Protein 2KPY (pdb70)

InterPro domains:
  IPR003614 Knottins-like [PF00304] (28-77)
  IPR003614 Knottins-like [SM00505] (29-77)
  IPR036574 Knottin, scorpion toxin-like superfamily [G3DSA:3.30.30.10] (25-77)
  IPR036574 Knottin, scorpion toxin-like superfamily [SSF57095] (28-77)

Nearest PDB structures (foldseek):
  2kpy-assembly1_A  TM=6.640E-01  e=2.945E-17  Artemisia vulgaris
  6lcq-assembly1_B  TM=6.781E-01  e=2.318E-02  Oryza sativa
  4he7-assembly1_A  TM=6.484E-01  e=2.645E-02  Pentadiplandra brazzeana
  7w8e-assembly1_A  TM=6.760E-01  e=6.647E-02  Pentadiplandra brazzeana
  2kyq-assembly1_A  TM=7.104E-01  e=1.126E-01  Pentadiplandra brazzeana

Foldseek 3Di:
DDKFKAKDKPPPPDDDFWQCSLQVVCCVPVVFHHKAWEADDLRGIIMMTMHIPPDYDPDDFHDDDPDDTDDDHDDIHDDDDPDDFDDDDDDADVPRPPDDDDDDPDDD

Secondary structure (DSSP, 8-state):
---EEEEEESSS--SS--SHHHHHHHHHHS--SEEEEEEETTTEEEEEEEEEETT--TT-----SSS------------S--SS-PPP-----SS------SSP-S--

Sequence (108 aa):
AGSKLCEKTSKTYSGKCDNKKCDKKCIEWEKAQHGACHKREAGKESCFCYFDCSKSPPGATPAPPGAAPPPAAGGSPSPPADGGSPPPPADGGSPPVDGGSPPPPSTHAGSKLCEKTSKTYSGKCDNKKCDKKCIEWEKAQHGACHKREAGKESCFCYFDCSKSPPGATPAPPGAAPPPAAGGSPSPPADGGSPPPPADGGSPPVDGGSPPPPSTHAGSKLCEKTSKTYSGKCDNKKCDKKCIEWEKAQHGACHKREAGKESCFCYFDCSKSPPGATPAPPGAAPPPAAGGSPSPPADGGSPPPPADGGSPPVDGGSPPPPSTHAGSKLCEKTSKTYSGKCDNKKCDKKCIEWEKAQHGACHKREAGKESCFCYFDCSKSPPGATPAPPGAAPPPAAGGSPSPPADGGSPPPPADGGSPPVDGGSPPPPSTHAGSKLCEKTSKTYSGKCDNKKCDKKCIEWEKAQHGACHKREAGKESCFCYFDCSKSPPGATPAPPGAAPPPAAGGSPSPPADGGSPPPPADGGSPPVDGGSPPPPSTHAGSKLCEKTSKTYSGKCDNKKCDKKCIEWEKAQHGACHKREAGKESCFCYFDCSKSPPGATPAPPGAAPPPAAGGSPSPPADGGSPPPPADGGSPPVDGGSPPPPSTHAGSKLCEKTSKTYSGKCDNKKCDKKCIEWEKAQHGACHKREAGKESCFCYFDCSKSPPGATPAPPGAAPPPAAGGSPSPPADGGSPPPPADGGSPPVDGGSPPPPSTHAGSKLCEKTSKTYSGKCDNKKCDKKCIEWEKAQHGACHKREAGKESCFCYFDCSKSPPGATPAPPGAAPPPAAGGSPSPPADGGSPPPPADGGSPPVDGGSPPPPSTHAGSKLCEKTSKTYSGKCDNKKCDKKCIEWEKAQHGACHKREAGKESCFCYFDCSKSPPGATPAPPGAAPPPAAGGSPSPPADGGSPPPPADGGSPPVDGGSPPPPSTHAGSKLCEKTSKTYSGKCDNKKCDKKCIEWEKAQHGACHKREAGKESCFCYFDCSKSPPGATPAPPGAAPPPAAGGSPSPPADGGSPPPPADGGSPPVDGGSPPPPSTHAGSKLCEKTSKTYSGKCDNKKCDKKCIEWEKAQHGACHKREAGKESCFCYFDCSKSPPGATPAPPGAAPPPAAGGSPSPPADGGSPPPPADGGSPPVDGGSPPPPSTHAGSKLCEKTSKTYSGKCDNKKCDKKCIEWEKAQHGACHKREAGKESCFCYFDCSKSPPGATPAPPGAAPPPAAGGSPSPPADGGSPPPPADGGSPPVDGGSPPPPSTHAGSKLCEKTSKTYSGKCDNKKCDKKCIEWEKAQHGACHKREAGKESCFCYFDCSKSPPGATPAPPGAAPPPAAGGSPSPPADGGSPPPPADGGSPPVDGGSPPPPSTHAGSKLCEKTSKTYSGKCDNKKCDKKCIEWEKAQHGACHKREAGKESCFCYFDCSKSPPGATPAPPGAAPPPAAGGSPSPPADGGSPPPPADGGSPPVDGGSPPPPSTHAGSKLCEKTSKTYSGKCDNKKCDKKCIEWEKAQHGACHKREAGKESCFCYFDCSKSPPGATPAPPGAAPPPAAGGSPSPPADGGSPPPPADGGSPPVDGGSPPPPSTHAGSKLCEKTSKTYSGKCDNKKCDKKCIEWEKAQHGACHKREAGKESCFCYFDCSKSPPGATPAPPGAAPPPAAGGSPSPPADGGSPPPPADGGSPPVDGGSPPPPSTHAGSKLCEKTSKTYSGKCDNKKCDKKCIEWEKAQHGACHKREAGKESCFCYFDCSKSPPGATPAPPGAAPPPAAGGSPSPPADGGSPPPPADGGSPPVDGGSPPPPSTHAGSKLCEKTSKTYSGKCDNKKCDKKCIEWEKAQHGACHKREAGKESCFCYFDCSKSPPGATPAPPGAAPPPAAGGSPSPPADGGSPPPPADGGSPPVDGGSPPPPSTHAGSKLCEKTSKTYSGKCDNKKCDKKCIEWEKAQHGACHKREAGKESCFCYFDCSKSPPGATPAPPGAAPPPAAGGSPSPPADGGSPPPPADGGSPPVDGGSPPPPSTHAGSKLCEKTSKTYSGKCDNKKCDKKCIEWEKAQHGACHKREAGKESCFCYFDCSKSPPGATPAPPGAAPPPAAGGSPSPPADGGSPPPPADGGSPPVDGGSPPPPSTH

Solvent-accessible surface area: 8695 Å² total; per-residue (Å²): 160,28,58,102,32,44,29,7,51,35,163,55,11,85,62,192,30,66,53,133,81,0,33,84,46,0,65,104,138,61,141,6,120,121,10,35,37,67,126,156,114,98,47,132,94,46,1,34,0,76,47,74,18,74,136,36,47,153,51,39,85,49,60,52,115,60,81,81,94,52,108,108,74,80,63,73,90,90,107,141,76,151,70,57,77,112,117,92,120,110,144,71,46,104,111,119,120,153,45,55,96,112,120,100,106,83,105,218

Structure (mmCIF, N/CA/C/O backbone):
data_2KPY
#
_entry.id   2KPY
#
loop_
_atom_site.group_PDB
_atom_site.id
_atom_site.type_symbol
_atom_site.label_atom_id
_atom_site.label_alt_id
_atom_site.label_comp_id
_atom_site.label_asym_id
_atom_site.label_entity_id
_atom_site.label_seq_id
_atom_site.pdbx_PDB_ins_code
_atom_site.Cartn_x
_atom_site.Cartn_y
_atom_site.Cartn_z
_atom_site.occupancy
_atom_site.B_iso_or_equiv
_atom_site.auth_seq_id
_atom_site.auth_comp_id
_atom_site.auth_asym_id
_atom_site.auth_atom_id
_atom_site.pdbx_PDB_model_num
ATOM 1 N N . ALA A 1 1 ? 1.329 0.000 0.000 1.00 0.00 1 ALA A N 1
ATOM 2 C CA . ALA A 1 1 ? 2.093 -0.001 -1.241 1.00 0.00 1 ALA A CA 1
ATOM 3 C C . ALA A 1 1 ? 3.486 -0.583 -1.028 1.00 0.00 1 ALA A C 1
ATOM 4 O O . ALA A 1 1 ? 3.872 -1.551 -1.681 1.00 0.00 1 ALA A O 1
ATOM 11 N N . GLY A 1 2 ? 4.238 0.016 -0.109 1.00 0.00 2 GLY A N 1
ATOM 12 C CA . GLY A 1 2 ? 5.581 -0.456 0.173 1.00 0.00 2 GLY A CA 1
ATOM 13 C C . GLY A 1 2 ? 6.527 0.670 0.540 1.00 0.00 2 GLY A C 1
ATOM 14 O O . GLY A 1 2 ? 6.554 1.707 -0.123 1.00 0.00 2 GLY A O 1
ATOM 18 N N . SER A 1 3 ? 7.303 0.468 1.600 1.00 0.00 3 SER A N 1
ATOM 19 C CA . SER A 1 3 ? 8.251 1.478 2.057 1.00 0.00 3 SER A CA 1
ATOM 20 C C . SER A 1 3 ? 8.987 1.005 3.307 1.00 0.00 3 SER A C 1
ATOM 21 O O . SER A 1 3 ? 8.449 1.049 4.413 1.00 0.00 3 SER A O 1
ATOM 29 N N . LYS A 1 4 ? 10.222 0.551 3.122 1.00 0.00 4 LYS A N 1
ATOM 30 C CA . LYS A 1 4 ? 11.036 0.071 4.232 1.00 0.00 4 LYS A CA 1
ATOM 31 C C . LYS A 1 4 ? 12.448 -0.268 3.766 1.00 0.00 4 LYS A C 1
ATOM 32 O O . LYS A 1 4 ? 12.822 0.019 2.628 1.00 0.00 4 LYS A O 1
ATOM 51 N N . LEU A 1 5 ? 13.228 -0.879 4.650 1.00 0.00 5 LEU A N 1
ATOM 52 C CA . LEU A 1 5 ? 14.599 -1.259 4.329 1.00 0.00 5 LEU A CA 1
ATOM 53 C C . LEU A 1 5 ? 14.746 -2.776 4.276 1.00 0.00 5 LEU A C 1
ATOM 54 O O . LEU A 1 5 ? 14.133 -3.497 5.064 1.00 0.00 5 LEU A O 1
ATOM 70 N N . CYS A 1 6 ? 15.564 -3.254 3.345 1.00 0.00 6 CYS A N 1
ATOM 71 C CA . CYS A 1 6 ? 15.795 -4.685 3.191 1.00 0.00 6 CYS A CA 1
ATOM 72 C C . CYS A 1 6 ? 17.274 -5.020 3.362 1.00 0.00 6 CYS A C 1
ATOM 73 O O . CYS A 1 6 ? 18.133 -4.432 2.707 1.00 0.00 6 CYS A O 1
ATOM 80 N N . GLU A 1 7 ? 17.561 -5.969 4.248 1.00 0.00 7 GLU A N 1
ATOM 81 C CA . GLU A 1 7 ? 18.936 -6.381 4.505 1.00 0.00 7 GLU A CA 1
ATOM 82 C C . GLU A 1 7 ? 19.115 -7.874 4.243 1.00 0.00 7 GLU A C 1
ATOM 83 O O . GLU A 1 7 ? 18.270 -8.687 4.617 1.00 0.00 7 GLU A O 1
ATOM 95 N N . LYS A 1 8 ? 20.221 -8.226 3.597 1.00 0.00 8 LYS A N 1
ATOM 96 C CA . LYS A 1 8 ? 20.513 -9.620 3.284 1.00 0.00 8 LYS A CA 1
ATOM 97 C C . LYS A 1 8 ? 21.615 -10.162 4.190 1.00 0.00 8 LYS A C 1
ATOM 98 O O . LYS A 1 8 ? 22.496 -9.420 4.625 1.00 0.00 8 LYS A O 1
ATOM 117 N N . THR A 1 9 ? 21.561 -11.460 4.468 1.00 0.00 9 THR A N 1
ATOM 118 C CA . THR A 1 9 ? 22.554 -12.101 5.321 1.00 0.00 9 THR A CA 1
ATOM 119 C C . THR A 1 9 ? 23.285 -13.211 4.576 1.00 0.00 9 THR A C 1
ATOM 120 O O . THR A 1 9 ? 23.197 -14.383 4.944 1.00 0.00 9 THR A O 1
ATOM 131 N N . SER A 1 10 ? 24.008 -12.836 3.525 1.00 0.00 10 SER A N 1
ATOM 132 C CA . SER A 1 10 ? 24.752 -13.802 2.725 1.00 0.00 10 SER A CA 1
ATOM 133 C C . SER A 1 10 ? 23.856 -14.960 2.299 1.00 0.00 10 SER A C 1
ATOM 134 O O . SER A 1 10 ? 24.230 -16.127 2.419 1.00 0.00 10 SER A O 1
ATOM 142 N N . LYS A 1 11 ? 22.670 -14.630 1.800 1.00 0.00 11 LYS A N 1
ATOM 143 C CA . LYS A 1 11 ? 21.718 -15.641 1.354 1.00 0.00 11 LYS A CA 1
ATOM 144 C C . LYS A 1 11 ? 22.077 -16.149 -0.038 1.00 0.00 11 LYS A C 1
ATOM 145 O O . LYS A 1 11 ? 21.420 -17.043 -0.573 1.00 0.00 11 LYS A O 1
ATOM 164 N N . THR A 1 12 ? 23.125 -15.575 -0.621 1.00 0.00 12 THR A N 1
ATOM 165 C CA . THR A 1 12 ? 23.572 -15.971 -1.951 1.00 0.00 12 THR A CA 1
ATOM 166 C C . THR A 1 12 ? 24.957 -15.411 -2.255 1.00 0.00 12 THR A C 1
ATOM 167 O O . THR A 1 12 ? 25.304 -15.182 -3.414 1.00 0.00 12 THR A O 1
ATOM 178 N N . TYR A 1 13 ? 25.744 -15.193 -1.208 1.00 0.00 13 TYR A N 1
ATOM 179 C CA . TYR A 1 13 ? 27.092 -14.657 -1.363 1.00 0.00 13 TYR A CA 1
ATOM 180 C C . TYR A 1 13 ? 28.074 -15.758 -1.751 1.00 0.00 13 TYR A C 1
ATOM 181 O O . TYR A 1 13 ? 28.797 -15.640 -2.740 1.00 0.00 13 TYR A O 1
ATOM 199 N N . SER A 1 14 ? 28.092 -16.830 -0.965 1.00 0.00 14 SER A N 1
ATOM 200 C CA . SER A 1 14 ? 28.987 -17.952 -1.224 1.00 0.00 14 SER A CA 1
ATOM 201 C C . SER A 1 14 ? 30.433 -17.478 -1.341 1.00 0.00 14 SER A C 1
ATOM 202 O O . SER A 1 14 ? 30.734 -16.308 -1.113 1.00 0.00 14 SER A O 1
ATOM 210 N N . GLY A 1 15 ? 31.323 -18.399 -1.699 1.00 0.00 15 GLY A N 1
ATOM 211 C CA . GLY A 1 15 ? 32.727 -18.057 -1.840 1.00 0.00 15 GLY A CA 1
ATOM 212 C C . GLY A 1 15 ? 33.336 -17.559 -0.544 1.00 0.00 15 GLY A C 1
ATOM 213 O O . GLY A 1 15 ? 32.625 -17.311 0.430 1.00 0.00 15 GLY A O 1
ATOM 217 N N . LYS A 1 16 ? 34.656 -17.414 -0.531 1.00 0.00 16 LYS A N 1
ATOM 218 C CA . LYS A 1 16 ? 35.362 -16.943 0.655 1.00 0.00 16 LYS A CA 1
ATOM 219 C C . LYS A 1 16 ? 34.782 -15.620 1.144 1.00 0.00 16 LYS A C 1
ATOM 220 O O . LYS A 1 16 ? 33.928 -15.025 0.487 1.00 0.00 16 LYS A O 1
ATOM 239 N N . CYS A 1 17 ? 35.252 -15.165 2.301 1.00 0.00 17 CYS A N 1
ATOM 240 C CA . CYS A 1 17 ? 34.780 -13.912 2.878 1.00 0.00 17 CYS A CA 1
ATOM 241 C C . CYS A 1 17 ? 35.822 -12.810 2.710 1.00 0.00 17 CYS A C 1
ATOM 242 O O . CYS A 1 17 ? 36.909 -12.876 3.285 1.00 0.00 17 CYS A O 1
ATOM 249 N N . ASP A 1 18 ? 35.482 -11.798 1.920 1.00 0.00 18 ASP A N 1
ATOM 250 C CA . ASP A 1 18 ? 36.387 -10.681 1.676 1.00 0.00 18 ASP A CA 1
ATOM 251 C C . ASP A 1 18 ? 35.744 -9.361 2.090 1.00 0.00 18 ASP A C 1
ATOM 252 O O . ASP A 1 18 ? 34.702 -9.345 2.744 1.00 0.00 18 ASP A O 1
ATOM 261 N N . ASN A 1 19 ? 36.373 -8.255 1.704 1.00 0.00 19 ASN A N 1
ATOM 262 C CA . ASN A 1 19 ? 35.862 -6.930 2.037 1.00 0.00 19 ASN A CA 1
ATOM 263 C C . ASN A 1 19 ? 35.058 -6.350 0.877 1.00 0.00 19 ASN A C 1
ATOM 264 O O . ASN A 1 19 ? 33.829 -6.294 0.926 1.00 0.00 19 ASN A O 1
ATOM 275 N N . LYS A 1 20 ? 35.761 -5.920 -0.165 1.00 0.00 20 LYS A N 1
ATOM 276 C CA . LYS A 1 20 ? 35.114 -5.345 -1.339 1.00 0.00 20 LYS A CA 1
ATOM 277 C C . LYS A 1 20 ? 34.234 -6.378 -2.036 1.00 0.00 20 LYS A C 1
ATOM 278 O O . LYS A 1 20 ? 33.186 -6.044 -2.589 1.00 0.00 20 LYS A O 1
ATOM 297 N N . LYS A 1 21 ? 34.665 -7.634 -2.004 1.00 0.00 21 LYS A N 1
ATOM 298 C CA . LYS A 1 21 ? 33.915 -8.717 -2.629 1.00 0.00 21 LYS A CA 1
ATOM 299 C C . LYS A 1 21 ? 32.534 -8.858 -1.998 1.00 0.00 21 LYS A C 1
ATOM 300 O O . LYS A 1 21 ? 31.537 -9.042 -2.697 1.00 0.00 21 LYS A O 1
ATOM 319 N N . CYS A 1 22 ? 32.481 -8.767 -0.673 1.00 0.00 22 CYS A N 1
ATOM 320 C CA . CYS A 1 22 ? 31.222 -8.883 0.052 1.00 0.00 22 CYS A CA 1
ATOM 321 C C . CYS A 1 22 ? 30.242 -7.796 -0.383 1.00 0.00 22 CYS A C 1
ATOM 322 O O . CYS A 1 22 ? 29.068 -8.069 -0.631 1.00 0.00 22 CYS A O 1
ATOM 329 N N . ASP A 1 23 ? 30.734 -6.566 -0.472 1.00 0.00 23 ASP A N 1
ATOM 330 C CA . ASP A 1 23 ? 29.903 -5.438 -0.878 1.00 0.00 23 ASP A CA 1
ATOM 331 C C . ASP A 1 23 ? 29.534 -5.539 -2.355 1.00 0.00 23 ASP A C 1
ATOM 332 O O . ASP A 1 23 ? 28.357 -5.512 -2.715 1.00 0.00 23 ASP A O 1
ATOM 341 N N . LYS A 1 24 ? 30.548 -5.653 -3.206 1.00 0.00 24 LYS A N 1
ATOM 342 C CA . LYS A 1 24 ? 30.332 -5.758 -4.644 1.00 0.00 24 LYS A CA 1
ATOM 343 C C . LYS A 1 24 ? 29.376 -6.901 -4.969 1.00 0.00 24 LYS A C 1
ATOM 344 O O . LYS A 1 24 ? 28.417 -6.728 -5.721 1.00 0.00 24 LYS A O 1
ATOM 363 N N . LYS A 1 25 ? 29.643 -8.070 -4.396 1.00 0.00 25 LYS A N 1
ATOM 364 C CA . LYS A 1 25 ? 28.806 -9.242 -4.622 1.00 0.00 25 LYS A CA 1
ATOM 365 C C . LYS A 1 25 ? 27.377 -8.989 -4.152 1.00 0.00 25 LYS A C 1
ATOM 366 O O . LYS A 1 25 ? 26.423 -9.534 -4.709 1.00 0.00 25 LYS A O 1
ATOM 385 N N . CYS A 1 26 ? 27.235 -8.157 -3.126 1.00 0.00 26 CYS A N 1
ATOM 386 C CA . CYS A 1 26 ? 25.923 -7.830 -2.582 1.00 0.00 26 CYS A CA 1
ATOM 387 C C . CYS A 1 26 ? 25.130 -6.963 -3.556 1.00 0.00 26 CYS A C 1
ATOM 388 O O . CYS A 1 26 ? 23.938 -7.183 -3.770 1.00 0.00 26 CYS A O 1
ATOM 395 N N . ILE A 1 27 ? 25.802 -5.978 -4.144 1.00 0.00 27 ILE A N 1
ATOM 396 C CA . ILE A 1 27 ? 25.161 -5.080 -5.096 1.00 0.00 27 ILE A CA 1
ATOM 397 C C . ILE A 1 27 ? 25.053 -5.725 -6.473 1.00 0.00 27 ILE A C 1
ATOM 398 O O . ILE A 1 27 ? 24.247 -5.308 -7.303 1.00 0.00 27 ILE A O 1
ATOM 414 N N . GLU A 1 28 ? 25.871 -6.746 -6.708 1.00 0.00 28 GLU A N 1
ATOM 415 C CA . GLU A 1 28 ? 25.867 -7.450 -7.985 1.00 0.00 28 GLU A CA 1
ATOM 416 C C . GLU A 1 28 ? 24.878 -8.612 -7.963 1.00 0.00 28 GLU A C 1
ATOM 417 O O . GLU A 1 28 ? 24.319 -8.985 -8.994 1.00 0.00 28 GLU A O 1
ATOM 429 N N . TRP A 1 29 ? 24.668 -9.179 -6.780 1.00 0.00 29 TRP A N 1
ATOM 430 C CA . TRP A 1 29 ? 23.748 -10.300 -6.623 1.00 0.00 29 TRP A CA 1
ATOM 431 C C . TRP A 1 29 ? 22.445 -9.847 -5.972 1.00 0.00 29 TRP A C 1
ATOM 432 O O . TRP A 1 29 ? 21.359 -10.148 -6.464 1.00 0.00 29 TRP A O 1
ATOM 453 N N . GLU A 1 30 ? 22.563 -9.121 -4.865 1.00 0.00 30 GLU A N 1
ATOM 454 C CA . GLU A 1 30 ? 21.393 -8.628 -4.148 1.00 0.00 30 GLU A CA 1
ATOM 455 C C . GLU A 1 30 ? 21.139 -7.157 -4.468 1.00 0.00 30 GLU A C 1
ATOM 456 O O . GLU A 1 30 ? 20.226 -6.539 -3.920 1.00 0.00 30 GLU A O 1
ATOM 468 N N . LYS A 1 31 ? 21.955 -6.602 -5.357 1.00 0.00 31 LYS A N 1
ATOM 469 C CA . LYS A 1 31 ? 21.821 -5.205 -5.752 1.00 0.00 31 LYS A CA 1
ATOM 470 C C . LYS A 1 31 ? 21.564 -4.319 -4.537 1.00 0.00 31 LYS A C 1
ATOM 471 O O . LYS A 1 31 ? 20.772 -3.379 -4.599 1.00 0.00 31 LYS A O 1
ATOM 490 N N . ALA A 1 32 ? 22.240 -4.624 -3.434 1.00 0.00 32 ALA A N 1
ATOM 491 C CA . ALA A 1 32 ? 22.087 -3.853 -2.207 1.00 0.00 32 ALA A CA 1
ATOM 492 C C . ALA A 1 32 ? 22.820 -2.519 -2.301 1.00 0.00 32 ALA A C 1
ATOM 493 O O . ALA A 1 32 ? 23.312 -2.146 -3.366 1.00 0.00 32 ALA A O 1
ATOM 500 N N . GLN A 1 33 ? 22.889 -1.806 -1.182 1.00 0.00 33 GLN A N 1
ATOM 501 C CA . GLN A 1 33 ? 23.561 -0.513 -1.140 1.00 0.00 33 GLN A CA 1
ATOM 502 C C . GLN A 1 33 ? 24.925 -0.630 -0.467 1.00 0.00 33 GLN A C 1
ATOM 503 O O . GLN A 1 33 ? 25.921 -0.102 -0.963 1.00 0.00 33 GLN A O 1
ATOM 517 N N . HIS A 1 34 ? 24.963 -1.325 0.665 1.00 0.00 34 HIS A N 1
ATOM 518 C CA . HIS A 1 34 ? 26.205 -1.512 1.407 1.00 0.00 34 HIS A CA 1
ATOM 519 C C . HIS A 1 34 ? 26.247 -2.891 2.059 1.00 0.00 34 HIS A C 1
ATOM 520 O O . HIS A 1 34 ? 25.244 -3.368 2.589 1.00 0.00 34 HIS A O 1
ATOM 534 N N . GLY A 1 35 ? 27.414 -3.526 2.014 1.00 0.00 35 GLY A N 1
ATOM 535 C CA . GLY A 1 35 ? 27.564 -4.844 2.603 1.00 0.00 35 GLY A CA 1
ATOM 536 C C . GLY A 1 35 ? 28.846 -4.980 3.400 1.00 0.00 35 GLY A C 1
ATOM 537 O O . GLY A 1 35 ? 29.816 -4.264 3.156 1.00 0.00 35 GLY A O 1
ATOM 541 N N . ALA A 1 36 ? 28.850 -5.902 4.358 1.00 0.00 36 ALA A N 1
ATOM 542 C CA . ALA A 1 36 ? 30.023 -6.130 5.193 1.00 0.00 36 ALA A CA 1
ATOM 543 C C . ALA A 1 36 ? 30.167 -7.607 5.546 1.00 0.00 36 ALA A C 1
ATOM 544 O O . ALA A 1 36 ? 29.214 -8.379 5.432 1.00 0.00 36 ALA A O 1
ATOM 551 N N . CYS A 1 37 ? 31.363 -7.994 5.974 1.00 0.00 37 CYS A N 1
ATOM 552 C CA . CYS A 1 37 ? 31.633 -9.379 6.342 1.00 0.00 37 CYS A CA 1
ATOM 553 C C . CYS A 1 37 ? 32.117 -9.473 7.787 1.00 0.00 37 CYS A C 1
ATOM 554 O O . CYS A 1 37 ? 32.789 -8.571 8.288 1.00 0.00 37 CYS A O 1
ATOM 561 N N . HIS A 1 38 ? 31.770 -10.571 8.451 1.00 0.00 38 HIS A N 1
ATOM 562 C CA . HIS A 1 38 ? 32.169 -10.784 9.837 1.00 0.00 38 HIS A CA 1
ATOM 563 C C . HIS A 1 38 ? 32.329 -12.272 10.134 1.00 0.00 38 HIS A C 1
ATOM 564 O O . HIS A 1 38 ? 31.475 -13.083 9.775 1.00 0.00 38 HIS A O 1
ATOM 578 N N . LYS A 1 39 ? 33.429 -12.625 10.791 1.00 0.00 39 LYS A N 1
ATOM 579 C CA . LYS A 1 39 ? 33.701 -14.015 11.137 1.00 0.00 39 LYS A CA 1
ATOM 580 C C . LYS A 1 39 ? 33.271 -14.313 12.570 1.00 0.00 39 LYS A C 1
ATOM 581 O O . LYS A 1 39 ? 33.614 -13.578 13.497 1.00 0.00 39 LYS A O 1
ATOM 600 N N . ARG A 1 40 ? 32.521 -15.396 12.744 1.00 0.00 40 ARG A N 1
ATOM 601 C CA . ARG A 1 40 ? 32.044 -15.791 14.064 1.00 0.00 40 ARG A CA 1
ATOM 602 C C . ARG A 1 40 ? 31.230 -17.079 13.986 1.00 0.00 40 ARG A C 1
ATOM 603 O O . ARG A 1 40 ? 30.942 -17.576 12.898 1.00 0.00 40 ARG A O 1
ATOM 624 N N . GLU A 1 41 ? 30.862 -17.612 15.146 1.00 0.00 41 GLU A N 1
ATOM 625 C CA . GLU A 1 41 ? 30.082 -18.843 15.208 1.00 0.00 41 GLU A CA 1
ATOM 626 C C . GLU A 1 41 ? 30.787 -19.972 14.461 1.00 0.00 41 GLU A C 1
ATOM 627 O O . GLU A 1 41 ? 30.640 -20.114 13.248 1.00 0.00 41 GLU A O 1
ATOM 639 N N . ALA A 1 42 ? 31.553 -20.771 15.196 1.00 0.00 42 ALA A N 1
ATOM 640 C CA . ALA A 1 42 ? 32.280 -21.888 14.605 1.00 0.00 42 ALA A CA 1
ATOM 641 C C . ALA A 1 42 ? 33.202 -21.412 13.487 1.00 0.00 42 ALA A C 1
ATOM 642 O O . ALA A 1 42 ? 33.568 -22.183 12.600 1.00 0.00 42 ALA A O 1
ATOM 649 N N . GLY A 1 43 ? 33.575 -20.137 13.535 1.00 0.00 43 GLY A N 1
ATOM 650 C CA . GLY A 1 43 ? 34.451 -19.581 12.520 1.00 0.00 43 GLY A CA 1
ATOM 651 C C . GLY A 1 43 ? 33.751 -19.397 11.188 1.00 0.00 43 GLY A C 1
ATOM 652 O O . GLY A 1 43 ? 34.381 -19.466 10.133 1.00 0.00 43 GLY A O 1
ATOM 656 N N . LYS A 1 44 ? 32.444 -19.165 11.235 1.00 0.00 44 LYS A N 1
ATOM 657 C CA . LYS A 1 44 ? 31.657 -18.972 10.023 1.00 0.00 44 LYS A CA 1
ATOM 658 C C . LYS A 1 44 ? 31.532 -17.489 9.687 1.00 0.00 44 LYS A C 1
ATOM 659 O O . LYS A 1 44 ? 31.061 -16.696 10.501 1.00 0.00 44 LYS A O 1
ATOM 678 N N . GLU A 1 45 ? 31.955 -17.123 8.481 1.00 0.00 45 GLU A N 1
ATOM 679 C CA . GLU A 1 45 ? 31.890 -15.736 8.038 1.00 0.00 45 GLU A CA 1
ATOM 680 C C . GLU A 1 45 ? 30.526 -15.423 7.430 1.00 0.00 45 GLU A C 1
ATOM 681 O O . GLU A 1 45 ? 30.057 -16.126 6.535 1.00 0.00 45 GLU A O 1
ATOM 693 N N . SER A 1 46 ? 29.893 -14.363 7.924 1.00 0.00 46 SER A N 1
ATOM 694 C CA . SER A 1 46 ? 28.581 -13.958 7.433 1.00 0.00 46 SER A CA 1
ATOM 695 C C . SER A 1 46 ? 28.649 -12.588 6.767 1.00 0.00 46 SER A C 1
ATOM 696 O O . SER A 1 46 ? 29.420 -11.721 7.179 1.00 0.00 46 SER A O 1
ATOM 704 N N . CYS A 1 47 ? 27.836 -12.399 5.733 1.00 0.00 47 CYS A N 1
ATOM 705 C CA . CYS A 1 47 ? 27.802 -11.135 5.007 1.00 0.00 47 CYS A CA 1
ATOM 706 C C . CYS A 1 47 ? 26.462 -10.431 5.202 1.00 0.00 47 CYS A C 1
ATOM 707 O O . CYS A 1 47 ? 25.413 -10.952 4.822 1.00 0.00 47 CYS A O 1
ATOM 714 N N . PHE A 1 48 ? 26.506 -9.244 5.798 1.00 0.00 48 PHE A N 1
ATOM 715 C CA . PHE A 1 48 ? 25.296 -8.468 6.046 1.00 0.00 48 PHE A CA 1
ATOM 716 C C . PHE A 1 48 ? 25.299 -7.180 5.227 1.00 0.00 48 PHE A C 1
ATOM 717 O O . PHE A 1 48 ? 26.213 -6.363 5.337 1.00 0.00 48 PHE A O 1
ATOM 734 N N . CYS A 1 49 ? 24.269 -7.007 4.405 1.00 0.00 49 CYS A N 1
ATOM 735 C CA . CYS A 1 49 ? 24.151 -5.821 3.566 1.00 0.00 49 CYS A CA 1
ATOM 736 C C . CYS A 1 49 ? 22.787 -5.160 3.746 1.00 0.00 49 CYS A C 1
ATOM 737 O O . CYS A 1 49 ? 21.789 -5.834 4.004 1.00 0.00 49 CYS A O 1
ATOM 744 N N . TYR A 1 50 ? 22.753 -3.840 3.608 1.00 0.00 50 TYR A N 1
ATOM 745 C CA . TYR A 1 50 ? 21.513 -3.088 3.757 1.00 0.00 50 TYR A CA 1
ATOM 746 C C . TYR A 1 50 ? 21.239 -2.238 2.520 1.00 0.00 50 TYR A C 1
ATOM 747 O O . TYR A 1 50 ? 22.139 -1.588 1.987 1.00 0.00 50 TYR A O 1
ATOM 765 N N . PHE A 1 51 ? 19.989 -2.247 2.069 1.00 0.00 51 PHE A N 1
ATOM 766 C CA . PHE A 1 51 ? 19.594 -1.477 0.895 1.00 0.00 51 PHE A CA 1
ATOM 767 C C . PHE A 1 51 ? 18.134 -1.046 0.993 1.00 0.00 51 PHE A C 1
ATOM 768 O O . PHE A 1 51 ? 17.287 -1.791 1.485 1.00 0.00 51 PHE A O 1
ATOM 785 N N . ASP A 1 52 ? 17.848 0.163 0.523 1.00 0.00 52 ASP A N 1
ATOM 786 C CA . ASP A 1 52 ? 16.491 0.696 0.557 1.00 0.00 52 ASP A CA 1
ATOM 787 C C . ASP A 1 52 ? 15.579 -0.079 -0.389 1.00 0.00 52 ASP A C 1
ATOM 788 O O . ASP A 1 52 ? 15.879 -0.228 -1.574 1.00 0.00 52 ASP A O 1
ATOM 797 N N . CYS A 1 53 ? 14.466 -0.573 0.142 1.00 0.00 53 CYS A N 1
ATOM 798 C CA . CYS A 1 53 ? 13.510 -1.334 -0.653 1.00 0.00 53 CYS A CA 1
ATOM 799 C C . CYS A 1 53 ? 12.113 -0.729 -0.552 1.00 0.00 53 CYS A C 1
ATOM 800 O O . CYS A 1 53 ? 11.753 -0.140 0.467 1.00 0.00 53 CYS A O 1
ATOM 807 N N . SER A 1 54 ? 11.331 -0.878 -1.617 1.00 0.00 54 SER A N 1
ATOM 808 C CA . SER A 1 54 ? 9.975 -0.343 -1.650 1.00 0.00 54 SER A CA 1
ATOM 809 C C . SER A 1 54 ? 9.994 1.180 -1.741 1.00 0.00 54 SER A C 1
ATOM 810 O O . SER A 1 54 ? 9.627 1.758 -2.764 1.00 0.00 54 SER A O 1
ATOM 818 N N . LYS A 1 55 ? 10.425 1.825 -0.662 1.00 0.00 55 LYS A N 1
ATOM 819 C CA . LYS A 1 55 ? 10.494 3.281 -0.618 1.00 0.00 55 LYS A CA 1
ATOM 820 C C . LYS A 1 55 ? 11.574 3.745 0.354 1.00 0.00 55 LYS A C 1
ATOM 821 O O . LYS A 1 55 ? 12.256 4.741 0.111 1.00 0.00 55 LYS A O 1
ATOM 840 N N . SER A 1 56 ? 11.726 3.016 1.455 1.00 0.00 56 SER A N 1
ATOM 841 C CA . SER A 1 56 ? 12.722 3.354 2.465 1.00 0.00 56 SER A CA 1
ATOM 842 C C . SER A 1 56 ? 12.404 4.698 3.113 1.00 0.00 56 SER A C 1
ATOM 843 O O . SER A 1 56 ? 12.880 5.750 2.686 1.00 0.00 56 SER A O 1
ATOM 851 N N . PRO A 1 57 ? 11.578 4.665 4.169 1.00 0.00 57 PRO A N 1
ATOM 852 C CA . PRO A 1 57 ? 11.178 5.871 4.900 1.00 0.00 57 PRO A CA 1
ATOM 853 C C . PRO A 1 57 ? 12.329 6.476 5.695 1.00 0.00 57 PRO A C 1
ATOM 854 O O . PRO A 1 57 ? 13.412 5.900 5.801 1.00 0.00 57 PRO A O 1
ATOM 865 N N . PRO A 1 58 ? 12.093 7.665 6.269 1.00 0.00 58 PRO A N 1
ATOM 866 C CA . PRO A 1 58 ? 13.098 8.374 7.066 1.00 0.00 58 PRO A CA 1
ATOM 867 C C . PRO A 1 58 ? 13.380 7.679 8.394 1.00 0.00 58 PRO A C 1
ATOM 868 O O . PRO A 1 58 ? 14.254 8.099 9.151 1.00 0.00 58 PRO A O 1
ATOM 879 N N . GLY A 1 59 ? 12.634 6.614 8.670 1.00 0.00 59 GLY A N 1
ATOM 880 C CA . GLY A 1 59 ? 12.819 5.879 9.907 1.00 0.00 59 GLY A CA 1
ATOM 881 C C . GLY A 1 59 ? 13.607 4.599 9.708 1.00 0.00 59 GLY A C 1
ATOM 882 O O . GLY A 1 59 ? 13.906 3.891 10.669 1.00 0.00 59 GLY A O 1
ATOM 886 N N . ALA A 1 60 ? 13.943 4.301 8.457 1.00 0.00 60 ALA A N 1
ATOM 887 C CA . ALA A 1 60 ? 14.701 3.098 8.135 1.00 0.00 60 ALA A CA 1
ATOM 888 C C . ALA A 1 60 ? 13.899 1.842 8.457 1.00 0.00 60 ALA A C 1
ATOM 889 O O . ALA A 1 60 ? 13.222 1.286 7.591 1.00 0.00 60 ALA A O 1
ATOM 896 N N . THR A 1 61 ? 13.980 1.397 9.707 1.00 0.00 61 THR A N 1
ATOM 897 C CA . THR A 1 61 ? 13.263 0.205 10.142 1.00 0.00 61 THR A CA 1
ATOM 898 C C . THR A 1 61 ? 13.446 -0.938 9.151 1.00 0.00 61 THR A C 1
ATOM 899 O O . THR A 1 61 ? 12.512 -1.349 8.461 1.00 0.00 61 THR A O 1
ATOM 910 N N . PRO A 1 62 ? 14.676 -1.467 9.076 1.00 0.00 62 PRO A N 1
ATOM 911 C CA . PRO A 1 62 ? 15.009 -2.572 8.173 1.00 0.00 62 PRO A CA 1
ATOM 912 C C . PRO A 1 62 ? 14.364 -3.886 8.601 1.00 0.00 62 PRO A C 1
ATOM 913 O O . PRO A 1 62 ? 13.526 -3.912 9.501 1.00 0.00 62 PRO A O 1
ATOM 924 N N . ALA A 1 63 ? 14.761 -4.975 7.950 1.00 0.00 63 ALA A N 1
ATOM 925 C CA . ALA A 1 63 ? 14.223 -6.292 8.266 1.00 0.00 63 ALA A CA 1
ATOM 926 C C . ALA A 1 63 ? 15.316 -7.223 8.780 1.00 0.00 63 ALA A C 1
ATOM 927 O O . ALA A 1 63 ? 15.708 -8.184 8.119 1.00 0.00 63 ALA A O 1
ATOM 934 N N . PRO A 1 64 ? 15.822 -6.932 9.988 1.00 0.00 64 PRO A N 1
ATOM 935 C CA . PRO A 1 64 ? 16.878 -7.731 10.617 1.00 0.00 64 PRO A CA 1
ATOM 936 C C . PRO A 1 64 ? 16.384 -9.108 11.047 1.00 0.00 64 PRO A C 1
ATOM 937 O O . PRO A 1 64 ? 15.184 -9.384 11.072 1.00 0.00 64 PRO A O 1
ATOM 948 N N . PRO A 1 65 ? 17.328 -9.995 11.394 1.00 0.00 65 PRO A N 1
ATOM 949 C CA . PRO A 1 65 ? 17.013 -11.358 11.830 1.00 0.00 65 PRO A CA 1
ATOM 950 C C . PRO A 1 65 ? 16.343 -11.388 13.200 1.00 0.00 65 PRO A C 1
ATOM 951 O O . PRO A 1 65 ? 15.370 -12.112 13.411 1.00 0.00 65 PRO A O 1
ATOM 962 N N . GLY A 1 66 ? 16.870 -10.596 14.129 1.00 0.00 66 GLY A N 1
ATOM 963 C CA . GLY A 1 66 ? 16.309 -10.547 15.467 1.00 0.00 66 GLY A CA 1
ATOM 964 C C . GLY A 1 66 ? 16.447 -9.178 16.103 1.00 0.00 66 GLY A C 1
ATOM 965 O O . GLY A 1 66 ? 16.354 -9.041 17.322 1.00 0.00 66 GLY A O 1
ATOM 969 N N . ALA A 1 67 ? 16.671 -8.163 15.276 1.00 0.00 67 ALA A N 1
ATOM 970 C CA . ALA A 1 67 ? 16.821 -6.798 15.765 1.00 0.00 67 ALA A CA 1
ATOM 971 C C . ALA A 1 67 ? 18.044 -6.669 16.665 1.00 0.00 67 ALA A C 1
ATOM 972 O O . ALA A 1 67 ? 17.987 -6.038 17.720 1.00 0.00 67 ALA A O 1
ATOM 979 N N . ALA A 1 68 ? 19.151 -7.272 16.242 1.00 0.00 68 ALA A N 1
ATOM 980 C CA . ALA A 1 68 ? 20.389 -7.223 17.010 1.00 0.00 68 ALA A CA 1
ATOM 981 C C . ALA A 1 68 ? 21.605 -7.365 16.101 1.00 0.00 68 ALA A C 1
ATOM 982 O O . ALA A 1 68 ? 22.260 -8.407 16.059 1.00 0.00 68 ALA A O 1
ATOM 989 N N . PRO A 1 69 ? 21.915 -6.295 15.355 1.00 0.00 69 PRO A N 1
ATOM 990 C CA . PRO A 1 69 ? 23.055 -6.276 14.433 1.00 0.00 69 PRO A CA 1
ATOM 991 C C . PRO A 1 69 ? 24.393 -6.277 15.164 1.00 0.00 69 PRO A C 1
ATOM 992 O O . PRO A 1 69 ? 24.465 -6.068 16.375 1.00 0.00 69 PRO A O 1
ATOM 1003 N N . PRO A 1 70 ? 25.478 -6.517 14.414 1.00 0.00 70 PRO A N 1
ATOM 1004 C CA . PRO A 1 70 ? 26.834 -6.549 14.970 1.00 0.00 70 PRO A CA 1
ATOM 1005 C C . PRO A 1 70 ? 27.316 -5.168 15.401 1.00 0.00 70 PRO A C 1
ATOM 1006 O O . PRO A 1 70 ? 26.713 -4.145 15.079 1.00 0.00 70 PRO A O 1
ATOM 1017 N N . PRO A 1 71 ? 28.430 -5.137 16.148 1.00 0.00 71 PRO A N 1
ATOM 1018 C CA . PRO A 1 71 ? 29.019 -3.887 16.639 1.00 0.00 71 PRO A CA 1
ATOM 1019 C C . PRO A 1 71 ? 29.630 -3.054 15.517 1.00 0.00 71 PRO A C 1
ATOM 1020 O O . PRO A 1 71 ? 29.473 -3.372 14.339 1.00 0.00 71 PRO A O 1
ATOM 1031 N N . ALA A 1 72 ? 30.326 -1.986 15.892 1.00 0.00 72 ALA A N 1
ATOM 1032 C CA . ALA A 1 72 ? 30.963 -1.109 14.917 1.00 0.00 72 ALA A CA 1
ATOM 1033 C C . ALA A 1 72 ? 32.070 -1.838 14.163 1.00 0.00 72 ALA A C 1
ATOM 1034 O O . ALA A 1 72 ? 32.432 -1.456 13.050 1.00 0.00 72 ALA A O 1
ATOM 1041 N N . ALA A 1 73 ? 32.604 -2.889 14.775 1.00 0.00 73 ALA A N 1
ATOM 1042 C CA . ALA A 1 73 ? 33.668 -3.673 14.161 1.00 0.00 73 ALA A CA 1
ATOM 1043 C C . ALA A 1 73 ? 34.816 -2.777 13.706 1.00 0.00 73 ALA A C 1
ATOM 1044 O O . ALA A 1 73 ? 34.860 -1.593 14.036 1.00 0.00 73 ALA A O 1
ATOM 1051 N N . GLY A 1 74 ? 35.744 -3.352 12.947 1.00 0.00 74 GLY A N 1
ATOM 1052 C CA . GLY A 1 74 ? 36.880 -2.592 12.461 1.00 0.00 74 GLY A CA 1
ATOM 1053 C C . GLY A 1 74 ? 37.892 -3.459 11.738 1.00 0.00 74 GLY A C 1
ATOM 1054 O O . GLY A 1 74 ? 39.099 -3.268 11.883 1.00 0.00 74 GLY A O 1
ATOM 1058 N N . GLY A 1 75 ? 37.400 -4.417 10.959 1.00 0.00 75 GLY A N 1
ATOM 1059 C CA . GLY A 1 75 ? 38.283 -5.304 10.225 1.00 0.00 75 GLY A CA 1
ATOM 1060 C C . GLY A 1 75 ? 38.500 -4.852 8.795 1.00 0.00 75 GLY A C 1
ATOM 1061 O O . GLY A 1 75 ? 39.304 -3.956 8.534 1.00 0.00 75 GLY A O 1
ATOM 1065 N N . SER A 1 76 ? 37.783 -5.474 7.864 1.00 0.00 76 SER A N 1
ATOM 1066 C CA . SER A 1 76 ? 37.905 -5.134 6.451 1.00 0.00 76 SER A CA 1
ATOM 1067 C C . SER A 1 76 ? 39.337 -5.337 5.965 1.00 0.00 76 SER A C 1
ATOM 1068 O O . SER A 1 76 ? 40.054 -4.387 5.652 1.00 0.00 76 SER A O 1
ATOM 1076 N N . PRO A 1 77 ? 39.764 -6.607 5.901 1.00 0.00 77 PRO A N 1
ATOM 1077 C CA . PRO A 1 77 ? 41.113 -6.967 5.453 1.00 0.00 77 PRO A CA 1
ATOM 1078 C C . PRO A 1 77 ? 41.314 -6.720 3.962 1.00 0.00 77 PRO A C 1
ATOM 1079 O O . PRO A 1 77 ? 40.408 -6.942 3.159 1.00 0.00 77 PRO A O 1
ATOM 1090 N N . SER A 1 78 ? 42.507 -6.261 3.598 1.00 0.00 78 SER A N 1
ATOM 1091 C CA . SER A 1 78 ? 42.826 -5.981 2.203 1.00 0.00 78 SER A CA 1
ATOM 1092 C C . SER A 1 78 ? 44.283 -5.555 2.054 1.00 0.00 78 SER A C 1
ATOM 1093 O O . SER A 1 78 ? 44.594 -4.385 1.826 1.00 0.00 78 SER A O 1
ATOM 1101 N N . PRO A 1 79 ? 45.199 -6.525 2.186 1.00 0.00 79 PRO A N 1
ATOM 1102 C CA . PRO A 1 79 ? 46.639 -6.275 2.069 1.00 0.00 79 PRO A CA 1
ATOM 1103 C C . PRO A 1 79 ? 47.056 -5.941 0.641 1.00 0.00 79 PRO A C 1
ATOM 1104 O O . PRO A 1 79 ? 46.293 -6.113 -0.310 1.00 0.00 79 PRO A O 1
ATOM 1115 N N . PRO A 1 80 ? 48.295 -5.452 0.484 1.00 0.00 80 PRO A N 1
ATOM 1116 C CA . PRO A 1 80 ? 48.841 -5.085 -0.825 1.00 0.00 80 PRO A CA 1
ATOM 1117 C C . PRO A 1 80 ? 49.104 -6.302 -1.706 1.00 0.00 80 PRO A C 1
ATOM 1118 O O . PRO A 1 80 ? 50.111 -6.991 -1.544 1.00 0.00 80 PRO A O 1
ATOM 1129 N N . ALA A 1 81 ? 48.193 -6.560 -2.638 1.00 0.00 81 ALA A N 1
ATOM 1130 C CA . ALA A 1 81 ? 48.328 -7.693 -3.546 1.00 0.00 81 ALA A CA 1
ATOM 1131 C C . ALA A 1 81 ? 47.837 -7.337 -4.945 1.00 0.00 81 ALA A C 1
ATOM 1132 O O . ALA A 1 81 ? 47.025 -6.427 -5.115 1.00 0.00 81 ALA A O 1
ATOM 1139 N N . ASP A 1 82 ? 48.334 -8.059 -5.943 1.00 0.00 82 ASP A N 1
ATOM 1140 C CA . ASP A 1 82 ? 47.945 -7.820 -7.327 1.00 0.00 82 ASP A CA 1
ATOM 1141 C C . ASP A 1 82 ? 48.252 -6.382 -7.737 1.00 0.00 82 ASP A C 1
ATOM 1142 O O . ASP A 1 82 ? 47.440 -5.481 -7.532 1.00 0.00 82 ASP A O 1
ATOM 1151 N N . GLY A 1 83 ? 49.431 -6.176 -8.317 1.00 0.00 83 GLY A N 1
ATOM 1152 C CA . GLY A 1 83 ? 49.824 -4.846 -8.745 1.00 0.00 83 GLY A CA 1
ATOM 1153 C C . GLY A 1 83 ? 50.492 -4.849 -10.105 1.00 0.00 83 GLY A C 1
ATOM 1154 O O . GLY A 1 83 ? 51.413 -4.072 -10.354 1.00 0.00 83 GLY A O 1
ATOM 1158 N N . GLY A 1 84 ? 50.029 -5.728 -10.989 1.00 0.00 84 GLY A N 1
ATOM 1159 C CA . GLY A 1 84 ? 50.600 -5.813 -12.320 1.00 0.00 84 GLY A CA 1
ATOM 1160 C C . GLY A 1 84 ? 51.814 -6.720 -12.372 1.00 0.00 84 GLY A C 1
ATOM 1161 O O . GLY A 1 84 ? 52.941 -6.273 -12.161 1.00 0.00 84 GLY A O 1
ATOM 1165 N N . SER A 1 85 ? 51.583 -7.999 -12.654 1.00 0.00 85 SER A N 1
ATOM 1166 C CA . SER A 1 85 ? 52.666 -8.972 -12.728 1.00 0.00 85 SER A CA 1
ATOM 1167 C C . SER A 1 85 ? 52.234 -10.207 -13.513 1.00 0.00 85 SER A C 1
ATOM 1168 O O . SER A 1 85 ? 52.061 -11.295 -12.963 1.00 0.00 85 SER A O 1
ATOM 1176 N N . PRO A 1 86 ? 52.054 -10.036 -14.831 1.00 0.00 86 PRO A N 1
ATOM 1177 C CA . PRO A 1 86 ? 51.641 -11.124 -15.722 1.00 0.00 86 PRO A CA 1
ATOM 1178 C C . PRO A 1 86 ? 52.735 -12.169 -15.907 1.00 0.00 86 PRO A C 1
ATOM 1179 O O . PRO A 1 86 ? 53.892 -11.964 -15.539 1.00 0.00 86 PRO A O 1
ATOM 1190 N N . PRO A 1 87 ? 52.365 -13.318 -16.492 1.00 0.00 87 PRO A N 1
ATOM 1191 C CA . PRO A 1 87 ? 53.301 -14.418 -16.741 1.00 0.00 87 PRO A CA 1
ATOM 1192 C C . PRO A 1 87 ? 54.318 -14.080 -17.825 1.00 0.00 87 PRO A C 1
ATOM 1193 O O . PRO A 1 87 ? 54.183 -13.094 -18.551 1.00 0.00 87 PRO A O 1
ATOM 1204 N N . PRO A 1 88 ? 55.361 -14.915 -17.941 1.00 0.00 88 PRO A N 1
ATOM 1205 C CA . PRO A 1 88 ? 56.421 -14.725 -18.937 1.00 0.00 88 PRO A CA 1
ATOM 1206 C C . PRO A 1 88 ? 55.933 -14.980 -20.359 1.00 0.00 88 PRO A C 1
ATOM 1207 O O . PRO A 1 88 ? 54.847 -15.516 -20.582 1.00 0.00 88 PRO A O 1
ATOM 1218 N N . PRO A 1 89 ? 56.752 -14.587 -21.345 1.00 0.00 89 PRO A N 1
ATOM 1219 C CA . PRO A 1 89 ? 56.425 -14.764 -22.763 1.00 0.00 89 PRO A CA 1
ATOM 1220 C C . PRO A 1 89 ? 56.457 -16.228 -23.187 1.00 0.00 89 PRO A C 1
ATOM 1221 O O . PRO A 1 89 ? 57.506 -16.871 -23.154 1.00 0.00 89 PRO A O 1
ATOM 1232 N N . ALA A 1 90 ? 55.301 -16.749 -23.586 1.00 0.00 90 ALA A N 1
ATOM 1233 C CA . ALA A 1 90 ? 55.198 -18.138 -24.018 1.00 0.00 90 ALA A CA 1
ATOM 1234 C C . ALA A 1 90 ? 56.049 -18.391 -25.258 1.00 0.00 90 ALA A C 1
ATOM 1235 O O . ALA A 1 90 ? 55.635 -18.094 -26.378 1.00 0.00 90 ALA A O 1
ATOM 1242 N N . ASP A 1 91 ? 57.240 -18.941 -25.049 1.00 0.00 91 ASP A N 1
ATOM 1243 C CA . ASP A 1 91 ? 58.150 -19.235 -26.151 1.00 0.00 91 ASP A CA 1
ATOM 1244 C C . ASP A 1 91 ? 57.769 -20.544 -26.835 1.00 0.00 91 ASP A C 1
ATOM 1245 O O . ASP A 1 91 ? 57.590 -20.591 -28.051 1.00 0.00 91 ASP A O 1
ATOM 1254 N N . GLY A 1 92 ? 57.648 -21.607 -26.045 1.00 0.00 92 GLY A N 1
ATOM 1255 C CA . GLY A 1 92 ? 57.291 -22.902 -26.592 1.00 0.00 92 GLY A CA 1
ATOM 1256 C C . GLY A 1 92 ? 58.460 -23.866 -26.611 1.00 0.00 92 GLY A C 1
ATOM 1257 O O . GLY A 1 92 ? 59.447 -23.643 -27.311 1.00 0.00 92 GLY A O 1
ATOM 1261 N N . GLY A 1 93 ? 58.351 -24.942 -25.837 1.00 0.00 93 GLY A N 1
ATOM 1262 C CA . GLY A 1 93 ? 59.415 -25.927 -25.781 1.00 0.00 93 GLY A CA 1
ATOM 1263 C C . GLY A 1 93 ? 59.037 -27.229 -26.457 1.00 0.00 93 GLY A C 1
ATOM 1264 O O . GLY A 1 93 ? 59.440 -27.487 -27.592 1.00 0.00 93 GLY A O 1
ATOM 1268 N N . SER A 1 94 ? 58.262 -28.054 -25.760 1.00 0.00 94 SER A N 1
ATOM 1269 C CA . SER A 1 94 ? 57.834 -29.340 -26.298 1.00 0.00 94 SER A CA 1
ATOM 1270 C C . SER A 1 94 ? 59.037 -30.183 -26.711 1.00 0.00 94 SER A C 1
ATOM 1271 O O . SER A 1 94 ? 59.473 -30.167 -27.863 1.00 0.00 94 SER A O 1
ATOM 1279 N N . PRO A 1 95 ? 59.587 -30.938 -25.749 1.00 0.00 95 PRO A N 1
ATOM 1280 C CA . PRO A 1 95 ? 59.077 -30.965 -24.375 1.00 0.00 95 PRO A CA 1
ATOM 1281 C C . PRO A 1 95 ? 59.338 -29.658 -23.634 1.00 0.00 95 PRO A C 1
ATOM 1282 O O . PRO A 1 95 ? 60.180 -28.851 -24.029 1.00 0.00 95 PRO A O 1
ATOM 1293 N N . PRO A 1 96 ? 58.601 -29.442 -22.534 1.00 0.00 96 PRO A N 1
ATOM 1294 C CA . PRO A 1 96 ? 58.737 -28.234 -21.715 1.00 0.00 96 PRO A CA 1
ATOM 1295 C C . PRO A 1 96 ? 60.059 -28.194 -20.956 1.00 0.00 96 PRO A C 1
ATOM 1296 O O . PRO A 1 96 ? 60.526 -29.213 -20.447 1.00 0.00 96 PRO A O 1
ATOM 1307 N N . VAL A 1 97 ? 60.658 -27.009 -20.883 1.00 0.00 97 VAL A N 1
ATOM 1308 C CA . VAL A 1 97 ? 61.926 -26.836 -20.185 1.00 0.00 97 VAL A CA 1
ATOM 1309 C C . VAL A 1 97 ? 61.801 -25.806 -19.067 1.00 0.00 97 VAL A C 1
ATOM 1310 O O . VAL A 1 97 ? 62.741 -25.063 -18.786 1.00 0.00 97 VAL A O 1
ATOM 1323 N N . ASP A 1 98 ? 60.635 -25.769 -18.432 1.00 0.00 98 ASP A N 1
ATOM 1324 C CA . ASP A 1 98 ? 60.386 -24.831 -17.344 1.00 0.00 98 ASP A CA 1
ATOM 1325 C C . ASP A 1 98 ? 60.241 -23.408 -17.874 1.00 0.00 98 ASP A C 1
ATOM 1326 O O . ASP A 1 98 ? 59.153 -22.834 -17.850 1.00 0.00 98 ASP A O 1
ATOM 1335 N N . GLY A 1 99 ? 61.346 -22.844 -18.352 1.00 0.00 99 GLY A N 1
ATOM 1336 C CA . GLY A 1 99 ? 61.320 -21.493 -18.881 1.00 0.00 99 GLY A CA 1
ATOM 1337 C C . GLY A 1 99 ? 61.432 -20.443 -17.793 1.00 0.00 99 GLY A C 1
ATOM 1338 O O . GLY A 1 99 ? 61.643 -20.768 -16.626 1.00 0.00 99 GLY A O 1
ATOM 1342 N N . GLY A 1 100 ? 61.292 -19.177 -18.177 1.00 0.00 100 GLY A N 1
ATOM 1343 C CA . GLY A 1 100 ? 61.383 -18.095 -17.214 1.00 0.00 100 GLY A CA 1
ATOM 1344 C C . GLY A 1 100 ? 62.798 -17.577 -17.058 1.00 0.00 100 GLY A C 1
ATOM 1345 O O . GLY A 1 100 ? 63.271 -16.787 -17.875 1.00 0.00 100 GLY A O 1
ATOM 1349 N N . SER A 1 101 ? 63.476 -18.019 -16.004 1.00 0.00 101 SER A N 1
ATOM 1350 C CA . SER A 1 101 ? 64.845 -17.590 -15.739 1.00 0.00 101 SER A CA 1
ATOM 1351 C C . SER A 1 101 ? 64.902 -16.088 -15.478 1.00 0.00 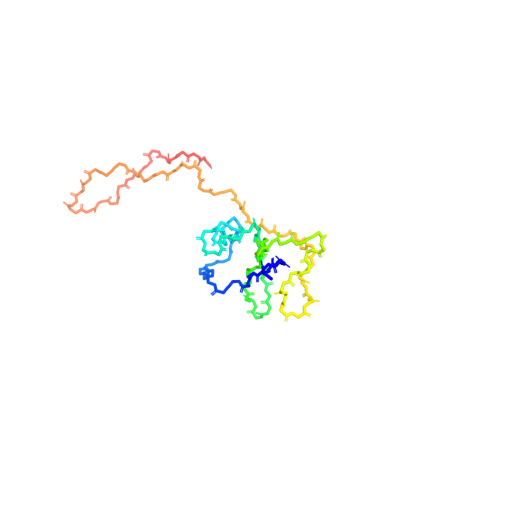101 SER A C 1
ATOM 1352 O O . SER A 1 101 ? 63.996 -15.335 -15.835 1.00 0.00 101 SER A O 1
ATOM 1360 N N . PRO A 1 102 ? 65.993 -15.641 -14.839 1.00 0.00 102 PRO A N 1
ATOM 1361 C CA . PRO A 1 102 ? 66.196 -14.226 -14.515 1.00 0.00 102 PRO A CA 1
ATOM 1362 C C . PRO A 1 102 ? 66.456 -13.378 -15.756 1.00 0.00 102 PRO A C 1
ATOM 1363 O O . PRO A 1 102 ? 66.687 -13.892 -16.851 1.00 0.00 102 PRO A O 1
ATOM 1374 N N . PRO A 1 103 ? 66.417 -12.049 -15.585 1.00 0.00 103 PRO A N 1
ATOM 1375 C CA . PRO A 1 103 ? 66.142 -11.426 -14.286 1.00 0.00 103 PRO A CA 1
ATOM 1376 C C . PRO A 1 103 ? 64.697 -11.623 -13.843 1.00 0.00 103 PRO A C 1
ATOM 1377 O O . PRO A 1 103 ? 63.837 -12.043 -14.617 1.00 0.00 103 PRO A O 1
ATOM 1388 N N . PRO A 1 104 ? 64.421 -11.314 -12.567 1.00 0.00 104 PRO A N 1
ATOM 1389 C CA . PRO A 1 104 ? 63.079 -11.449 -11.993 1.00 0.00 104 PRO A CA 1
ATOM 1390 C C . PRO A 1 104 ? 62.102 -10.422 -12.556 1.00 0.00 104 PRO A C 1
ATOM 1391 O O . PRO A 1 104 ? 62.488 -9.461 -13.221 1.00 0.00 104 PRO A O 1
ATOM 1402 N N . PRO A 1 105 ? 60.804 -10.628 -12.284 1.00 0.00 105 PRO A N 1
ATOM 1403 C CA . PRO A 1 105 ? 59.745 -9.730 -12.754 1.00 0.00 105 PRO A CA 1
ATOM 1404 C C . PRO A 1 105 ? 59.778 -8.377 -12.051 1.00 0.00 105 PRO A C 1
ATOM 1405 O O . PRO A 1 105 ? 60.695 -8.089 -11.282 1.00 0.00 105 PRO A O 1
ATOM 1416 N N . SER A 1 106 ? 58.773 -7.551 -12.320 1.00 0.00 106 SER A N 1
ATOM 1417 C CA . SER A 1 106 ? 58.689 -6.227 -11.716 1.00 0.00 106 SER A CA 1
ATOM 1418 C C . SER A 1 106 ? 58.237 -6.321 -10.262 1.00 0.00 106 SER A C 1
ATOM 1419 O O . SER A 1 106 ? 57.960 -7.408 -9.754 1.00 0.00 106 SER A O 1
ATOM 1427 N N . THR A 1 107 ? 58.164 -5.173 -9.595 1.00 0.00 107 THR A N 1
ATOM 1428 C CA . THR A 1 107 ? 57.748 -5.124 -8.200 1.00 0.00 107 THR A CA 1
ATOM 1429 C C . THR A 1 107 ? 58.663 -5.970 -7.322 1.00 0.00 107 THR A C 1
ATOM 1430 O O . THR A 1 107 ? 58.487 -7.184 -7.213 1.00 0.00 107 THR A O 1
ATOM 1441 N N . HIS A 1 108 ? 59.641 -5.322 -6.698 1.00 0.00 108 HIS A N 1
ATOM 1442 C CA . HIS A 1 108 ? 60.585 -6.015 -5.828 1.00 0.00 108 HIS A CA 1
ATOM 1443 C C . HIS A 1 108 ? 59.941 -6.350 -4.486 1.00 0.00 108 HIS A C 1
ATOM 1444 O O . HIS A 1 108 ? 58.719 -6.294 -4.342 1.00 0.00 108 HIS A O 1
ATOM 1458 N N . ALA A 1 1 ? 1.925 -0.637 -1.345 1.00 0.00 1 ALA A N 2
ATOM 1459 C CA . ALA A 1 1 ? 3.326 -0.264 -1.196 1.00 0.00 1 ALA A CA 2
ATOM 1460 C C . ALA A 1 1 ? 3.649 0.088 0.253 1.00 0.00 1 ALA A C 2
ATOM 1461 O O . ALA A 1 1 ? 2.918 0.838 0.897 1.00 0.00 1 ALA A O 2
ATOM 1468 N N . GLY A 1 2 ? 4.750 -0.460 0.759 1.00 0.00 2 GLY A N 2
ATOM 1469 C CA . GLY A 1 2 ? 5.149 -0.193 2.128 1.00 0.00 2 GLY A CA 2
ATOM 1470 C C . GLY A 1 2 ? 6.637 0.065 2.258 1.00 0.00 2 GLY A C 2
ATOM 1471 O O . GLY A 1 2 ? 7.434 -0.872 2.315 1.00 0.00 2 GLY A O 2
ATOM 1475 N N . SER A 1 3 ? 7.014 1.339 2.305 1.00 0.00 3 SER A N 2
ATOM 1476 C CA . SER A 1 3 ? 8.417 1.717 2.423 1.00 0.00 3 SER A CA 2
ATOM 1477 C C . SER A 1 3 ? 9.079 0.990 3.589 1.00 0.00 3 SER A C 2
ATOM 1478 O O . SER A 1 3 ? 8.536 0.936 4.693 1.00 0.00 3 SER A O 2
ATOM 1486 N N . LYS A 1 4 ? 10.258 0.430 3.337 1.00 0.00 4 LYS A N 2
ATOM 1487 C CA . LYS A 1 4 ? 10.997 -0.294 4.364 1.00 0.00 4 LYS A CA 2
ATOM 1488 C C . LYS A 1 4 ? 12.398 -0.649 3.877 1.00 0.00 4 LYS A C 2
ATOM 1489 O O . LYS A 1 4 ? 12.675 -0.621 2.677 1.00 0.00 4 LYS A O 2
ATOM 1508 N N . LEU A 1 5 ? 13.278 -0.985 4.814 1.00 0.00 5 LEU A N 2
ATOM 1509 C CA . LEU A 1 5 ? 14.651 -1.348 4.480 1.00 0.00 5 LEU A CA 2
ATOM 1510 C C . LEU A 1 5 ? 14.806 -2.862 4.383 1.00 0.00 5 LEU A C 2
ATOM 1511 O O . LEU A 1 5 ? 14.108 -3.613 5.066 1.00 0.00 5 LEU A O 2
ATOM 1527 N N . CYS A 1 6 ? 15.726 -3.304 3.533 1.00 0.00 6 CYS A N 2
ATOM 1528 C CA . CYS A 1 6 ? 15.975 -4.729 3.348 1.00 0.00 6 CYS A CA 2
ATOM 1529 C C . CYS A 1 6 ? 17.422 -5.077 3.685 1.00 0.00 6 CYS A C 2
ATOM 1530 O O . CYS A 1 6 ? 18.351 -4.395 3.252 1.00 0.00 6 CYS A O 2
ATOM 1537 N N . GLU A 1 7 ? 17.604 -6.142 4.459 1.00 0.00 7 GLU A N 2
ATOM 1538 C CA . GLU A 1 7 ? 18.938 -6.579 4.855 1.00 0.00 7 GLU A CA 2
ATOM 1539 C C . GLU A 1 7 ? 19.207 -8.003 4.377 1.00 0.00 7 GLU A C 2
ATOM 1540 O O . GLU A 1 7 ? 18.345 -8.876 4.473 1.00 0.00 7 GLU A O 2
ATOM 1552 N N . LYS A 1 8 ? 20.411 -8.230 3.861 1.00 0.00 8 LYS A N 2
ATOM 1553 C CA . LYS A 1 8 ? 20.796 -9.547 3.368 1.00 0.00 8 LYS A CA 2
ATOM 1554 C C . LYS A 1 8 ? 21.927 -10.132 4.208 1.00 0.00 8 LYS A C 2
ATOM 1555 O O . LYS A 1 8 ? 23.004 -9.545 4.316 1.00 0.00 8 LYS A O 2
ATOM 1574 N N . THR A 1 9 ? 21.676 -11.295 4.802 1.00 0.00 9 THR A N 2
ATOM 1575 C CA . THR A 1 9 ? 22.672 -11.961 5.632 1.00 0.00 9 THR A CA 2
ATOM 1576 C C . THR A 1 9 ? 23.351 -13.095 4.873 1.00 0.00 9 THR A C 2
ATOM 1577 O O . THR A 1 9 ? 23.274 -14.256 5.274 1.00 0.00 9 THR A O 2
ATOM 1588 N N . SER A 1 10 ? 24.015 -12.752 3.774 1.00 0.00 10 SER A N 2
ATOM 1589 C CA . SER A 1 10 ? 24.706 -13.742 2.957 1.00 0.00 10 SER A CA 2
ATOM 1590 C C . SER A 1 10 ? 23.759 -14.869 2.553 1.00 0.00 10 SER A C 2
ATOM 1591 O O . SER A 1 10 ? 24.100 -16.048 2.648 1.00 0.00 10 SER A O 2
ATOM 1599 N N . LYS A 1 11 ? 22.565 -14.496 2.102 1.00 0.00 11 LYS A N 2
ATOM 1600 C CA . LYS A 1 11 ? 21.567 -15.473 1.682 1.00 0.00 11 LYS A CA 2
ATOM 1601 C C . LYS A 1 11 ? 22.066 -16.283 0.490 1.00 0.00 11 LYS A C 2
ATOM 1602 O O . LYS A 1 11 ? 21.553 -17.364 0.201 1.00 0.00 11 LYS A O 2
ATOM 1621 N N . THR A 1 12 ? 23.072 -15.754 -0.200 1.00 0.00 12 THR A N 2
ATOM 1622 C CA . THR A 1 12 ? 23.641 -16.427 -1.361 1.00 0.00 12 THR A CA 2
ATOM 1623 C C . THR A 1 12 ? 24.947 -15.771 -1.792 1.00 0.00 12 THR A C 2
ATOM 1624 O O . THR A 1 12 ? 25.310 -15.801 -2.968 1.00 0.00 12 THR A O 2
ATOM 1635 N N . TYR A 1 13 ? 25.651 -15.178 -0.834 1.00 0.00 13 TYR A N 2
ATOM 1636 C CA . TYR A 1 13 ? 26.917 -14.513 -1.115 1.00 0.00 13 TYR A CA 2
ATOM 1637 C C . TYR A 1 13 ? 27.890 -15.462 -1.808 1.00 0.00 13 TYR A C 2
ATOM 1638 O O . TYR A 1 13 ? 28.268 -15.250 -2.960 1.00 0.00 13 TYR A O 2
ATOM 1656 N N . SER A 1 14 ? 28.290 -16.512 -1.097 1.00 0.00 14 SER A N 2
ATOM 1657 C CA . SER A 1 14 ? 29.221 -17.493 -1.641 1.00 0.00 14 SER A CA 2
ATOM 1658 C C . SER A 1 14 ? 30.572 -16.853 -1.942 1.00 0.00 14 SER A C 2
ATOM 1659 O O . SER A 1 14 ? 30.679 -15.634 -2.069 1.00 0.00 14 SER A O 2
ATOM 1667 N N . GLY A 1 15 ? 31.603 -17.685 -2.054 1.00 0.00 15 GLY A N 2
ATOM 1668 C CA . GLY A 1 15 ? 32.935 -17.182 -2.338 1.00 0.00 15 GLY A CA 2
ATOM 1669 C C . GLY A 1 15 ? 33.712 -16.856 -1.079 1.00 0.00 15 GLY A C 2
ATOM 1670 O O . GLY A 1 15 ? 33.140 -16.765 0.008 1.00 0.00 15 GLY A O 2
ATOM 1674 N N . LYS A 1 16 ? 35.021 -16.680 -1.223 1.00 0.00 16 LYS A N 2
ATOM 1675 C CA . LYS A 1 16 ? 35.880 -16.362 -0.088 1.00 0.00 16 LYS A CA 2
ATOM 1676 C C . LYS A 1 16 ? 35.478 -15.033 0.543 1.00 0.00 16 LYS A C 2
ATOM 1677 O O . LYS A 1 16 ? 35.565 -13.981 -0.091 1.00 0.00 16 LYS A O 2
ATOM 1696 N N . CYS A 1 17 ? 35.039 -15.088 1.796 1.00 0.00 17 CYS A N 2
ATOM 1697 C CA . CYS A 1 17 ? 34.624 -13.889 2.514 1.00 0.00 17 CYS A CA 2
ATOM 1698 C C . CYS A 1 17 ? 35.694 -12.805 2.428 1.00 0.00 17 CYS A C 2
ATOM 1699 O O . CYS A 1 17 ? 36.889 -13.090 2.516 1.00 0.00 17 CYS A O 2
ATOM 1706 N N . ASP A 1 18 ? 35.258 -11.562 2.255 1.00 0.00 18 ASP A N 2
ATOM 1707 C CA . ASP A 1 18 ? 36.178 -10.435 2.158 1.00 0.00 18 ASP A CA 2
ATOM 1708 C C . ASP A 1 18 ? 35.450 -9.117 2.402 1.00 0.00 18 ASP A C 2
ATOM 1709 O O . ASP A 1 18 ? 34.302 -9.103 2.844 1.00 0.00 18 ASP A O 2
ATOM 1718 N N . ASN A 1 19 ? 36.126 -8.010 2.112 1.00 0.00 19 ASN A N 2
ATOM 1719 C CA . ASN A 1 19 ? 35.545 -6.687 2.302 1.00 0.00 19 ASN A CA 2
ATOM 1720 C C . ASN A 1 19 ? 34.879 -6.196 1.020 1.00 0.00 19 ASN A C 2
ATOM 1721 O O . ASN A 1 19 ? 33.656 -6.072 0.950 1.00 0.00 19 ASN A O 2
ATOM 1732 N N . LYS A 1 20 ? 35.693 -5.919 0.006 1.00 0.00 20 LYS A N 2
ATOM 1733 C CA . LYS A 1 20 ? 35.185 -5.444 -1.275 1.00 0.00 20 LYS A CA 2
ATOM 1734 C C . LYS A 1 20 ? 34.397 -6.538 -1.988 1.00 0.00 20 LYS A C 2
ATOM 1735 O O . LYS A 1 20 ? 33.422 -6.262 -2.686 1.00 0.00 20 LYS A O 2
ATOM 1754 N N . LYS A 1 21 ? 34.826 -7.783 -1.807 1.00 0.00 21 LYS A N 2
ATOM 1755 C CA . LYS A 1 21 ? 34.160 -8.920 -2.430 1.00 0.00 21 LYS A CA 2
ATOM 1756 C C . LYS A 1 21 ? 32.720 -9.043 -1.941 1.00 0.00 21 LYS A C 2
ATOM 1757 O O . LYS A 1 21 ? 31.807 -9.295 -2.727 1.00 0.00 21 LYS A O 2
ATOM 1776 N N . CYS A 1 22 ? 32.525 -8.861 -0.640 1.00 0.00 22 CYS A N 2
ATOM 1777 C CA . CYS A 1 22 ? 31.197 -8.950 -0.045 1.00 0.00 22 CYS A CA 2
ATOM 1778 C C . CYS A 1 22 ? 30.313 -7.798 -0.515 1.00 0.00 22 CYS A C 2
ATOM 1779 O O . CYS A 1 22 ? 29.208 -8.013 -1.013 1.00 0.00 22 CYS A O 2
ATOM 1786 N N . ASP A 1 23 ? 30.807 -6.576 -0.352 1.00 0.00 23 ASP A N 2
ATOM 1787 C CA . ASP A 1 23 ? 30.064 -5.390 -0.759 1.00 0.00 23 ASP A CA 2
ATOM 1788 C C . ASP A 1 23 ? 29.651 -5.484 -2.225 1.00 0.00 23 ASP A C 2
ATOM 1789 O O . ASP A 1 23 ? 28.474 -5.348 -2.560 1.00 0.00 23 ASP A O 2
ATOM 1798 N N . LYS A 1 24 ? 30.627 -5.717 -3.096 1.00 0.00 24 LYS A N 2
ATOM 1799 C CA . LYS A 1 24 ? 30.366 -5.831 -4.526 1.00 0.00 24 LYS A CA 2
ATOM 1800 C C . LYS A 1 24 ? 29.396 -6.972 -4.813 1.00 0.00 24 LYS A C 2
ATOM 1801 O O . LYS A 1 24 ? 28.434 -6.808 -5.564 1.00 0.00 24 LYS A O 2
ATOM 1820 N N . LYS A 1 25 ? 29.653 -8.128 -4.211 1.00 0.00 25 LYS A N 2
ATOM 1821 C CA . LYS A 1 25 ? 28.802 -9.296 -4.399 1.00 0.00 25 LYS A CA 2
ATOM 1822 C C . LYS A 1 25 ? 27.383 -9.019 -3.913 1.00 0.00 25 LYS A C 2
ATOM 1823 O O . LYS A 1 25 ? 26.418 -9.591 -4.422 1.00 0.00 25 LYS A O 2
ATOM 1842 N N . CYS A 1 26 ? 27.262 -8.138 -2.925 1.00 0.00 26 CYS A N 2
ATOM 1843 C CA . CYS A 1 26 ? 25.962 -7.784 -2.370 1.00 0.00 26 CYS A CA 2
ATOM 1844 C C . CYS A 1 26 ? 25.138 -6.987 -3.378 1.00 0.00 26 CYS A C 2
ATOM 1845 O O . CYS A 1 26 ? 23.950 -7.248 -3.570 1.00 0.00 26 CYS A O 2
ATOM 1852 N N . ILE A 1 27 ? 25.778 -6.015 -4.019 1.00 0.00 27 ILE A N 2
ATOM 1853 C CA . ILE A 1 27 ? 25.106 -5.181 -5.008 1.00 0.00 27 ILE A CA 2
ATOM 1854 C C . ILE A 1 27 ? 25.016 -5.890 -6.355 1.00 0.00 27 ILE A C 2
ATOM 1855 O O . ILE A 1 27 ? 24.204 -5.527 -7.205 1.00 0.00 27 ILE A O 2
ATOM 1871 N N . GLU A 1 28 ? 25.855 -6.905 -6.541 1.00 0.00 28 GLU A N 2
ATOM 1872 C CA . GLU A 1 28 ? 25.868 -7.665 -7.785 1.00 0.00 28 GLU A CA 2
ATOM 1873 C C . GLU A 1 28 ? 24.852 -8.803 -7.738 1.00 0.00 28 GLU A C 2
ATOM 1874 O O . GLU A 1 28 ? 24.215 -9.122 -8.742 1.00 0.00 28 GLU A O 2
ATOM 1886 N N . TRP A 1 29 ? 24.707 -9.410 -6.566 1.00 0.00 29 TRP A N 2
ATOM 1887 C CA . TRP A 1 29 ? 23.768 -10.513 -6.388 1.00 0.00 29 TRP A CA 2
ATOM 1888 C C . TRP A 1 29 ? 22.504 -10.042 -5.678 1.00 0.00 29 TRP A C 2
ATOM 1889 O O . TRP A 1 29 ? 21.391 -10.342 -6.110 1.00 0.00 29 TRP A O 2
ATOM 1910 N N . GLU A 1 30 ? 22.682 -9.303 -4.588 1.00 0.00 30 GLU A N 2
ATOM 1911 C CA . GLU A 1 30 ? 21.553 -8.791 -3.819 1.00 0.00 30 GLU A CA 2
ATOM 1912 C C . GLU A 1 30 ? 21.200 -7.371 -4.251 1.00 0.00 30 GLU A C 2
ATOM 1913 O O . GLU A 1 30 ? 20.239 -6.781 -3.757 1.00 0.00 30 GLU A O 2
ATOM 1925 N N . LYS A 1 31 ? 21.983 -6.828 -5.177 1.00 0.00 31 LYS A N 2
ATOM 1926 C CA . LYS A 1 31 ? 21.754 -5.478 -5.678 1.00 0.00 31 LYS A CA 2
ATOM 1927 C C . LYS A 1 31 ? 21.465 -4.514 -4.531 1.00 0.00 31 LYS A C 2
ATOM 1928 O O . LYS A 1 31 ? 20.664 -3.591 -4.672 1.00 0.00 31 LYS A O 2
ATOM 1947 N N . ALA A 1 32 ? 22.123 -4.735 -3.398 1.00 0.00 32 ALA A N 2
ATOM 1948 C CA . ALA A 1 32 ? 21.939 -3.884 -2.229 1.00 0.00 32 ALA A CA 2
ATOM 1949 C C . ALA A 1 32 ? 22.732 -2.589 -2.362 1.00 0.00 32 ALA A C 2
ATOM 1950 O O . ALA A 1 32 ? 23.323 -2.318 -3.407 1.00 0.00 32 ALA A O 2
ATOM 1957 N N . GLN A 1 33 ? 22.740 -1.793 -1.298 1.00 0.00 33 GLN A N 2
ATOM 1958 C CA . GLN A 1 33 ? 23.460 -0.525 -1.298 1.00 0.00 33 GLN A CA 2
ATOM 1959 C C . GLN A 1 33 ? 24.851 -0.689 -0.695 1.00 0.00 33 GLN A C 2
ATOM 1960 O O . GLN A 1 33 ? 25.841 -0.210 -1.251 1.00 0.00 33 GLN A O 2
ATOM 1974 N N . HIS A 1 34 ? 24.920 -1.369 0.445 1.00 0.00 34 HIS A N 2
ATOM 1975 C CA . HIS A 1 34 ? 26.191 -1.597 1.124 1.00 0.00 34 HIS A CA 2
ATOM 1976 C C . HIS A 1 34 ? 26.283 -3.030 1.638 1.00 0.00 34 HIS A C 2
ATOM 1977 O O . HIS A 1 34 ? 25.267 -3.684 1.869 1.00 0.00 34 HIS A O 2
ATOM 1991 N N . GLY A 1 35 ? 27.510 -3.513 1.816 1.00 0.00 35 GLY A N 2
ATOM 1992 C CA . GLY A 1 35 ? 27.711 -4.865 2.301 1.00 0.00 35 GLY A CA 2
ATOM 1993 C C . GLY A 1 35 ? 29.025 -5.026 3.041 1.00 0.00 35 GLY A C 2
ATOM 1994 O O . GLY A 1 35 ? 30.004 -4.346 2.736 1.00 0.00 35 GLY A O 2
ATOM 1998 N N . ALA A 1 36 ? 29.046 -5.928 4.017 1.00 0.00 36 ALA A N 2
ATOM 1999 C CA . ALA A 1 36 ? 30.248 -6.176 4.802 1.00 0.00 36 ALA A CA 2
ATOM 2000 C C . ALA A 1 36 ? 30.314 -7.628 5.262 1.00 0.00 36 ALA A C 2
ATOM 2001 O O . ALA A 1 36 ? 29.307 -8.338 5.256 1.00 0.00 36 ALA A O 2
ATOM 2008 N N . CYS A 1 37 ? 31.504 -8.065 5.661 1.00 0.00 37 CYS A N 2
ATOM 2009 C CA . CYS A 1 37 ? 31.701 -9.433 6.124 1.00 0.00 37 CYS A CA 2
ATOM 2010 C C . CYS A 1 37 ? 32.246 -9.452 7.549 1.00 0.00 37 CYS A C 2
ATOM 2011 O O . CYS A 1 37 ? 32.947 -8.531 7.969 1.00 0.00 37 CYS A O 2
ATOM 2018 N N . HIS A 1 38 ? 31.920 -10.508 8.287 1.00 0.00 38 HIS A N 2
ATOM 2019 C CA . HIS A 1 38 ? 32.378 -10.648 9.665 1.00 0.00 38 HIS A CA 2
ATOM 2020 C C . HIS A 1 38 ? 32.478 -12.119 10.058 1.00 0.00 38 HIS A C 2
ATOM 2021 O O . HIS A 1 38 ? 31.837 -12.979 9.453 1.00 0.00 38 HIS A O 2
ATOM 2035 N N . LYS A 1 39 ? 33.287 -12.401 11.073 1.00 0.00 39 LYS A N 2
ATOM 2036 C CA . LYS A 1 39 ? 33.471 -13.768 11.548 1.00 0.00 39 LYS A CA 2
ATOM 2037 C C . LYS A 1 39 ? 32.454 -14.110 12.632 1.00 0.00 39 LYS A C 2
ATOM 2038 O O . LYS A 1 39 ? 32.307 -13.378 13.611 1.00 0.00 39 LYS A O 2
ATOM 2057 N N . ARG A 1 40 ? 31.756 -15.226 12.451 1.00 0.00 40 ARG A N 2
ATOM 2058 C CA . ARG A 1 40 ? 30.753 -15.664 13.414 1.00 0.00 40 ARG A CA 2
ATOM 2059 C C . ARG A 1 40 ? 30.752 -17.184 13.544 1.00 0.00 40 ARG A C 2
ATOM 2060 O O . ARG A 1 40 ? 31.479 -17.878 12.834 1.00 0.00 40 ARG A O 2
ATOM 2081 N N . GLU A 1 41 ? 29.930 -17.695 14.456 1.00 0.00 41 GLU A N 2
ATOM 2082 C CA . GLU A 1 41 ? 29.836 -19.133 14.679 1.00 0.00 41 GLU A CA 2
ATOM 2083 C C . GLU A 1 41 ? 31.211 -19.731 14.961 1.00 0.00 41 GLU A C 2
ATOM 2084 O O . GLU A 1 41 ? 32.185 -19.006 15.165 1.00 0.00 41 GLU A O 2
ATOM 2096 N N . ALA A 1 42 ? 31.282 -21.058 14.971 1.00 0.00 42 ALA A N 2
ATOM 2097 C CA . ALA A 1 42 ? 32.537 -21.754 15.227 1.00 0.00 42 ALA A CA 2
ATOM 2098 C C . ALA A 1 42 ? 33.634 -21.271 14.284 1.00 0.00 42 ALA A C 2
ATOM 2099 O O . ALA A 1 42 ? 34.810 -21.245 14.646 1.00 0.00 42 ALA A O 2
ATOM 2106 N N . GLY A 1 43 ? 33.242 -20.890 13.072 1.00 0.00 43 GLY A N 2
ATOM 2107 C CA . GLY A 1 43 ? 34.205 -20.414 12.097 1.00 0.00 43 GLY A CA 2
ATOM 2108 C C . GLY A 1 43 ? 33.562 -20.069 10.768 1.00 0.00 43 GLY A C 2
ATOM 2109 O O . GLY A 1 43 ? 34.172 -20.236 9.712 1.00 0.00 43 GLY A O 2
ATOM 2113 N N . LYS A 1 44 ? 32.324 -19.588 10.818 1.00 0.00 44 LYS A N 2
ATOM 2114 C CA . LYS A 1 44 ? 31.596 -19.220 9.610 1.00 0.00 44 LYS A CA 2
ATOM 2115 C C . LYS A 1 44 ? 31.451 -17.705 9.503 1.00 0.00 44 LYS A C 2
ATOM 2116 O O . LYS A 1 44 ? 30.959 -17.054 10.424 1.00 0.00 44 LYS A O 2
ATOM 2135 N N . GLU A 1 45 ? 31.881 -17.152 8.373 1.00 0.00 45 GLU A N 2
ATOM 2136 C CA . GLU A 1 45 ? 31.798 -15.714 8.148 1.00 0.00 45 GLU A CA 2
ATOM 2137 C C . GLU A 1 45 ? 30.439 -15.332 7.568 1.00 0.00 45 GLU A C 2
ATOM 2138 O O . GLU A 1 45 ? 29.963 -15.949 6.615 1.00 0.00 45 GLU A O 2
ATOM 2150 N N . SER A 1 46 ? 29.819 -14.312 8.152 1.00 0.00 46 SER A N 2
ATOM 2151 C CA . SER A 1 46 ? 28.512 -13.850 7.697 1.00 0.00 46 SER A CA 2
ATOM 2152 C C . SER A 1 46 ? 28.631 -12.513 6.972 1.00 0.00 46 SER A C 2
ATOM 2153 O O . SER A 1 46 ? 29.434 -11.658 7.347 1.00 0.00 46 SER A O 2
ATOM 2161 N N . CYS A 1 47 ? 27.825 -12.339 5.929 1.00 0.00 47 CYS A N 2
ATOM 2162 C CA . CYS A 1 47 ? 27.839 -11.108 5.149 1.00 0.00 47 CYS A CA 2
ATOM 2163 C C . CYS A 1 47 ? 26.523 -10.351 5.305 1.00 0.00 47 CYS A C 2
ATOM 2164 O O . CYS A 1 47 ? 25.456 -10.859 4.959 1.00 0.00 47 CYS A O 2
ATOM 2171 N N . PHE A 1 48 ? 26.607 -9.132 5.829 1.00 0.00 48 PHE A N 2
ATOM 2172 C CA . PHE A 1 48 ? 25.424 -8.305 6.032 1.00 0.00 48 PHE A CA 2
ATOM 2173 C C . PHE A 1 48 ? 25.407 -7.131 5.057 1.00 0.00 48 PHE A C 2
ATOM 2174 O O . PHE A 1 48 ? 26.377 -6.379 4.955 1.00 0.00 48 PHE A O 2
ATOM 2191 N N . CYS A 1 49 ? 24.298 -6.980 4.341 1.00 0.00 49 CYS A N 2
ATOM 2192 C CA . CYS A 1 49 ? 24.153 -5.900 3.373 1.00 0.00 49 CYS A CA 2
ATOM 2193 C C . CYS A 1 49 ? 22.885 -5.094 3.643 1.00 0.00 49 CYS A C 2
ATOM 2194 O O . CYS A 1 49 ? 21.882 -5.633 4.110 1.00 0.00 49 CYS A O 2
ATOM 2201 N N . TYR A 1 50 ? 22.939 -3.801 3.345 1.00 0.00 50 TYR A N 2
ATOM 2202 C CA . TYR A 1 50 ? 21.796 -2.920 3.557 1.00 0.00 50 TYR A CA 2
ATOM 2203 C C . TYR A 1 50 ? 21.281 -2.367 2.232 1.00 0.00 50 TYR A C 2
ATOM 2204 O O . TYR A 1 50 ? 22.060 -1.944 1.377 1.00 0.00 50 TYR A O 2
ATOM 2222 N N . PHE A 1 51 ? 19.962 -2.373 2.068 1.00 0.00 51 PHE A N 2
ATOM 2223 C CA . PHE A 1 51 ? 19.340 -1.874 0.848 1.00 0.00 51 PHE A CA 2
ATOM 2224 C C . PHE A 1 51 ? 17.984 -1.241 1.147 1.00 0.00 51 PHE A C 2
ATOM 2225 O O . PHE A 1 51 ? 17.342 -1.569 2.145 1.00 0.00 51 PHE A O 2
ATOM 2242 N N . ASP A 1 52 ? 17.556 -0.334 0.277 1.00 0.00 52 ASP A N 2
ATOM 2243 C CA . ASP A 1 52 ? 16.277 0.345 0.447 1.00 0.00 52 ASP A CA 2
ATOM 2244 C C . ASP A 1 52 ? 15.173 -0.378 -0.318 1.00 0.00 52 ASP A C 2
ATOM 2245 O O . ASP A 1 52 ? 15.289 -0.615 -1.521 1.00 0.00 52 ASP A O 2
ATOM 2254 N N . CYS A 1 53 ? 14.102 -0.726 0.387 1.00 0.00 53 CYS A N 2
ATOM 2255 C CA . CYS A 1 53 ? 12.977 -1.424 -0.224 1.00 0.00 53 CYS A CA 2
ATOM 2256 C C . CYS A 1 53 ? 11.733 -0.539 -0.242 1.00 0.00 53 CYS A C 2
ATOM 2257 O O . CYS A 1 53 ? 11.569 0.336 0.609 1.00 0.00 53 CYS A O 2
ATOM 2264 N N . SER A 1 54 ? 10.860 -0.774 -1.216 1.00 0.00 54 SER A N 2
ATOM 2265 C CA . SER A 1 54 ? 9.633 0.003 -1.347 1.00 0.00 54 SER A CA 2
ATOM 2266 C C . SER A 1 54 ? 9.921 1.497 -1.233 1.00 0.00 54 SER A C 2
ATOM 2267 O O . SER A 1 54 ? 9.116 2.258 -0.696 1.00 0.00 54 SER A O 2
ATOM 2275 N N . LYS A 1 55 ? 11.076 1.910 -1.744 1.00 0.00 55 LYS A N 2
ATOM 2276 C CA . LYS A 1 55 ? 11.473 3.313 -1.702 1.00 0.00 55 LYS A CA 2
ATOM 2277 C C . LYS A 1 55 ? 11.638 3.790 -0.263 1.00 0.00 55 LYS A C 2
ATOM 2278 O O . LYS A 1 55 ? 11.071 4.808 0.132 1.00 0.00 55 LYS A O 2
ATOM 2297 N N . SER A 1 56 ? 12.418 3.047 0.516 1.00 0.00 56 SER A N 2
ATOM 2298 C CA . SER A 1 56 ? 12.655 3.393 1.913 1.00 0.00 56 SER A CA 2
ATOM 2299 C C . SER A 1 56 ? 13.327 4.759 2.028 1.00 0.00 56 SER A C 2
ATOM 2300 O O . SER A 1 56 ? 13.949 5.254 1.088 1.00 0.00 56 SER A O 2
ATOM 2308 N N . PRO A 1 57 ? 13.199 5.382 3.208 1.00 0.00 57 PRO A N 2
ATOM 2309 C CA . PRO A 1 57 ? 13.786 6.698 3.476 1.00 0.00 57 PRO A CA 2
ATOM 2310 C C . PRO A 1 57 ? 15.308 6.648 3.556 1.00 0.00 57 PRO A C 2
ATOM 2311 O O . PRO A 1 57 ? 15.916 5.579 3.616 1.00 0.00 57 PRO A O 2
ATOM 2322 N N . PRO A 1 58 ? 15.941 7.831 3.558 1.00 0.00 58 PRO A N 2
ATOM 2323 C CA . PRO A 1 58 ? 17.400 7.948 3.632 1.00 0.00 58 PRO A CA 2
ATOM 2324 C C . PRO A 1 58 ? 17.946 7.544 4.997 1.00 0.00 58 PRO A C 2
ATOM 2325 O O . PRO A 1 58 ? 19.157 7.434 5.185 1.00 0.00 58 PRO A O 2
ATOM 2336 N N . GLY A 1 59 ? 17.044 7.322 5.948 1.00 0.00 59 GLY A N 2
ATOM 2337 C CA . GLY A 1 59 ? 17.455 6.932 7.284 1.00 0.00 59 GLY A CA 2
ATOM 2338 C C . GLY A 1 59 ? 16.399 6.112 7.999 1.00 0.00 59 GLY A C 2
ATOM 2339 O O . GLY A 1 59 ? 15.343 6.630 8.364 1.00 0.00 59 GLY A O 2
ATOM 2343 N N . ALA A 1 60 ? 16.683 4.829 8.199 1.00 0.00 60 ALA A N 2
ATOM 2344 C CA . ALA A 1 60 ? 15.749 3.937 8.875 1.00 0.00 60 ALA A CA 2
ATOM 2345 C C . ALA A 1 60 ? 16.372 2.565 9.107 1.00 0.00 60 ALA A C 2
ATOM 2346 O O . ALA A 1 60 ? 17.575 2.376 8.918 1.00 0.00 60 ALA A O 2
ATOM 2353 N N . THR A 1 61 ? 15.547 1.607 9.519 1.00 0.00 61 THR A N 2
ATOM 2354 C CA . THR A 1 61 ? 16.017 0.252 9.778 1.00 0.00 61 THR A CA 2
ATOM 2355 C C . THR A 1 61 ? 15.216 -0.770 8.980 1.00 0.00 61 THR A C 2
ATOM 2356 O O . THR A 1 61 ? 14.098 -0.509 8.536 1.00 0.00 61 THR A O 2
ATOM 2367 N N . PRO A 1 62 ? 15.799 -1.964 8.792 1.00 0.00 62 PRO A N 2
ATOM 2368 C CA . PRO A 1 62 ? 15.156 -3.050 8.048 1.00 0.00 62 PRO A CA 2
ATOM 2369 C C . PRO A 1 62 ? 13.965 -3.640 8.795 1.00 0.00 62 PRO A C 2
ATOM 2370 O O . PRO A 1 62 ? 13.584 -3.151 9.858 1.00 0.00 62 PRO A O 2
ATOM 2381 N N . ALA A 1 63 ? 13.382 -4.694 8.233 1.00 0.00 63 ALA A N 2
ATOM 2382 C CA . ALA A 1 63 ? 12.236 -5.351 8.849 1.00 0.00 63 ALA A CA 2
ATOM 2383 C C . ALA A 1 63 ? 12.580 -6.777 9.265 1.00 0.00 63 ALA A C 2
ATOM 2384 O O . ALA A 1 63 ? 12.127 -7.752 8.664 1.00 0.00 63 ALA A O 2
ATOM 2391 N N . PRO A 1 64 ? 13.400 -6.906 10.319 1.00 0.00 64 PRO A N 2
ATOM 2392 C CA . PRO A 1 64 ? 13.822 -8.209 10.839 1.00 0.00 64 PRO A CA 2
ATOM 2393 C C . PRO A 1 64 ? 12.680 -8.963 11.512 1.00 0.00 64 PRO A C 2
ATOM 2394 O O . PRO A 1 64 ? 11.615 -8.410 11.784 1.00 0.00 64 PRO A O 2
ATOM 2405 N N . PRO A 1 65 ? 12.905 -10.256 11.787 1.00 0.00 65 PRO A N 2
ATOM 2406 C CA . PRO A 1 65 ? 11.906 -11.113 12.433 1.00 0.00 65 PRO A CA 2
ATOM 2407 C C . PRO A 1 65 ? 11.680 -10.740 13.894 1.00 0.00 65 PRO A C 2
ATOM 2408 O O . PRO A 1 65 ? 10.607 -10.981 14.447 1.00 0.00 65 PRO A O 2
ATOM 2419 N N . GLY A 1 66 ? 12.697 -10.151 14.514 1.00 0.00 66 GLY A N 2
ATOM 2420 C CA . GLY A 1 66 ? 12.588 -9.753 15.906 1.00 0.00 66 GLY A CA 2
ATOM 2421 C C . GLY A 1 66 ? 13.076 -10.829 16.856 1.00 0.00 66 GLY A C 2
ATOM 2422 O O . GLY A 1 66 ? 12.569 -10.960 17.969 1.00 0.00 66 GLY A O 2
ATOM 2426 N N . ALA A 1 67 ? 14.063 -11.602 16.415 1.00 0.00 67 ALA A N 2
ATOM 2427 C CA . ALA A 1 67 ? 14.620 -12.671 17.234 1.00 0.00 67 ALA A CA 2
ATOM 2428 C C . ALA A 1 67 ? 16.131 -12.523 17.377 1.00 0.00 67 ALA A C 2
ATOM 2429 O O . ALA A 1 67 ? 16.897 -13.121 16.622 1.00 0.00 67 ALA A O 2
ATOM 2436 N N . ALA A 1 68 ? 16.553 -11.721 18.350 1.00 0.00 68 ALA A N 2
ATOM 2437 C CA . ALA A 1 68 ? 17.972 -11.496 18.592 1.00 0.00 68 ALA A CA 2
ATOM 2438 C C . ALA A 1 68 ? 18.690 -11.086 17.310 1.00 0.00 68 ALA A C 2
ATOM 2439 O O . ALA A 1 68 ? 19.445 -11.858 16.720 1.00 0.00 68 ALA A O 2
ATOM 2446 N N . PRO A 1 69 ? 18.449 -9.843 16.868 1.00 0.00 69 PRO A N 2
ATOM 2447 C CA . PRO A 1 69 ? 19.062 -9.303 15.651 1.00 0.00 69 PRO A CA 2
ATOM 2448 C C . PRO A 1 69 ? 20.559 -9.060 15.816 1.00 0.00 69 PRO A C 2
ATOM 2449 O O . PRO A 1 69 ? 21.099 -9.090 16.921 1.00 0.00 69 PRO A O 2
ATOM 2460 N N . PRO A 1 70 ? 21.246 -8.812 14.691 1.00 0.00 70 PRO A N 2
ATOM 2461 C CA . PRO A 1 70 ? 22.690 -8.557 14.685 1.00 0.00 70 PRO A CA 2
ATOM 2462 C C . PRO A 1 70 ? 23.044 -7.214 15.313 1.00 0.00 70 PRO A C 2
ATOM 2463 O O . PRO A 1 70 ? 22.183 -6.369 15.557 1.00 0.00 70 PRO A O 2
ATOM 2474 N N . PRO A 1 71 ? 24.342 -7.010 15.583 1.00 0.00 71 PRO A N 2
ATOM 2475 C CA . PRO A 1 71 ? 24.840 -5.771 16.186 1.00 0.00 71 PRO A CA 2
ATOM 2476 C C . PRO A 1 71 ? 24.751 -4.585 15.231 1.00 0.00 71 PRO A C 2
ATOM 2477 O O . PRO A 1 71 ? 24.387 -3.480 15.632 1.00 0.00 71 PRO A O 2
ATOM 2488 N N . ALA A 1 72 ? 25.086 -4.823 13.967 1.00 0.00 72 ALA A N 2
ATOM 2489 C CA . ALA A 1 72 ? 25.041 -3.774 12.955 1.00 0.00 72 ALA A CA 2
ATOM 2490 C C . ALA A 1 72 ? 26.014 -2.648 13.288 1.00 0.00 72 ALA A C 2
ATOM 2491 O O . ALA A 1 72 ? 25.614 -1.494 13.439 1.00 0.00 72 ALA A O 2
ATOM 2498 N N . ALA A 1 73 ? 27.293 -2.992 13.401 1.00 0.00 73 ALA A N 2
ATOM 2499 C CA . ALA A 1 73 ? 28.323 -2.010 13.714 1.00 0.00 73 ALA A CA 2
ATOM 2500 C C . ALA A 1 73 ? 28.768 -1.263 12.462 1.00 0.00 73 ALA A C 2
ATOM 2501 O O . ALA A 1 73 ? 28.800 -0.033 12.438 1.00 0.00 73 ALA A O 2
ATOM 2508 N N . GLY A 1 74 ? 29.113 -2.015 11.421 1.00 0.00 74 GLY A N 2
ATOM 2509 C CA . GLY A 1 74 ? 29.554 -1.407 10.179 1.00 0.00 74 GLY A CA 2
ATOM 2510 C C . GLY A 1 74 ? 31.017 -1.673 9.890 1.00 0.00 74 GLY A C 2
ATOM 2511 O O . GLY A 1 74 ? 31.803 -1.921 10.804 1.00 0.00 74 GLY A O 2
ATOM 2515 N N . GLY A 1 75 ? 31.386 -1.624 8.613 1.00 0.00 75 GLY A N 2
ATOM 2516 C CA . GLY A 1 75 ? 32.764 -1.865 8.228 1.00 0.00 75 GLY A CA 2
ATOM 2517 C C . GLY A 1 75 ? 32.990 -1.688 6.740 1.00 0.00 75 GLY A C 2
ATOM 2518 O O . GLY A 1 75 ? 32.344 -0.857 6.102 1.00 0.00 75 GLY A O 2
ATOM 2522 N N . SER A 1 76 ? 33.912 -2.469 6.186 1.00 0.00 76 SER A N 2
ATOM 2523 C CA . SER A 1 76 ? 34.226 -2.390 4.764 1.00 0.00 76 SER A CA 2
ATOM 2524 C C . SER A 1 76 ? 34.737 -1.000 4.397 1.00 0.00 76 SER A C 2
ATOM 2525 O O . SER A 1 76 ? 34.054 -0.213 3.741 1.00 0.00 76 SER A O 2
ATOM 2533 N N . PRO A 1 77 ? 35.968 -0.690 4.829 1.00 0.00 77 PRO A N 2
ATOM 2534 C CA . PRO A 1 77 ? 36.599 0.605 4.558 1.00 0.00 77 PRO A CA 2
ATOM 2535 C C . PRO A 1 77 ? 36.967 0.774 3.088 1.00 0.00 77 PRO A C 2
ATOM 2536 O O . PRO A 1 77 ? 37.226 1.886 2.627 1.00 0.00 77 PRO A O 2
ATOM 2547 N N . SER A 1 78 ? 36.986 -0.335 2.356 1.00 0.00 78 SER A N 2
ATOM 2548 C CA . SER A 1 78 ? 37.325 -0.310 0.938 1.00 0.00 78 SER A CA 2
ATOM 2549 C C . SER A 1 78 ? 36.132 -0.732 0.086 1.00 0.00 78 SER A C 2
ATOM 2550 O O . SER A 1 78 ? 36.099 -1.823 -0.485 1.00 0.00 78 SER A O 2
ATOM 2558 N N . PRO A 1 79 ? 35.126 0.151 -0.001 1.00 0.00 79 PRO A N 2
ATOM 2559 C CA . PRO A 1 79 ? 33.912 -0.107 -0.781 1.00 0.00 79 PRO A CA 2
ATOM 2560 C C . PRO A 1 79 ? 34.176 -0.104 -2.283 1.00 0.00 79 PRO A C 2
ATOM 2561 O O . PRO A 1 79 ? 35.236 0.312 -2.750 1.00 0.00 79 PRO A O 2
ATOM 2572 N N . PRO A 1 80 ? 33.189 -0.578 -3.059 1.00 0.00 80 PRO A N 2
ATOM 2573 C CA . PRO A 1 80 ? 33.292 -0.639 -4.520 1.00 0.00 80 PRO A CA 2
ATOM 2574 C C . PRO A 1 80 ? 33.264 0.744 -5.161 1.00 0.00 80 PRO A C 2
ATOM 2575 O O . PRO A 1 80 ? 33.335 1.760 -4.471 1.00 0.00 80 PRO A O 2
ATOM 2586 N N . ALA A 1 81 ? 33.161 0.774 -6.486 1.00 0.00 81 ALA A N 2
ATOM 2587 C CA . ALA A 1 81 ? 33.122 2.033 -7.220 1.00 0.00 81 ALA A CA 2
ATOM 2588 C C . ALA A 1 81 ? 31.844 2.148 -8.044 1.00 0.00 81 ALA A C 2
ATOM 2589 O O . ALA A 1 81 ? 31.419 1.187 -8.684 1.00 0.00 81 ALA A O 2
ATOM 2596 N N . ASP A 1 82 ? 31.237 3.330 -8.024 1.00 0.00 82 ASP A N 2
ATOM 2597 C CA . ASP A 1 82 ? 30.007 3.570 -8.770 1.00 0.00 82 ASP A CA 2
ATOM 2598 C C . ASP A 1 82 ? 30.177 3.185 -10.236 1.00 0.00 82 ASP A C 2
ATOM 2599 O O . ASP A 1 82 ? 31.026 3.732 -10.938 1.00 0.00 82 ASP A O 2
ATOM 2608 N N . GLY A 1 83 ? 29.363 2.238 -10.692 1.00 0.00 83 GLY A N 2
ATOM 2609 C CA . GLY A 1 83 ? 29.440 1.794 -12.072 1.00 0.00 83 GLY A CA 2
ATOM 2610 C C . GLY A 1 83 ? 28.073 1.655 -12.713 1.00 0.00 83 GLY A C 2
ATOM 2611 O O . GLY A 1 83 ? 27.401 2.649 -12.980 1.00 0.00 83 GLY A O 2
ATOM 2615 N N . GLY A 1 84 ? 27.662 0.415 -12.962 1.00 0.00 84 GLY A N 2
ATOM 2616 C CA . GLY A 1 84 ? 26.370 0.172 -13.576 1.00 0.00 84 GLY A CA 2
ATOM 2617 C C . GLY A 1 84 ? 25.735 -1.119 -13.098 1.00 0.00 84 GLY A C 2
ATOM 2618 O O . GLY A 1 84 ? 25.758 -1.426 -11.906 1.00 0.00 84 GLY A O 2
ATOM 2622 N N . SER A 1 85 ? 25.165 -1.877 -14.029 1.00 0.00 85 SER A N 2
ATOM 2623 C CA . SER A 1 85 ? 24.515 -3.139 -13.696 1.00 0.00 85 SER A CA 2
ATOM 2624 C C . SER A 1 85 ? 23.403 -2.925 -12.673 1.00 0.00 85 SER A C 2
ATOM 2625 O O . SER A 1 85 ? 23.523 -3.288 -11.503 1.00 0.00 85 SER A O 2
ATOM 2633 N N . PRO A 1 86 ? 22.295 -2.320 -13.124 1.00 0.00 86 PRO A N 2
ATOM 2634 C CA . PRO A 1 86 ? 21.139 -2.043 -12.266 1.00 0.00 86 PRO A CA 2
ATOM 2635 C C . PRO A 1 86 ? 20.399 -3.314 -11.861 1.00 0.00 86 PRO A C 2
ATOM 2636 O O . PRO A 1 86 ? 20.626 -4.393 -12.408 1.00 0.00 86 PRO A O 2
ATOM 2647 N N . PRO A 1 87 ? 19.493 -3.185 -10.881 1.00 0.00 87 PRO A N 2
ATOM 2648 C CA . PRO A 1 87 ? 18.701 -4.314 -10.383 1.00 0.00 87 PRO A CA 2
ATOM 2649 C C . PRO A 1 87 ? 17.675 -4.797 -11.402 1.00 0.00 87 PRO A C 2
ATOM 2650 O O . PRO A 1 87 ? 17.406 -4.139 -12.408 1.00 0.00 87 PRO A O 2
ATOM 2661 N N . PRO A 1 88 ? 17.086 -5.973 -11.139 1.00 0.00 88 PRO A N 2
ATOM 2662 C CA . PRO A 1 88 ? 16.079 -6.569 -12.022 1.00 0.00 88 PRO A CA 2
ATOM 2663 C C . PRO A 1 88 ? 14.764 -5.796 -12.006 1.00 0.00 88 PRO A C 2
ATOM 2664 O O . PRO A 1 88 ? 14.534 -4.933 -11.160 1.00 0.00 88 PRO A O 2
ATOM 2675 N N . PRO A 1 89 ? 13.880 -6.113 -12.964 1.00 0.00 89 PRO A N 2
ATOM 2676 C CA . PRO A 1 89 ? 12.573 -5.460 -13.081 1.00 0.00 89 PRO A CA 2
ATOM 2677 C C . PRO A 1 89 ? 11.629 -5.845 -11.946 1.00 0.00 89 PRO A C 2
ATOM 2678 O O . PRO A 1 89 ? 11.533 -7.014 -11.576 1.00 0.00 89 PRO A O 2
ATOM 2689 N N . ALA A 1 90 ? 10.935 -4.853 -11.398 1.00 0.00 90 ALA A N 2
ATOM 2690 C CA . ALA A 1 90 ? 9.998 -5.088 -10.307 1.00 0.00 90 ALA A CA 2
ATOM 2691 C C . ALA A 1 90 ? 8.994 -6.177 -10.671 1.00 0.00 90 ALA A C 2
ATOM 2692 O O . ALA A 1 90 ? 8.333 -6.105 -11.707 1.00 0.00 90 ALA A O 2
ATOM 2699 N N . ASP A 1 91 ? 8.886 -7.186 -9.813 1.00 0.00 91 ASP A N 2
ATOM 2700 C CA . ASP A 1 91 ? 7.963 -8.290 -10.044 1.00 0.00 91 ASP A CA 2
ATOM 2701 C C . ASP A 1 91 ? 6.992 -8.440 -8.877 1.00 0.00 91 ASP A C 2
ATOM 2702 O O . ASP A 1 91 ? 5.819 -8.082 -8.983 1.00 0.00 91 ASP A O 2
ATOM 2711 N N . GLY A 1 92 ? 7.488 -8.972 -7.764 1.00 0.00 92 GLY A N 2
ATOM 2712 C CA . GLY A 1 92 ? 6.650 -9.160 -6.594 1.00 0.00 92 GLY A CA 2
ATOM 2713 C C . GLY A 1 92 ? 6.770 -10.555 -6.014 1.00 0.00 92 GLY A C 2
ATOM 2714 O O . GLY A 1 92 ? 6.814 -10.727 -4.797 1.00 0.00 92 GLY A O 2
ATOM 2718 N N . GLY A 1 93 ? 6.822 -11.556 -6.888 1.00 0.00 93 GLY A N 2
ATOM 2719 C CA . GLY A 1 93 ? 6.934 -12.930 -6.437 1.00 0.00 93 GLY A CA 2
ATOM 2720 C C . GLY A 1 93 ? 5.598 -13.646 -6.418 1.00 0.00 93 GLY A C 2
ATOM 2721 O O . GLY A 1 93 ? 5.000 -13.886 -7.467 1.00 0.00 93 GLY A O 2
ATOM 2725 N N . SER A 1 94 ? 5.129 -13.990 -5.223 1.00 0.00 94 SER A N 2
ATOM 2726 C CA . SER A 1 94 ? 3.858 -14.687 -5.072 1.00 0.00 94 SER A CA 2
ATOM 2727 C C . SER A 1 94 ? 3.816 -15.935 -5.948 1.00 0.00 94 SER A C 2
ATOM 2728 O O . SER A 1 94 ? 3.343 -15.912 -7.085 1.00 0.00 94 SER A O 2
ATOM 2736 N N . PRO A 1 95 ? 4.322 -17.054 -5.408 1.00 0.00 95 PRO A N 2
ATOM 2737 C CA . PRO A 1 95 ? 4.888 -17.094 -4.056 1.00 0.00 95 PRO A CA 2
ATOM 2738 C C . PRO A 1 95 ? 6.205 -16.332 -3.956 1.00 0.00 95 PRO A C 2
ATOM 2739 O O . PRO A 1 95 ? 6.863 -16.047 -4.957 1.00 0.00 95 PRO A O 2
ATOM 2750 N N . PRO A 1 96 ? 6.601 -15.994 -2.720 1.00 0.00 96 PRO A N 2
ATOM 2751 C CA . PRO A 1 96 ? 7.844 -15.261 -2.460 1.00 0.00 96 PRO A CA 2
ATOM 2752 C C . PRO A 1 96 ? 9.083 -16.107 -2.732 1.00 0.00 96 PRO A C 2
ATOM 2753 O O . PRO A 1 96 ? 8.987 -17.315 -2.950 1.00 0.00 96 PRO A O 2
ATOM 2764 N N . VAL A 1 97 ? 10.247 -15.465 -2.717 1.00 0.00 97 VAL A N 2
ATOM 2765 C CA . VAL A 1 97 ? 11.506 -16.159 -2.960 1.00 0.00 97 VAL A CA 2
ATOM 2766 C C . VAL A 1 97 ? 11.473 -16.908 -4.288 1.00 0.00 97 VAL A C 2
ATOM 2767 O O . VAL A 1 97 ? 11.405 -18.137 -4.318 1.00 0.00 97 VAL A O 2
ATOM 2780 N N . ASP A 1 98 ? 11.523 -16.159 -5.384 1.00 0.00 98 ASP A N 2
ATOM 2781 C CA . ASP A 1 98 ? 11.501 -16.751 -6.717 1.00 0.00 98 ASP A CA 2
ATOM 2782 C C . ASP A 1 98 ? 12.702 -17.669 -6.924 1.00 0.00 98 ASP A C 2
ATOM 2783 O O . ASP A 1 98 ? 12.552 -18.880 -7.077 1.00 0.00 98 ASP A O 2
ATOM 2792 N N . GLY A 1 99 ? 13.895 -17.082 -6.928 1.00 0.00 99 GLY A N 2
ATOM 2793 C CA . GLY A 1 99 ? 15.105 -17.861 -7.118 1.00 0.00 99 GLY A CA 2
ATOM 2794 C C . GLY A 1 99 ? 15.742 -17.621 -8.473 1.00 0.00 99 GLY A C 2
ATOM 2795 O O . GLY A 1 99 ? 15.528 -18.387 -9.411 1.00 0.00 99 GLY A O 2
ATOM 2799 N N . GLY A 1 100 ? 16.526 -16.552 -8.576 1.00 0.00 100 GLY A N 2
ATOM 2800 C CA . GLY A 1 100 ? 17.182 -16.232 -9.830 1.00 0.00 100 GLY A CA 2
ATOM 2801 C C . GLY A 1 100 ? 16.549 -15.045 -10.529 1.00 0.00 100 GLY A C 2
ATOM 2802 O O . GLY A 1 100 ? 17.197 -14.019 -10.735 1.00 0.00 100 GLY A O 2
ATOM 2806 N N . SER A 1 101 ? 15.279 -15.185 -10.896 1.00 0.00 101 SER A N 2
ATOM 2807 C CA . SER A 1 101 ? 14.560 -14.117 -11.581 1.00 0.00 101 SER A CA 2
ATOM 2808 C C . SER A 1 101 ? 15.276 -13.718 -12.867 1.00 0.00 101 SER A C 2
ATOM 2809 O O . SER A 1 101 ? 15.839 -12.629 -12.982 1.00 0.00 101 SER A O 2
ATOM 2817 N N . PRO A 1 102 ? 15.256 -14.620 -13.860 1.00 0.00 102 PRO A N 2
ATOM 2818 C CA . PRO A 1 102 ? 15.898 -14.385 -15.156 1.00 0.00 102 PRO A CA 2
ATOM 2819 C C . PRO A 1 102 ? 15.177 -13.321 -15.977 1.00 0.00 102 PRO A C 2
ATOM 2820 O O . PRO A 1 102 ? 14.065 -12.902 -15.653 1.00 0.00 102 PRO A O 2
ATOM 2831 N N . PRO A 1 103 ? 15.821 -12.874 -17.064 1.00 0.00 103 PRO A N 2
ATOM 2832 C CA . PRO A 1 103 ? 17.145 -13.365 -17.459 1.00 0.00 103 PRO A CA 2
ATOM 2833 C C . PRO A 1 103 ? 18.241 -12.910 -16.502 1.00 0.00 103 PRO A C 2
ATOM 2834 O O . PRO A 1 103 ? 18.039 -12.037 -15.658 1.00 0.00 103 PRO A O 2
ATOM 2845 N N . PRO A 1 104 ? 19.431 -13.514 -16.635 1.00 0.00 104 PRO A N 2
ATOM 2846 C CA . PRO A 1 104 ? 20.584 -13.186 -15.790 1.00 0.00 104 PRO A CA 2
ATOM 2847 C C . PRO A 1 104 ? 21.144 -11.799 -16.088 1.00 0.00 104 PRO A C 2
ATOM 2848 O O . PRO A 1 104 ? 20.802 -11.166 -17.087 1.00 0.00 104 PRO A O 2
ATOM 2859 N N . PRO A 1 105 ? 22.027 -11.314 -15.202 1.00 0.00 105 PRO A N 2
ATOM 2860 C CA . PRO A 1 105 ? 22.654 -9.997 -15.349 1.00 0.00 105 PRO A CA 2
ATOM 2861 C C . PRO A 1 105 ? 23.644 -9.953 -16.508 1.00 0.00 105 PRO A C 2
ATOM 2862 O O . PRO A 1 105 ? 23.757 -10.908 -17.277 1.00 0.00 105 PRO A O 2
ATOM 2873 N N . SER A 1 106 ? 24.360 -8.839 -16.627 1.00 0.00 106 SER A N 2
ATOM 2874 C CA . SER A 1 106 ? 25.339 -8.670 -17.695 1.00 0.00 106 SER A CA 2
ATOM 2875 C C . SER A 1 106 ? 26.653 -9.361 -17.341 1.00 0.00 106 SER A C 2
ATOM 2876 O O . SER A 1 106 ? 27.270 -10.014 -18.183 1.00 0.00 106 SER A O 2
ATOM 2884 N N . THR A 1 107 ? 27.075 -9.212 -16.090 1.00 0.00 107 THR A N 2
ATOM 2885 C CA . THR A 1 107 ? 28.315 -9.819 -15.624 1.00 0.00 107 THR A CA 2
ATOM 2886 C C . THR A 1 107 ? 28.061 -10.753 -14.446 1.00 0.00 107 THR A C 2
ATOM 2887 O O . THR A 1 107 ? 27.390 -10.384 -13.482 1.00 0.00 107 THR A O 2
ATOM 2898 N N . HIS A 1 108 ? 28.603 -11.964 -14.529 1.00 0.00 108 HIS A N 2
ATOM 2899 C CA . HIS A 1 108 ? 28.436 -12.951 -13.469 1.00 0.00 108 HIS A CA 2
ATOM 2900 C C . HIS A 1 108 ? 29.531 -14.011 -13.536 1.00 0.00 108 HIS A C 2
ATOM 2901 O O . HIS A 1 108 ? 29.812 -14.560 -14.602 1.00 0.00 108 HIS A O 2
ATOM 2915 N N . ALA A 1 1 ? 1.825 2.638 -2.627 1.00 0.00 1 ALA A N 3
ATOM 2916 C CA . ALA A 1 1 ? 2.296 2.704 -1.249 1.00 0.00 1 ALA A CA 3
ATOM 2917 C C . ALA A 1 1 ? 3.471 1.758 -1.026 1.00 0.00 1 ALA A C 3
ATOM 2918 O O . ALA A 1 1 ? 3.490 0.642 -1.544 1.00 0.00 1 ALA A O 3
ATOM 2925 N N . GLY A 1 2 ? 4.452 2.212 -0.251 1.00 0.00 2 GLY A N 3
ATOM 2926 C CA . GLY A 1 2 ? 5.618 1.394 0.027 1.00 0.00 2 GLY A CA 3
ATOM 2927 C C . GLY A 1 2 ? 6.751 2.189 0.644 1.00 0.00 2 GLY A C 3
ATOM 2928 O O . GLY A 1 2 ? 7.053 3.297 0.202 1.00 0.00 2 GLY A O 3
ATOM 2932 N N . SER A 1 3 ? 7.379 1.623 1.669 1.00 0.00 3 SER A N 3
ATOM 2933 C CA . SER A 1 3 ? 8.482 2.289 2.352 1.00 0.00 3 SER A CA 3
ATOM 2934 C C . SER A 1 3 ? 9.058 1.400 3.450 1.00 0.00 3 SER A C 3
ATOM 2935 O O . SER A 1 3 ? 8.525 1.338 4.558 1.00 0.00 3 SER A O 3
ATOM 2943 N N . LYS A 1 4 ? 10.150 0.713 3.134 1.00 0.00 4 LYS A N 3
ATOM 2944 C CA . LYS A 1 4 ? 10.801 -0.173 4.092 1.00 0.00 4 LYS A CA 3
ATOM 2945 C C . LYS A 1 4 ? 12.265 -0.390 3.724 1.00 0.00 4 LYS A C 3
ATOM 2946 O O . LYS A 1 4 ? 12.809 0.303 2.863 1.00 0.00 4 LYS A O 3
ATOM 2965 N N . LEU A 1 5 ? 12.898 -1.357 4.379 1.00 0.00 5 LEU A N 3
ATOM 2966 C CA . LEU A 1 5 ? 14.300 -1.667 4.120 1.00 0.00 5 LEU A CA 3
ATOM 2967 C C . LEU A 1 5 ? 14.512 -3.172 4.001 1.00 0.00 5 LEU A C 3
ATOM 2968 O O . LEU A 1 5 ? 13.843 -3.959 4.671 1.00 0.00 5 LEU A O 3
ATOM 2984 N N . CYS A 1 6 ? 15.449 -3.567 3.145 1.00 0.00 6 CYS A N 3
ATOM 2985 C CA . CYS A 1 6 ? 15.751 -4.978 2.939 1.00 0.00 6 CYS A CA 3
ATOM 2986 C C . CYS A 1 6 ? 17.211 -5.276 3.271 1.00 0.00 6 CYS A C 3
ATOM 2987 O O . CYS A 1 6 ? 18.118 -4.601 2.785 1.00 0.00 6 CYS A O 3
ATOM 2994 N N . GLU A 1 7 ? 17.428 -6.291 4.101 1.00 0.00 7 GLU A N 3
ATOM 2995 C CA . GLU A 1 7 ? 18.777 -6.677 4.498 1.00 0.00 7 GLU A CA 3
ATOM 2996 C C . GLU A 1 7 ? 19.060 -8.128 4.122 1.00 0.00 7 GLU A C 3
ATOM 2997 O O . GLU A 1 7 ? 18.214 -9.004 4.300 1.00 0.00 7 GLU A O 3
ATOM 3009 N N . LYS A 1 8 ? 20.257 -8.376 3.601 1.00 0.00 8 LYS A N 3
ATOM 3010 C CA . LYS A 1 8 ? 20.655 -9.720 3.200 1.00 0.00 8 LYS A CA 3
ATOM 3011 C C . LYS A 1 8 ? 21.716 -10.278 4.143 1.00 0.00 8 LYS A C 3
ATOM 3012 O O . LYS A 1 8 ? 22.553 -9.537 4.661 1.00 0.00 8 LYS A O 3
ATOM 3031 N N . THR A 1 9 ? 21.677 -11.588 4.362 1.00 0.00 9 THR A N 3
ATOM 3032 C CA . THR A 1 9 ? 22.635 -12.245 5.242 1.00 0.00 9 THR A CA 3
ATOM 3033 C C . THR A 1 9 ? 23.417 -13.322 4.498 1.00 0.00 9 THR A C 3
ATOM 3034 O O . THR A 1 9 ? 23.356 -14.500 4.848 1.00 0.00 9 THR A O 3
ATOM 3045 N N . SER A 1 10 ? 24.152 -12.909 3.471 1.00 0.00 10 SER A N 3
ATOM 3046 C CA . SER A 1 10 ? 24.945 -13.839 2.675 1.00 0.00 10 SER A CA 3
ATOM 3047 C C . SER A 1 10 ? 24.091 -15.011 2.199 1.00 0.00 10 SER A C 3
ATOM 3048 O O . SER A 1 10 ? 24.592 -16.116 1.991 1.00 0.00 10 SER A O 3
ATOM 3056 N N . LYS A 1 11 ? 22.797 -14.760 2.029 1.00 0.00 11 LYS A N 3
ATOM 3057 C CA . LYS A 1 11 ? 21.871 -15.792 1.576 1.00 0.00 11 LYS A CA 3
ATOM 3058 C C . LYS A 1 11 ? 22.183 -16.213 0.144 1.00 0.00 11 LYS A C 3
ATOM 3059 O O . LYS A 1 11 ? 21.674 -17.223 -0.343 1.00 0.00 11 LYS A O 3
ATOM 3078 N N . THR A 1 12 ? 23.026 -15.433 -0.527 1.00 0.00 12 THR A N 3
ATOM 3079 C CA . THR A 1 12 ? 23.406 -15.726 -1.903 1.00 0.00 12 THR A CA 3
ATOM 3080 C C . THR A 1 12 ? 24.813 -15.221 -2.204 1.00 0.00 12 THR A C 3
ATOM 3081 O O . THR A 1 12 ? 25.152 -14.947 -3.355 1.00 0.00 12 THR A O 3
ATOM 3092 N N . TYR A 1 13 ? 25.629 -15.103 -1.162 1.00 0.00 13 TYR A N 3
ATOM 3093 C CA . TYR A 1 13 ? 27.000 -14.630 -1.314 1.00 0.00 13 TYR A CA 3
ATOM 3094 C C . TYR A 1 13 ? 27.903 -15.739 -1.845 1.00 0.00 13 TYR A C 3
ATOM 3095 O O . TYR A 1 13 ? 28.290 -15.734 -3.014 1.00 0.00 13 TYR A O 3
ATOM 3113 N N . SER A 1 14 ? 28.234 -16.689 -0.977 1.00 0.00 14 SER A N 3
ATOM 3114 C CA . SER A 1 14 ? 29.094 -17.805 -1.356 1.00 0.00 14 SER A CA 3
ATOM 3115 C C . SER A 1 14 ? 30.490 -17.313 -1.726 1.00 0.00 14 SER A C 3
ATOM 3116 O O . SER A 1 14 ? 30.685 -16.693 -2.771 1.00 0.00 14 SER A O 3
ATOM 3124 N N . GLY A 1 15 ? 31.459 -17.595 -0.860 1.00 0.00 15 GLY A N 3
ATOM 3125 C CA . GLY A 1 15 ? 32.824 -17.174 -1.112 1.00 0.00 15 GLY A CA 3
ATOM 3126 C C . GLY A 1 15 ? 33.704 -17.292 0.117 1.00 0.00 15 GLY A C 3
ATOM 3127 O O . GLY A 1 15 ? 33.293 -17.853 1.133 1.00 0.00 15 GLY A O 3
ATOM 3131 N N . LYS A 1 16 ? 34.919 -16.762 0.026 1.00 0.00 16 LYS A N 3
ATOM 3132 C CA . LYS A 1 16 ? 35.860 -16.810 1.138 1.00 0.00 16 LYS A CA 3
ATOM 3133 C C . LYS A 1 16 ? 35.710 -15.583 2.031 1.00 0.00 16 LYS A C 3
ATOM 3134 O O . LYS A 1 16 ? 36.539 -15.334 2.907 1.00 0.00 16 LYS A O 3
ATOM 3153 N N . CYS A 1 17 ? 34.645 -14.820 1.806 1.00 0.00 17 CYS A N 3
ATOM 3154 C CA . CYS A 1 17 ? 34.385 -13.619 2.591 1.00 0.00 17 CYS A CA 3
ATOM 3155 C C . CYS A 1 17 ? 35.487 -12.584 2.384 1.00 0.00 17 CYS A C 3
ATOM 3156 O O . CYS A 1 17 ? 36.662 -12.930 2.258 1.00 0.00 17 CYS A O 3
ATOM 3163 N N . ASP A 1 18 ? 35.100 -11.314 2.350 1.00 0.00 18 ASP A N 3
ATOM 3164 C CA . ASP A 1 18 ? 36.054 -10.228 2.160 1.00 0.00 18 ASP A CA 3
ATOM 3165 C C . ASP A 1 18 ? 35.376 -8.872 2.329 1.00 0.00 18 ASP A C 3
ATOM 3166 O O . ASP A 1 18 ? 34.271 -8.782 2.863 1.00 0.00 18 ASP A O 3
ATOM 3175 N N . ASN A 1 19 ? 36.046 -7.820 1.870 1.00 0.00 19 ASN A N 3
ATOM 3176 C CA . ASN A 1 19 ? 35.508 -6.468 1.972 1.00 0.00 19 ASN A CA 3
ATOM 3177 C C . ASN A 1 19 ? 34.801 -6.066 0.681 1.00 0.00 19 ASN A C 3
ATOM 3178 O O . ASN A 1 19 ? 33.576 -5.950 0.641 1.00 0.00 19 ASN A O 3
ATOM 3189 N N . LYS A 1 20 ? 35.581 -5.853 -0.373 1.00 0.00 20 LYS A N 3
ATOM 3190 C CA . LYS A 1 20 ? 35.032 -5.465 -1.667 1.00 0.00 20 LYS A CA 3
ATOM 3191 C C . LYS A 1 20 ? 34.222 -6.604 -2.278 1.00 0.00 20 LYS A C 3
ATOM 3192 O O . LYS A 1 20 ? 33.197 -6.377 -2.920 1.00 0.00 20 LYS A O 3
ATOM 3211 N N . LYS A 1 21 ? 34.689 -7.832 -2.073 1.00 0.00 21 LYS A N 3
ATOM 3212 C CA . LYS A 1 21 ? 34.008 -9.008 -2.601 1.00 0.00 21 LYS A CA 3
ATOM 3213 C C . LYS A 1 21 ? 32.593 -9.115 -2.041 1.00 0.00 21 LYS A C 3
ATOM 3214 O O . LYS A 1 21 ? 31.647 -9.416 -2.769 1.00 0.00 21 LYS A O 3
ATOM 3233 N N . CYS A 1 22 ? 32.455 -8.865 -0.743 1.00 0.00 22 CYS A N 3
ATOM 3234 C CA . CYS A 1 22 ? 31.156 -8.932 -0.084 1.00 0.00 22 CYS A CA 3
ATOM 3235 C C . CYS A 1 22 ? 30.256 -7.786 -0.538 1.00 0.00 22 CYS A C 3
ATOM 3236 O O . CYS A 1 22 ? 29.154 -8.010 -1.039 1.00 0.00 22 CYS A O 3
ATOM 3243 N N . ASP A 1 23 ? 30.734 -6.560 -0.359 1.00 0.00 23 ASP A N 3
ATOM 3244 C CA . ASP A 1 23 ? 29.974 -5.378 -0.751 1.00 0.00 23 ASP A CA 3
ATOM 3245 C C . ASP A 1 23 ? 29.554 -5.463 -2.215 1.00 0.00 23 ASP A C 3
ATOM 3246 O O . ASP A 1 23 ? 28.396 -5.220 -2.556 1.00 0.00 23 ASP A O 3
ATOM 3255 N N . LYS A 1 24 ? 30.503 -5.810 -3.079 1.00 0.00 24 LYS A N 3
ATOM 3256 C CA . LYS A 1 24 ? 30.233 -5.928 -4.507 1.00 0.00 24 LYS A CA 3
ATOM 3257 C C . LYS A 1 24 ? 29.249 -7.060 -4.782 1.00 0.00 24 LYS A C 3
ATOM 3258 O O . LYS A 1 24 ? 28.265 -6.881 -5.501 1.00 0.00 24 LYS A O 3
ATOM 3277 N N . LYS A 1 25 ? 29.519 -8.226 -4.206 1.00 0.00 25 LYS A N 3
ATOM 3278 C CA . LYS A 1 25 ? 28.657 -9.388 -4.387 1.00 0.00 25 LYS A CA 3
ATOM 3279 C C . LYS A 1 25 ? 27.248 -9.105 -3.874 1.00 0.00 25 LYS A C 3
ATOM 3280 O O . LYS A 1 25 ? 26.287 -9.761 -4.275 1.00 0.00 25 LYS A O 3
ATOM 3299 N N . CYS A 1 26 ? 27.133 -8.123 -2.986 1.00 0.00 26 CYS A N 3
ATOM 3300 C CA . CYS A 1 26 ? 25.842 -7.752 -2.419 1.00 0.00 26 CYS A CA 3
ATOM 3301 C C . CYS A 1 26 ? 25.005 -6.977 -3.433 1.00 0.00 26 CYS A C 3
ATOM 3302 O O . CYS A 1 26 ? 23.856 -7.328 -3.701 1.00 0.00 26 CYS A O 3
ATOM 3309 N N . ILE A 1 27 ? 25.589 -5.922 -3.991 1.00 0.00 27 ILE A N 3
ATOM 3310 C CA . ILE A 1 27 ? 24.898 -5.099 -4.975 1.00 0.00 27 ILE A CA 3
ATOM 3311 C C . ILE A 1 27 ? 24.884 -5.773 -6.343 1.00 0.00 27 ILE A C 3
ATOM 3312 O O . ILE A 1 27 ? 24.104 -5.402 -7.220 1.00 0.00 27 ILE A O 3
ATOM 3328 N N . GLU A 1 28 ? 25.751 -6.765 -6.517 1.00 0.00 28 GLU A N 3
ATOM 3329 C CA . GLU A 1 28 ? 25.837 -7.492 -7.778 1.00 0.00 28 GLU A CA 3
ATOM 3330 C C . GLU A 1 28 ? 24.769 -8.579 -7.854 1.00 0.00 28 GLU A C 3
ATOM 3331 O O . GLU A 1 28 ? 24.111 -8.747 -8.880 1.00 0.00 28 GLU A O 3
ATOM 3343 N N . TRP A 1 29 ? 24.603 -9.314 -6.760 1.00 0.00 29 TRP A N 3
ATOM 3344 C CA . TRP A 1 29 ? 23.616 -10.386 -6.702 1.00 0.00 29 TRP A CA 3
ATOM 3345 C C . TRP A 1 29 ? 22.391 -9.955 -5.903 1.00 0.00 29 TRP A C 3
ATOM 3346 O O . TRP A 1 29 ? 21.258 -10.101 -6.361 1.00 0.00 29 TRP A O 3
ATOM 3367 N N . GLU A 1 30 ? 22.626 -9.424 -4.708 1.00 0.00 30 GLU A N 3
ATOM 3368 C CA . GLU A 1 30 ? 21.540 -8.972 -3.846 1.00 0.00 30 GLU A CA 3
ATOM 3369 C C . GLU A 1 30 ? 21.102 -7.559 -4.219 1.00 0.00 30 GLU A C 3
ATOM 3370 O O . GLU A 1 30 ? 20.147 -7.024 -3.655 1.00 0.00 30 GLU A O 3
ATOM 3382 N N . LYS A 1 31 ? 21.807 -6.959 -5.172 1.00 0.00 31 LYS A N 3
ATOM 3383 C CA . LYS A 1 31 ? 21.492 -5.608 -5.621 1.00 0.00 31 LYS A CA 3
ATOM 3384 C C . LYS A 1 31 ? 21.230 -4.687 -4.435 1.00 0.00 31 LYS A C 3
ATOM 3385 O O . LYS A 1 31 ? 20.396 -3.786 -4.509 1.00 0.00 31 LYS A O 3
ATOM 3404 N N . ALA A 1 32 ? 21.950 -4.918 -3.341 1.00 0.00 32 ALA A N 3
ATOM 3405 C CA . ALA A 1 32 ? 21.797 -4.106 -2.141 1.00 0.00 32 ALA A CA 3
ATOM 3406 C C . ALA A 1 32 ? 22.521 -2.772 -2.284 1.00 0.00 32 ALA A C 3
ATOM 3407 O O . ALA A 1 32 ? 22.953 -2.405 -3.377 1.00 0.00 32 ALA A O 3
ATOM 3414 N N . GLN A 1 33 ? 22.649 -2.050 -1.175 1.00 0.00 33 GLN A N 3
ATOM 3415 C CA . GLN A 1 33 ? 23.319 -0.756 -1.180 1.00 0.00 33 GLN A CA 3
ATOM 3416 C C . GLN A 1 33 ? 24.698 -0.854 -0.535 1.00 0.00 33 GLN A C 3
ATOM 3417 O O . GLN A 1 33 ? 25.687 -0.366 -1.083 1.00 0.00 33 GLN A O 3
ATOM 3431 N N . HIS A 1 34 ? 24.756 -1.488 0.632 1.00 0.00 34 HIS A N 3
ATOM 3432 C CA . HIS A 1 34 ? 26.014 -1.651 1.351 1.00 0.00 34 HIS A CA 3
ATOM 3433 C C . HIS A 1 34 ? 26.096 -3.031 1.998 1.00 0.00 34 HIS A C 3
ATOM 3434 O O . HIS A 1 34 ? 25.110 -3.536 2.533 1.00 0.00 34 HIS A O 3
ATOM 3448 N N . GLY A 1 35 ? 27.279 -3.636 1.944 1.00 0.00 35 GLY A N 3
ATOM 3449 C CA . GLY A 1 35 ? 27.466 -4.951 2.527 1.00 0.00 35 GLY A CA 3
ATOM 3450 C C . GLY A 1 35 ? 28.746 -5.051 3.334 1.00 0.00 35 GLY A C 3
ATOM 3451 O O . GLY A 1 35 ? 29.733 -4.383 3.029 1.00 0.00 35 GLY A O 3
ATOM 3455 N N . ALA A 1 36 ? 28.728 -5.886 4.368 1.00 0.00 36 ALA A N 3
ATOM 3456 C CA . ALA A 1 36 ? 29.896 -6.071 5.220 1.00 0.00 36 ALA A CA 3
ATOM 3457 C C . ALA A 1 36 ? 30.073 -7.537 5.598 1.00 0.00 36 ALA A C 3
ATOM 3458 O O . ALA A 1 36 ? 29.138 -8.332 5.500 1.00 0.00 36 ALA A O 3
ATOM 3465 N N . CYS A 1 37 ? 31.279 -7.891 6.029 1.00 0.00 37 CYS A N 3
ATOM 3466 C CA . CYS A 1 37 ? 31.581 -9.262 6.421 1.00 0.00 37 CYS A CA 3
ATOM 3467 C C . CYS A 1 37 ? 32.064 -9.322 7.867 1.00 0.00 37 CYS A C 3
ATOM 3468 O O . CYS A 1 37 ? 32.660 -8.370 8.373 1.00 0.00 37 CYS A O 3
ATOM 3475 N N . HIS A 1 38 ? 31.803 -10.446 8.527 1.00 0.00 38 HIS A N 3
ATOM 3476 C CA . HIS A 1 38 ? 32.211 -10.630 9.915 1.00 0.00 38 HIS A CA 3
ATOM 3477 C C . HIS A 1 38 ? 32.441 -12.107 10.222 1.00 0.00 38 HIS A C 3
ATOM 3478 O O . HIS A 1 38 ? 31.870 -12.983 9.573 1.00 0.00 38 HIS A O 3
ATOM 3492 N N . LYS A 1 39 ? 33.283 -12.375 11.215 1.00 0.00 39 LYS A N 3
ATOM 3493 C CA . LYS A 1 39 ? 33.589 -13.745 11.609 1.00 0.00 39 LYS A CA 3
ATOM 3494 C C . LYS A 1 39 ? 32.619 -14.233 12.680 1.00 0.00 39 LYS A C 3
ATOM 3495 O O . LYS A 1 39 ? 32.530 -13.650 13.761 1.00 0.00 39 LYS A O 3
ATOM 3514 N N . ARG A 1 40 ? 31.896 -15.305 12.374 1.00 0.00 40 ARG A N 3
ATOM 3515 C CA . ARG A 1 40 ? 30.933 -15.871 13.312 1.00 0.00 40 ARG A CA 3
ATOM 3516 C C . ARG A 1 40 ? 31.098 -17.384 13.413 1.00 0.00 40 ARG A C 3
ATOM 3517 O O . ARG A 1 40 ? 31.894 -17.981 12.688 1.00 0.00 40 ARG A O 3
ATOM 3538 N N . GLU A 1 41 ? 30.339 -17.998 14.316 1.00 0.00 41 GLU A N 3
ATOM 3539 C CA . GLU A 1 41 ? 30.402 -19.442 14.511 1.00 0.00 41 GLU A CA 3
ATOM 3540 C C . GLU A 1 41 ? 31.838 -19.894 14.763 1.00 0.00 41 GLU A C 3
ATOM 3541 O O . GLU A 1 41 ? 32.733 -19.073 14.963 1.00 0.00 41 GLU A O 3
ATOM 3553 N N . ALA A 1 42 ? 32.048 -21.206 14.753 1.00 0.00 42 ALA A N 3
ATOM 3554 C CA . ALA A 1 42 ? 33.374 -21.769 14.979 1.00 0.00 42 ALA A CA 3
ATOM 3555 C C . ALA A 1 42 ? 34.387 -21.201 13.990 1.00 0.00 42 ALA A C 3
ATOM 3556 O O . ALA A 1 42 ? 35.566 -21.054 14.310 1.00 0.00 42 ALA A O 3
ATOM 3563 N N . GLY A 1 43 ? 33.919 -20.884 12.787 1.00 0.00 43 GLY A N 3
ATOM 3564 C CA . GLY A 1 43 ? 34.797 -20.337 11.770 1.00 0.00 43 GLY A CA 3
ATOM 3565 C C . GLY A 1 43 ? 34.061 -19.998 10.489 1.00 0.00 43 GLY A C 3
ATOM 3566 O O . GLY A 1 43 ? 34.618 -20.104 9.396 1.00 0.00 43 GLY A O 3
ATOM 3570 N N . LYS A 1 44 ? 32.803 -19.591 10.621 1.00 0.00 44 LYS A N 3
ATOM 3571 C CA . LYS A 1 44 ? 31.988 -19.236 9.466 1.00 0.00 44 LYS A CA 3
ATOM 3572 C C . LYS A 1 44 ? 31.750 -17.730 9.410 1.00 0.00 44 LYS A C 3
ATOM 3573 O O . LYS A 1 44 ? 31.180 -17.149 10.332 1.00 0.00 44 LYS A O 3
ATOM 3592 N N . GLU A 1 45 ? 32.189 -17.106 8.321 1.00 0.00 45 GLU A N 3
ATOM 3593 C CA . GLU A 1 45 ? 32.022 -15.668 8.146 1.00 0.00 45 GLU A CA 3
ATOM 3594 C C . GLU A 1 45 ? 30.648 -15.346 7.565 1.00 0.00 45 GLU A C 3
ATOM 3595 O O . GLU A 1 45 ? 30.202 -15.982 6.610 1.00 0.00 45 GLU A O 3
ATOM 3607 N N . SER A 1 46 ? 29.982 -14.356 8.149 1.00 0.00 46 SER A N 3
ATOM 3608 C CA . SER A 1 46 ? 28.657 -13.952 7.693 1.00 0.00 46 SER A CA 3
ATOM 3609 C C . SER A 1 46 ? 28.708 -12.585 7.018 1.00 0.00 46 SER A C 3
ATOM 3610 O O . SER A 1 46 ? 29.450 -11.697 7.441 1.00 0.00 46 SER A O 3
ATOM 3618 N N . CYS A 1 47 ? 27.915 -12.423 5.964 1.00 0.00 47 CYS A N 3
ATOM 3619 C CA . CYS A 1 47 ? 27.869 -11.166 5.228 1.00 0.00 47 CYS A CA 3
ATOM 3620 C C . CYS A 1 47 ? 26.509 -10.492 5.387 1.00 0.00 47 CYS A C 3
ATOM 3621 O O . CYS A 1 47 ? 25.481 -11.042 4.992 1.00 0.00 47 CYS A O 3
ATOM 3628 N N . PHE A 1 48 ? 26.512 -9.297 5.969 1.00 0.00 48 PHE A N 3
ATOM 3629 C CA . PHE A 1 48 ? 25.279 -8.547 6.182 1.00 0.00 48 PHE A CA 3
ATOM 3630 C C . PHE A 1 48 ? 25.254 -7.286 5.324 1.00 0.00 48 PHE A C 3
ATOM 3631 O O . PHE A 1 48 ? 26.175 -6.470 5.372 1.00 0.00 48 PHE A O 3
ATOM 3648 N N . CYS A 1 49 ? 24.194 -7.134 4.537 1.00 0.00 49 CYS A N 3
ATOM 3649 C CA . CYS A 1 49 ? 24.047 -5.974 3.667 1.00 0.00 49 CYS A CA 3
ATOM 3650 C C . CYS A 1 49 ? 22.695 -5.300 3.882 1.00 0.00 49 CYS A C 3
ATOM 3651 O O . CYS A 1 49 ? 21.706 -5.958 4.205 1.00 0.00 49 CYS A O 3
ATOM 3658 N N . TYR A 1 50 ? 22.660 -3.985 3.699 1.00 0.00 50 TYR A N 3
ATOM 3659 C CA . TYR A 1 50 ? 21.431 -3.221 3.875 1.00 0.00 50 TYR A CA 3
ATOM 3660 C C . TYR A 1 50 ? 21.094 -2.432 2.613 1.00 0.00 50 TYR A C 3
ATOM 3661 O O . TYR A 1 50 ? 21.975 -1.860 1.971 1.00 0.00 50 TYR A O 3
ATOM 3679 N N . PHE A 1 51 ? 19.812 -2.407 2.263 1.00 0.00 51 PHE A N 3
ATOM 3680 C CA . PHE A 1 51 ? 19.357 -1.690 1.078 1.00 0.00 51 PHE A CA 3
ATOM 3681 C C . PHE A 1 51 ? 17.951 -1.135 1.285 1.00 0.00 51 PHE A C 3
ATOM 3682 O O . PHE A 1 51 ? 17.128 -1.740 1.973 1.00 0.00 51 PHE A O 3
ATOM 3699 N N . ASP A 1 52 ? 17.682 0.019 0.685 1.00 0.00 52 ASP A N 3
ATOM 3700 C CA . ASP A 1 52 ? 16.376 0.657 0.802 1.00 0.00 52 ASP A CA 3
ATOM 3701 C C . ASP A 1 52 ? 15.346 -0.050 -0.075 1.00 0.00 52 ASP A C 3
ATOM 3702 O O . ASP A 1 52 ? 15.558 -0.233 -1.274 1.00 0.00 52 ASP A O 3
ATOM 3711 N N . CYS A 1 53 ? 14.232 -0.445 0.531 1.00 0.00 53 CYS A N 3
ATOM 3712 C CA . CYS A 1 53 ? 13.170 -1.132 -0.193 1.00 0.00 53 CYS A CA 3
ATOM 3713 C C . CYS A 1 53 ? 11.917 -0.264 -0.275 1.00 0.00 53 CYS A C 3
ATOM 3714 O O . CYS A 1 53 ? 11.676 0.579 0.589 1.00 0.00 53 CYS A O 3
ATOM 3721 N N . SER A 1 54 ? 11.125 -0.477 -1.321 1.00 0.00 54 SER A N 3
ATOM 3722 C CA . SER A 1 54 ? 9.899 0.288 -1.519 1.00 0.00 54 SER A CA 3
ATOM 3723 C C . SER A 1 54 ? 10.158 1.783 -1.353 1.00 0.00 54 SER A C 3
ATOM 3724 O O . SER A 1 54 ? 9.334 2.510 -0.799 1.00 0.00 54 SER A O 3
ATOM 3732 N N . LYS A 1 55 ? 11.311 2.234 -1.837 1.00 0.00 55 LYS A N 3
ATOM 3733 C CA . LYS A 1 55 ? 11.681 3.641 -1.745 1.00 0.00 55 LYS A CA 3
ATOM 3734 C C . LYS A 1 55 ? 11.845 4.067 -0.290 1.00 0.00 55 LYS A C 3
ATOM 3735 O O . LYS A 1 55 ? 10.917 4.600 0.319 1.00 0.00 55 LYS A O 3
ATOM 3754 N N . SER A 1 56 ? 13.031 3.829 0.262 1.00 0.00 56 SER A N 3
ATOM 3755 C CA . SER A 1 56 ? 13.315 4.186 1.647 1.00 0.00 56 SER A CA 3
ATOM 3756 C C . SER A 1 56 ? 14.351 5.304 1.718 1.00 0.00 56 SER A C 3
ATOM 3757 O O . SER A 1 56 ? 15.168 5.486 0.816 1.00 0.00 56 SER A O 3
ATOM 3765 N N . PRO A 1 57 ? 14.316 6.072 2.817 1.00 0.00 57 PRO A N 3
ATOM 3766 C CA . PRO A 1 57 ? 15.245 7.185 3.034 1.00 0.00 57 PRO A CA 3
ATOM 3767 C C . PRO A 1 57 ? 16.670 6.709 3.292 1.00 0.00 57 PRO A C 3
ATOM 3768 O O . PRO A 1 57 ? 16.924 5.526 3.518 1.00 0.00 57 PRO A O 3
ATOM 3779 N N . PRO A 1 58 ? 17.625 7.651 3.259 1.00 0.00 58 PRO A N 3
ATOM 3780 C CA . PRO A 1 58 ? 19.041 7.351 3.489 1.00 0.00 58 PRO A CA 3
ATOM 3781 C C . PRO A 1 58 ? 19.327 6.974 4.938 1.00 0.00 58 PRO A C 3
ATOM 3782 O O . PRO A 1 58 ? 19.660 7.828 5.758 1.00 0.00 58 PRO A O 3
ATOM 3793 N N . GLY A 1 59 ? 19.194 5.687 5.248 1.00 0.00 59 GLY A N 3
ATOM 3794 C CA . GLY A 1 59 ? 19.442 5.220 6.599 1.00 0.00 59 GLY A CA 3
ATOM 3795 C C . GLY A 1 59 ? 19.709 3.729 6.657 1.00 0.00 59 GLY A C 3
ATOM 3796 O O . GLY A 1 59 ? 20.425 3.187 5.817 1.00 0.00 59 GLY A O 3
ATOM 3800 N N . ALA A 1 60 ? 19.132 3.065 7.653 1.00 0.00 60 ALA A N 3
ATOM 3801 C CA . ALA A 1 60 ? 19.311 1.628 7.818 1.00 0.00 60 ALA A CA 3
ATOM 3802 C C . ALA A 1 60 ? 18.377 1.077 8.890 1.00 0.00 60 ALA A C 3
ATOM 3803 O O . ALA A 1 60 ? 18.575 1.314 10.083 1.00 0.00 60 ALA A O 3
ATOM 3810 N N . THR A 1 61 ? 17.357 0.342 8.460 1.00 0.00 61 THR A N 3
ATOM 3811 C CA . THR A 1 61 ? 16.391 -0.241 9.383 1.00 0.00 61 THR A CA 3
ATOM 3812 C C . THR A 1 61 ? 15.601 -1.362 8.717 1.00 0.00 61 THR A C 3
ATOM 3813 O O . THR A 1 61 ? 14.400 -1.247 8.473 1.00 0.00 61 THR A O 3
ATOM 3824 N N . PRO A 1 62 ? 16.288 -2.473 8.416 1.00 0.00 62 PRO A N 3
ATOM 3825 C CA . PRO A 1 62 ? 15.669 -3.637 7.775 1.00 0.00 62 PRO A CA 3
ATOM 3826 C C . PRO A 1 62 ? 14.706 -4.367 8.705 1.00 0.00 62 PRO A C 3
ATOM 3827 O O . PRO A 1 62 ? 14.617 -4.054 9.891 1.00 0.00 62 PRO A O 3
ATOM 3838 N N . ALA A 1 63 ? 13.988 -5.342 8.158 1.00 0.00 63 ALA A N 3
ATOM 3839 C CA . ALA A 1 63 ? 13.033 -6.118 8.940 1.00 0.00 63 ALA A CA 3
ATOM 3840 C C . ALA A 1 63 ? 13.307 -7.613 8.814 1.00 0.00 63 ALA A C 3
ATOM 3841 O O . ALA A 1 63 ? 12.526 -8.365 8.229 1.00 0.00 63 ALA A O 3
ATOM 3848 N N . PRO A 1 64 ? 14.442 -8.057 9.374 1.00 0.00 64 PRO A N 3
ATOM 3849 C CA . PRO A 1 64 ? 14.845 -9.466 9.337 1.00 0.00 64 PRO A CA 3
ATOM 3850 C C . PRO A 1 64 ? 13.955 -10.346 10.208 1.00 0.00 64 PRO A C 3
ATOM 3851 O O . PRO A 1 64 ? 13.165 -9.862 11.019 1.00 0.00 64 PRO A O 3
ATOM 3862 N N . PRO A 1 65 ? 14.085 -11.671 10.039 1.00 0.00 65 PRO A N 3
ATOM 3863 C CA . PRO A 1 65 ? 13.301 -12.646 10.802 1.00 0.00 65 PRO A CA 3
ATOM 3864 C C . PRO A 1 65 ? 13.707 -12.695 12.271 1.00 0.00 65 PRO A C 3
ATOM 3865 O O . PRO A 1 65 ? 12.973 -13.212 13.112 1.00 0.00 65 PRO A O 3
ATOM 3876 N N . GLY A 1 66 ? 14.883 -12.153 12.573 1.00 0.00 66 GLY A N 3
ATOM 3877 C CA . GLY A 1 66 ? 15.367 -12.145 13.942 1.00 0.00 66 GLY A CA 3
ATOM 3878 C C . GLY A 1 66 ? 14.508 -11.293 14.855 1.00 0.00 66 GLY A C 3
ATOM 3879 O O . GLY A 1 66 ? 14.544 -11.448 16.075 1.00 0.00 66 GLY A O 3
ATOM 3883 N N . ALA A 1 67 ? 13.734 -10.389 14.264 1.00 0.00 67 ALA A N 3
ATOM 3884 C CA . ALA A 1 67 ? 12.862 -9.509 15.032 1.00 0.00 67 ALA A CA 3
ATOM 3885 C C . ALA A 1 67 ? 13.673 -8.582 15.932 1.00 0.00 67 ALA A C 3
ATOM 3886 O O . ALA A 1 67 ? 14.243 -9.016 16.933 1.00 0.00 67 ALA A O 3
ATOM 3893 N N . ALA A 1 68 ? 13.720 -7.305 15.568 1.00 0.00 68 ALA A N 3
ATOM 3894 C CA . ALA A 1 68 ? 14.460 -6.317 16.344 1.00 0.00 68 ALA A CA 3
ATOM 3895 C C . ALA A 1 68 ? 15.890 -6.780 16.601 1.00 0.00 68 ALA A C 3
ATOM 3896 O O . ALA A 1 68 ? 16.265 -7.122 17.723 1.00 0.00 68 ALA A O 3
ATOM 3903 N N . PRO A 1 69 ? 16.709 -6.794 15.539 1.00 0.00 69 PRO A N 3
ATOM 3904 C CA . PRO A 1 69 ? 18.111 -7.214 15.626 1.00 0.00 69 PRO A CA 3
ATOM 3905 C C . PRO A 1 69 ? 18.968 -6.216 16.398 1.00 0.00 69 PRO A C 3
ATOM 3906 O O . PRO A 1 69 ? 18.552 -5.093 16.682 1.00 0.00 69 PRO A O 3
ATOM 3917 N N . PRO A 1 70 ? 20.194 -6.634 16.746 1.00 0.00 70 PRO A N 3
ATOM 3918 C CA . PRO A 1 70 ? 21.136 -5.791 17.488 1.00 0.00 70 PRO A CA 3
ATOM 3919 C C . PRO A 1 70 ? 21.662 -4.631 16.650 1.00 0.00 70 PRO A C 3
ATOM 3920 O O . PRO A 1 70 ? 21.487 -4.585 15.432 1.00 0.00 70 PRO A O 3
ATOM 3931 N N . PRO A 1 71 ? 22.322 -3.671 17.314 1.00 0.00 71 PRO A N 3
ATOM 3932 C CA . PRO A 1 71 ? 22.888 -2.494 16.648 1.00 0.00 71 PRO A CA 3
ATOM 3933 C C . PRO A 1 71 ? 24.084 -2.844 15.769 1.00 0.00 71 PRO A C 3
ATOM 3934 O O . PRO A 1 71 ? 25.233 -2.639 16.157 1.00 0.00 71 PRO A O 3
ATOM 3945 N N . ALA A 1 72 ? 23.804 -3.372 14.582 1.00 0.00 72 ALA A N 3
ATOM 3946 C CA . ALA A 1 72 ? 24.857 -3.748 13.646 1.00 0.00 72 ALA A CA 3
ATOM 3947 C C . ALA A 1 72 ? 25.892 -4.645 14.316 1.00 0.00 72 ALA A C 3
ATOM 3948 O O . ALA A 1 72 ? 25.690 -5.113 15.436 1.00 0.00 72 ALA A O 3
ATOM 3955 N N . ALA A 1 73 ? 27.002 -4.880 13.623 1.00 0.00 73 ALA A N 3
ATOM 3956 C CA . ALA A 1 73 ? 28.069 -5.720 14.152 1.00 0.00 73 ALA A CA 3
ATOM 3957 C C . ALA A 1 73 ? 29.439 -5.115 13.862 1.00 0.00 73 ALA A C 3
ATOM 3958 O O . ALA A 1 73 ? 30.108 -4.608 14.761 1.00 0.00 73 ALA A O 3
ATOM 3965 N N . GLY A 1 74 ? 29.850 -5.171 12.599 1.00 0.00 74 GLY A N 3
ATOM 3966 C CA . GLY A 1 74 ? 31.138 -4.626 12.213 1.00 0.00 74 GLY A CA 3
ATOM 3967 C C . GLY A 1 74 ? 31.778 -5.399 11.076 1.00 0.00 74 GLY A C 3
ATOM 3968 O O . GLY A 1 74 ? 31.734 -6.628 11.050 1.00 0.00 74 GLY A O 3
ATOM 3972 N N . GLY A 1 75 ? 32.373 -4.676 10.133 1.00 0.00 75 GLY A N 3
ATOM 3973 C CA . GLY A 1 75 ? 33.015 -5.318 9.000 1.00 0.00 75 GLY A CA 3
ATOM 3974 C C . GLY A 1 75 ? 33.974 -4.394 8.276 1.00 0.00 75 GLY A C 3
ATOM 3975 O O . GLY A 1 75 ? 34.224 -3.275 8.723 1.00 0.00 75 GLY A O 3
ATOM 3979 N N . SER A 1 76 ? 34.514 -4.864 7.156 1.00 0.00 76 SER A N 3
ATOM 3980 C CA . SER A 1 76 ? 35.455 -4.074 6.372 1.00 0.00 76 SER A CA 3
ATOM 3981 C C . SER A 1 76 ? 36.597 -3.564 7.246 1.00 0.00 76 SER A C 3
ATOM 3982 O O . SER A 1 76 ? 36.681 -2.380 7.573 1.00 0.00 76 SER A O 3
ATOM 3990 N N . PRO A 1 77 ? 37.498 -4.478 7.634 1.00 0.00 77 PRO A N 3
ATOM 3991 C CA . PRO A 1 77 ? 38.652 -4.146 8.475 1.00 0.00 77 PRO A CA 3
ATOM 3992 C C . PRO A 1 77 ? 39.683 -3.300 7.736 1.00 0.00 77 PRO A C 3
ATOM 3993 O O . PRO A 1 77 ? 40.558 -2.692 8.353 1.00 0.00 77 PRO A O 3
ATOM 4004 N N . SER A 1 78 ? 39.575 -3.266 6.412 1.00 0.00 78 SER A N 3
ATOM 4005 C CA . SER A 1 78 ? 40.500 -2.497 5.588 1.00 0.00 78 SER A CA 3
ATOM 4006 C C . SER A 1 78 ? 40.108 -2.572 4.116 1.00 0.00 78 SER A C 3
ATOM 4007 O O . SER A 1 78 ? 39.374 -3.462 3.687 1.00 0.00 78 SER A O 3
ATOM 4015 N N . PRO A 1 79 ? 40.609 -1.614 3.322 1.00 0.00 79 PRO A N 3
ATOM 4016 C CA . PRO A 1 79 ? 40.326 -1.548 1.885 1.00 0.00 79 PRO A CA 3
ATOM 4017 C C . PRO A 1 79 ? 40.996 -2.677 1.110 1.00 0.00 79 PRO A C 3
ATOM 4018 O O . PRO A 1 79 ? 41.859 -3.389 1.624 1.00 0.00 79 PRO A O 3
ATOM 4029 N N . PRO A 1 80 ? 40.591 -2.847 -0.158 1.00 0.00 80 PRO A N 3
ATOM 4030 C CA . PRO A 1 80 ? 41.141 -3.888 -1.031 1.00 0.00 80 PRO A CA 3
ATOM 4031 C C . PRO A 1 80 ? 42.587 -3.609 -1.427 1.00 0.00 80 PRO A C 3
ATOM 4032 O O . PRO A 1 80 ? 42.853 -3.058 -2.494 1.00 0.00 80 PRO A O 3
ATOM 4043 N N . ALA A 1 81 ? 43.517 -3.995 -0.560 1.00 0.00 81 ALA A N 3
ATOM 4044 C CA . ALA A 1 81 ? 44.936 -3.788 -0.820 1.00 0.00 81 ALA A CA 3
ATOM 4045 C C . ALA A 1 81 ? 45.795 -4.585 0.156 1.00 0.00 81 ALA A C 3
ATOM 4046 O O . ALA A 1 81 ? 46.878 -4.147 0.545 1.00 0.00 81 ALA A O 3
ATOM 4053 N N . ASP A 1 82 ? 45.306 -5.756 0.548 1.00 0.00 82 ASP A N 3
ATOM 4054 C CA . ASP A 1 82 ? 46.029 -6.614 1.479 1.00 0.00 82 ASP A CA 3
ATOM 4055 C C . ASP A 1 82 ? 46.323 -5.876 2.782 1.00 0.00 82 ASP A C 3
ATOM 4056 O O . ASP A 1 82 ? 45.862 -4.755 2.990 1.00 0.00 82 ASP A O 3
ATOM 4065 N N . GLY A 1 83 ? 47.095 -6.514 3.657 1.00 0.00 83 GLY A N 3
ATOM 4066 C CA . GLY A 1 83 ? 47.436 -5.904 4.928 1.00 0.00 83 GLY A CA 3
ATOM 4067 C C . GLY A 1 83 ? 48.584 -4.921 4.810 1.00 0.00 83 GLY A C 3
ATOM 4068 O O . GLY A 1 83 ? 49.729 -5.315 4.593 1.00 0.00 83 GLY A O 3
ATOM 4072 N N . GLY A 1 84 ? 48.276 -3.635 4.951 1.00 0.00 84 GLY A N 3
ATOM 4073 C CA . GLY A 1 84 ? 49.301 -2.612 4.854 1.00 0.00 84 GLY A CA 3
ATOM 4074 C C . GLY A 1 84 ? 48.826 -1.385 4.101 1.00 0.00 84 GLY A C 3
ATOM 4075 O O . GLY A 1 84 ? 48.121 -1.498 3.099 1.00 0.00 84 GLY A O 3
ATOM 4079 N N . SER A 1 85 ? 49.212 -0.209 4.587 1.00 0.00 85 SER A N 3
ATOM 4080 C CA . SER A 1 85 ? 48.816 1.045 3.956 1.00 0.00 85 SER A CA 3
ATOM 4081 C C . SER A 1 85 ? 49.587 2.219 4.551 1.00 0.00 85 SER A C 3
ATOM 4082 O O . SER A 1 85 ? 49.044 3.044 5.286 1.00 0.00 85 SER A O 3
ATOM 4090 N N . PRO A 1 86 ? 50.886 2.298 4.226 1.00 0.00 86 PRO A N 3
ATOM 4091 C CA . PRO A 1 86 ? 51.761 3.367 4.717 1.00 0.00 86 PRO A CA 3
ATOM 4092 C C . PRO A 1 86 ? 51.424 4.720 4.101 1.00 0.00 86 PRO A C 3
ATOM 4093 O O . PRO A 1 86 ? 50.670 4.818 3.132 1.00 0.00 86 PRO A O 3
ATOM 4104 N N . PRO A 1 87 ? 51.996 5.791 4.673 1.00 0.00 87 PRO A N 3
ATOM 4105 C CA . PRO A 1 87 ? 51.771 7.158 4.194 1.00 0.00 87 PRO A CA 3
ATOM 4106 C C . PRO A 1 87 ? 52.422 7.413 2.839 1.00 0.00 87 PRO A C 3
ATOM 4107 O O . PRO A 1 87 ? 53.234 6.623 2.355 1.00 0.00 87 PRO A O 3
ATOM 4118 N N . PRO A 1 88 ? 52.060 8.541 2.210 1.00 0.00 88 PRO A N 3
ATOM 4119 C CA . PRO A 1 88 ? 52.598 8.926 0.902 1.00 0.00 88 PRO A CA 3
ATOM 4120 C C . PRO A 1 88 ? 54.069 9.322 0.974 1.00 0.00 88 PRO A C 3
ATOM 4121 O O . PRO A 1 88 ? 54.631 9.520 2.052 1.00 0.00 88 PRO A O 3
ATOM 4132 N N . PRO A 1 89 ? 54.708 9.442 -0.199 1.00 0.00 89 PRO A N 3
ATOM 4133 C CA . PRO A 1 89 ? 56.122 9.816 -0.294 1.00 0.00 89 PRO A CA 3
ATOM 4134 C C . PRO A 1 89 ? 56.365 11.270 0.098 1.00 0.00 89 PRO A C 3
ATOM 4135 O O . PRO A 1 89 ? 57.376 11.595 0.718 1.00 0.00 89 PRO A O 3
ATOM 4146 N N . ALA A 1 90 ? 55.429 12.140 -0.268 1.00 0.00 90 ALA A N 3
ATOM 4147 C CA . ALA A 1 90 ? 55.540 13.559 0.048 1.00 0.00 90 ALA A CA 3
ATOM 4148 C C . ALA A 1 90 ? 54.293 14.319 -0.391 1.00 0.00 90 ALA A C 3
ATOM 4149 O O . ALA A 1 90 ? 53.340 13.726 -0.897 1.00 0.00 90 ALA A O 3
ATOM 4156 N N . ASP A 1 91 ? 54.306 15.632 -0.193 1.00 0.00 91 ASP A N 3
ATOM 4157 C CA . ASP A 1 91 ? 53.175 16.473 -0.568 1.00 0.00 91 ASP A CA 3
ATOM 4158 C C . ASP A 1 91 ? 53.339 17.000 -1.991 1.00 0.00 91 ASP A C 3
ATOM 4159 O O . ASP A 1 91 ? 52.447 16.852 -2.825 1.00 0.00 91 ASP A O 3
ATOM 4168 N N . GLY A 1 92 ? 54.485 17.617 -2.260 1.00 0.00 92 GLY A N 3
ATOM 4169 C CA . GLY A 1 92 ? 54.745 18.157 -3.582 1.00 0.00 92 GLY A CA 3
ATOM 4170 C C . GLY A 1 92 ? 53.675 19.134 -4.028 1.00 0.00 92 GLY A C 3
ATOM 4171 O O . GLY A 1 92 ? 53.119 19.872 -3.215 1.00 0.00 92 GLY A O 3
ATOM 4175 N N . GLY A 1 93 ? 53.387 19.142 -5.326 1.00 0.00 93 GLY A N 3
ATOM 4176 C CA . GLY A 1 93 ? 52.380 20.041 -5.857 1.00 0.00 93 GLY A CA 3
ATOM 4177 C C . GLY A 1 93 ? 52.902 21.452 -6.042 1.00 0.00 93 GLY A C 3
ATOM 4178 O O . GLY A 1 93 ? 54.112 21.679 -6.038 1.00 0.00 93 GLY A O 3
ATOM 4182 N N . SER A 1 94 ? 51.988 22.403 -6.206 1.00 0.00 94 SER A N 3
ATOM 4183 C CA . SER A 1 94 ? 52.363 23.799 -6.399 1.00 0.00 94 SER A CA 3
ATOM 4184 C C . SER A 1 94 ? 53.172 23.972 -7.681 1.00 0.00 94 SER A C 3
ATOM 4185 O O . SER A 1 94 ? 54.403 23.937 -7.678 1.00 0.00 94 SER A O 3
ATOM 4193 N N . PRO A 1 95 ? 52.465 24.162 -8.805 1.00 0.00 95 PRO A N 3
ATOM 4194 C CA . PRO A 1 95 ? 51.000 24.204 -8.821 1.00 0.00 95 PRO A CA 3
ATOM 4195 C C . PRO A 1 95 ? 50.378 22.840 -8.544 1.00 0.00 95 PRO A C 3
ATOM 4196 O O . PRO A 1 95 ? 51.026 21.800 -8.660 1.00 0.00 95 PRO A O 3
ATOM 4207 N N . PRO A 1 96 ? 49.090 22.841 -8.170 1.00 0.00 96 PRO A N 3
ATOM 4208 C CA . PRO A 1 96 ? 48.351 21.611 -7.870 1.00 0.00 96 PRO A CA 3
ATOM 4209 C C . PRO A 1 96 ? 48.090 20.773 -9.117 1.00 0.00 96 PRO A C 3
ATOM 4210 O O . PRO A 1 96 ? 47.073 20.943 -9.789 1.00 0.00 96 PRO A O 3
ATOM 4221 N N . VAL A 1 97 ? 49.015 19.868 -9.421 1.00 0.00 97 VAL A N 3
ATOM 4222 C CA . VAL A 1 97 ? 48.883 19.002 -10.587 1.00 0.00 97 VAL A CA 3
ATOM 4223 C C . VAL A 1 97 ? 48.265 17.661 -10.208 1.00 0.00 97 VAL A C 3
ATOM 4224 O O . VAL A 1 97 ? 47.428 17.124 -10.935 1.00 0.00 97 VAL A O 3
ATOM 4237 N N . ASP A 1 98 ? 48.681 17.125 -9.066 1.00 0.00 98 ASP A N 3
ATOM 4238 C CA . ASP A 1 98 ? 48.168 15.846 -8.590 1.00 0.00 98 ASP A CA 3
ATOM 4239 C C . ASP A 1 98 ? 47.904 15.892 -7.088 1.00 0.00 98 ASP A C 3
ATOM 4240 O O . ASP A 1 98 ? 48.294 16.840 -6.408 1.00 0.00 98 ASP A O 3
ATOM 4249 N N . GLY A 1 99 ? 47.237 14.862 -6.577 1.00 0.00 99 GLY A N 3
ATOM 4250 C CA . GLY A 1 99 ? 46.931 14.805 -5.159 1.00 0.00 99 GLY A CA 3
ATOM 4251 C C . GLY A 1 99 ? 46.954 13.390 -4.618 1.00 0.00 99 GLY A C 3
ATOM 4252 O O . GLY A 1 99 ? 47.243 12.442 -5.347 1.00 0.00 99 GLY A O 3
ATOM 4256 N N . GLY A 1 100 ? 46.649 13.245 -3.331 1.00 0.00 100 GLY A N 3
ATOM 4257 C CA . GLY A 1 100 ? 46.643 11.932 -2.714 1.00 0.00 100 GLY A CA 3
ATOM 4258 C C . GLY A 1 100 ? 45.786 10.938 -3.472 1.00 0.00 100 GLY A C 3
ATOM 4259 O O . GLY A 1 100 ? 46.303 10.084 -4.192 1.00 0.00 100 GLY A O 3
ATOM 4263 N N . SER A 1 101 ? 44.471 11.048 -3.310 1.00 0.00 101 SER A N 3
ATOM 4264 C CA . SER A 1 101 ? 43.540 10.148 -3.981 1.00 0.00 101 SER A CA 3
ATOM 4265 C C . SER A 1 101 ? 43.763 8.706 -3.537 1.00 0.00 101 SER A C 3
ATOM 4266 O O . SER A 1 101 ? 44.284 7.874 -4.280 1.00 0.00 101 SER A O 3
ATOM 4274 N N . PRO A 1 102 ? 43.360 8.401 -2.294 1.00 0.00 102 PRO A N 3
ATOM 4275 C CA . PRO A 1 102 ? 43.505 7.059 -1.722 1.00 0.00 102 PRO A CA 3
ATOM 4276 C C . PRO A 1 102 ? 42.573 6.046 -2.378 1.00 0.00 102 PRO A C 3
ATOM 4277 O O . PRO A 1 102 ? 41.665 6.398 -3.131 1.00 0.00 102 PRO A O 3
ATOM 4288 N N . PRO A 1 103 ? 42.802 4.756 -2.087 1.00 0.00 103 PRO A N 3
ATOM 4289 C CA . PRO A 1 103 ? 43.881 4.326 -1.193 1.00 0.00 103 PRO A CA 3
ATOM 4290 C C . PRO A 1 103 ? 45.261 4.533 -1.808 1.00 0.00 103 PRO A C 3
ATOM 4291 O O . PRO A 1 103 ? 45.401 4.798 -3.002 1.00 0.00 103 PRO A O 3
ATOM 4302 N N . PRO A 1 104 ? 46.305 4.410 -0.975 1.00 0.00 104 PRO A N 3
ATOM 4303 C CA . PRO A 1 104 ? 47.693 4.579 -1.416 1.00 0.00 104 PRO A CA 3
ATOM 4304 C C . PRO A 1 104 ? 48.156 3.443 -2.322 1.00 0.00 104 PRO A C 3
ATOM 4305 O O . PRO A 1 104 ? 47.501 2.408 -2.444 1.00 0.00 104 PRO A O 3
ATOM 4316 N N . PRO A 1 105 ? 49.313 3.638 -2.972 1.00 0.00 105 PRO A N 3
ATOM 4317 C CA . PRO A 1 105 ? 49.889 2.640 -3.878 1.00 0.00 105 PRO A CA 3
ATOM 4318 C C . PRO A 1 105 ? 50.401 1.410 -3.135 1.00 0.00 105 PRO A C 3
ATOM 4319 O O . PRO A 1 105 ? 50.819 0.430 -3.752 1.00 0.00 105 PRO A O 3
ATOM 4330 N N . SER A 1 106 ? 50.365 1.469 -1.808 1.00 0.00 106 SER A N 3
ATOM 4331 C CA . SER A 1 106 ? 50.828 0.361 -0.981 1.00 0.00 106 SER A CA 3
ATOM 4332 C C . SER A 1 106 ? 52.353 0.305 -0.952 1.00 0.00 106 SER A C 3
ATOM 4333 O O . SER A 1 106 ? 52.977 0.549 0.081 1.00 0.00 106 SER A O 3
ATOM 4341 N N . THR A 1 107 ? 52.948 -0.019 -2.096 1.00 0.00 107 THR A N 3
ATOM 4342 C CA . THR A 1 107 ? 54.399 -0.109 -2.204 1.00 0.00 107 THR A CA 3
ATOM 4343 C C . THR A 1 107 ? 54.830 -0.331 -3.649 1.00 0.00 107 THR A C 3
ATOM 4344 O O . THR A 1 107 ? 54.465 -1.329 -4.271 1.00 0.00 107 THR A O 3
ATOM 4355 N N . HIS A 1 108 ? 55.609 0.607 -4.180 1.00 0.00 108 HIS A N 3
ATOM 4356 C CA . HIS A 1 108 ? 56.092 0.513 -5.553 1.00 0.00 108 HIS A CA 3
ATOM 4357 C C . HIS A 1 108 ? 54.971 0.081 -6.494 1.00 0.00 108 HIS A C 3
ATOM 4358 O O . HIS A 1 108 ? 53.795 0.327 -6.228 1.00 0.00 108 HIS A O 3
ATOM 4372 N N . ALA A 1 1 ? 2.025 -0.413 2.269 1.00 0.00 1 ALA A N 4
ATOM 4373 C CA . ALA A 1 1 ? 2.484 -1.459 3.174 1.00 0.00 1 ALA A CA 4
ATOM 4374 C C . ALA A 1 1 ? 3.649 -2.236 2.569 1.00 0.00 1 ALA A C 4
ATOM 4375 O O . ALA A 1 1 ? 3.449 -3.208 1.842 1.00 0.00 1 ALA A O 4
ATOM 4382 N N . GLY A 1 2 ? 4.868 -1.799 2.874 1.00 0.00 2 GLY A N 4
ATOM 4383 C CA . GLY A 1 2 ? 6.046 -2.465 2.351 1.00 0.00 2 GLY A CA 4
ATOM 4384 C C . GLY A 1 2 ? 7.249 -1.545 2.282 1.00 0.00 2 GLY A C 4
ATOM 4385 O O . GLY A 1 2 ? 8.391 -2.004 2.282 1.00 0.00 2 GLY A O 4
ATOM 4389 N N . SER A 1 3 ? 6.993 -0.242 2.221 1.00 0.00 3 SER A N 4
ATOM 4390 C CA . SER A 1 3 ? 8.063 0.745 2.145 1.00 0.00 3 SER A CA 4
ATOM 4391 C C . SER A 1 3 ? 8.931 0.702 3.399 1.00 0.00 3 SER A C 4
ATOM 4392 O O . SER A 1 3 ? 8.454 0.947 4.508 1.00 0.00 3 SER A O 4
ATOM 4400 N N . LYS A 1 4 ? 10.209 0.389 3.216 1.00 0.00 4 LYS A N 4
ATOM 4401 C CA . LYS A 1 4 ? 11.147 0.315 4.331 1.00 0.00 4 LYS A CA 4
ATOM 4402 C C . LYS A 1 4 ? 12.525 -0.130 3.854 1.00 0.00 4 LYS A C 4
ATOM 4403 O O . LYS A 1 4 ? 12.786 -0.195 2.652 1.00 0.00 4 LYS A O 4
ATOM 4422 N N . LEU A 1 5 ? 13.403 -0.438 4.802 1.00 0.00 5 LEU A N 4
ATOM 4423 C CA . LEU A 1 5 ? 14.756 -0.879 4.478 1.00 0.00 5 LEU A CA 4
ATOM 4424 C C . LEU A 1 5 ? 14.864 -2.399 4.548 1.00 0.00 5 LEU A C 4
ATOM 4425 O O . LEU A 1 5 ? 14.346 -3.027 5.471 1.00 0.00 5 LEU A O 4
ATOM 4441 N N . CYS A 1 6 ? 15.541 -2.984 3.566 1.00 0.00 6 CYS A N 4
ATOM 4442 C CA . CYS A 1 6 ? 15.720 -4.430 3.515 1.00 0.00 6 CYS A CA 4
ATOM 4443 C C . CYS A 1 6 ? 17.201 -4.797 3.551 1.00 0.00 6 CYS A C 4
ATOM 4444 O O . CYS A 1 6 ? 17.998 -4.275 2.773 1.00 0.00 6 CYS A O 4
ATOM 4451 N N . GLU A 1 7 ? 17.560 -5.699 4.460 1.00 0.00 7 GLU A N 4
ATOM 4452 C CA . GLU A 1 7 ? 18.944 -6.135 4.597 1.00 0.00 7 GLU A CA 4
ATOM 4453 C C . GLU A 1 7 ? 19.063 -7.642 4.392 1.00 0.00 7 GLU A C 4
ATOM 4454 O O . GLU A 1 7 ? 18.223 -8.412 4.860 1.00 0.00 7 GLU A O 4
ATOM 4466 N N . LYS A 1 8 ? 20.112 -8.058 3.690 1.00 0.00 8 LYS A N 4
ATOM 4467 C CA . LYS A 1 8 ? 20.343 -9.472 3.423 1.00 0.00 8 LYS A CA 4
ATOM 4468 C C . LYS A 1 8 ? 21.467 -10.015 4.300 1.00 0.00 8 LYS A C 4
ATOM 4469 O O . LYS A 1 8 ? 22.344 -9.268 4.737 1.00 0.00 8 LYS A O 4
ATOM 4488 N N . THR A 1 9 ? 21.438 -11.320 4.552 1.00 0.00 9 THR A N 4
ATOM 4489 C CA . THR A 1 9 ? 22.455 -11.962 5.376 1.00 0.00 9 THR A CA 4
ATOM 4490 C C . THR A 1 9 ? 23.202 -13.033 4.590 1.00 0.00 9 THR A C 4
ATOM 4491 O O . THR A 1 9 ? 23.188 -14.208 4.957 1.00 0.00 9 THR A O 4
ATOM 4502 N N . SER A 1 10 ? 23.855 -12.620 3.508 1.00 0.00 10 SER A N 4
ATOM 4503 C CA . SER A 1 10 ? 24.606 -13.546 2.669 1.00 0.00 10 SER A CA 4
ATOM 4504 C C . SER A 1 10 ? 23.738 -14.731 2.254 1.00 0.00 10 SER A C 4
ATOM 4505 O O . SER A 1 10 ? 24.087 -15.886 2.494 1.00 0.00 10 SER A O 4
ATOM 4513 N N . LYS A 1 11 ? 22.603 -14.434 1.630 1.00 0.00 11 LYS A N 4
ATOM 4514 C CA . LYS A 1 11 ? 21.683 -15.472 1.180 1.00 0.00 11 LYS A CA 4
ATOM 4515 C C . LYS A 1 11 ? 21.978 -15.873 -0.261 1.00 0.00 11 LYS A C 4
ATOM 4516 O O . LYS A 1 11 ? 21.075 -16.244 -1.012 1.00 0.00 11 LYS A O 4
ATOM 4535 N N . THR A 1 12 ? 23.250 -15.798 -0.643 1.00 0.00 12 THR A N 4
ATOM 4536 C CA . THR A 1 12 ? 23.664 -16.154 -1.994 1.00 0.00 12 THR A CA 4
ATOM 4537 C C . THR A 1 12 ? 25.177 -16.055 -2.149 1.00 0.00 12 THR A C 4
ATOM 4538 O O . THR A 1 12 ? 25.781 -16.791 -2.930 1.00 0.00 12 THR A O 4
ATOM 4549 N N . TYR A 1 13 ? 25.785 -15.141 -1.401 1.00 0.00 13 TYR A N 4
ATOM 4550 C CA . TYR A 1 13 ? 27.229 -14.944 -1.457 1.00 0.00 13 TYR A CA 4
ATOM 4551 C C . TYR A 1 13 ? 27.962 -16.282 -1.429 1.00 0.00 13 TYR A C 4
ATOM 4552 O O . TYR A 1 13 ? 28.495 -16.731 -2.444 1.00 0.00 13 TYR A O 4
ATOM 4570 N N . SER A 1 14 ? 27.983 -16.914 -0.260 1.00 0.00 14 SER A N 4
ATOM 4571 C CA . SER A 1 14 ? 28.653 -18.199 -0.097 1.00 0.00 14 SER A CA 4
ATOM 4572 C C . SER A 1 14 ? 30.126 -18.097 -0.484 1.00 0.00 14 SER A C 4
ATOM 4573 O O . SER A 1 14 ? 30.586 -17.054 -0.947 1.00 0.00 14 SER A O 4
ATOM 4581 N N . GLY A 1 15 ? 30.859 -19.188 -0.289 1.00 0.00 15 GLY A N 4
ATOM 4582 C CA . GLY A 1 15 ? 32.272 -19.202 -0.621 1.00 0.00 15 GLY A CA 4
ATOM 4583 C C . GLY A 1 15 ? 33.089 -18.299 0.282 1.00 0.00 15 GLY A C 4
ATOM 4584 O O . GLY A 1 15 ? 32.558 -17.697 1.216 1.00 0.00 15 GLY A O 4
ATOM 4588 N N . LYS A 1 16 ? 34.385 -18.205 0.006 1.00 0.00 16 LYS A N 4
ATOM 4589 C CA . LYS A 1 16 ? 35.278 -17.370 0.800 1.00 0.00 16 LYS A CA 4
ATOM 4590 C C . LYS A 1 16 ? 34.724 -15.956 0.936 1.00 0.00 16 LYS A C 4
ATOM 4591 O O . LYS A 1 16 ? 34.196 -15.390 -0.022 1.00 0.00 16 LYS A O 4
ATOM 4610 N N . CYS A 1 17 ? 34.847 -15.389 2.131 1.00 0.00 17 CYS A N 4
ATOM 4611 C CA . CYS A 1 17 ? 34.360 -14.040 2.392 1.00 0.00 17 CYS A CA 4
ATOM 4612 C C . CYS A 1 17 ? 35.500 -13.028 2.331 1.00 0.00 17 CYS A C 4
ATOM 4613 O O . CYS A 1 17 ? 36.669 -13.385 2.475 1.00 0.00 17 CYS A O 4
ATOM 4620 N N . ASP A 1 18 ? 35.151 -11.764 2.118 1.00 0.00 18 ASP A N 4
ATOM 4621 C CA . ASP A 1 18 ? 36.145 -10.699 2.039 1.00 0.00 18 ASP A CA 4
ATOM 4622 C C . ASP A 1 18 ? 35.513 -9.344 2.340 1.00 0.00 18 ASP A C 4
ATOM 4623 O O . ASP A 1 18 ? 34.403 -9.268 2.864 1.00 0.00 18 ASP A O 4
ATOM 4632 N N . ASN A 1 19 ? 36.230 -8.275 2.006 1.00 0.00 19 ASN A N 4
ATOM 4633 C CA . ASN A 1 19 ? 35.741 -6.922 2.243 1.00 0.00 19 ASN A CA 4
ATOM 4634 C C . ASN A 1 19 ? 35.053 -6.367 0.999 1.00 0.00 19 ASN A C 4
ATOM 4635 O O . ASN A 1 19 ? 33.828 -6.254 0.951 1.00 0.00 19 ASN A O 4
ATOM 4646 N N . LYS A 1 20 ? 35.850 -6.022 -0.006 1.00 0.00 20 LYS A N 4
ATOM 4647 C CA . LYS A 1 20 ? 35.320 -5.480 -1.252 1.00 0.00 20 LYS A CA 4
ATOM 4648 C C . LYS A 1 20 ? 34.476 -6.520 -1.982 1.00 0.00 20 LYS A C 4
ATOM 4649 O O . LYS A 1 20 ? 33.465 -6.190 -2.602 1.00 0.00 20 LYS A O 4
ATOM 4668 N N . LYS A 1 21 ? 34.897 -7.778 -1.904 1.00 0.00 21 LYS A N 4
ATOM 4669 C CA . LYS A 1 21 ? 34.179 -8.868 -2.554 1.00 0.00 21 LYS A CA 4
ATOM 4670 C C . LYS A 1 21 ? 32.754 -8.975 -2.021 1.00 0.00 21 LYS A C 4
ATOM 4671 O O . LYS A 1 21 ? 31.808 -9.173 -2.784 1.00 0.00 21 LYS A O 4
ATOM 4690 N N . CYS A 1 22 ? 32.608 -8.843 -0.707 1.00 0.00 22 CYS A N 4
ATOM 4691 C CA . CYS A 1 22 ? 31.298 -8.925 -0.071 1.00 0.00 22 CYS A CA 4
ATOM 4692 C C . CYS A 1 22 ? 30.411 -7.760 -0.501 1.00 0.00 22 CYS A C 4
ATOM 4693 O O . CYS A 1 22 ? 29.331 -7.961 -1.055 1.00 0.00 22 CYS A O 4
ATOM 4700 N N . ASP A 1 23 ? 30.876 -6.543 -0.242 1.00 0.00 23 ASP A N 4
ATOM 4701 C CA . ASP A 1 23 ? 30.127 -5.345 -0.604 1.00 0.00 23 ASP A CA 4
ATOM 4702 C C . ASP A 1 23 ? 29.756 -5.362 -2.084 1.00 0.00 23 ASP A C 4
ATOM 4703 O O . ASP A 1 23 ? 28.615 -5.084 -2.453 1.00 0.00 23 ASP A O 4
ATOM 4712 N N . LYS A 1 24 ? 30.729 -5.688 -2.928 1.00 0.00 24 LYS A N 4
ATOM 4713 C CA . LYS A 1 24 ? 30.507 -5.742 -4.368 1.00 0.00 24 LYS A CA 4
ATOM 4714 C C . LYS A 1 24 ? 29.514 -6.843 -4.725 1.00 0.00 24 LYS A C 4
ATOM 4715 O O . LYS A 1 24 ? 28.560 -6.616 -5.470 1.00 0.00 24 LYS A O 4
ATOM 4734 N N . LYS A 1 25 ? 29.742 -8.036 -4.187 1.00 0.00 25 LYS A N 4
ATOM 4735 C CA . LYS A 1 25 ? 28.866 -9.173 -4.446 1.00 0.00 25 LYS A CA 4
ATOM 4736 C C . LYS A 1 25 ? 27.447 -8.887 -3.964 1.00 0.00 25 LYS A C 4
ATOM 4737 O O . LYS A 1 25 ? 26.488 -9.507 -4.424 1.00 0.00 25 LYS A O 4
ATOM 4756 N N . CYS A 1 26 ? 27.321 -7.945 -3.035 1.00 0.00 26 CYS A N 4
ATOM 4757 C CA . CYS A 1 26 ? 26.020 -7.577 -2.491 1.00 0.00 26 CYS A CA 4
ATOM 4758 C C . CYS A 1 26 ? 25.222 -6.755 -3.499 1.00 0.00 26 CYS A C 4
ATOM 4759 O O . CYS A 1 26 ? 24.077 -7.082 -3.813 1.00 0.00 26 CYS A O 4
ATOM 4766 N N . ILE A 1 27 ? 25.834 -5.689 -4.002 1.00 0.00 27 ILE A N 4
ATOM 4767 C CA . ILE A 1 27 ? 25.181 -4.821 -4.975 1.00 0.00 27 ILE A CA 4
ATOM 4768 C C . ILE A 1 27 ? 25.193 -5.448 -6.365 1.00 0.00 27 ILE A C 4
ATOM 4769 O O . ILE A 1 27 ? 24.441 -5.037 -7.247 1.00 0.00 27 ILE A O 4
ATOM 4785 N N . GLU A 1 28 ? 26.051 -6.446 -6.550 1.00 0.00 28 GLU A N 4
ATOM 4786 C CA . GLU A 1 28 ? 26.160 -7.130 -7.834 1.00 0.00 28 GLU A CA 4
ATOM 4787 C C . GLU A 1 28 ? 25.080 -8.200 -7.973 1.00 0.00 28 GLU A C 4
ATOM 4788 O O . GLU A 1 28 ? 24.447 -8.324 -9.022 1.00 0.00 28 GLU A O 4
ATOM 4800 N N . TRP A 1 29 ? 24.876 -8.968 -6.910 1.00 0.00 29 TRP A N 4
ATOM 4801 C CA . TRP A 1 29 ? 23.874 -10.028 -6.914 1.00 0.00 29 TRP A CA 4
ATOM 4802 C C . TRP A 1 29 ? 22.636 -9.608 -6.128 1.00 0.00 29 TRP A C 4
ATOM 4803 O O . TRP A 1 29 ? 21.513 -9.715 -6.620 1.00 0.00 29 TRP A O 4
ATOM 4824 N N . GLU A 1 30 ? 22.849 -9.131 -4.906 1.00 0.00 30 GLU A N 4
ATOM 4825 C CA . GLU A 1 30 ? 21.749 -8.696 -4.054 1.00 0.00 30 GLU A CA 4
ATOM 4826 C C . GLU A 1 30 ? 21.331 -7.268 -4.390 1.00 0.00 30 GLU A C 4
ATOM 4827 O O . GLU A 1 30 ? 20.368 -6.742 -3.832 1.00 0.00 30 GLU A O 4
ATOM 4839 N N . LYS A 1 31 ? 22.063 -6.644 -5.307 1.00 0.00 31 LYS A N 4
ATOM 4840 C CA . LYS A 1 31 ? 21.771 -5.277 -5.721 1.00 0.00 31 LYS A CA 4
ATOM 4841 C C . LYS A 1 31 ? 21.483 -4.393 -4.512 1.00 0.00 31 LYS A C 4
ATOM 4842 O O . LYS A 1 31 ? 20.641 -3.497 -4.573 1.00 0.00 31 LYS A O 4
ATOM 4861 N N . ALA A 1 32 ? 22.188 -4.650 -3.415 1.00 0.00 32 ALA A N 4
ATOM 4862 C CA . ALA A 1 32 ? 22.010 -3.875 -2.194 1.00 0.00 32 ALA A CA 4
ATOM 4863 C C . ALA A 1 32 ? 22.712 -2.525 -2.293 1.00 0.00 32 ALA A C 4
ATOM 4864 O O . ALA A 1 32 ? 23.154 -2.123 -3.369 1.00 0.00 32 ALA A O 4
ATOM 4871 N N . GLN A 1 33 ? 22.809 -1.829 -1.164 1.00 0.00 33 GLN A N 4
ATOM 4872 C CA . GLN A 1 33 ? 23.457 -0.523 -1.126 1.00 0.00 33 GLN A CA 4
ATOM 4873 C C . GLN A 1 33 ? 24.822 -0.612 -0.453 1.00 0.00 33 GLN A C 4
ATOM 4874 O O . GLN A 1 33 ? 25.811 -0.078 -0.957 1.00 0.00 33 GLN A O 4
ATOM 4888 N N . HIS A 1 34 ? 24.870 -1.290 0.690 1.00 0.00 34 HIS A N 4
ATOM 4889 C CA . HIS A 1 34 ? 26.116 -1.449 1.433 1.00 0.00 34 HIS A CA 4
ATOM 4890 C C . HIS A 1 34 ? 26.185 -2.825 2.088 1.00 0.00 34 HIS A C 4
ATOM 4891 O O . HIS A 1 34 ? 25.216 -3.286 2.690 1.00 0.00 34 HIS A O 4
ATOM 4905 N N . GLY A 1 35 ? 27.338 -3.475 1.967 1.00 0.00 35 GLY A N 4
ATOM 4906 C CA . GLY A 1 35 ? 27.512 -4.792 2.552 1.00 0.00 35 GLY A CA 4
ATOM 4907 C C . GLY A 1 35 ? 28.792 -4.904 3.357 1.00 0.00 35 GLY A C 4
ATOM 4908 O O . GLY A 1 35 ? 29.767 -4.204 3.086 1.00 0.00 35 GLY A O 4
ATOM 4912 N N . ALA A 1 36 ? 28.788 -5.786 4.351 1.00 0.00 36 ALA A N 4
ATOM 4913 C CA . ALA A 1 36 ? 29.958 -5.988 5.198 1.00 0.00 36 ALA A CA 4
ATOM 4914 C C . ALA A 1 36 ? 30.166 -7.467 5.503 1.00 0.00 36 ALA A C 4
ATOM 4915 O O . ALA A 1 36 ? 29.254 -8.279 5.343 1.00 0.00 36 ALA A O 4
ATOM 4922 N N . CYS A 1 37 ? 31.371 -7.812 5.943 1.00 0.00 37 CYS A N 4
ATOM 4923 C CA . CYS A 1 37 ? 31.700 -9.194 6.271 1.00 0.00 37 CYS A CA 4
ATOM 4924 C C . CYS A 1 37 ? 32.163 -9.314 7.720 1.00 0.00 37 CYS A C 4
ATOM 4925 O O . CYS A 1 37 ? 32.837 -8.427 8.243 1.00 0.00 37 CYS A O 4
ATOM 4932 N N . HIS A 1 38 ? 31.798 -10.419 8.362 1.00 0.00 38 HIS A N 4
ATOM 4933 C CA . HIS A 1 38 ? 32.176 -10.657 9.750 1.00 0.00 38 HIS A CA 4
ATOM 4934 C C . HIS A 1 38 ? 32.305 -12.151 10.030 1.00 0.00 38 HIS A C 4
ATOM 4935 O O . HIS A 1 38 ? 31.504 -12.955 9.551 1.00 0.00 38 HIS A O 4
ATOM 4949 N N . LYS A 1 39 ? 33.317 -12.518 10.809 1.00 0.00 39 LYS A N 4
ATOM 4950 C CA . LYS A 1 39 ? 33.551 -13.915 11.154 1.00 0.00 39 LYS A CA 4
ATOM 4951 C C . LYS A 1 39 ? 32.836 -14.283 12.450 1.00 0.00 39 LYS A C 4
ATOM 4952 O O . LYS A 1 39 ? 32.948 -13.577 13.453 1.00 0.00 39 LYS A O 4
ATOM 4971 N N . ARG A 1 40 ? 32.103 -15.391 12.423 1.00 0.00 40 ARG A N 4
ATOM 4972 C CA . ARG A 1 40 ? 31.371 -15.852 13.596 1.00 0.00 40 ARG A CA 4
ATOM 4973 C C . ARG A 1 40 ? 31.089 -17.349 13.508 1.00 0.00 40 ARG A C 4
ATOM 4974 O O . ARG A 1 40 ? 31.364 -17.982 12.490 1.00 0.00 40 ARG A O 4
ATOM 4995 N N . GLU A 1 41 ? 30.541 -17.907 14.583 1.00 0.00 41 GLU A N 4
ATOM 4996 C CA . GLU A 1 41 ? 30.224 -19.330 14.626 1.00 0.00 41 GLU A CA 4
ATOM 4997 C C . GLU A 1 41 ? 31.413 -20.166 14.162 1.00 0.00 41 GLU A C 4
ATOM 4998 O O . GLU A 1 41 ? 31.514 -20.522 12.988 1.00 0.00 41 GLU A O 4
ATOM 5010 N N . ALA A 1 42 ? 32.311 -20.475 15.092 1.00 0.00 42 ALA A N 4
ATOM 5011 C CA . ALA A 1 42 ? 33.492 -21.270 14.779 1.00 0.00 42 ALA A CA 4
ATOM 5012 C C . ALA A 1 42 ? 34.389 -20.550 13.778 1.00 0.00 42 ALA A C 4
ATOM 5013 O O . ALA A 1 42 ? 35.358 -19.895 14.157 1.00 0.00 42 ALA A O 4
ATOM 5020 N N . GLY A 1 43 ? 34.059 -20.678 12.496 1.00 0.00 43 GLY A N 4
ATOM 5021 C CA . GLY A 1 43 ? 34.846 -20.035 11.460 1.00 0.00 43 GLY A CA 4
ATOM 5022 C C . GLY A 1 43 ? 34.026 -19.711 10.227 1.00 0.00 43 GLY A C 4
ATOM 5023 O O . GLY A 1 43 ? 34.540 -19.726 9.108 1.00 0.00 43 GLY A O 4
ATOM 5027 N N . LYS A 1 44 ? 32.746 -19.417 10.429 1.00 0.00 44 LYS A N 4
ATOM 5028 C CA . LYS A 1 44 ? 31.852 -19.088 9.326 1.00 0.00 44 LYS A CA 4
ATOM 5029 C C . LYS A 1 44 ? 31.653 -17.579 9.218 1.00 0.00 44 LYS A C 4
ATOM 5030 O O . LYS A 1 44 ? 31.117 -16.949 10.129 1.00 0.00 44 LYS A O 4
ATOM 5049 N N . GLU A 1 45 ? 32.086 -17.008 8.099 1.00 0.00 45 GLU A N 4
ATOM 5050 C CA . GLU A 1 45 ? 31.954 -15.573 7.874 1.00 0.00 45 GLU A CA 4
ATOM 5051 C C . GLU A 1 45 ? 30.611 -15.246 7.227 1.00 0.00 45 GLU A C 4
ATOM 5052 O O . GLU A 1 45 ? 30.246 -15.823 6.203 1.00 0.00 45 GLU A O 4
ATOM 5064 N N . SER A 1 46 ? 29.881 -14.315 7.833 1.00 0.00 46 SER A N 4
ATOM 5065 C CA . SER A 1 46 ? 28.576 -13.913 7.319 1.00 0.00 46 SER A CA 4
ATOM 5066 C C . SER A 1 46 ? 28.644 -12.523 6.694 1.00 0.00 46 SER A C 4
ATOM 5067 O O . SER A 1 46 ? 29.398 -11.661 7.146 1.00 0.00 46 SER A O 4
ATOM 5075 N N . CYS A 1 47 ? 27.850 -12.312 5.649 1.00 0.00 47 CYS A N 4
ATOM 5076 C CA . CYS A 1 47 ? 27.818 -11.028 4.959 1.00 0.00 47 CYS A CA 4
ATOM 5077 C C . CYS A 1 47 ? 26.468 -10.342 5.149 1.00 0.00 47 CYS A C 4
ATOM 5078 O O . CYS A 1 47 ? 25.433 -10.856 4.724 1.00 0.00 47 CYS A O 4
ATOM 5085 N N . PHE A 1 48 ? 26.487 -9.178 5.790 1.00 0.00 48 PHE A N 4
ATOM 5086 C CA . PHE A 1 48 ? 25.266 -8.421 6.037 1.00 0.00 48 PHE A CA 4
ATOM 5087 C C . PHE A 1 48 ? 25.259 -7.122 5.236 1.00 0.00 48 PHE A C 4
ATOM 5088 O O . PHE A 1 48 ? 26.166 -6.299 5.360 1.00 0.00 48 PHE A O 4
ATOM 5105 N N . CYS A 1 49 ? 24.230 -6.946 4.415 1.00 0.00 49 CYS A N 4
ATOM 5106 C CA . CYS A 1 49 ? 24.103 -5.749 3.593 1.00 0.00 49 CYS A CA 4
ATOM 5107 C C . CYS A 1 49 ? 22.740 -5.092 3.793 1.00 0.00 49 CYS A C 4
ATOM 5108 O O . CYS A 1 49 ? 21.750 -5.767 4.078 1.00 0.00 49 CYS A O 4
ATOM 5115 N N . TYR A 1 50 ? 22.698 -3.773 3.643 1.00 0.00 50 TYR A N 4
ATOM 5116 C CA . TYR A 1 50 ? 21.458 -3.024 3.810 1.00 0.00 50 TYR A CA 4
ATOM 5117 C C . TYR A 1 50 ? 21.112 -2.253 2.540 1.00 0.00 50 TYR A C 4
ATOM 5118 O O . TYR A 1 50 ? 21.979 -1.635 1.919 1.00 0.00 50 TYR A O 4
ATOM 5136 N N . PHE A 1 51 ? 19.840 -2.292 2.159 1.00 0.00 51 PHE A N 4
ATOM 5137 C CA . PHE A 1 51 ? 19.378 -1.597 0.963 1.00 0.00 51 PHE A CA 4
ATOM 5138 C C . PHE A 1 51 ? 17.926 -1.154 1.118 1.00 0.00 51 PHE A C 4
ATOM 5139 O O . PHE A 1 51 ? 17.092 -1.895 1.638 1.00 0.00 51 PHE A O 4
ATOM 5156 N N . ASP A 1 52 ? 17.633 0.060 0.664 1.00 0.00 52 ASP A N 4
ATOM 5157 C CA . ASP A 1 52 ? 16.282 0.603 0.751 1.00 0.00 52 ASP A CA 4
ATOM 5158 C C . ASP A 1 52 ? 15.352 -0.091 -0.239 1.00 0.00 52 ASP A C 4
ATOM 5159 O O . ASP A 1 52 ? 15.584 -0.066 -1.448 1.00 0.00 52 ASP A O 4
ATOM 5168 N N . CYS A 1 53 ? 14.299 -0.712 0.282 1.00 0.00 53 CYS A N 4
ATOM 5169 C CA . CYS A 1 53 ? 13.334 -1.415 -0.555 1.00 0.00 53 CYS A CA 4
ATOM 5170 C C . CYS A 1 53 ? 11.978 -0.716 -0.527 1.00 0.00 53 CYS A C 4
ATOM 5171 O O . CYS A 1 53 ? 11.611 -0.091 0.468 1.00 0.00 53 CYS A O 4
ATOM 5178 N N . SER A 1 54 ? 11.239 -0.826 -1.626 1.00 0.00 54 SER A N 4
ATOM 5179 C CA . SER A 1 54 ? 9.925 -0.202 -1.729 1.00 0.00 54 SER A CA 4
ATOM 5180 C C . SER A 1 54 ? 9.991 1.271 -1.336 1.00 0.00 54 SER A C 4
ATOM 5181 O O . SER A 1 54 ? 9.243 1.729 -0.472 1.00 0.00 54 SER A O 4
ATOM 5189 N N . LYS A 1 55 ? 10.893 2.008 -1.975 1.00 0.00 55 LYS A N 4
ATOM 5190 C CA . LYS A 1 55 ? 11.058 3.429 -1.695 1.00 0.00 55 LYS A CA 4
ATOM 5191 C C . LYS A 1 55 ? 11.824 3.642 -0.393 1.00 0.00 55 LYS A C 4
ATOM 5192 O O . LYS A 1 55 ? 12.855 4.314 -0.371 1.00 0.00 55 LYS A O 4
ATOM 5211 N N . SER A 1 56 ? 11.314 3.063 0.689 1.00 0.00 56 SER A N 4
ATOM 5212 C CA . SER A 1 56 ? 11.950 3.191 1.995 1.00 0.00 56 SER A CA 4
ATOM 5213 C C . SER A 1 56 ? 11.945 4.643 2.462 1.00 0.00 56 SER A C 4
ATOM 5214 O O . SER A 1 56 ? 12.957 5.342 2.412 1.00 0.00 56 SER A O 4
ATOM 5222 N N . PRO A 1 57 ? 10.776 5.110 2.927 1.00 0.00 57 PRO A N 4
ATOM 5223 C CA . PRO A 1 57 ? 10.610 6.483 3.413 1.00 0.00 57 PRO A CA 4
ATOM 5224 C C . PRO A 1 57 ? 11.343 6.726 4.728 1.00 0.00 57 PRO A C 4
ATOM 5225 O O . PRO A 1 57 ? 11.797 5.796 5.394 1.00 0.00 57 PRO A O 4
ATOM 5236 N N . PRO A 1 58 ? 11.461 8.006 5.112 1.00 0.00 58 PRO A N 4
ATOM 5237 C CA . PRO A 1 58 ? 12.138 8.400 6.351 1.00 0.00 58 PRO A CA 4
ATOM 5238 C C . PRO A 1 58 ? 11.352 7.998 7.594 1.00 0.00 58 PRO A C 4
ATOM 5239 O O . PRO A 1 58 ? 10.142 8.209 7.672 1.00 0.00 58 PRO A O 4
ATOM 5250 N N . GLY A 1 59 ? 12.048 7.415 8.567 1.00 0.00 59 GLY A N 4
ATOM 5251 C CA . GLY A 1 59 ? 11.398 6.993 9.793 1.00 0.00 59 GLY A CA 4
ATOM 5252 C C . GLY A 1 59 ? 11.378 5.485 9.949 1.00 0.00 59 GLY A C 4
ATOM 5253 O O . GLY A 1 59 ? 11.159 4.970 11.045 1.00 0.00 59 GLY A O 4
ATOM 5257 N N . ALA A 1 60 ? 11.606 4.775 8.849 1.00 0.00 60 ALA A N 4
ATOM 5258 C CA . ALA A 1 60 ? 11.614 3.318 8.868 1.00 0.00 60 ALA A CA 4
ATOM 5259 C C . ALA A 1 60 ? 13.026 2.779 9.074 1.00 0.00 60 ALA A C 4
ATOM 5260 O O . ALA A 1 60 ? 14.010 3.471 8.815 1.00 0.00 60 ALA A O 4
ATOM 5267 N N . THR A 1 61 ? 13.118 1.538 9.542 1.00 0.00 61 THR A N 4
ATOM 5268 C CA . THR A 1 61 ? 14.409 0.907 9.784 1.00 0.00 61 THR A CA 4
ATOM 5269 C C . THR A 1 61 ? 14.471 -0.479 9.152 1.00 0.00 61 THR A C 4
ATOM 5270 O O . THR A 1 61 ? 13.450 -1.100 8.857 1.00 0.00 61 THR A O 4
ATOM 5281 N N . PRO A 1 62 ? 15.698 -0.978 8.937 1.00 0.00 62 PRO A N 4
ATOM 5282 C CA . PRO A 1 62 ? 15.922 -2.297 8.338 1.00 0.00 62 PRO A CA 4
ATOM 5283 C C . PRO A 1 62 ? 15.516 -3.433 9.269 1.00 0.00 62 PRO A C 4
ATOM 5284 O O . PRO A 1 62 ? 14.967 -3.200 10.346 1.00 0.00 62 PRO A O 4
ATOM 5295 N N . ALA A 1 63 ? 15.788 -4.664 8.848 1.00 0.00 63 ALA A N 4
ATOM 5296 C CA . ALA A 1 63 ? 15.453 -5.837 9.646 1.00 0.00 63 ALA A CA 4
ATOM 5297 C C . ALA A 1 63 ? 16.712 -6.554 10.123 1.00 0.00 63 ALA A C 4
ATOM 5298 O O . ALA A 1 63 ? 17.067 -7.627 9.633 1.00 0.00 63 ALA A O 4
ATOM 5305 N N . PRO A 1 64 ? 17.404 -5.951 11.100 1.00 0.00 64 PRO A N 4
ATOM 5306 C CA . PRO A 1 64 ? 18.634 -6.515 11.664 1.00 0.00 64 PRO A CA 4
ATOM 5307 C C . PRO A 1 64 ? 18.371 -7.769 12.490 1.00 0.00 64 PRO A C 4
ATOM 5308 O O . PRO A 1 64 ? 17.234 -8.081 12.845 1.00 0.00 64 PRO A O 4
ATOM 5319 N N . PRO A 1 65 ? 19.446 -8.507 12.806 1.00 0.00 65 PRO A N 4
ATOM 5320 C CA . PRO A 1 65 ? 19.356 -9.739 13.595 1.00 0.00 65 PRO A CA 4
ATOM 5321 C C . PRO A 1 65 ? 18.991 -9.469 15.051 1.00 0.00 65 PRO A C 4
ATOM 5322 O O . PRO A 1 65 ? 18.095 -10.104 15.605 1.00 0.00 65 PRO A O 4
ATOM 5333 N N . GLY A 1 66 ? 19.693 -8.522 15.667 1.00 0.00 66 GLY A N 4
ATOM 5334 C CA . GLY A 1 66 ? 19.428 -8.185 17.053 1.00 0.00 66 GLY A CA 4
ATOM 5335 C C . GLY A 1 66 ? 19.285 -6.692 17.270 1.00 0.00 66 GLY A C 4
ATOM 5336 O O . GLY A 1 66 ? 19.863 -6.135 18.202 1.00 0.00 66 GLY A O 4
ATOM 5340 N N . ALA A 1 67 ? 18.513 -6.042 16.405 1.00 0.00 67 ALA A N 4
ATOM 5341 C CA . ALA A 1 67 ? 18.295 -4.604 16.506 1.00 0.00 67 ALA A CA 4
ATOM 5342 C C . ALA A 1 67 ? 19.619 -3.853 16.598 1.00 0.00 67 ALA A C 4
ATOM 5343 O O . ALA A 1 67 ? 20.112 -3.576 17.691 1.00 0.00 67 ALA A O 4
ATOM 5350 N N . ALA A 1 68 ? 20.191 -3.528 15.443 1.00 0.00 68 ALA A N 4
ATOM 5351 C CA . ALA A 1 68 ? 21.457 -2.808 15.393 1.00 0.00 68 ALA A CA 4
ATOM 5352 C C . ALA A 1 68 ? 22.508 -3.485 16.267 1.00 0.00 68 ALA A C 4
ATOM 5353 O O . ALA A 1 68 ? 22.864 -2.999 17.341 1.00 0.00 68 ALA A O 4
ATOM 5360 N N . PRO A 1 69 ? 23.017 -4.634 15.799 1.00 0.00 69 PRO A N 4
ATOM 5361 C CA . PRO A 1 69 ? 24.034 -5.402 16.523 1.00 0.00 69 PRO A CA 4
ATOM 5362 C C . PRO A 1 69 ? 25.387 -4.698 16.545 1.00 0.00 69 PRO A C 4
ATOM 5363 O O . PRO A 1 69 ? 25.620 -3.728 15.823 1.00 0.00 69 PRO A O 4
ATOM 5374 N N . PRO A 1 70 ? 26.301 -5.195 17.391 1.00 0.00 70 PRO A N 4
ATOM 5375 C CA . PRO A 1 70 ? 27.646 -4.629 17.525 1.00 0.00 70 PRO A CA 4
ATOM 5376 C C . PRO A 1 70 ? 28.507 -4.881 16.292 1.00 0.00 70 PRO A C 4
ATOM 5377 O O . PRO A 1 70 ? 28.164 -5.677 15.418 1.00 0.00 70 PRO A O 4
ATOM 5388 N N . PRO A 1 71 ? 29.653 -4.187 16.218 1.00 0.00 71 PRO A N 4
ATOM 5389 C CA . PRO A 1 71 ? 30.587 -4.320 15.096 1.00 0.00 71 PRO A CA 4
ATOM 5390 C C . PRO A 1 71 ? 31.291 -5.672 15.084 1.00 0.00 71 PRO A C 4
ATOM 5391 O O . PRO A 1 71 ? 31.350 -6.343 14.054 1.00 0.00 71 PRO A O 4
ATOM 5402 N N . ALA A 1 72 ? 31.822 -6.068 16.236 1.00 0.00 72 ALA A N 4
ATOM 5403 C CA . ALA A 1 72 ? 32.520 -7.342 16.358 1.00 0.00 72 ALA A CA 4
ATOM 5404 C C . ALA A 1 72 ? 33.667 -7.437 15.359 1.00 0.00 72 ALA A C 4
ATOM 5405 O O . ALA A 1 72 ? 34.088 -8.532 14.985 1.00 0.00 72 ALA A O 4
ATOM 5412 N N . ALA A 1 73 ? 34.169 -6.284 14.929 1.00 0.00 73 ALA A N 4
ATOM 5413 C CA . ALA A 1 73 ? 35.269 -6.238 13.974 1.00 0.00 73 ALA A CA 4
ATOM 5414 C C . ALA A 1 73 ? 35.681 -4.800 13.679 1.00 0.00 73 ALA A C 4
ATOM 5415 O O . ALA A 1 73 ? 36.706 -4.325 14.165 1.00 0.00 73 ALA A O 4
ATOM 5422 N N . GLY A 1 74 ? 34.873 -4.111 12.878 1.00 0.00 74 GLY A N 4
ATOM 5423 C CA . GLY A 1 74 ? 35.171 -2.734 12.531 1.00 0.00 74 GLY A CA 4
ATOM 5424 C C . GLY A 1 74 ? 34.365 -2.248 11.343 1.00 0.00 74 GLY A C 4
ATOM 5425 O O . GLY A 1 74 ? 33.228 -1.802 11.496 1.00 0.00 74 GLY A O 4
ATOM 5429 N N . GLY A 1 75 ? 34.956 -2.331 10.155 1.00 0.00 75 GLY A N 4
ATOM 5430 C CA . GLY A 1 75 ? 34.271 -1.891 8.954 1.00 0.00 75 GLY A CA 4
ATOM 5431 C C . GLY A 1 75 ? 35.211 -1.735 7.775 1.00 0.00 75 GLY A C 4
ATOM 5432 O O . GLY A 1 75 ? 35.808 -0.675 7.584 1.00 0.00 75 GLY A O 4
ATOM 5436 N N . SER A 1 76 ? 35.345 -2.793 6.982 1.00 0.00 76 SER A N 4
ATOM 5437 C CA . SER A 1 76 ? 36.224 -2.770 5.819 1.00 0.00 76 SER A CA 4
ATOM 5438 C C . SER A 1 76 ? 37.622 -2.297 6.203 1.00 0.00 76 SER A C 4
ATOM 5439 O O . SER A 1 76 ? 38.062 -1.209 5.830 1.00 0.00 76 SER A O 4
ATOM 5447 N N . PRO A 1 77 ? 38.339 -3.133 6.968 1.00 0.00 77 PRO A N 4
ATOM 5448 C CA . PRO A 1 77 ? 39.699 -2.823 7.421 1.00 0.00 77 PRO A CA 4
ATOM 5449 C C . PRO A 1 77 ? 40.709 -2.845 6.278 1.00 0.00 77 PRO A C 4
ATOM 5450 O O . PRO A 1 77 ? 40.815 -3.832 5.550 1.00 0.00 77 PRO A O 4
ATOM 5461 N N . SER A 1 78 ? 41.449 -1.752 6.127 1.00 0.00 78 SER A N 4
ATOM 5462 C CA . SER A 1 78 ? 42.449 -1.645 5.071 1.00 0.00 78 SER A CA 4
ATOM 5463 C C . SER A 1 78 ? 43.835 -1.400 5.659 1.00 0.00 78 SER A C 4
ATOM 5464 O O . SER A 1 78 ? 44.418 -0.325 5.513 1.00 0.00 78 SER A O 4
ATOM 5472 N N . PRO A 1 79 ? 44.378 -2.421 6.339 1.00 0.00 79 PRO A N 4
ATOM 5473 C CA . PRO A 1 79 ? 45.702 -2.342 6.962 1.00 0.00 79 PRO A CA 4
ATOM 5474 C C . PRO A 1 79 ? 46.826 -2.303 5.932 1.00 0.00 79 PRO A C 4
ATOM 5475 O O . PRO A 1 79 ? 46.622 -2.558 4.745 1.00 0.00 79 PRO A O 4
ATOM 5486 N N . PRO A 1 80 ? 48.042 -1.977 6.394 1.00 0.00 80 PRO A N 4
ATOM 5487 C CA . PRO A 1 80 ? 49.223 -1.898 5.529 1.00 0.00 80 PRO A CA 4
ATOM 5488 C C . PRO A 1 80 ? 49.671 -3.269 5.034 1.00 0.00 80 PRO A C 4
ATOM 5489 O O . PRO A 1 80 ? 49.053 -4.286 5.349 1.00 0.00 80 PRO A O 4
ATOM 5500 N N . ALA A 1 81 ? 50.749 -3.290 4.258 1.00 0.00 81 ALA A N 4
ATOM 5501 C CA . ALA A 1 81 ? 51.281 -4.536 3.722 1.00 0.00 81 ALA A CA 4
ATOM 5502 C C . ALA A 1 81 ? 52.749 -4.387 3.337 1.00 0.00 81 ALA A C 4
ATOM 5503 O O . ALA A 1 81 ? 53.238 -5.070 2.437 1.00 0.00 81 ALA A O 4
ATOM 5510 N N . ASP A 1 82 ? 53.447 -3.489 4.024 1.00 0.00 82 ASP A N 4
ATOM 5511 C CA . ASP A 1 82 ? 54.860 -3.250 3.755 1.00 0.00 82 ASP A CA 4
ATOM 5512 C C . ASP A 1 82 ? 55.455 -2.292 4.783 1.00 0.00 82 ASP A C 4
ATOM 5513 O O . ASP A 1 82 ? 56.259 -1.424 4.446 1.00 0.00 82 ASP A O 4
ATOM 5522 N N . GLY A 1 83 ? 55.052 -2.457 6.040 1.00 0.00 83 GLY A N 4
ATOM 5523 C CA . GLY A 1 83 ? 55.554 -1.599 7.098 1.00 0.00 83 GLY A CA 4
ATOM 5524 C C . GLY A 1 83 ? 55.102 -0.161 6.942 1.00 0.00 83 GLY A C 4
ATOM 5525 O O . GLY A 1 83 ? 53.952 0.170 7.228 1.00 0.00 83 GLY A O 4
ATOM 5529 N N . GLY A 1 84 ? 56.010 0.698 6.489 1.00 0.00 84 GLY A N 4
ATOM 5530 C CA . GLY A 1 84 ? 55.679 2.099 6.306 1.00 0.00 84 GLY A CA 4
ATOM 5531 C C . GLY A 1 84 ? 55.836 2.904 7.581 1.00 0.00 84 GLY A C 4
ATOM 5532 O O . GLY A 1 84 ? 55.103 2.697 8.548 1.00 0.00 84 GLY A O 4
ATOM 5536 N N . SER A 1 85 ? 56.796 3.823 7.584 1.00 0.00 85 SER A N 4
ATOM 5537 C CA . SER A 1 85 ? 57.051 4.658 8.752 1.00 0.00 85 SER A CA 4
ATOM 5538 C C . SER A 1 85 ? 57.921 5.856 8.385 1.00 0.00 85 SER A C 4
ATOM 5539 O O . SER A 1 85 ? 59.078 5.963 8.791 1.00 0.00 85 SER A O 4
ATOM 5547 N N . PRO A 1 86 ? 57.353 6.779 7.596 1.00 0.00 86 PRO A N 4
ATOM 5548 C CA . PRO A 1 86 ? 58.057 7.987 7.155 1.00 0.00 86 PRO A CA 4
ATOM 5549 C C . PRO A 1 86 ? 58.296 8.968 8.298 1.00 0.00 86 PRO A C 4
ATOM 5550 O O . PRO A 1 86 ? 57.735 8.839 9.386 1.00 0.00 86 PRO A O 4
ATOM 5561 N N . PRO A 1 87 ? 59.149 9.973 8.048 1.00 0.00 87 PRO A N 4
ATOM 5562 C CA . PRO A 1 87 ? 59.480 10.996 9.044 1.00 0.00 87 PRO A CA 4
ATOM 5563 C C . PRO A 1 87 ? 58.309 11.930 9.327 1.00 0.00 87 PRO A C 4
ATOM 5564 O O . PRO A 1 87 ? 57.308 11.946 8.609 1.00 0.00 87 PRO A O 4
ATOM 5575 N N . PRO A 1 88 ? 58.433 12.729 10.397 1.00 0.00 88 PRO A N 4
ATOM 5576 C CA . PRO A 1 88 ? 57.394 13.682 10.799 1.00 0.00 88 PRO A CA 4
ATOM 5577 C C . PRO A 1 88 ? 57.267 14.846 9.823 1.00 0.00 88 PRO A C 4
ATOM 5578 O O . PRO A 1 88 ? 58.114 15.055 8.954 1.00 0.00 88 PRO A O 4
ATOM 5589 N N . PRO A 1 89 ? 56.183 15.624 9.967 1.00 0.00 89 PRO A N 4
ATOM 5590 C CA . PRO A 1 89 ? 55.920 16.782 9.107 1.00 0.00 89 PRO A CA 4
ATOM 5591 C C . PRO A 1 89 ? 56.896 17.926 9.360 1.00 0.00 89 PRO A C 4
ATOM 5592 O O . PRO A 1 89 ? 57.056 18.814 8.524 1.00 0.00 89 PRO A O 4
ATOM 5603 N N . ALA A 1 90 ? 57.547 17.897 10.519 1.00 0.00 90 ALA A N 4
ATOM 5604 C CA . ALA A 1 90 ? 58.509 18.930 10.880 1.00 0.00 90 ALA A CA 4
ATOM 5605 C C . ALA A 1 90 ? 57.901 20.321 10.737 1.00 0.00 90 ALA A C 4
ATOM 5606 O O . ALA A 1 90 ? 58.498 21.211 10.130 1.00 0.00 90 ALA A O 4
ATOM 5613 N N . ASP A 1 91 ? 56.710 20.501 11.298 1.00 0.00 91 ASP A N 4
ATOM 5614 C CA . ASP A 1 91 ? 56.021 21.785 11.233 1.00 0.00 91 ASP A CA 4
ATOM 5615 C C . ASP A 1 91 ? 55.559 22.082 9.810 1.00 0.00 91 ASP A C 4
ATOM 5616 O O . ASP A 1 91 ? 54.377 21.957 9.491 1.00 0.00 91 ASP A O 4
ATOM 5625 N N . GLY A 1 92 ? 56.500 22.478 8.958 1.00 0.00 92 GLY A N 4
ATOM 5626 C CA . GLY A 1 92 ? 56.170 22.789 7.580 1.00 0.00 92 GLY A CA 4
ATOM 5627 C C . GLY A 1 92 ? 56.796 24.087 7.112 1.00 0.00 92 GLY A C 4
ATOM 5628 O O . GLY A 1 92 ? 57.596 24.691 7.825 1.00 0.00 92 GLY A O 4
ATOM 5632 N N . GLY A 1 93 ? 56.432 24.518 5.908 1.00 0.00 93 GLY A N 4
ATOM 5633 C CA . GLY A 1 93 ? 56.975 25.750 5.365 1.00 0.00 93 GLY A CA 4
ATOM 5634 C C . GLY A 1 93 ? 57.189 25.679 3.866 1.00 0.00 93 GLY A C 4
ATOM 5635 O O . GLY A 1 93 ? 58.191 25.138 3.400 1.00 0.00 93 GLY A O 4
ATOM 5639 N N . SER A 1 94 ? 56.242 26.224 3.109 1.00 0.00 94 SER A N 4
ATOM 5640 C CA . SER A 1 94 ? 56.328 26.216 1.653 1.00 0.00 94 SER A CA 4
ATOM 5641 C C . SER A 1 94 ? 56.538 24.798 1.130 1.00 0.00 94 SER A C 4
ATOM 5642 O O . SER A 1 94 ? 57.663 24.348 0.916 1.00 0.00 94 SER A O 4
ATOM 5650 N N . PRO A 1 95 ? 55.427 24.076 0.919 1.00 0.00 95 PRO A N 4
ATOM 5651 C CA . PRO A 1 95 ? 54.082 24.601 1.171 1.00 0.00 95 PRO A CA 4
ATOM 5652 C C . PRO A 1 95 ? 53.799 24.782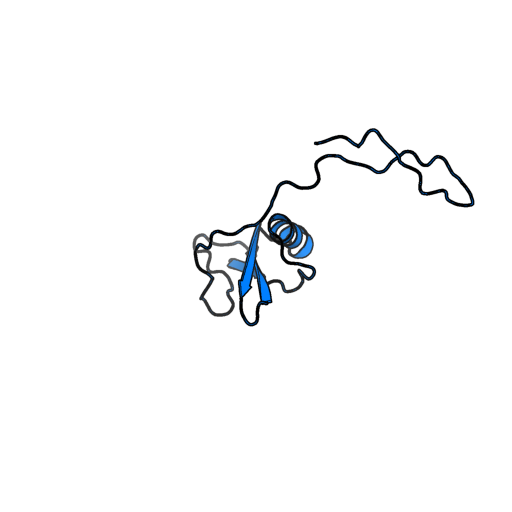 2.659 1.00 0.00 95 PRO A C 4
ATOM 5653 O O . PRO A 1 95 ? 54.477 24.217 3.517 1.00 0.00 95 PRO A O 4
ATOM 5664 N N . PRO A 1 96 ? 52.775 25.588 2.973 1.00 0.00 96 PRO A N 4
ATOM 5665 C CA . PRO A 1 96 ? 52.379 25.861 4.358 1.00 0.00 96 PRO A CA 4
ATOM 5666 C C . PRO A 1 96 ? 51.757 24.644 5.034 1.00 0.00 96 PRO A C 4
ATOM 5667 O O . PRO A 1 96 ? 51.385 23.676 4.371 1.00 0.00 96 PRO A O 4
ATOM 5678 N N . VAL A 1 97 ? 51.646 24.700 6.357 1.00 0.00 97 VAL A N 4
ATOM 5679 C CA . VAL A 1 97 ? 51.067 23.602 7.123 1.00 0.00 97 VAL A CA 4
ATOM 5680 C C . VAL A 1 97 ? 49.554 23.548 6.947 1.00 0.00 97 VAL A C 4
ATOM 5681 O O . VAL A 1 97 ? 48.880 24.578 6.957 1.00 0.00 97 VAL A O 4
ATOM 5694 N N . ASP A 1 98 ? 49.026 22.339 6.786 1.00 0.00 98 ASP A N 4
ATOM 5695 C CA . ASP A 1 98 ? 47.591 22.149 6.609 1.00 0.00 98 ASP A CA 4
ATOM 5696 C C . ASP A 1 98 ? 47.080 21.015 7.493 1.00 0.00 98 ASP A C 4
ATOM 5697 O O . ASP A 1 98 ? 46.285 21.236 8.405 1.00 0.00 98 ASP A O 4
ATOM 5706 N N . GLY A 1 99 ? 47.542 19.800 7.214 1.00 0.00 99 GLY A N 4
ATOM 5707 C CA . GLY A 1 99 ? 47.120 18.650 7.991 1.00 0.00 99 GLY A CA 4
ATOM 5708 C C . GLY A 1 99 ? 48.287 17.790 8.435 1.00 0.00 99 GLY A C 4
ATOM 5709 O O . GLY A 1 99 ? 48.887 17.081 7.629 1.00 0.00 99 GLY A O 4
ATOM 5713 N N . GLY A 1 100 ? 48.612 17.855 9.723 1.00 0.00 100 GLY A N 4
ATOM 5714 C CA . GLY A 1 100 ? 49.715 17.073 10.250 1.00 0.00 100 GLY A CA 4
ATOM 5715 C C . GLY A 1 100 ? 49.699 16.994 11.764 1.00 0.00 100 GLY A C 4
ATOM 5716 O O . GLY A 1 100 ? 48.672 16.679 12.365 1.00 0.00 100 GLY A O 4
ATOM 5720 N N . SER A 1 101 ? 50.840 17.280 12.382 1.00 0.00 101 SER A N 4
ATOM 5721 C CA . SER A 1 101 ? 50.955 17.235 13.835 1.00 0.00 101 SER A CA 4
ATOM 5722 C C . SER A 1 101 ? 50.719 15.821 14.355 1.00 0.00 101 SER A C 4
ATOM 5723 O O . SER A 1 101 ? 50.136 14.973 13.679 1.00 0.00 101 SER A O 4
ATOM 5731 N N . PRO A 1 102 ? 51.181 15.559 15.586 1.00 0.00 102 PRO A N 4
ATOM 5732 C CA . PRO A 1 102 ? 51.032 14.248 16.226 1.00 0.00 102 PRO A CA 4
ATOM 5733 C C . PRO A 1 102 ? 49.585 13.947 16.599 1.00 0.00 102 PRO A C 4
ATOM 5734 O O . PRO A 1 102 ? 48.715 14.817 16.562 1.00 0.00 102 PRO A O 4
ATOM 5745 N N . PRO A 1 103 ? 49.318 12.685 16.969 1.00 0.00 103 PRO A N 4
ATOM 5746 C CA . PRO A 1 103 ? 50.345 11.641 17.017 1.00 0.00 103 PRO A CA 4
ATOM 5747 C C . PRO A 1 103 ? 50.825 11.236 15.627 1.00 0.00 103 PRO A C 4
ATOM 5748 O O . PRO A 1 103 ? 50.225 11.585 14.611 1.00 0.00 103 PRO A O 4
ATOM 5759 N N . PRO A 1 104 ? 51.933 10.481 15.579 1.00 0.00 104 PRO A N 4
ATOM 5760 C CA . PRO A 1 104 ? 52.517 10.011 14.320 1.00 0.00 104 PRO A CA 4
ATOM 5761 C C . PRO A 1 104 ? 51.651 8.958 13.636 1.00 0.00 104 PRO A C 4
ATOM 5762 O O . PRO A 1 104 ? 50.713 8.416 14.221 1.00 0.00 104 PRO A O 4
ATOM 5773 N N . PRO A 1 105 ? 51.972 8.659 12.368 1.00 0.00 105 PRO A N 4
ATOM 5774 C CA . PRO A 1 105 ? 51.236 7.668 11.578 1.00 0.00 105 PRO A CA 4
ATOM 5775 C C . PRO A 1 105 ? 51.465 6.245 12.075 1.00 0.00 105 PRO A C 4
ATOM 5776 O O . PRO A 1 105 ? 50.541 5.432 12.109 1.00 0.00 105 PRO A O 4
ATOM 5787 N N . SER A 1 106 ? 52.703 5.949 12.459 1.00 0.00 106 SER A N 4
ATOM 5788 C CA . SER A 1 106 ? 53.054 4.622 12.951 1.00 0.00 106 SER A CA 4
ATOM 5789 C C . SER A 1 106 ? 54.080 4.714 14.077 1.00 0.00 106 SER A C 4
ATOM 5790 O O . SER A 1 106 ? 54.690 5.762 14.294 1.00 0.00 106 SER A O 4
ATOM 5798 N N . THR A 1 107 ? 54.267 3.608 14.790 1.00 0.00 107 THR A N 4
ATOM 5799 C CA . THR A 1 107 ? 55.218 3.563 15.894 1.00 0.00 107 THR A CA 4
ATOM 5800 C C . THR A 1 107 ? 55.826 2.172 16.038 1.00 0.00 107 THR A C 4
ATOM 5801 O O . THR A 1 107 ? 57.045 2.024 16.136 1.00 0.00 107 THR A O 4
ATOM 5812 N N . HIS A 1 108 ? 54.971 1.155 16.050 1.00 0.00 108 HIS A N 4
ATOM 5813 C CA . HIS A 1 108 ? 55.426 -0.225 16.181 1.00 0.00 108 HIS A CA 4
ATOM 5814 C C . HIS A 1 108 ? 56.507 -0.341 17.252 1.00 0.00 108 HIS A C 4
ATOM 5815 O O . HIS A 1 108 ? 57.003 -1.433 17.530 1.00 0.00 108 HIS A O 4
ATOM 5829 N N . ALA A 1 1 ? 2.014 4.472 2.591 1.00 0.00 1 ALA A N 5
ATOM 5830 C CA . ALA A 1 1 ? 2.854 4.917 1.486 1.00 0.00 1 ALA A CA 5
ATOM 5831 C C . ALA A 1 1 ? 3.561 3.739 0.824 1.00 0.00 1 ALA A C 5
ATOM 5832 O O . ALA A 1 1 ? 3.614 3.643 -0.401 1.00 0.00 1 ALA A O 5
ATOM 5839 N N . GLY A 1 2 ? 4.103 2.844 1.644 1.00 0.00 2 GLY A N 5
ATOM 5840 C CA . GLY A 1 2 ? 4.800 1.684 1.119 1.00 0.00 2 GLY A CA 5
ATOM 5841 C C . GLY A 1 2 ? 6.294 1.910 1.000 1.00 0.00 2 GLY A C 5
ATOM 5842 O O . GLY A 1 2 ? 6.775 2.401 -0.021 1.00 0.00 2 GLY A O 5
ATOM 5846 N N . SER A 1 3 ? 7.031 1.552 2.048 1.00 0.00 3 SER A N 5
ATOM 5847 C CA . SER A 1 3 ? 8.479 1.724 2.059 1.00 0.00 3 SER A CA 5
ATOM 5848 C C . SER A 1 3 ? 9.100 1.026 3.265 1.00 0.00 3 SER A C 5
ATOM 5849 O O . SER A 1 3 ? 8.530 1.022 4.356 1.00 0.00 3 SER A O 5
ATOM 5857 N N . LYS A 1 4 ? 10.272 0.436 3.060 1.00 0.00 4 LYS A N 5
ATOM 5858 C CA . LYS A 1 4 ? 10.973 -0.266 4.129 1.00 0.00 4 LYS A CA 5
ATOM 5859 C C . LYS A 1 4 ? 12.386 -0.644 3.695 1.00 0.00 4 LYS A C 5
ATOM 5860 O O . LYS A 1 4 ? 12.680 -0.723 2.502 1.00 0.00 4 LYS A O 5
ATOM 5879 N N . LEU A 1 5 ? 13.257 -0.878 4.671 1.00 0.00 5 LEU A N 5
ATOM 5880 C CA . LEU A 1 5 ? 14.639 -1.250 4.391 1.00 0.00 5 LEU A CA 5
ATOM 5881 C C . LEU A 1 5 ? 14.778 -2.762 4.249 1.00 0.00 5 LEU A C 5
ATOM 5882 O O . LEU A 1 5 ? 14.007 -3.525 4.833 1.00 0.00 5 LEU A O 5
ATOM 5898 N N . CYS A 1 6 ? 15.766 -3.190 3.471 1.00 0.00 6 CYS A N 5
ATOM 5899 C CA . CYS A 1 6 ? 16.009 -4.611 3.253 1.00 0.00 6 CYS A CA 5
ATOM 5900 C C . CYS A 1 6 ? 17.404 -5.004 3.728 1.00 0.00 6 CYS A C 5
ATOM 5901 O O . CYS A 1 6 ? 18.366 -4.259 3.543 1.00 0.00 6 CYS A O 5
ATOM 5908 N N . GLU A 1 7 ? 17.505 -6.179 4.342 1.00 0.00 7 GLU A N 5
ATOM 5909 C CA . GLU A 1 7 ? 18.782 -6.670 4.844 1.00 0.00 7 GLU A CA 5
ATOM 5910 C C . GLU A 1 7 ? 19.068 -8.075 4.322 1.00 0.00 7 GLU A C 5
ATOM 5911 O O . GLU A 1 7 ? 18.180 -8.927 4.277 1.00 0.00 7 GLU A O 5
ATOM 5923 N N . LYS A 1 8 ? 20.315 -8.311 3.926 1.00 0.00 8 LYS A N 5
ATOM 5924 C CA . LYS A 1 8 ? 20.721 -9.611 3.407 1.00 0.00 8 LYS A CA 5
ATOM 5925 C C . LYS A 1 8 ? 21.810 -10.229 4.278 1.00 0.00 8 LYS A C 5
ATOM 5926 O O . LYS A 1 8 ? 22.681 -9.527 4.793 1.00 0.00 8 LYS A O 5
ATOM 5945 N N . THR A 1 9 ? 21.756 -11.548 4.439 1.00 0.00 9 THR A N 5
ATOM 5946 C CA . THR A 1 9 ? 22.738 -12.260 5.247 1.00 0.00 9 THR A CA 5
ATOM 5947 C C . THR A 1 9 ? 23.482 -13.300 4.418 1.00 0.00 9 THR A C 5
ATOM 5948 O O . THR A 1 9 ? 23.407 -14.497 4.695 1.00 0.00 9 THR A O 5
ATOM 5959 N N . SER A 1 10 ? 24.200 -12.836 3.400 1.00 0.00 10 SER A N 5
ATOM 5960 C CA . SER A 1 10 ? 24.956 -13.728 2.529 1.00 0.00 10 SER A CA 5
ATOM 5961 C C . SER A 1 10 ? 24.067 -14.848 1.995 1.00 0.00 10 SER A C 5
ATOM 5962 O O . SER A 1 10 ? 24.525 -15.970 1.777 1.00 0.00 10 SER A O 5
ATOM 5970 N N . LYS A 1 11 ? 22.793 -14.534 1.786 1.00 0.00 11 LYS A N 5
ATOM 5971 C CA . LYS A 1 11 ? 21.838 -15.511 1.277 1.00 0.00 11 LYS A CA 5
ATOM 5972 C C . LYS A 1 11 ? 22.202 -15.939 -0.141 1.00 0.00 11 LYS A C 5
ATOM 5973 O O . LYS A 1 11 ? 21.813 -17.016 -0.595 1.00 0.00 11 LYS A O 5
ATOM 5992 N N . THR A 1 12 ? 22.951 -15.090 -0.838 1.00 0.00 12 THR A N 5
ATOM 5993 C CA . THR A 1 12 ? 23.367 -15.381 -2.204 1.00 0.00 12 THR A CA 5
ATOM 5994 C C . THR A 1 12 ? 24.886 -15.354 -2.333 1.00 0.00 12 THR A C 5
ATOM 5995 O O . THR A 1 12 ? 25.458 -16.035 -3.185 1.00 0.00 12 THR A O 5
ATOM 6006 N N . TYR A 1 13 ? 25.534 -14.565 -1.483 1.00 0.00 13 TYR A N 5
ATOM 6007 C CA . TYR A 1 13 ? 26.987 -14.449 -1.504 1.00 0.00 13 TYR A CA 5
ATOM 6008 C C . TYR A 1 13 ? 27.644 -15.826 -1.487 1.00 0.00 13 TYR A C 5
ATOM 6009 O O . TYR A 1 13 ? 28.128 -16.307 -2.511 1.00 0.00 13 TYR A O 5
ATOM 6027 N N . SER A 1 14 ? 27.656 -16.454 -0.316 1.00 0.00 14 SER A N 5
ATOM 6028 C CA . SER A 1 14 ? 28.256 -17.774 -0.163 1.00 0.00 14 SER A CA 5
ATOM 6029 C C . SER A 1 14 ? 29.746 -17.735 -0.488 1.00 0.00 14 SER A C 5
ATOM 6030 O O . SER A 1 14 ? 30.235 -16.784 -1.096 1.00 0.00 14 SER A O 5
ATOM 6038 N N . GLY A 1 15 ? 30.463 -18.777 -0.079 1.00 0.00 15 GLY A N 5
ATOM 6039 C CA . GLY A 1 15 ? 31.890 -18.843 -0.335 1.00 0.00 15 GLY A CA 5
ATOM 6040 C C . GLY A 1 15 ? 32.687 -17.945 0.590 1.00 0.00 15 GLY A C 5
ATOM 6041 O O . GLY A 1 15 ? 32.126 -17.293 1.471 1.00 0.00 15 GLY A O 5
ATOM 6045 N N . LYS A 1 16 ? 34.000 -17.910 0.391 1.00 0.00 16 LYS A N 5
ATOM 6046 C CA . LYS A 1 16 ? 34.877 -17.086 1.214 1.00 0.00 16 LYS A CA 5
ATOM 6047 C C . LYS A 1 16 ? 34.371 -15.648 1.278 1.00 0.00 16 LYS A C 5
ATOM 6048 O O . LYS A 1 16 ? 34.052 -15.045 0.253 1.00 0.00 16 LYS A O 5
ATOM 6067 N N . CYS A 1 17 ? 34.300 -15.104 2.488 1.00 0.00 17 CYS A N 5
ATOM 6068 C CA . CYS A 1 17 ? 33.833 -13.737 2.686 1.00 0.00 17 CYS A CA 5
ATOM 6069 C C . CYS A 1 17 ? 35.007 -12.763 2.732 1.00 0.00 17 CYS A C 5
ATOM 6070 O O . CYS A 1 17 ? 36.065 -13.075 3.278 1.00 0.00 17 CYS A O 5
ATOM 6077 N N . ASP A 1 18 ? 34.812 -11.583 2.155 1.00 0.00 18 ASP A N 5
ATOM 6078 C CA . ASP A 1 18 ? 35.853 -10.562 2.130 1.00 0.00 18 ASP A CA 5
ATOM 6079 C C . ASP A 1 18 ? 35.279 -9.192 2.479 1.00 0.00 18 ASP A C 5
ATOM 6080 O O . ASP A 1 18 ? 34.160 -9.086 2.980 1.00 0.00 18 ASP A O 5
ATOM 6089 N N . ASN A 1 19 ? 36.053 -8.146 2.210 1.00 0.00 19 ASN A N 5
ATOM 6090 C CA . ASN A 1 19 ? 35.623 -6.782 2.497 1.00 0.00 19 ASN A CA 5
ATOM 6091 C C . ASN A 1 19 ? 34.950 -6.157 1.279 1.00 0.00 19 ASN A C 5
ATOM 6092 O O . ASN A 1 19 ? 33.725 -6.053 1.217 1.00 0.00 19 ASN A O 5
ATOM 6103 N N . LYS A 1 20 ? 35.760 -5.741 0.311 1.00 0.00 20 LYS A N 5
ATOM 6104 C CA . LYS A 1 20 ? 35.245 -5.127 -0.908 1.00 0.00 20 LYS A CA 5
ATOM 6105 C C . LYS A 1 20 ? 34.420 -6.126 -1.713 1.00 0.00 20 LYS A C 5
ATOM 6106 O O . LYS A 1 20 ? 33.422 -5.763 -2.336 1.00 0.00 20 LYS A O 5
ATOM 6125 N N . LYS A 1 21 ? 34.842 -7.386 -1.695 1.00 0.00 21 LYS A N 5
ATOM 6126 C CA . LYS A 1 21 ? 34.141 -8.438 -2.422 1.00 0.00 21 LYS A CA 5
ATOM 6127 C C . LYS A 1 21 ? 32.703 -8.574 -1.931 1.00 0.00 21 LYS A C 5
ATOM 6128 O O . LYS A 1 21 ? 31.779 -8.751 -2.725 1.00 0.00 21 LYS A O 5
ATOM 6147 N N . CYS A 1 22 ? 32.521 -8.488 -0.617 1.00 0.00 22 CYS A N 5
ATOM 6148 C CA . CYS A 1 22 ? 31.196 -8.600 -0.019 1.00 0.00 22 CYS A CA 5
ATOM 6149 C C . CYS A 1 22 ? 30.282 -7.480 -0.509 1.00 0.00 22 CYS A C 5
ATOM 6150 O O . CYS A 1 22 ? 29.178 -7.732 -0.991 1.00 0.00 22 CYS A O 5
ATOM 6157 N N . ASP A 1 23 ? 30.751 -6.244 -0.381 1.00 0.00 23 ASP A N 5
ATOM 6158 C CA . ASP A 1 23 ? 29.977 -5.085 -0.811 1.00 0.00 23 ASP A CA 5
ATOM 6159 C C . ASP A 1 23 ? 29.579 -5.211 -2.279 1.00 0.00 23 ASP A C 5
ATOM 6160 O O . ASP A 1 23 ? 28.401 -5.120 -2.623 1.00 0.00 23 ASP A O 5
ATOM 6169 N N . LYS A 1 24 ? 30.569 -5.420 -3.139 1.00 0.00 24 LYS A N 5
ATOM 6170 C CA . LYS A 1 24 ? 30.324 -5.560 -4.570 1.00 0.00 24 LYS A CA 5
ATOM 6171 C C . LYS A 1 24 ? 29.401 -6.741 -4.851 1.00 0.00 24 LYS A C 5
ATOM 6172 O O . LYS A 1 24 ? 28.432 -6.621 -5.601 1.00 0.00 24 LYS A O 5
ATOM 6191 N N . LYS A 1 25 ? 29.707 -7.883 -4.243 1.00 0.00 25 LYS A N 5
ATOM 6192 C CA . LYS A 1 25 ? 28.904 -9.086 -4.425 1.00 0.00 25 LYS A CA 5
ATOM 6193 C C . LYS A 1 25 ? 27.469 -8.858 -3.963 1.00 0.00 25 LYS A C 5
ATOM 6194 O O . LYS A 1 25 ? 26.534 -9.467 -4.483 1.00 0.00 25 LYS A O 5
ATOM 6213 N N . CYS A 1 26 ? 27.301 -7.975 -2.984 1.00 0.00 26 CYS A N 5
ATOM 6214 C CA . CYS A 1 26 ? 25.979 -7.664 -2.452 1.00 0.00 26 CYS A CA 5
ATOM 6215 C C . CYS A 1 26 ? 25.133 -6.934 -3.491 1.00 0.00 26 CYS A C 5
ATOM 6216 O O . CYS A 1 26 ? 23.989 -7.310 -3.750 1.00 0.00 26 CYS A O 5
ATOM 6223 N N . ILE A 1 27 ? 25.703 -5.889 -4.081 1.00 0.00 27 ILE A N 5
ATOM 6224 C CA . ILE A 1 27 ? 25.001 -5.107 -5.092 1.00 0.00 27 ILE A CA 5
ATOM 6225 C C . ILE A 1 27 ? 24.985 -5.831 -6.434 1.00 0.00 27 ILE A C 5
ATOM 6226 O O . ILE A 1 27 ? 24.197 -5.500 -7.319 1.00 0.00 27 ILE A O 5
ATOM 6242 N N . GLU A 1 28 ? 25.860 -6.822 -6.576 1.00 0.00 28 GLU A N 5
ATOM 6243 C CA . GLU A 1 28 ? 25.945 -7.593 -7.811 1.00 0.00 28 GLU A CA 5
ATOM 6244 C C . GLU A 1 28 ? 24.899 -8.704 -7.831 1.00 0.00 28 GLU A C 5
ATOM 6245 O O . GLU A 1 28 ? 24.241 -8.933 -8.846 1.00 0.00 28 GLU A O 5
ATOM 6257 N N . TRP A 1 29 ? 24.753 -9.392 -6.704 1.00 0.00 29 TRP A N 5
ATOM 6258 C CA . TRP A 1 29 ? 23.788 -10.480 -6.592 1.00 0.00 29 TRP A CA 5
ATOM 6259 C C . TRP A 1 29 ? 22.553 -10.034 -5.817 1.00 0.00 29 TRP A C 5
ATOM 6260 O O . TRP A 1 29 ? 21.426 -10.195 -6.284 1.00 0.00 29 TRP A O 5
ATOM 6281 N N . GLU A 1 30 ? 22.773 -9.474 -4.632 1.00 0.00 30 GLU A N 5
ATOM 6282 C CA . GLU A 1 30 ? 21.676 -9.006 -3.793 1.00 0.00 30 GLU A CA 5
ATOM 6283 C C . GLU A 1 30 ? 21.242 -7.600 -4.199 1.00 0.00 30 GLU A C 5
ATOM 6284 O O . GLU A 1 30 ? 20.309 -7.036 -3.626 1.00 0.00 30 GLU A O 5
ATOM 6296 N N . LYS A 1 31 ? 21.926 -7.040 -5.191 1.00 0.00 31 LYS A N 5
ATOM 6297 C CA . LYS A 1 31 ? 21.612 -5.701 -5.676 1.00 0.00 31 LYS A CA 5
ATOM 6298 C C . LYS A 1 31 ? 21.365 -4.745 -4.513 1.00 0.00 31 LYS A C 5
ATOM 6299 O O . LYS A 1 31 ? 20.538 -3.839 -4.607 1.00 0.00 31 LYS A O 5
ATOM 6318 N N . ALA A 1 32 ? 22.089 -4.953 -3.418 1.00 0.00 32 ALA A N 5
ATOM 6319 C CA . ALA A 1 32 ? 21.951 -4.107 -2.239 1.00 0.00 32 ALA A CA 5
ATOM 6320 C C . ALA A 1 32 ? 22.685 -2.783 -2.423 1.00 0.00 32 ALA A C 5
ATOM 6321 O O . ALA A 1 32 ? 23.093 -2.439 -3.532 1.00 0.00 32 ALA A O 5
ATOM 6328 N N . GLN A 1 33 ? 22.849 -2.045 -1.330 1.00 0.00 33 GLN A N 5
ATOM 6329 C CA . GLN A 1 33 ? 23.533 -0.758 -1.373 1.00 0.00 33 GLN A CA 5
ATOM 6330 C C . GLN A 1 33 ? 24.880 -0.834 -0.663 1.00 0.00 33 GLN A C 5
ATOM 6331 O O . GLN A 1 33 ? 25.897 -0.378 -1.187 1.00 0.00 33 GLN A O 5
ATOM 6345 N N . HIS A 1 34 ? 24.881 -1.412 0.534 1.00 0.00 34 HIS A N 5
ATOM 6346 C CA . HIS A 1 34 ? 26.104 -1.547 1.317 1.00 0.00 34 HIS A CA 5
ATOM 6347 C C . HIS A 1 34 ? 26.310 -2.993 1.758 1.00 0.00 34 HIS A C 5
ATOM 6348 O O . HIS A 1 34 ? 25.353 -3.756 1.886 1.00 0.00 34 HIS A O 5
ATOM 6362 N N . GLY A 1 35 ? 27.566 -3.364 1.988 1.00 0.00 35 GLY A N 5
ATOM 6363 C CA . GLY A 1 35 ? 27.874 -4.718 2.411 1.00 0.00 35 GLY A CA 5
ATOM 6364 C C . GLY A 1 35 ? 28.798 -4.754 3.612 1.00 0.00 35 GLY A C 5
ATOM 6365 O O . GLY A 1 35 ? 29.418 -3.748 3.957 1.00 0.00 35 GLY A O 5
ATOM 6369 N N . ALA A 1 36 ? 28.889 -5.915 4.252 1.00 0.00 36 ALA A N 5
ATOM 6370 C CA . ALA A 1 36 ? 29.744 -6.078 5.421 1.00 0.00 36 ALA A CA 5
ATOM 6371 C C . ALA A 1 36 ? 30.130 -7.540 5.619 1.00 0.00 36 ALA A C 5
ATOM 6372 O O . ALA A 1 36 ? 29.492 -8.441 5.073 1.00 0.00 36 ALA A O 5
ATOM 6379 N N . CYS A 1 37 ? 31.177 -7.769 6.404 1.00 0.00 37 CYS A N 5
ATOM 6380 C CA . CYS A 1 37 ? 31.650 -9.122 6.674 1.00 0.00 37 CYS A CA 5
ATOM 6381 C C . CYS A 1 37 ? 31.919 -9.317 8.163 1.00 0.00 37 CYS A C 5
ATOM 6382 O O . CYS A 1 37 ? 32.470 -8.437 8.826 1.00 0.00 37 CYS A O 5
ATOM 6389 N N . HIS A 1 38 ? 31.526 -10.475 8.683 1.00 0.00 38 HIS A N 5
ATOM 6390 C CA . HIS A 1 38 ? 31.725 -10.787 10.094 1.00 0.00 38 HIS A CA 5
ATOM 6391 C C . HIS A 1 38 ? 32.006 -12.274 10.288 1.00 0.00 38 HIS A C 5
ATOM 6392 O O . HIS A 1 38 ? 31.240 -13.126 9.835 1.00 0.00 38 HIS A O 5
ATOM 6406 N N . LYS A 1 39 ? 33.109 -12.580 10.962 1.00 0.00 39 LYS A N 5
ATOM 6407 C CA . LYS A 1 39 ? 33.492 -13.964 11.216 1.00 0.00 39 LYS A CA 5
ATOM 6408 C C . LYS A 1 39 ? 32.961 -14.436 12.566 1.00 0.00 39 LYS A C 5
ATOM 6409 O O . LYS A 1 39 ? 33.134 -13.762 13.582 1.00 0.00 39 LYS A O 5
ATOM 6428 N N . ARG A 1 40 ? 32.316 -15.598 12.570 1.00 0.00 40 ARG A N 5
ATOM 6429 C CA . ARG A 1 40 ? 31.760 -16.160 13.795 1.00 0.00 40 ARG A CA 5
ATOM 6430 C C . ARG A 1 40 ? 31.521 -17.659 13.646 1.00 0.00 40 ARG A C 5
ATOM 6431 O O . ARG A 1 40 ? 31.716 -18.224 12.570 1.00 0.00 40 ARG A O 5
ATOM 6452 N N . GLU A 1 41 ? 31.098 -18.297 14.733 1.00 0.00 41 GLU A N 5
ATOM 6453 C CA . GLU A 1 41 ? 30.834 -19.731 14.722 1.00 0.00 41 GLU A CA 5
ATOM 6454 C C . GLU A 1 41 ? 32.000 -20.494 14.101 1.00 0.00 41 GLU A C 5
ATOM 6455 O O . GLU A 1 41 ? 31.987 -20.807 12.911 1.00 0.00 41 GLU A O 5
ATOM 6467 N N . ALA A 1 42 ? 33.007 -20.791 14.916 1.00 0.00 42 ALA A N 5
ATOM 6468 C CA . ALA A 1 42 ? 34.180 -21.518 14.447 1.00 0.00 42 ALA A CA 5
ATOM 6469 C C . ALA A 1 42 ? 34.921 -20.731 13.371 1.00 0.00 42 ALA A C 5
ATOM 6470 O O . ALA A 1 42 ? 35.892 -20.033 13.657 1.00 0.00 42 ALA A O 5
ATOM 6477 N N . GLY A 1 43 ? 34.454 -20.850 12.131 1.00 0.00 43 GLY A N 5
ATOM 6478 C CA . GLY A 1 43 ? 35.085 -20.144 11.031 1.00 0.00 43 GLY A CA 5
ATOM 6479 C C . GLY A 1 43 ? 34.101 -19.774 9.940 1.00 0.00 43 GLY A C 5
ATOM 6480 O O . GLY A 1 43 ? 34.462 -19.705 8.765 1.00 0.00 43 GLY A O 5
ATOM 6484 N N . LYS A 1 44 ? 32.853 -19.536 10.327 1.00 0.00 44 LYS A N 5
ATOM 6485 C CA . LYS A 1 44 ? 31.812 -19.171 9.373 1.00 0.00 44 LYS A CA 5
ATOM 6486 C C . LYS A 1 44 ? 31.629 -17.657 9.321 1.00 0.00 44 LYS A C 5
ATOM 6487 O O . LYS A 1 44 ? 31.177 -17.044 10.287 1.00 0.00 44 LYS A O 5
ATOM 6506 N N . GLU A 1 45 ? 31.981 -17.062 8.185 1.00 0.00 45 GLU A N 5
ATOM 6507 C CA . GLU A 1 45 ? 31.855 -15.620 8.008 1.00 0.00 45 GLU A CA 5
ATOM 6508 C C . GLU A 1 45 ? 30.547 -15.272 7.302 1.00 0.00 45 GLU A C 5
ATOM 6509 O O . GLU A 1 45 ? 30.235 -15.819 6.245 1.00 0.00 45 GLU A O 5
ATOM 6521 N N . SER A 1 46 ? 29.787 -14.357 7.896 1.00 0.00 46 SER A N 5
ATOM 6522 C CA . SER A 1 46 ? 28.511 -13.938 7.327 1.00 0.00 46 SER A CA 5
ATOM 6523 C C . SER A 1 46 ? 28.633 -12.567 6.670 1.00 0.00 46 SER A C 5
ATOM 6524 O O . SER A 1 46 ? 29.428 -11.729 7.097 1.00 0.00 46 SER A O 5
ATOM 6532 N N . CYS A 1 47 ? 27.840 -12.345 5.627 1.00 0.00 47 CYS A N 5
ATOM 6533 C CA . CYS A 1 47 ? 27.858 -11.077 4.908 1.00 0.00 47 CYS A CA 5
ATOM 6534 C C . CYS A 1 47 ? 26.553 -10.315 5.117 1.00 0.00 47 CYS A C 5
ATOM 6535 O O . CYS A 1 47 ? 25.479 -10.787 4.744 1.00 0.00 47 CYS A O 5
ATOM 6542 N N . PHE A 1 48 ? 26.654 -9.132 5.715 1.00 0.00 48 PHE A N 5
ATOM 6543 C CA . PHE A 1 48 ? 25.482 -8.304 5.975 1.00 0.00 48 PHE A CA 5
ATOM 6544 C C . PHE A 1 48 ? 25.379 -7.172 4.957 1.00 0.00 48 PHE A C 5
ATOM 6545 O O . PHE A 1 48 ? 26.329 -6.416 4.755 1.00 0.00 48 PHE A O 5
ATOM 6562 N N . CYS A 1 49 ? 24.219 -7.063 4.318 1.00 0.00 49 CYS A N 5
ATOM 6563 C CA . CYS A 1 49 ? 23.990 -6.025 3.320 1.00 0.00 49 CYS A CA 5
ATOM 6564 C C . CYS A 1 49 ? 22.722 -5.237 3.635 1.00 0.00 49 CYS A C 5
ATOM 6565 O O . CYS A 1 49 ? 21.764 -5.778 4.188 1.00 0.00 49 CYS A O 5
ATOM 6572 N N . TYR A 1 50 ? 22.725 -3.957 3.280 1.00 0.00 50 TYR A N 5
ATOM 6573 C CA . TYR A 1 50 ? 21.576 -3.094 3.527 1.00 0.00 50 TYR A CA 5
ATOM 6574 C C . TYR A 1 50 ? 21.211 -2.301 2.276 1.00 0.00 50 TYR A C 5
ATOM 6575 O O . TYR A 1 50 ? 22.077 -1.724 1.618 1.00 0.00 50 TYR A O 5
ATOM 6593 N N . PHE A 1 51 ? 19.922 -2.278 1.953 1.00 0.00 51 PHE A N 5
ATOM 6594 C CA . PHE A 1 51 ? 19.441 -1.557 0.780 1.00 0.00 51 PHE A CA 5
ATOM 6595 C C . PHE A 1 51 ? 18.012 -1.064 0.993 1.00 0.00 51 PHE A C 5
ATOM 6596 O O . PHE A 1 51 ? 17.212 -1.718 1.663 1.00 0.00 51 PHE A O 5
ATOM 6613 N N . ASP A 1 52 ? 17.700 0.092 0.419 1.00 0.00 52 ASP A N 5
ATOM 6614 C CA . ASP A 1 52 ? 16.369 0.674 0.545 1.00 0.00 52 ASP A CA 5
ATOM 6615 C C . ASP A 1 52 ? 15.366 -0.072 -0.330 1.00 0.00 52 ASP A C 5
ATOM 6616 O O . ASP A 1 52 ? 15.567 -0.220 -1.535 1.00 0.00 52 ASP A O 5
ATOM 6625 N N . CYS A 1 53 ? 14.285 -0.539 0.286 1.00 0.00 53 CYS A N 5
ATOM 6626 C CA . CYS A 1 53 ? 13.250 -1.270 -0.435 1.00 0.00 53 CYS A CA 5
ATOM 6627 C C . CYS A 1 53 ? 11.952 -0.470 -0.485 1.00 0.00 53 CYS A C 5
ATOM 6628 O O . CYS A 1 53 ? 11.678 0.343 0.398 1.00 0.00 53 CYS A O 5
ATOM 6635 N N . SER A 1 54 ? 11.157 -0.706 -1.523 1.00 0.00 54 SER A N 5
ATOM 6636 C CA . SER A 1 54 ? 9.889 -0.004 -1.690 1.00 0.00 54 SER A CA 5
ATOM 6637 C C . SER A 1 54 ? 10.070 1.498 -1.495 1.00 0.00 54 SER A C 5
ATOM 6638 O O . SER A 1 54 ? 9.210 2.170 -0.925 1.00 0.00 54 SER A O 5
ATOM 6646 N N . LYS A 1 55 ? 11.194 2.019 -1.974 1.00 0.00 55 LYS A N 5
ATOM 6647 C CA . LYS A 1 55 ? 11.490 3.442 -1.855 1.00 0.00 55 LYS A CA 5
ATOM 6648 C C . LYS A 1 55 ? 11.505 3.874 -0.392 1.00 0.00 55 LYS A C 5
ATOM 6649 O O . LYS A 1 55 ? 10.800 4.805 -0.003 1.00 0.00 55 LYS A O 5
ATOM 6668 N N . SER A 1 56 ? 12.314 3.193 0.413 1.00 0.00 56 SER A N 5
ATOM 6669 C CA . SER A 1 56 ? 12.419 3.505 1.834 1.00 0.00 56 SER A CA 5
ATOM 6670 C C . SER A 1 56 ? 12.974 4.911 2.041 1.00 0.00 56 SER A C 5
ATOM 6671 O O . SER A 1 56 ? 13.673 5.462 1.191 1.00 0.00 56 SER A O 5
ATOM 6679 N N . PRO A 1 57 ? 12.656 5.507 3.200 1.00 0.00 57 PRO A N 5
ATOM 6680 C CA . PRO A 1 57 ? 13.112 6.856 3.548 1.00 0.00 57 PRO A CA 5
ATOM 6681 C C . PRO A 1 57 ? 14.612 6.908 3.820 1.00 0.00 57 PRO A C 5
ATOM 6682 O O . PRO A 1 57 ? 15.280 5.882 3.951 1.00 0.00 57 PRO A O 5
ATOM 6693 N N . PRO A 1 58 ? 15.156 8.131 3.908 1.00 0.00 58 PRO A N 5
ATOM 6694 C CA . PRO A 1 58 ? 16.583 8.346 4.166 1.00 0.00 58 PRO A CA 5
ATOM 6695 C C . PRO A 1 58 ? 16.979 7.961 5.587 1.00 0.00 58 PRO A C 5
ATOM 6696 O O . PRO A 1 58 ? 17.167 8.822 6.445 1.00 0.00 58 PRO A O 5
ATOM 6707 N N . GLY A 1 59 ? 17.106 6.659 5.829 1.00 0.00 59 GLY A N 5
ATOM 6708 C CA . GLY A 1 59 ? 17.481 6.183 7.148 1.00 0.00 59 GLY A CA 5
ATOM 6709 C C . GLY A 1 59 ? 16.720 4.936 7.551 1.00 0.00 59 GLY A C 5
ATOM 6710 O O . GLY A 1 59 ? 16.551 4.018 6.749 1.00 0.00 59 GLY A O 5
ATOM 6714 N N . ALA A 1 60 ? 16.262 4.901 8.798 1.00 0.00 60 ALA A N 5
ATOM 6715 C CA . ALA A 1 60 ? 15.515 3.757 9.306 1.00 0.00 60 ALA A CA 5
ATOM 6716 C C . ALA A 1 60 ? 16.381 2.502 9.328 1.00 0.00 60 ALA A C 5
ATOM 6717 O O . ALA A 1 60 ? 17.579 2.557 9.049 1.00 0.00 60 ALA A O 5
ATOM 6724 N N . THR A 1 61 ? 15.768 1.371 9.663 1.00 0.00 61 THR A N 5
ATOM 6725 C CA . THR A 1 61 ? 16.483 0.103 9.724 1.00 0.00 61 THR A CA 5
ATOM 6726 C C . THR A 1 61 ? 15.688 -1.009 9.049 1.00 0.00 61 THR A C 5
ATOM 6727 O O . THR A 1 61 ? 14.458 -1.032 9.080 1.00 0.00 61 THR A O 5
ATOM 6738 N N . PRO A 1 62 ? 16.406 -1.955 8.425 1.00 0.00 62 PRO A N 5
ATOM 6739 C CA . PRO A 1 62 ? 15.787 -3.089 7.732 1.00 0.00 62 PRO A CA 5
ATOM 6740 C C . PRO A 1 62 ? 15.142 -4.07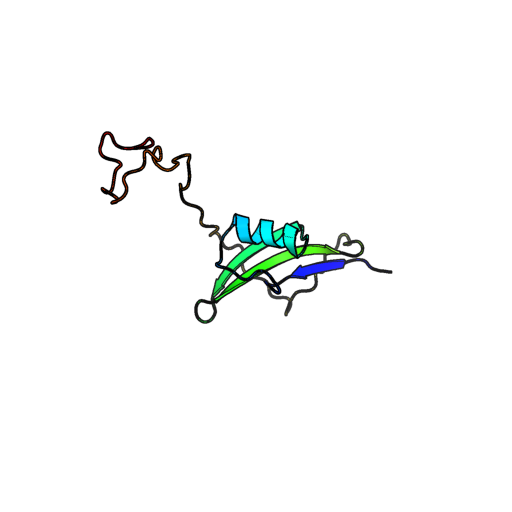7 8.698 1.00 0.00 62 PRO A C 5
ATOM 6741 O O . PRO A 1 62 ? 15.522 -4.156 9.866 1.00 0.00 62 PRO A O 5
ATOM 6752 N N . ALA A 1 63 ? 14.165 -4.830 8.202 1.00 0.00 63 ALA A N 5
ATOM 6753 C CA . ALA A 1 63 ? 13.470 -5.815 9.021 1.00 0.00 63 ALA A CA 5
ATOM 6754 C C . ALA A 1 63 ? 12.736 -5.146 10.179 1.00 0.00 63 ALA A C 5
ATOM 6755 O O . ALA A 1 63 ? 13.032 -4.015 10.563 1.00 0.00 63 ALA A O 5
ATOM 6762 N N . PRO A 1 64 ? 11.754 -5.861 10.749 1.00 0.00 64 PRO A N 5
ATOM 6763 C CA . PRO A 1 64 ? 10.958 -5.356 11.872 1.00 0.00 64 PRO A CA 5
ATOM 6764 C C . PRO A 1 64 ? 11.768 -5.257 13.160 1.00 0.00 64 PRO A C 5
ATOM 6765 O O . PRO A 1 64 ? 12.879 -5.777 13.264 1.00 0.00 64 PRO A O 5
ATOM 6776 N N . PRO A 1 65 ? 11.201 -4.574 14.165 1.00 0.00 65 PRO A N 5
ATOM 6777 C CA . PRO A 1 65 ? 11.854 -4.392 15.465 1.00 0.00 65 PRO A CA 5
ATOM 6778 C C . PRO A 1 65 ? 11.933 -5.691 16.261 1.00 0.00 65 PRO A C 5
ATOM 6779 O O . PRO A 1 65 ? 11.003 -6.496 16.247 1.00 0.00 65 PRO A O 5
ATOM 6790 N N . GLY A 1 66 ? 13.049 -5.887 16.956 1.00 0.00 66 GLY A N 5
ATOM 6791 C CA . GLY A 1 66 ? 13.229 -7.089 17.748 1.00 0.00 66 GLY A CA 5
ATOM 6792 C C . GLY A 1 66 ? 14.689 -7.452 17.929 1.00 0.00 66 GLY A C 5
ATOM 6793 O O . GLY A 1 66 ? 15.039 -8.213 18.831 1.00 0.00 66 GLY A O 5
ATOM 6797 N N . ALA A 1 67 ? 15.544 -6.908 17.069 1.00 0.00 67 ALA A N 5
ATOM 6798 C CA . ALA A 1 67 ? 16.974 -7.178 17.139 1.00 0.00 67 ALA A CA 5
ATOM 6799 C C . ALA A 1 67 ? 17.783 -5.892 17.011 1.00 0.00 67 ALA A C 5
ATOM 6800 O O . ALA A 1 67 ? 17.664 -5.169 16.022 1.00 0.00 67 ALA A O 5
ATOM 6807 N N . ALA A 1 68 ? 18.605 -5.613 18.017 1.00 0.00 68 ALA A N 5
ATOM 6808 C CA . ALA A 1 68 ? 19.435 -4.414 18.015 1.00 0.00 68 ALA A CA 5
ATOM 6809 C C . ALA A 1 68 ? 20.914 -4.770 17.921 1.00 0.00 68 ALA A C 5
ATOM 6810 O O . ALA A 1 68 ? 21.662 -4.682 18.895 1.00 0.00 68 ALA A O 5
ATOM 6817 N N . PRO A 1 69 ? 21.349 -5.183 16.721 1.00 0.00 69 PRO A N 5
ATOM 6818 C CA . PRO A 1 69 ? 22.744 -5.561 16.472 1.00 0.00 69 PRO A CA 5
ATOM 6819 C C . PRO A 1 69 ? 23.685 -4.363 16.510 1.00 0.00 69 PRO A C 5
ATOM 6820 O O . PRO A 1 69 ? 23.259 -3.208 16.508 1.00 0.00 69 PRO A O 5
ATOM 6831 N N . PRO A 1 70 ? 24.997 -4.640 16.546 1.00 0.00 70 PRO A N 5
ATOM 6832 C CA . PRO A 1 70 ? 26.026 -3.597 16.585 1.00 0.00 70 PRO A CA 5
ATOM 6833 C C . PRO A 1 70 ? 26.125 -2.832 15.270 1.00 0.00 70 PRO A C 5
ATOM 6834 O O . PRO A 1 70 ? 25.567 -3.231 14.247 1.00 0.00 70 PRO A O 5
ATOM 6845 N N . PRO A 1 71 ? 26.851 -1.704 15.293 1.00 0.00 71 PRO A N 5
ATOM 6846 C CA . PRO A 1 71 ? 27.040 -0.859 14.110 1.00 0.00 71 PRO A CA 5
ATOM 6847 C C . PRO A 1 71 ? 27.924 -1.523 13.060 1.00 0.00 71 PRO A C 5
ATOM 6848 O O . PRO A 1 71 ? 29.146 -1.383 13.086 1.00 0.00 71 PRO A O 5
ATOM 6859 N N . ALA A 1 72 ? 27.297 -2.244 12.136 1.00 0.00 72 ALA A N 5
ATOM 6860 C CA . ALA A 1 72 ? 28.027 -2.927 11.075 1.00 0.00 72 ALA A CA 5
ATOM 6861 C C . ALA A 1 72 ? 29.152 -3.784 11.646 1.00 0.00 72 ALA A C 5
ATOM 6862 O O . ALA A 1 72 ? 29.237 -3.987 12.857 1.00 0.00 72 ALA A O 5
ATOM 6869 N N . ALA A 1 73 ? 30.013 -4.284 10.766 1.00 0.00 73 ALA A N 5
ATOM 6870 C CA . ALA A 1 73 ? 31.134 -5.118 11.183 1.00 0.00 73 ALA A CA 5
ATOM 6871 C C . ALA A 1 73 ? 32.465 -4.437 10.887 1.00 0.00 73 ALA A C 5
ATOM 6872 O O . ALA A 1 73 ? 33.490 -5.099 10.727 1.00 0.00 73 ALA A O 5
ATOM 6879 N N . GLY A 1 74 ? 32.443 -3.110 10.814 1.00 0.00 74 GLY A N 5
ATOM 6880 C CA . GLY A 1 74 ? 33.654 -2.361 10.535 1.00 0.00 74 GLY A CA 5
ATOM 6881 C C . GLY A 1 74 ? 34.114 -2.516 9.099 1.00 0.00 74 GLY A C 5
ATOM 6882 O O . GLY A 1 74 ? 33.296 -2.600 8.184 1.00 0.00 74 GLY A O 5
ATOM 6886 N N . GLY A 1 75 ? 35.428 -2.552 8.900 1.00 0.00 75 GLY A N 5
ATOM 6887 C CA . GLY A 1 75 ? 35.973 -2.696 7.563 1.00 0.00 75 GLY A CA 5
ATOM 6888 C C . GLY A 1 75 ? 37.164 -3.632 7.519 1.00 0.00 75 GLY A C 5
ATOM 6889 O O . GLY A 1 75 ? 38.143 -3.436 8.239 1.00 0.00 75 GLY A O 5
ATOM 6893 N N . SER A 1 76 ? 37.081 -4.654 6.673 1.00 0.00 76 SER A N 5
ATOM 6894 C CA . SER A 1 76 ? 38.159 -5.627 6.542 1.00 0.00 76 SER A CA 5
ATOM 6895 C C . SER A 1 76 ? 38.558 -6.182 7.906 1.00 0.00 76 SER A C 5
ATOM 6896 O O . SER A 1 76 ? 39.651 -5.926 8.413 1.00 0.00 76 SER A O 5
ATOM 6904 N N . PRO A 1 77 ? 37.652 -6.961 8.516 1.00 0.00 77 PRO A N 5
ATOM 6905 C CA . PRO A 1 77 ? 37.887 -7.569 9.829 1.00 0.00 77 PRO A CA 5
ATOM 6906 C C . PRO A 1 77 ? 38.942 -8.668 9.778 1.00 0.00 77 PRO A C 5
ATOM 6907 O O . PRO A 1 77 ? 39.485 -9.068 10.808 1.00 0.00 77 PRO A O 5
ATOM 6918 N N . SER A 1 78 ? 39.229 -9.152 8.574 1.00 0.00 78 SER A N 5
ATOM 6919 C CA . SER A 1 78 ? 40.218 -10.208 8.390 1.00 0.00 78 SER A CA 5
ATOM 6920 C C . SER A 1 78 ? 40.364 -10.564 6.914 1.00 0.00 78 SER A C 5
ATOM 6921 O O . SER A 1 78 ? 39.494 -10.278 6.091 1.00 0.00 78 SER A O 5
ATOM 6929 N N . PRO A 1 79 ? 41.491 -11.205 6.570 1.00 0.00 79 PRO A N 5
ATOM 6930 C CA . PRO A 1 79 ? 41.779 -11.616 5.192 1.00 0.00 79 PRO A CA 5
ATOM 6931 C C . PRO A 1 79 ? 40.875 -12.751 4.725 1.00 0.00 79 PRO A C 5
ATOM 6932 O O . PRO A 1 79 ? 40.173 -13.383 5.515 1.00 0.00 79 PRO A O 5
ATOM 6943 N N . PRO A 1 80 ? 40.890 -13.018 3.411 1.00 0.00 80 PRO A N 5
ATOM 6944 C CA . PRO A 1 80 ? 40.077 -14.079 2.809 1.00 0.00 80 PRO A CA 5
ATOM 6945 C C . PRO A 1 80 ? 40.563 -15.472 3.197 1.00 0.00 80 PRO A C 5
ATOM 6946 O O . PRO A 1 80 ? 41.485 -15.617 3.999 1.00 0.00 80 PRO A O 5
ATOM 6957 N N . ALA A 1 81 ? 39.936 -16.493 2.623 1.00 0.00 81 ALA A N 5
ATOM 6958 C CA . ALA A 1 81 ? 40.307 -17.874 2.907 1.00 0.00 81 ALA A CA 5
ATOM 6959 C C . ALA A 1 81 ? 40.053 -18.220 4.370 1.00 0.00 81 ALA A C 5
ATOM 6960 O O . ALA A 1 81 ? 40.920 -18.028 5.223 1.00 0.00 81 ALA A O 5
ATOM 6967 N N . ASP A 1 82 ? 38.860 -18.731 4.654 1.00 0.00 82 ASP A N 5
ATOM 6968 C CA . ASP A 1 82 ? 38.492 -19.104 6.015 1.00 0.00 82 ASP A CA 5
ATOM 6969 C C . ASP A 1 82 ? 37.421 -20.190 6.010 1.00 0.00 82 ASP A C 5
ATOM 6970 O O . ASP A 1 82 ? 37.532 -21.189 6.719 1.00 0.00 82 ASP A O 5
ATOM 6979 N N . GLY A 1 83 ? 36.382 -19.986 5.205 1.00 0.00 83 GLY A N 5
ATOM 6980 C CA . GLY A 1 83 ? 35.305 -20.955 5.124 1.00 0.00 83 GLY A CA 5
ATOM 6981 C C . GLY A 1 83 ? 34.153 -20.471 4.266 1.00 0.00 83 GLY A C 5
ATOM 6982 O O . GLY A 1 83 ? 34.341 -19.658 3.363 1.00 0.00 83 GLY A O 5
ATOM 6986 N N . GLY A 1 84 ? 32.955 -20.973 4.549 1.00 0.00 84 GLY A N 5
ATOM 6987 C CA . GLY A 1 84 ? 31.785 -20.577 3.786 1.00 0.00 84 GLY A CA 5
ATOM 6988 C C . GLY A 1 84 ? 30.555 -20.412 4.655 1.00 0.00 84 GLY A C 5
ATOM 6989 O O . GLY A 1 84 ? 30.642 -20.461 5.882 1.00 0.00 84 GLY A O 5
ATOM 6993 N N . SER A 1 85 ? 29.405 -20.213 4.019 1.00 0.00 85 SER A N 5
ATOM 6994 C CA . SER A 1 85 ? 28.152 -20.033 4.742 1.00 0.00 85 SER A CA 5
ATOM 6995 C C . SER A 1 85 ? 26.973 -19.954 3.777 1.00 0.00 85 SER A C 5
ATOM 6996 O O . SER A 1 85 ? 26.393 -18.891 3.551 1.00 0.00 85 SER A O 5
ATOM 7004 N N . PRO A 1 86 ? 26.610 -21.105 3.192 1.00 0.00 86 PRO A N 5
ATOM 7005 C CA . PRO A 1 86 ? 25.498 -21.193 2.241 1.00 0.00 86 PRO A CA 5
ATOM 7006 C C . PRO A 1 86 ? 24.143 -20.993 2.912 1.00 0.00 86 PRO A C 5
ATOM 7007 O O . PRO A 1 86 ? 24.023 -21.006 4.138 1.00 0.00 86 PRO A O 5
ATOM 7018 N N . PRO A 1 87 ? 23.098 -20.804 2.094 1.00 0.00 87 PRO A N 5
ATOM 7019 C CA . PRO A 1 87 ? 21.733 -20.599 2.587 1.00 0.00 87 PRO A CA 5
ATOM 7020 C C . PRO A 1 87 ? 21.145 -21.862 3.207 1.00 0.00 87 PRO A C 5
ATOM 7021 O O . PRO A 1 87 ? 21.685 -22.960 3.069 1.00 0.00 87 PRO A O 5
ATOM 7032 N N . PRO A 1 88 ? 20.011 -21.706 3.907 1.00 0.00 88 PRO A N 5
ATOM 7033 C CA . PRO A 1 88 ? 19.325 -22.824 4.561 1.00 0.00 88 PRO A CA 5
ATOM 7034 C C . PRO A 1 88 ? 18.689 -23.781 3.559 1.00 0.00 88 PRO A C 5
ATOM 7035 O O . PRO A 1 88 ? 18.576 -23.486 2.369 1.00 0.00 88 PRO A O 5
ATOM 7046 N N . PRO A 1 89 ? 18.265 -24.956 4.048 1.00 0.00 89 PRO A N 5
ATOM 7047 C CA . PRO A 1 89 ? 17.632 -25.979 3.210 1.00 0.00 89 PRO A CA 5
ATOM 7048 C C . PRO A 1 89 ? 16.244 -25.563 2.735 1.00 0.00 89 PRO A C 5
ATOM 7049 O O . PRO A 1 89 ? 15.828 -24.422 2.930 1.00 0.00 89 PRO A O 5
ATOM 7060 N N . ALA A 1 90 ? 15.532 -26.497 2.113 1.00 0.00 90 ALA A N 5
ATOM 7061 C CA . ALA A 1 90 ? 14.190 -26.228 1.612 1.00 0.00 90 ALA A CA 5
ATOM 7062 C C . ALA A 1 90 ? 13.143 -26.462 2.696 1.00 0.00 90 ALA A C 5
ATOM 7063 O O . ALA A 1 90 ? 12.243 -25.645 2.889 1.00 0.00 90 ALA A O 5
ATOM 7070 N N . ASP A 1 91 ? 13.267 -27.582 3.399 1.00 0.00 91 ASP A N 5
ATOM 7071 C CA . ASP A 1 91 ? 12.331 -27.924 4.464 1.00 0.00 91 ASP A CA 5
ATOM 7072 C C . ASP A 1 91 ? 12.373 -26.884 5.579 1.00 0.00 91 ASP A C 5
ATOM 7073 O O . ASP A 1 91 ? 13.429 -26.613 6.149 1.00 0.00 91 ASP A O 5
ATOM 7082 N N . GLY A 1 92 ? 11.216 -26.303 5.884 1.00 0.00 92 GLY A N 5
ATOM 7083 C CA . GLY A 1 92 ? 11.144 -25.298 6.928 1.00 0.00 92 GLY A CA 5
ATOM 7084 C C . GLY A 1 92 ? 10.357 -25.771 8.134 1.00 0.00 92 GLY A C 5
ATOM 7085 O O . GLY A 1 92 ? 10.936 -26.184 9.138 1.00 0.00 92 GLY A O 5
ATOM 7089 N N . GLY A 1 93 ? 9.032 -25.710 8.036 1.00 0.00 93 GLY A N 5
ATOM 7090 C CA . GLY A 1 93 ? 8.187 -26.137 9.136 1.00 0.00 93 GLY A CA 5
ATOM 7091 C C . GLY A 1 93 ? 7.087 -27.080 8.689 1.00 0.00 93 GLY A C 5
ATOM 7092 O O . GLY A 1 93 ? 7.207 -27.740 7.657 1.00 0.00 93 GLY A O 5
ATOM 7096 N N . SER A 1 94 ? 6.013 -27.145 9.469 1.00 0.00 94 SER A N 5
ATOM 7097 C CA . SER A 1 94 ? 4.889 -28.019 9.150 1.00 0.00 94 SER A CA 5
ATOM 7098 C C . SER A 1 94 ? 3.729 -27.783 10.112 1.00 0.00 94 SER A C 5
ATOM 7099 O O . SER A 1 94 ? 3.592 -28.453 11.136 1.00 0.00 94 SER A O 5
ATOM 7107 N N . PRO A 1 95 ? 2.871 -26.808 9.776 1.00 0.00 95 PRO A N 5
ATOM 7108 C CA . PRO A 1 95 ? 3.024 -26.005 8.559 1.00 0.00 95 PRO A CA 5
ATOM 7109 C C . PRO A 1 95 ? 4.220 -25.062 8.634 1.00 0.00 95 PRO A C 5
ATOM 7110 O O . PRO A 1 95 ? 4.745 -24.770 9.709 1.00 0.00 95 PRO A O 5
ATOM 7121 N N . PRO A 1 96 ? 4.663 -24.572 7.467 1.00 0.00 96 PRO A N 5
ATOM 7122 C CA . PRO A 1 96 ? 5.802 -23.654 7.374 1.00 0.00 96 PRO A CA 5
ATOM 7123 C C . PRO A 1 96 ? 5.483 -22.275 7.943 1.00 0.00 96 PRO A C 5
ATOM 7124 O O . PRO A 1 96 ? 4.848 -21.452 7.283 1.00 0.00 96 PRO A O 5
ATOM 7135 N N . VAL A 1 97 ? 5.927 -22.029 9.171 1.00 0.00 97 VAL A N 5
ATOM 7136 C CA . VAL A 1 97 ? 5.690 -20.750 9.828 1.00 0.00 97 VAL A CA 5
ATOM 7137 C C . VAL A 1 97 ? 7.000 -20.015 10.090 1.00 0.00 97 VAL A C 5
ATOM 7138 O O . VAL A 1 97 ? 7.051 -18.785 10.058 1.00 0.00 97 VAL A O 5
ATOM 7151 N N . ASP A 1 98 ? 8.057 -20.777 10.348 1.00 0.00 98 ASP A N 5
ATOM 7152 C CA . ASP A 1 98 ? 9.370 -20.199 10.614 1.00 0.00 98 ASP A CA 5
ATOM 7153 C C . ASP A 1 98 ? 10.087 -19.857 9.311 1.00 0.00 98 ASP A C 5
ATOM 7154 O O . ASP A 1 98 ? 10.445 -18.705 9.072 1.00 0.00 98 ASP A O 5
ATOM 7163 N N . GLY A 1 99 ? 10.295 -20.868 8.473 1.00 0.00 99 GLY A N 5
ATOM 7164 C CA . GLY A 1 99 ? 10.970 -20.655 7.207 1.00 0.00 99 GLY A CA 5
ATOM 7165 C C . GLY A 1 99 ? 12.452 -20.968 7.279 1.00 0.00 99 GLY A C 5
ATOM 7166 O O . GLY A 1 99 ? 12.850 -21.994 7.829 1.00 0.00 99 GLY A O 5
ATOM 7170 N N . GLY A 1 100 ? 13.271 -20.083 6.720 1.00 0.00 100 GLY A N 5
ATOM 7171 C CA . GLY A 1 100 ? 14.707 -20.289 6.732 1.00 0.00 100 GLY A CA 5
ATOM 7172 C C . GLY A 1 100 ? 15.405 -19.446 7.781 1.00 0.00 100 GLY A C 5
ATOM 7173 O O . GLY A 1 100 ? 15.340 -19.748 8.973 1.00 0.00 100 GLY A O 5
ATOM 7177 N N . SER A 1 101 ? 16.075 -18.388 7.338 1.00 0.00 101 SER A N 5
ATOM 7178 C CA . SER A 1 101 ? 16.793 -17.502 8.247 1.00 0.00 101 SER A CA 5
ATOM 7179 C C . SER A 1 101 ? 17.914 -18.249 8.962 1.00 0.00 101 SER A C 5
ATOM 7180 O O . SER A 1 101 ? 17.924 -19.478 9.040 1.00 0.00 101 SER A O 5
ATOM 7188 N N . PRO A 1 102 ? 18.882 -17.491 9.497 1.00 0.00 102 PRO A N 5
ATOM 7189 C CA . PRO A 1 102 ? 20.027 -18.059 10.216 1.00 0.00 102 PRO A CA 5
ATOM 7190 C C . PRO A 1 102 ? 19.626 -18.666 11.556 1.00 0.00 102 PRO A C 5
ATOM 7191 O O . PRO A 1 102 ? 18.510 -18.477 12.042 1.00 0.00 102 PRO A O 5
ATOM 7202 N N . PRO A 1 103 ? 20.556 -19.412 12.171 1.00 0.00 103 PRO A N 5
ATOM 7203 C CA . PRO A 1 103 ? 21.887 -19.644 11.603 1.00 0.00 103 PRO A CA 5
ATOM 7204 C C . PRO A 1 103 ? 21.843 -20.539 10.369 1.00 0.00 103 PRO A C 5
ATOM 7205 O O . PRO A 1 103 ? 20.830 -21.170 10.067 1.00 0.00 103 PRO A O 5
ATOM 7216 N N . PRO A 1 104 ? 22.966 -20.599 9.639 1.00 0.00 104 PRO A N 5
ATOM 7217 C CA . PRO A 1 104 ? 23.081 -21.416 8.427 1.00 0.00 104 PRO A CA 5
ATOM 7218 C C . PRO A 1 104 ? 23.084 -22.909 8.733 1.00 0.00 104 PRO A C 5
ATOM 7219 O O . PRO A 1 104 ? 23.221 -23.332 9.882 1.00 0.00 104 PRO A O 5
ATOM 7230 N N . PRO A 1 105 ? 22.931 -23.730 7.683 1.00 0.00 105 PRO A N 5
ATOM 7231 C CA . PRO A 1 105 ? 22.914 -25.190 7.815 1.00 0.00 105 PRO A CA 5
ATOM 7232 C C . PRO A 1 105 ? 24.282 -25.755 8.181 1.00 0.00 105 PRO A C 5
ATOM 7233 O O . PRO A 1 105 ? 24.424 -26.952 8.431 1.00 0.00 105 PRO A O 5
ATOM 7244 N N . SER A 1 106 ? 25.288 -24.885 8.212 1.00 0.00 106 SER A N 5
ATOM 7245 C CA . SER A 1 106 ? 26.646 -25.299 8.545 1.00 0.00 106 SER A CA 5
ATOM 7246 C C . SER A 1 106 ? 27.290 -26.039 7.378 1.00 0.00 106 SER A C 5
ATOM 7247 O O . SER A 1 106 ? 27.366 -27.269 7.372 1.00 0.00 106 SER A O 5
ATOM 7255 N N . THR A 1 107 ? 27.753 -25.282 6.388 1.00 0.00 107 THR A N 5
ATOM 7256 C CA . THR A 1 107 ? 28.390 -25.865 5.214 1.00 0.00 107 THR A CA 5
ATOM 7257 C C . THR A 1 107 ? 27.607 -27.069 4.704 1.00 0.00 107 THR A C 5
ATOM 7258 O O . THR A 1 107 ? 26.454 -27.278 5.082 1.00 0.00 107 THR A O 5
ATOM 7269 N N . HIS A 1 108 ? 28.240 -27.860 3.844 1.00 0.00 108 HIS A N 5
ATOM 7270 C CA . HIS A 1 108 ? 27.602 -29.046 3.283 1.00 0.00 108 HIS A CA 5
ATOM 7271 C C . HIS A 1 108 ? 28.620 -29.916 2.552 1.00 0.00 108 HIS A C 5
ATOM 7272 O O . HIS A 1 108 ? 29.657 -30.277 3.110 1.00 0.00 108 HIS A O 5
ATOM 7286 N N . ALA A 1 1 ? 3.718 1.774 -3.889 1.00 0.00 1 ALA A N 6
ATOM 7287 C CA . ALA A 1 1 ? 4.172 2.921 -3.112 1.00 0.00 1 ALA A CA 6
ATOM 7288 C C . ALA A 1 1 ? 4.549 2.509 -1.693 1.00 0.00 1 ALA A C 6
ATOM 7289 O O . ALA A 1 1 ? 4.222 3.198 -0.728 1.00 0.00 1 ALA A O 6
ATOM 7296 N N . GLY A 1 2 ? 5.240 1.379 -1.574 1.00 0.00 2 GLY A N 6
ATOM 7297 C CA . GLY A 1 2 ? 5.650 0.894 -0.269 1.00 0.00 2 GLY A CA 6
ATOM 7298 C C . GLY A 1 2 ? 6.721 1.761 0.362 1.00 0.00 2 GLY A C 6
ATOM 7299 O O . GLY A 1 2 ? 6.967 2.880 -0.088 1.00 0.00 2 GLY A O 6
ATOM 7303 N N . SER A 1 3 ? 7.358 1.246 1.408 1.00 0.00 3 SER A N 6
ATOM 7304 C CA . SER A 1 3 ? 8.405 1.983 2.105 1.00 0.00 3 SER A CA 6
ATOM 7305 C C . SER A 1 3 ? 8.994 1.149 3.239 1.00 0.00 3 SER A C 6
ATOM 7306 O O . SER A 1 3 ? 8.400 1.028 4.310 1.00 0.00 3 SER A O 6
ATOM 7314 N N . LYS A 1 4 ? 10.167 0.575 2.994 1.00 0.00 4 LYS A N 6
ATOM 7315 C CA . LYS A 1 4 ? 10.840 -0.247 3.992 1.00 0.00 4 LYS A CA 6
ATOM 7316 C C . LYS A 1 4 ? 12.304 -0.465 3.621 1.00 0.00 4 LYS A C 6
ATOM 7317 O O . LYS A 1 4 ? 12.827 0.180 2.712 1.00 0.00 4 LYS A O 6
ATOM 7336 N N . LEU A 1 5 ? 12.959 -1.378 4.329 1.00 0.00 5 LEU A N 6
ATOM 7337 C CA . LEU A 1 5 ? 14.363 -1.682 4.073 1.00 0.00 5 LEU A CA 6
ATOM 7338 C C . LEU A 1 5 ? 14.586 -3.188 3.986 1.00 0.00 5 LEU A C 6
ATOM 7339 O O . LEU A 1 5 ? 13.897 -3.968 4.645 1.00 0.00 5 LEU A O 6
ATOM 7355 N N . CYS A 1 6 ? 15.556 -3.591 3.171 1.00 0.00 6 CYS A N 6
ATOM 7356 C CA . CYS A 1 6 ? 15.872 -5.004 2.999 1.00 0.00 6 CYS A CA 6
ATOM 7357 C C . CYS A 1 6 ? 17.319 -5.289 3.393 1.00 0.00 6 CYS A C 6
ATOM 7358 O O . CYS A 1 6 ? 18.210 -4.475 3.151 1.00 0.00 6 CYS A O 6
ATOM 7365 N N . GLU A 1 7 ? 17.544 -6.450 4.001 1.00 0.00 7 GLU A N 6
ATOM 7366 C CA . GLU A 1 7 ? 18.882 -6.841 4.428 1.00 0.00 7 GLU A CA 6
ATOM 7367 C C . GLU A 1 7 ? 19.202 -8.263 3.978 1.00 0.00 7 GLU A C 6
ATOM 7368 O O . GLU A 1 7 ? 18.361 -9.158 4.062 1.00 0.00 7 GLU A O 6
ATOM 7380 N N . LYS A 1 8 ? 20.425 -8.464 3.498 1.00 0.00 8 LYS A N 6
ATOM 7381 C CA . LYS A 1 8 ? 20.860 -9.776 3.034 1.00 0.00 8 LYS A CA 6
ATOM 7382 C C . LYS A 1 8 ? 21.938 -10.347 3.950 1.00 0.00 8 LYS A C 6
ATOM 7383 O O . LYS A 1 8 ? 22.892 -9.657 4.310 1.00 0.00 8 LYS A O 6
ATOM 7402 N N . THR A 1 9 ? 21.780 -11.614 4.324 1.00 0.00 9 THR A N 6
ATOM 7403 C CA . THR A 1 9 ? 22.740 -12.278 5.197 1.00 0.00 9 THR A CA 6
ATOM 7404 C C . THR A 1 9 ? 23.546 -13.323 4.434 1.00 0.00 9 THR A C 6
ATOM 7405 O O . THR A 1 9 ? 23.487 -14.513 4.743 1.00 0.00 9 THR A O 6
ATOM 7416 N N . SER A 1 10 ? 24.300 -12.870 3.437 1.00 0.00 10 SER A N 6
ATOM 7417 C CA . SER A 1 10 ? 25.116 -13.767 2.628 1.00 0.00 10 SER A CA 6
ATOM 7418 C C . SER A 1 10 ? 24.272 -14.903 2.057 1.00 0.00 10 SER A C 6
ATOM 7419 O O . SER A 1 10 ? 24.708 -16.053 2.009 1.00 0.00 10 SER A O 6
ATOM 7427 N N . LYS A 1 11 ? 23.061 -14.571 1.625 1.00 0.00 11 LYS A N 6
ATOM 7428 C CA . LYS A 1 11 ? 22.154 -15.561 1.055 1.00 0.00 11 LYS A CA 6
ATOM 7429 C C . LYS A 1 11 ? 22.718 -16.133 -0.242 1.00 0.00 11 LYS A C 6
ATOM 7430 O O . LYS A 1 11 ? 22.398 -17.258 -0.627 1.00 0.00 11 LYS A O 6
ATOM 7449 N N . THR A 1 12 ? 23.560 -15.352 -0.911 1.00 0.00 12 THR A N 6
ATOM 7450 C CA . THR A 1 12 ? 24.169 -15.781 -2.164 1.00 0.00 12 THR A CA 6
ATOM 7451 C C . THR A 1 12 ? 25.677 -15.556 -2.148 1.00 0.00 12 THR A C 6
ATOM 7452 O O . THR A 1 12 ? 26.362 -15.808 -3.139 1.00 0.00 12 THR A O 6
ATOM 7463 N N . TYR A 1 13 ? 26.187 -15.082 -1.017 1.00 0.00 13 TYR A N 6
ATOM 7464 C CA . TYR A 1 13 ? 27.615 -14.822 -0.873 1.00 0.00 13 TYR A CA 6
ATOM 7465 C C . TYR A 1 13 ? 28.342 -16.052 -0.337 1.00 0.00 13 TYR A C 6
ATOM 7466 O O . TYR A 1 13 ? 29.548 -16.017 -0.095 1.00 0.00 13 TYR A O 6
ATOM 7484 N N . SER A 1 14 ? 27.598 -17.139 -0.156 1.00 0.00 14 SER A N 6
ATOM 7485 C CA . SER A 1 14 ? 28.169 -18.380 0.353 1.00 0.00 14 SER A CA 6
ATOM 7486 C C . SER A 1 14 ? 29.498 -18.687 -0.330 1.00 0.00 14 SER A C 6
ATOM 7487 O O . SER A 1 14 ? 29.534 -19.081 -1.495 1.00 0.00 14 SER A O 6
ATOM 7495 N N . GLY A 1 15 ? 30.591 -18.503 0.405 1.00 0.00 15 GLY A N 6
ATOM 7496 C CA . GLY A 1 15 ? 31.908 -18.764 -0.146 1.00 0.00 15 GLY A CA 6
ATOM 7497 C C . GLY A 1 15 ? 32.879 -17.629 0.111 1.00 0.00 15 GLY A C 6
ATOM 7498 O O . GLY A 1 15 ? 32.572 -16.467 -0.156 1.00 0.00 15 GLY A O 6
ATOM 7502 N N . LYS A 1 16 ? 34.055 -17.964 0.631 1.00 0.00 16 LYS A N 6
ATOM 7503 C CA . LYS A 1 16 ? 35.075 -16.965 0.924 1.00 0.00 16 LYS A CA 6
ATOM 7504 C C . LYS A 1 16 ? 34.466 -15.754 1.623 1.00 0.00 16 LYS A C 6
ATOM 7505 O O . LYS A 1 16 ? 33.341 -15.812 2.121 1.00 0.00 16 LYS A O 6
ATOM 7524 N N . CYS A 1 17 ? 35.214 -14.656 1.655 1.00 0.00 17 CYS A N 6
ATOM 7525 C CA . CYS A 1 17 ? 34.748 -13.430 2.291 1.00 0.00 17 CYS A CA 6
ATOM 7526 C C . CYS A 1 17 ? 35.766 -12.307 2.120 1.00 0.00 17 CYS A C 6
ATOM 7527 O O . CYS A 1 17 ? 36.974 -12.544 2.128 1.00 0.00 17 CYS A O 6
ATOM 7534 N N . ASP A 1 18 ? 35.270 -11.084 1.965 1.00 0.00 18 ASP A N 6
ATOM 7535 C CA . ASP A 1 18 ? 36.135 -9.924 1.793 1.00 0.00 18 ASP A CA 6
ATOM 7536 C C . ASP A 1 18 ? 35.368 -8.630 2.048 1.00 0.00 18 ASP A C 6
ATOM 7537 O O . ASP A 1 18 ? 34.246 -8.652 2.553 1.00 0.00 18 ASP A O 6
ATOM 7546 N N . ASN A 1 19 ? 35.981 -7.505 1.696 1.00 0.00 19 ASN A N 6
ATOM 7547 C CA . ASN A 1 19 ? 35.356 -6.201 1.889 1.00 0.00 19 ASN A CA 6
ATOM 7548 C C . ASN A 1 19 ? 34.612 -5.763 0.630 1.00 0.00 19 ASN A C 6
ATOM 7549 O O . ASN A 1 19 ? 33.382 -5.730 0.602 1.00 0.00 19 ASN A O 6
ATOM 7560 N N . LYS A 1 20 ? 35.368 -5.428 -0.410 1.00 0.00 20 LYS A N 6
ATOM 7561 C CA . LYS A 1 20 ? 34.783 -4.994 -1.673 1.00 0.00 20 LYS A CA 6
ATOM 7562 C C . LYS A 1 20 ? 33.993 -6.124 -2.324 1.00 0.00 20 LYS A C 6
ATOM 7563 O O . LYS A 1 20 ? 32.977 -5.889 -2.979 1.00 0.00 20 LYS A O 6
ATOM 7582 N N . LYS A 1 21 ? 34.465 -7.352 -2.139 1.00 0.00 21 LYS A N 6
ATOM 7583 C CA . LYS A 1 21 ? 33.802 -8.521 -2.706 1.00 0.00 21 LYS A CA 6
ATOM 7584 C C . LYS A 1 21 ? 32.419 -8.713 -2.091 1.00 0.00 21 LYS A C 6
ATOM 7585 O O . LYS A 1 21 ? 31.451 -9.005 -2.794 1.00 0.00 21 LYS A O 6
ATOM 7604 N N . CYS A 1 22 ? 32.334 -8.547 -0.775 1.00 0.00 22 CYS A N 6
ATOM 7605 C CA . CYS A 1 22 ? 31.070 -8.702 -0.065 1.00 0.00 22 CYS A CA 6
ATOM 7606 C C . CYS A 1 22 ? 30.065 -7.641 -0.506 1.00 0.00 22 CYS A C 6
ATOM 7607 O O . CYS A 1 22 ? 28.895 -7.941 -0.746 1.00 0.00 22 CYS A O 6
ATOM 7614 N N . ASP A 1 23 ? 30.530 -6.401 -0.610 1.00 0.00 23 ASP A N 6
ATOM 7615 C CA . ASP A 1 23 ? 29.673 -5.295 -1.023 1.00 0.00 23 ASP A CA 6
ATOM 7616 C C . ASP A 1 23 ? 29.292 -5.424 -2.495 1.00 0.00 23 ASP A C 6
ATOM 7617 O O . ASP A 1 23 ? 28.114 -5.384 -2.848 1.00 0.00 23 ASP A O 6
ATOM 7626 N N . LYS A 1 24 ? 30.298 -5.576 -3.350 1.00 0.00 24 LYS A N 6
ATOM 7627 C CA . LYS A 1 24 ? 30.070 -5.710 -4.784 1.00 0.00 24 LYS A CA 6
ATOM 7628 C C . LYS A 1 24 ? 29.120 -6.867 -5.078 1.00 0.00 24 LYS A C 6
ATOM 7629 O O . LYS A 1 24 ? 28.149 -6.714 -5.819 1.00 0.00 24 LYS A O 6
ATOM 7648 N N . LYS A 1 25 ? 29.406 -8.025 -4.491 1.00 0.00 25 LYS A N 6
ATOM 7649 C CA . LYS A 1 25 ? 28.576 -9.207 -4.687 1.00 0.00 25 LYS A CA 6
ATOM 7650 C C . LYS A 1 25 ? 27.157 -8.966 -4.183 1.00 0.00 25 LYS A C 6
ATOM 7651 O O . LYS A 1 25 ? 26.216 -9.644 -4.598 1.00 0.00 25 LYS A O 6
ATOM 7670 N N . CYS A 1 26 ? 27.009 -7.996 -3.287 1.00 0.00 26 CYS A N 6
ATOM 7671 C CA . CYS A 1 26 ? 25.705 -7.664 -2.727 1.00 0.00 26 CYS A CA 6
ATOM 7672 C C . CYS A 1 26 ? 24.908 -6.784 -3.686 1.00 0.00 26 CYS A C 6
ATOM 7673 O O . CYS A 1 26 ? 23.735 -7.044 -3.954 1.00 0.00 26 CYS A O 6
ATOM 7680 N N . ILE A 1 27 ? 25.555 -5.742 -4.199 1.00 0.00 27 ILE A N 6
ATOM 7681 C CA . ILE A 1 27 ? 24.908 -4.825 -5.129 1.00 0.00 27 ILE A CA 6
ATOM 7682 C C . ILE A 1 27 ? 24.849 -5.416 -6.533 1.00 0.00 27 ILE A C 6
ATOM 7683 O O . ILE A 1 27 ? 24.088 -4.952 -7.381 1.00 0.00 27 ILE A O 6
ATOM 7699 N N . GLU A 1 28 ? 25.657 -6.445 -6.770 1.00 0.00 28 GLU A N 6
ATOM 7700 C CA . GLU A 1 28 ? 25.695 -7.101 -8.072 1.00 0.00 28 GLU A CA 6
ATOM 7701 C C . GLU A 1 28 ? 24.586 -8.142 -8.190 1.00 0.00 28 GLU A C 6
ATOM 7702 O O . GLU A 1 28 ? 23.922 -8.243 -9.222 1.00 0.00 28 GLU A O 6
ATOM 7714 N N . TRP A 1 29 ? 24.392 -8.914 -7.127 1.00 0.00 29 TRP A N 6
ATOM 7715 C CA . TRP A 1 29 ? 23.364 -9.949 -7.111 1.00 0.00 29 TRP A CA 6
ATOM 7716 C C . TRP A 1 29 ? 22.155 -9.501 -6.298 1.00 0.00 29 TRP A C 6
ATOM 7717 O O . TRP A 1 29 ? 21.021 -9.563 -6.771 1.00 0.00 29 TRP A O 6
ATOM 7738 N N . GLU A 1 30 ? 22.405 -9.051 -5.072 1.00 0.00 30 GLU A N 6
ATOM 7739 C CA . GLU A 1 30 ? 21.334 -8.594 -4.194 1.00 0.00 30 GLU A CA 6
ATOM 7740 C C . GLU A 1 30 ? 21.005 -7.127 -4.456 1.00 0.00 30 GLU A C 6
ATOM 7741 O O . GLU A 1 30 ? 20.109 -6.559 -3.830 1.00 0.00 30 GLU A O 6
ATOM 7753 N N . LYS A 1 31 ? 21.736 -6.519 -5.384 1.00 0.00 31 LYS A N 6
ATOM 7754 C CA . LYS A 1 31 ? 21.522 -5.119 -5.731 1.00 0.00 31 LYS A CA 6
ATOM 7755 C C . LYS A 1 31 ? 21.318 -4.273 -4.478 1.00 0.00 31 LYS A C 6
ATOM 7756 O O . LYS A 1 31 ? 20.512 -3.344 -4.470 1.00 0.00 31 LYS A O 6
ATOM 7775 N N . ALA A 1 32 ? 22.055 -4.601 -3.422 1.00 0.00 32 ALA A N 6
ATOM 7776 C CA . ALA A 1 32 ? 21.956 -3.869 -2.165 1.00 0.00 32 ALA A CA 6
ATOM 7777 C C . ALA A 1 32 ? 22.663 -2.521 -2.258 1.00 0.00 32 ALA A C 6
ATOM 7778 O O . ALA A 1 32 ? 23.035 -2.080 -3.345 1.00 0.00 32 ALA A O 6
ATOM 7785 N N . GLN A 1 33 ? 22.845 -1.873 -1.112 1.00 0.00 33 GLN A N 6
ATOM 7786 C CA . GLN A 1 33 ? 23.506 -0.574 -1.067 1.00 0.00 33 GLN A CA 6
ATOM 7787 C C . GLN A 1 33 ? 24.863 -0.678 -0.380 1.00 0.00 33 GLN A C 6
ATOM 7788 O O . GLN A 1 33 ? 25.855 -0.122 -0.853 1.00 0.00 33 GLN A O 6
ATOM 7802 N N . HIS A 1 34 ? 24.901 -1.394 0.740 1.00 0.00 34 HIS A N 6
ATOM 7803 C CA . HIS A 1 34 ? 26.138 -1.571 1.492 1.00 0.00 34 HIS A CA 6
ATOM 7804 C C . HIS A 1 34 ? 26.210 -2.970 2.098 1.00 0.00 34 HIS A C 6
ATOM 7805 O O . HIS A 1 34 ? 25.197 -3.527 2.519 1.00 0.00 34 HIS A O 6
ATOM 7819 N N . GLY A 1 35 ? 27.414 -3.531 2.138 1.00 0.00 35 GLY A N 6
ATOM 7820 C CA . GLY A 1 35 ? 27.595 -4.860 2.693 1.00 0.00 35 GLY A CA 6
ATOM 7821 C C . GLY A 1 35 ? 28.855 -4.973 3.529 1.00 0.00 35 GLY A C 6
ATOM 7822 O O . GLY A 1 35 ? 29.797 -4.201 3.351 1.00 0.00 35 GLY A O 6
ATOM 7826 N N . ALA A 1 36 ? 28.871 -5.936 4.444 1.00 0.00 36 ALA A N 6
ATOM 7827 C CA . ALA A 1 36 ? 30.024 -6.147 5.311 1.00 0.00 36 ALA A CA 6
ATOM 7828 C C . ALA A 1 36 ? 30.186 -7.622 5.659 1.00 0.00 36 ALA A C 6
ATOM 7829 O O . ALA A 1 36 ? 29.247 -8.408 5.531 1.00 0.00 36 ALA A O 6
ATOM 7836 N N . CYS A 1 37 ? 31.384 -7.994 6.099 1.00 0.00 37 CYS A N 6
ATOM 7837 C CA . CYS A 1 37 ? 31.670 -9.375 6.465 1.00 0.00 37 CYS A CA 6
ATOM 7838 C C . CYS A 1 37 ? 32.116 -9.471 7.922 1.00 0.00 37 CYS A C 6
ATOM 7839 O O . CYS A 1 37 ? 32.749 -8.556 8.450 1.00 0.00 37 CYS A O 6
ATOM 7846 N N . HIS A 1 38 ? 31.781 -10.585 8.565 1.00 0.00 38 HIS A N 6
ATOM 7847 C CA . HIS A 1 38 ? 32.147 -10.801 9.961 1.00 0.00 38 HIS A CA 6
ATOM 7848 C C . HIS A 1 38 ? 32.345 -12.287 10.246 1.00 0.00 38 HIS A C 6
ATOM 7849 O O . HIS A 1 38 ? 31.608 -13.131 9.737 1.00 0.00 38 HIS A O 6
ATOM 7863 N N . LYS A 1 39 ? 33.345 -12.599 11.064 1.00 0.00 39 LYS A N 6
ATOM 7864 C CA . LYS A 1 39 ? 33.640 -13.982 11.418 1.00 0.00 39 LYS A CA 6
ATOM 7865 C C . LYS A 1 39 ? 32.996 -14.352 12.751 1.00 0.00 39 LYS A C 6
ATOM 7866 O O . LYS A 1 39 ? 33.131 -13.628 13.738 1.00 0.00 39 LYS A O 6
ATOM 7885 N N . ARG A 1 40 ? 32.298 -15.482 12.771 1.00 0.00 40 ARG A N 6
ATOM 7886 C CA . ARG A 1 40 ? 31.633 -15.947 13.983 1.00 0.00 40 ARG A CA 6
ATOM 7887 C C . ARG A 1 40 ? 31.442 -17.461 13.951 1.00 0.00 40 ARG A C 6
ATOM 7888 O O . ARG A 1 40 ? 31.828 -18.124 12.989 1.00 0.00 40 ARG A O 6
ATOM 7909 N N . GLU A 1 41 ? 30.845 -17.999 15.009 1.00 0.00 41 GLU A N 6
ATOM 7910 C CA . GLU A 1 41 ? 30.604 -19.435 15.102 1.00 0.00 41 GLU A CA 6
ATOM 7911 C C . GLU A 1 41 ? 31.920 -20.207 15.122 1.00 0.00 41 GLU A C 6
ATOM 7912 O O . GLU A 1 41 ? 32.991 -19.625 15.296 1.00 0.00 41 GLU A O 6
ATOM 7924 N N . ALA A 1 42 ? 31.831 -21.521 14.944 1.00 0.00 42 ALA A N 6
ATOM 7925 C CA . ALA A 1 42 ? 33.014 -22.373 14.940 1.00 0.00 42 ALA A CA 6
ATOM 7926 C C . ALA A 1 42 ? 34.118 -21.776 14.075 1.00 0.00 42 ALA A C 6
ATOM 7927 O O . ALA A 1 42 ? 35.301 -21.898 14.389 1.00 0.00 42 ALA A O 6
ATOM 7934 N N . GLY A 1 43 ? 33.723 -21.129 12.982 1.00 0.00 43 GLY A N 6
ATOM 7935 C CA . GLY A 1 43 ? 34.692 -20.523 12.088 1.00 0.00 43 GLY A CA 6
ATOM 7936 C C . GLY A 1 43 ? 34.090 -20.147 10.749 1.00 0.00 43 GLY A C 6
ATOM 7937 O O . GLY A 1 43 ? 34.743 -20.259 9.712 1.00 0.00 43 GLY A O 6
ATOM 7941 N N . LYS A 1 44 ? 32.838 -19.700 10.770 1.00 0.00 44 LYS A N 6
ATOM 7942 C CA . LYS A 1 44 ? 32.146 -19.306 9.548 1.00 0.00 44 LYS A CA 6
ATOM 7943 C C . LYS A 1 44 ? 31.934 -17.796 9.505 1.00 0.00 44 LYS A C 6
ATOM 7944 O O . LYS A 1 44 ? 31.487 -17.196 10.482 1.00 0.00 44 LYS A O 6
ATOM 7963 N N . GLU A 1 45 ? 32.258 -17.190 8.368 1.00 0.00 45 GLU A N 6
ATOM 7964 C CA . GLU A 1 45 ? 32.103 -15.750 8.199 1.00 0.00 45 GLU A CA 6
ATOM 7965 C C . GLU A 1 45 ? 30.797 -15.425 7.480 1.00 0.00 45 GLU A C 6
ATOM 7966 O O . GLU A 1 45 ? 30.508 -15.971 6.416 1.00 0.00 45 GLU A O 6
ATOM 7978 N N . SER A 1 46 ? 30.010 -14.530 8.071 1.00 0.00 46 SER A N 6
ATOM 7979 C CA . SER A 1 46 ? 28.732 -14.135 7.491 1.00 0.00 46 SER A CA 6
ATOM 7980 C C . SER A 1 46 ? 28.807 -12.720 6.925 1.00 0.00 46 SER A C 6
ATOM 7981 O O . SER A 1 46 ? 29.566 -11.882 7.415 1.00 0.00 46 SER A O 6
ATOM 7989 N N . CYS A 1 47 ? 28.016 -12.460 5.890 1.00 0.00 47 CYS A N 6
ATOM 7990 C CA . CYS A 1 47 ? 27.991 -11.148 5.255 1.00 0.00 47 CYS A CA 6
ATOM 7991 C C . CYS A 1 47 ? 26.612 -10.507 5.386 1.00 0.00 47 CYS A C 6
ATOM 7992 O O . CYS A 1 47 ? 25.598 -11.114 5.041 1.00 0.00 47 CYS A O 6
ATOM 7999 N N . PHE A 1 48 ? 26.584 -9.275 5.885 1.00 0.00 48 PHE A N 6
ATOM 8000 C CA . PHE A 1 48 ? 25.330 -8.551 6.062 1.00 0.00 48 PHE A CA 6
ATOM 8001 C C . PHE A 1 48 ? 25.317 -7.275 5.225 1.00 0.00 48 PHE A C 6
ATOM 8002 O O . PHE A 1 48 ? 26.250 -6.474 5.278 1.00 0.00 48 PHE A O 6
ATOM 8019 N N . CYS A 1 49 ? 24.251 -7.093 4.452 1.00 0.00 49 CYS A N 6
ATOM 8020 C CA . CYS A 1 49 ? 24.114 -5.917 3.603 1.00 0.00 49 CYS A CA 6
ATOM 8021 C C . CYS A 1 49 ? 22.777 -5.222 3.846 1.00 0.00 49 CYS A C 6
ATOM 8022 O O . CYS A 1 49 ? 21.779 -5.869 4.166 1.00 0.00 49 CYS A O 6
ATOM 8029 N N . TYR A 1 50 ? 22.766 -3.903 3.692 1.00 0.00 50 TYR A N 6
ATOM 8030 C CA . TYR A 1 50 ? 21.553 -3.120 3.898 1.00 0.00 50 TYR A CA 6
ATOM 8031 C C . TYR A 1 50 ? 21.211 -2.309 2.652 1.00 0.00 50 TYR A C 6
ATOM 8032 O O . TYR A 1 50 ? 22.084 -1.700 2.034 1.00 0.00 50 TYR A O 6
ATOM 8050 N N . PHE A 1 51 ? 19.932 -2.305 2.289 1.00 0.00 51 PHE A N 6
ATOM 8051 C CA . PHE A 1 51 ? 19.473 -1.569 1.117 1.00 0.00 51 PHE A CA 6
ATOM 8052 C C . PHE A 1 51 ? 18.035 -1.092 1.304 1.00 0.00 51 PHE A C 6
ATOM 8053 O O . PHE A 1 51 ? 17.228 -1.758 1.951 1.00 0.00 51 PHE A O 6
ATOM 8070 N N . ASP A 1 52 ? 17.724 0.066 0.733 1.00 0.00 52 ASP A N 6
ATOM 8071 C CA . ASP A 1 52 ? 16.385 0.634 0.835 1.00 0.00 52 ASP A CA 6
ATOM 8072 C C . ASP A 1 52 ? 15.409 -0.109 -0.071 1.00 0.00 52 ASP A C 6
ATOM 8073 O O . ASP A 1 52 ? 15.669 -0.296 -1.261 1.00 0.00 52 ASP A O 6
ATOM 8082 N N . CYS A 1 53 ? 14.286 -0.532 0.498 1.00 0.00 53 CYS A N 6
ATOM 8083 C CA . CYS A 1 53 ? 13.271 -1.257 -0.257 1.00 0.00 53 CYS A CA 6
ATOM 8084 C C . CYS A 1 53 ? 11.997 -0.428 -0.391 1.00 0.00 53 CYS A C 6
ATOM 8085 O O . CYS A 1 53 ? 11.696 0.409 0.461 1.00 0.00 53 CYS A O 6
ATOM 8092 N N . SER A 1 54 ? 11.251 -0.667 -1.465 1.00 0.00 54 SER A N 6
ATOM 8093 C CA . SER A 1 54 ? 10.011 0.059 -1.712 1.00 0.00 54 SER A CA 6
ATOM 8094 C C . SER A 1 54 ? 10.211 1.559 -1.514 1.00 0.00 54 SER A C 6
ATOM 8095 O O . SER A 1 54 ? 9.303 2.266 -1.077 1.00 0.00 54 SER A O 6
ATOM 8103 N N . LYS A 1 55 ? 11.408 2.038 -1.838 1.00 0.00 55 LYS A N 6
ATOM 8104 C CA . LYS A 1 55 ? 11.730 3.453 -1.698 1.00 0.00 55 LYS A CA 6
ATOM 8105 C C . LYS A 1 55 ? 11.679 3.880 -0.235 1.00 0.00 55 LYS A C 6
ATOM 8106 O O . LYS A 1 55 ? 10.650 4.354 0.248 1.00 0.00 55 LYS A O 6
ATOM 8125 N N . SER A 1 56 ? 12.796 3.711 0.466 1.00 0.00 56 SER A N 6
ATOM 8126 C CA . SER A 1 56 ? 12.877 4.078 1.875 1.00 0.00 56 SER A CA 6
ATOM 8127 C C . SER A 1 56 ? 13.521 5.451 2.043 1.00 0.00 56 SER A C 6
ATOM 8128 O O . SER A 1 56 ? 14.259 5.928 1.181 1.00 0.00 56 SER A O 6
ATOM 8136 N N . PRO A 1 57 ? 13.234 6.102 3.180 1.00 0.00 57 PRO A N 6
ATOM 8137 C CA . PRO A 1 57 ? 13.775 7.429 3.489 1.00 0.00 57 PRO A CA 6
ATOM 8138 C C . PRO A 1 57 ? 15.273 7.393 3.772 1.00 0.00 57 PRO A C 6
ATOM 8139 O O . PRO A 1 57 ? 15.870 6.332 3.950 1.00 0.00 57 PRO A O 6
ATOM 8150 N N . PRO A 1 58 ? 15.896 8.580 3.815 1.00 0.00 58 PRO A N 6
ATOM 8151 C CA . PRO A 1 58 ? 17.333 8.711 4.077 1.00 0.00 58 PRO A CA 6
ATOM 8152 C C . PRO A 1 58 ? 17.694 8.358 5.516 1.00 0.00 58 PRO A C 6
ATOM 8153 O O . PRO A 1 58 ? 17.944 9.240 6.337 1.00 0.00 58 PRO A O 6
ATOM 8164 N N . GLY A 1 59 ? 17.719 7.063 5.815 1.00 0.00 59 GLY A N 6
ATOM 8165 C CA . GLY A 1 59 ? 18.051 6.617 7.156 1.00 0.00 59 GLY A CA 6
ATOM 8166 C C . GLY A 1 59 ? 16.956 5.771 7.773 1.00 0.00 59 GLY A C 6
ATOM 8167 O O . GLY A 1 59 ? 15.836 6.240 7.969 1.00 0.00 59 GLY A O 6
ATOM 8171 N N . ALA A 1 60 ? 17.280 4.518 8.079 1.00 0.00 60 ALA A N 6
ATOM 8172 C CA . ALA A 1 60 ? 16.315 3.605 8.678 1.00 0.00 60 ALA A CA 6
ATOM 8173 C C . ALA A 1 60 ? 16.948 2.246 8.960 1.00 0.00 60 ALA A C 6
ATOM 8174 O O . ALA A 1 60 ? 18.137 2.040 8.716 1.00 0.00 60 ALA A O 6
ATOM 8181 N N . THR A 1 61 ? 16.145 1.320 9.477 1.00 0.00 61 THR A N 6
ATOM 8182 C CA . THR A 1 61 ? 16.627 -0.018 9.794 1.00 0.00 61 THR A CA 6
ATOM 8183 C C . THR A 1 61 ? 15.879 -1.076 8.992 1.00 0.00 61 THR A C 6
ATOM 8184 O O . THR A 1 61 ? 14.771 -0.852 8.503 1.00 0.00 61 THR A O 6
ATOM 8195 N N . PRO A 1 62 ? 16.495 -2.259 8.851 1.00 0.00 62 PRO A N 6
ATOM 8196 C CA . PRO A 1 62 ? 15.904 -3.376 8.109 1.00 0.00 62 PRO A CA 6
ATOM 8197 C C . PRO A 1 62 ? 14.702 -3.978 8.827 1.00 0.00 62 PRO A C 6
ATOM 8198 O O . PRO A 1 62 ? 14.362 -3.570 9.937 1.00 0.00 62 PRO A O 6
ATOM 8209 N N . ALA A 1 63 ? 14.062 -4.952 8.187 1.00 0.00 63 ALA A N 6
ATOM 8210 C CA . ALA A 1 63 ? 12.899 -5.611 8.767 1.00 0.00 63 ALA A CA 6
ATOM 8211 C C . ALA A 1 63 ? 13.189 -7.079 9.060 1.00 0.00 63 ALA A C 6
ATOM 8212 O O . ALA A 1 63 ? 12.708 -7.981 8.373 1.00 0.00 63 ALA A O 6
ATOM 8219 N N . PRO A 1 64 ? 13.995 -7.327 10.103 1.00 0.00 64 PRO A N 6
ATOM 8220 C CA . PRO A 1 64 ? 14.368 -8.686 10.509 1.00 0.00 64 PRO A CA 6
ATOM 8221 C C . PRO A 1 64 ? 13.195 -9.454 11.108 1.00 0.00 64 PRO A C 6
ATOM 8222 O O . PRO A 1 64 ? 12.148 -8.889 11.424 1.00 0.00 64 PRO A O 6
ATOM 8233 N N . PRO A 1 65 ? 13.371 -10.774 11.268 1.00 0.00 65 PRO A N 6
ATOM 8234 C CA . PRO A 1 65 ? 12.338 -11.648 11.831 1.00 0.00 65 PRO A CA 6
ATOM 8235 C C . PRO A 1 65 ? 12.113 -11.398 13.318 1.00 0.00 65 PRO A C 6
ATOM 8236 O O . PRO A 1 65 ? 11.095 -11.801 13.879 1.00 0.00 65 PRO A O 6
ATOM 8247 N N . GLY A 1 66 ? 13.072 -10.729 13.953 1.00 0.00 66 GLY A N 6
ATOM 8248 C CA . GLY A 1 66 ? 12.959 -10.437 15.369 1.00 0.00 66 GLY A CA 6
ATOM 8249 C C . GLY A 1 66 ? 14.309 -10.222 16.026 1.00 0.00 66 GLY A C 6
ATOM 8250 O O . GLY A 1 66 ? 14.397 -9.617 17.094 1.00 0.00 66 GLY A O 6
ATOM 8254 N N . ALA A 1 67 ? 15.362 -10.719 15.387 1.00 0.00 67 ALA A N 6
ATOM 8255 C CA . ALA A 1 67 ? 16.713 -10.578 15.915 1.00 0.00 67 ALA A CA 6
ATOM 8256 C C . ALA A 1 67 ? 17.698 -10.207 14.812 1.00 0.00 67 ALA A C 6
ATOM 8257 O O . ALA A 1 67 ? 17.868 -10.946 13.843 1.00 0.00 67 ALA A O 6
ATOM 8264 N N . ALA A 1 68 ? 18.345 -9.056 14.966 1.00 0.00 68 ALA A N 6
ATOM 8265 C CA . ALA A 1 68 ? 19.314 -8.587 13.983 1.00 0.00 68 ALA A CA 6
ATOM 8266 C C . ALA A 1 68 ? 19.964 -7.282 14.432 1.00 0.00 68 ALA A C 6
ATOM 8267 O O . ALA A 1 68 ? 19.669 -6.204 13.917 1.00 0.00 68 ALA A O 6
ATOM 8274 N N . PRO A 1 69 ? 20.869 -7.380 15.417 1.00 0.00 69 PRO A N 6
ATOM 8275 C CA . PRO A 1 69 ? 21.580 -6.217 15.957 1.00 0.00 69 PRO A CA 6
ATOM 8276 C C . PRO A 1 69 ? 22.578 -5.634 14.963 1.00 0.00 69 PRO A C 6
ATOM 8277 O O . PRO A 1 69 ? 22.899 -6.241 13.940 1.00 0.00 69 PRO A O 6
ATOM 8288 N N . PRO A 1 70 ? 23.084 -4.430 15.268 1.00 0.00 70 PRO A N 6
ATOM 8289 C CA . PRO A 1 70 ? 24.055 -3.740 14.413 1.00 0.00 70 PRO A CA 6
ATOM 8290 C C . PRO A 1 70 ? 25.419 -4.422 14.417 1.00 0.00 70 PRO A C 6
ATOM 8291 O O . PRO A 1 70 ? 25.701 -5.294 15.240 1.00 0.00 70 PRO A O 6
ATOM 8302 N N . PRO A 1 71 ? 26.287 -4.018 13.478 1.00 0.00 71 PRO A N 6
ATOM 8303 C CA . PRO A 1 71 ? 27.636 -4.577 13.353 1.00 0.00 71 PRO A CA 6
ATOM 8304 C C . PRO A 1 71 ? 28.543 -4.165 14.508 1.00 0.00 71 PRO A C 6
ATOM 8305 O O . PRO A 1 71 ? 29.228 -4.999 15.099 1.00 0.00 71 PRO A O 6
ATOM 8316 N N . ALA A 1 72 ? 28.542 -2.874 14.824 1.00 0.00 72 ALA A N 6
ATOM 8317 C CA . ALA A 1 72 ? 29.363 -2.353 15.909 1.00 0.00 72 ALA A CA 6
ATOM 8318 C C . ALA A 1 72 ? 30.848 -2.534 15.611 1.00 0.00 72 ALA A C 6
ATOM 8319 O O . ALA A 1 72 ? 31.588 -3.098 16.416 1.00 0.00 72 ALA A O 6
ATOM 8326 N N . ALA A 1 73 ? 31.276 -2.054 14.447 1.00 0.00 73 ALA A N 6
ATOM 8327 C CA . ALA A 1 73 ? 32.672 -2.163 14.043 1.00 0.00 73 ALA A CA 6
ATOM 8328 C C . ALA A 1 73 ? 33.088 -0.975 13.182 1.00 0.00 73 ALA A C 6
ATOM 8329 O O . ALA A 1 73 ? 33.885 -0.139 13.604 1.00 0.00 73 ALA A O 6
ATOM 8336 N N . GLY A 1 74 ? 32.543 -0.909 11.971 1.00 0.00 74 GLY A N 6
ATOM 8337 C CA . GLY A 1 74 ? 32.871 0.179 11.068 1.00 0.00 74 GLY A CA 6
ATOM 8338 C C . GLY A 1 74 ? 33.084 -0.293 9.644 1.00 0.00 74 GLY A C 6
ATOM 8339 O O . GLY A 1 74 ? 32.719 -1.414 9.293 1.00 0.00 74 GLY A O 6
ATOM 8343 N N . GLY A 1 75 ? 33.676 0.567 8.820 1.00 0.00 75 GLY A N 6
ATOM 8344 C CA . GLY A 1 75 ? 33.925 0.214 7.434 1.00 0.00 75 GLY A CA 6
ATOM 8345 C C . GLY A 1 75 ? 35.087 -0.749 7.281 1.00 0.00 75 GLY A C 6
ATOM 8346 O O . GLY A 1 75 ? 36.016 -0.744 8.088 1.00 0.00 75 GLY A O 6
ATOM 8350 N N . SER A 1 76 ? 35.033 -1.578 6.244 1.00 0.00 76 SER A N 6
ATOM 8351 C CA . SER A 1 76 ? 36.086 -2.554 5.991 1.00 0.00 76 SER A CA 6
ATOM 8352 C C . SER A 1 76 ? 36.360 -3.393 7.235 1.00 0.00 76 SER A C 6
ATOM 8353 O O . SER A 1 76 ? 37.403 -3.274 7.878 1.00 0.00 76 SER A O 6
ATOM 8361 N N . PRO A 1 77 ? 35.400 -4.263 7.585 1.00 0.00 77 PRO A N 6
ATOM 8362 C CA . PRO A 1 77 ? 35.514 -5.140 8.754 1.00 0.00 77 PRO A CA 6
ATOM 8363 C C . PRO A 1 77 ? 36.566 -6.227 8.564 1.00 0.00 77 PRO A C 6
ATOM 8364 O O . PRO A 1 77 ? 36.260 -7.326 8.103 1.00 0.00 77 PRO A O 6
ATOM 8375 N N . SER A 1 78 ? 37.807 -5.912 8.922 1.00 0.00 78 SER A N 6
ATOM 8376 C CA . SER A 1 78 ? 38.905 -6.862 8.787 1.00 0.00 78 SER A CA 6
ATOM 8377 C C . SER A 1 78 ? 40.211 -6.256 9.293 1.00 0.00 78 SER A C 6
ATOM 8378 O O . SER A 1 78 ? 40.357 -5.039 9.410 1.00 0.00 78 SER A O 6
ATOM 8386 N N . PRO A 1 79 ? 41.186 -7.126 9.599 1.00 0.00 79 PRO A N 6
ATOM 8387 C CA . PRO A 1 79 ? 42.498 -6.701 10.097 1.00 0.00 79 PRO A CA 6
ATOM 8388 C C . PRO A 1 79 ? 43.325 -6.001 9.024 1.00 0.00 79 PRO A C 6
ATOM 8389 O O . PRO A 1 79 ? 42.999 -6.029 7.838 1.00 0.00 79 PRO A O 6
ATOM 8400 N N . PRO A 1 80 ? 44.423 -5.358 9.449 1.00 0.00 80 PRO A N 6
ATOM 8401 C CA . PRO A 1 80 ? 45.321 -4.639 8.540 1.00 0.00 80 PRO A CA 6
ATOM 8402 C C . PRO A 1 80 ? 46.105 -5.582 7.634 1.00 0.00 80 PRO A C 6
ATOM 8403 O O . PRO A 1 80 ? 47.266 -5.892 7.900 1.00 0.00 80 PRO A O 6
ATOM 8414 N N . ALA A 1 81 ? 45.463 -6.035 6.562 1.00 0.00 81 ALA A N 6
ATOM 8415 C CA . ALA A 1 81 ? 46.102 -6.940 5.615 1.00 0.00 81 ALA A CA 6
ATOM 8416 C C . ALA A 1 81 ? 45.174 -7.258 4.447 1.00 0.00 81 ALA A C 6
ATOM 8417 O O . ALA A 1 81 ? 44.083 -6.697 4.339 1.00 0.00 81 ALA A O 6
ATOM 8424 N N . ASP A 1 82 ? 45.614 -8.159 3.576 1.00 0.00 82 ASP A N 6
ATOM 8425 C CA . ASP A 1 82 ? 44.822 -8.551 2.416 1.00 0.00 82 ASP A CA 6
ATOM 8426 C C . ASP A 1 82 ? 44.390 -10.011 2.521 1.00 0.00 82 ASP A C 6
ATOM 8427 O O . ASP A 1 82 ? 44.415 -10.749 1.537 1.00 0.00 82 ASP A O 6
ATOM 8436 N N . GLY A 1 83 ? 43.996 -10.421 3.723 1.00 0.00 83 GLY A N 6
ATOM 8437 C CA . GLY A 1 83 ? 43.565 -11.791 3.935 1.00 0.00 83 GLY A CA 6
ATOM 8438 C C . GLY A 1 83 ? 44.587 -12.607 4.702 1.00 0.00 83 GLY A C 6
ATOM 8439 O O . GLY A 1 83 ? 45.764 -12.636 4.345 1.00 0.00 83 GLY A O 6
ATOM 8443 N N . GLY A 1 84 ? 44.136 -13.271 5.762 1.00 0.00 84 GLY A N 6
ATOM 8444 C CA . GLY A 1 84 ? 45.033 -14.081 6.567 1.00 0.00 84 GLY A CA 6
ATOM 8445 C C . GLY A 1 84 ? 44.702 -14.018 8.045 1.00 0.00 84 GLY A C 6
ATOM 8446 O O . GLY A 1 84 ? 45.121 -13.095 8.742 1.00 0.00 84 GLY A O 6
ATOM 8450 N N . SER A 1 85 ? 43.947 -15.001 8.523 1.00 0.00 85 SER A N 6
ATOM 8451 C CA . SER A 1 85 ? 43.555 -15.051 9.927 1.00 0.00 85 SER A CA 6
ATOM 8452 C C . SER A 1 85 ? 42.788 -16.334 10.232 1.00 0.00 85 SER A C 6
ATOM 8453 O O . SER A 1 85 ? 41.574 -16.329 10.434 1.00 0.00 85 SER A O 6
ATOM 8461 N N . PRO A 1 86 ? 43.514 -17.462 10.266 1.00 0.00 86 PRO A N 6
ATOM 8462 C CA . PRO A 1 86 ? 42.924 -18.774 10.546 1.00 0.00 86 PRO A CA 6
ATOM 8463 C C . PRO A 1 86 ? 42.468 -18.908 11.995 1.00 0.00 86 PRO A C 6
ATOM 8464 O O . PRO A 1 86 ? 42.796 -18.087 12.852 1.00 0.00 86 PRO A O 6
ATOM 8475 N N . PRO A 1 87 ? 41.693 -19.966 12.277 1.00 0.00 87 PRO A N 6
ATOM 8476 C CA . PRO A 1 87 ? 41.176 -20.232 13.623 1.00 0.00 87 PRO A CA 6
ATOM 8477 C C . PRO A 1 87 ? 42.274 -20.653 14.593 1.00 0.00 87 PRO A C 6
ATOM 8478 O O . PRO A 1 87 ? 43.400 -20.961 14.199 1.00 0.00 87 PRO A O 6
ATOM 8489 N N . PRO A 1 88 ? 41.943 -20.670 15.893 1.00 0.00 88 PRO A N 6
ATOM 8490 C CA . PRO A 1 88 ? 42.888 -21.053 16.946 1.00 0.00 88 PRO A CA 6
ATOM 8491 C C . PRO A 1 88 ? 43.222 -22.541 16.911 1.00 0.00 88 PRO A C 6
ATOM 8492 O O . PRO A 1 88 ? 42.570 -23.332 16.229 1.00 0.00 88 PRO A O 6
ATOM 8503 N N . PRO A 1 89 ? 44.261 -22.933 17.664 1.00 0.00 89 PRO A N 6
ATOM 8504 C CA . PRO A 1 89 ? 44.703 -24.328 17.737 1.00 0.00 89 PRO A CA 6
ATOM 8505 C C . PRO A 1 89 ? 43.707 -25.215 18.477 1.00 0.00 89 PRO A C 6
ATOM 8506 O O . PRO A 1 89 ? 42.764 -24.722 19.097 1.00 0.00 89 PRO A O 6
ATOM 8517 N N . ALA A 1 90 ? 43.922 -26.524 18.408 1.00 0.00 90 ALA A N 6
ATOM 8518 C CA . ALA A 1 90 ? 43.043 -27.479 19.073 1.00 0.00 90 ALA A CA 6
ATOM 8519 C C . ALA A 1 90 ? 43.559 -27.820 20.467 1.00 0.00 90 ALA A C 6
ATOM 8520 O O . ALA A 1 90 ? 44.698 -27.504 20.813 1.00 0.00 90 ALA A O 6
ATOM 8527 N N . ASP A 1 91 ? 42.714 -28.466 21.263 1.00 0.00 91 ASP A N 6
ATOM 8528 C CA . ASP A 1 91 ? 43.085 -28.851 22.620 1.00 0.00 91 ASP A CA 6
ATOM 8529 C C . ASP A 1 91 ? 42.077 -29.838 23.200 1.00 0.00 91 ASP A C 6
ATOM 8530 O O . ASP A 1 91 ? 41.128 -30.239 22.527 1.00 0.00 91 ASP A O 6
ATOM 8539 N N . GLY A 1 92 ? 42.289 -30.225 24.454 1.00 0.00 92 GLY A N 6
ATOM 8540 C CA . GLY A 1 92 ? 41.391 -31.163 25.103 1.00 0.00 92 GLY A CA 6
ATOM 8541 C C . GLY A 1 92 ? 40.484 -30.491 26.114 1.00 0.00 92 GLY A C 6
ATOM 8542 O O . GLY A 1 92 ? 40.262 -29.282 26.053 1.00 0.00 92 GLY A O 6
ATOM 8546 N N . GLY A 1 93 ? 39.955 -31.277 27.047 1.00 0.00 93 GLY A N 6
ATOM 8547 C CA . GLY A 1 93 ? 39.070 -30.734 28.061 1.00 0.00 93 GLY A CA 6
ATOM 8548 C C . GLY A 1 93 ? 38.697 -31.758 29.114 1.00 0.00 93 GLY A C 6
ATOM 8549 O O . GLY A 1 93 ? 37.988 -32.723 28.827 1.00 0.00 93 GLY A O 6
ATOM 8553 N N . SER A 1 94 ? 39.175 -31.549 30.336 1.00 0.00 94 SER A N 6
ATOM 8554 C CA . SER A 1 94 ? 38.892 -32.466 31.435 1.00 0.00 94 SER A CA 6
ATOM 8555 C C . SER A 1 94 ? 39.376 -31.889 32.761 1.00 0.00 94 SER A C 6
ATOM 8556 O O . SER A 1 94 ? 40.493 -32.148 33.209 1.00 0.00 94 SER A O 6
ATOM 8564 N N . PRO A 1 95 ? 38.516 -31.087 33.406 1.00 0.00 95 PRO A N 6
ATOM 8565 C CA . PRO A 1 95 ? 37.184 -30.771 32.883 1.00 0.00 95 PRO A CA 6
ATOM 8566 C C . PRO A 1 95 ? 37.243 -29.878 31.648 1.00 0.00 95 PRO A C 6
ATOM 8567 O O . PRO A 1 95 ? 38.251 -29.228 31.370 1.00 0.00 95 PRO A O 6
ATOM 8578 N N . PRO A 1 96 ? 36.138 -29.842 30.889 1.00 0.00 96 PRO A N 6
ATOM 8579 C CA . PRO A 1 96 ? 36.039 -29.030 29.672 1.00 0.00 96 PRO A CA 6
ATOM 8580 C C . PRO A 1 96 ? 35.999 -27.536 29.974 1.00 0.00 96 PRO A C 6
ATOM 8581 O O . PRO A 1 96 ? 34.934 -26.970 30.218 1.00 0.00 96 PRO A O 6
ATOM 8592 N N . VAL A 1 97 ? 37.167 -26.902 29.954 1.00 0.00 97 VAL A N 6
ATOM 8593 C CA . VAL A 1 97 ? 37.265 -25.472 30.224 1.00 0.00 97 VAL A CA 6
ATOM 8594 C C . VAL A 1 97 ? 38.669 -24.953 29.932 1.00 0.00 97 VAL A C 6
ATOM 8595 O O . VAL A 1 97 ? 39.662 -25.561 30.331 1.00 0.00 97 VAL A O 6
ATOM 8608 N N . ASP A 1 98 ? 38.743 -23.825 29.234 1.00 0.00 98 ASP A N 6
ATOM 8609 C CA . ASP A 1 98 ? 40.025 -23.222 28.889 1.00 0.00 98 ASP A CA 6
ATOM 8610 C C . ASP A 1 98 ? 39.824 -21.874 28.203 1.00 0.00 98 ASP A C 6
ATOM 8611 O O . ASP A 1 98 ? 40.378 -20.861 28.628 1.00 0.00 98 ASP A O 6
ATOM 8620 N N . GLY A 1 99 ? 39.029 -21.871 27.137 1.00 0.00 99 GLY A N 6
ATOM 8621 C CA . GLY A 1 99 ? 38.771 -20.643 26.408 1.00 0.00 99 GLY A CA 6
ATOM 8622 C C . GLY A 1 99 ? 39.847 -20.339 25.385 1.00 0.00 99 GLY A C 6
ATOM 8623 O O . GLY A 1 99 ? 40.137 -19.176 25.105 1.00 0.00 99 GLY A O 6
ATOM 8627 N N . GLY A 1 100 ? 40.444 -21.387 24.826 1.00 0.00 100 GLY A N 6
ATOM 8628 C CA . GLY A 1 100 ? 41.489 -21.206 23.836 1.00 0.00 100 GLY A CA 6
ATOM 8629 C C . GLY A 1 100 ? 42.865 -21.091 24.460 1.00 0.00 100 GLY A C 6
ATOM 8630 O O . GLY A 1 100 ? 43.712 -21.965 24.275 1.00 0.00 100 GLY A O 6
ATOM 8634 N N . SER A 1 101 ? 43.090 -20.010 25.199 1.00 0.00 101 SER A N 6
ATOM 8635 C CA . SER A 1 101 ? 44.376 -19.782 25.848 1.00 0.00 101 SER A CA 6
ATOM 8636 C C . SER A 1 101 ? 45.487 -19.630 24.814 1.00 0.00 101 SER A C 6
ATOM 8637 O O . SER A 1 101 ? 45.356 -20.038 23.660 1.00 0.00 101 SER A O 6
ATOM 8645 N N . PRO A 1 102 ? 46.609 -19.029 25.236 1.00 0.00 102 PRO A N 6
ATOM 8646 C CA . PRO A 1 102 ? 47.766 -18.810 24.364 1.00 0.00 102 PRO A CA 6
ATOM 8647 C C . PRO A 1 102 ? 48.480 -20.110 24.009 1.00 0.00 102 PRO A C 6
ATOM 8648 O O . PRO A 1 102 ? 48.224 -21.165 24.589 1.00 0.00 102 PRO A O 6
ATOM 8659 N N . PRO A 1 103 ? 49.397 -20.035 23.033 1.00 0.00 103 PRO A N 6
ATOM 8660 C CA . PRO A 1 103 ? 49.710 -18.785 22.335 1.00 0.00 103 PRO A CA 6
ATOM 8661 C C . PRO A 1 103 ? 48.571 -18.324 21.433 1.00 0.00 103 PRO A C 6
ATOM 8662 O O . PRO A 1 103 ? 47.625 -19.063 21.160 1.00 0.00 103 PRO A O 6
ATOM 8673 N N . PRO A 1 104 ? 48.661 -17.073 20.956 1.00 0.00 104 PRO A N 6
ATOM 8674 C CA . PRO A 1 104 ? 47.646 -16.487 20.076 1.00 0.00 104 PRO A CA 6
ATOM 8675 C C . PRO A 1 104 ? 47.646 -17.120 18.689 1.00 0.00 104 PRO A C 6
ATOM 8676 O O . PRO A 1 104 ? 48.560 -17.854 18.315 1.00 0.00 104 PRO A O 6
ATOM 8687 N N . PRO A 1 105 ? 46.596 -16.830 17.906 1.00 0.00 105 PRO A N 6
ATOM 8688 C CA . PRO A 1 105 ? 46.452 -17.361 16.547 1.00 0.00 105 PRO A CA 6
ATOM 8689 C C . PRO A 1 105 ? 47.465 -16.758 15.579 1.00 0.00 105 PRO A C 6
ATOM 8690 O O . PRO A 1 105 ? 48.358 -16.014 15.984 1.00 0.00 105 PRO A O 6
ATOM 8701 N N . SER A 1 106 ? 47.320 -17.084 14.299 1.00 0.00 106 SER A N 6
ATOM 8702 C CA . SER A 1 106 ? 48.224 -16.578 13.273 1.00 0.00 106 SER A CA 6
ATOM 8703 C C . SER A 1 106 ? 49.678 -16.842 13.653 1.00 0.00 106 SER A C 6
ATOM 8704 O O . SER A 1 106 ? 50.341 -15.992 14.250 1.00 0.00 106 SER A O 6
ATOM 8712 N N . THR A 1 107 ? 50.169 -18.027 13.303 1.00 0.00 107 THR A N 6
ATOM 8713 C CA . THR A 1 107 ? 51.543 -18.405 13.608 1.00 0.00 107 THR A CA 6
ATOM 8714 C C . THR A 1 107 ? 52.476 -18.063 12.452 1.00 0.00 107 THR A C 6
ATOM 8715 O O . THR A 1 107 ? 53.386 -17.246 12.596 1.00 0.00 107 THR A O 6
ATOM 8726 N N . HIS A 1 108 ? 52.245 -18.693 11.304 1.00 0.00 108 HIS A N 6
ATOM 8727 C CA . HIS A 1 108 ? 53.065 -18.454 10.122 1.00 0.00 108 HIS A CA 6
ATOM 8728 C C . HIS A 1 108 ? 54.518 -18.840 10.381 1.00 0.00 108 HIS A C 6
ATOM 8729 O O . HIS A 1 108 ? 55.372 -17.976 10.586 1.00 0.00 108 HIS A O 6
ATOM 8743 N N . ALA A 1 1 ? 5.423 -6.514 0.313 1.00 0.00 1 ALA A N 7
ATOM 8744 C CA . ALA A 1 1 ? 6.408 -5.442 0.232 1.00 0.00 1 ALA A CA 7
ATOM 8745 C C . ALA A 1 1 ? 5.861 -4.148 0.824 1.00 0.00 1 ALA A C 7
ATOM 8746 O O . ALA A 1 1 ? 4.651 -3.922 0.836 1.00 0.00 1 ALA A O 7
ATOM 8753 N N . GLY A 1 2 ? 6.760 -3.300 1.316 1.00 0.00 2 GLY A N 7
ATOM 8754 C CA . GLY A 1 2 ? 6.347 -2.039 1.903 1.00 0.00 2 GLY A CA 7
ATOM 8755 C C . GLY A 1 2 ? 7.493 -1.056 2.031 1.00 0.00 2 GLY A C 7
ATOM 8756 O O . GLY A 1 2 ? 8.645 -1.454 2.206 1.00 0.00 2 GLY A O 7
ATOM 8760 N N . SER A 1 3 ? 7.179 0.232 1.942 1.00 0.00 3 SER A N 7
ATOM 8761 C CA . SER A 1 3 ? 8.193 1.275 2.044 1.00 0.00 3 SER A CA 7
ATOM 8762 C C . SER A 1 3 ? 9.038 1.091 3.301 1.00 0.00 3 SER A C 7
ATOM 8763 O O . SER A 1 3 ? 8.581 1.350 4.414 1.00 0.00 3 SER A O 7
ATOM 8771 N N . LYS A 1 4 ? 10.274 0.642 3.114 1.00 0.00 4 LYS A N 7
ATOM 8772 C CA . LYS A 1 4 ? 11.186 0.423 4.230 1.00 0.00 4 LYS A CA 7
ATOM 8773 C C . LYS A 1 4 ? 12.556 -0.027 3.734 1.00 0.00 4 LYS A C 7
ATOM 8774 O O . LYS A 1 4 ? 12.823 -0.026 2.531 1.00 0.00 4 LYS A O 7
ATOM 8793 N N . LEU A 1 5 ? 13.421 -0.412 4.666 1.00 0.00 5 LEU A N 7
ATOM 8794 C CA . LEU A 1 5 ? 14.764 -0.867 4.322 1.00 0.00 5 LEU A CA 7
ATOM 8795 C C . LEU A 1 5 ? 14.884 -2.379 4.480 1.00 0.00 5 LEU A C 7
ATOM 8796 O O . LEU A 1 5 ? 14.386 -2.955 5.448 1.00 0.00 5 LEU A O 7
ATOM 8812 N N . CYS A 1 6 ? 15.550 -3.017 3.523 1.00 0.00 6 CYS A N 7
ATOM 8813 C CA . CYS A 1 6 ? 15.738 -4.463 3.556 1.00 0.00 6 CYS A CA 7
ATOM 8814 C C . CYS A 1 6 ? 17.222 -4.818 3.584 1.00 0.00 6 CYS A C 7
ATOM 8815 O O . CYS A 1 6 ? 18.027 -4.217 2.874 1.00 0.00 6 CYS A O 7
ATOM 8822 N N . GLU A 1 7 ? 17.574 -5.799 4.409 1.00 0.00 7 GLU A N 7
ATOM 8823 C CA . GLU A 1 7 ? 18.961 -6.233 4.530 1.00 0.00 7 GLU A CA 7
ATOM 8824 C C . GLU A 1 7 ? 19.077 -7.742 4.338 1.00 0.00 7 GLU A C 7
ATOM 8825 O O . GLU A 1 7 ? 18.246 -8.508 4.828 1.00 0.00 7 GLU A O 7
ATOM 8837 N N . LYS A 1 8 ? 20.113 -8.164 3.622 1.00 0.00 8 LYS A N 7
ATOM 8838 C CA . LYS A 1 8 ? 20.341 -9.581 3.364 1.00 0.00 8 LYS A CA 7
ATOM 8839 C C . LYS A 1 8 ? 21.519 -10.100 4.182 1.00 0.00 8 LYS A C 7
ATOM 8840 O O . LYS A 1 8 ? 22.528 -9.412 4.344 1.00 0.00 8 LYS A O 7
ATOM 8859 N N . THR A 1 9 ? 21.387 -11.320 4.694 1.00 0.00 9 THR A N 7
ATOM 8860 C CA . THR A 1 9 ? 22.440 -11.931 5.494 1.00 0.00 9 THR A CA 7
ATOM 8861 C C . THR A 1 9 ? 23.244 -12.932 4.673 1.00 0.00 9 THR A C 7
ATOM 8862 O O . THR A 1 9 ? 23.295 -14.118 4.998 1.00 0.00 9 THR A O 7
ATOM 8873 N N . SER A 1 10 ? 23.871 -12.447 3.606 1.00 0.00 10 SER A N 7
ATOM 8874 C CA . SER A 1 10 ? 24.671 -13.301 2.735 1.00 0.00 10 SER A CA 7
ATOM 8875 C C . SER A 1 10 ? 23.887 -14.544 2.324 1.00 0.00 10 SER A C 7
ATOM 8876 O O . SER A 1 10 ? 24.279 -15.670 2.631 1.00 0.00 10 SER A O 7
ATOM 8884 N N . LYS A 1 11 ? 22.775 -14.331 1.627 1.00 0.00 11 LYS A N 7
ATOM 8885 C CA . LYS A 1 11 ? 21.935 -15.431 1.172 1.00 0.00 11 LYS A CA 7
ATOM 8886 C C . LYS A 1 11 ? 22.272 -15.815 -0.265 1.00 0.00 11 LYS A C 7
ATOM 8887 O O . LYS A 1 11 ? 21.412 -16.282 -1.013 1.00 0.00 11 LYS A O 7
ATOM 8906 N N . THR A 1 12 ? 23.530 -15.616 -0.646 1.00 0.00 12 THR A N 7
ATOM 8907 C CA . THR A 1 12 ? 23.981 -15.942 -1.994 1.00 0.00 12 THR A CA 7
ATOM 8908 C C . THR A 1 12 ? 25.503 -15.933 -2.081 1.00 0.00 12 THR A C 7
ATOM 8909 O O . THR A 1 12 ? 26.097 -16.731 -2.806 1.00 0.00 12 THR A O 7
ATOM 8920 N N . TYR A 1 13 ? 26.128 -15.026 -1.339 1.00 0.00 13 TYR A N 7
ATOM 8921 C CA . TYR A 1 13 ? 27.582 -14.913 -1.334 1.00 0.00 13 TYR A CA 7
ATOM 8922 C C . TYR A 1 13 ? 28.234 -16.274 -1.110 1.00 0.00 13 TYR A C 7
ATOM 8923 O O . TYR A 1 13 ? 29.310 -16.553 -1.639 1.00 0.00 13 TYR A O 7
ATOM 8941 N N . SER A 1 14 ? 27.573 -17.117 -0.324 1.00 0.00 14 SER A N 7
ATOM 8942 C CA . SER A 1 14 ? 28.088 -18.448 -0.027 1.00 0.00 14 SER A CA 7
ATOM 8943 C C . SER A 1 14 ? 29.350 -18.364 0.827 1.00 0.00 14 SER A C 7
ATOM 8944 O O . SER A 1 14 ? 29.650 -17.324 1.411 1.00 0.00 14 SER A O 7
ATOM 8952 N N . GLY A 1 15 ? 30.087 -19.469 0.893 1.00 0.00 15 GLY A N 7
ATOM 8953 C CA . GLY A 1 15 ? 31.308 -19.501 1.677 1.00 0.00 15 GLY A CA 7
ATOM 8954 C C . GLY A 1 15 ? 32.262 -18.381 1.309 1.00 0.00 15 GLY A C 7
ATOM 8955 O O . GLY A 1 15 ? 31.994 -17.602 0.395 1.00 0.00 15 GLY A O 7
ATOM 8959 N N . LYS A 1 16 ? 33.379 -18.299 2.024 1.00 0.00 16 LYS A N 7
ATOM 8960 C CA . LYS A 1 16 ? 34.377 -17.267 1.769 1.00 0.00 16 LYS A CA 7
ATOM 8961 C C . LYS A 1 16 ? 33.829 -15.885 2.109 1.00 0.00 16 LYS A C 7
ATOM 8962 O O . LYS A 1 16 ? 32.631 -15.721 2.344 1.00 0.00 16 LYS A O 7
ATOM 8981 N N . CYS A 1 17 ? 34.712 -14.892 2.131 1.00 0.00 17 CYS A N 7
ATOM 8982 C CA . CYS A 1 17 ? 34.317 -13.523 2.440 1.00 0.00 17 CYS A CA 7
ATOM 8983 C C . CYS A 1 17 ? 35.502 -12.572 2.304 1.00 0.00 17 CYS A C 7
ATOM 8984 O O . CYS A 1 17 ? 36.658 -12.990 2.371 1.00 0.00 17 CYS A O 7
ATOM 8991 N N . ASP A 1 18 ? 35.206 -11.291 2.113 1.00 0.00 18 ASP A N 7
ATOM 8992 C CA . ASP A 1 18 ? 36.246 -10.279 1.970 1.00 0.00 18 ASP A CA 7
ATOM 8993 C C . ASP A 1 18 ? 35.684 -8.883 2.220 1.00 0.00 18 ASP A C 7
ATOM 8994 O O . ASP A 1 18 ? 34.588 -8.732 2.758 1.00 0.00 18 ASP A O 7
ATOM 9003 N N . ASN A 1 19 ? 36.444 -7.865 1.827 1.00 0.00 19 ASN A N 7
ATOM 9004 C CA . ASN A 1 19 ? 36.022 -6.481 2.011 1.00 0.00 19 ASN A CA 7
ATOM 9005 C C . ASN A 1 19 ? 35.287 -5.968 0.777 1.00 0.00 19 ASN A C 7
ATOM 9006 O O . ASN A 1 19 ? 34.064 -5.827 0.782 1.00 0.00 19 ASN A O 7
ATOM 9017 N N . LYS A 1 20 ? 36.042 -5.690 -0.281 1.00 0.00 20 LYS A N 7
ATOM 9018 C CA . LYS A 1 20 ? 35.464 -5.194 -1.525 1.00 0.00 20 LYS A CA 7
ATOM 9019 C C . LYS A 1 20 ? 34.589 -6.257 -2.180 1.00 0.00 20 LYS A C 7
ATOM 9020 O O . LYS A 1 20 ? 33.535 -5.952 -2.739 1.00 0.00 20 LYS A O 7
ATOM 9039 N N . LYS A 1 21 ? 35.031 -7.508 -2.107 1.00 0.00 21 LYS A N 7
ATOM 9040 C CA . LYS A 1 21 ? 34.288 -8.618 -2.691 1.00 0.00 21 LYS A CA 7
ATOM 9041 C C . LYS A 1 21 ? 32.903 -8.736 -2.063 1.00 0.00 21 LYS A C 7
ATOM 9042 O O . LYS A 1 21 ? 31.926 -9.054 -2.743 1.00 0.00 21 LYS A O 7
ATOM 9061 N N . CYS A 1 22 ? 32.824 -8.475 -0.762 1.00 0.00 22 CYS A N 7
ATOM 9062 C CA . CYS A 1 22 ? 31.558 -8.550 -0.042 1.00 0.00 22 CYS A CA 7
ATOM 9063 C C . CYS A 1 22 ? 30.591 -7.476 -0.530 1.00 0.00 22 CYS A C 7
ATOM 9064 O O . CYS A 1 22 ? 29.488 -7.779 -0.987 1.00 0.00 22 CYS A O 7
ATOM 9071 N N . ASP A 1 23 ? 31.011 -6.220 -0.429 1.00 0.00 23 ASP A N 7
ATOM 9072 C CA . ASP A 1 23 ? 30.183 -5.099 -0.860 1.00 0.00 23 ASP A CA 7
ATOM 9073 C C . ASP A 1 23 ? 29.803 -5.239 -2.331 1.00 0.00 23 ASP A C 7
ATOM 9074 O O . ASP A 1 23 ? 28.650 -5.029 -2.709 1.00 0.00 23 ASP A O 7
ATOM 9083 N N . LYS A 1 24 ? 30.781 -5.594 -3.158 1.00 0.00 24 LYS A N 7
ATOM 9084 C CA . LYS A 1 24 ? 30.551 -5.762 -4.588 1.00 0.00 24 LYS A CA 7
ATOM 9085 C C . LYS A 1 24 ? 29.580 -6.909 -4.852 1.00 0.00 24 LYS A C 7
ATOM 9086 O O . LYS A 1 24 ? 28.605 -6.755 -5.587 1.00 0.00 24 LYS A O 7
ATOM 9105 N N . LYS A 1 25 ? 29.853 -8.060 -4.245 1.00 0.00 25 LYS A N 7
ATOM 9106 C CA . LYS A 1 25 ? 29.003 -9.233 -4.411 1.00 0.00 25 LYS A CA 7
ATOM 9107 C C . LYS A 1 25 ? 27.586 -8.953 -3.920 1.00 0.00 25 LYS A C 7
ATOM 9108 O O . LYS A 1 25 ? 26.635 -9.622 -4.324 1.00 0.00 25 LYS A O 7
ATOM 9127 N N . CYS A 1 26 ? 27.453 -7.959 -3.049 1.00 0.00 26 CYS A N 7
ATOM 9128 C CA . CYS A 1 26 ? 26.152 -7.588 -2.503 1.00 0.00 26 CYS A CA 7
ATOM 9129 C C . CYS A 1 26 ? 25.314 -6.855 -3.546 1.00 0.00 26 CYS A C 7
ATOM 9130 O O . CYS A 1 26 ? 24.178 -7.238 -3.825 1.00 0.00 26 CYS A O 7
ATOM 9137 N N . ILE A 1 27 ? 25.883 -5.799 -4.118 1.00 0.00 27 ILE A N 7
ATOM 9138 C CA . ILE A 1 27 ? 25.189 -5.012 -5.130 1.00 0.00 27 ILE A CA 7
ATOM 9139 C C . ILE A 1 27 ? 25.189 -5.727 -6.477 1.00 0.00 27 ILE A C 7
ATOM 9140 O O . ILE A 1 27 ? 24.415 -5.387 -7.371 1.00 0.00 27 ILE A O 7
ATOM 9156 N N . GLU A 1 28 ? 26.062 -6.721 -6.613 1.00 0.00 28 GLU A N 7
ATOM 9157 C CA . GLU A 1 28 ? 26.161 -7.485 -7.851 1.00 0.00 28 GLU A CA 7
ATOM 9158 C C . GLU A 1 28 ? 25.100 -8.580 -7.902 1.00 0.00 28 GLU A C 7
ATOM 9159 O O . GLU A 1 28 ? 24.457 -8.789 -8.930 1.00 0.00 28 GLU A O 7
ATOM 9171 N N . TRP A 1 29 ? 24.924 -9.276 -6.785 1.00 0.00 29 TRP A N 7
ATOM 9172 C CA . TRP A 1 29 ? 23.942 -10.351 -6.701 1.00 0.00 29 TRP A CA 7
ATOM 9173 C C . TRP A 1 29 ? 22.706 -9.900 -5.930 1.00 0.00 29 TRP A C 7
ATOM 9174 O O . TRP A 1 29 ? 21.581 -10.044 -6.407 1.00 0.00 29 TRP A O 7
ATOM 9195 N N . GLU A 1 30 ? 22.924 -9.355 -4.738 1.00 0.00 30 GLU A N 7
ATOM 9196 C CA . GLU A 1 30 ? 21.825 -8.883 -3.902 1.00 0.00 30 GLU A CA 7
ATOM 9197 C C . GLU A 1 30 ? 21.394 -7.478 -4.312 1.00 0.00 30 GLU A C 7
ATOM 9198 O O . GLU A 1 30 ? 20.435 -6.928 -3.770 1.00 0.00 30 GLU A O 7
ATOM 9210 N N . LYS A 1 31 ? 22.110 -6.902 -5.272 1.00 0.00 31 LYS A N 7
ATOM 9211 C CA . LYS A 1 31 ? 21.803 -5.562 -5.757 1.00 0.00 31 LYS A CA 7
ATOM 9212 C C . LYS A 1 31 ? 21.516 -4.616 -4.595 1.00 0.00 31 LYS A C 7
ATOM 9213 O O . LYS A 1 31 ? 20.680 -3.720 -4.704 1.00 0.00 31 LYS A O 7
ATOM 9232 N N . ALA A 1 32 ? 22.217 -4.820 -3.485 1.00 0.00 32 ALA A N 7
ATOM 9233 C CA . ALA A 1 32 ? 22.040 -3.983 -2.305 1.00 0.00 32 ALA A CA 7
ATOM 9234 C C . ALA A 1 32 ? 22.771 -2.654 -2.460 1.00 0.00 32 ALA A C 7
ATOM 9235 O O . ALA A 1 32 ? 23.247 -2.321 -3.545 1.00 0.00 32 ALA A O 7
ATOM 9242 N N . GLN A 1 33 ? 22.855 -1.899 -1.370 1.00 0.00 33 GLN A N 7
ATOM 9243 C CA . GLN A 1 33 ? 23.526 -0.605 -1.387 1.00 0.00 33 GLN A CA 7
ATOM 9244 C C . GLN A 1 33 ? 24.864 -0.676 -0.658 1.00 0.00 33 GLN A C 7
ATOM 9245 O O . GLN A 1 33 ? 25.880 -0.188 -1.154 1.00 0.00 33 GLN A O 7
ATOM 9259 N N . HIS A 1 34 ? 24.858 -1.287 0.522 1.00 0.00 34 HIS A N 7
ATOM 9260 C CA . HIS A 1 34 ? 26.072 -1.423 1.320 1.00 0.00 34 HIS A CA 7
ATOM 9261 C C . HIS A 1 34 ? 26.178 -2.825 1.913 1.00 0.00 34 HIS A C 7
ATOM 9262 O O . HIS A 1 34 ? 25.195 -3.378 2.404 1.00 0.00 34 HIS A O 7
ATOM 9276 N N . GLY A 1 35 ? 27.379 -3.394 1.863 1.00 0.00 35 GLY A N 7
ATOM 9277 C CA . GLY A 1 35 ? 27.591 -4.726 2.398 1.00 0.00 35 GLY A CA 7
ATOM 9278 C C . GLY A 1 35 ? 28.798 -4.798 3.312 1.00 0.00 35 GLY A C 7
ATOM 9279 O O . GLY A 1 35 ? 29.791 -4.105 3.096 1.00 0.00 35 GLY A O 7
ATOM 9283 N N . ALA A 1 36 ? 28.711 -5.638 4.339 1.00 0.00 36 ALA A N 7
ATOM 9284 C CA . ALA A 1 36 ? 29.804 -5.798 5.290 1.00 0.00 36 ALA A CA 7
ATOM 9285 C C . ALA A 1 36 ? 30.070 -7.272 5.577 1.00 0.00 36 ALA A C 7
ATOM 9286 O O . ALA A 1 36 ? 29.224 -8.128 5.319 1.00 0.00 36 ALA A O 7
ATOM 9293 N N . CYS A 1 37 ? 31.252 -7.561 6.111 1.00 0.00 37 CYS A N 7
ATOM 9294 C CA . CYS A 1 37 ? 31.631 -8.932 6.432 1.00 0.00 37 CYS A CA 7
ATOM 9295 C C . CYS A 1 37 ? 31.953 -9.073 7.917 1.00 0.00 37 CYS A C 7
ATOM 9296 O O . CYS A 1 37 ? 32.417 -8.128 8.556 1.00 0.00 37 CYS A O 7
ATOM 9303 N N . HIS A 1 38 ? 31.705 -10.260 8.461 1.00 0.00 38 HIS A N 7
ATOM 9304 C CA . HIS A 1 38 ? 31.969 -10.526 9.870 1.00 0.00 38 HIS A CA 7
ATOM 9305 C C . HIS A 1 38 ? 32.283 -12.003 10.095 1.00 0.00 38 HIS A C 7
ATOM 9306 O O . HIS A 1 38 ? 31.910 -12.857 9.291 1.00 0.00 38 HIS A O 7
ATOM 9320 N N . LYS A 1 39 ? 32.970 -12.296 11.194 1.00 0.00 39 LYS A N 7
ATOM 9321 C CA . LYS A 1 39 ? 33.334 -13.668 11.526 1.00 0.00 39 LYS A CA 7
ATOM 9322 C C . LYS A 1 39 ? 32.341 -14.270 12.514 1.00 0.00 39 LYS A C 7
ATOM 9323 O O . LYS A 1 39 ? 32.087 -13.703 13.577 1.00 0.00 39 LYS A O 7
ATOM 9342 N N . ARG A 1 40 ? 31.783 -15.423 12.158 1.00 0.00 40 ARG A N 7
ATOM 9343 C CA . ARG A 1 40 ? 30.818 -16.102 13.015 1.00 0.00 40 ARG A CA 7
ATOM 9344 C C . ARG A 1 40 ? 31.011 -17.614 12.959 1.00 0.00 40 ARG A C 7
ATOM 9345 O O . ARG A 1 40 ? 31.819 -18.118 12.179 1.00 0.00 40 ARG A O 7
ATOM 9366 N N . GLU A 1 41 ? 30.265 -18.332 13.793 1.00 0.00 41 GLU A N 7
ATOM 9367 C CA . GLU A 1 41 ? 30.357 -19.787 13.839 1.00 0.00 41 GLU A CA 7
ATOM 9368 C C . GLU A 1 41 ? 31.798 -20.235 14.066 1.00 0.00 41 GLU A C 7
ATOM 9369 O O . GLU A 1 41 ? 32.683 -19.414 14.304 1.00 0.00 41 GLU A O 7
ATOM 9381 N N . ALA A 1 42 ? 32.023 -21.542 13.991 1.00 0.00 42 ALA A N 7
ATOM 9382 C CA . ALA A 1 42 ? 33.356 -22.100 14.187 1.00 0.00 42 ALA A CA 7
ATOM 9383 C C . ALA A 1 42 ? 34.381 -21.395 13.306 1.00 0.00 42 ALA A C 7
ATOM 9384 O O . ALA A 1 42 ? 35.520 -21.175 13.716 1.00 0.00 42 ALA A O 7
ATOM 9391 N N . GLY A 1 43 ? 33.969 -21.042 12.092 1.00 0.00 43 GLY A N 7
ATOM 9392 C CA . GLY A 1 43 ? 34.864 -20.366 11.172 1.00 0.00 43 GLY A CA 7
ATOM 9393 C C . GLY A 1 43 ? 34.169 -19.940 9.894 1.00 0.00 43 GLY A C 7
ATOM 9394 O O . GLY A 1 43 ? 34.761 -19.973 8.815 1.00 0.00 43 GLY A O 7
ATOM 9398 N N . LYS A 1 44 ? 32.908 -19.540 10.014 1.00 0.00 44 LYS A N 7
ATOM 9399 C CA . LYS A 1 44 ? 32.129 -19.106 8.860 1.00 0.00 44 LYS A CA 7
ATOM 9400 C C . LYS A 1 44 ? 31.892 -17.600 8.898 1.00 0.00 44 LYS A C 7
ATOM 9401 O O . LYS A 1 44 ? 31.323 -17.077 9.856 1.00 0.00 44 LYS A O 7
ATOM 9420 N N . GLU A 1 45 ? 32.332 -16.909 7.851 1.00 0.00 45 GLU A N 7
ATOM 9421 C CA . GLU A 1 45 ? 32.166 -15.462 7.767 1.00 0.00 45 GLU A CA 7
ATOM 9422 C C . GLU A 1 45 ? 30.819 -15.104 7.145 1.00 0.00 45 GLU A C 7
ATOM 9423 O O . GLU A 1 45 ? 30.464 -15.605 6.078 1.00 0.00 45 GLU A O 7
ATOM 9435 N N . SER A 1 46 ? 30.075 -14.235 7.821 1.00 0.00 46 SER A N 7
ATOM 9436 C CA . SER A 1 46 ? 28.765 -13.813 7.338 1.00 0.00 46 SER A CA 7
ATOM 9437 C C . SER A 1 46 ? 28.819 -12.388 6.797 1.00 0.00 46 SER A C 7
ATOM 9438 O O . SER A 1 46 ? 29.403 -11.498 7.416 1.00 0.00 46 SER A O 7
ATOM 9446 N N . CYS A 1 47 ? 28.206 -12.179 5.637 1.00 0.00 47 CYS A N 7
ATOM 9447 C CA . CYS A 1 47 ? 28.183 -10.863 5.009 1.00 0.00 47 CYS A CA 7
ATOM 9448 C C . CYS A 1 47 ? 26.771 -10.285 5.009 1.00 0.00 47 CYS A C 7
ATOM 9449 O O . CYS A 1 47 ? 25.862 -10.839 4.391 1.00 0.00 47 CYS A O 7
ATOM 9456 N N . PHE A 1 48 ? 26.595 -9.167 5.706 1.00 0.00 48 PHE A N 7
ATOM 9457 C CA . PHE A 1 48 ? 25.294 -8.513 5.787 1.00 0.00 48 PHE A CA 7
ATOM 9458 C C . PHE A 1 48 ? 25.287 -7.215 4.985 1.00 0.00 48 PHE A C 7
ATOM 9459 O O . PHE A 1 48 ? 26.202 -6.398 5.095 1.00 0.00 48 PHE A O 7
ATOM 9476 N N . CYS A 1 49 ? 24.247 -7.032 4.177 1.00 0.00 49 CYS A N 7
ATOM 9477 C CA . CYS A 1 49 ? 24.119 -5.834 3.355 1.00 0.00 49 CYS A CA 7
ATOM 9478 C C . CYS A 1 49 ? 22.767 -5.163 3.580 1.00 0.00 49 CYS A C 7
ATOM 9479 O O . CYS A 1 49 ? 21.770 -5.829 3.859 1.00 0.00 49 CYS A O 7
ATOM 9486 N N . TYR A 1 50 ? 22.742 -3.841 3.455 1.00 0.00 50 TYR A N 7
ATOM 9487 C CA . TYR A 1 50 ? 21.514 -3.078 3.646 1.00 0.00 50 TYR A CA 7
ATOM 9488 C C . TYR A 1 50 ? 21.148 -2.310 2.380 1.00 0.00 50 TYR A C 7
ATOM 9489 O O . TYR A 1 50 ? 22.001 -1.684 1.750 1.00 0.00 50 TYR A O 7
ATOM 9507 N N . PHE A 1 51 ? 19.871 -2.361 2.014 1.00 0.00 51 PHE A N 7
ATOM 9508 C CA . PHE A 1 51 ? 19.390 -1.670 0.823 1.00 0.00 51 PHE A CA 7
ATOM 9509 C C . PHE A 1 51 ? 17.935 -1.242 0.994 1.00 0.00 51 PHE A C 7
ATOM 9510 O O . PHE A 1 51 ? 17.121 -1.979 1.551 1.00 0.00 51 PHE A O 7
ATOM 9527 N N . ASP A 1 52 ? 17.616 -0.046 0.511 1.00 0.00 52 ASP A N 7
ATOM 9528 C CA . ASP A 1 52 ? 16.260 0.482 0.609 1.00 0.00 52 ASP A CA 7
ATOM 9529 C C . ASP A 1 52 ? 15.317 -0.266 -0.328 1.00 0.00 52 ASP A C 7
ATOM 9530 O O . ASP A 1 52 ? 15.556 -0.343 -1.534 1.00 0.00 52 ASP A O 7
ATOM 9539 N N . CYS A 1 53 ? 14.246 -0.816 0.233 1.00 0.00 53 CYS A N 7
ATOM 9540 C CA . CYS A 1 53 ? 13.267 -1.559 -0.551 1.00 0.00 53 CYS A CA 7
ATOM 9541 C C . CYS A 1 53 ? 11.925 -0.834 -0.574 1.00 0.00 53 CYS A C 7
ATOM 9542 O O . CYS A 1 53 ? 11.577 -0.120 0.367 1.00 0.00 53 CYS A O 7
ATOM 9549 N N . SER A 1 54 ? 11.175 -1.023 -1.655 1.00 0.00 54 SER A N 7
ATOM 9550 C CA . SER A 1 54 ? 9.872 -0.385 -1.802 1.00 0.00 54 SER A CA 7
ATOM 9551 C C . SER A 1 54 ? 10.020 1.129 -1.924 1.00 0.00 54 SER A C 7
ATOM 9552 O O . SER A 1 54 ? 9.885 1.692 -3.011 1.00 0.00 54 SER A O 7
ATOM 9560 N N . LYS A 1 55 ? 10.297 1.782 -0.801 1.00 0.00 55 LYS A N 7
ATOM 9561 C C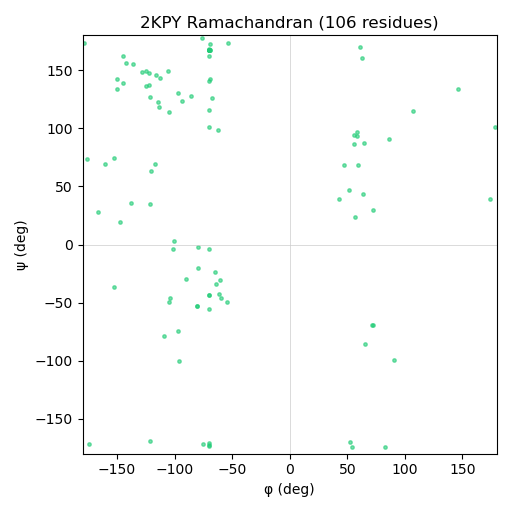A . LYS A 1 55 ? 10.465 3.230 -0.779 1.00 0.00 55 LYS A CA 7
ATOM 9562 C C . LYS A 1 55 ? 11.490 3.644 0.272 1.00 0.00 55 LYS A C 7
ATOM 9563 O O . LYS A 1 55 ? 12.317 4.523 0.033 1.00 0.00 55 LYS A O 7
ATOM 9582 N N . SER A 1 56 ? 11.430 3.002 1.435 1.00 0.00 56 SER A N 7
ATOM 9583 C CA . SER A 1 56 ? 12.352 3.305 2.523 1.00 0.00 56 SER A CA 7
ATOM 9584 C C . SER A 1 56 ? 12.223 4.763 2.955 1.00 0.00 56 SER A C 7
ATOM 9585 O O . SER A 1 56 ? 13.032 5.618 2.594 1.00 0.00 56 SER A O 7
ATOM 9593 N N . PRO A 1 57 ? 11.180 5.054 3.746 1.00 0.00 57 PRO A N 7
ATOM 9594 C CA . PRO A 1 57 ? 10.919 6.407 4.246 1.00 0.00 57 PRO A CA 7
ATOM 9595 C C . PRO A 1 57 ? 11.951 6.854 5.276 1.00 0.00 57 PRO A C 7
ATOM 9596 O O . PRO A 1 57 ? 12.774 6.069 5.747 1.00 0.00 57 PRO A O 7
ATOM 9607 N N . PRO A 1 58 ? 11.909 8.146 5.635 1.00 0.00 58 PRO A N 7
ATOM 9608 C CA . PRO A 1 58 ? 12.833 8.726 6.614 1.00 0.00 58 PRO A CA 7
ATOM 9609 C C . PRO A 1 58 ? 12.570 8.222 8.029 1.00 0.00 58 PRO A C 7
ATOM 9610 O O . PRO A 1 58 ? 11.982 8.926 8.849 1.00 0.00 58 PRO A O 7
ATOM 9621 N N . GLY A 1 59 ? 13.010 6.999 8.308 1.00 0.00 59 GLY A N 7
ATOM 9622 C CA . GLY A 1 59 ? 12.813 6.423 9.626 1.00 0.00 59 GLY A CA 7
ATOM 9623 C C . GLY A 1 59 ? 12.800 4.907 9.599 1.00 0.00 59 GLY A C 7
ATOM 9624 O O . GLY A 1 59 ? 13.164 4.294 8.596 1.00 0.00 59 GLY A O 7
ATOM 9628 N N . ALA A 1 60 ? 12.383 4.301 10.706 1.00 0.00 60 ALA A N 7
ATOM 9629 C CA . ALA A 1 60 ? 12.325 2.848 10.806 1.00 0.00 60 ALA A CA 7
ATOM 9630 C C . ALA A 1 60 ? 13.718 2.235 10.707 1.00 0.00 60 ALA A C 7
ATOM 9631 O O . ALA A 1 60 ? 14.722 2.947 10.698 1.00 0.00 60 ALA A O 7
ATOM 9638 N N . THR A 1 61 ? 13.771 0.909 10.633 1.00 0.00 61 THR A N 7
ATOM 9639 C CA . THR A 1 61 ? 15.041 0.200 10.536 1.00 0.00 61 THR A CA 7
ATOM 9640 C C . THR A 1 61 ? 15.005 -0.842 9.424 1.00 0.00 61 THR A C 7
ATOM 9641 O O . THR A 1 61 ? 13.942 -1.281 8.985 1.00 0.00 61 THR A O 7
ATOM 9652 N N . PRO A 1 62 ? 16.194 -1.250 8.956 1.00 0.00 62 PRO A N 7
ATOM 9653 C CA . PRO A 1 62 ? 16.325 -2.247 7.889 1.00 0.00 62 PRO A CA 7
ATOM 9654 C C . PRO A 1 62 ? 15.917 -3.643 8.346 1.00 0.00 62 PRO A C 7
ATOM 9655 O O . PRO A 1 62 ? 16.725 -4.386 8.901 1.00 0.00 62 PRO A O 7
ATOM 9666 N N . ALA A 1 63 ? 14.656 -3.993 8.110 1.00 0.00 63 ALA A N 7
ATOM 9667 C CA . ALA A 1 63 ? 14.141 -5.300 8.496 1.00 0.00 63 ALA A CA 7
ATOM 9668 C C . ALA A 1 63 ? 12.665 -5.436 8.140 1.00 0.00 63 ALA A C 7
ATOM 9669 O O . ALA A 1 63 ? 11.958 -4.449 7.933 1.00 0.00 63 ALA A O 7
ATOM 9676 N N . PRO A 1 64 ? 12.185 -6.686 8.067 1.00 0.00 64 PRO A N 7
ATOM 9677 C CA . PRO A 1 64 ? 10.787 -6.980 7.736 1.00 0.00 64 PRO A CA 7
ATOM 9678 C C . PRO A 1 64 ? 9.830 -6.573 8.851 1.00 0.00 64 PRO A C 7
ATOM 9679 O O . PRO A 1 64 ? 10.237 -6.281 9.975 1.00 0.00 64 PRO A O 7
ATOM 9690 N N . PRO A 1 65 ? 8.527 -6.553 8.534 1.00 0.00 65 PRO A N 7
ATOM 9691 C CA . PRO A 1 65 ? 7.484 -6.185 9.497 1.00 0.00 65 PRO A CA 7
ATOM 9692 C C . PRO A 1 65 ? 7.304 -7.235 10.587 1.00 0.00 65 PRO A C 7
ATOM 9693 O O . PRO A 1 65 ? 6.343 -8.003 10.570 1.00 0.00 65 PRO A O 7
ATOM 9704 N N . GLY A 1 66 ? 8.235 -7.263 11.536 1.00 0.00 66 GLY A N 7
ATOM 9705 C CA . GLY A 1 66 ? 8.161 -8.224 12.621 1.00 0.00 66 GLY A CA 7
ATOM 9706 C C . GLY A 1 66 ? 9.060 -7.856 13.784 1.00 0.00 66 GLY A C 7
ATOM 9707 O O . GLY A 1 66 ? 9.454 -8.717 14.569 1.00 0.00 66 GLY A O 7
ATOM 9711 N N . ALA A 1 67 ? 9.385 -6.572 13.895 1.00 0.00 67 ALA A N 7
ATOM 9712 C CA . ALA A 1 67 ? 10.243 -6.092 14.971 1.00 0.00 67 ALA A CA 7
ATOM 9713 C C . ALA A 1 67 ? 11.510 -6.933 15.080 1.00 0.00 67 ALA A C 7
ATOM 9714 O O . ALA A 1 67 ? 11.563 -7.897 15.843 1.00 0.00 67 ALA A O 7
ATOM 9721 N N . ALA A 1 68 ? 12.529 -6.563 14.311 1.00 0.00 68 ALA A N 7
ATOM 9722 C CA . ALA A 1 68 ? 13.796 -7.283 14.323 1.00 0.00 68 ALA A CA 7
ATOM 9723 C C . ALA A 1 68 ? 14.892 -6.477 13.634 1.00 0.00 68 ALA A C 7
ATOM 9724 O O . ALA A 1 68 ? 15.295 -6.768 12.507 1.00 0.00 68 ALA A O 7
ATOM 9731 N N . PRO A 1 69 ? 15.387 -5.439 14.325 1.00 0.00 69 PRO A N 7
ATOM 9732 C CA . PRO A 1 69 ? 16.444 -4.570 13.798 1.00 0.00 69 PRO A CA 7
ATOM 9733 C C . PRO A 1 69 ? 17.790 -5.280 13.711 1.00 0.00 69 PRO A C 7
ATOM 9734 O O . PRO A 1 69 ? 17.985 -6.361 14.268 1.00 0.00 69 PRO A O 7
ATOM 9745 N N . PRO A 1 70 ? 18.742 -4.661 12.998 1.00 0.00 70 PRO A N 7
ATOM 9746 C CA . PRO A 1 70 ? 20.088 -5.216 12.823 1.00 0.00 70 PRO A CA 7
ATOM 9747 C C . PRO A 1 70 ? 20.899 -5.188 14.114 1.00 0.00 70 PRO A C 7
ATOM 9748 O O . PRO A 1 70 ? 20.538 -4.527 15.088 1.00 0.00 70 PRO A O 7
ATOM 9759 N N . PRO A 1 71 ? 22.022 -5.922 14.125 1.00 0.00 71 PRO A N 7
ATOM 9760 C CA . PRO A 1 71 ? 22.908 -5.996 15.290 1.00 0.00 71 PRO A CA 7
ATOM 9761 C C . PRO A 1 71 ? 23.645 -4.686 15.543 1.00 0.00 71 PRO A C 7
ATOM 9762 O O . PRO A 1 71 ? 23.735 -4.223 16.679 1.00 0.00 71 PRO A O 7
ATOM 9773 N N . ALA A 1 72 ? 24.170 -4.092 14.476 1.00 0.00 72 ALA A N 7
ATOM 9774 C CA . ALA A 1 72 ? 24.897 -2.834 14.582 1.00 0.00 72 ALA A CA 7
ATOM 9775 C C . ALA A 1 72 ? 25.361 -2.350 13.212 1.00 0.00 72 ALA A C 7
ATOM 9776 O O . ALA A 1 72 ? 25.409 -1.149 12.951 1.00 0.00 72 ALA A O 7
ATOM 9783 N N . ALA A 1 73 ? 25.702 -3.294 12.341 1.00 0.00 73 ALA A N 7
ATOM 9784 C CA . ALA A 1 73 ? 26.161 -2.964 10.997 1.00 0.00 73 ALA A CA 7
ATOM 9785 C C . ALA A 1 73 ? 27.480 -2.200 11.040 1.00 0.00 73 ALA A C 7
ATOM 9786 O O . ALA A 1 73 ? 27.813 -1.573 12.045 1.00 0.00 73 ALA A O 7
ATOM 9793 N N . GLY A 1 74 ? 28.227 -2.256 9.942 1.00 0.00 74 GLY A N 7
ATOM 9794 C CA . GLY A 1 74 ? 29.502 -1.565 9.876 1.00 0.00 74 GLY A CA 7
ATOM 9795 C C . GLY A 1 74 ? 30.280 -1.903 8.619 1.00 0.00 74 GLY A C 7
ATOM 9796 O O . GLY A 1 74 ? 31.023 -2.883 8.585 1.00 0.00 74 GLY A O 7
ATOM 9800 N N . GLY A 1 75 ? 30.108 -1.090 7.582 1.00 0.00 75 GLY A N 7
ATOM 9801 C CA . GLY A 1 75 ? 30.805 -1.325 6.331 1.00 0.00 75 GLY A CA 7
ATOM 9802 C C . GLY A 1 75 ? 32.312 -1.296 6.492 1.00 0.00 75 GLY A C 7
ATOM 9803 O O . GLY A 1 75 ? 32.834 -0.628 7.384 1.00 0.00 75 GLY A O 7
ATOM 9807 N N . SER A 1 76 ? 33.012 -2.023 5.628 1.00 0.00 76 SER A N 7
ATOM 9808 C CA . SER A 1 76 ? 34.468 -2.082 5.682 1.00 0.00 76 SER A CA 7
ATOM 9809 C C . SER A 1 76 ? 34.946 -2.440 7.087 1.00 0.00 76 SER A C 7
ATOM 9810 O O . SER A 1 76 ? 35.442 -1.598 7.835 1.00 0.00 76 SER A O 7
ATOM 9818 N N . PRO A 1 77 ? 34.793 -3.721 7.454 1.00 0.00 77 PRO A N 7
ATOM 9819 C CA . PRO A 1 77 ? 35.202 -4.222 8.769 1.00 0.00 77 PRO A CA 7
ATOM 9820 C C . PRO A 1 77 ? 36.718 -4.254 8.932 1.00 0.00 77 PRO A C 7
ATOM 9821 O O . PRO A 1 77 ? 37.365 -5.249 8.606 1.00 0.00 77 PRO A O 7
ATOM 9832 N N . SER A 1 78 ? 37.278 -3.160 9.437 1.00 0.00 78 SER A N 7
ATOM 9833 C CA . SER A 1 78 ? 38.718 -3.062 9.640 1.00 0.00 78 SER A CA 7
ATOM 9834 C C . SER A 1 78 ? 39.461 -3.153 8.310 1.00 0.00 78 SER A C 7
ATOM 9835 O O . SER A 1 78 ? 38.933 -3.632 7.307 1.00 0.00 78 SER A O 7
ATOM 9843 N N . PRO A 1 79 ? 40.717 -2.681 8.302 1.00 0.00 79 PRO A N 7
ATOM 9844 C CA . PRO A 1 79 ? 41.561 -2.697 7.103 1.00 0.00 79 PRO A CA 7
ATOM 9845 C C . PRO A 1 79 ? 41.984 -4.109 6.711 1.00 0.00 79 PRO A C 7
ATOM 9846 O O . PRO A 1 79 ? 41.821 -5.065 7.470 1.00 0.00 79 PRO A O 7
ATOM 9857 N N . PRO A 1 80 ? 42.540 -4.245 5.499 1.00 0.00 80 PRO A N 7
ATOM 9858 C CA . PRO A 1 80 ? 42.999 -5.537 4.979 1.00 0.00 80 PRO A CA 7
ATOM 9859 C C . PRO A 1 80 ? 44.234 -6.051 5.712 1.00 0.00 80 PRO A C 7
ATOM 9860 O O . PRO A 1 80 ? 45.363 -5.716 5.355 1.00 0.00 80 PRO A O 7
ATOM 9871 N N . ALA A 1 81 ? 44.012 -6.866 6.738 1.00 0.00 81 ALA A N 7
ATOM 9872 C CA . ALA A 1 81 ? 45.107 -7.428 7.519 1.00 0.00 81 ALA A CA 7
ATOM 9873 C C . ALA A 1 81 ? 44.766 -8.830 8.012 1.00 0.00 81 ALA A C 7
ATOM 9874 O O . ALA A 1 81 ? 44.863 -9.119 9.204 1.00 0.00 81 ALA A O 7
ATOM 9881 N N . ASP A 1 82 ? 44.368 -9.697 7.087 1.00 0.00 82 ASP A N 7
ATOM 9882 C CA . ASP A 1 82 ? 44.013 -11.070 7.428 1.00 0.00 82 ASP A CA 7
ATOM 9883 C C . ASP A 1 82 ? 44.503 -12.039 6.357 1.00 0.00 82 ASP A C 7
ATOM 9884 O O . ASP A 1 82 ? 44.572 -11.695 5.178 1.00 0.00 82 ASP A O 7
ATOM 9893 N N . GLY A 1 83 ? 44.842 -13.255 6.776 1.00 0.00 83 GLY A N 7
ATOM 9894 C CA . GLY A 1 83 ? 45.322 -14.255 5.841 1.00 0.00 83 GLY A CA 7
ATOM 9895 C C . GLY A 1 83 ? 46.418 -15.121 6.430 1.00 0.00 83 GLY A C 7
ATOM 9896 O O . GLY A 1 83 ? 47.340 -14.618 7.070 1.00 0.00 83 GLY A O 7
ATOM 9900 N N . GLY A 1 84 ? 46.316 -16.429 6.215 1.00 0.00 84 GLY A N 7
ATOM 9901 C CA . GLY A 1 84 ? 47.312 -17.347 6.737 1.00 0.00 84 GLY A CA 7
ATOM 9902 C C . GLY A 1 84 ? 46.749 -18.731 6.991 1.00 0.00 84 GLY A C 7
ATOM 9903 O O . GLY A 1 84 ? 47.053 -19.675 6.262 1.00 0.00 84 GLY A O 7
ATOM 9907 N N . SER A 1 85 ? 45.927 -18.853 8.029 1.00 0.00 85 SER A N 7
ATOM 9908 C CA . SER A 1 85 ? 45.324 -20.133 8.380 1.00 0.00 85 SER A CA 7
ATOM 9909 C C . SER A 1 85 ? 46.398 -21.171 8.693 1.00 0.00 85 SER A C 7
ATOM 9910 O O . SER A 1 85 ? 46.643 -22.100 7.923 1.00 0.00 85 SER A O 7
ATOM 9918 N N . PRO A 1 86 ? 47.054 -21.011 9.852 1.00 0.00 86 PRO A N 7
ATOM 9919 C CA . PRO A 1 86 ? 48.112 -21.924 10.294 1.00 0.00 86 PRO A CA 7
ATOM 9920 C C . PRO A 1 86 ? 47.570 -23.296 10.678 1.00 0.00 86 PRO A C 7
ATOM 9921 O O . PRO A 1 86 ? 46.364 -23.496 10.822 1.00 0.00 86 PRO A O 7
ATOM 9932 N N . PRO A 1 87 ? 48.481 -24.267 10.849 1.00 0.00 87 PRO A N 7
ATOM 9933 C CA . PRO A 1 87 ? 48.117 -25.637 11.220 1.00 0.00 87 PRO A CA 7
ATOM 9934 C C . PRO A 1 87 ? 47.602 -25.733 12.652 1.00 0.00 87 PRO A C 7
ATOM 9935 O O . PRO A 1 87 ? 47.726 -24.800 13.446 1.00 0.00 87 PRO A O 7
ATOM 9946 N N . PRO A 1 88 ? 47.011 -26.888 12.994 1.00 0.00 88 PRO A N 7
ATOM 9947 C CA . PRO A 1 88 ? 46.467 -27.133 14.332 1.00 0.00 88 PRO A CA 7
ATOM 9948 C C . PRO A 1 88 ? 47.560 -27.267 15.387 1.00 0.00 88 PRO A C 7
ATOM 9949 O O . PRO A 1 88 ? 48.744 -27.396 15.075 1.00 0.00 88 PRO A O 7
ATOM 9960 N N . PRO A 1 89 ? 47.156 -27.238 16.666 1.00 0.00 89 PRO A N 7
ATOM 9961 C CA . PRO A 1 89 ? 48.087 -27.356 17.792 1.00 0.00 89 PRO A CA 7
ATOM 9962 C C . PRO A 1 89 ? 48.680 -28.756 17.910 1.00 0.00 89 PRO A C 7
ATOM 9963 O O . PRO A 1 89 ? 49.890 -28.916 18.062 1.00 0.00 89 PRO A O 7
ATOM 9974 N N . ALA A 1 90 ? 47.819 -29.766 17.838 1.00 0.00 90 ALA A N 7
ATOM 9975 C CA . ALA A 1 90 ? 48.259 -31.152 17.933 1.00 0.00 90 ALA A CA 7
ATOM 9976 C C . ALA A 1 90 ? 47.089 -32.113 17.750 1.00 0.00 90 ALA A C 7
ATOM 9977 O O . ALA A 1 90 ? 45.978 -31.698 17.421 1.00 0.00 90 ALA A O 7
ATOM 9984 N N . ASP A 1 91 ? 47.347 -33.399 17.963 1.00 0.00 91 ASP A N 7
ATOM 9985 C CA . ASP A 1 91 ? 46.314 -34.419 17.821 1.00 0.00 91 ASP A CA 7
ATOM 9986 C C . ASP A 1 91 ? 45.302 -34.329 18.959 1.00 0.00 91 ASP A C 7
ATOM 9987 O O . ASP A 1 91 ? 45.598 -33.794 20.026 1.00 0.00 91 ASP A O 7
ATOM 9996 N N . GLY A 1 92 ? 44.104 -34.856 18.721 1.00 0.00 92 GLY A N 7
ATOM 9997 C CA . GLY A 1 92 ? 43.065 -34.824 19.734 1.00 0.00 92 GLY A CA 7
ATOM 9998 C C . GLY A 1 92 ? 42.120 -36.004 19.632 1.00 0.00 92 GLY A C 7
ATOM 9999 O O . GLY A 1 92 ? 42.221 -36.813 18.711 1.00 0.00 92 GLY A O 7
ATOM 10003 N N . GLY A 1 93 ? 41.196 -36.104 20.584 1.00 0.00 93 GLY A N 7
ATOM 10004 C CA . GLY A 1 93 ? 40.243 -37.199 20.580 1.00 0.00 93 GLY A CA 7
ATOM 10005 C C . GLY A 1 93 ? 40.580 -38.265 21.603 1.00 0.00 93 GLY A C 7
ATOM 10006 O O . GLY A 1 93 ? 41.731 -38.392 22.021 1.00 0.00 93 GLY A O 7
ATOM 10010 N N . SER A 1 94 ? 39.574 -39.032 22.010 1.00 0.00 94 SER A N 7
ATOM 10011 C CA . SER A 1 94 ? 39.768 -40.090 22.995 1.00 0.00 94 SER A CA 7
ATOM 10012 C C . SER A 1 94 ? 40.272 -39.516 24.316 1.00 0.00 94 SER A C 7
ATOM 10013 O O . SER A 1 94 ? 41.474 -39.445 24.573 1.00 0.00 94 SER A O 7
ATOM 10021 N N . PRO A 1 95 ? 39.331 -39.095 25.174 1.00 0.00 95 PRO A N 7
ATOM 10022 C CA . PRO A 1 95 ? 37.897 -39.174 24.878 1.00 0.00 95 PRO A CA 7
ATOM 10023 C C . PRO A 1 95 ? 37.476 -38.198 23.786 1.00 0.00 95 PRO A C 7
ATOM 10024 O O . PRO A 1 95 ? 38.180 -37.237 23.474 1.00 0.00 95 PRO A O 7
ATOM 10035 N N . PRO A 1 96 ? 36.301 -38.446 23.189 1.00 0.00 96 PRO A N 7
ATOM 10036 C CA . PRO A 1 96 ? 35.759 -37.599 22.123 1.00 0.00 96 PRO A CA 7
ATOM 10037 C C . PRO A 1 96 ? 35.321 -36.231 22.636 1.00 0.00 96 PRO A C 7
ATOM 10038 O O . PRO A 1 96 ? 34.139 -36.003 22.894 1.00 0.00 96 PRO A O 7
ATOM 10049 N N . VAL A 1 97 ? 36.281 -35.323 22.780 1.00 0.00 97 VAL A N 7
ATOM 10050 C CA . VAL A 1 97 ? 35.994 -33.977 23.261 1.00 0.00 97 VAL A CA 7
ATOM 10051 C C . VAL A 1 97 ? 36.264 -32.938 22.178 1.00 0.00 97 VAL A C 7
ATOM 10052 O O . VAL A 1 97 ? 35.678 -31.855 22.182 1.00 0.00 97 VAL A O 7
ATOM 10065 N N . ASP A 1 98 ? 37.155 -33.275 21.252 1.00 0.00 98 ASP A N 7
ATOM 10066 C CA . ASP A 1 98 ? 37.502 -32.372 20.161 1.00 0.00 98 ASP A CA 7
ATOM 10067 C C . ASP A 1 98 ? 38.442 -33.052 19.170 1.00 0.00 98 ASP A C 7
ATOM 10068 O O . ASP A 1 98 ? 39.181 -33.968 19.529 1.00 0.00 98 ASP A O 7
ATOM 10077 N N . GLY A 1 99 ? 38.407 -32.598 17.921 1.00 0.00 99 GLY A N 7
ATOM 10078 C CA . GLY A 1 99 ? 39.260 -33.175 16.898 1.00 0.00 99 GLY A CA 7
ATOM 10079 C C . GLY A 1 99 ? 39.360 -32.299 15.665 1.00 0.00 99 GLY A C 7
ATOM 10080 O O . GLY A 1 99 ? 38.346 -31.920 15.080 1.00 0.00 99 GLY A O 7
ATOM 10084 N N . GLY A 1 100 ? 40.587 -31.974 15.269 1.00 0.00 100 GLY A N 7
ATOM 10085 C CA . GLY A 1 100 ? 40.793 -31.138 14.101 1.00 0.00 100 GLY A CA 7
ATOM 10086 C C . GLY A 1 100 ? 41.234 -29.734 14.464 1.00 0.00 100 GLY A C 7
ATOM 10087 O O . GLY A 1 100 ? 42.121 -29.170 13.824 1.00 0.00 100 GLY A O 7
ATOM 10091 N N . SER A 1 101 ? 40.612 -29.167 15.493 1.00 0.00 101 SER A N 7
ATOM 10092 C CA . SER A 1 101 ? 40.941 -27.818 15.936 1.00 0.00 101 SER A CA 7
ATOM 10093 C C . SER A 1 101 ? 40.746 -26.812 14.806 1.00 0.00 101 SER A C 7
ATOM 10094 O O . SER A 1 101 ? 41.700 -26.239 14.279 1.00 0.00 101 SER A O 7
ATOM 10102 N N . PRO A 1 102 ? 39.480 -26.591 14.423 1.00 0.00 102 PRO A N 7
ATOM 10103 C CA . PRO A 1 102 ? 39.128 -25.654 13.352 1.00 0.00 102 PRO A CA 7
ATOM 10104 C C . PRO A 1 102 ? 39.364 -24.201 13.752 1.00 0.00 102 PRO A C 7
ATOM 10105 O O . PRO A 1 102 ? 39.601 -23.884 14.918 1.00 0.00 102 PRO A O 7
ATOM 10116 N N . PRO A 1 103 ? 39.297 -23.296 12.765 1.00 0.00 103 PRO A N 7
ATOM 10117 C CA . PRO A 1 103 ? 39.015 -23.662 11.373 1.00 0.00 103 PRO A CA 7
ATOM 10118 C C . PRO A 1 103 ? 40.168 -24.424 10.730 1.00 0.00 103 PRO A C 7
ATOM 10119 O O . PRO A 1 103 ? 41.276 -24.487 11.262 1.00 0.00 103 PRO A O 7
ATOM 10130 N N . PRO A 1 104 ? 39.905 -25.017 9.555 1.00 0.00 104 PRO A N 7
ATOM 10131 C CA . PRO A 1 104 ? 40.909 -25.784 8.813 1.00 0.00 104 PRO A CA 7
ATOM 10132 C C . PRO A 1 104 ? 42.003 -24.896 8.231 1.00 0.00 104 PRO A C 7
ATOM 10133 O O . PRO A 1 104 ? 41.890 -23.671 8.198 1.00 0.00 104 PRO A O 7
ATOM 10144 N N . PRO A 1 105 ? 43.090 -25.526 7.759 1.00 0.00 105 PRO A N 7
ATOM 10145 C CA . PRO A 1 105 ? 44.225 -24.812 7.168 1.00 0.00 105 PRO A CA 7
ATOM 10146 C C . PRO A 1 105 ? 43.880 -24.189 5.820 1.00 0.00 105 PRO A C 7
ATOM 10147 O O . PRO A 1 105 ? 42.803 -24.428 5.273 1.00 0.00 105 PRO A O 7
ATOM 10158 N N . SER A 1 106 ? 44.801 -23.391 5.288 1.00 0.00 106 SER A N 7
ATOM 10159 C CA . SER A 1 106 ? 44.592 -22.732 4.005 1.00 0.00 106 SER A CA 7
ATOM 10160 C C . SER A 1 106 ? 44.311 -23.755 2.908 1.00 0.00 106 SER A C 7
ATOM 10161 O O . SER A 1 106 ? 43.402 -23.580 2.096 1.00 0.00 106 SER A O 7
ATOM 10169 N N . THR A 1 107 ? 45.100 -24.826 2.890 1.00 0.00 107 THR A N 7
ATOM 10170 C CA . THR A 1 107 ? 44.938 -25.877 1.894 1.00 0.00 107 THR A CA 7
ATOM 10171 C C . THR A 1 107 ? 45.089 -25.324 0.481 1.00 0.00 107 THR A C 7
ATOM 10172 O O . THR A 1 107 ? 44.099 -25.076 -0.208 1.00 0.00 107 THR A O 7
ATOM 10183 N N . HIS A 1 108 ? 46.334 -25.133 0.055 1.00 0.00 108 HIS A N 7
ATOM 10184 C CA . HIS A 1 108 ? 46.614 -24.610 -1.277 1.00 0.00 108 HIS A CA 7
ATOM 10185 C C . HIS A 1 108 ? 45.846 -23.314 -1.524 1.00 0.00 108 HIS A C 7
ATOM 10186 O O . HIS A 1 108 ? 46.431 -22.230 -1.546 1.00 0.00 108 HIS A O 7
ATOM 10200 N N . ALA A 1 1 ? 1.323 -2.282 3.654 1.00 0.00 1 ALA A N 8
ATOM 10201 C CA . ALA A 1 1 ? 2.246 -1.865 2.606 1.00 0.00 1 ALA A CA 8
ATOM 10202 C C . ALA A 1 1 ? 3.687 -2.193 2.980 1.00 0.00 1 ALA A C 8
ATOM 10203 O O . ALA A 1 1 ? 4.304 -3.083 2.396 1.00 0.00 1 ALA A O 8
ATOM 10210 N N . GLY A 1 2 ? 4.220 -1.468 3.959 1.00 0.00 2 GLY A N 8
ATOM 10211 C CA . GLY A 1 2 ? 5.585 -1.697 4.394 1.00 0.00 2 GLY A CA 8
ATOM 10212 C C . GLY A 1 2 ? 6.491 -0.517 4.105 1.00 0.00 2 GLY A C 8
ATOM 10213 O O . GLY A 1 2 ? 6.421 0.509 4.783 1.00 0.00 2 GLY A O 8
ATOM 10217 N N . SER A 1 3 ? 7.346 -0.662 3.098 1.00 0.00 3 SER A N 8
ATOM 10218 C CA . SER A 1 3 ? 8.274 0.399 2.724 1.00 0.00 3 SER A CA 8
ATOM 10219 C C . SER A 1 3 ? 9.274 0.666 3.846 1.00 0.00 3 SER A C 8
ATOM 10220 O O . SER A 1 3 ? 8.915 1.182 4.904 1.00 0.00 3 SER A O 8
ATOM 10228 N N . LYS A 1 4 ? 10.531 0.310 3.606 1.00 0.00 4 LYS A N 8
ATOM 10229 C CA . LYS A 1 4 ? 11.586 0.510 4.593 1.00 0.00 4 LYS A CA 8
ATOM 10230 C C . LYS A 1 4 ? 12.916 -0.038 4.087 1.00 0.00 4 LYS A C 8
ATOM 10231 O O . LYS A 1 4 ? 13.078 -0.299 2.894 1.00 0.00 4 LYS A O 8
ATOM 10250 N N . LEU A 1 5 ? 13.864 -0.213 5.000 1.00 0.00 5 LEU A N 8
ATOM 10251 C CA . LEU A 1 5 ? 15.181 -0.732 4.647 1.00 0.00 5 LEU A CA 8
ATOM 10252 C C . LEU A 1 5 ? 15.179 -2.258 4.634 1.00 0.00 5 LEU A C 8
ATOM 10253 O O . LEU A 1 5 ? 14.424 -2.895 5.369 1.00 0.00 5 LEU A O 8
ATOM 10269 N N . CYS A 1 6 ? 16.030 -2.838 3.794 1.00 0.00 6 CYS A N 8
ATOM 10270 C CA . CYS A 1 6 ? 16.128 -4.289 3.686 1.00 0.00 6 CYS A CA 8
ATOM 10271 C C . CYS A 1 6 ? 17.538 -4.765 4.020 1.00 0.00 6 CYS A C 8
ATOM 10272 O O . CYS A 1 6 ? 18.523 -4.216 3.526 1.00 0.00 6 CYS A O 8
ATOM 10279 N N . GLU A 1 7 ? 17.627 -5.790 4.863 1.00 0.00 7 GLU A N 8
ATOM 10280 C CA . GLU A 1 7 ? 18.917 -6.339 5.263 1.00 0.00 7 GLU A CA 8
ATOM 10281 C C . GLU A 1 7 ? 19.089 -7.761 4.738 1.00 0.00 7 GLU A C 8
ATOM 10282 O O . GLU A 1 7 ? 18.162 -8.570 4.787 1.00 0.00 7 GLU A O 8
ATOM 10294 N N . LYS A 1 8 ? 20.283 -8.059 4.236 1.00 0.00 8 LYS A N 8
ATOM 10295 C CA . LYS A 1 8 ? 20.579 -9.383 3.702 1.00 0.00 8 LYS A CA 8
ATOM 10296 C C . LYS A 1 8 ? 21.764 -10.011 4.429 1.00 0.00 8 LYS A C 8
ATOM 10297 O O . LYS A 1 8 ? 22.880 -9.490 4.386 1.00 0.00 8 LYS A O 8
ATOM 10316 N N . THR A 1 9 ? 21.516 -11.133 5.097 1.00 0.00 9 THR A N 8
ATOM 10317 C CA . THR A 1 9 ? 22.562 -11.832 5.833 1.00 0.00 9 THR A CA 8
ATOM 10318 C C . THR A 1 9 ? 23.250 -12.872 4.957 1.00 0.00 9 THR A C 8
ATOM 10319 O O . THR A 1 9 ? 23.454 -14.012 5.374 1.00 0.00 9 THR A O 8
ATOM 10330 N N . SER A 1 10 ? 23.607 -12.472 3.740 1.00 0.00 10 SER A N 8
ATOM 10331 C CA . SER A 1 10 ? 24.270 -13.372 2.804 1.00 0.00 10 SER A CA 8
ATOM 10332 C C . SER A 1 10 ? 23.398 -14.590 2.511 1.00 0.00 10 SER A C 8
ATOM 10333 O O . SER A 1 10 ? 23.239 -15.472 3.354 1.00 0.00 10 SER A O 8
ATOM 10341 N N . LYS A 1 11 ? 22.834 -14.630 1.308 1.00 0.00 11 LYS A N 8
ATOM 10342 C CA . LYS A 1 11 ? 21.979 -15.738 0.901 1.00 0.00 11 LYS A CA 8
ATOM 10343 C C . LYS A 1 11 ? 22.389 -16.267 -0.470 1.00 0.00 11 LYS A C 8
ATOM 10344 O O . LYS A 1 11 ? 21.549 -16.709 -1.254 1.00 0.00 11 LYS A O 8
ATOM 10363 N N . THR A 1 12 ? 23.688 -16.220 -0.753 1.00 0.00 12 THR A N 8
ATOM 10364 C CA . THR A 1 12 ? 24.210 -16.694 -2.028 1.00 0.00 12 THR A CA 8
ATOM 10365 C C . THR A 1 12 ? 25.704 -16.418 -2.147 1.00 0.00 12 THR A C 8
ATOM 10366 O O . THR A 1 12 ? 26.415 -17.101 -2.885 1.00 0.00 12 THR A O 8
ATOM 10377 N N . TYR A 1 13 ? 26.175 -15.414 -1.416 1.00 0.00 13 TYR A N 8
ATOM 10378 C CA . TYR A 1 13 ? 27.586 -15.046 -1.442 1.00 0.00 13 TYR A CA 8
ATOM 10379 C C . TYR A 1 13 ? 28.473 -16.285 -1.365 1.00 0.00 13 TYR A C 8
ATOM 10380 O O . TYR A 1 13 ? 29.033 -16.726 -2.369 1.00 0.00 13 TYR A O 8
ATOM 10398 N N . SER A 1 14 ? 28.596 -16.843 -0.164 1.00 0.00 14 SER A N 8
ATOM 10399 C CA . SER A 1 14 ? 29.417 -18.029 0.047 1.00 0.00 14 SER A CA 8
ATOM 10400 C C . SER A 1 14 ? 30.808 -17.842 -0.553 1.00 0.00 14 SER A C 8
ATOM 10401 O O . SER A 1 14 ? 31.181 -16.739 -0.951 1.00 0.00 14 SER A O 8
ATOM 10409 N N . GLY A 1 15 ? 31.571 -18.929 -0.614 1.00 0.00 15 GLY A N 8
ATOM 10410 C CA . GLY A 1 15 ? 32.912 -18.864 -1.166 1.00 0.00 15 GLY A CA 8
ATOM 10411 C C . GLY A 1 15 ? 33.773 -17.825 -0.476 1.00 0.00 15 GLY A C 8
ATOM 10412 O O . GLY A 1 15 ? 33.724 -16.642 -0.815 1.00 0.00 15 GLY A O 8
ATOM 10416 N N . LYS A 1 16 ? 34.563 -18.265 0.497 1.00 0.00 16 LYS A N 8
ATOM 10417 C CA . LYS A 1 16 ? 35.439 -17.365 1.238 1.00 0.00 16 LYS A CA 8
ATOM 10418 C C . LYS A 1 16 ? 34.709 -16.078 1.608 1.00 0.00 16 LYS A C 8
ATOM 10419 O O . LYS A 1 16 ? 33.481 -16.011 1.554 1.00 0.00 16 LYS A O 8
ATOM 10438 N N . CYS A 1 17 ? 35.473 -15.056 1.982 1.00 0.00 17 CYS A N 8
ATOM 10439 C CA . CYS A 1 17 ? 34.900 -13.770 2.360 1.00 0.00 17 CYS A CA 8
ATOM 10440 C C . CYS A 1 17 ? 35.928 -12.653 2.214 1.00 0.00 17 CYS A C 8
ATOM 10441 O O . CYS A 1 17 ? 37.134 -12.898 2.237 1.00 0.00 17 CYS A O 8
ATOM 10448 N N . ASP A 1 18 ? 35.442 -11.425 2.066 1.00 0.00 18 ASP A N 8
ATOM 10449 C CA . ASP A 1 18 ? 36.319 -10.269 1.918 1.00 0.00 18 ASP A CA 8
ATOM 10450 C C . ASP A 1 18 ? 35.554 -8.972 2.166 1.00 0.00 18 ASP A C 8
ATOM 10451 O O . ASP A 1 18 ? 34.431 -8.989 2.667 1.00 0.00 18 ASP A O 8
ATOM 10460 N N . ASN A 1 19 ? 36.172 -7.850 1.814 1.00 0.00 19 ASN A N 8
ATOM 10461 C CA . ASN A 1 19 ? 35.550 -6.544 2.000 1.00 0.00 19 ASN A CA 8
ATOM 10462 C C . ASN A 1 19 ? 34.879 -6.072 0.714 1.00 0.00 19 ASN A C 8
ATOM 10463 O O . ASN A 1 19 ? 33.655 -5.955 0.645 1.00 0.00 19 ASN A O 8
ATOM 10474 N N . LYS A 1 20 ? 35.689 -5.802 -0.305 1.00 0.00 20 LYS A N 8
ATOM 10475 C CA . LYS A 1 20 ? 35.175 -5.345 -1.591 1.00 0.00 20 LYS A CA 8
ATOM 10476 C C . LYS A 1 20 ? 34.391 -6.452 -2.288 1.00 0.00 20 LYS A C 8
ATOM 10477 O O . LYS A 1 20 ? 33.383 -6.194 -2.945 1.00 0.00 20 LYS A O 8
ATOM 10496 N N . LYS A 1 21 ? 34.861 -7.686 -2.141 1.00 0.00 21 LYS A N 8
ATOM 10497 C CA . LYS A 1 21 ? 34.203 -8.834 -2.754 1.00 0.00 21 LYS A CA 8
ATOM 10498 C C . LYS A 1 21 ? 32.777 -8.985 -2.235 1.00 0.00 21 LYS A C 8
ATOM 10499 O O . LYS A 1 21 ? 31.852 -9.256 -3.001 1.00 0.00 21 LYS A O 8
ATOM 10518 N N . CYS A 1 22 ? 32.605 -8.808 -0.929 1.00 0.00 22 CYS A N 8
ATOM 10519 C CA . CYS A 1 22 ? 31.292 -8.924 -0.307 1.00 0.00 22 CYS A CA 8
ATOM 10520 C C . CYS A 1 22 ? 30.391 -7.762 -0.718 1.00 0.00 22 CYS A C 8
ATOM 10521 O O . CYS A 1 22 ? 29.306 -7.967 -1.263 1.00 0.00 22 CYS A O 8
ATOM 10528 N N . ASP A 1 23 ? 30.849 -6.544 -0.454 1.00 0.00 23 ASP A N 8
ATOM 10529 C CA . ASP A 1 23 ? 30.086 -5.349 -0.797 1.00 0.00 23 ASP A CA 8
ATOM 10530 C C . ASP A 1 23 ? 29.700 -5.356 -2.273 1.00 0.00 23 ASP A C 8
ATOM 10531 O O . ASP A 1 23 ? 28.553 -5.081 -2.627 1.00 0.00 23 ASP A O 8
ATOM 10540 N N . LYS A 1 24 ? 30.665 -5.672 -3.130 1.00 0.00 24 LYS A N 8
ATOM 10541 C CA . LYS A 1 24 ? 30.427 -5.715 -4.568 1.00 0.00 24 LYS A CA 8
ATOM 10542 C C . LYS A 1 24 ? 29.439 -6.822 -4.923 1.00 0.00 24 LYS A C 8
ATOM 10543 O O . LYS A 1 24 ? 28.481 -6.600 -5.663 1.00 0.00 24 LYS A O 8
ATOM 10562 N N . LYS A 1 25 ? 29.678 -8.016 -4.389 1.00 0.00 25 LYS A N 8
ATOM 10563 C CA . LYS A 1 25 ? 28.809 -9.157 -4.646 1.00 0.00 25 LYS A CA 8
ATOM 10564 C C . LYS A 1 25 ? 27.390 -8.882 -4.158 1.00 0.00 25 LYS A C 8
ATOM 10565 O O . LYS A 1 25 ? 26.432 -9.499 -4.624 1.00 0.00 25 LYS A O 8
ATOM 10584 N N . CYS A 1 26 ? 27.263 -7.952 -3.217 1.00 0.00 26 CYS A N 8
ATOM 10585 C CA . CYS A 1 26 ? 25.962 -7.594 -2.666 1.00 0.00 26 CYS A CA 8
ATOM 10586 C C . CYS A 1 26 ? 25.151 -6.780 -3.670 1.00 0.00 26 CYS A C 8
ATOM 10587 O O . CYS A 1 26 ? 23.997 -7.101 -3.957 1.00 0.00 26 CYS A O 8
ATOM 10594 N N . ILE A 1 27 ? 25.762 -5.726 -4.200 1.00 0.00 27 ILE A N 8
ATOM 10595 C CA . ILE A 1 27 ? 25.098 -4.868 -5.173 1.00 0.00 27 ILE A CA 8
ATOM 10596 C C . ILE A 1 27 ? 25.078 -5.514 -6.554 1.00 0.00 27 ILE A C 8
ATOM 10597 O O . ILE A 1 27 ? 24.311 -5.112 -7.427 1.00 0.00 27 ILE A O 8
ATOM 10613 N N . GLU A 1 28 ? 25.927 -6.520 -6.743 1.00 0.00 28 GLU A N 8
ATOM 10614 C CA . GLU A 1 28 ? 26.006 -7.223 -8.018 1.00 0.00 28 GLU A CA 8
ATOM 10615 C C . GLU A 1 28 ? 24.918 -8.288 -8.120 1.00 0.00 28 GLU A C 8
ATOM 10616 O O . GLU A 1 28 ? 24.266 -8.427 -9.155 1.00 0.00 28 GLU A O 8
ATOM 10628 N N . TRP A 1 29 ? 24.729 -9.037 -7.040 1.00 0.00 29 TRP A N 8
ATOM 10629 C CA . TRP A 1 29 ? 23.721 -10.091 -7.008 1.00 0.00 29 TRP A CA 8
ATOM 10630 C C . TRP A 1 29 ? 22.498 -9.650 -6.213 1.00 0.00 29 TRP A C 8
ATOM 10631 O O . TRP A 1 29 ? 21.367 -9.765 -6.684 1.00 0.00 29 TRP A O 8
ATOM 10652 N N . GLU A 1 30 ? 22.732 -9.144 -5.006 1.00 0.00 30 GLU A N 8
ATOM 10653 C CA . GLU A 1 30 ? 21.647 -8.686 -4.147 1.00 0.00 30 GLU A CA 8
ATOM 10654 C C . GLU A 1 30 ? 21.235 -7.260 -4.504 1.00 0.00 30 GLU A C 8
ATOM 10655 O O . GLU A 1 30 ? 20.285 -6.716 -3.939 1.00 0.00 30 GLU A O 8
ATOM 10667 N N . LYS A 1 31 ? 21.956 -6.660 -5.445 1.00 0.00 31 LYS A N 8
ATOM 10668 C CA . LYS A 1 31 ? 21.667 -5.299 -5.879 1.00 0.00 31 LYS A CA 8
ATOM 10669 C C . LYS A 1 31 ? 21.426 -4.385 -4.682 1.00 0.00 31 LYS A C 8
ATOM 10670 O O . LYS A 1 31 ? 20.613 -3.464 -4.746 1.00 0.00 31 LYS A O 8
ATOM 10689 N N . ALA A 1 32 ? 22.138 -4.647 -3.591 1.00 0.00 32 ALA A N 8
ATOM 10690 C CA . ALA A 1 32 ? 22.004 -3.846 -2.380 1.00 0.00 32 ALA A CA 8
ATOM 10691 C C . ALA A 1 32 ? 22.757 -2.526 -2.509 1.00 0.00 32 ALA A C 8
ATOM 10692 O O . ALA A 1 32 ? 23.213 -2.165 -3.594 1.00 0.00 32 ALA A O 8
ATOM 10699 N N . GLN A 1 33 ? 22.882 -1.810 -1.396 1.00 0.00 33 GLN A N 8
ATOM 10700 C CA . GLN A 1 33 ? 23.578 -0.529 -1.387 1.00 0.00 33 GLN A CA 8
ATOM 10701 C C . GLN A 1 33 ? 24.929 -0.649 -0.690 1.00 0.00 33 GLN A C 8
ATOM 10702 O O . GLN A 1 33 ? 25.949 -0.190 -1.206 1.00 0.00 33 GLN A O 8
ATOM 10716 N N . HIS A 1 34 ? 24.930 -1.269 0.487 1.00 0.00 34 HIS A N 8
ATOM 10717 C CA . HIS A 1 34 ? 26.156 -1.449 1.255 1.00 0.00 34 HIS A CA 8
ATOM 10718 C C . HIS A 1 34 ? 26.222 -2.852 1.852 1.00 0.00 34 HIS A C 8
ATOM 10719 O O . HIS A 1 34 ? 25.215 -3.389 2.313 1.00 0.00 3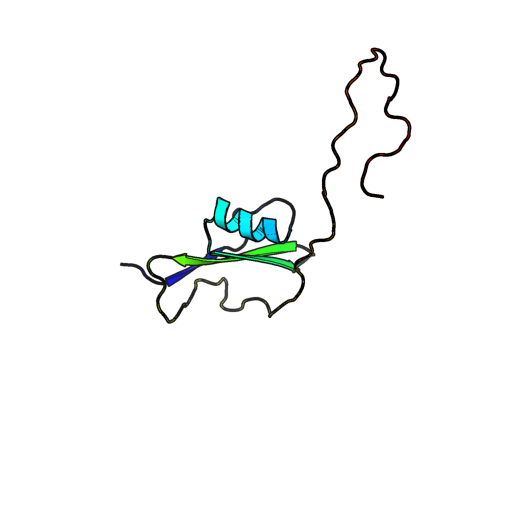4 HIS A O 8
ATOM 10733 N N . GLY A 1 35 ? 27.414 -3.440 1.839 1.00 0.00 35 GLY A N 8
ATOM 10734 C CA . GLY A 1 35 ? 27.588 -4.775 2.381 1.00 0.00 35 GLY A CA 8
ATOM 10735 C C . GLY A 1 35 ? 28.890 -4.927 3.142 1.00 0.00 35 GLY A C 8
ATOM 10736 O O . GLY A 1 35 ? 29.876 -4.256 2.838 1.00 0.00 35 GLY A O 8
ATOM 10740 N N . ALA A 1 36 ? 28.894 -5.810 4.136 1.00 0.00 36 ALA A N 8
ATOM 10741 C CA . ALA A 1 36 ? 30.084 -6.047 4.942 1.00 0.00 36 ALA A CA 8
ATOM 10742 C C . ALA A 1 36 ? 30.188 -7.513 5.349 1.00 0.00 36 ALA A C 8
ATOM 10743 O O . ALA A 1 36 ? 29.205 -8.253 5.299 1.00 0.00 36 ALA A O 8
ATOM 10750 N N . CYS A 1 37 ? 31.385 -7.927 5.752 1.00 0.00 37 CYS A N 8
ATOM 10751 C CA . CYS A 1 37 ? 31.618 -9.305 6.166 1.00 0.00 37 CYS A CA 8
ATOM 10752 C C . CYS A 1 37 ? 32.118 -9.362 7.607 1.00 0.00 37 CYS A C 8
ATOM 10753 O O . CYS A 1 37 ? 32.812 -8.457 8.071 1.00 0.00 37 CYS A O 8
ATOM 10760 N N . HIS A 1 38 ? 31.760 -10.433 8.310 1.00 0.00 38 HIS A N 8
ATOM 10761 C CA . HIS A 1 38 ? 32.173 -10.609 9.698 1.00 0.00 38 HIS A CA 8
ATOM 10762 C C . HIS A 1 38 ? 32.282 -12.090 10.048 1.00 0.00 38 HIS A C 8
ATOM 10763 O O . HIS A 1 38 ? 31.604 -12.930 9.457 1.00 0.00 38 HIS A O 8
ATOM 10777 N N . LYS A 1 39 ? 33.141 -12.403 11.012 1.00 0.00 39 LYS A N 8
ATOM 10778 C CA . LYS A 1 39 ? 33.340 -13.782 11.443 1.00 0.00 39 LYS A CA 8
ATOM 10779 C C . LYS A 1 39 ? 32.376 -14.145 12.568 1.00 0.00 39 LYS A C 8
ATOM 10780 O O . LYS A 1 39 ? 32.340 -13.483 13.605 1.00 0.00 39 LYS A O 8
ATOM 10799 N N . ARG A 1 40 ? 31.597 -15.201 12.356 1.00 0.00 40 ARG A N 8
ATOM 10800 C CA . ARG A 1 40 ? 30.633 -15.652 13.352 1.00 0.00 40 ARG A CA 8
ATOM 10801 C C . ARG A 1 40 ? 30.591 -17.176 13.417 1.00 0.00 40 ARG A C 8
ATOM 10802 O O . ARG A 1 40 ? 31.253 -17.858 12.636 1.00 0.00 40 ARG A O 8
ATOM 10823 N N . GLU A 1 41 ? 29.808 -17.702 14.354 1.00 0.00 41 GLU A N 8
ATOM 10824 C CA . GLU A 1 41 ? 29.682 -19.145 14.522 1.00 0.00 41 GLU A CA 8
ATOM 10825 C C . GLU A 1 41 ? 31.042 -19.783 14.788 1.00 0.00 41 GLU A C 8
ATOM 10826 O O . GLU A 1 41 ? 32.029 -19.088 15.026 1.00 0.00 41 GLU A O 8
ATOM 10838 N N . ALA A 1 42 ? 31.084 -21.111 14.747 1.00 0.00 42 ALA A N 8
ATOM 10839 C CA . ALA A 1 42 ? 32.322 -21.843 14.983 1.00 0.00 42 ALA A CA 8
ATOM 10840 C C . ALA A 1 42 ? 33.449 -21.314 14.102 1.00 0.00 42 ALA A C 8
ATOM 10841 O O . ALA A 1 42 ? 34.614 -21.318 14.498 1.00 0.00 42 ALA A O 8
ATOM 10848 N N . GLY A 1 43 ? 33.094 -20.858 12.904 1.00 0.00 43 GLY A N 8
ATOM 10849 C CA . GLY A 1 43 ? 34.087 -20.333 11.986 1.00 0.00 43 GLY A CA 8
ATOM 10850 C C . GLY A 1 43 ? 33.500 -19.987 10.632 1.00 0.00 43 GLY A C 8
ATOM 10851 O O . GLY A 1 43 ? 34.161 -20.135 9.604 1.00 0.00 43 GLY A O 8
ATOM 10855 N N . LYS A 1 44 ? 32.254 -19.526 10.630 1.00 0.00 44 LYS A N 8
ATOM 10856 C CA . LYS A 1 44 ? 31.576 -19.158 9.393 1.00 0.00 44 LYS A CA 8
ATOM 10857 C C . LYS A 1 44 ? 31.409 -17.645 9.293 1.00 0.00 44 LYS A C 8
ATOM 10858 O O . LYS A 1 44 ? 30.878 -17.009 10.203 1.00 0.00 44 LYS A O 8
ATOM 10877 N N . GLU A 1 45 ? 31.864 -17.076 8.181 1.00 0.00 45 GLU A N 8
ATOM 10878 C CA . GLU A 1 45 ? 31.764 -15.638 7.963 1.00 0.00 45 GLU A CA 8
ATOM 10879 C C . GLU A 1 45 ? 30.445 -15.281 7.284 1.00 0.00 45 GLU A C 8
ATOM 10880 O O . GLU A 1 45 ? 30.090 -15.855 6.254 1.00 0.00 45 GLU A O 8
ATOM 10892 N N . SER A 1 46 ? 29.723 -14.330 7.868 1.00 0.00 46 SER A N 8
ATOM 10893 C CA . SER A 1 46 ? 28.441 -13.899 7.323 1.00 0.00 46 SER A CA 8
ATOM 10894 C C . SER A 1 46 ? 28.556 -12.513 6.697 1.00 0.00 46 SER A C 8
ATOM 10895 O O . SER A 1 46 ? 29.339 -11.677 7.149 1.00 0.00 46 SER A O 8
ATOM 10903 N N . CYS A 1 47 ? 27.769 -12.275 5.652 1.00 0.00 47 CYS A N 8
ATOM 10904 C CA . CYS A 1 47 ? 27.780 -10.991 4.962 1.00 0.00 47 CYS A CA 8
ATOM 10905 C C . CYS A 1 47 ? 26.457 -10.257 5.157 1.00 0.00 47 CYS A C 8
ATOM 10906 O O . CYS A 1 47 ? 25.402 -10.736 4.741 1.00 0.00 47 CYS A O 8
ATOM 10913 N N . PHE A 1 48 ? 26.521 -9.091 5.793 1.00 0.00 48 PHE A N 8
ATOM 10914 C CA . PHE A 1 48 ? 25.329 -8.291 6.044 1.00 0.00 48 PHE A CA 8
ATOM 10915 C C . PHE A 1 48 ? 25.313 -7.047 5.161 1.00 0.00 48 PHE A C 8
ATOM 10916 O O . PHE A 1 48 ? 26.240 -6.237 5.192 1.00 0.00 48 PHE A O 8
ATOM 10933 N N . CYS A 1 49 ? 24.253 -6.901 4.373 1.00 0.00 49 CYS A N 8
ATOM 10934 C CA . CYS A 1 49 ? 24.114 -5.758 3.479 1.00 0.00 49 CYS A CA 8
ATOM 10935 C C . CYS A 1 49 ? 22.782 -5.049 3.705 1.00 0.00 49 CYS A C 8
ATOM 10936 O O . CYS A 1 49 ? 21.783 -5.679 4.054 1.00 0.00 49 CYS A O 8
ATOM 10943 N N . TYR A 1 50 ? 22.775 -3.736 3.504 1.00 0.00 50 TYR A N 8
ATOM 10944 C CA . TYR A 1 50 ? 21.566 -2.941 3.687 1.00 0.00 50 TYR A CA 8
ATOM 10945 C C . TYR A 1 50 ? 21.207 -2.192 2.407 1.00 0.00 50 TYR A C 8
ATOM 10946 O O . TYR A 1 50 ? 22.069 -1.599 1.758 1.00 0.00 50 TYR A O 8
ATOM 10964 N N . PHE A 1 51 ? 19.927 -2.224 2.051 1.00 0.00 51 PHE A N 8
ATOM 10965 C CA . PHE A 1 51 ? 19.452 -1.549 0.849 1.00 0.00 51 PHE A CA 8
ATOM 10966 C C . PHE A 1 51 ? 18.001 -1.105 1.012 1.00 0.00 51 PHE A C 8
ATOM 10967 O O . PHE A 1 51 ? 17.175 -1.837 1.558 1.00 0.00 51 PHE A O 8
ATOM 10984 N N . ASP A 1 52 ? 17.700 0.097 0.535 1.00 0.00 52 ASP A N 8
ATOM 10985 C CA . ASP A 1 52 ? 16.349 0.640 0.627 1.00 0.00 52 ASP A CA 8
ATOM 10986 C C . ASP A 1 52 ? 15.392 -0.131 -0.277 1.00 0.00 52 ASP A C 8
ATOM 10987 O O . ASP A 1 52 ? 15.577 -0.184 -1.494 1.00 0.00 52 ASP A O 8
ATOM 10996 N N . CYS A 1 53 ? 14.368 -0.727 0.325 1.00 0.00 53 CYS A N 8
ATOM 10997 C CA . CYS A 1 53 ? 13.382 -1.496 -0.425 1.00 0.00 53 CYS A CA 8
ATOM 10998 C C . CYS A 1 53 ? 11.989 -0.892 -0.269 1.00 0.00 53 CYS A C 8
ATOM 10999 O O . CYS A 1 53 ? 11.673 -0.290 0.757 1.00 0.00 53 CYS A O 8
ATOM 11006 N N . SER A 1 54 ? 11.160 -1.059 -1.294 1.00 0.00 54 SER A N 8
ATOM 11007 C CA . SER A 1 54 ? 9.801 -0.528 -1.274 1.00 0.00 54 SER A CA 8
ATOM 11008 C C . SER A 1 54 ? 9.802 0.951 -0.901 1.00 0.00 54 SER A C 8
ATOM 11009 O O . SER A 1 54 ? 9.168 1.360 0.072 1.00 0.00 54 SER A O 8
ATOM 11017 N N . LYS A 1 55 ? 10.519 1.751 -1.683 1.00 0.00 55 LYS A N 8
ATOM 11018 C CA . LYS A 1 55 ? 10.604 3.186 -1.439 1.00 0.00 55 LYS A CA 8
ATOM 11019 C C . LYS A 1 55 ? 11.536 3.485 -0.270 1.00 0.00 55 LYS A C 8
ATOM 11020 O O . LYS A 1 55 ? 12.503 4.235 -0.411 1.00 0.00 55 LYS A O 8
ATOM 11039 N N . SER A 1 56 ? 11.241 2.894 0.883 1.00 0.00 56 SER A N 8
ATOM 11040 C CA . SER A 1 56 ? 12.052 3.100 2.077 1.00 0.00 56 SER A CA 8
ATOM 11041 C C . SER A 1 56 ? 12.018 4.561 2.512 1.00 0.00 56 SER A C 8
ATOM 11042 O O . SER A 1 56 ? 12.945 5.332 2.262 1.00 0.00 56 SER A O 8
ATOM 11050 N N . PRO A 1 57 ? 10.923 4.954 3.180 1.00 0.00 57 PRO A N 8
ATOM 11051 C CA . PRO A 1 57 ? 10.741 6.325 3.665 1.00 0.00 57 PRO A CA 8
ATOM 11052 C C . PRO A 1 57 ? 11.683 6.664 4.815 1.00 0.00 57 PRO A C 8
ATOM 11053 O O . PRO A 1 57 ? 12.334 5.793 5.393 1.00 0.00 57 PRO A O 8
ATOM 11064 N N . PRO A 1 58 ? 11.759 7.958 5.158 1.00 0.00 58 PRO A N 8
ATOM 11065 C CA . PRO A 1 58 ? 12.618 8.441 6.243 1.00 0.00 58 PRO A CA 8
ATOM 11066 C C . PRO A 1 58 ? 12.118 8.005 7.616 1.00 0.00 58 PRO A C 8
ATOM 11067 O O . PRO A 1 58 ? 10.999 8.330 8.011 1.00 0.00 58 PRO A O 8
ATOM 11078 N N . GLY A 1 59 ? 12.955 7.268 8.340 1.00 0.00 59 GLY A N 8
ATOM 11079 C CA . GLY A 1 59 ? 12.580 6.801 9.661 1.00 0.00 59 GLY A CA 8
ATOM 11080 C C . GLY A 1 59 ? 12.475 5.291 9.734 1.00 0.00 59 GLY A C 8
ATOM 11081 O O . GLY A 1 59 ? 12.727 4.596 8.750 1.00 0.00 59 GLY A O 8
ATOM 11085 N N . ALA A 1 60 ? 12.102 4.780 10.903 1.00 0.00 60 ALA A N 8
ATOM 11086 C CA . ALA A 1 60 ? 11.964 3.343 11.100 1.00 0.00 60 ALA A CA 8
ATOM 11087 C C . ALA A 1 60 ? 13.306 2.636 10.942 1.00 0.00 60 ALA A C 8
ATOM 11088 O O . ALA A 1 60 ? 14.353 3.279 10.860 1.00 0.00 60 ALA A O 8
ATOM 11095 N N . THR A 1 61 ? 13.268 1.307 10.901 1.00 0.00 61 THR A N 8
ATOM 11096 C CA . THR A 1 61 ? 14.481 0.513 10.755 1.00 0.00 61 THR A CA 8
ATOM 11097 C C . THR A 1 61 ? 14.202 -0.784 10.004 1.00 0.00 61 THR A C 8
ATOM 11098 O O . THR A 1 61 ? 13.063 -1.244 9.914 1.00 0.00 61 THR A O 8
ATOM 11109 N N . PRO A 1 62 ? 15.264 -1.390 9.451 1.00 0.00 62 PRO A N 8
ATOM 11110 C CA . PRO A 1 62 ? 15.157 -2.643 8.699 1.00 0.00 62 PRO A CA 8
ATOM 11111 C C . PRO A 1 62 ? 14.823 -3.831 9.596 1.00 0.00 62 PRO A C 8
ATOM 11112 O O . PRO A 1 62 ? 14.499 -3.661 10.771 1.00 0.00 62 PRO A O 8
ATOM 11123 N N . ALA A 1 63 ? 14.904 -5.032 9.034 1.00 0.00 63 ALA A N 8
ATOM 11124 C CA . ALA A 1 63 ? 14.613 -6.248 9.783 1.00 0.00 63 ALA A CA 8
ATOM 11125 C C . ALA A 1 63 ? 15.865 -7.102 9.952 1.00 0.00 63 ALA A C 8
ATOM 11126 O O . ALA A 1 63 ? 16.019 -8.152 9.328 1.00 0.00 63 ALA A O 8
ATOM 11133 N N . PRO A 1 64 ? 16.783 -6.643 10.816 1.00 0.00 64 PRO A N 8
ATOM 11134 C CA . PRO A 1 64 ? 18.038 -7.350 11.087 1.00 0.00 64 PRO A CA 8
ATOM 11135 C C . PRO A 1 64 ? 17.818 -8.647 11.858 1.00 0.00 64 PRO A C 8
ATOM 11136 O O . PRO A 1 64 ? 16.737 -8.908 12.385 1.00 0.00 64 PRO A O 8
ATOM 11147 N N . PRO A 1 65 ? 18.867 -9.480 11.928 1.00 0.00 65 PRO A N 8
ATOM 11148 C CA . PRO A 1 65 ? 18.813 -10.763 12.634 1.00 0.00 65 PRO A CA 8
ATOM 11149 C C . PRO A 1 65 ? 18.725 -10.590 14.146 1.00 0.00 65 PRO A C 8
ATOM 11150 O O . PRO A 1 65 ? 18.327 -11.506 14.864 1.00 0.00 65 PRO A O 8
ATOM 11161 N N . GLY A 1 66 ? 19.100 -9.407 14.625 1.00 0.00 66 GLY A N 8
ATOM 11162 C CA . GLY A 1 66 ? 19.056 -9.136 16.050 1.00 0.00 66 GLY A CA 8
ATOM 11163 C C . GLY A 1 66 ? 20.267 -8.361 16.530 1.00 0.00 66 GLY A C 8
ATOM 11164 O O . GLY A 1 66 ? 20.171 -7.560 17.460 1.00 0.00 66 GLY A O 8
ATOM 11168 N N . ALA A 1 67 ? 21.411 -8.602 15.897 1.00 0.00 67 ALA A N 8
ATOM 11169 C CA . ALA A 1 67 ? 22.646 -7.921 16.265 1.00 0.00 67 ALA A CA 8
ATOM 11170 C C . ALA A 1 67 ? 23.720 -8.120 15.202 1.00 0.00 67 ALA A C 8
ATOM 11171 O O . ALA A 1 67 ? 24.319 -9.190 15.105 1.00 0.00 67 ALA A O 8
ATOM 11178 N N . ALA A 1 68 ? 23.959 -7.082 14.407 1.00 0.00 68 ALA A N 8
ATOM 11179 C CA . ALA A 1 68 ? 24.963 -7.143 13.352 1.00 0.00 68 ALA A CA 8
ATOM 11180 C C . ALA A 1 68 ? 25.345 -5.746 12.876 1.00 0.00 68 ALA A C 8
ATOM 11181 O O . ALA A 1 68 ? 24.954 -5.303 11.796 1.00 0.00 68 ALA A O 8
ATOM 11188 N N . PRO A 1 69 ? 26.127 -5.032 13.700 1.00 0.00 69 PRO A N 8
ATOM 11189 C CA . PRO A 1 69 ? 26.578 -3.674 13.384 1.00 0.00 69 PRO A CA 8
ATOM 11190 C C . PRO A 1 69 ? 27.591 -3.650 12.244 1.00 0.00 69 PRO A C 8
ATOM 11191 O O . PRO A 1 69 ? 28.123 -4.682 11.833 1.00 0.00 69 PRO A O 8
ATOM 11202 N N . PRO A 1 70 ? 27.865 -2.447 11.720 1.00 0.00 70 PRO A N 8
ATOM 11203 C CA . PRO A 1 70 ? 28.817 -2.260 10.621 1.00 0.00 70 PRO A CA 8
ATOM 11204 C C . PRO A 1 70 ? 30.258 -2.509 11.053 1.00 0.00 70 PRO A C 8
ATOM 11205 O O . PRO A 1 70 ? 30.567 -2.609 12.241 1.00 0.00 70 PRO A O 8
ATOM 11216 N N . PRO A 1 71 ? 31.163 -2.612 10.069 1.00 0.00 71 PRO A N 8
ATOM 11217 C CA . PRO A 1 71 ? 32.587 -2.850 10.323 1.00 0.00 71 PRO A CA 8
ATOM 11218 C C . PRO A 1 71 ? 33.271 -1.645 10.959 1.00 0.00 71 PRO A C 8
ATOM 11219 O O . PRO A 1 71 ? 33.959 -0.881 10.282 1.00 0.00 71 PRO A O 8
ATOM 11230 N N . ALA A 1 72 ? 33.079 -1.481 12.264 1.00 0.00 72 ALA A N 8
ATOM 11231 C CA . ALA A 1 72 ? 33.680 -0.370 12.991 1.00 0.00 72 ALA A CA 8
ATOM 11232 C C . ALA A 1 72 ? 33.057 0.959 12.576 1.00 0.00 72 ALA A C 8
ATOM 11233 O O . ALA A 1 72 ? 32.222 1.513 13.290 1.00 0.00 72 ALA A O 8
ATOM 11240 N N . ALA A 1 73 ? 33.469 1.465 11.418 1.00 0.00 73 ALA A N 8
ATOM 11241 C CA . ALA A 1 73 ? 32.950 2.728 10.908 1.00 0.00 73 ALA A CA 8
ATOM 11242 C C . ALA A 1 73 ? 33.372 2.950 9.460 1.00 0.00 73 ALA A C 8
ATOM 11243 O O . ALA A 1 73 ? 34.522 3.289 9.183 1.00 0.00 73 ALA A O 8
ATOM 11250 N N . GLY A 1 74 ? 32.434 2.755 8.538 1.00 0.00 74 GLY A N 8
ATOM 11251 C CA . GLY A 1 74 ? 32.729 2.938 7.129 1.00 0.00 74 GLY A CA 8
ATOM 11252 C C . GLY A 1 74 ? 32.694 1.635 6.355 1.00 0.00 74 GLY A C 8
ATOM 11253 O O . GLY A 1 74 ? 31.640 1.215 5.879 1.00 0.00 74 GLY A O 8
ATOM 11257 N N . GLY A 1 75 ? 33.852 0.993 6.228 1.00 0.00 75 GLY A N 8
ATOM 11258 C CA . GLY A 1 75 ? 33.928 -0.263 5.504 1.00 0.00 75 GLY A CA 8
ATOM 11259 C C . GLY A 1 75 ? 35.357 -0.697 5.246 1.00 0.00 75 GLY A C 8
ATOM 11260 O O . GLY A 1 75 ? 36.272 0.126 5.242 1.00 0.00 75 GLY A O 8
ATOM 11264 N N . SER A 1 76 ? 35.550 -1.995 5.033 1.00 0.00 76 SER A N 8
ATOM 11265 C CA . SER A 1 76 ? 36.879 -2.539 4.779 1.00 0.00 76 SER A CA 8
ATOM 11266 C C . SER A 1 76 ? 37.885 -2.012 5.797 1.00 0.00 76 SER A C 8
ATOM 11267 O O . SER A 1 76 ? 38.789 -1.242 5.474 1.00 0.00 76 SER A O 8
ATOM 11275 N N . PRO A 1 77 ? 37.725 -2.437 7.059 1.00 0.00 77 PRO A N 8
ATOM 11276 C CA . PRO A 1 77 ? 38.610 -2.022 8.152 1.00 0.00 77 PRO A CA 8
ATOM 11277 C C . PRO A 1 77 ? 40.007 -2.618 8.025 1.00 0.00 77 PRO A C 8
ATOM 11278 O O . PRO A 1 77 ? 40.951 -2.156 8.667 1.00 0.00 77 PRO A O 8
ATOM 11289 N N . SER A 1 78 ? 40.134 -3.647 7.192 1.00 0.00 78 SER A N 8
ATOM 11290 C CA . SER A 1 78 ? 41.416 -4.308 6.983 1.00 0.00 78 SER A CA 8
ATOM 11291 C C . SER A 1 78 ? 41.288 -5.430 5.958 1.00 0.00 78 SER A C 8
ATOM 11292 O O . SER A 1 78 ? 40.197 -5.928 5.677 1.00 0.00 78 SER A O 8
ATOM 11300 N N . PRO A 1 79 ? 42.429 -5.839 5.383 1.00 0.00 79 PRO A N 8
ATOM 11301 C CA . PRO A 1 79 ? 42.472 -6.907 4.380 1.00 0.00 79 PRO A CA 8
ATOM 11302 C C . PRO A 1 79 ? 42.168 -8.276 4.977 1.00 0.00 79 PRO A C 8
ATOM 11303 O O . PRO A 1 79 ? 42.139 -8.457 6.195 1.00 0.00 79 PRO A O 8
ATOM 11314 N N . PRO A 1 80 ? 41.934 -9.266 4.103 1.00 0.00 80 PRO A N 8
ATOM 11315 C CA . PRO A 1 80 ? 41.629 -10.637 4.521 1.00 0.00 80 PRO A CA 8
ATOM 11316 C C . PRO A 1 80 ? 42.834 -11.336 5.140 1.00 0.00 80 PRO A C 8
ATOM 11317 O O . PRO A 1 80 ? 43.595 -12.012 4.448 1.00 0.00 80 PRO A O 8
ATOM 11328 N N . ALA A 1 81 ? 43.001 -11.170 6.448 1.00 0.00 81 ALA A N 8
ATOM 11329 C CA . ALA A 1 81 ? 44.113 -11.788 7.161 1.00 0.00 81 ALA A CA 8
ATOM 11330 C C . ALA A 1 81 ? 43.926 -11.678 8.670 1.00 0.00 81 ALA A C 8
ATOM 11331 O O . ALA A 1 81 ? 44.818 -11.218 9.384 1.00 0.00 81 ALA A O 8
ATOM 11338 N N . ASP A 1 82 ? 42.763 -12.102 9.150 1.00 0.00 82 ASP A N 8
ATOM 11339 C CA . ASP A 1 82 ? 42.459 -12.052 10.576 1.00 0.00 82 ASP A CA 8
ATOM 11340 C C . ASP A 1 82 ? 43.417 -12.937 11.367 1.00 0.00 82 ASP A C 8
ATOM 11341 O O . ASP A 1 82 ? 44.071 -12.480 12.303 1.00 0.00 82 ASP A O 8
ATOM 11350 N N . GLY A 1 83 ? 43.493 -14.208 10.984 1.00 0.00 83 GLY A N 8
ATOM 11351 C CA . GLY A 1 83 ? 44.372 -15.138 11.668 1.00 0.00 83 GLY A CA 8
ATOM 11352 C C . GLY A 1 83 ? 43.848 -16.561 11.637 1.00 0.00 83 GLY A C 8
ATOM 11353 O O . GLY A 1 83 ? 42.790 -16.828 11.070 1.00 0.00 83 GLY A O 8
ATOM 11357 N N . GLY A 1 84 ? 44.593 -17.477 12.248 1.00 0.00 84 GLY A N 8
ATOM 11358 C CA . GLY A 1 84 ? 44.183 -18.869 12.274 1.00 0.00 84 GLY A CA 8
ATOM 11359 C C . GLY A 1 84 ? 44.610 -19.575 13.546 1.00 0.00 84 GLY A C 8
ATOM 11360 O O . GLY A 1 84 ? 45.634 -19.236 14.138 1.00 0.00 84 GLY A O 8
ATOM 11364 N N . SER A 1 85 ? 43.822 -20.559 13.967 1.00 0.00 85 SER A N 8
ATOM 11365 C CA . SER A 1 85 ? 44.121 -21.312 15.180 1.00 0.00 85 SER A CA 8
ATOM 11366 C C . SER A 1 85 ? 44.306 -20.374 16.369 1.00 0.00 85 SER A C 8
ATOM 11367 O O . SER A 1 85 ? 45.414 -20.171 16.867 1.00 0.00 85 SER A O 8
ATOM 11375 N N . PRO A 1 86 ? 43.194 -19.788 16.838 1.00 0.00 86 PRO A N 8
ATOM 11376 C CA . PRO A 1 86 ? 43.206 -18.862 17.974 1.00 0.00 86 PRO A CA 8
ATOM 11377 C C . PRO A 1 86 ? 43.507 -19.566 19.293 1.00 0.00 86 PRO A C 8
ATOM 11378 O O . PRO A 1 86 ? 43.490 -20.794 19.386 1.00 0.00 86 PRO A O 8
ATOM 11389 N N . PRO A 1 87 ? 43.789 -18.774 20.337 1.00 0.00 87 PRO A N 8
ATOM 11390 C CA . PRO A 1 87 ? 44.098 -19.300 21.670 1.00 0.00 87 PRO A CA 8
ATOM 11391 C C . PRO A 1 87 ? 42.880 -19.922 22.345 1.00 0.00 87 PRO A C 8
ATOM 11392 O O . PRO A 1 87 ? 41.743 -19.760 21.899 1.00 0.00 87 PRO A O 8
ATOM 11403 N N . PRO A 1 88 ? 43.119 -20.649 23.446 1.00 0.00 88 PRO A N 8
ATOM 11404 C CA . PRO A 1 88 ? 42.053 -21.309 24.206 1.00 0.00 88 PRO A CA 8
ATOM 11405 C C . PRO A 1 88 ? 41.162 -20.312 24.939 1.00 0.00 88 PRO A C 8
ATOM 11406 O O . PRO A 1 88 ? 41.479 -19.128 25.055 1.00 0.00 88 PRO A O 8
ATOM 11417 N N . PRO A 1 89 ? 40.020 -20.799 25.447 1.00 0.00 89 PRO A N 8
ATOM 11418 C CA . PRO A 1 89 ? 39.061 -19.967 26.179 1.00 0.00 89 PRO A CA 8
ATOM 11419 C C . PRO A 1 89 ? 39.593 -19.529 27.539 1.00 0.00 89 PRO A C 8
ATOM 11420 O O . PRO A 1 89 ? 40.193 -20.320 28.266 1.00 0.00 89 PRO A O 8
ATOM 11431 N N . ALA A 1 90 ? 39.369 -18.263 27.877 1.00 0.00 90 ALA A N 8
ATOM 11432 C CA . ALA A 1 90 ? 39.825 -17.721 29.151 1.00 0.00 90 ALA A CA 8
ATOM 11433 C C . ALA A 1 90 ? 38.895 -16.616 29.641 1.00 0.00 90 ALA A C 8
ATOM 11434 O O . ALA A 1 90 ? 38.930 -15.493 29.137 1.00 0.00 90 ALA A O 8
ATOM 11441 N N . ASP A 1 91 ? 38.065 -16.941 30.625 1.00 0.00 91 ASP A N 8
ATOM 11442 C CA . ASP A 1 91 ? 37.126 -15.975 31.184 1.00 0.00 91 ASP A CA 8
ATOM 11443 C C . ASP A 1 91 ? 37.865 -14.849 31.900 1.00 0.00 91 ASP A C 8
ATOM 11444 O O . ASP A 1 91 ? 38.993 -15.027 32.359 1.00 0.00 91 ASP A O 8
ATOM 11453 N N . GLY A 1 92 ? 37.222 -13.689 31.992 1.00 0.00 92 GLY A N 8
ATOM 11454 C CA . GLY A 1 92 ? 37.834 -12.552 32.652 1.00 0.00 92 GLY A CA 8
ATOM 11455 C C . GLY A 1 92 ? 37.984 -12.760 34.146 1.00 0.00 92 GLY A C 8
ATOM 11456 O O . GLY A 1 92 ? 37.061 -12.489 34.913 1.00 0.00 92 GLY A O 8
ATOM 11460 N N . GLY A 1 93 ? 39.150 -13.244 34.561 1.00 0.00 93 GLY A N 8
ATOM 11461 C CA . GLY A 1 93 ? 39.395 -13.482 35.972 1.00 0.00 93 GLY A CA 8
ATOM 11462 C C . GLY A 1 93 ? 40.078 -12.310 36.648 1.00 0.00 93 GLY A C 8
ATOM 11463 O O . GLY A 1 93 ? 40.219 -11.240 36.056 1.00 0.00 93 GLY A O 8
ATOM 11467 N N . SER A 1 94 ? 40.501 -12.510 37.892 1.00 0.00 94 SER A N 8
ATOM 11468 C CA . SER A 1 94 ? 41.168 -11.459 38.651 1.00 0.00 94 SER A CA 8
ATOM 11469 C C . SER A 1 94 ? 41.773 -12.017 39.936 1.00 0.00 94 SER A C 8
ATOM 11470 O O . SER A 1 94 ? 41.156 -12.002 41.001 1.00 0.00 94 SER A O 8
ATOM 11478 N N . PRO A 1 95 ? 43.012 -12.522 39.834 1.00 0.00 95 PRO A N 8
ATOM 11479 C CA . PRO A 1 95 ? 43.756 -12.545 38.572 1.00 0.00 95 PRO A CA 8
ATOM 11480 C C . PRO A 1 95 ? 43.166 -13.532 37.570 1.00 0.00 95 PRO A C 8
ATOM 11481 O O . PRO A 1 95 ? 42.404 -14.431 37.923 1.00 0.00 95 PRO A O 8
ATOM 11492 N N . PRO A 1 96 ? 43.526 -13.362 36.289 1.00 0.00 96 PRO A N 8
ATOM 11493 C CA . PRO A 1 96 ? 43.045 -14.229 35.209 1.00 0.00 96 PRO A CA 8
ATOM 11494 C C . PRO A 1 96 ? 43.631 -15.634 35.289 1.00 0.00 96 PRO A C 8
ATOM 11495 O O . PRO A 1 96 ? 44.600 -15.873 36.009 1.00 0.00 96 PRO A O 8
ATOM 11506 N N . VAL A 1 97 ? 43.036 -16.562 34.546 1.00 0.00 97 VAL A N 8
ATOM 11507 C CA . VAL A 1 97 ? 43.500 -17.944 34.532 1.00 0.00 97 VAL A CA 8
ATOM 11508 C C . VAL A 1 97 ? 44.055 -18.323 33.164 1.00 0.00 97 VAL A C 8
ATOM 11509 O O . VAL A 1 97 ? 43.798 -19.416 32.659 1.00 0.00 97 VAL A O 8
ATOM 11522 N N . ASP A 1 98 ? 44.819 -17.413 32.569 1.00 0.00 98 ASP A N 8
ATOM 11523 C CA . ASP A 1 98 ? 45.413 -17.652 31.258 1.00 0.00 98 ASP A CA 8
ATOM 11524 C C . ASP A 1 98 ? 46.294 -18.898 31.280 1.00 0.00 98 ASP A C 8
ATOM 11525 O O . ASP A 1 98 ? 46.979 -19.169 32.265 1.00 0.00 98 ASP A O 8
ATOM 11534 N N . GLY A 1 99 ? 46.268 -19.654 30.186 1.00 0.00 99 GLY A N 8
ATOM 11535 C CA . GLY A 1 99 ? 47.067 -20.863 30.101 1.00 0.00 99 GLY A CA 8
ATOM 11536 C C . GLY A 1 99 ? 46.221 -22.120 30.133 1.00 0.00 99 GLY A C 8
ATOM 11537 O O . GLY A 1 99 ? 45.181 -22.160 30.789 1.00 0.00 99 GLY A O 8
ATOM 11541 N N . GLY A 1 100 ? 46.667 -23.150 29.422 1.00 0.00 100 GLY A N 8
ATOM 11542 C CA . GLY A 1 100 ? 45.931 -24.400 29.384 1.00 0.00 100 GLY A CA 8
ATOM 11543 C C . GLY A 1 100 ? 44.478 -24.206 28.999 1.00 0.00 100 GLY A C 8
ATOM 11544 O O . GLY A 1 100 ? 44.171 -23.873 27.854 1.00 0.00 100 GLY A O 8
ATOM 11548 N N . SER A 1 101 ? 43.580 -24.414 29.957 1.00 0.00 101 SER A N 8
ATOM 11549 C CA . SER A 1 101 ? 42.151 -24.265 29.711 1.00 0.00 101 SER A CA 8
ATOM 11550 C C . SER A 1 101 ? 41.710 -25.124 28.530 1.00 0.00 101 SER A C 8
ATOM 11551 O O . SER A 1 101 ? 41.373 -24.623 27.457 1.00 0.00 101 SER A O 8
ATOM 11559 N N . PRO A 1 102 ? 41.713 -26.450 28.730 1.00 0.00 102 PRO A N 8
ATOM 11560 C CA . PRO A 1 102 ? 41.316 -27.408 27.693 1.00 0.00 102 PRO A CA 8
ATOM 11561 C C . PRO A 1 102 ? 39.821 -27.356 27.398 1.00 0.00 102 PRO A C 8
ATOM 11562 O O . PRO A 1 102 ? 39.041 -26.738 28.124 1.00 0.00 102 PRO A O 8
ATOM 11573 N N . PRO A 1 103 ? 39.408 -28.021 26.308 1.00 0.00 103 PRO A N 8
ATOM 11574 C CA . PRO A 1 103 ? 40.327 -28.760 25.437 1.00 0.00 103 PRO A CA 8
ATOM 11575 C C . PRO A 1 103 ? 41.245 -27.834 24.646 1.00 0.00 103 PRO A C 8
ATOM 11576 O O . PRO A 1 103 ? 41.043 -26.622 24.586 1.00 0.00 103 PRO A O 8
ATOM 11587 N N . PRO A 1 104 ? 42.280 -28.418 24.022 1.00 0.00 104 PRO A N 8
ATOM 11588 C CA . PRO A 1 104 ? 43.249 -27.664 23.222 1.00 0.00 104 PRO A CA 8
ATOM 11589 C C . PRO A 1 104 ? 42.643 -27.131 21.928 1.00 0.00 104 PRO A C 8
ATOM 11590 O O . PRO A 1 104 ? 41.546 -27.516 21.523 1.00 0.00 104 PRO A O 8
ATOM 11601 N N . PRO A 1 105 ? 43.373 -26.224 21.262 1.00 0.00 105 PRO A N 8
ATOM 11602 C CA . PRO A 1 105 ? 42.927 -25.620 20.003 1.00 0.00 105 PRO A CA 8
ATOM 11603 C C . PRO A 1 105 ? 42.931 -26.616 18.848 1.00 0.00 105 PRO A C 8
ATOM 11604 O O . PRO A 1 105 ? 43.432 -27.732 18.981 1.00 0.00 105 PRO A O 8
ATOM 11615 N N . SER A 1 106 ? 42.370 -26.204 17.715 1.00 0.00 106 SER A N 8
ATOM 11616 C CA . SER A 1 106 ? 42.307 -27.062 16.538 1.00 0.00 106 SER A CA 8
ATOM 11617 C C . SER A 1 106 ? 41.523 -28.336 16.836 1.00 0.00 106 SER A C 8
ATOM 11618 O O . SER A 1 106 ? 41.801 -29.397 16.276 1.00 0.00 106 SER A O 8
ATOM 11626 N N . THR A 1 107 ? 40.539 -28.224 17.723 1.00 0.00 107 THR A N 8
ATOM 11627 C CA . THR A 1 107 ? 39.714 -29.366 18.098 1.00 0.00 107 THR A CA 8
ATOM 11628 C C . THR A 1 107 ? 39.031 -29.974 16.879 1.00 0.00 107 THR A C 8
ATOM 11629 O O . THR A 1 107 ? 38.690 -29.269 15.929 1.00 0.00 107 THR A O 8
ATOM 11640 N N . HIS A 1 108 ? 38.833 -31.289 16.911 1.00 0.00 108 HIS A N 8
ATOM 11641 C CA . HIS A 1 108 ? 38.188 -31.992 15.808 1.00 0.00 108 HIS A CA 8
ATOM 11642 C C . HIS A 1 108 ? 36.986 -32.792 16.302 1.00 0.00 108 HIS A C 8
ATOM 11643 O O . HIS A 1 108 ? 37.141 -33.788 17.010 1.00 0.00 108 HIS A O 8
ATOM 11657 N N . ALA A 1 1 ? 1.501 -0.193 3.833 1.00 0.00 1 ALA A N 9
ATOM 11658 C CA . ALA A 1 1 ? 2.749 -0.861 3.486 1.00 0.00 1 ALA A CA 9
ATOM 11659 C C . ALA A 1 1 ? 3.349 -0.276 2.212 1.00 0.00 1 ALA A C 9
ATOM 11660 O O . ALA A 1 1 ? 2.850 -0.515 1.113 1.00 0.00 1 ALA A O 9
ATOM 11667 N N . GLY A 1 2 ? 4.423 0.493 2.368 1.00 0.00 2 GLY A N 9
ATOM 11668 C CA . GLY A 1 2 ? 5.072 1.101 1.221 1.00 0.00 2 GLY A CA 9
ATOM 11669 C C . GLY A 1 2 ? 6.276 1.935 1.612 1.00 0.00 2 GLY A C 9
ATOM 11670 O O . GLY A 1 2 ? 6.456 3.048 1.116 1.00 0.00 2 GLY A O 9
ATOM 11674 N N . SER A 1 3 ? 7.102 1.399 2.504 1.00 0.00 3 SER A N 9
ATOM 11675 C CA . SER A 1 3 ? 8.292 2.104 2.965 1.00 0.00 3 SER A CA 9
ATOM 11676 C C . SER A 1 3 ? 9.041 1.281 4.009 1.00 0.00 3 SER A C 9
ATOM 11677 O O . SER A 1 3 ? 8.565 1.096 5.130 1.00 0.00 3 SER A O 9
ATOM 11685 N N . LYS A 1 4 ? 10.216 0.789 3.634 1.00 0.00 4 LYS A N 9
ATOM 11686 C CA . LYS A 1 4 ? 11.034 -0.014 4.535 1.00 0.00 4 LYS A CA 9
ATOM 11687 C C . LYS A 1 4 ? 12.424 -0.241 3.952 1.00 0.00 4 LYS A C 9
ATOM 11688 O O . LYS A 1 4 ? 12.815 0.407 2.980 1.00 0.00 4 LYS A O 9
ATOM 11707 N N . LEU A 1 5 ? 13.167 -1.167 4.549 1.00 0.00 5 LEU A N 9
ATOM 11708 C CA . LEU A 1 5 ? 14.515 -1.481 4.087 1.00 0.00 5 LEU A CA 9
ATOM 11709 C C . LEU A 1 5 ? 14.714 -2.989 3.975 1.00 0.00 5 LEU A C 9
ATOM 11710 O O . LEU A 1 5 ? 14.082 -3.765 4.693 1.00 0.00 5 LEU A O 9
ATOM 11726 N N . CYS A 1 6 ? 15.599 -3.399 3.072 1.00 0.00 6 CYS A N 9
ATOM 11727 C CA . CYS A 1 6 ? 15.884 -4.813 2.866 1.00 0.00 6 CYS A CA 9
ATOM 11728 C C . CYS A 1 6 ? 17.355 -5.117 3.135 1.00 0.00 6 CYS A C 9
ATOM 11729 O O . CYS A 1 6 ? 18.243 -4.468 2.583 1.00 0.00 6 CYS A O 9
ATOM 11736 N N . GLU A 1 7 ? 17.604 -6.107 3.986 1.00 0.00 7 GLU A N 9
ATOM 11737 C CA . GLU A 1 7 ? 18.967 -6.495 4.327 1.00 0.00 7 GLU A CA 9
ATOM 11738 C C . GLU A 1 7 ? 19.225 -7.954 3.962 1.00 0.00 7 GLU A C 9
ATOM 11739 O O . GLU A 1 7 ? 18.383 -8.822 4.191 1.00 0.00 7 GLU A O 9
ATOM 11751 N N . LYS A 1 8 ? 20.396 -8.217 3.391 1.00 0.00 8 LYS A N 9
ATOM 11752 C CA . LYS A 1 8 ? 20.767 -9.570 2.993 1.00 0.00 8 LYS A CA 9
ATOM 11753 C C . LYS A 1 8 ? 21.830 -10.139 3.927 1.00 0.00 8 LYS A C 9
ATOM 11754 O O . LYS A 1 8 ? 22.701 -9.415 4.409 1.00 0.00 8 LYS A O 9
ATOM 11773 N N . THR A 1 9 ? 21.753 -11.442 4.180 1.00 0.00 9 THR A N 9
ATOM 11774 C CA . THR A 1 9 ? 22.708 -12.109 5.056 1.00 0.00 9 THR A CA 9
ATOM 11775 C C . THR A 1 9 ? 23.449 -13.218 4.319 1.00 0.00 9 THR A C 9
ATOM 11776 O O . THR A 1 9 ? 23.359 -14.389 4.687 1.00 0.00 9 THR A O 9
ATOM 11787 N N . SER A 1 10 ? 24.182 -12.842 3.276 1.00 0.00 10 SER A N 9
ATOM 11788 C CA . SER A 1 10 ? 24.937 -13.807 2.484 1.00 0.00 10 SER A CA 9
ATOM 11789 C C . SER A 1 10 ? 24.047 -14.968 2.050 1.00 0.00 10 SER A C 9
ATOM 11790 O O . SER A 1 10 ? 24.446 -16.131 2.119 1.00 0.00 10 SER A O 9
ATOM 11798 N N . LYS A 1 11 ? 22.839 -14.644 1.603 1.00 0.00 11 LYS A N 9
ATOM 11799 C CA . LYS A 1 11 ? 21.891 -15.658 1.156 1.00 0.00 11 LYS A CA 9
ATOM 11800 C C . LYS A 1 11 ? 22.510 -16.545 0.081 1.00 0.00 11 LYS A C 9
ATOM 11801 O O . LYS A 1 11 ? 22.155 -17.717 -0.052 1.00 0.00 11 LYS A O 9
ATOM 11820 N N . THR A 1 12 ? 23.440 -15.981 -0.684 1.00 0.00 12 THR A N 9
ATOM 11821 C CA . THR A 1 12 ? 24.109 -16.721 -1.746 1.00 0.00 12 THR A CA 9
ATOM 11822 C C . THR A 1 12 ? 25.391 -16.020 -2.180 1.00 0.00 12 THR A C 9
ATOM 11823 O O . THR A 1 12 ? 25.515 -15.586 -3.326 1.00 0.00 12 THR A O 9
ATOM 11834 N N . TYR A 1 13 ? 26.343 -15.915 -1.260 1.00 0.00 13 TYR A N 9
ATOM 11835 C CA . TYR A 1 13 ? 27.616 -15.265 -1.548 1.00 0.00 13 TYR A CA 9
ATOM 11836 C C . TYR A 1 13 ? 28.695 -16.297 -1.862 1.00 0.00 13 TYR A C 9
ATOM 11837 O O . TYR A 1 13 ? 29.224 -16.341 -2.973 1.00 0.00 13 TYR A O 9
ATOM 11855 N N . SER A 1 14 ? 29.017 -17.126 -0.874 1.00 0.00 14 SER A N 9
ATOM 11856 C CA . SER A 1 14 ? 30.035 -18.157 -1.042 1.00 0.00 14 SER A CA 9
ATOM 11857 C C . SER A 1 14 ? 31.384 -17.535 -1.390 1.00 0.00 14 SER A C 9
ATOM 11858 O O . SER A 1 14 ? 31.473 -16.347 -1.695 1.00 0.00 14 SER A O 9
ATOM 11866 N N . GLY A 1 15 ? 32.434 -18.350 -1.342 1.00 0.00 15 GLY A N 9
ATOM 11867 C CA . GLY A 1 15 ? 33.765 -17.864 -1.655 1.00 0.00 15 GLY A CA 9
ATOM 11868 C C . GLY A 1 15 ? 34.434 -17.203 -0.466 1.00 0.00 15 GLY A C 9
ATOM 11869 O O . GLY A 1 15 ? 33.772 -16.839 0.506 1.00 0.00 15 GLY A O 9
ATOM 11873 N N . LYS A 1 16 ? 35.752 -17.048 -0.542 1.00 0.00 16 LYS A N 9
ATOM 11874 C CA . LYS A 1 16 ? 36.513 -16.426 0.536 1.00 0.00 16 LYS A CA 9
ATOM 11875 C C . LYS A 1 16 ? 35.902 -15.085 0.930 1.00 0.00 16 LYS A C 9
ATOM 11876 O O . LYS A 1 16 ? 36.069 -14.086 0.231 1.00 0.00 16 LYS A O 9
ATOM 11895 N N . CYS A 1 17 ? 35.194 -15.071 2.055 1.00 0.00 17 CYS A N 9
ATOM 11896 C CA . CYS A 1 17 ? 34.559 -13.853 2.544 1.00 0.00 17 CYS A CA 9
ATOM 11897 C C . CYS A 1 17 ? 35.563 -12.705 2.610 1.00 0.00 17 CYS A C 9
ATOM 11898 O O . CYS A 1 17 ? 36.393 -12.643 3.517 1.00 0.00 17 CYS A O 9
ATOM 11905 N N . ASP A 1 18 ? 35.480 -11.798 1.643 1.00 0.00 18 ASP A N 9
ATOM 11906 C CA . ASP A 1 18 ? 36.379 -10.651 1.591 1.00 0.00 18 ASP A CA 9
ATOM 11907 C C . ASP A 1 18 ? 35.639 -9.364 1.944 1.00 0.00 18 ASP A C 9
ATOM 11908 O O . ASP A 1 18 ? 34.506 -9.399 2.422 1.00 0.00 18 ASP A O 9
ATOM 11917 N N . ASN A 1 19 ? 36.289 -8.230 1.705 1.00 0.00 19 ASN A N 9
ATOM 11918 C CA . ASN A 1 19 ? 35.693 -6.931 1.999 1.00 0.00 19 ASN A CA 9
ATOM 11919 C C . ASN A 1 19 ? 34.957 -6.382 0.781 1.00 0.00 19 ASN A C 9
ATOM 11920 O O . ASN A 1 19 ? 33.727 -6.348 0.749 1.00 0.00 19 ASN A O 9
ATOM 11931 N N . LYS A 1 20 ? 35.718 -5.953 -0.220 1.00 0.00 20 LYS A N 9
ATOM 11932 C CA . LYS A 1 20 ? 35.140 -5.407 -1.442 1.00 0.00 20 LYS A CA 9
ATOM 11933 C C . LYS A 1 20 ? 34.335 -6.468 -2.185 1.00 0.00 20 LYS A C 9
ATOM 11934 O O . LYS A 1 20 ? 33.311 -6.169 -2.799 1.00 0.00 20 LYS A O 9
ATOM 11953 N N . LYS A 1 21 ? 34.805 -7.710 -2.125 1.00 0.00 21 LYS A N 9
ATOM 11954 C CA . LYS A 1 21 ? 34.128 -8.817 -2.790 1.00 0.00 21 LYS A CA 9
ATOM 11955 C C . LYS A 1 21 ? 32.711 -8.989 -2.254 1.00 0.00 21 LYS A C 9
ATOM 11956 O O . LYS A 1 21 ? 31.771 -9.216 -3.016 1.00 0.00 21 LYS A O 9
ATOM 11975 N N . CYS A 1 22 ? 32.563 -8.879 -0.938 1.00 0.00 22 CYS A N 9
ATOM 11976 C CA . CYS A 1 22 ? 31.260 -9.021 -0.299 1.00 0.00 22 CYS A CA 9
ATOM 11977 C C . CYS A 1 22 ? 30.331 -7.878 -0.699 1.00 0.00 22 CYS A C 9
ATOM 11978 O O . CYS A 1 22 ? 29.241 -8.105 -1.223 1.00 0.00 22 CYS A O 9
ATOM 11985 N N . ASP A 1 23 ? 30.771 -6.650 -0.447 1.00 0.00 23 ASP A N 9
ATOM 11986 C CA . ASP A 1 23 ? 29.981 -5.471 -0.782 1.00 0.00 23 ASP A CA 9
ATOM 11987 C C . ASP A 1 23 ? 29.561 -5.496 -2.248 1.00 0.00 23 ASP A C 9
ATOM 11988 O O . ASP A 1 23 ? 28.411 -5.208 -2.581 1.00 0.00 23 ASP A O 9
ATOM 11997 N N . LYS A 1 24 ? 30.500 -5.842 -3.121 1.00 0.00 24 LYS A N 9
ATOM 11998 C CA . LYS A 1 24 ? 30.229 -5.906 -4.553 1.00 0.00 24 LYS A CA 9
ATOM 11999 C C . LYS A 1 24 ? 29.185 -6.974 -4.862 1.00 0.00 24 LYS A C 9
ATOM 12000 O O . LYS A 1 24 ? 28.238 -6.734 -5.611 1.00 0.00 24 LYS A O 9
ATOM 12019 N N . LYS A 1 25 ? 29.363 -8.155 -4.279 1.00 0.00 25 LYS A N 9
ATOM 12020 C CA . LYS A 1 25 ? 28.436 -9.260 -4.489 1.00 0.00 25 LYS A CA 9
ATOM 12021 C C . LYS A 1 25 ? 27.031 -8.887 -4.026 1.00 0.00 25 LYS A C 9
ATOM 12022 O O . LYS A 1 25 ? 26.038 -9.383 -4.561 1.00 0.00 25 LYS A O 9
ATOM 12041 N N . CYS A 1 26 ? 26.954 -8.010 -3.031 1.00 0.00 26 CYS A N 9
ATOM 12042 C CA . CYS A 1 26 ? 25.671 -7.570 -2.497 1.00 0.00 26 CYS A CA 9
ATOM 12043 C C . CYS A 1 26 ? 24.894 -6.769 -3.538 1.00 0.00 26 CYS A C 9
ATOM 12044 O O . CYS A 1 26 ? 23.730 -7.060 -3.817 1.00 0.00 26 CYS A O 9
ATOM 12051 N N . ILE A 1 27 ? 25.546 -5.762 -4.109 1.00 0.00 27 ILE A N 9
ATOM 12052 C CA . ILE A 1 27 ? 24.917 -4.921 -5.120 1.00 0.00 27 ILE A CA 9
ATOM 12053 C C . ILE A 1 27 ? 24.914 -5.607 -6.481 1.00 0.00 27 ILE A C 9
ATOM 12054 O O . ILE A 1 27 ? 24.167 -5.221 -7.380 1.00 0.00 27 ILE A O 9
ATOM 12070 N N . GLU A 1 28 ? 25.752 -6.629 -6.625 1.00 0.00 28 GLU A N 9
ATOM 12071 C CA . GLU A 1 28 ? 25.845 -7.370 -7.877 1.00 0.00 28 GLU A CA 9
ATOM 12072 C C . GLU A 1 28 ? 24.779 -8.459 -7.945 1.00 0.00 28 GLU A C 9
ATOM 12073 O O . GLU A 1 28 ? 24.150 -8.663 -8.984 1.00 0.00 28 GLU A O 9
ATOM 12085 N N . TRP A 1 29 ? 24.582 -9.156 -6.832 1.00 0.00 29 TRP A N 9
ATOM 12086 C CA . TRP A 1 29 ? 23.592 -10.225 -6.764 1.00 0.00 29 TRP A CA 9
ATOM 12087 C C . TRP A 1 29 ? 22.341 -9.763 -6.025 1.00 0.00 29 TRP A C 9
ATOM 12088 O O . TRP A 1 29 ? 21.225 -9.916 -6.521 1.00 0.00 29 TRP A O 9
ATOM 12109 N N . GLU A 1 30 ? 22.535 -9.198 -4.838 1.00 0.00 30 GLU A N 9
ATOM 12110 C CA . GLU A 1 30 ? 21.420 -8.714 -4.032 1.00 0.00 30 GLU A CA 9
ATOM 12111 C C . GLU A 1 30 ? 21.056 -7.282 -4.411 1.00 0.00 30 GLU A C 9
ATOM 12112 O O . GLU A 1 30 ? 20.130 -6.695 -3.850 1.00 0.00 30 GLU A O 9
ATOM 12124 N N . LYS A 1 31 ? 21.791 -6.724 -5.367 1.00 0.00 31 LYS A N 9
ATOM 12125 C CA . LYS A 1 31 ? 21.546 -5.361 -5.823 1.00 0.00 31 LYS A CA 9
ATOM 12126 C C . LYS A 1 31 ? 21.303 -4.427 -4.642 1.00 0.00 31 LYS A C 9
ATOM 12127 O O . LYS A 1 31 ? 20.506 -3.493 -4.730 1.00 0.00 31 LYS A O 9
ATOM 12146 N N . ALA A 1 32 ? 21.996 -4.684 -3.537 1.00 0.00 32 ALA A N 9
ATOM 12147 C CA . ALA A 1 32 ? 21.857 -3.864 -2.340 1.00 0.00 32 ALA A CA 9
ATOM 12148 C C . ALA A 1 32 ? 22.630 -2.557 -2.477 1.00 0.00 32 ALA A C 9
ATOM 12149 O O . ALA A 1 32 ? 23.083 -2.206 -3.566 1.00 0.00 32 ALA A O 9
ATOM 12156 N N . GLN A 1 33 ? 22.776 -1.842 -1.367 1.00 0.00 33 GLN A N 9
ATOM 12157 C CA . GLN A 1 33 ? 23.493 -0.573 -1.365 1.00 0.00 33 GLN A CA 9
ATOM 12158 C C . GLN A 1 33 ? 24.876 -0.730 -0.741 1.00 0.00 33 GLN A C 9
ATOM 12159 O O . GLN A 1 33 ? 25.874 -0.264 -1.292 1.00 0.00 33 GLN A O 9
ATOM 12173 N N . HIS A 1 34 ? 24.928 -1.389 0.413 1.00 0.00 34 HIS A N 9
ATOM 12174 C CA . HIS A 1 34 ? 26.189 -1.607 1.112 1.00 0.00 34 HIS A CA 9
ATOM 12175 C C . HIS A 1 34 ? 26.283 -3.040 1.628 1.00 0.00 34 HIS A C 9
ATOM 12176 O O . HIS A 1 34 ? 25.268 -3.705 1.832 1.00 0.00 34 HIS A O 9
ATOM 12190 N N . GLY A 1 35 ? 27.509 -3.510 1.837 1.00 0.00 35 GLY A N 9
ATOM 12191 C CA . GLY A 1 35 ? 27.712 -4.861 2.326 1.00 0.00 35 GLY A CA 9
ATOM 12192 C C . GLY A 1 35 ? 28.999 -5.005 3.114 1.00 0.00 35 GLY A C 9
ATOM 12193 O O . GLY A 1 35 ? 29.957 -4.266 2.891 1.00 0.00 35 GLY A O 9
ATOM 12197 N N . ALA A 1 36 ? 29.021 -5.959 4.039 1.00 0.00 36 ALA A N 9
ATOM 12198 C CA . ALA A 1 36 ? 30.201 -6.197 4.862 1.00 0.00 36 ALA A CA 9
ATOM 12199 C C . ALA A 1 36 ? 30.272 -7.653 5.311 1.00 0.00 36 ALA A C 9
ATOM 12200 O O . ALA A 1 36 ? 29.277 -8.377 5.263 1.00 0.00 36 ALA A O 9
ATOM 12207 N N . CYS A 1 37 ? 31.454 -8.076 5.747 1.00 0.00 37 CYS A N 9
ATOM 12208 C CA . CYS A 1 37 ? 31.655 -9.446 6.203 1.00 0.00 37 CYS A CA 9
ATOM 12209 C C . CYS A 1 37 ? 32.155 -9.471 7.645 1.00 0.00 37 CYS A C 9
ATOM 12210 O O . CYS A 1 37 ? 32.871 -8.568 8.081 1.00 0.00 37 CYS A O 9
ATOM 12217 N N . HIS A 1 38 ? 31.773 -10.510 8.380 1.00 0.00 38 HIS A N 9
ATOM 12218 C CA . HIS A 1 38 ? 32.183 -10.654 9.772 1.00 0.00 38 HIS A CA 9
ATOM 12219 C C . HIS A 1 38 ? 32.208 -12.123 10.182 1.00 0.00 38 HIS A C 9
ATOM 12220 O O . HIS A 1 38 ? 31.384 -12.919 9.731 1.00 0.00 38 HIS A O 9
ATOM 12234 N N . LYS A 1 39 ? 33.160 -12.477 11.040 1.00 0.00 39 LYS A N 9
ATOM 12235 C CA . LYS A 1 39 ? 33.293 -13.850 11.512 1.00 0.00 39 LYS A CA 9
ATOM 12236 C C . LYS A 1 39 ? 32.500 -14.063 12.797 1.00 0.00 39 LYS A C 9
ATOM 12237 O O . LYS A 1 39 ? 32.609 -13.282 13.742 1.00 0.00 39 LYS A O 9
ATOM 12256 N N . ARG A 1 40 ? 31.702 -15.126 12.825 1.00 0.00 40 ARG A N 9
ATOM 12257 C CA . ARG A 1 40 ? 30.891 -15.442 13.994 1.00 0.00 40 ARG A CA 9
ATOM 12258 C C . ARG A 1 40 ? 30.617 -16.940 14.077 1.00 0.00 40 ARG A C 9
ATOM 12259 O O . ARG A 1 40 ? 31.012 -17.702 13.196 1.00 0.00 40 ARG A O 9
ATOM 12280 N N . GLU A 1 41 ? 29.939 -17.355 15.143 1.00 0.00 41 GLU A N 9
ATOM 12281 C CA . GLU A 1 41 ? 29.614 -18.762 15.341 1.00 0.00 41 GLU A CA 9
ATOM 12282 C C . GLU A 1 41 ? 30.883 -19.597 15.493 1.00 0.00 41 GLU A C 9
ATOM 12283 O O . GLU A 1 41 ? 31.966 -19.062 15.726 1.00 0.00 41 GLU A O 9
ATOM 12295 N N . ALA A 1 42 ? 30.738 -20.912 15.361 1.00 0.00 42 ALA A N 9
ATOM 12296 C CA . ALA A 1 42 ? 31.871 -21.821 15.482 1.00 0.00 42 ALA A CA 9
ATOM 12297 C C . ALA A 1 42 ? 33.075 -21.304 14.702 1.00 0.00 42 ALA A C 9
ATOM 12298 O O . ALA A 1 42 ? 34.217 -21.452 15.134 1.00 0.00 42 ALA A O 9
ATOM 12305 N N . GLY A 1 43 ? 32.811 -20.698 13.548 1.00 0.00 43 GLY A N 9
ATOM 12306 C CA . GLY A 1 43 ? 33.883 -20.170 12.725 1.00 0.00 43 GLY A CA 9
ATOM 12307 C C . GLY A 1 43 ? 33.436 -19.878 11.307 1.00 0.00 43 GLY A C 9
ATOM 12308 O O . GLY A 1 43 ? 34.193 -20.074 10.356 1.00 0.00 43 GLY A O 9
ATOM 12312 N N . LYS A 1 44 ? 32.201 -19.409 11.162 1.00 0.00 44 LYS A N 9
ATOM 12313 C CA . LYS A 1 44 ? 31.652 -19.090 9.850 1.00 0.00 44 LYS A CA 9
ATOM 12314 C C . LYS A 1 44 ? 31.479 -17.583 9.685 1.00 0.00 44 LYS A C 9
ATOM 12315 O O . LYS A 1 44 ? 30.951 -16.910 10.568 1.00 0.00 44 LYS A O 9
ATOM 12334 N N . GLU A 1 45 ? 31.928 -17.062 8.547 1.00 0.00 45 GLU A N 9
ATOM 12335 C CA . GLU A 1 45 ? 31.821 -15.635 8.267 1.00 0.00 45 GLU A CA 9
ATOM 12336 C C . GLU A 1 45 ? 30.530 -15.323 7.515 1.00 0.00 45 GLU A C 9
ATOM 12337 O O . GLU A 1 45 ? 30.233 -15.935 6.489 1.00 0.00 45 GLU A O 9
ATOM 12349 N N . SER A 1 46 ? 29.766 -14.366 8.034 1.00 0.00 46 SER A N 9
ATOM 12350 C CA . SER A 1 46 ? 28.505 -13.976 7.415 1.00 0.00 46 SER A CA 9
ATOM 12351 C C . SER A 1 46 ? 28.626 -12.606 6.754 1.00 0.00 46 SER A C 9
ATOM 12352 O O . SER A 1 46 ? 29.374 -11.744 7.216 1.00 0.00 46 SER A O 9
ATOM 12360 N N . CYS A 1 47 ? 27.883 -12.412 5.669 1.00 0.00 47 CYS A N 9
ATOM 12361 C CA . CYS A 1 47 ? 27.905 -11.148 4.942 1.00 0.00 47 CYS A CA 9
ATOM 12362 C C . CYS A 1 47 ? 26.568 -10.425 5.069 1.00 0.00 47 CYS A C 9
ATOM 12363 O O . CYS A 1 47 ? 25.532 -10.934 4.642 1.00 0.00 47 CYS A O 9
ATOM 12370 N N . PHE A 1 48 ? 26.599 -9.234 5.658 1.00 0.00 48 PHE A N 9
ATOM 12371 C CA . PHE A 1 48 ? 25.390 -8.440 5.842 1.00 0.00 48 PHE A CA 9
ATOM 12372 C C . PHE A 1 48 ? 25.380 -7.239 4.901 1.00 0.00 48 PHE A C 9
ATOM 12373 O O . PHE A 1 48 ? 26.353 -6.487 4.825 1.00 0.00 48 PHE A O 9
ATOM 12390 N N . CYS A 1 49 ? 24.274 -7.064 4.186 1.00 0.00 49 CYS A N 9
ATOM 12391 C CA . CYS A 1 49 ? 24.136 -5.956 3.249 1.00 0.00 49 CYS A CA 9
ATOM 12392 C C . CYS A 1 49 ? 22.866 -5.159 3.533 1.00 0.00 49 CYS A C 9
ATOM 12393 O O . CYS A 1 49 ? 21.861 -5.711 3.981 1.00 0.00 49 CYS A O 9
ATOM 12400 N N . TYR A 1 50 ? 22.918 -3.858 3.268 1.00 0.00 50 TYR A N 9
ATOM 12401 C CA . TYR A 1 50 ? 21.774 -2.985 3.496 1.00 0.00 50 TYR A CA 9
ATOM 12402 C C . TYR A 1 50 ? 21.260 -2.405 2.182 1.00 0.00 50 TYR A C 9
ATOM 12403 O O . TYR A 1 50 ? 22.040 -1.974 1.333 1.00 0.00 50 TYR A O 9
ATOM 12421 N N . PHE A 1 51 ? 19.940 -2.398 2.022 1.00 0.00 51 PHE A N 9
ATOM 12422 C CA . PHE A 1 51 ? 19.320 -1.873 0.812 1.00 0.00 51 PHE A CA 9
ATOM 12423 C C . PHE A 1 51 ? 17.980 -1.215 1.129 1.00 0.00 51 PHE A C 9
ATOM 12424 O O . PHE A 1 51 ? 17.343 -1.532 2.133 1.00 0.00 51 PHE A O 9
ATOM 12441 N N . ASP A 1 52 ? 17.559 -0.297 0.266 1.00 0.00 52 ASP A N 9
ATOM 12442 C CA . ASP A 1 52 ? 16.295 0.406 0.453 1.00 0.00 52 ASP A CA 9
ATOM 12443 C C . ASP A 1 52 ? 15.163 -0.307 -0.280 1.00 0.00 52 ASP A C 9
ATOM 12444 O O . ASP A 1 52 ? 15.295 -0.664 -1.452 1.00 0.00 52 ASP A O 9
ATOM 12453 N N . CYS A 1 53 ? 14.051 -0.513 0.417 1.00 0.00 53 CYS A N 9
ATOM 12454 C CA . CYS A 1 53 ? 12.896 -1.185 -0.166 1.00 0.00 53 CYS A CA 9
ATOM 12455 C C . CYS A 1 53 ? 11.652 -0.306 -0.075 1.00 0.00 53 CYS A C 9
ATOM 12456 O O . CYS A 1 53 ? 11.507 0.488 0.855 1.00 0.00 53 CYS A O 9
ATOM 12463 N N . SER A 1 54 ? 10.757 -0.454 -1.046 1.00 0.00 54 SER A N 9
ATOM 12464 C CA . SER A 1 54 ? 9.527 0.328 -1.077 1.00 0.00 54 SER A CA 9
ATOM 12465 C C . SER A 1 54 ? 9.833 1.816 -1.216 1.00 0.00 54 SER A C 9
ATOM 12466 O O . SER A 1 54 ? 9.767 2.376 -2.311 1.00 0.00 54 SER A O 9
ATOM 12474 N N . LYS A 1 55 ? 10.167 2.452 -0.098 1.00 0.00 55 LYS A N 9
ATOM 12475 C CA . LYS A 1 55 ? 10.485 3.875 -0.093 1.00 0.00 55 LYS A CA 9
ATOM 12476 C C . LYS A 1 55 ? 11.683 4.161 0.807 1.00 0.00 55 LYS A C 9
ATOM 12477 O O . LYS A 1 55 ? 12.370 5.169 0.641 1.00 0.00 55 LYS A O 9
ATOM 12496 N N . SER A 1 56 ? 11.929 3.267 1.759 1.00 0.00 56 SER A N 9
ATOM 12497 C CA . SER A 1 56 ? 13.043 3.425 2.687 1.00 0.00 56 SER A CA 9
ATOM 12498 C C . SER A 1 56 ? 13.043 4.820 3.304 1.00 0.00 56 SER A C 9
ATOM 12499 O O . SER A 1 56 ? 13.817 5.697 2.918 1.00 0.00 56 SER A O 9
ATOM 12507 N N . PRO A 1 57 ? 12.154 5.032 4.285 1.00 0.00 57 PRO A N 9
ATOM 12508 C CA . PRO A 1 57 ? 12.031 6.319 4.977 1.00 0.00 57 PRO A CA 9
ATOM 12509 C C . PRO A 1 57 ? 13.232 6.615 5.868 1.00 0.00 57 PRO A C 9
ATOM 12510 O O . PRO A 1 57 ? 14.087 5.760 6.104 1.00 0.00 57 PRO A O 9
ATOM 12521 N N . PRO A 1 58 ? 13.302 7.854 6.377 1.00 0.00 58 PRO A N 9
ATOM 12522 C CA . PRO A 1 58 ? 14.395 8.291 7.251 1.00 0.00 58 PRO A CA 9
ATOM 12523 C C . PRO A 1 58 ? 14.341 7.626 8.622 1.00 0.00 58 PRO A C 9
ATOM 12524 O O . PRO A 1 58 ? 13.849 8.209 9.587 1.00 0.00 58 PRO A O 9
ATOM 12535 N N . GLY A 1 59 ? 14.852 6.401 8.701 1.00 0.00 59 GLY A N 9
ATOM 12536 C CA . GLY A 1 59 ? 14.853 5.677 9.959 1.00 0.00 59 GLY A CA 9
ATOM 12537 C C . GLY A 1 59 ? 16.041 4.746 10.091 1.00 0.00 59 GLY A C 9
ATOM 12538 O O . GLY A 1 59 ? 17.190 5.182 10.027 1.00 0.00 59 GLY A O 9
ATOM 12542 N N . ALA A 1 60 ? 15.765 3.459 10.278 1.00 0.00 60 ALA A N 9
ATOM 12543 C CA . ALA A 1 60 ? 16.821 2.464 10.420 1.00 0.00 60 ALA A CA 9
ATOM 12544 C C . ALA A 1 60 ? 16.237 1.068 10.606 1.00 0.00 60 ALA A C 9
ATOM 12545 O O . ALA A 1 60 ? 15.045 0.847 10.388 1.00 0.00 60 ALA A O 9
ATOM 12552 N N . THR A 1 61 ? 17.085 0.126 11.008 1.00 0.00 61 THR A N 9
ATOM 12553 C CA . THR A 1 61 ? 16.654 -1.250 11.221 1.00 0.00 61 THR A CA 9
ATOM 12554 C C . THR A 1 61 ? 16.284 -1.921 9.904 1.00 0.00 61 THR A C 9
ATOM 12555 O O . THR A 1 61 ? 15.126 -2.257 9.654 1.00 0.00 61 THR A O 9
ATOM 12566 N N . PRO A 1 62 ? 17.288 -2.122 9.038 1.00 0.00 62 PRO A N 9
ATOM 12567 C CA . PRO A 1 62 ? 17.092 -2.756 7.731 1.00 0.00 62 PRO A CA 9
ATOM 12568 C C . PRO A 1 62 ? 16.767 -4.240 7.850 1.00 0.00 62 PRO A C 9
ATOM 12569 O O . PRO A 1 62 ? 17.570 -5.023 8.356 1.00 0.00 62 PRO A O 9
ATOM 12580 N N . ALA A 1 63 ? 15.584 -4.622 7.379 1.00 0.00 63 ALA A N 9
ATOM 12581 C CA . ALA A 1 63 ? 15.154 -6.013 7.430 1.00 0.00 63 ALA A CA 9
ATOM 12582 C C . ALA A 1 63 ? 13.774 -6.185 6.803 1.00 0.00 63 ALA A C 9
ATOM 12583 O O . ALA A 1 63 ? 13.008 -5.232 6.659 1.00 0.00 63 ALA A O 9
ATOM 12590 N N . PRO A 1 64 ? 13.448 -7.428 6.420 1.00 0.00 64 PRO A N 9
ATOM 12591 C CA . PRO A 1 64 ? 12.160 -7.754 5.801 1.00 0.00 64 PRO A CA 9
ATOM 12592 C C . PRO A 1 64 ? 11.001 -7.648 6.786 1.00 0.00 64 PRO A C 9
ATOM 12593 O O . PRO A 1 64 ? 11.192 -7.536 7.997 1.00 0.00 64 PRO A O 9
ATOM 12604 N N . PRO A 1 65 ? 9.769 -7.686 6.258 1.00 0.00 65 PRO A N 9
ATOM 12605 C CA . PRO A 1 65 ? 8.554 -7.597 7.074 1.00 0.00 65 PRO A CA 9
ATOM 12606 C C . PRO A 1 65 ? 8.334 -8.844 7.923 1.00 0.00 65 PRO A C 9
ATOM 12607 O O . PRO A 1 65 ? 7.525 -9.705 7.580 1.00 0.00 65 PRO A O 9
ATOM 12618 N N . GLY A 1 66 ? 9.059 -8.934 9.034 1.00 0.00 66 GLY A N 9
ATOM 12619 C CA . GLY A 1 66 ? 8.928 -10.080 9.915 1.00 0.00 66 GLY A CA 9
ATOM 12620 C C . GLY A 1 66 ? 10.268 -10.593 10.402 1.00 0.00 66 GLY A C 9
ATOM 12621 O O . GLY A 1 66 ? 10.471 -11.801 10.523 1.00 0.00 66 GLY A O 9
ATOM 12625 N N . ALA A 1 67 ? 11.186 -9.674 10.681 1.00 0.00 67 ALA A N 9
ATOM 12626 C CA . ALA A 1 67 ? 12.514 -10.040 11.158 1.00 0.00 67 ALA A CA 9
ATOM 12627 C C . ALA A 1 67 ? 13.119 -8.927 12.007 1.00 0.00 67 ALA A C 9
ATOM 12628 O O . ALA A 1 67 ? 13.141 -7.766 11.600 1.00 0.00 67 ALA A O 9
ATOM 12635 N N . ALA A 1 68 ? 13.608 -9.290 13.188 1.00 0.00 68 ALA A N 9
ATOM 12636 C CA . ALA A 1 68 ? 14.214 -8.321 14.094 1.00 0.00 68 ALA A CA 9
ATOM 12637 C C . ALA A 1 68 ? 15.467 -8.893 14.750 1.00 0.00 68 ALA A C 9
ATOM 12638 O O . ALA A 1 68 ? 15.470 -9.255 15.927 1.00 0.00 68 ALA A O 9
ATOM 12645 N N . PRO A 1 69 ? 16.557 -8.978 13.973 1.00 0.00 69 PRO A N 9
ATOM 12646 C CA . PRO A 1 69 ? 17.836 -9.505 14.458 1.00 0.00 69 PRO A CA 9
ATOM 12647 C C . PRO A 1 69 ? 18.504 -8.572 15.462 1.00 0.00 69 PRO A C 9
ATOM 12648 O O . PRO A 1 69 ? 18.111 -7.417 15.629 1.00 0.00 69 PRO A O 9
ATOM 12659 N N . PRO A 1 70 ? 19.538 -9.081 16.147 1.00 0.00 70 PRO A N 9
ATOM 12660 C CA . PRO A 1 70 ? 20.283 -8.309 17.146 1.00 0.00 70 PRO A CA 9
ATOM 12661 C C . PRO A 1 70 ? 21.120 -7.201 16.516 1.00 0.00 70 PRO A C 9
ATOM 12662 O O . PRO A 1 70 ? 21.316 -7.152 15.301 1.00 0.00 70 PRO A O 9
ATOM 12673 N N . PRO A 1 71 ? 21.627 -6.289 17.359 1.00 0.00 71 PRO A N 9
ATOM 12674 C CA . PRO A 1 71 ? 22.452 -5.165 16.906 1.00 0.00 71 PRO A CA 9
ATOM 12675 C C . PRO A 1 71 ? 23.823 -5.614 16.412 1.00 0.00 71 PRO A C 9
ATOM 12676 O O . PRO A 1 71 ? 24.073 -6.807 16.247 1.00 0.00 71 PRO A O 9
ATOM 12687 N N . ALA A 1 72 ? 24.708 -4.650 16.179 1.00 0.00 72 ALA A N 9
ATOM 12688 C CA . ALA A 1 72 ? 26.054 -4.947 15.706 1.00 0.00 72 ALA A CA 9
ATOM 12689 C C . ALA A 1 72 ? 26.023 -5.572 14.316 1.00 0.00 72 ALA A C 9
ATOM 12690 O O . ALA A 1 72 ? 25.596 -6.714 14.149 1.00 0.00 72 ALA A O 9
ATOM 12697 N N . ALA A 1 73 ? 26.476 -4.816 13.322 1.00 0.00 73 ALA A N 9
ATOM 12698 C CA . ALA A 1 73 ? 26.501 -5.298 11.946 1.00 0.00 73 ALA A CA 9
ATOM 12699 C C . ALA A 1 73 ? 27.253 -4.330 11.039 1.00 0.00 73 ALA A C 9
ATOM 12700 O O . ALA A 1 73 ? 26.656 -3.667 10.192 1.00 0.00 73 ALA A O 9
ATOM 12707 N N . GLY A 1 74 ? 28.568 -4.252 11.224 1.00 0.00 74 GLY A N 9
ATOM 12708 C CA . GLY A 1 74 ? 29.379 -3.361 10.415 1.00 0.00 74 GLY A CA 9
ATOM 12709 C C . GLY A 1 74 ? 30.699 -3.986 10.010 1.00 0.00 74 GLY A C 9
ATOM 12710 O O . GLY A 1 74 ? 31.329 -4.689 10.800 1.00 0.00 74 GLY A O 9
ATOM 12714 N N . GLY A 1 75 ? 31.119 -3.731 8.775 1.00 0.00 75 GLY A N 9
ATOM 12715 C CA . GLY A 1 75 ? 32.370 -4.282 8.288 1.00 0.00 75 GLY A CA 9
ATOM 12716 C C . GLY A 1 75 ? 33.044 -3.382 7.272 1.00 0.00 75 GLY A C 9
ATOM 12717 O O . GLY A 1 75 ? 32.791 -2.178 7.234 1.00 0.00 75 GLY A O 9
ATOM 12721 N N . SER A 1 76 ? 33.907 -3.966 6.446 1.00 0.00 76 SER A N 9
ATOM 12722 C CA . SER A 1 76 ? 34.624 -3.207 5.428 1.00 0.00 76 SER A CA 9
ATOM 12723 C C . SER A 1 76 ? 35.313 -1.992 6.041 1.00 0.00 76 SER A C 9
ATOM 12724 O O . SER A 1 76 ? 34.948 -0.845 5.785 1.00 0.00 76 SER A O 9
ATOM 12732 N N . PRO A 1 77 ? 36.336 -2.249 6.870 1.00 0.00 77 PRO A N 9
ATOM 12733 C CA . PRO A 1 77 ? 37.099 -1.190 7.537 1.00 0.00 77 PRO A CA 9
ATOM 12734 C C . PRO A 1 77 ? 37.961 -0.396 6.562 1.00 0.00 77 PRO A C 9
ATOM 12735 O O . PRO A 1 77 ? 38.229 0.786 6.777 1.00 0.00 77 PRO A O 9
ATOM 12746 N N . SER A 1 78 ? 38.393 -1.052 5.490 1.00 0.00 78 SER A N 9
ATOM 12747 C CA . SER A 1 78 ? 39.228 -0.407 4.484 1.00 0.00 78 SER A CA 9
ATOM 12748 C C . SER A 1 78 ? 39.575 -1.380 3.361 1.00 0.00 78 SER A C 9
ATOM 12749 O O . SER A 1 78 ? 40.698 -1.875 3.259 1.00 0.00 78 SER A O 9
ATOM 12757 N N . PRO A 1 79 ? 38.589 -1.662 2.497 1.00 0.00 79 PRO A N 9
ATOM 12758 C CA . PRO A 1 79 ? 38.765 -2.577 1.366 1.00 0.00 79 PRO A CA 9
ATOM 12759 C C . PRO A 1 79 ? 39.675 -1.999 0.288 1.00 0.00 79 PRO A C 9
ATOM 12760 O O . PRO A 1 79 ? 40.000 -0.811 0.288 1.00 0.00 79 PRO A O 9
ATOM 12771 N N . PRO A 1 80 ? 40.098 -2.856 -0.653 1.00 0.00 80 PRO A N 9
ATOM 12772 C CA . PRO A 1 80 ? 40.977 -2.451 -1.754 1.00 0.00 80 PRO A CA 9
ATOM 12773 C C . PRO A 1 80 ? 40.270 -1.546 -2.757 1.00 0.00 80 PRO A C 9
ATOM 12774 O O . PRO A 1 80 ? 39.133 -1.129 -2.538 1.00 0.00 80 PRO A O 9
ATOM 12785 N N . ALA A 1 81 ? 40.951 -1.245 -3.858 1.00 0.00 81 ALA A N 9
ATOM 12786 C CA . ALA A 1 81 ? 40.387 -0.391 -4.896 1.00 0.00 81 ALA A CA 9
ATOM 12787 C C . ALA A 1 81 ? 39.911 -1.215 -6.087 1.00 0.00 81 ALA A C 9
ATOM 12788 O O . ALA A 1 81 ? 39.852 -2.443 -6.021 1.00 0.00 81 ALA A O 9
ATOM 12795 N N . ASP A 1 82 ? 39.574 -0.532 -7.176 1.00 0.00 82 ASP A N 9
ATOM 12796 C CA . ASP A 1 82 ? 39.104 -1.202 -8.383 1.00 0.00 82 ASP A CA 9
ATOM 12797 C C . ASP A 1 82 ? 40.093 -2.273 -8.831 1.00 0.00 82 ASP A C 9
ATOM 12798 O O . ASP A 1 82 ? 41.131 -1.967 -9.418 1.00 0.00 82 ASP A O 9
ATOM 12807 N N . GLY A 1 83 ? 39.765 -3.530 -8.549 1.00 0.00 83 GLY A N 9
ATOM 12808 C CA . GLY A 1 83 ? 40.636 -4.627 -8.929 1.00 0.00 83 GLY A CA 9
ATOM 12809 C C . GLY A 1 83 ? 41.994 -4.548 -8.260 1.00 0.00 83 GLY A C 9
ATOM 12810 O O . GLY A 1 83 ? 42.894 -3.863 -8.744 1.00 0.00 83 GLY A O 9
ATOM 12814 N N . GLY A 1 84 ? 42.142 -5.250 -7.140 1.00 0.00 84 GLY A N 9
ATOM 12815 C CA . GLY A 1 84 ? 43.403 -5.241 -6.420 1.00 0.00 84 GLY A CA 9
ATOM 12816 C C . GLY A 1 84 ? 43.694 -6.566 -5.746 1.00 0.00 84 GLY A C 9
ATOM 12817 O O . GLY A 1 84 ? 43.008 -7.559 -5.989 1.00 0.00 84 GLY A O 9
ATOM 12821 N N . SER A 1 85 ? 44.717 -6.584 -4.896 1.00 0.00 85 SER A N 9
ATOM 12822 C CA . SER A 1 85 ? 45.102 -7.799 -4.188 1.00 0.00 85 SER A CA 9
ATOM 12823 C C . SER A 1 85 ? 46.290 -7.538 -3.268 1.00 0.00 85 SER A C 9
ATOM 12824 O O . SER A 1 85 ? 47.418 -7.951 -3.537 1.00 0.00 85 SER A O 9
ATOM 12832 N N . PRO A 1 86 ? 46.032 -6.836 -2.155 1.00 0.00 86 PRO A N 9
ATOM 12833 C CA . PRO A 1 86 ? 47.067 -6.504 -1.171 1.00 0.00 86 PRO A CA 9
ATOM 12834 C C . PRO A 1 86 ? 47.551 -7.729 -0.403 1.00 0.00 86 PRO A C 9
ATOM 12835 O O . PRO A 1 86 ? 46.950 -8.803 -0.456 1.00 0.00 86 PRO A O 9
ATOM 12846 N N . PRO A 1 87 ? 48.664 -7.569 0.328 1.00 0.00 87 PRO A N 9
ATOM 12847 C CA . PRO A 1 87 ? 49.253 -8.651 1.122 1.00 0.00 87 PRO A CA 9
ATOM 12848 C C . PRO A 1 87 ? 48.396 -9.019 2.328 1.00 0.00 87 PRO A C 9
ATOM 12849 O O . PRO A 1 87 ? 47.461 -8.307 2.696 1.00 0.00 87 PRO A O 9
ATOM 12860 N N . PRO A 1 88 ? 48.719 -10.156 2.961 1.00 0.00 88 PRO A N 9
ATOM 12861 C CA . PRO A 1 88 ? 47.991 -10.643 4.136 1.00 0.00 88 PRO A CA 9
ATOM 12862 C C . PRO A 1 88 ? 48.230 -9.775 5.367 1.00 0.00 88 PRO A C 9
ATOM 12863 O O . PRO A 1 88 ? 49.123 -8.928 5.395 1.00 0.00 88 PRO A O 9
ATOM 12874 N N . PRO A 1 89 ? 47.415 -9.989 6.411 1.00 0.00 89 PRO A N 9
ATOM 12875 C CA . PRO A 1 89 ? 47.520 -9.237 7.664 1.00 0.00 89 PRO A CA 9
ATOM 12876 C C . PRO A 1 89 ? 48.779 -9.590 8.449 1.00 0.00 89 PRO A C 9
ATOM 12877 O O . PRO A 1 89 ? 49.509 -8.708 8.899 1.00 0.00 89 PRO A O 9
ATOM 12888 N N . ALA A 1 90 ? 49.026 -10.886 8.609 1.00 0.00 90 ALA A N 9
ATOM 12889 C CA . ALA A 1 90 ? 50.198 -11.356 9.338 1.00 0.00 90 ALA A CA 9
ATOM 12890 C C . ALA A 1 90 ? 51.197 -12.025 8.399 1.00 0.00 90 ALA A C 9
ATOM 12891 O O . ALA A 1 90 ? 52.406 -11.965 8.619 1.00 0.00 90 ALA A O 9
ATOM 12898 N N . ASP A 1 91 ? 50.682 -12.662 7.353 1.00 0.00 91 ASP A N 9
ATOM 12899 C CA . ASP A 1 91 ? 51.529 -13.343 6.380 1.00 0.00 91 ASP A CA 9
ATOM 12900 C C . ASP A 1 91 ? 52.122 -14.617 6.973 1.00 0.00 91 ASP A C 9
ATOM 12901 O O . ASP A 1 91 ? 51.762 -15.724 6.577 1.00 0.00 91 ASP A O 9
ATOM 12910 N N . GLY A 1 92 ? 53.035 -14.451 7.925 1.00 0.00 92 GLY A N 9
ATOM 12911 C CA . GLY A 1 92 ? 53.665 -15.596 8.556 1.00 0.00 92 GLY A CA 9
ATOM 12912 C C . GLY A 1 92 ? 54.214 -15.271 9.931 1.00 0.00 92 GLY A C 9
ATOM 12913 O O . GLY A 1 92 ? 55.290 -15.737 10.304 1.00 0.00 92 GLY A O 9
ATOM 12917 N N . GLY A 1 93 ? 53.473 -14.467 10.688 1.00 0.00 93 GLY A N 9
ATOM 12918 C CA . GLY A 1 93 ? 53.909 -14.092 12.020 1.00 0.00 93 GLY A CA 9
ATOM 12919 C C . GLY A 1 93 ? 53.680 -12.623 12.314 1.00 0.00 93 GLY A C 9
ATOM 12920 O O . GLY A 1 93 ? 53.211 -11.877 11.454 1.00 0.00 93 GLY A O 9
ATOM 12924 N N . SER A 1 94 ? 54.008 -12.206 13.532 1.00 0.00 94 SER A N 9
ATOM 12925 C CA . SER A 1 94 ? 53.830 -10.817 13.939 1.00 0.00 94 SER A CA 9
ATOM 12926 C C . SER A 1 94 ? 52.404 -10.349 13.663 1.00 0.00 94 SER A C 9
ATOM 12927 O O . SER A 1 94 ? 52.102 -9.782 12.612 1.00 0.00 94 SER A O 9
ATOM 12935 N N . PRO A 1 95 ? 51.505 -10.590 14.628 1.00 0.00 95 PRO A N 9
ATOM 12936 C CA . PRO A 1 95 ? 51.853 -11.264 15.883 1.00 0.00 95 PRO A CA 9
ATOM 12937 C C . PRO A 1 95 ? 52.176 -12.740 15.678 1.00 0.00 95 PRO A C 9
ATOM 12938 O O . PRO A 1 95 ? 51.829 -13.341 14.661 1.00 0.00 95 PRO A O 9
ATOM 12949 N N . PRO A 1 96 ? 52.854 -13.341 16.667 1.00 0.00 96 PRO A N 9
ATOM 12950 C CA . PRO A 1 96 ? 53.237 -14.755 16.618 1.00 0.00 96 PRO A CA 9
ATOM 12951 C C . PRO A 1 96 ? 52.036 -15.686 16.745 1.00 0.00 96 PRO A C 9
ATOM 12952 O O . PRO A 1 96 ? 51.311 -15.649 17.739 1.00 0.00 96 PRO A O 9
ATOM 12963 N N . VAL A 1 97 ? 51.831 -16.521 15.731 1.00 0.00 97 VAL A N 9
ATOM 12964 C CA . VAL A 1 97 ? 50.718 -17.463 15.730 1.00 0.00 97 VAL A CA 9
ATOM 12965 C C . VAL A 1 97 ? 49.380 -16.733 15.688 1.00 0.00 97 VAL A C 9
ATOM 12966 O O . VAL A 1 97 ? 49.264 -15.601 16.159 1.00 0.00 97 VAL A O 9
ATOM 12979 N N . ASP A 1 98 ? 48.373 -17.388 15.121 1.00 0.00 98 ASP A N 9
ATOM 12980 C CA . ASP A 1 98 ? 47.041 -16.802 15.019 1.00 0.00 98 ASP A CA 9
ATOM 12981 C C . ASP A 1 98 ? 47.104 -15.417 14.381 1.00 0.00 98 ASP A C 9
ATOM 12982 O O . ASP A 1 98 ? 48.142 -15.009 13.862 1.00 0.00 98 ASP A O 9
ATOM 12991 N N . GLY A 1 99 ? 45.986 -14.700 14.423 1.00 0.00 99 GLY A N 9
ATOM 12992 C CA . GLY A 1 99 ? 45.935 -13.370 13.845 1.00 0.00 99 GLY A CA 9
ATOM 12993 C C . GLY A 1 99 ? 45.987 -13.394 12.330 1.00 0.00 99 GLY A C 9
ATOM 12994 O O . GLY A 1 99 ? 46.954 -12.929 11.728 1.00 0.00 99 GLY A O 9
ATOM 12998 N N . GLY A 1 100 ? 44.943 -13.938 11.712 1.00 0.00 100 GLY A N 9
ATOM 12999 C CA . GLY A 1 100 ? 44.895 -14.013 10.264 1.00 0.00 100 GLY A CA 9
ATOM 13000 C C . GLY A 1 100 ? 43.492 -14.252 9.742 1.00 0.00 100 GLY A C 9
ATOM 13001 O O . GLY A 1 100 ? 42.994 -13.493 8.910 1.00 0.00 100 GLY A O 9
ATOM 13005 N N . SER A 1 101 ? 42.853 -15.310 10.230 1.00 0.00 101 SER A N 9
ATOM 13006 C CA . SER A 1 101 ? 41.501 -15.650 9.803 1.00 0.00 101 SER A CA 9
ATOM 13007 C C . SER A 1 101 ? 41.454 -15.905 8.300 1.00 0.00 101 SER A C 9
ATOM 13008 O O . SER A 1 101 ? 40.867 -15.142 7.533 1.00 0.00 101 SER A O 9
ATOM 13016 N N . PRO A 1 102 ? 42.087 -17.006 7.867 1.00 0.00 102 PRO A N 9
ATOM 13017 C CA . PRO A 1 102 ? 42.132 -17.389 6.453 1.00 0.00 102 PRO A CA 9
ATOM 13018 C C . PRO A 1 102 ? 40.773 -17.847 5.933 1.00 0.00 102 PRO A C 9
ATOM 13019 O O . PRO A 1 102 ? 39.834 -18.073 6.696 1.00 0.00 102 PRO A O 9
ATOM 13030 N N . PRO A 1 103 ? 40.665 -17.989 4.604 1.00 0.00 103 PRO A N 9
ATOM 13031 C CA . PRO A 1 103 ? 41.776 -17.722 3.686 1.00 0.00 103 PRO A CA 9
ATOM 13032 C C . PRO A 1 103 ? 42.113 -16.238 3.599 1.00 0.00 103 PRO A C 9
ATOM 13033 O O . PRO A 1 103 ? 41.364 -15.378 4.063 1.00 0.00 103 PRO A O 9
ATOM 13044 N N . PRO A 1 104 ? 43.267 -15.927 2.989 1.00 0.00 104 PRO A N 9
ATOM 13045 C CA . PRO A 1 104 ? 43.728 -14.545 2.826 1.00 0.00 104 PRO A CA 9
ATOM 13046 C C . PRO A 1 104 ? 42.878 -13.764 1.830 1.00 0.00 104 PRO A C 9
ATOM 13047 O O . PRO A 1 104 ? 42.070 -14.326 1.091 1.00 0.00 104 PRO A O 9
ATOM 13058 N N . PRO A 1 105 ? 43.063 -12.435 1.807 1.00 0.00 105 PRO A N 9
ATOM 13059 C CA . PRO A 1 105 ? 42.322 -11.549 0.904 1.00 0.00 105 PRO A CA 9
ATOM 13060 C C . PRO A 1 105 ? 42.733 -11.730 -0.553 1.00 0.00 105 PRO A C 9
ATOM 13061 O O . PRO A 1 105 ? 41.885 -11.864 -1.435 1.00 0.00 105 PRO A O 9
ATOM 13072 N N . SER A 1 106 ? 44.039 -11.734 -0.799 1.00 0.00 106 SER A N 9
ATOM 13073 C CA . SER A 1 106 ? 44.562 -11.896 -2.150 1.00 0.00 106 SER A CA 9
ATOM 13074 C C . SER A 1 106 ? 45.004 -13.336 -2.393 1.00 0.00 106 SER A C 9
ATOM 13075 O O . SER A 1 106 ? 44.975 -14.169 -1.486 1.00 0.00 106 SER A O 9
ATOM 13083 N N . THR A 1 107 ? 45.414 -13.623 -3.625 1.00 0.00 107 THR A N 9
ATOM 13084 C CA . THR A 1 107 ? 45.861 -14.962 -3.989 1.00 0.00 107 THR A CA 9
ATOM 13085 C C . THR A 1 107 ? 46.981 -15.436 -3.070 1.00 0.00 107 THR A C 9
ATOM 13086 O O . THR A 1 107 ? 47.834 -14.650 -2.657 1.00 0.00 107 THR A O 9
ATOM 13097 N N . HIS A 1 108 ? 46.973 -16.727 -2.753 1.00 0.00 108 HIS A N 9
ATOM 13098 C CA . HIS A 1 108 ? 47.990 -17.307 -1.883 1.00 0.00 108 HIS A CA 9
ATOM 13099 C C . HIS A 1 108 ? 48.312 -18.738 -2.302 1.00 0.00 108 HIS A C 9
ATOM 13100 O O . HIS A 1 108 ? 49.092 -18.963 -3.228 1.00 0.00 108 HIS A O 9
ATOM 13114 N N . ALA A 1 1 ? 2.092 3.421 2.597 1.00 0.00 1 ALA A N 10
ATOM 13115 C CA . ALA A 1 1 ? 2.198 2.587 1.405 1.00 0.00 1 ALA A CA 10
ATOM 13116 C C . ALA A 1 1 ? 3.655 2.387 1.004 1.00 0.00 1 ALA A C 10
ATOM 13117 O O . ALA A 1 1 ? 4.285 3.285 0.447 1.00 0.00 1 ALA A O 10
ATOM 13124 N N . GLY A 1 2 ? 4.186 1.202 1.291 1.00 0.00 2 GLY A N 10
ATOM 13125 C CA . GLY A 1 2 ? 5.566 0.906 0.953 1.00 0.00 2 GLY A CA 10
ATOM 13126 C C . GLY A 1 2 ? 6.526 1.266 2.070 1.00 0.00 2 GLY A C 10
ATOM 13127 O O . GLY A 1 2 ? 6.283 0.949 3.234 1.00 0.00 2 GLY A O 10
ATOM 13131 N N . SER A 1 3 ? 7.622 1.930 1.714 1.00 0.00 3 SER A N 10
ATOM 13132 C CA . SER A 1 3 ? 8.625 2.329 2.694 1.00 0.00 3 SER A CA 10
ATOM 13133 C C . SER A 1 3 ? 9.058 1.138 3.545 1.00 0.00 3 SER A C 10
ATOM 13134 O O . SER A 1 3 ? 8.473 0.863 4.593 1.00 0.00 3 SER A O 10
ATOM 13142 N N . LYS A 1 4 ? 10.087 0.434 3.085 1.00 0.00 4 LYS A N 10
ATOM 13143 C CA . LYS A 1 4 ? 10.601 -0.727 3.802 1.00 0.00 4 LYS A CA 10
ATOM 13144 C C . LYS A 1 4 ? 12.092 -0.912 3.541 1.00 0.00 4 LYS A C 10
ATOM 13145 O O . LYS A 1 4 ? 12.601 -0.525 2.488 1.00 0.00 4 LYS A O 10
ATOM 13164 N N . LEU A 1 5 ? 12.788 -1.505 4.504 1.00 0.00 5 LEU A N 10
ATOM 13165 C CA . LEU A 1 5 ? 14.222 -1.742 4.378 1.00 0.00 5 LEU A CA 10
ATOM 13166 C C . LEU A 1 5 ? 14.503 -3.198 4.019 1.00 0.00 5 LEU A C 10
ATOM 13167 O O . LEU A 1 5 ? 13.829 -4.109 4.502 1.00 0.00 5 LEU A O 10
ATOM 13183 N N . CYS A 1 6 ? 15.504 -3.411 3.172 1.00 0.00 6 CYS A N 10
ATOM 13184 C CA . CYS A 1 6 ? 15.877 -4.755 2.750 1.00 0.00 6 CYS A CA 10
ATOM 13185 C C . CYS A 1 6 ? 17.328 -5.058 3.116 1.00 0.00 6 CYS A C 10
ATOM 13186 O O . CYS A 1 6 ? 18.233 -4.292 2.787 1.00 0.00 6 CYS A O 10
ATOM 13193 N N . GLU A 1 7 ? 17.538 -6.179 3.798 1.00 0.00 7 GLU A N 10
ATOM 13194 C CA . GLU A 1 7 ? 18.878 -6.582 4.209 1.00 0.00 7 GLU A CA 10
ATOM 13195 C C . GLU A 1 7 ? 19.128 -8.052 3.885 1.00 0.00 7 GLU A C 10
ATOM 13196 O O . GLU A 1 7 ? 18.255 -8.899 4.076 1.00 0.00 7 GLU A O 10
ATOM 13208 N N . LYS A 1 8 ? 20.326 -8.348 3.393 1.00 0.00 8 LYS A N 10
ATOM 13209 C CA . LYS A 1 8 ? 20.693 -9.715 3.043 1.00 0.00 8 LYS A CA 10
ATOM 13210 C C . LYS A 1 8 ? 21.634 -10.310 4.086 1.00 0.00 8 LYS A C 10
ATOM 13211 O O . LYS A 1 8 ? 22.350 -9.586 4.777 1.00 0.00 8 LYS A O 10
ATOM 13230 N N . THR A 1 9 ? 21.628 -11.635 4.193 1.00 0.00 9 THR A N 10
ATOM 13231 C CA . THR A 1 9 ? 22.481 -12.328 5.151 1.00 0.00 9 THR A CA 10
ATOM 13232 C C . THR A 1 9 ? 23.424 -13.298 4.448 1.00 0.00 9 THR A C 10
ATOM 13233 O O . THR A 1 9 ? 23.628 -14.422 4.906 1.00 0.00 9 THR A O 10
ATOM 13244 N N . SER A 1 10 ? 23.996 -12.855 3.333 1.00 0.00 10 SER A N 10
ATOM 13245 C CA . SER A 1 10 ? 24.916 -13.686 2.564 1.00 0.00 10 SER A CA 10
ATOM 13246 C C . SER A 1 10 ? 24.257 -15.006 2.173 1.00 0.00 10 SER A C 10
ATOM 13247 O O . SER A 1 10 ? 24.828 -16.079 2.365 1.00 0.00 10 SER A O 10
ATOM 13255 N N . LYS A 1 11 ? 23.052 -14.917 1.622 1.00 0.00 11 LYS A N 10
ATOM 13256 C CA . LYS A 1 11 ? 22.313 -16.102 1.201 1.00 0.00 11 LYS A CA 10
ATOM 13257 C C . LYS A 1 11 ? 22.605 -16.435 -0.258 1.00 0.00 11 LYS A C 10
ATOM 13258 O O . LYS A 1 11 ? 21.699 -16.770 -1.023 1.00 0.00 11 LYS A O 10
ATOM 13277 N N . THR A 1 12 ? 23.875 -16.343 -0.640 1.00 0.00 12 THR A N 10
ATOM 13278 C CA . THR A 1 12 ? 24.286 -16.634 -2.007 1.00 0.00 12 THR A CA 10
ATOM 13279 C C . THR A 1 12 ? 25.777 -16.380 -2.200 1.00 0.00 12 THR A C 10
ATOM 13280 O O . THR A 1 12 ? 26.424 -17.019 -3.029 1.00 0.00 12 THR A O 10
ATOM 13291 N N . TYR A 1 13 ? 26.316 -15.443 -1.428 1.00 0.00 13 TYR A N 10
ATOM 13292 C CA . TYR A 1 13 ? 27.731 -15.102 -1.515 1.00 0.00 13 TYR A CA 10
ATOM 13293 C C . TYR A 1 13 ? 28.591 -16.361 -1.586 1.00 0.00 13 TYR A C 10
ATOM 13294 O O . TYR A 1 13 ? 29.106 -16.715 -2.647 1.00 0.00 13 TYR A O 10
ATOM 13312 N N . SER A 1 14 ? 28.740 -17.032 -0.449 1.00 0.00 14 SER A N 10
ATOM 13313 C CA . SER A 1 14 ? 29.540 -18.250 -0.380 1.00 0.00 14 SER A CA 10
ATOM 13314 C C . SER A 1 14 ? 30.918 -18.031 -0.996 1.00 0.00 14 SER A C 10
ATOM 13315 O O . SER A 1 14 ? 31.122 -18.263 -2.187 1.00 0.00 14 SER A O 10
ATOM 13323 N N . GLY A 1 15 ? 31.862 -17.581 -0.174 1.00 0.00 15 GLY A N 10
ATOM 13324 C CA . GLY A 1 15 ? 33.210 -17.338 -0.655 1.00 0.00 15 GLY A CA 10
ATOM 13325 C C . GLY A 1 15 ? 34.221 -17.254 0.471 1.00 0.00 15 GLY A C 10
ATOM 13326 O O . GLY A 1 15 ? 34.002 -17.797 1.554 1.00 0.00 15 GLY A O 10
ATOM 13330 N N . LYS A 1 16 ? 35.332 -16.572 0.216 1.00 0.00 16 LYS A N 10
ATOM 13331 C CA . LYS A 1 16 ? 36.382 -16.418 1.216 1.00 0.00 16 LYS A CA 10
ATOM 13332 C C . LYS A 1 16 ? 36.085 -15.242 2.141 1.00 0.00 16 LYS A C 10
ATOM 13333 O O . LYS A 1 16 ? 36.891 -14.901 3.007 1.00 0.00 16 LYS A O 10
ATOM 13352 N N . CYS A 1 17 ? 34.922 -14.627 1.953 1.00 0.00 17 CYS A N 10
ATOM 13353 C CA . CYS A 1 17 ? 34.517 -13.490 2.771 1.00 0.00 17 CYS A CA 10
ATOM 13354 C C . CYS A 1 17 ? 35.527 -12.352 2.660 1.00 0.00 17 CYS A C 10
ATOM 13355 O O . CYS A 1 17 ? 36.563 -12.361 3.324 1.00 0.00 17 CYS A O 10
ATOM 13362 N N . ASP A 1 18 ? 35.218 -11.375 1.815 1.00 0.00 18 ASP A N 10
ATOM 13363 C CA . ASP A 1 18 ? 36.097 -10.228 1.617 1.00 0.00 18 ASP A CA 10
ATOM 13364 C C . ASP A 1 18 ? 35.338 -8.920 1.814 1.00 0.00 18 ASP A C 10
ATOM 13365 O O . ASP A 1 18 ? 34.185 -8.919 2.244 1.00 0.00 18 ASP A O 10
ATOM 13374 N N . ASN A 1 19 ? 35.994 -7.808 1.499 1.00 0.00 19 ASN A N 10
ATOM 13375 C CA . ASN A 1 19 ? 35.381 -6.492 1.643 1.00 0.00 19 ASN A CA 10
ATOM 13376 C C . ASN A 1 19 ? 34.686 -6.071 0.352 1.00 0.00 19 ASN A C 10
ATOM 13377 O O . ASN A 1 19 ? 33.459 -6.008 0.286 1.00 0.00 19 ASN A O 10
ATOM 13388 N N . LYS A 1 20 ? 35.481 -5.784 -0.674 1.00 0.00 20 LYS A N 10
ATOM 13389 C CA . LYS A 1 20 ? 34.944 -5.370 -1.965 1.00 0.00 20 LYS A CA 10
ATOM 13390 C C . LYS A 1 20 ? 34.184 -6.514 -2.630 1.00 0.00 20 LYS A C 10
ATOM 13391 O O . LYS A 1 20 ? 33.146 -6.301 -3.257 1.00 0.00 20 LYS A O 10
ATOM 13410 N N . LYS A 1 21 ? 34.706 -7.727 -2.488 1.00 0.00 21 LYS A N 10
ATOM 13411 C CA . LYS A 1 21 ? 34.076 -8.905 -3.072 1.00 0.00 21 LYS A CA 10
ATOM 13412 C C . LYS A 1 21 ? 32.664 -9.094 -2.526 1.00 0.00 21 LYS A C 10
ATOM 13413 O O . LYS A 1 21 ? 31.736 -9.406 -3.272 1.00 0.00 21 LYS A O 10
ATOM 13432 N N . CYS A 1 22 ? 32.508 -8.900 -1.221 1.00 0.00 22 CYS A N 10
ATOM 13433 C CA . CYS A 1 22 ? 31.210 -9.048 -0.575 1.00 0.00 22 CYS A CA 10
ATOM 13434 C C . CYS A 1 22 ? 30.282 -7.896 -0.951 1.00 0.00 22 CYS A C 10
ATOM 13435 O O . CYS A 1 22 ? 29.188 -8.112 -1.472 1.00 0.00 22 CYS A O 10
ATOM 13442 N N . ASP A 1 23 ? 30.726 -6.674 -0.682 1.00 0.00 23 ASP A N 10
ATOM 13443 C CA . ASP A 1 23 ? 29.937 -5.487 -0.992 1.00 0.00 23 ASP A CA 10
ATOM 13444 C C . ASP A 1 23 ? 29.510 -5.487 -2.456 1.00 0.00 23 ASP A C 10
ATOM 13445 O O . ASP A 1 23 ? 28.361 -5.184 -2.779 1.00 0.00 23 ASP A O 10
ATOM 13454 N N . LYS A 1 24 ? 30.442 -5.827 -3.340 1.00 0.00 24 LYS A N 10
ATOM 13455 C CA . LYS A 1 24 ? 30.163 -5.866 -4.770 1.00 0.00 24 LYS A CA 10
ATOM 13456 C C . LYS A 1 24 ? 29.139 -6.949 -5.095 1.00 0.00 24 LYS A C 10
ATOM 13457 O O . LYS A 1 24 ? 28.177 -6.709 -5.825 1.00 0.00 24 LYS A O 10
ATOM 13476 N N . LYS A 1 25 ? 29.351 -8.141 -4.548 1.00 0.00 25 LYS A N 10
ATOM 13477 C CA . LYS A 1 25 ? 28.444 -9.260 -4.777 1.00 0.00 25 LYS A CA 10
ATOM 13478 C C . LYS A 1 25 ? 27.043 -8.938 -4.269 1.00 0.00 25 LYS A C 10
ATOM 13479 O O . LYS A 1 25 ? 26.055 -9.498 -4.745 1.00 0.00 25 LYS A O 10
ATOM 13498 N N . CYS A 1 26 ? 26.963 -8.031 -3.301 1.00 0.00 26 CYS A N 10
ATOM 13499 C CA . CYS A 1 26 ? 25.682 -7.633 -2.729 1.00 0.00 26 CYS A CA 10
ATOM 13500 C C . CYS A 1 26 ? 24.869 -6.818 -3.730 1.00 0.00 26 CYS A C 10
ATOM 13501 O O . CYS A 1 26 ? 23.710 -7.129 -4.003 1.00 0.00 26 CYS A O 10
ATOM 13508 N N . ILE A 1 27 ? 25.486 -5.773 -4.273 1.00 0.00 27 ILE A N 10
ATOM 13509 C CA . ILE A 1 27 ? 24.820 -4.914 -5.245 1.00 0.00 27 ILE A CA 10
ATOM 13510 C C . ILE A 1 27 ? 24.792 -5.564 -6.624 1.00 0.00 27 ILE A C 10
ATOM 13511 O O . ILE A 1 27 ? 24.022 -5.160 -7.495 1.00 0.00 27 ILE A O 10
ATOM 13527 N N . GLU A 1 28 ? 25.636 -6.573 -6.815 1.00 0.00 28 GLU A N 10
ATOM 13528 C CA . GLU A 1 28 ? 25.707 -7.279 -8.089 1.00 0.00 28 GLU A CA 10
ATOM 13529 C C . GLU A 1 28 ? 24.632 -8.359 -8.173 1.00 0.00 28 GLU A C 10
ATOM 13530 O O . GLU A 1 28 ? 23.973 -8.515 -9.201 1.00 0.00 28 GLU A O 10
ATOM 13542 N N . TRP A 1 29 ? 24.462 -9.101 -7.085 1.00 0.00 29 TRP A N 10
ATOM 13543 C CA . TRP A 1 29 ? 23.468 -10.167 -7.035 1.00 0.00 29 TRP A CA 10
ATOM 13544 C C . TRP A 1 29 ? 22.242 -9.732 -6.240 1.00 0.00 29 TRP A C 10
ATOM 13545 O O . TRP A 1 29 ? 21.111 -9.856 -6.710 1.00 0.00 29 TRP A O 10
ATOM 13566 N N . GLU A 1 30 ? 22.474 -9.221 -5.035 1.00 0.00 30 GLU A N 10
ATOM 13567 C CA . GLU A 1 30 ? 21.386 -8.768 -4.176 1.00 0.00 30 GLU A CA 10
ATOM 13568 C C . GLU A 1 30 ? 20.987 -7.334 -4.514 1.00 0.00 30 GLU A C 10
ATOM 13569 O O . GLU A 1 30 ? 20.060 -6.780 -3.923 1.00 0.00 30 GLU A O 10
ATOM 13581 N N . LYS A 1 31 ? 21.693 -6.739 -5.469 1.00 0.00 31 LYS A N 10
ATOM 13582 C CA . LYS A 1 31 ? 21.414 -5.371 -5.888 1.00 0.00 31 LYS A CA 10
ATOM 13583 C C . LYS A 1 31 ? 21.191 -4.467 -4.681 1.00 0.00 31 LYS A C 10
ATOM 13584 O O . LYS A 1 31 ? 20.388 -3.536 -4.731 1.00 0.00 31 LYS A O 10
ATOM 13603 N N . ALA A 1 32 ? 21.907 -4.747 -3.597 1.00 0.00 32 ALA A N 10
ATOM 13604 C CA . ALA A 1 32 ? 21.789 -3.956 -2.378 1.00 0.00 32 ALA A CA 10
ATOM 13605 C C . ALA A 1 32 ? 22.555 -2.643 -2.499 1.00 0.00 32 ALA A C 10
ATOM 13606 O O . ALA A 1 32 ? 22.980 -2.261 -3.589 1.00 0.00 32 ALA A O 10
ATOM 13613 N N . GLN A 1 33 ? 22.727 -1.958 -1.373 1.00 0.00 33 GLN A N 10
ATOM 13614 C CA . GLN A 1 33 ? 23.441 -0.687 -1.355 1.00 0.00 33 GLN A CA 10
ATOM 13615 C C . GLN A 1 33 ? 24.841 -0.857 -0.774 1.00 0.00 33 GLN A C 10
ATOM 13616 O O . GLN A 1 33 ? 25.822 -0.373 -1.340 1.00 0.00 33 GLN A O 10
ATOM 13630 N N . HIS A 1 34 ? 24.927 -1.547 0.359 1.00 0.00 34 HIS A N 10
ATOM 13631 C CA . HIS A 1 34 ? 26.208 -1.782 1.016 1.00 0.00 34 HIS A CA 10
ATOM 13632 C C . HIS A 1 34 ? 26.289 -3.207 1.554 1.00 0.00 34 HIS A C 10
ATOM 13633 O O . HIS A 1 34 ? 25.270 -3.871 1.738 1.00 0.00 34 HIS A O 10
ATOM 13647 N N . GLY A 1 35 ? 27.509 -3.671 1.805 1.00 0.00 35 GLY A N 10
ATOM 13648 C CA . GLY A 1 35 ? 27.701 -5.014 2.320 1.00 0.00 35 GLY A CA 10
ATOM 13649 C C . GLY A 1 35 ? 28.920 -5.125 3.214 1.00 0.00 35 GLY A C 10
ATOM 13650 O O . GLY A 1 35 ? 29.932 -4.466 2.978 1.00 0.00 35 GLY A O 10
ATOM 13654 N N . ALA A 1 36 ? 28.823 -5.959 4.243 1.00 0.00 36 ALA A N 10
ATOM 13655 C CA . ALA A 1 36 ? 29.927 -6.154 5.175 1.00 0.00 36 ALA A CA 10
ATOM 13656 C C . ALA A 1 36 ? 30.053 -7.619 5.578 1.00 0.00 36 ALA A C 10
ATOM 13657 O O . ALA A 1 36 ? 29.098 -8.388 5.469 1.00 0.00 36 ALA A O 10
ATOM 13664 N N . CYS A 1 37 ? 31.238 -7.999 6.044 1.00 0.00 37 CYS A N 10
ATOM 13665 C CA . CYS A 1 37 ? 31.491 -9.373 6.462 1.00 0.00 37 CYS A CA 10
ATOM 13666 C C . CYS A 1 37 ? 31.943 -9.423 7.919 1.00 0.00 37 CYS A C 10
ATOM 13667 O O . CYS A 1 37 ? 32.558 -8.483 8.423 1.00 0.00 37 CYS A O 10
ATOM 13674 N N . HIS A 1 38 ? 31.633 -10.528 8.591 1.00 0.00 38 HIS A N 10
ATOM 13675 C CA . HIS A 1 38 ? 32.008 -10.702 9.990 1.00 0.00 38 HIS A CA 10
ATOM 13676 C C . HIS A 1 38 ? 32.148 -12.182 10.335 1.00 0.00 38 HIS A C 10
ATOM 13677 O O . HIS A 1 38 ? 31.395 -13.020 9.839 1.00 0.00 38 HIS A O 10
ATOM 13691 N N . LYS A 1 39 ? 33.118 -12.496 11.187 1.00 0.00 39 LYS A N 10
ATOM 13692 C CA . LYS A 1 39 ? 33.357 -13.874 11.599 1.00 0.00 39 LYS A CA 10
ATOM 13693 C C . LYS A 1 39 ? 32.668 -14.173 12.927 1.00 0.00 39 LYS A C 10
ATOM 13694 O O . LYS A 1 39 ? 32.798 -13.415 13.889 1.00 0.00 39 LYS A O 10
ATOM 13713 N N . ARG A 1 40 ? 31.936 -15.281 12.972 1.00 0.00 40 ARG A N 10
ATOM 13714 C CA . ARG A 1 40 ? 31.226 -15.679 14.182 1.00 0.00 40 ARG A CA 10
ATOM 13715 C C . ARG A 1 40 ? 30.967 -17.183 14.190 1.00 0.00 40 ARG A C 10
ATOM 13716 O O . ARG A 1 40 ? 31.349 -17.893 13.261 1.00 0.00 40 ARG A O 10
ATOM 13737 N N . GLU A 1 41 ? 30.315 -17.660 15.246 1.00 0.00 41 GLU A N 10
ATOM 13738 C CA . GLU A 1 41 ? 30.006 -19.079 15.375 1.00 0.00 41 GLU A CA 10
ATOM 13739 C C . GLU A 1 41 ? 31.284 -19.908 15.467 1.00 0.00 41 GLU A C 10
ATOM 13740 O O . GLU A 1 41 ? 32.367 -19.374 15.706 1.00 0.00 41 GLU A O 10
ATOM 13752 N N . ALA A 1 42 ? 31.149 -21.216 15.276 1.00 0.00 42 ALA A N 10
ATOM 13753 C CA . ALA A 1 42 ? 32.292 -22.119 15.336 1.00 0.00 42 ALA A CA 10
ATOM 13754 C C . ALA A 1 42 ? 33.469 -21.568 14.538 1.00 0.00 42 ALA A C 10
ATOM 13755 O O . ALA A 1 42 ? 34.626 -21.743 14.920 1.00 0.00 42 ALA A O 10
ATOM 13762 N N . GLY A 1 43 ? 33.166 -20.902 13.428 1.00 0.00 43 GLY A N 10
ATOM 13763 C CA . GLY A 1 43 ? 34.210 -20.336 12.594 1.00 0.00 43 GLY A CA 10
ATOM 13764 C C . GLY A 1 43 ? 33.720 -20.001 11.199 1.00 0.00 43 GLY A C 10
ATOM 13765 O O . GLY A 1 43 ? 34.452 -20.158 10.221 1.00 0.00 43 GLY A O 10
ATOM 13769 N N . LYS A 1 44 ? 32.478 -19.540 11.105 1.00 0.00 44 LYS A N 10
ATOM 13770 C CA . LYS A 1 44 ? 31.889 -19.181 9.820 1.00 0.00 44 LYS A CA 10
ATOM 13771 C C . LYS A 1 44 ? 31.696 -17.672 9.712 1.00 0.00 44 LYS A C 10
ATOM 13772 O O . LYS A 1 44 ? 31.231 -17.028 10.652 1.00 0.00 44 LYS A O 10
ATOM 13791 N N . GLU A 1 45 ? 32.056 -17.115 8.560 1.00 0.00 45 GLU A N 10
ATOM 13792 C CA . GLU A 1 45 ? 31.921 -15.681 8.330 1.00 0.00 45 GLU A CA 10
ATOM 13793 C C . GLU A 1 45 ? 30.624 -15.369 7.588 1.00 0.00 45 GLU A C 10
ATOM 13794 O O . GLU A 1 45 ? 30.339 -15.954 6.543 1.00 0.00 45 GLU A O 10
ATOM 13806 N N . SER A 1 46 ? 29.844 -14.443 8.136 1.00 0.00 46 SER A N 10
ATOM 13807 C CA . SER A 1 46 ? 28.576 -14.056 7.529 1.00 0.00 46 SER A CA 10
ATOM 13808 C C . SER A 1 46 ? 28.663 -12.652 6.938 1.00 0.00 46 SER A C 10
ATOM 13809 O O . SER A 1 46 ? 29.258 -11.752 7.531 1.00 0.00 46 SER A O 10
ATOM 13817 N N . CYS A 1 47 ? 28.066 -12.473 5.764 1.00 0.00 47 CYS A N 10
ATOM 13818 C CA . CYS A 1 47 ? 28.075 -11.180 5.090 1.00 0.00 47 CYS A CA 10
ATOM 13819 C C . CYS A 1 47 ? 26.675 -10.576 5.054 1.00 0.00 47 CYS A C 10
ATOM 13820 O O . CYS A 1 47 ? 25.745 -11.168 4.506 1.00 0.00 47 CYS A O 10
ATOM 13827 N N . PHE A 1 48 ? 26.532 -9.392 5.642 1.00 0.00 48 PHE A N 10
ATOM 13828 C CA . PHE A 1 48 ? 25.245 -8.707 5.678 1.00 0.00 48 PHE A CA 10
ATOM 13829 C C . PHE A 1 48 ? 25.255 -7.484 4.766 1.00 0.00 48 PHE A C 10
ATOM 13830 O O . PHE A 1 48 ? 26.259 -6.778 4.665 1.00 0.00 48 PHE A O 10
ATOM 13847 N N . CYS A 1 49 ? 24.130 -7.240 4.102 1.00 0.00 49 CYS A N 10
ATOM 13848 C CA . CYS A 1 49 ? 24.007 -6.104 3.196 1.00 0.00 49 CYS A CA 10
ATOM 13849 C C . CYS A 1 49 ? 22.785 -5.260 3.546 1.00 0.00 49 CYS A C 10
ATOM 13850 O O . CYS A 1 49 ? 21.769 -5.780 4.009 1.00 0.00 49 CYS A O 10
ATOM 13857 N N . TYR A 1 50 ? 22.890 -3.955 3.322 1.00 0.00 50 TYR A N 10
ATOM 13858 C CA . TYR A 1 50 ? 21.795 -3.037 3.615 1.00 0.00 50 TYR A CA 10
ATOM 13859 C C . TYR A 1 50 ? 21.347 -2.304 2.355 1.00 0.00 50 TYR A C 10
ATOM 13860 O O . TYR A 1 50 ? 22.169 -1.787 1.598 1.00 0.00 50 TYR A O 10
ATOM 13878 N N . PHE A 1 51 ? 20.037 -2.262 2.137 1.00 0.00 51 PHE A N 10
ATOM 13879 C CA . PHE A 1 51 ? 19.477 -1.593 0.969 1.00 0.00 51 PHE A CA 10
ATOM 13880 C C . PHE A 1 51 ? 18.071 -1.076 1.260 1.00 0.00 51 PHE A C 10
ATOM 13881 O O . PHE A 1 51 ? 17.275 -1.747 1.918 1.00 0.00 51 PHE A O 10
ATOM 13898 N N . ASP A 1 52 ? 17.773 0.120 0.766 1.00 0.00 52 ASP A N 10
ATOM 13899 C CA . ASP A 1 52 ? 16.463 0.728 0.972 1.00 0.00 52 ASP A CA 10
ATOM 13900 C C . ASP A 1 52 ? 15.463 0.228 -0.065 1.00 0.00 52 ASP A C 10
ATOM 13901 O O . ASP A 1 52 ? 15.725 0.270 -1.268 1.00 0.00 52 ASP A O 10
ATOM 13910 N N . CYS A 1 53 ? 14.315 -0.247 0.407 1.00 0.00 53 CYS A N 10
ATOM 13911 C CA . CYS A 1 53 ? 13.275 -0.757 -0.478 1.00 0.00 53 CYS A CA 10
ATOM 13912 C C . CYS A 1 53 ? 12.062 0.168 -0.481 1.00 0.00 53 CYS A C 10
ATOM 13913 O O . CYS A 1 53 ? 11.742 0.793 0.530 1.00 0.00 53 CYS A O 10
ATOM 13920 N N . SER A 1 54 ? 11.390 0.251 -1.625 1.00 0.00 54 SER A N 10
ATOM 13921 C CA . SER A 1 54 ? 10.214 1.102 -1.762 1.00 0.00 54 SER A CA 10
ATOM 13922 C C . SER A 1 54 ? 10.558 2.557 -1.458 1.00 0.00 54 SER A C 10
ATOM 13923 O O . SER A 1 54 ? 10.801 3.352 -2.365 1.00 0.00 54 SER A O 10
ATOM 13931 N N . LYS A 1 55 ? 10.577 2.898 -0.174 1.00 0.00 55 LYS A N 10
ATOM 13932 C CA . LYS A 1 55 ? 10.892 4.256 0.253 1.00 0.00 55 LYS A CA 10
ATOM 13933 C C . LYS A 1 55 ? 11.368 4.274 1.702 1.00 0.00 55 LYS A C 10
ATOM 13934 O O . LYS A 1 55 ? 11.078 5.208 2.449 1.00 0.00 55 LYS A O 10
ATOM 13953 N N . SER A 1 56 ? 12.101 3.236 2.093 1.00 0.00 56 SER A N 10
ATOM 13954 C CA . SER A 1 56 ? 12.615 3.132 3.453 1.00 0.00 56 SER A CA 10
ATOM 13955 C C . SER A 1 56 ? 13.288 4.432 3.881 1.00 0.00 56 SER A C 10
ATOM 13956 O O . SER A 1 56 ? 13.889 5.144 3.076 1.00 0.00 56 SER A O 10
ATOM 13964 N N . PRO A 1 57 ? 13.185 4.752 5.179 1.00 0.00 57 PRO A N 10
ATOM 13965 C CA . PRO A 1 57 ? 13.777 5.968 5.745 1.00 0.00 57 PRO A CA 10
ATOM 13966 C C . PRO A 1 57 ? 15.300 5.909 5.779 1.00 0.00 57 PRO A C 10
ATOM 13967 O O . PRO A 1 57 ? 15.911 4.868 5.533 1.00 0.00 57 PRO A O 10
ATOM 13978 N N . PRO A 1 58 ? 15.931 7.050 6.093 1.00 0.00 58 PRO A N 10
ATOM 13979 C CA . PRO A 1 58 ? 17.391 7.153 6.169 1.00 0.00 58 PRO A CA 10
ATOM 13980 C C . PRO A 1 58 ? 17.965 6.394 7.360 1.00 0.00 58 PRO A C 10
ATOM 13981 O O . PRO A 1 58 ? 19.180 6.261 7.497 1.00 0.00 58 PRO A O 10
ATOM 13992 N N . GLY A 1 59 ? 17.081 5.895 8.220 1.00 0.00 59 GLY A N 10
ATOM 13993 C CA . GLY A 1 59 ? 17.520 5.155 9.389 1.00 0.00 59 GLY A CA 10
ATOM 13994 C C . GLY A 1 59 ? 16.750 3.864 9.579 1.00 0.00 59 GLY A C 10
ATOM 13995 O O . GLY A 1 59 ? 16.426 3.177 8.611 1.00 0.00 59 GLY A O 10
ATOM 13999 N N . ALA A 1 60 ? 16.457 3.530 10.832 1.00 0.00 60 ALA A N 10
ATOM 14000 C CA . ALA A 1 60 ? 15.720 2.313 11.147 1.00 0.00 60 ALA A CA 10
ATOM 14001 C C . ALA A 1 60 ? 16.511 1.073 10.743 1.00 0.00 60 ALA A C 10
ATOM 14002 O O . ALA A 1 60 ? 17.518 1.167 10.040 1.00 0.00 60 ALA A O 10
ATOM 14009 N N . THR A 1 61 ? 16.049 -0.090 11.192 1.00 0.00 61 THR A N 10
ATOM 14010 C CA . THR A 1 61 ? 16.714 -1.349 10.879 1.00 0.00 61 THR A CA 10
ATOM 14011 C C . THR A 1 61 ? 15.897 -2.171 9.888 1.00 0.00 61 THR A C 10
ATOM 14012 O O . THR A 1 61 ? 14.667 -2.128 9.875 1.00 0.00 61 THR A O 10
ATOM 14023 N N . PRO A 1 62 ? 16.595 -2.938 9.038 1.00 0.00 62 PRO A N 10
ATOM 14024 C CA . PRO A 1 62 ? 15.954 -3.786 8.028 1.00 0.00 62 PRO A CA 10
ATOM 14025 C C . PRO A 1 62 ? 15.219 -4.970 8.647 1.00 0.00 62 PRO A C 10
ATOM 14026 O O . PRO A 1 62 ? 15.427 -5.300 9.814 1.00 0.00 62 PRO A O 10
ATOM 14037 N N . ALA A 1 63 ? 14.358 -5.604 7.858 1.00 0.00 63 ALA A N 10
ATOM 14038 C CA . ALA A 1 63 ? 13.594 -6.753 8.328 1.00 0.00 63 ALA A CA 10
ATOM 14039 C C . ALA A 1 63 ? 12.686 -6.369 9.491 1.00 0.00 63 ALA A C 10
ATOM 14040 O O . ALA A 1 63 ? 12.881 -5.349 10.152 1.00 0.00 63 ALA A O 10
ATOM 14047 N N . PRO A 1 64 ? 11.668 -7.204 9.749 1.00 0.00 64 PRO A N 10
ATOM 14048 C CA . PRO A 1 64 ? 10.709 -6.972 10.833 1.00 0.00 64 PRO A CA 10
ATOM 14049 C C . PRO A 1 64 ? 11.337 -7.155 12.211 1.00 0.00 64 PRO A C 10
ATOM 14050 O O . PRO A 1 64 ? 12.446 -7.670 12.351 1.00 0.00 64 PRO A O 10
ATOM 14061 N N . PRO A 1 65 ? 10.612 -6.724 13.254 1.00 0.00 65 PRO A N 10
ATOM 14062 C CA . PRO A 1 65 ? 11.078 -6.830 14.640 1.00 0.00 65 PRO A CA 10
ATOM 14063 C C . PRO A 1 65 ? 11.109 -8.273 15.132 1.00 0.00 65 PRO A C 10
ATOM 14064 O O . PRO A 1 65 ? 10.073 -8.932 15.219 1.00 0.00 65 PRO A O 10
ATOM 14075 N N . GLY A 1 66 ? 12.304 -8.759 15.454 1.00 0.00 66 GLY A N 10
ATOM 14076 C CA . GLY A 1 66 ? 12.446 -10.121 15.934 1.00 0.00 66 GLY A CA 10
ATOM 14077 C C . GLY A 1 66 ? 13.888 -10.589 15.933 1.00 0.00 66 GLY A C 10
ATOM 14078 O O . GLY A 1 66 ? 14.358 -11.175 16.907 1.00 0.00 66 GLY A O 10
ATOM 14082 N N . ALA A 1 67 ? 14.592 -10.330 14.835 1.00 0.00 67 ALA A N 10
ATOM 14083 C CA . ALA A 1 67 ? 15.989 -10.728 14.712 1.00 0.00 67 ALA A CA 10
ATOM 14084 C C . ALA A 1 67 ? 16.644 -10.064 13.506 1.00 0.00 67 ALA A C 10
ATOM 14085 O O . ALA A 1 67 ? 16.732 -10.657 12.431 1.00 0.00 67 ALA A O 10
ATOM 14092 N N . ALA A 1 68 ? 17.103 -8.831 13.691 1.00 0.00 68 ALA A N 10
ATOM 14093 C CA . ALA A 1 68 ? 17.751 -8.087 12.618 1.00 0.00 68 ALA A CA 10
ATOM 14094 C C . ALA A 1 68 ? 18.406 -6.816 13.148 1.00 0.00 68 ALA A C 10
ATOM 14095 O O . ALA A 1 68 ? 17.916 -5.705 12.944 1.00 0.00 68 ALA A O 10
ATOM 14102 N N . PRO A 1 69 ? 19.539 -6.981 13.846 1.00 0.00 69 PRO A N 10
ATOM 14103 C CA . PRO A 1 69 ? 20.285 -5.857 14.420 1.00 0.00 69 PRO A CA 10
ATOM 14104 C C . PRO A 1 69 ? 20.953 -4.998 13.352 1.00 0.00 69 PRO A C 10
ATOM 14105 O O . PRO A 1 69 ? 21.037 -5.373 12.182 1.00 0.00 69 PRO A O 10
ATOM 14116 N N . PRO A 1 70 ? 21.439 -3.816 13.760 1.00 0.00 70 PRO A N 10
ATOM 14117 C CA . PRO A 1 70 ? 22.109 -2.880 12.853 1.00 0.00 70 PRO A CA 10
ATOM 14118 C C . PRO A 1 70 ? 23.469 -3.392 12.392 1.00 0.00 70 PRO A C 10
ATOM 14119 O O . PRO A 1 70 ? 24.011 -4.357 12.930 1.00 0.00 70 PRO A O 10
ATOM 14130 N N . PRO A 1 71 ? 24.036 -2.731 11.371 1.00 0.00 71 PRO A N 10
ATOM 14131 C CA . PRO A 1 71 ? 25.341 -3.101 10.816 1.00 0.00 71 PRO A CA 10
ATOM 14132 C C . PRO A 1 71 ? 26.487 -2.799 11.777 1.00 0.00 71 PRO A C 10
ATOM 14133 O O . PRO A 1 71 ? 26.314 -2.071 12.753 1.00 0.00 71 PRO A O 10
ATOM 14144 N N . ALA A 1 72 ? 27.656 -3.364 11.492 1.00 0.00 72 ALA A N 10
ATOM 14145 C CA . ALA A 1 72 ? 28.830 -3.153 12.330 1.00 0.00 72 ALA A CA 10
ATOM 14146 C C . ALA A 1 72 ? 30.089 -3.006 11.483 1.00 0.00 72 ALA A C 10
ATOM 14147 O O . ALA A 1 72 ? 30.415 -3.881 10.682 1.00 0.00 72 ALA A O 10
ATOM 14154 N N . ALA A 1 73 ? 30.792 -1.893 11.665 1.00 0.00 73 ALA A N 10
ATOM 14155 C CA . ALA A 1 73 ? 32.017 -1.632 10.919 1.00 0.00 73 ALA A CA 10
ATOM 14156 C C . ALA A 1 73 ? 31.759 -1.657 9.416 1.00 0.00 73 ALA A C 10
ATOM 14157 O O . ALA A 1 73 ? 30.621 -1.806 8.974 1.00 0.00 73 ALA A O 10
ATOM 14164 N N . GLY A 1 74 ? 32.825 -1.508 8.635 1.00 0.00 74 GLY A N 10
ATOM 14165 C CA . GLY A 1 74 ? 32.692 -1.515 7.190 1.00 0.00 74 GLY A CA 10
ATOM 14166 C C . GLY A 1 74 ? 33.959 -1.066 6.489 1.00 0.00 74 GLY A C 10
ATOM 14167 O O . GLY A 1 74 ? 34.894 -0.588 7.129 1.00 0.00 74 GLY A O 10
ATOM 14171 N N . GLY A 1 75 ? 33.991 -1.223 5.169 1.00 0.00 75 GLY A N 10
ATOM 14172 C CA . GLY A 1 75 ? 35.158 -0.827 4.403 1.00 0.00 75 GLY A CA 10
ATOM 14173 C C . GLY A 1 75 ? 36.419 -1.532 4.861 1.00 0.00 75 GLY A C 10
ATOM 14174 O O . GLY A 1 75 ? 37.317 -0.908 5.425 1.00 0.00 75 GLY A O 10
ATOM 14178 N N . SER A 1 76 ? 36.486 -2.838 4.621 1.00 0.00 76 SER A N 10
ATOM 14179 C CA . SER A 1 76 ? 37.644 -3.630 5.018 1.00 0.00 76 SER A CA 10
ATOM 14180 C C . SER A 1 76 ? 38.035 -3.334 6.463 1.00 0.00 76 SER A C 10
ATOM 14181 O O . SER A 1 76 ? 39.083 -2.752 6.742 1.00 0.00 76 SER A O 10
ATOM 14189 N N . PRO A 1 77 ? 37.172 -3.744 7.404 1.00 0.00 77 PRO A N 10
ATOM 14190 C CA . PRO A 1 77 ? 37.404 -3.535 8.836 1.00 0.00 77 PRO A CA 10
ATOM 14191 C C . PRO A 1 77 ? 38.546 -4.394 9.369 1.00 0.00 77 PRO A C 10
ATOM 14192 O O . PRO A 1 77 ? 39.081 -4.132 10.447 1.00 0.00 77 PRO A O 10
ATOM 14203 N N . SER A 1 78 ? 38.914 -5.420 8.609 1.00 0.00 78 SER A N 10
ATOM 14204 C CA . SER A 1 78 ? 39.991 -6.319 9.007 1.00 0.00 78 SER A CA 10
ATOM 14205 C C . SER A 1 78 ? 39.764 -6.846 10.420 1.00 0.00 78 SER A C 10
ATOM 14206 O O . SER A 1 78 ? 40.469 -6.488 11.364 1.00 0.00 78 SER A O 10
ATOM 14214 N N . PRO A 1 79 ? 38.755 -7.717 10.571 1.00 0.00 79 PRO A N 10
ATOM 14215 C CA . PRO A 1 79 ? 38.411 -8.313 11.866 1.00 0.00 79 PRO A CA 10
ATOM 14216 C C . PRO A 1 79 ? 39.467 -9.302 12.348 1.00 0.00 79 PRO A C 10
ATOM 14217 O O . PRO A 1 79 ? 40.358 -9.708 11.602 1.00 0.00 79 PRO A O 10
ATOM 14228 N N . PRO A 1 80 ? 39.366 -9.700 13.625 1.00 0.00 80 PRO A N 10
ATOM 14229 C CA . PRO A 1 80 ? 40.304 -10.647 14.235 1.00 0.00 80 PRO A CA 10
ATOM 14230 C C . PRO A 1 80 ? 40.146 -12.059 13.679 1.00 0.00 80 PRO A C 10
ATOM 14231 O O . PRO A 1 80 ? 39.358 -12.290 12.763 1.00 0.00 80 PRO A O 10
ATOM 14242 N N . ALA A 1 81 ? 40.900 -12.998 14.241 1.00 0.00 81 ALA A N 10
ATOM 14243 C CA . ALA A 1 81 ? 40.841 -14.387 13.803 1.00 0.00 81 ALA A CA 10
ATOM 14244 C C . ALA A 1 81 ? 41.010 -15.342 14.980 1.00 0.00 81 ALA A C 10
ATOM 14245 O O . ALA A 1 81 ? 42.078 -15.406 15.591 1.00 0.00 81 ALA A O 10
ATOM 14252 N N . ASP A 1 82 ? 39.952 -16.080 15.295 1.00 0.00 82 ASP A N 10
ATOM 14253 C CA . ASP A 1 82 ? 39.984 -17.031 16.399 1.00 0.00 82 ASP A CA 10
ATOM 14254 C C . ASP A 1 82 ? 40.229 -16.317 17.725 1.00 0.00 82 ASP A C 10
ATOM 14255 O O . ASP A 1 82 ? 40.549 -15.130 17.751 1.00 0.00 82 ASP A O 10
ATOM 14264 N N . GLY A 1 83 ? 40.077 -17.050 18.823 1.00 0.00 83 GLY A N 10
ATOM 14265 C CA . GLY A 1 83 ? 40.285 -16.470 20.137 1.00 0.00 83 GLY A CA 10
ATOM 14266 C C . GLY A 1 83 ? 41.508 -17.034 20.833 1.00 0.00 83 GLY A C 10
ATOM 14267 O O . GLY A 1 83 ? 42.136 -17.969 20.339 1.00 0.00 83 GLY A O 10
ATOM 14271 N N . GLY A 1 84 ? 41.847 -16.464 21.985 1.00 0.00 84 GLY A N 10
ATOM 14272 C CA . GLY A 1 84 ? 43.003 -16.928 22.731 1.00 0.00 84 GLY A CA 10
ATOM 14273 C C . GLY A 1 84 ? 44.211 -16.031 22.545 1.00 0.00 84 GLY A C 10
ATOM 14274 O O . GLY A 1 84 ? 45.346 -16.453 22.765 1.00 0.00 84 GLY A O 10
ATOM 14278 N N . SER A 1 85 ? 43.967 -14.789 22.138 1.00 0.00 85 SER A N 10
ATOM 14279 C CA . SER A 1 85 ? 45.044 -13.831 21.918 1.00 0.00 85 SER A CA 10
ATOM 14280 C C . SER A 1 85 ? 44.486 -12.461 21.546 1.00 0.00 85 SER A C 10
ATOM 14281 O O . SER A 1 85 ? 44.586 -12.011 20.404 1.00 0.00 85 SER A O 10
ATOM 14289 N N . PRO A 1 86 ? 43.882 -11.782 22.532 1.00 0.00 86 PRO A N 10
ATOM 14290 C CA . PRO A 1 86 ? 43.295 -10.453 22.333 1.00 0.00 86 PRO A CA 10
ATOM 14291 C C . PRO A 1 86 ? 44.355 -9.379 22.109 1.00 0.00 86 PRO A C 10
ATOM 14292 O O . PRO A 1 86 ? 45.548 -9.596 22.322 1.00 0.00 86 PRO A O 10
ATOM 14303 N N . PRO A 1 87 ? 43.911 -8.192 21.669 1.00 0.00 87 PRO A N 10
ATOM 14304 C CA . PRO A 1 87 ? 44.806 -7.061 21.408 1.00 0.00 87 PRO A CA 10
ATOM 14305 C C . PRO A 1 87 ? 45.392 -6.477 22.689 1.00 0.00 87 PRO A C 10
ATOM 14306 O O . PRO A 1 87 ? 44.953 -6.784 23.797 1.00 0.00 87 PRO A O 10
ATOM 14317 N N . PRO A 1 88 ? 46.407 -5.614 22.536 1.00 0.00 88 PRO A N 10
ATOM 14318 C CA . PRO A 1 88 ? 47.075 -4.969 23.671 1.00 0.00 88 PRO A CA 10
ATOM 14319 C C . PRO A 1 88 ? 46.181 -3.946 24.364 1.00 0.00 88 PRO A C 10
ATOM 14320 O O . PRO A 1 88 ? 45.129 -3.559 23.855 1.00 0.00 88 PRO A O 10
ATOM 14331 N N . PRO A 1 89 ? 46.608 -3.495 25.553 1.00 0.00 89 PRO A N 10
ATOM 14332 C CA . PRO A 1 89 ? 45.861 -2.510 26.340 1.00 0.00 89 PRO A CA 10
ATOM 14333 C C . PRO A 1 89 ? 45.874 -1.126 25.701 1.00 0.00 89 PRO A C 10
ATOM 14334 O O . PRO A 1 89 ? 46.741 -0.818 24.883 1.00 0.00 89 PRO A O 10
ATOM 14345 N N . ALA A 1 90 ? 44.908 -0.295 26.079 1.00 0.00 90 ALA A N 10
ATOM 14346 C CA . ALA A 1 90 ? 44.811 1.057 25.543 1.00 0.00 90 ALA A CA 10
ATOM 14347 C C . ALA A 1 90 ? 45.830 1.982 26.201 1.00 0.00 90 ALA A C 10
ATOM 14348 O O . ALA A 1 90 ? 46.843 2.336 25.598 1.00 0.00 90 ALA A O 10
ATOM 14355 N N . ASP A 1 91 ? 45.554 2.372 27.441 1.00 0.00 91 ASP A N 10
ATOM 14356 C CA . ASP A 1 91 ? 46.446 3.256 28.182 1.00 0.00 91 ASP A CA 10
ATOM 14357 C C . ASP A 1 91 ? 45.972 3.425 29.622 1.00 0.00 91 ASP A C 10
ATOM 14358 O O . ASP A 1 91 ? 44.946 2.873 30.017 1.00 0.00 91 ASP A O 10
ATOM 14367 N N . GLY A 1 92 ? 46.728 4.191 30.402 1.00 0.00 92 GLY A N 10
ATOM 14368 C CA . GLY A 1 92 ? 46.370 4.418 31.790 1.00 0.00 92 GLY A CA 10
ATOM 14369 C C . GLY A 1 92 ? 47.473 5.107 32.569 1.00 0.00 92 GLY A C 10
ATOM 14370 O O . GLY A 1 92 ? 48.417 4.463 33.024 1.00 0.00 92 GLY A O 10
ATOM 14374 N N . GLY A 1 93 ? 47.355 6.423 32.721 1.00 0.00 93 GLY A N 10
ATOM 14375 C CA . GLY A 1 93 ? 48.358 7.179 33.448 1.00 0.00 93 GLY A CA 10
ATOM 14376 C C . GLY A 1 93 ? 47.758 8.319 34.246 1.00 0.00 93 GLY A C 10
ATOM 14377 O O . GLY A 1 93 ? 47.141 8.100 35.288 1.00 0.00 93 GLY A O 10
ATOM 14381 N N . SER A 1 94 ? 47.941 9.542 33.758 1.00 0.00 94 SER A N 10
ATOM 14382 C CA . SER A 1 94 ? 47.419 10.722 34.436 1.00 0.00 94 SER A CA 10
ATOM 14383 C C . SER A 1 94 ? 48.035 10.869 35.824 1.00 0.00 94 SER A C 10
ATOM 14384 O O . SER A 1 94 ? 47.490 10.403 36.825 1.00 0.00 94 SER A O 10
ATOM 14392 N N . PRO A 1 95 ? 49.199 11.532 35.887 1.00 0.00 95 PRO A N 10
ATOM 14393 C CA . PRO A 1 95 ? 49.856 12.091 34.702 1.00 0.00 95 PRO A CA 10
ATOM 14394 C C . PRO A 1 95 ? 50.411 11.008 33.782 1.00 0.00 95 PRO A C 10
ATOM 14395 O O . PRO A 1 95 ? 50.594 9.857 34.178 1.00 0.00 95 PRO A O 10
ATOM 14406 N N . PRO A 1 96 ? 50.686 11.384 32.524 1.00 0.00 96 PRO A N 10
ATOM 14407 C CA . PRO A 1 96 ? 51.225 10.459 31.522 1.00 0.00 96 PRO A CA 10
ATOM 14408 C C . PRO A 1 96 ? 52.665 10.055 31.821 1.00 0.00 96 PRO A C 10
ATOM 14409 O O . PRO A 1 96 ? 53.594 10.836 31.615 1.00 0.00 96 PRO A O 10
ATOM 14420 N N . VAL A 1 97 ? 52.843 8.831 32.307 1.00 0.00 97 VAL A N 10
ATOM 14421 C CA . VAL A 1 97 ? 54.170 8.323 32.632 1.00 0.00 97 VAL A CA 10
ATOM 14422 C C . VAL A 1 97 ? 54.453 7.016 31.900 1.00 0.00 97 VAL A C 10
ATOM 14423 O O . VAL A 1 97 ? 53.961 5.956 32.288 1.00 0.00 97 VAL A O 10
ATOM 14436 N N . ASP A 1 98 ? 55.249 7.099 30.840 1.00 0.00 98 ASP A N 10
ATOM 14437 C CA . ASP A 1 98 ? 55.600 5.922 30.054 1.00 0.00 98 ASP A CA 10
ATOM 14438 C C . ASP A 1 98 ? 54.354 5.280 29.452 1.00 0.00 98 ASP A C 10
ATOM 14439 O O . ASP A 1 98 ? 53.249 5.803 29.583 1.00 0.00 98 ASP A O 10
ATOM 14448 N N . GLY A 1 99 ? 54.542 4.142 28.789 1.00 0.00 99 GLY A N 10
ATOM 14449 C CA . GLY A 1 99 ? 53.425 3.449 28.175 1.00 0.00 99 GLY A CA 10
ATOM 14450 C C . GLY A 1 99 ? 53.438 1.960 28.463 1.00 0.00 99 GLY A C 10
ATOM 14451 O O . GLY A 1 99 ? 54.255 1.480 29.248 1.00 0.00 99 GLY A O 10
ATOM 14455 N N . GLY A 1 100 ? 52.528 1.228 27.827 1.00 0.00 100 GLY A N 10
ATOM 14456 C CA . GLY A 1 100 ? 52.455 -0.207 28.034 1.00 0.00 100 GLY A CA 10
ATOM 14457 C C . GLY A 1 100 ? 52.347 -0.576 29.500 1.00 0.00 100 GLY A C 10
ATOM 14458 O O . GLY A 1 100 ? 51.282 -0.444 30.104 1.00 0.00 100 GLY A O 10
ATOM 14462 N N . SER A 1 101 ? 53.451 -1.043 30.074 1.00 0.00 101 SER A N 10
ATOM 14463 C CA . SER A 1 101 ? 53.474 -1.438 31.478 1.00 0.00 101 SER A CA 10
ATOM 14464 C C . SER A 1 101 ? 52.527 -2.607 31.728 1.00 0.00 101 SER A C 10
ATOM 14465 O O . SER A 1 101 ? 51.614 -2.879 30.947 1.00 0.00 101 SER A O 10
ATOM 14473 N N . PRO A 1 102 ? 52.746 -3.316 32.845 1.00 0.00 102 PRO A N 10
ATOM 14474 C CA . PRO A 1 102 ? 51.922 -4.468 33.227 1.00 0.00 102 PRO A CA 10
ATOM 14475 C C . PRO A 1 102 ? 50.514 -4.059 33.646 1.00 0.00 102 PRO A C 10
ATOM 14476 O O . PRO A 1 102 ? 50.217 -2.881 33.846 1.00 0.00 102 PRO A O 10
ATOM 14487 N N . PRO A 1 103 ? 49.625 -5.054 33.782 1.00 0.00 103 PRO A N 10
ATOM 14488 C CA . PRO A 1 103 ? 49.967 -6.460 33.545 1.00 0.00 103 PRO A CA 10
ATOM 14489 C C . PRO A 1 103 ? 50.218 -6.755 32.070 1.00 0.00 103 PRO A C 10
ATOM 14490 O O . PRO A 1 103 ? 49.918 -5.946 31.191 1.00 0.00 103 PRO A O 10
ATOM 14501 N N . PRO A 1 104 ? 50.780 -7.940 31.790 1.00 0.00 104 PRO A N 10
ATOM 14502 C CA . PRO A 1 104 ? 51.082 -8.369 30.422 1.00 0.00 104 PRO A CA 10
ATOM 14503 C C . PRO A 1 104 ? 49.823 -8.665 29.615 1.00 0.00 104 PRO A C 10
ATOM 14504 O O . PRO A 1 104 ? 48.720 -8.761 30.154 1.00 0.00 104 PRO A O 10
ATOM 14515 N N . PRO A 1 105 ? 49.987 -8.816 28.293 1.00 0.00 105 PRO A N 10
ATOM 14516 C CA . PRO A 1 105 ? 48.874 -9.105 27.384 1.00 0.00 105 PRO A CA 10
ATOM 14517 C C . PRO A 1 105 ? 48.321 -10.513 27.574 1.00 0.00 105 PRO A C 10
ATOM 14518 O O . PRO A 1 105 ? 48.729 -11.232 28.486 1.00 0.00 105 PRO A O 10
ATOM 14529 N N . SER A 1 106 ? 47.391 -10.901 26.707 1.00 0.00 106 SER A N 10
ATOM 14530 C CA . SER A 1 106 ? 46.780 -12.223 26.782 1.00 0.00 106 SER A CA 10
ATOM 14531 C C . SER A 1 106 ? 45.887 -12.340 28.013 1.00 0.00 106 SER A C 10
ATOM 14532 O O . SER A 1 106 ? 44.660 -12.296 27.912 1.00 0.00 106 SER A O 10
ATOM 14540 N N . THR A 1 107 ? 46.511 -12.489 29.178 1.00 0.00 107 THR A N 10
ATOM 14541 C CA . THR A 1 107 ? 45.774 -12.613 30.429 1.00 0.00 107 THR A CA 10
ATOM 14542 C C . THR A 1 107 ? 45.050 -11.316 30.772 1.00 0.00 107 THR A C 10
ATOM 14543 O O . THR A 1 107 ? 45.234 -10.296 30.107 1.00 0.00 107 THR A O 10
ATOM 14554 N N . HIS A 1 108 ? 44.225 -11.361 31.813 1.00 0.00 108 HIS A N 10
ATOM 14555 C CA . HIS A 1 108 ? 43.473 -10.188 32.245 1.00 0.00 108 HIS A CA 10
ATOM 14556 C C . HIS A 1 108 ? 43.829 -9.813 33.681 1.00 0.00 108 HIS A C 10
ATOM 14557 O O . HIS A 1 108 ? 43.471 -10.519 34.624 1.00 0.00 108 HIS A O 10
ATOM 14571 N N . ALA A 1 1 ? 0.381 1.634 0.685 1.00 0.00 1 ALA A N 11
ATOM 14572 C CA . ALA A 1 1 ? 1.637 2.374 0.721 1.00 0.00 1 ALA A CA 11
ATOM 14573 C C . ALA A 1 1 ? 2.652 1.689 1.629 1.00 0.00 1 ALA A C 11
ATOM 14574 O O . ALA A 1 1 ? 2.364 1.395 2.788 1.00 0.00 1 ALA A O 11
ATOM 14581 N N . GLY A 1 2 ? 3.843 1.436 1.093 1.00 0.00 2 GLY A N 11
ATOM 14582 C CA . GLY A 1 2 ? 4.883 0.786 1.869 1.00 0.00 2 GLY A CA 11
ATOM 14583 C C . GLY A 1 2 ? 6.225 1.478 1.734 1.00 0.00 2 GLY A C 11
ATOM 14584 O O . GLY A 1 2 ? 6.463 2.203 0.768 1.00 0.00 2 GLY A O 11
ATOM 14588 N N . SER A 1 3 ? 7.104 1.256 2.706 1.00 0.00 3 SER A N 11
ATOM 14589 C CA . SER A 1 3 ? 8.427 1.868 2.694 1.00 0.00 3 SER A CA 11
ATOM 14590 C C . SER A 1 3 ? 9.254 1.398 3.888 1.00 0.00 3 SER A C 11
ATOM 14591 O O . SER A 1 3 ? 8.827 1.513 5.037 1.00 0.00 3 SER A O 11
ATOM 14599 N N . LYS A 1 4 ? 10.439 0.868 3.607 1.00 0.00 4 LYS A N 11
ATOM 14600 C CA . LYS A 1 4 ? 11.328 0.382 4.655 1.00 0.00 4 LYS A CA 11
ATOM 14601 C C . LYS A 1 4 ? 12.626 -0.157 4.061 1.00 0.00 4 LYS A C 11
ATOM 14602 O O . LYS A 1 4 ? 12.718 -0.394 2.856 1.00 0.00 4 LYS A O 11
ATOM 14621 N N . LEU A 1 5 ? 13.626 -0.351 4.914 1.00 0.00 5 LEU A N 11
ATOM 14622 C CA . LEU A 1 5 ? 14.918 -0.864 4.474 1.00 0.00 5 LEU A CA 11
ATOM 14623 C C . LEU A 1 5 ? 14.945 -2.388 4.526 1.00 0.00 5 LEU A C 11
ATOM 14624 O O . LEU A 1 5 ? 14.231 -3.006 5.316 1.00 0.00 5 LEU A O 11
ATOM 14640 N N . CYS A 1 6 ? 15.776 -2.989 3.680 1.00 0.00 6 CYS A N 11
ATOM 14641 C CA . CYS A 1 6 ? 15.898 -4.441 3.630 1.00 0.00 6 CYS A CA 11
ATOM 14642 C C . CYS A 1 6 ? 17.320 -4.879 3.969 1.00 0.00 6 CYS A C 11
ATOM 14643 O O . CYS A 1 6 ? 18.286 -4.394 3.381 1.00 0.00 6 CYS A O 11
ATOM 14650 N N . GLU A 1 7 ? 17.439 -5.799 4.921 1.00 0.00 7 GLU A N 11
ATOM 14651 C CA . GLU A 1 7 ? 18.742 -6.302 5.338 1.00 0.00 7 GLU A CA 11
ATOM 14652 C C . GLU A 1 7 ? 18.903 -7.773 4.965 1.00 0.00 7 GLU A C 11
ATOM 14653 O O . GLU A 1 7 ? 17.985 -8.574 5.141 1.00 0.00 7 GLU A O 11
ATOM 14665 N N . LYS A 1 8 ? 20.077 -8.121 4.448 1.00 0.00 8 LYS A N 11
ATOM 14666 C CA . LYS A 1 8 ? 20.361 -9.495 4.050 1.00 0.00 8 LYS A CA 11
ATOM 14667 C C . LYS A 1 8 ? 21.525 -10.064 4.854 1.00 0.00 8 LYS A C 11
ATOM 14668 O O . LYS A 1 8 ? 22.360 -9.321 5.371 1.00 0.00 8 LYS A O 11
ATOM 14687 N N . THR A 1 9 ? 21.577 -11.389 4.955 1.00 0.00 9 THR A N 11
ATOM 14688 C CA . THR A 1 9 ? 22.639 -12.058 5.695 1.00 0.00 9 THR A CA 11
ATOM 14689 C C . THR A 1 9 ? 23.483 -12.933 4.775 1.00 0.00 9 THR A C 11
ATOM 14690 O O . THR A 1 9 ? 23.965 -13.991 5.179 1.00 0.00 9 THR A O 11
ATOM 14701 N N . SER A 1 10 ? 23.659 -12.484 3.536 1.00 0.00 10 SER A N 11
ATOM 14702 C CA . SER A 1 10 ? 24.443 -13.228 2.558 1.00 0.00 10 SER A CA 11
ATOM 14703 C C . SER A 1 10 ? 23.815 -14.591 2.281 1.00 0.00 10 SER A C 11
ATOM 14704 O O . SER A 1 10 ? 23.249 -15.221 3.175 1.00 0.00 10 SER A O 11
ATOM 14712 N N . LYS A 1 11 ? 23.917 -15.040 1.034 1.00 0.00 11 LYS A N 11
ATOM 14713 C CA . LYS A 1 11 ? 23.360 -16.327 0.636 1.00 0.00 11 LYS A CA 11
ATOM 14714 C C . LYS A 1 11 ? 24.108 -16.895 -0.566 1.00 0.00 11 LYS A C 11
ATOM 14715 O O . LYS A 1 11 ? 24.359 -18.098 -0.643 1.00 0.00 11 LYS A O 11
ATOM 14734 N N . THR A 1 12 ? 24.464 -16.021 -1.502 1.00 0.00 12 THR A N 11
ATOM 14735 C CA . THR A 1 12 ? 25.183 -16.436 -2.700 1.00 0.00 12 THR A CA 11
ATOM 14736 C C . THR A 1 12 ? 26.672 -16.129 -2.582 1.00 0.00 12 THR A C 11
ATOM 14737 O O . THR A 1 12 ? 27.465 -16.514 -3.440 1.00 0.00 12 THR A O 11
ATOM 14748 N N . TYR A 1 13 ? 27.044 -15.435 -1.512 1.00 0.00 13 TYR A N 11
ATOM 14749 C CA . TYR A 1 13 ? 28.438 -15.075 -1.282 1.00 0.00 13 TYR A CA 11
ATOM 14750 C C . TYR A 1 13 ? 29.200 -16.231 -0.641 1.00 0.00 13 TYR A C 11
ATOM 14751 O O . TYR A 1 13 ? 30.384 -16.110 -0.327 1.00 0.00 13 TYR A O 11
ATOM 14769 N N . SER A 1 14 ? 28.512 -17.352 -0.451 1.00 0.00 14 SER A N 11
ATOM 14770 C CA . SER A 1 14 ? 29.122 -18.530 0.154 1.00 0.00 14 SER A CA 11
ATOM 14771 C C . SER A 1 14 ? 30.508 -18.785 -0.430 1.00 0.00 14 SER A C 11
ATOM 14772 O O . SER A 1 14 ? 30.659 -18.986 -1.634 1.00 0.00 14 SER A O 11
ATOM 14780 N N . GLY A 1 15 ? 31.518 -18.776 0.435 1.00 0.00 15 GLY A N 11
ATOM 14781 C CA . GLY A 1 15 ? 32.879 -19.008 -0.013 1.00 0.00 15 GLY A CA 11
ATOM 14782 C C . GLY A 1 15 ? 33.848 -17.968 0.515 1.00 0.00 15 GLY A C 11
ATOM 14783 O O . GLY A 1 15 ? 33.812 -17.617 1.694 1.00 0.00 15 GLY A O 11
ATOM 14787 N N . LYS A 1 16 ? 34.718 -17.475 -0.360 1.00 0.00 16 LYS A N 11
ATOM 14788 C CA . LYS A 1 16 ? 35.701 -16.469 0.023 1.00 0.00 16 LYS A CA 11
ATOM 14789 C C . LYS A 1 16 ? 35.017 -15.207 0.537 1.00 0.00 16 LYS A C 11
ATOM 14790 O O . LYS A 1 16 ? 34.047 -14.729 -0.053 1.00 0.00 16 LYS A O 11
ATOM 14809 N N . CYS A 1 17 ? 35.529 -14.669 1.639 1.00 0.00 17 CYS A N 11
ATOM 14810 C CA . CYS A 1 17 ? 34.968 -13.461 2.233 1.00 0.00 17 CYS A CA 11
ATOM 14811 C C . CYS A 1 17 ? 35.988 -12.326 2.222 1.00 0.00 17 CYS A C 11
ATOM 14812 O O . CYS A 1 17 ? 37.104 -12.475 2.720 1.00 0.00 17 CYS A O 11
ATOM 14819 N N . ASP A 1 18 ? 35.596 -11.192 1.650 1.00 0.00 18 ASP A N 11
ATOM 14820 C CA . ASP A 1 18 ? 36.475 -10.031 1.575 1.00 0.00 18 ASP A CA 11
ATOM 14821 C C . ASP A 1 18 ? 35.692 -8.742 1.805 1.00 0.00 18 ASP A C 11
ATOM 14822 O O . ASP A 1 18 ? 34.498 -8.773 2.100 1.00 0.00 18 ASP A O 11
ATOM 14831 N N . ASN A 1 19 ? 36.374 -7.609 1.669 1.00 0.00 19 ASN A N 11
ATOM 14832 C CA . ASN A 1 19 ? 35.743 -6.309 1.864 1.00 0.00 19 ASN A CA 11
ATOM 14833 C C . ASN A 1 19 ? 34.956 -5.895 0.624 1.00 0.00 19 ASN A C 11
ATOM 14834 O O . ASN A 1 19 ? 33.729 -5.985 0.595 1.00 0.00 19 ASN A O 11
ATOM 14845 N N . LYS A 1 20 ? 35.672 -5.441 -0.400 1.00 0.00 20 LYS A N 11
ATOM 14846 C CA . LYS A 1 20 ? 35.042 -5.014 -1.644 1.00 0.00 20 LYS A CA 11
ATOM 14847 C C . LYS A 1 20 ? 34.295 -6.170 -2.300 1.00 0.00 20 LYS A C 11
ATOM 14848 O O . LYS A 1 20 ? 33.241 -5.978 -2.907 1.00 0.00 20 LYS A O 11
ATOM 14867 N N . LYS A 1 21 ? 34.846 -7.373 -2.173 1.00 0.00 21 LYS A N 11
ATOM 14868 C CA . LYS A 1 21 ? 34.231 -8.562 -2.751 1.00 0.00 21 LYS A CA 11
ATOM 14869 C C . LYS A 1 21 ? 32.837 -8.788 -2.175 1.00 0.00 21 LYS A C 11
ATOM 14870 O O . LYS A 1 21 ? 31.901 -9.126 -2.900 1.00 0.00 21 LYS A O 11
ATOM 14889 N N . CYS A 1 22 ? 32.705 -8.599 -0.866 1.00 0.00 22 CYS A N 11
ATOM 14890 C CA . CYS A 1 22 ? 31.425 -8.781 -0.192 1.00 0.00 22 CYS A CA 11
ATOM 14891 C C . CYS A 1 22 ? 30.426 -7.711 -0.623 1.00 0.00 22 CYS A C 11
ATOM 14892 O O . CYS A 1 22 ? 29.367 -8.021 -1.169 1.00 0.00 22 CYS A O 11
ATOM 14899 N N . ASP A 1 23 ? 30.771 -6.453 -0.375 1.00 0.00 23 ASP A N 11
ATOM 14900 C CA . ASP A 1 23 ? 29.905 -5.337 -0.739 1.00 0.00 23 ASP A CA 11
ATOM 14901 C C . ASP A 1 23 ? 29.519 -5.407 -2.213 1.00 0.00 23 ASP A C 11
ATOM 14902 O O . ASP A 1 23 ? 28.384 -5.107 -2.583 1.00 0.00 23 ASP A O 11
ATOM 14911 N N . LYS A 1 24 ? 30.472 -5.803 -3.051 1.00 0.00 24 LYS A N 11
ATOM 14912 C CA . LYS A 1 24 ? 30.233 -5.912 -4.485 1.00 0.00 24 LYS A CA 11
ATOM 14913 C C . LYS A 1 24 ? 29.216 -7.009 -4.785 1.00 0.00 24 LYS A C 11
ATOM 14914 O O . LYS A 1 24 ? 28.257 -6.795 -5.527 1.00 0.00 24 LYS A O 11
ATOM 14933 N N . LYS A 1 25 ? 29.430 -8.183 -4.202 1.00 0.00 25 LYS A N 11
ATOM 14934 C CA . LYS A 1 25 ? 28.531 -9.314 -4.405 1.00 0.00 25 LYS A CA 11
ATOM 14935 C C . LYS A 1 25 ? 27.122 -8.980 -3.928 1.00 0.00 25 LYS A C 11
ATOM 14936 O O . LYS A 1 25 ? 26.143 -9.568 -4.390 1.00 0.00 25 LYS A O 11
ATOM 14955 N N . CYS A 1 26 ? 27.024 -8.031 -3.002 1.00 0.00 26 CYS A N 11
ATOM 14956 C CA . CYS A 1 26 ? 25.734 -7.618 -2.463 1.00 0.00 26 CYS A CA 11
ATOM 14957 C C . CYS A 1 26 ? 24.920 -6.870 -3.515 1.00 0.00 26 CYS A C 11
ATOM 14958 O O . CYS A 1 26 ? 23.773 -7.222 -3.792 1.00 0.00 26 CYS A O 11
ATOM 14965 N N . ILE A 1 27 ? 25.521 -5.838 -4.097 1.00 0.00 27 ILE A N 11
ATOM 14966 C CA . ILE A 1 27 ? 24.852 -5.041 -5.118 1.00 0.00 27 ILE A CA 11
ATOM 14967 C C . ILE A 1 27 ? 24.873 -5.750 -6.468 1.00 0.00 27 ILE A C 11
ATOM 14968 O O . ILE A 1 27 ? 24.114 -5.404 -7.373 1.00 0.00 27 ILE A O 11
ATOM 14984 N N . GLU A 1 28 ? 25.746 -6.745 -6.595 1.00 0.00 28 GLU A N 11
ATOM 14985 C CA . GLU A 1 28 ? 25.864 -7.503 -7.835 1.00 0.00 28 GLU A CA 11
ATOM 14986 C C . GLU A 1 28 ? 24.822 -8.615 -7.894 1.00 0.00 28 GLU A C 11
ATOM 14987 O O . GLU A 1 28 ? 24.182 -8.827 -8.925 1.00 0.00 28 GLU A O 11
ATOM 14999 N N . TRP A 1 29 ? 24.658 -9.323 -6.783 1.00 0.00 29 TRP A N 11
ATOM 15000 C CA . TRP A 1 29 ? 23.693 -10.415 -6.708 1.00 0.00 29 TRP A CA 11
ATOM 15001 C C . TRP A 1 29 ? 22.444 -9.986 -5.947 1.00 0.00 29 TRP A C 11
ATOM 15002 O O . TRP A 1 29 ? 21.325 -10.154 -6.430 1.00 0.00 29 TRP A O 11
ATOM 15023 N N . GLU A 1 30 ? 22.642 -9.432 -4.755 1.00 0.00 30 GLU A N 11
ATOM 15024 C CA . GLU A 1 30 ? 21.529 -8.980 -3.929 1.00 0.00 30 GLU A CA 11
ATOM 15025 C C . GLU A 1 30 ? 21.095 -7.571 -4.324 1.00 0.00 30 GLU A C 11
ATOM 15026 O O . GLU A 1 30 ? 20.152 -7.018 -3.759 1.00 0.00 30 GLU A O 11
ATOM 15038 N N . LYS A 1 31 ? 21.790 -6.996 -5.300 1.00 0.00 31 LYS A N 11
ATOM 15039 C CA . LYS A 1 31 ? 21.478 -5.653 -5.774 1.00 0.00 31 LYS A CA 11
ATOM 15040 C C . LYS A 1 31 ? 21.217 -4.710 -4.603 1.00 0.00 31 LYS A C 11
ATOM 15041 O O . LYS A 1 31 ? 20.391 -3.803 -4.697 1.00 0.00 31 LYS A O 11
ATOM 15060 N N . ALA A 1 32 ? 21.928 -4.930 -3.502 1.00 0.00 32 ALA A N 11
ATOM 15061 C CA . ALA A 1 32 ? 21.776 -4.098 -2.315 1.00 0.00 32 ALA A CA 11
ATOM 15062 C C . ALA A 1 32 ? 22.516 -2.774 -2.474 1.00 0.00 32 ALA A C 11
ATOM 15063 O O . ALA A 1 32 ? 22.937 -2.417 -3.574 1.00 0.00 32 ALA A O 11
ATOM 15070 N N . GLN A 1 33 ? 22.669 -2.051 -1.370 1.00 0.00 33 GLN A N 11
ATOM 15071 C CA . GLN A 1 33 ? 23.357 -0.765 -1.389 1.00 0.00 33 GLN A CA 11
ATOM 15072 C C . GLN A 1 33 ? 24.718 -0.866 -0.708 1.00 0.00 33 GLN A C 11
ATOM 15073 O O . GLN A 1 33 ? 25.725 -0.398 -1.239 1.00 0.00 33 GLN A O 11
ATOM 15087 N N . HIS A 1 34 ? 24.740 -1.480 0.471 1.00 0.00 34 HIS A N 11
ATOM 15088 C CA . HIS A 1 34 ? 25.978 -1.643 1.225 1.00 0.00 34 HIS A CA 11
ATOM 15089 C C . HIS A 1 34 ? 26.080 -3.049 1.806 1.00 0.00 34 HIS A C 11
ATOM 15090 O O . HIS A 1 34 ? 25.068 -3.701 2.060 1.00 0.00 34 HIS A O 11
ATOM 15104 N N . GLY A 1 35 ? 27.309 -3.512 2.014 1.00 0.00 35 GLY A N 11
ATOM 15105 C CA . GLY A 1 35 ? 27.519 -4.839 2.563 1.00 0.00 35 GLY A CA 11
ATOM 15106 C C . GLY A 1 35 ? 28.816 -4.945 3.341 1.00 0.00 35 GLY A C 11
ATOM 15107 O O . GLY A 1 35 ? 29.774 -4.222 3.066 1.00 0.00 35 GLY A O 11
ATOM 15111 N N . ALA A 1 36 ? 28.847 -5.848 4.316 1.00 0.00 36 ALA A N 11
ATOM 15112 C CA . ALA A 1 36 ? 30.036 -6.047 5.135 1.00 0.00 36 ALA A CA 11
ATOM 15113 C C . ALA A 1 36 ? 30.277 -7.529 5.403 1.00 0.00 36 ALA A C 11
ATOM 15114 O O . ALA A 1 36 ? 29.382 -8.355 5.227 1.00 0.00 36 ALA A O 11
ATOM 15121 N N . CYS A 1 37 ? 31.492 -7.858 5.828 1.00 0.00 37 CYS A N 11
ATOM 15122 C CA . CYS A 1 37 ? 31.852 -9.241 6.119 1.00 0.00 37 CYS A CA 11
ATOM 15123 C C . CYS A 1 37 ? 32.262 -9.400 7.580 1.00 0.00 37 CYS A C 11
ATOM 15124 O O . CYS A 1 37 ? 32.921 -8.530 8.150 1.00 0.00 37 CYS A O 11
ATOM 15131 N N . HIS A 1 38 ? 31.867 -10.518 8.182 1.00 0.00 38 HIS A N 11
ATOM 15132 C CA . HIS A 1 38 ? 32.194 -10.793 9.576 1.00 0.00 38 HIS A CA 11
ATOM 15133 C C . HIS A 1 38 ? 32.431 -12.284 9.795 1.00 0.00 38 HIS A C 11
ATOM 15134 O O . HIS A 1 38 ? 31.966 -13.118 9.018 1.00 0.00 38 HIS A O 11
ATOM 15148 N N . LYS A 1 39 ? 33.157 -12.613 10.858 1.00 0.00 39 LYS A N 11
ATOM 15149 C CA . LYS A 1 39 ? 33.456 -14.003 11.181 1.00 0.00 39 LYS A CA 11
ATOM 15150 C C . LYS A 1 39 ? 32.897 -14.376 12.550 1.00 0.00 39 LYS A C 11
ATOM 15151 O O . LYS A 1 39 ? 33.182 -13.715 13.549 1.00 0.00 39 LYS A O 11
ATOM 15170 N N . ARG A 1 40 ? 32.101 -15.440 12.589 1.00 0.00 40 ARG A N 11
ATOM 15171 C CA . ARG A 1 40 ? 31.503 -15.901 13.836 1.00 0.00 40 ARG A CA 11
ATOM 15172 C C . ARG A 1 40 ? 30.616 -17.119 13.596 1.00 0.00 40 ARG A C 11
ATOM 15173 O O . ARG A 1 40 ? 30.435 -17.551 12.459 1.00 0.00 40 ARG A O 11
ATOM 15194 N N . GLU A 1 41 ? 30.066 -17.667 14.676 1.00 0.00 41 GLU A N 11
ATOM 15195 C CA . GLU A 1 41 ? 29.200 -18.836 14.581 1.00 0.00 41 GLU A CA 11
ATOM 15196 C C . GLU A 1 41 ? 29.932 -20.004 13.928 1.00 0.00 41 GLU A C 11
ATOM 15197 O O . GLU A 1 41 ? 30.052 -20.069 12.705 1.00 0.00 41 GLU A O 11
ATOM 15209 N N . ALA A 1 42 ? 30.419 -20.925 14.752 1.00 0.00 42 ALA A N 11
ATOM 15210 C CA . ALA A 1 42 ? 31.138 -22.092 14.256 1.00 0.00 42 ALA A CA 11
ATOM 15211 C C . ALA A 1 42 ? 32.258 -21.683 13.305 1.00 0.00 42 ALA A C 11
ATOM 15212 O O . ALA A 1 42 ? 32.656 -22.453 12.432 1.00 0.00 42 ALA A O 11
ATOM 15219 N N . GLY A 1 43 ? 32.763 -20.466 13.481 1.00 0.00 43 GLY A N 11
ATOM 15220 C CA . GLY A 1 43 ? 33.832 -19.976 12.631 1.00 0.00 43 GLY A CA 11
ATOM 15221 C C . GLY A 1 43 ? 33.399 -19.819 11.187 1.00 0.00 43 GLY A C 11
ATOM 15222 O O . GLY A 1 43 ? 34.154 -20.133 10.266 1.00 0.00 43 GLY A O 11
ATOM 15226 N N . LYS A 1 44 ? 32.178 -19.333 10.986 1.00 0.00 44 LYS A N 11
ATOM 15227 C CA . LYS A 1 44 ? 31.644 -19.134 9.644 1.00 0.00 44 LYS A CA 11
ATOM 15228 C C . LYS A 1 44 ? 31.549 -17.649 9.310 1.00 0.00 44 LYS A C 11
ATOM 15229 O O . LYS A 1 44 ? 31.094 -16.849 10.126 1.00 0.00 44 LYS A O 11
ATOM 15248 N N . GLU A 1 45 ? 31.981 -17.289 8.106 1.00 0.00 45 GLU A N 11
ATOM 15249 C CA . GLU A 1 45 ? 31.944 -15.900 7.665 1.00 0.00 45 GLU A CA 11
ATOM 15250 C C . GLU A 1 45 ? 30.552 -15.525 7.165 1.00 0.00 45 GLU A C 11
ATOM 15251 O O . GLU A 1 45 ? 29.989 -16.198 6.302 1.00 0.00 45 GLU A O 11
ATOM 15263 N N . SER A 1 46 ? 30.003 -14.446 7.714 1.00 0.00 46 SER A N 11
ATOM 15264 C CA . SER A 1 46 ? 28.675 -13.984 7.327 1.00 0.00 46 SER A CA 11
ATOM 15265 C C . SER A 1 46 ? 28.733 -12.561 6.781 1.00 0.00 46 SER A C 11
ATOM 15266 O O . SER A 1 46 ? 29.366 -11.683 7.369 1.00 0.00 46 SER A O 11
ATOM 15274 N N . CYS A 1 47 ? 28.068 -12.339 5.652 1.00 0.00 47 CYS A N 11
ATOM 15275 C CA . CYS A 1 47 ? 28.042 -11.024 5.025 1.00 0.00 47 CYS A CA 11
ATOM 15276 C C . CYS A 1 47 ? 26.648 -10.409 5.106 1.00 0.00 47 CYS A C 11
ATOM 15277 O O . CYS A 1 47 ? 25.678 -10.974 4.601 1.00 0.00 47 CYS A O 11
ATOM 15284 N N . PHE A 1 48 ? 26.556 -9.247 5.744 1.00 0.00 48 PHE A N 11
ATOM 15285 C CA . PHE A 1 48 ? 25.281 -8.555 5.892 1.00 0.00 48 PHE A CA 11
ATOM 15286 C C . PHE A 1 48 ? 25.223 -7.324 4.993 1.00 0.00 48 PHE A C 11
ATOM 15287 O O . PHE A 1 48 ? 26.164 -6.532 4.943 1.00 0.00 48 PHE A O 11
ATOM 15304 N N . CYS A 1 49 ? 24.110 -7.170 4.283 1.00 0.00 49 CYS A N 11
ATOM 15305 C CA . CYS A 1 49 ? 23.927 -6.037 3.383 1.00 0.00 49 CYS A CA 11
ATOM 15306 C C . CYS A 1 49 ? 22.620 -5.309 3.686 1.00 0.00 49 CYS A C 11
ATOM 15307 O O . CYS A 1 49 ? 21.716 -5.866 4.307 1.00 0.00 49 CYS A O 11
ATOM 15314 N N . TYR A 1 50 ? 22.529 -4.060 3.241 1.00 0.00 50 TYR A N 11
ATOM 15315 C CA . TYR A 1 50 ? 21.335 -3.254 3.465 1.00 0.00 50 TYR A CA 11
ATOM 15316 C C . TYR A 1 50 ? 21.027 -2.387 2.249 1.00 0.00 50 TYR A C 11
ATOM 15317 O O . TYR A 1 50 ? 21.923 -1.786 1.656 1.00 0.00 50 TYR A O 11
ATOM 15335 N N . PHE A 1 51 ? 19.751 -2.327 1.881 1.00 0.00 51 PHE A N 11
ATOM 15336 C CA . PHE A 1 51 ? 19.322 -1.534 0.735 1.00 0.00 51 PHE A CA 11
ATOM 15337 C C . PHE A 1 51 ? 17.915 -0.985 0.950 1.00 0.00 51 PHE A C 11
ATOM 15338 O O . PHE A 1 51 ? 17.127 -1.547 1.711 1.00 0.00 51 PHE A O 11
ATOM 15355 N N . ASP A 1 52 ? 17.607 0.117 0.275 1.00 0.00 52 ASP A N 11
ATOM 15356 C CA . ASP A 1 52 ? 16.296 0.744 0.391 1.00 0.00 52 ASP A CA 11
ATOM 15357 C C . ASP A 1 52 ? 15.218 -0.130 -0.244 1.00 0.00 52 ASP A C 11
ATOM 15358 O O . ASP A 1 52 ? 15.355 -0.574 -1.384 1.00 0.00 52 ASP A O 11
ATOM 15367 N N . CYS A 1 53 ? 14.146 -0.374 0.503 1.00 0.00 53 CYS A N 11
ATOM 15368 C CA . CYS A 1 53 ? 13.045 -1.196 0.016 1.00 0.00 53 CYS A CA 11
ATOM 15369 C C . CYS A 1 53 ? 11.740 -0.406 0.006 1.00 0.00 53 CYS A C 11
ATOM 15370 O O . CYS A 1 53 ? 11.551 0.511 0.805 1.00 0.00 53 CYS A O 11
ATOM 15377 N N . SER A 1 54 ? 10.841 -0.770 -0.904 1.00 0.00 54 SER A N 11
ATOM 15378 C CA . SER A 1 54 ? 9.555 -0.094 -1.020 1.00 0.00 54 SER A CA 11
ATOM 15379 C C . SER A 1 54 ? 9.729 1.421 -0.959 1.00 0.00 54 SER A C 11
ATOM 15380 O O . SER A 1 54 ? 8.891 2.133 -0.405 1.00 0.00 54 SER A O 11
ATOM 15388 N N . LYS A 1 55 ? 10.825 1.907 -1.532 1.00 0.00 55 LYS A N 11
ATOM 15389 C CA . LYS A 1 55 ? 11.112 3.337 -1.545 1.00 0.00 55 LYS A CA 11
ATOM 15390 C C . LYS A 1 55 ? 11.252 3.877 -0.126 1.00 0.00 55 LYS A C 11
ATOM 15391 O O . LYS A 1 55 ? 10.606 4.857 0.243 1.00 0.00 55 LYS A O 11
ATOM 15410 N N . SER A 1 56 ? 12.102 3.231 0.667 1.00 0.00 56 SER A N 11
ATOM 15411 C CA . SER A 1 56 ? 12.326 3.646 2.047 1.00 0.00 56 SER A CA 11
ATOM 15412 C C . SER A 1 56 ? 12.640 5.137 2.122 1.00 0.00 56 SER A C 11
ATOM 15413 O O . SER A 1 56 ? 13.023 5.767 1.136 1.00 0.00 56 SER A O 11
ATOM 15421 N N . PRO A 1 57 ? 12.473 5.716 3.320 1.00 0.00 57 PRO A N 11
ATOM 15422 C CA . PRO A 1 57 ? 12.733 7.140 3.555 1.00 0.00 57 PRO A CA 11
ATOM 15423 C C . PRO A 1 57 ? 14.219 7.476 3.489 1.00 0.00 57 PRO A C 11
ATOM 15424 O O . PRO A 1 57 ? 15.077 6.596 3.434 1.00 0.00 57 PRO A O 11
ATOM 15435 N N . PRO A 1 58 ? 14.532 8.780 3.497 1.00 0.00 58 PRO A N 11
ATOM 15436 C CA . PRO A 1 58 ? 15.915 9.263 3.440 1.00 0.00 58 PRO A CA 11
ATOM 15437 C C . PRO A 1 58 ? 16.684 8.971 4.724 1.00 0.00 58 PRO A C 11
ATOM 15438 O O . PRO A 1 58 ? 17.891 9.198 4.802 1.00 0.00 58 PRO A O 11
ATOM 15449 N N . GLY A 1 59 ? 15.977 8.465 5.730 1.00 0.00 59 GLY A N 11
ATOM 15450 C CA . GLY A 1 59 ? 16.610 8.150 6.997 1.00 0.00 59 GLY A CA 11
ATOM 15451 C C . GLY A 1 59 ? 17.102 6.717 7.059 1.00 0.00 59 GLY A C 11
ATOM 15452 O O . GLY A 1 59 ? 18.087 6.364 6.413 1.00 0.00 59 GLY A O 11
ATOM 15456 N N . ALA A 1 60 ? 16.414 5.890 7.840 1.00 0.00 60 ALA A N 11
ATOM 15457 C CA . ALA A 1 60 ? 16.786 4.488 7.984 1.00 0.00 60 ALA A CA 11
ATOM 15458 C C . ALA A 1 60 ? 15.820 3.756 8.909 1.00 0.00 60 ALA A C 11
ATOM 15459 O O . ALA A 1 60 ? 15.622 4.153 10.057 1.00 0.00 60 ALA A O 11
ATOM 15466 N N . THR A 1 61 ? 15.220 2.684 8.401 1.00 0.00 61 THR A N 11
ATOM 15467 C CA . THR A 1 61 ? 14.273 1.897 9.181 1.00 0.00 61 THR A CA 11
ATOM 15468 C C . THR A 1 61 ? 14.073 0.515 8.570 1.00 0.00 61 THR A C 11
ATOM 15469 O O . THR A 1 61 ? 13.029 0.211 7.992 1.00 0.00 61 THR A O 11
ATOM 15480 N N . PRO A 1 62 ? 15.094 -0.345 8.701 1.00 0.00 62 PRO A N 11
ATOM 15481 C CA . PRO A 1 62 ? 15.053 -1.710 8.170 1.00 0.00 62 PRO A CA 11
ATOM 15482 C C . PRO A 1 62 ? 14.077 -2.600 8.933 1.00 0.00 62 PRO A C 11
ATOM 15483 O O . PRO A 1 62 ? 13.336 -2.129 9.794 1.00 0.00 62 PRO A O 11
ATOM 15494 N N . ALA A 1 63 ? 14.084 -3.890 8.611 1.00 0.00 63 ALA A N 11
ATOM 15495 C CA . ALA A 1 63 ? 13.202 -4.846 9.268 1.00 0.00 63 ALA A CA 11
ATOM 15496 C C . ALA A 1 63 ? 13.999 -5.845 10.101 1.00 0.00 63 ALA A C 11
ATOM 15497 O O . ALA A 1 63 ? 14.158 -7.009 9.732 1.00 0.00 63 ALA A O 11
ATOM 15504 N N . PRO A 1 64 ? 14.511 -5.383 11.251 1.00 0.00 64 PRO A N 11
ATOM 15505 C CA . PRO A 1 64 ? 15.300 -6.220 12.159 1.00 0.00 64 PRO A CA 11
ATOM 15506 C C . PRO A 1 64 ? 14.453 -7.283 12.851 1.00 0.00 64 PRO A C 11
ATOM 15507 O O . PRO A 1 64 ? 13.223 -7.251 12.813 1.00 0.00 64 PRO A O 11
ATOM 15518 N N . PRO A 1 65 ? 15.124 -8.247 13.498 1.00 0.00 65 PRO A N 11
ATOM 15519 C CA . PRO A 1 65 ? 14.452 -9.337 14.211 1.00 0.00 65 PRO A CA 11
ATOM 15520 C C . PRO A 1 65 ? 13.738 -8.854 15.469 1.00 0.00 65 PRO A C 11
ATOM 15521 O O . PRO A 1 65 ? 12.620 -9.276 15.760 1.00 0.00 65 PRO A O 11
ATOM 15532 N N . GLY A 1 66 ? 14.393 -7.966 16.211 1.00 0.00 66 GLY A N 11
ATOM 15533 C CA . GLY A 1 66 ? 13.805 -7.440 17.429 1.00 0.00 66 GLY A CA 11
ATOM 15534 C C . GLY A 1 66 ? 14.183 -5.993 17.677 1.00 0.00 66 GLY A C 11
ATOM 15535 O O . GLY A 1 66 ? 14.271 -5.556 18.824 1.00 0.00 66 GLY A O 11
ATOM 15539 N N . ALA A 1 67 ? 14.408 -5.249 16.600 1.00 0.00 67 ALA A N 11
ATOM 15540 C CA . ALA A 1 67 ? 14.779 -3.843 16.706 1.00 0.00 67 ALA A CA 11
ATOM 15541 C C . ALA A 1 67 ? 16.050 -3.672 17.531 1.00 0.00 67 ALA A C 11
ATOM 15542 O O . ALA A 1 67 ? 16.096 -2.865 18.459 1.00 0.00 67 ALA A O 11
ATOM 15549 N N . ALA A 1 68 ? 17.081 -4.436 17.186 1.00 0.00 68 ALA A N 11
ATOM 15550 C CA . ALA A 1 68 ? 18.354 -4.367 17.893 1.00 0.00 68 ALA A CA 11
ATOM 15551 C C . ALA A 1 68 ? 19.449 -5.100 17.126 1.00 0.00 68 ALA A C 11
ATOM 15552 O O . ALA A 1 68 ? 19.874 -6.195 17.497 1.00 0.00 68 ALA A O 11
ATOM 15559 N N . PRO A 1 69 ? 19.917 -4.486 16.029 1.00 0.00 69 PRO A N 11
ATOM 15560 C CA . PRO A 1 69 ? 20.969 -5.063 15.187 1.00 0.00 69 PRO A CA 11
ATOM 15561 C C . PRO A 1 69 ? 22.327 -5.073 15.880 1.00 0.00 69 PRO A C 11
ATOM 15562 O O . PRO A 1 69 ? 22.525 -4.442 16.918 1.00 0.00 69 PRO A O 11
ATOM 15573 N N . PRO A 1 70 ? 23.286 -5.806 15.295 1.00 0.00 70 PRO A N 11
ATOM 15574 C CA . PRO A 1 70 ? 24.642 -5.915 15.839 1.00 0.00 70 PRO A CA 11
ATOM 15575 C C . PRO A 1 70 ? 25.424 -4.612 15.713 1.00 0.00 70 PRO A C 11
ATOM 15576 O O . PRO A 1 70 ? 25.021 -3.683 15.013 1.00 0.00 70 PRO A O 11
ATOM 15587 N N . PRO A 1 71 ? 26.571 -4.540 16.405 1.00 0.00 71 PRO A N 11
ATOM 15588 C CA . PRO A 1 71 ? 27.434 -3.355 16.385 1.00 0.00 71 PRO A CA 11
ATOM 15589 C C . PRO A 1 71 ? 28.121 -3.161 15.037 1.00 0.00 71 PRO A C 11
ATOM 15590 O O . PRO A 1 71 ? 28.366 -4.123 14.310 1.00 0.00 71 PRO A O 11
ATOM 15601 N N . ALA A 1 72 ? 28.430 -1.910 14.710 1.00 0.00 72 ALA A N 11
ATOM 15602 C CA . ALA A 1 72 ? 29.091 -1.590 13.451 1.00 0.00 72 ALA A CA 11
ATOM 15603 C C . ALA A 1 72 ? 29.640 -0.168 13.465 1.00 0.00 72 ALA A C 11
ATOM 15604 O O . ALA A 1 72 ? 28.932 0.778 13.809 1.00 0.00 72 ALA A O 11
ATOM 15611 N N . ALA A 1 73 ? 30.907 -0.024 13.089 1.00 0.00 73 ALA A N 11
ATOM 15612 C CA . ALA A 1 73 ? 31.550 1.283 13.057 1.00 0.00 73 ALA A CA 11
ATOM 15613 C C . ALA A 1 73 ? 32.756 1.279 12.123 1.00 0.00 73 ALA A C 11
ATOM 15614 O O . ALA A 1 73 ? 33.842 0.842 12.499 1.00 0.00 73 ALA A O 11
ATOM 15621 N N . GLY A 1 74 ? 32.555 1.769 10.903 1.00 0.00 74 GLY A N 11
ATOM 15622 C CA . GLY A 1 74 ? 33.635 1.811 9.934 1.00 0.00 74 GLY A CA 11
ATOM 15623 C C . GLY A 1 74 ? 33.520 0.719 8.890 1.00 0.00 74 GLY A C 11
ATOM 15624 O O . GLY A 1 74 ? 32.455 0.129 8.713 1.00 0.00 74 GLY A O 11
ATOM 15628 N N . GLY A 1 75 ? 34.620 0.449 8.195 1.00 0.00 75 GLY A N 11
ATOM 15629 C CA . GLY A 1 75 ? 34.616 -0.579 7.170 1.00 0.00 75 GLY A CA 11
ATOM 15630 C C . GLY A 1 75 ? 35.921 -1.350 7.117 1.00 0.00 75 GLY A C 11
ATOM 15631 O O . GLY A 1 75 ? 36.794 -1.165 7.964 1.00 0.00 75 GLY A O 11
ATOM 15635 N N . SER A 1 76 ? 36.053 -2.218 6.119 1.00 0.00 76 SER A N 11
ATOM 15636 C CA . SER A 1 76 ? 37.258 -3.024 5.962 1.00 0.00 76 SER A CA 11
ATOM 15637 C C . SER A 1 76 ? 37.656 -3.670 7.285 1.00 0.00 76 SER A C 11
ATOM 15638 O O . SER A 1 76 ? 38.677 -3.335 7.887 1.00 0.00 76 SER A O 11
ATOM 15646 N N . PRO A 1 77 ? 36.831 -4.619 7.751 1.00 0.00 77 PRO A N 11
ATOM 15647 C CA . PRO A 1 77 ? 37.075 -5.333 9.008 1.00 0.00 77 PRO A CA 11
ATOM 15648 C C . PRO A 1 77 ? 38.269 -6.277 8.916 1.00 0.00 77 PRO A C 11
ATOM 15649 O O . PRO A 1 77 ? 38.318 -7.148 8.047 1.00 0.00 77 PRO A O 11
ATOM 15660 N N . SER A 1 78 ? 39.230 -6.100 9.817 1.00 0.00 78 SER A N 11
ATOM 15661 C CA . SER A 1 78 ? 40.425 -6.935 9.835 1.00 0.00 78 SER A CA 11
ATOM 15662 C C . SER A 1 78 ? 40.854 -7.238 11.268 1.00 0.00 78 SER A C 11
ATOM 15663 O O . SER A 1 78 ? 41.863 -6.733 11.761 1.00 0.00 78 SER A O 11
ATOM 15671 N N . PRO A 1 79 ? 40.070 -8.084 11.952 1.00 0.00 79 PRO A N 11
ATOM 15672 C CA . PRO A 1 79 ? 40.348 -8.476 13.337 1.00 0.00 79 PRO A CA 11
ATOM 15673 C C . PRO A 1 79 ? 41.578 -9.369 13.451 1.00 0.00 79 PRO A C 11
ATOM 15674 O O . PRO A 1 79 ? 42.100 -9.878 12.459 1.00 0.00 79 PRO A O 11
ATOM 15685 N N . PRO A 1 80 ? 42.055 -9.566 14.689 1.00 0.00 80 PRO A N 11
ATOM 15686 C CA . PRO A 1 80 ? 43.230 -10.400 14.962 1.00 0.00 80 PRO A CA 11
ATOM 15687 C C . PRO A 1 80 ? 42.957 -11.882 14.726 1.00 0.00 80 PRO A C 11
ATOM 15688 O O . PRO A 1 80 ? 41.890 -12.256 14.240 1.00 0.00 80 PRO A O 11
ATOM 15699 N N . ALA A 1 81 ? 43.927 -12.720 15.073 1.00 0.00 81 ALA A N 11
ATOM 15700 C CA . ALA A 1 81 ? 43.790 -14.161 14.901 1.00 0.00 81 ALA A CA 11
ATOM 15701 C C . ALA A 1 81 ? 44.764 -14.917 15.798 1.00 0.00 81 ALA A C 11
ATOM 15702 O O . ALA A 1 81 ? 45.192 -16.024 15.473 1.00 0.00 81 ALA A O 11
ATOM 15709 N N . ASP A 1 82 ? 45.112 -14.311 16.928 1.00 0.00 82 ASP A N 11
ATOM 15710 C CA . ASP A 1 82 ? 46.037 -14.927 17.873 1.00 0.00 82 ASP A CA 11
ATOM 15711 C C . ASP A 1 82 ? 45.920 -14.278 19.249 1.00 0.00 82 ASP A C 11
ATOM 15712 O O . ASP A 1 82 ? 45.633 -14.948 20.240 1.00 0.00 82 ASP A O 11
ATOM 15721 N N . GLY A 1 83 ? 46.146 -12.969 19.301 1.00 0.00 83 GLY A N 11
ATOM 15722 C CA . GLY A 1 83 ? 46.063 -12.252 20.560 1.00 0.00 83 GLY A CA 11
ATOM 15723 C C . GLY A 1 83 ? 47.409 -12.129 21.248 1.00 0.00 83 GLY A C 11
ATOM 15724 O O . GLY A 1 83 ? 48.450 -12.128 20.593 1.00 0.00 83 GLY A O 11
ATOM 15728 N N . GLY A 1 84 ? 47.387 -12.024 22.573 1.00 0.00 84 GLY A N 11
ATOM 15729 C CA . GLY A 1 84 ? 48.621 -11.899 23.327 1.00 0.00 84 GLY A CA 11
ATOM 15730 C C . GLY A 1 84 ? 48.482 -12.396 24.752 1.00 0.00 84 GLY A C 11
ATOM 15731 O O . GLY A 1 84 ? 49.169 -11.916 25.654 1.00 0.00 84 GLY A O 11
ATOM 15735 N N . SER A 1 85 ? 47.589 -13.359 24.957 1.00 0.00 85 SER A N 11
ATOM 15736 C CA . SER A 1 85 ? 47.358 -13.917 26.284 1.00 0.00 85 SER A CA 11
ATOM 15737 C C . SER A 1 85 ? 46.333 -15.046 26.228 1.00 0.00 85 SER A C 11
ATOM 15738 O O . SER A 1 85 ? 45.187 -14.900 26.654 1.00 0.00 85 SER A O 11
ATOM 15746 N N . PRO A 1 86 ? 46.753 -16.200 25.689 1.00 0.00 86 PRO A N 11
ATOM 15747 C CA . PRO A 1 86 ? 45.889 -17.377 25.564 1.00 0.00 86 PRO A CA 11
ATOM 15748 C C . PRO A 1 86 ? 45.572 -18.010 26.914 1.00 0.00 86 PRO A C 11
ATOM 15749 O O . PRO A 1 86 ? 46.184 -17.693 27.935 1.00 0.00 86 PRO A O 11
ATOM 15760 N N . PRO A 1 87 ? 44.593 -18.927 26.924 1.00 0.00 87 PRO A N 11
ATOM 15761 C CA . PRO A 1 87 ? 44.173 -19.624 28.143 1.00 0.00 87 PRO A CA 11
ATOM 15762 C C . PRO A 1 87 ? 45.229 -20.604 28.643 1.00 0.00 87 PRO A C 11
ATOM 15763 O O . PRO A 1 87 ? 46.194 -20.923 27.947 1.00 0.00 87 PRO A O 11
ATOM 15774 N N . PRO A 1 88 ? 45.046 -21.094 29.878 1.00 0.00 88 PRO A N 11
ATOM 15775 C CA . PRO A 1 88 ? 45.973 -22.045 30.498 1.00 0.00 88 PRO A CA 11
ATOM 15776 C C . PRO A 1 88 ? 45.920 -23.419 29.839 1.00 0.00 88 PRO A C 11
ATOM 15777 O O . PRO A 1 88 ? 45.022 -23.723 29.053 1.00 0.00 88 PRO A O 11
ATOM 15788 N N . PRO A 1 89 ? 46.903 -24.272 30.166 1.00 0.00 89 PRO A N 11
ATOM 15789 C CA . PRO A 1 89 ? 46.989 -25.628 29.617 1.00 0.00 89 PRO A CA 11
ATOM 15790 C C . PRO A 1 89 ? 45.888 -26.540 30.149 1.00 0.00 89 PRO A C 11
ATOM 15791 O O . PRO A 1 89 ? 45.505 -27.511 29.498 1.00 0.00 89 PRO A O 11
ATOM 15802 N N . ALA A 1 90 ? 45.384 -26.220 31.337 1.00 0.00 90 ALA A N 11
ATOM 15803 C CA . ALA A 1 90 ? 44.326 -27.009 31.955 1.00 0.00 90 ALA A CA 11
ATOM 15804 C C . ALA A 1 90 ? 44.750 -28.465 32.116 1.00 0.00 90 ALA A C 11
ATOM 15805 O O . ALA A 1 90 ? 43.916 -29.370 32.098 1.00 0.00 90 ALA A O 11
ATOM 15812 N N . ASP A 1 91 ? 46.051 -28.684 32.273 1.00 0.00 91 ASP A N 11
ATOM 15813 C CA . ASP A 1 91 ? 46.586 -30.030 32.438 1.00 0.00 91 ASP A CA 11
ATOM 15814 C C . ASP A 1 91 ? 47.051 -30.259 33.873 1.00 0.00 91 ASP A C 11
ATOM 15815 O O . ASP A 1 91 ? 47.328 -29.309 34.605 1.00 0.00 91 ASP A O 11
ATOM 15824 N N . GLY A 1 92 ? 47.133 -31.525 34.269 1.00 0.00 92 GLY A N 11
ATOM 15825 C CA . GLY A 1 92 ? 47.563 -31.855 35.616 1.00 0.00 92 GLY A CA 11
ATOM 15826 C C . GLY A 1 92 ? 46.432 -32.394 36.470 1.00 0.00 92 GLY A C 11
ATOM 15827 O O . GLY A 1 92 ? 46.503 -32.363 37.698 1.00 0.00 92 GLY A O 11
ATOM 15831 N N . GLY A 1 93 ? 45.384 -32.888 35.818 1.00 0.00 93 GLY A N 11
ATOM 15832 C CA . GLY A 1 93 ? 44.247 -33.427 36.542 1.00 0.00 93 GLY A CA 11
ATOM 15833 C C . GLY A 1 93 ? 44.136 -34.933 36.410 1.00 0.00 93 GLY A C 11
ATOM 15834 O O . GLY A 1 93 ? 43.212 -35.440 35.773 1.00 0.00 93 GLY A O 11
ATOM 15838 N N . SER A 1 94 ? 45.080 -35.650 37.010 1.00 0.00 94 SER A N 11
ATOM 15839 C CA . SER A 1 94 ? 45.088 -37.107 36.951 1.00 0.00 94 SER A CA 11
ATOM 15840 C C . SER A 1 94 ? 46.242 -37.677 37.769 1.00 0.00 94 SER A C 11
ATOM 15841 O O . SER A 1 94 ? 47.332 -37.935 37.257 1.00 0.00 94 SER A O 11
ATOM 15849 N N . PRO A 1 95 ? 45.999 -37.881 39.073 1.00 0.00 95 PRO A N 11
ATOM 15850 C CA . PRO A 1 95 ? 44.706 -37.578 39.693 1.00 0.00 95 PRO A CA 11
ATOM 15851 C C . PRO A 1 95 ? 44.441 -36.078 39.777 1.00 0.00 95 PRO A C 11
ATOM 15852 O O . PRO A 1 95 ? 45.351 -35.256 39.672 1.00 0.00 95 PRO A O 11
ATOM 15863 N N . PRO A 1 96 ? 43.165 -35.713 39.972 1.00 0.00 96 PRO A N 11
ATOM 15864 C CA . PRO A 1 96 ? 42.751 -34.310 40.076 1.00 0.00 96 PRO A CA 11
ATOM 15865 C C . PRO A 1 96 ? 43.239 -33.655 41.364 1.00 0.00 96 PRO A C 11
ATOM 15866 O O . PRO A 1 96 ? 42.616 -33.793 42.417 1.00 0.00 96 PRO A O 11
ATOM 15877 N N . VAL A 1 97 ? 44.356 -32.941 41.273 1.00 0.00 97 VAL A N 11
ATOM 15878 C CA . VAL A 1 97 ? 44.926 -32.263 42.431 1.00 0.00 97 VAL A CA 11
ATOM 15879 C C . VAL A 1 97 ? 45.012 -30.759 42.200 1.00 0.00 97 VAL A C 11
ATOM 15880 O O . VAL A 1 97 ? 44.974 -30.292 41.061 1.00 0.00 97 VAL A O 11
ATOM 15893 N N . ASP A 1 98 ? 45.129 -30.005 43.287 1.00 0.00 98 ASP A N 11
ATOM 15894 C CA . ASP A 1 98 ? 45.222 -28.552 43.203 1.00 0.00 98 ASP A CA 11
ATOM 15895 C C . ASP A 1 98 ? 46.553 -28.127 42.591 1.00 0.00 98 ASP A C 11
ATOM 15896 O O . ASP A 1 98 ? 47.606 -28.655 42.942 1.00 0.00 98 ASP A O 11
ATOM 15905 N N . GLY A 1 99 ? 46.496 -27.168 41.671 1.00 0.00 99 GLY A N 11
ATOM 15906 C CA . GLY A 1 99 ? 47.703 -26.689 41.023 1.00 0.00 99 GLY A CA 11
ATOM 15907 C C . GLY A 1 99 ? 47.507 -26.445 39.540 1.00 0.00 99 GLY A C 11
ATOM 15908 O O . GLY A 1 99 ? 46.790 -27.188 38.871 1.00 0.00 99 GLY A O 11
ATOM 15912 N N . GLY A 1 100 ? 48.146 -25.399 39.024 1.00 0.00 100 GLY A N 11
ATOM 15913 C CA . GLY A 1 100 ? 48.024 -25.077 37.614 1.00 0.00 100 GLY A CA 11
ATOM 15914 C C . GLY A 1 100 ? 49.175 -25.622 36.793 1.00 0.00 100 GLY A C 11
ATOM 15915 O O . GLY A 1 100 ? 49.006 -25.955 35.620 1.00 0.00 100 GLY A O 11
ATOM 15919 N N . SER A 1 101 ? 50.349 -25.713 37.410 1.00 0.00 101 SER A N 11
ATOM 15920 C CA . SER A 1 101 ? 51.534 -26.217 36.726 1.00 0.00 101 SER A CA 11
ATOM 15921 C C . SER A 1 101 ? 51.916 -25.310 35.561 1.00 0.00 101 SER A C 11
ATOM 15922 O O . SER A 1 101 ? 51.110 -24.524 35.062 1.00 0.00 101 SER A O 11
ATOM 15930 N N . PRO A 1 102 ? 53.176 -25.420 35.115 1.00 0.00 102 PRO A N 11
ATOM 15931 C CA . PRO A 1 102 ? 53.695 -24.618 34.003 1.00 0.00 102 PRO A CA 11
ATOM 15932 C C . PRO A 1 102 ? 53.083 -25.018 32.665 1.00 0.00 102 PRO A C 11
ATOM 15933 O O . PRO A 1 102 ? 52.413 -26.044 32.543 1.00 0.00 102 PRO A O 11
ATOM 15944 N N . PRO A 1 103 ? 53.317 -24.190 31.635 1.00 0.00 103 PRO A N 11
ATOM 15945 C CA . PRO A 1 103 ? 54.112 -22.966 31.768 1.00 0.00 103 PRO A CA 11
ATOM 15946 C C . PRO A 1 103 ? 53.399 -21.898 32.592 1.00 0.00 103 PRO A C 11
ATOM 15947 O O . PRO A 1 103 ? 52.206 -21.997 32.881 1.00 0.00 103 PRO A O 11
ATOM 15958 N N . PRO A 1 104 ? 54.144 -20.853 32.979 1.00 0.00 104 PRO A N 11
ATOM 15959 C CA . PRO A 1 104 ? 53.604 -19.746 33.774 1.00 0.00 104 PRO A CA 11
ATOM 15960 C C . PRO A 1 104 ? 52.630 -18.883 32.978 1.00 0.00 104 PRO A C 11
ATOM 15961 O O . PRO A 1 104 ? 52.527 -18.986 31.756 1.00 0.00 104 PRO A O 11
ATOM 15972 N N . PRO A 1 105 ? 51.898 -18.010 33.686 1.00 0.00 105 PRO A N 11
ATOM 15973 C CA . PRO A 1 105 ? 50.920 -17.111 33.066 1.00 0.00 105 PRO A CA 11
ATOM 15974 C C . PRO A 1 105 ? 51.583 -16.024 32.226 1.00 0.00 105 PRO A C 11
ATOM 15975 O O . PRO A 1 105 ? 52.610 -15.468 32.613 1.00 0.00 105 PRO A O 11
ATOM 15986 N N . SER A 1 106 ? 50.988 -15.726 31.076 1.00 0.00 106 SER A N 11
ATOM 15987 C CA . SER A 1 106 ? 51.522 -14.708 30.180 1.00 0.00 106 SER A CA 11
ATOM 15988 C C . SER A 1 106 ? 52.919 -15.088 29.697 1.00 0.00 106 SER A C 11
ATOM 15989 O O . SER A 1 106 ? 53.924 -14.684 30.283 1.00 0.00 106 SER A O 11
ATOM 15997 N N . THR A 1 107 ? 52.974 -15.870 28.623 1.00 0.00 107 THR A N 11
ATOM 15998 C CA . THR A 1 107 ? 54.246 -16.307 28.060 1.00 0.00 107 THR A CA 11
ATOM 15999 C C . THR A 1 107 ? 54.187 -16.350 26.538 1.00 0.00 107 THR A C 11
ATOM 16000 O O . THR A 1 107 ? 53.110 -16.460 25.950 1.00 0.00 107 THR A O 11
ATOM 16011 N N . HIS A 1 108 ? 55.352 -16.264 25.903 1.00 0.00 108 HIS A N 11
ATOM 16012 C CA . HIS A 1 108 ? 55.433 -16.295 24.447 1.00 0.00 108 HIS A CA 11
ATOM 16013 C C . HIS A 1 108 ? 55.191 -17.706 23.919 1.00 0.00 108 HIS A C 11
ATOM 16014 O O . HIS A 1 108 ? 55.457 -17.996 22.752 1.00 0.00 108 HIS A O 11
ATOM 16028 N N . ALA A 1 1 ? 2.053 1.433 -1.895 1.00 0.00 1 ALA A N 12
ATOM 16029 C CA . ALA A 1 1 ? 1.718 0.842 -0.605 1.00 0.00 1 ALA A CA 12
ATOM 16030 C C . ALA A 1 1 ? 2.922 0.131 0.002 1.00 0.00 1 ALA A C 12
ATOM 16031 O O . ALA A 1 1 ? 2.929 -1.092 0.139 1.00 0.00 1 ALA A O 12
ATOM 16038 N N . GLY A 1 2 ? 3.941 0.905 0.364 1.00 0.00 2 GLY A N 12
ATOM 16039 C CA . GLY A 1 2 ? 5.137 0.331 0.951 1.00 0.00 2 GLY A CA 12
ATOM 16040 C C . GLY A 1 2 ? 6.261 1.340 1.080 1.00 0.00 2 GLY A C 12
ATOM 16041 O O . GLY A 1 2 ? 6.350 2.284 0.296 1.00 0.00 2 GLY A O 12
ATOM 16045 N N . SER A 1 3 ? 7.121 1.141 2.074 1.00 0.00 3 SER A N 12
ATOM 16046 C CA . SER A 1 3 ? 8.242 2.044 2.307 1.00 0.00 3 SER A CA 12
ATOM 16047 C C . SER A 1 3 ? 9.054 1.601 3.520 1.00 0.00 3 SER A C 12
ATOM 16048 O O . SER A 1 3 ? 8.598 1.706 4.659 1.00 0.00 3 SER A O 12
ATOM 16056 N N . LYS A 1 4 ? 10.260 1.105 3.268 1.00 0.00 4 LYS A N 12
ATOM 16057 C CA . LYS A 1 4 ? 11.139 0.647 4.338 1.00 0.00 4 LYS A CA 12
ATOM 16058 C C . LYS A 1 4 ? 12.505 0.251 3.788 1.00 0.00 4 LYS A C 12
ATOM 16059 O O . LYS A 1 4 ? 12.835 0.553 2.640 1.00 0.00 4 LYS A O 12
ATOM 16078 N N . LEU A 1 5 ? 13.296 -0.426 4.613 1.00 0.00 5 LEU A N 12
ATOM 16079 C CA . LEU A 1 5 ? 14.628 -0.865 4.208 1.00 0.00 5 LEU A CA 12
ATOM 16080 C C . LEU A 1 5 ? 14.747 -2.383 4.283 1.00 0.00 5 LEU A C 12
ATOM 16081 O O . LEU A 1 5 ? 14.075 -3.031 5.086 1.00 0.00 5 LEU A O 12
ATOM 16097 N N . CYS A 1 6 ? 15.607 -2.946 3.441 1.00 0.00 6 CYS A N 12
ATOM 16098 C CA . CYS A 1 6 ? 15.817 -4.389 3.412 1.00 0.00 6 CYS A CA 12
ATOM 16099 C C . CYS A 1 6 ? 17.275 -4.732 3.703 1.00 0.00 6 CYS A C 12
ATOM 16100 O O . CYS A 1 6 ? 18.185 -4.008 3.302 1.00 0.00 6 CYS A O 12
ATOM 16107 N N . GLU A 1 7 ? 17.487 -5.842 4.404 1.00 0.00 7 GLU A N 12
ATOM 16108 C CA . GLU A 1 7 ? 18.834 -6.281 4.749 1.00 0.00 7 GLU A CA 12
ATOM 16109 C C . GLU A 1 7 ? 18.974 -7.792 4.581 1.00 0.00 7 GLU A C 12
ATOM 16110 O O . GLU A 1 7 ? 18.086 -8.555 4.961 1.00 0.00 7 GLU A O 12
ATOM 16122 N N . LYS A 1 8 ? 20.095 -8.216 4.008 1.00 0.00 8 LYS A N 12
ATOM 16123 C CA . LYS A 1 8 ? 20.354 -9.634 3.788 1.00 0.00 8 LYS A CA 12
ATOM 16124 C C . LYS A 1 8 ? 21.570 -10.095 4.586 1.00 0.00 8 LYS A C 12
ATOM 16125 O O . LYS A 1 8 ? 22.455 -9.299 4.904 1.00 0.00 8 LYS A O 12
ATOM 16144 N N . THR A 1 9 ? 21.609 -11.385 4.905 1.00 0.00 9 THR A N 12
ATOM 16145 C CA . THR A 1 9 ? 22.716 -11.951 5.664 1.00 0.00 9 THR A CA 12
ATOM 16146 C C . THR A 1 9 ? 23.410 -13.059 4.881 1.00 0.00 9 THR A C 12
ATOM 16147 O O . THR A 1 9 ? 23.454 -14.209 5.319 1.00 0.00 9 THR A O 12
ATOM 16158 N N . SER A 1 10 ? 23.952 -12.707 3.720 1.00 0.00 10 SER A N 12
ATOM 16159 C CA . SER A 1 10 ? 24.642 -13.673 2.873 1.00 0.00 10 SER A CA 12
ATOM 16160 C C . SER A 1 10 ? 23.713 -14.821 2.491 1.00 0.00 10 SER A C 12
ATOM 16161 O O . SER A 1 10 ? 23.993 -15.985 2.779 1.00 0.00 10 SER A O 12
ATOM 16169 N N . LYS A 1 11 ? 22.605 -14.485 1.840 1.00 0.00 11 LYS A N 12
ATOM 16170 C CA . LYS A 1 11 ? 21.633 -15.485 1.415 1.00 0.00 11 LYS A CA 12
ATOM 16171 C C . LYS A 1 11 ? 21.988 -16.040 0.040 1.00 0.00 11 LYS A C 12
ATOM 16172 O O . LYS A 1 11 ? 21.236 -16.824 -0.539 1.00 0.00 11 LYS A O 12
ATOM 16191 N N . THR A 1 12 ? 23.142 -15.629 -0.479 1.00 0.00 12 THR A N 12
ATOM 16192 C CA . THR A 1 12 ? 23.597 -16.086 -1.786 1.00 0.00 12 THR A CA 12
ATOM 16193 C C . THR A 1 12 ? 24.992 -15.555 -2.099 1.00 0.00 12 THR A C 12
ATOM 16194 O O . THR A 1 12 ? 25.328 -15.311 -3.257 1.00 0.00 12 THR A O 12
ATOM 16205 N N . TYR A 1 13 ? 25.799 -15.379 -1.059 1.00 0.00 13 TYR A N 12
ATOM 16206 C CA . TYR A 1 13 ? 27.158 -14.876 -1.222 1.00 0.00 13 TYR A CA 12
ATOM 16207 C C . TYR A 1 13 ? 28.126 -16.013 -1.532 1.00 0.00 13 TYR A C 12
ATOM 16208 O O . TYR A 1 13 ? 28.614 -16.139 -2.655 1.00 0.00 13 TYR A O 12
ATOM 16226 N N . SER A 1 14 ? 28.400 -16.839 -0.527 1.00 0.00 14 SER A N 12
ATOM 16227 C CA . SER A 1 14 ? 29.313 -17.964 -0.689 1.00 0.00 14 SER A CA 12
ATOM 16228 C C . SER A 1 14 ? 30.713 -17.480 -1.053 1.00 0.00 14 SER A C 12
ATOM 16229 O O . SER A 1 14 ? 30.901 -16.330 -1.449 1.00 0.00 14 SER A O 12
ATOM 16237 N N . GLY A 1 15 ? 31.694 -18.368 -0.916 1.00 0.00 15 GLY A N 12
ATOM 16238 C CA . GLY A 1 15 ? 33.065 -18.013 -1.234 1.00 0.00 15 GLY A CA 12
ATOM 16239 C C . GLY A 1 15 ? 33.759 -17.301 -0.090 1.00 0.00 15 GLY A C 12
ATOM 16240 O O . GLY A 1 15 ? 33.112 -16.847 0.854 1.00 0.00 15 GLY A O 12
ATOM 16244 N N . LYS A 1 16 ? 35.082 -17.204 -0.171 1.00 0.00 16 LYS A N 12
ATOM 16245 C CA . LYS A 1 16 ? 35.867 -16.543 0.865 1.00 0.00 16 LYS A CA 12
ATOM 16246 C C . LYS A 1 16 ? 35.349 -15.132 1.121 1.00 0.00 16 LYS A C 12
ATOM 16247 O O . LYS A 1 16 ? 35.233 -14.325 0.199 1.00 0.00 16 LYS A O 12
ATOM 16266 N N . CYS A 1 17 ? 35.041 -14.839 2.380 1.00 0.00 17 CYS A N 12
ATOM 16267 C CA . CYS A 1 17 ? 34.537 -13.525 2.759 1.00 0.00 17 CYS A CA 12
ATOM 16268 C C . CYS A 1 17 ? 35.625 -12.464 2.618 1.00 0.00 17 CYS A C 12
ATOM 16269 O O . CYS A 1 17 ? 36.815 -12.778 2.600 1.00 0.00 17 CYS A O 12
ATOM 16276 N N . ASP A 1 18 ? 35.208 -11.206 2.519 1.00 0.00 18 ASP A N 12
ATOM 16277 C CA . ASP A 1 18 ? 36.145 -10.098 2.381 1.00 0.00 18 ASP A CA 12
ATOM 16278 C C . ASP A 1 18 ? 35.440 -8.761 2.586 1.00 0.00 18 ASP A C 12
ATOM 16279 O O . ASP A 1 18 ? 34.292 -8.715 3.025 1.00 0.00 18 ASP A O 12
ATOM 16288 N N . ASN A 1 19 ? 36.137 -7.675 2.266 1.00 0.00 19 ASN A N 12
ATOM 16289 C CA . ASN A 1 19 ? 35.578 -6.337 2.417 1.00 0.00 19 ASN A CA 12
ATOM 16290 C C . ASN A 1 19 ? 34.872 -5.895 1.139 1.00 0.00 19 ASN A C 12
ATOM 16291 O O . ASN A 1 19 ? 33.645 -5.800 1.095 1.00 0.00 19 ASN A O 12
ATOM 16302 N N . LYS A 1 20 ? 35.655 -5.625 0.100 1.00 0.00 20 LYS A N 12
ATOM 16303 C CA . LYS A 1 20 ? 35.106 -5.195 -1.181 1.00 0.00 20 LYS A CA 12
ATOM 16304 C C . LYS A 1 20 ? 34.329 -6.326 -1.847 1.00 0.00 20 LYS A C 12
ATOM 16305 O O . LYS A 1 20 ? 33.341 -6.088 -2.543 1.00 0.00 20 LYS A O 12
ATOM 16324 N N . LYS A 1 21 ? 34.779 -7.556 -1.629 1.00 0.00 21 LYS A N 12
ATOM 16325 C CA . LYS A 1 21 ? 34.124 -8.725 -2.205 1.00 0.00 21 LYS A CA 12
ATOM 16326 C C . LYS A 1 21 ? 32.691 -8.851 -1.698 1.00 0.00 21 LYS A C 12
ATOM 16327 O O . LYS A 1 21 ? 31.773 -9.141 -2.466 1.00 0.00 21 LYS A O 12
ATOM 16346 N N . CYS A 1 22 ? 32.506 -8.630 -0.401 1.00 0.00 22 CYS A N 12
ATOM 16347 C CA . CYS A 1 22 ? 31.184 -8.718 0.209 1.00 0.00 22 CYS A CA 12
ATOM 16348 C C . CYS A 1 22 ? 30.238 -7.683 -0.393 1.00 0.00 22 CYS A C 12
ATOM 16349 O O . CYS A 1 22 ? 29.153 -8.021 -0.868 1.00 0.00 22 CYS A O 12
ATOM 16356 N N . ASP A 1 23 ? 30.656 -6.423 -0.370 1.00 0.00 23 ASP A N 12
ATOM 16357 C CA . ASP A 1 23 ? 29.847 -5.338 -0.915 1.00 0.00 23 ASP A CA 12
ATOM 16358 C C . ASP A 1 23 ? 29.500 -5.601 -2.377 1.00 0.00 23 ASP A C 12
ATOM 16359 O O . ASP A 1 23 ? 28.328 -5.618 -2.755 1.00 0.00 23 ASP A O 12
ATOM 16368 N N . LYS A 1 24 ? 30.526 -5.804 -3.196 1.00 0.00 24 LYS A N 12
ATOM 16369 C CA . LYS A 1 24 ? 30.331 -6.066 -4.617 1.00 0.00 24 LYS A CA 12
ATOM 16370 C C . LYS A 1 24 ? 29.430 -7.279 -4.828 1.00 0.00 24 LYS A C 12
ATOM 16371 O O . LYS A 1 24 ? 28.467 -7.224 -5.593 1.00 0.00 24 LYS A O 12
ATOM 16390 N N . LYS A 1 25 ? 29.748 -8.373 -4.145 1.00 0.00 25 LYS A N 12
ATOM 16391 C CA . LYS A 1 25 ? 28.966 -9.598 -4.255 1.00 0.00 25 LYS A CA 12
ATOM 16392 C C . LYS A 1 25 ? 27.535 -9.375 -3.777 1.00 0.00 25 LYS A C 12
ATOM 16393 O O . LYS A 1 25 ? 26.622 -10.111 -4.154 1.00 0.00 25 LYS A O 12
ATOM 16412 N N . CYS A 1 26 ? 27.345 -8.355 -2.947 1.00 0.00 26 CYS A N 12
ATOM 16413 C CA . CYS A 1 26 ? 26.025 -8.034 -2.419 1.00 0.00 26 CYS A CA 12
ATOM 16414 C C . CYS A 1 26 ? 25.198 -7.270 -3.449 1.00 0.00 26 CYS A C 12
ATOM 16415 O O . CYS A 1 26 ? 24.016 -7.554 -3.645 1.00 0.00 26 CYS A O 12
ATOM 16422 N N . ILE A 1 27 ? 25.828 -6.301 -4.104 1.00 0.00 27 ILE A N 12
ATOM 16423 C CA . ILE A 1 27 ? 25.151 -5.497 -5.114 1.00 0.00 27 ILE A CA 12
ATOM 16424 C C . ILE A 1 27 ? 25.081 -6.235 -6.447 1.00 0.00 27 ILE A C 12
ATOM 16425 O O . ILE A 1 27 ? 24.266 -5.904 -7.308 1.00 0.00 27 ILE A O 12
ATOM 16441 N N . GLU A 1 28 ? 25.939 -7.237 -6.608 1.00 0.00 28 GLU A N 12
ATOM 16442 C CA . GLU A 1 28 ? 25.974 -8.023 -7.837 1.00 0.00 28 GLU A CA 12
ATOM 16443 C C . GLU A 1 28 ? 24.974 -9.174 -7.774 1.00 0.00 28 GLU A C 12
ATOM 16444 O O . GLU A 1 28 ? 24.348 -9.521 -8.775 1.00 0.00 28 GLU A O 12
ATOM 16456 N N . TRP A 1 29 ? 24.832 -9.762 -6.592 1.00 0.00 29 TRP A N 12
ATOM 16457 C CA . TRP A 1 29 ? 23.910 -10.876 -6.398 1.00 0.00 29 TRP A CA 12
ATOM 16458 C C . TRP A 1 29 ? 22.635 -10.411 -5.704 1.00 0.00 29 TRP A C 12
ATOM 16459 O O . TRP A 1 29 ? 21.529 -10.723 -6.145 1.00 0.00 29 TRP A O 12
ATOM 16480 N N . GLU A 1 30 ? 22.796 -9.664 -4.616 1.00 0.00 30 GLU A N 12
ATOM 16481 C CA . GLU A 1 30 ? 21.655 -9.158 -3.862 1.00 0.00 30 GLU A CA 12
ATOM 16482 C C . GLU A 1 30 ? 21.277 -7.754 -4.324 1.00 0.00 30 GLU A C 12
ATOM 16483 O O . GLU A 1 30 ? 20.302 -7.172 -3.848 1.00 0.00 30 GLU A O 12
ATOM 16495 N N . LYS A 1 31 ? 22.057 -7.213 -5.254 1.00 0.00 31 LYS A N 12
ATOM 16496 C CA . LYS A 1 31 ? 21.806 -5.878 -5.783 1.00 0.00 31 LYS A CA 12
ATOM 16497 C C . LYS A 1 31 ? 21.479 -4.900 -4.659 1.00 0.00 31 LYS A C 12
ATOM 16498 O O . LYS A 1 31 ? 20.631 -4.023 -4.814 1.00 0.00 31 LYS A O 12
ATOM 16517 N N . ALA A 1 32 ? 22.159 -5.058 -3.527 1.00 0.00 32 ALA A N 12
ATOM 16518 C CA . ALA A 1 32 ? 21.943 -4.187 -2.379 1.00 0.00 32 ALA A CA 12
ATOM 16519 C C . ALA A 1 32 ? 22.639 -2.843 -2.570 1.00 0.00 32 ALA A C 12
ATOM 16520 O O . ALA A 1 32 ? 23.073 -2.511 -3.673 1.00 0.00 32 ALA A O 12
ATOM 16527 N N . GLN A 1 33 ? 22.740 -2.076 -1.490 1.00 0.00 33 GLN A N 12
ATOM 16528 C CA . GLN A 1 33 ? 23.383 -0.768 -1.540 1.00 0.00 33 GLN A CA 12
ATOM 16529 C C . GLN A 1 33 ? 24.720 -0.790 -0.808 1.00 0.00 33 GLN A C 12
ATOM 16530 O O . GLN A 1 33 ? 25.677 -0.134 -1.222 1.00 0.00 33 GLN A O 12
ATOM 16544 N N . HIS A 1 34 ? 24.780 -1.547 0.282 1.00 0.00 34 HIS A N 12
ATOM 16545 C CA . HIS A 1 34 ? 26.002 -1.655 1.072 1.00 0.00 34 HIS A CA 12
ATOM 16546 C C . HIS A 1 34 ? 26.197 -3.081 1.579 1.00 0.00 34 HIS A C 12
ATOM 16547 O O . HIS A 1 34 ? 25.233 -3.823 1.760 1.00 0.00 34 HIS A O 12
ATOM 16561 N N . GLY A 1 35 ? 27.453 -3.456 1.806 1.00 0.00 35 GLY A N 12
ATOM 16562 C CA . GLY A 1 35 ? 27.752 -4.792 2.288 1.00 0.00 35 GLY A CA 12
ATOM 16563 C C . GLY A 1 35 ? 28.699 -4.782 3.472 1.00 0.00 35 GLY A C 12
ATOM 16564 O O . GLY A 1 35 ? 29.311 -3.759 3.777 1.00 0.00 35 GLY A O 12
ATOM 16568 N N . ALA A 1 36 ? 28.819 -5.924 4.141 1.00 0.00 36 ALA A N 12
ATOM 16569 C CA . ALA A 1 36 ? 29.698 -6.043 5.298 1.00 0.00 36 ALA A CA 12
ATOM 16570 C C . ALA A 1 36 ? 30.105 -7.494 5.531 1.00 0.00 36 ALA A C 12
ATOM 16571 O O . ALA A 1 36 ? 29.436 -8.419 5.069 1.00 0.00 36 ALA A O 12
ATOM 16578 N N . CYS A 1 37 ? 31.205 -7.686 6.251 1.00 0.00 37 CYS A N 12
ATOM 16579 C CA . CYS A 1 37 ? 31.702 -9.025 6.545 1.00 0.00 37 CYS A CA 12
ATOM 16580 C C . CYS A 1 37 ? 31.959 -9.193 8.040 1.00 0.00 37 CYS A C 12
ATOM 16581 O O . CYS A 1 37 ? 32.487 -8.294 8.695 1.00 0.00 37 CYS A O 12
ATOM 16588 N N . HIS A 1 38 ? 31.582 -10.351 8.573 1.00 0.00 38 HIS A N 12
ATOM 16589 C CA . HIS A 1 38 ? 31.772 -10.638 9.990 1.00 0.00 38 HIS A CA 12
ATOM 16590 C C . HIS A 1 38 ? 32.122 -12.108 10.205 1.00 0.00 38 HIS A C 12
ATOM 16591 O O . HIS A 1 38 ? 31.746 -12.969 9.409 1.00 0.00 38 HIS A O 12
ATOM 16605 N N . LYS A 1 39 ? 32.844 -12.387 11.284 1.00 0.00 39 LYS A N 12
ATOM 16606 C CA . LYS A 1 39 ? 33.245 -13.752 11.605 1.00 0.00 39 LYS A CA 12
ATOM 16607 C C . LYS A 1 39 ? 32.294 -14.374 12.623 1.00 0.00 39 LYS A C 12
ATOM 16608 O O . LYS A 1 39 ? 31.998 -13.773 13.656 1.00 0.00 39 LYS A O 12
ATOM 16627 N N . ARG A 1 40 ? 31.821 -15.579 12.325 1.00 0.00 40 ARG A N 12
ATOM 16628 C CA . ARG A 1 40 ? 30.905 -16.282 13.215 1.00 0.00 40 ARG A CA 12
ATOM 16629 C C . ARG A 1 40 ? 31.493 -17.619 13.657 1.00 0.00 40 ARG A C 12
ATOM 16630 O O . ARG A 1 40 ? 32.475 -18.094 13.087 1.00 0.00 40 ARG A O 12
ATOM 16651 N N . GLU A 1 41 ? 30.886 -18.219 14.676 1.00 0.00 41 GLU A N 12
ATOM 16652 C CA . GLU A 1 41 ? 31.351 -19.500 15.194 1.00 0.00 41 GLU A CA 12
ATOM 16653 C C . GLU A 1 41 ? 31.607 -20.486 14.058 1.00 0.00 41 GLU A C 12
ATOM 16654 O O . GLU A 1 41 ? 31.158 -20.280 12.930 1.00 0.00 41 GLU A O 12
ATOM 16666 N N . ALA A 1 42 ? 32.332 -21.557 14.363 1.00 0.00 42 ALA A N 12
ATOM 16667 C CA . ALA A 1 42 ? 32.646 -22.576 13.369 1.00 0.00 42 ALA A CA 12
ATOM 16668 C C . ALA A 1 42 ? 33.407 -21.977 12.191 1.00 0.00 42 ALA A C 12
ATOM 16669 O O . ALA A 1 42 ? 33.426 -22.544 11.099 1.00 0.00 42 ALA A O 12
ATOM 16676 N N . GLY A 1 43 ? 34.032 -20.826 12.419 1.00 0.00 43 GLY A N 12
ATOM 16677 C CA . GLY A 1 43 ? 34.785 -20.169 11.367 1.00 0.00 43 GLY A CA 12
ATOM 16678 C C . GLY A 1 43 ? 33.930 -19.850 10.156 1.00 0.00 43 GLY A C 12
ATOM 16679 O O . GLY A 1 43 ? 34.388 -19.957 9.018 1.00 0.00 43 GLY A O 12
ATOM 16683 N N . LYS A 1 44 ? 32.685 -19.457 10.400 1.00 0.00 44 LYS A N 12
ATOM 16684 C CA . LYS A 1 44 ? 31.763 -19.121 9.321 1.00 0.00 44 LYS A CA 12
ATOM 16685 C C . LYS A 1 44 ? 31.585 -17.610 9.208 1.00 0.00 44 LYS A C 12
ATOM 16686 O O . LYS A 1 44 ? 31.023 -16.975 10.099 1.00 0.00 44 LYS A O 12
ATOM 16705 N N . GLU A 1 45 ? 32.066 -17.043 8.106 1.00 0.00 45 GLU A N 12
ATOM 16706 C CA . GLU A 1 45 ? 31.959 -15.607 7.877 1.00 0.00 45 GLU A CA 12
ATOM 16707 C C . GLU A 1 45 ? 30.609 -15.254 7.260 1.00 0.00 45 GLU A C 12
ATOM 16708 O O . GLU A 1 45 ? 30.203 -15.836 6.253 1.00 0.00 45 GLU A O 12
ATOM 16720 N N . SER A 1 46 ? 29.917 -14.298 7.871 1.00 0.00 46 SER A N 12
ATOM 16721 C CA . SER A 1 46 ? 28.611 -13.869 7.385 1.00 0.00 46 SER A CA 12
ATOM 16722 C C . SER A 1 46 ? 28.706 -12.511 6.697 1.00 0.00 46 SER A C 12
ATOM 16723 O O . SER A 1 46 ? 29.525 -11.670 7.068 1.00 0.00 46 SER A O 12
ATOM 16731 N N . CYS A 1 47 ? 27.862 -12.303 5.692 1.00 0.00 47 CYS A N 12
ATOM 16732 C CA . CYS A 1 47 ? 27.848 -11.048 4.950 1.00 0.00 47 CYS A CA 12
ATOM 16733 C C . CYS A 1 47 ? 26.546 -10.289 5.189 1.00 0.00 47 CYS A C 12
ATOM 16734 O O . CYS A 1 47 ? 25.459 -10.798 4.914 1.00 0.00 47 CYS A O 12
ATOM 16741 N N . PHE A 1 48 ? 26.664 -9.069 5.702 1.00 0.00 48 PHE A N 12
ATOM 16742 C CA . PHE A 1 48 ? 25.497 -8.240 5.978 1.00 0.00 48 PHE A CA 12
ATOM 16743 C C . PHE A 1 48 ? 25.397 -7.092 4.978 1.00 0.00 48 PHE A C 12
ATOM 16744 O O . PHE A 1 48 ? 26.320 -6.288 4.844 1.00 0.00 48 PHE A O 12
ATOM 16761 N N . CYS A 1 49 ? 24.270 -7.022 4.278 1.00 0.00 49 CYS A N 12
ATOM 16762 C CA . CYS A 1 49 ? 24.047 -5.974 3.289 1.00 0.00 49 CYS A CA 12
ATOM 16763 C C . CYS A 1 49 ? 22.730 -5.249 3.552 1.00 0.00 49 CYS A C 12
ATOM 16764 O O . CYS A 1 49 ? 21.777 -5.838 4.063 1.00 0.00 49 CYS A O 12
ATOM 16771 N N . TYR A 1 50 ? 22.685 -3.970 3.198 1.00 0.00 50 TYR A N 12
ATOM 16772 C CA . TYR A 1 50 ? 21.486 -3.164 3.398 1.00 0.00 50 TYR A CA 12
ATOM 16773 C C . TYR A 1 50 ? 21.146 -2.373 2.138 1.00 0.00 50 TYR A C 12
ATOM 16774 O O . TYR A 1 50 ? 22.024 -1.797 1.496 1.00 0.00 50 TYR A O 12
ATOM 16792 N N . PHE A 1 51 ? 19.863 -2.350 1.791 1.00 0.00 51 PHE A N 12
ATOM 16793 C CA . PHE A 1 51 ? 19.404 -1.630 0.608 1.00 0.00 51 PHE A CA 12
ATOM 16794 C C . PHE A 1 51 ? 17.987 -1.101 0.809 1.00 0.00 51 PHE A C 12
ATOM 16795 O O . PHE A 1 51 ? 17.189 -1.694 1.534 1.00 0.00 51 PHE A O 12
ATOM 16812 N N . ASP A 1 52 ? 17.683 0.019 0.162 1.00 0.00 52 ASP A N 12
ATOM 16813 C CA . ASP A 1 52 ? 16.363 0.629 0.269 1.00 0.00 52 ASP A CA 12
ATOM 16814 C C . ASP A 1 52 ? 15.304 -0.248 -0.393 1.00 0.00 52 ASP A C 12
ATOM 16815 O O . ASP A 1 52 ? 15.525 -0.800 -1.471 1.00 0.00 52 ASP A O 12
ATOM 16824 N N . CYS A 1 53 ? 14.154 -0.373 0.261 1.00 0.00 53 CYS A N 12
ATOM 16825 C CA . CYS A 1 53 ? 13.061 -1.183 -0.262 1.00 0.00 53 CYS A CA 12
ATOM 16826 C C . CYS A 1 53 ? 11.771 -0.371 -0.341 1.00 0.00 53 CYS A C 12
ATOM 16827 O O . CYS A 1 53 ? 11.528 0.509 0.484 1.00 0.00 53 CYS A O 12
ATOM 16834 N N . SER A 1 54 ? 10.948 -0.674 -1.340 1.00 0.00 54 SER A N 12
ATOM 16835 C CA . SER A 1 54 ? 9.685 0.029 -1.529 1.00 0.00 54 SER A CA 12
ATOM 16836 C C . SER A 1 54 ? 9.926 1.501 -1.851 1.00 0.00 54 SER A C 12
ATOM 16837 O O . SER A 1 54 ? 9.865 1.913 -3.010 1.00 0.00 54 SER A O 12
ATOM 16845 N N . LYS A 1 55 ? 10.200 2.289 -0.817 1.00 0.00 55 LYS A N 12
ATOM 16846 C CA . LYS A 1 55 ? 10.452 3.715 -0.987 1.00 0.00 55 LYS A CA 12
ATOM 16847 C C . LYS A 1 55 ? 11.598 4.175 -0.093 1.00 0.00 55 LYS A C 12
ATOM 16848 O O . LYS A 1 55 ? 12.327 5.107 -0.433 1.00 0.00 55 LYS A O 12
ATOM 16867 N N . SER A 1 56 ? 11.754 3.515 1.050 1.00 0.00 56 SER A N 12
ATOM 16868 C CA . SER A 1 56 ? 12.811 3.858 1.994 1.00 0.00 56 SER A CA 12
ATOM 16869 C C . SER A 1 56 ? 12.809 5.355 2.291 1.00 0.00 56 SER A C 12
ATOM 16870 O O . SER A 1 56 ? 13.603 6.123 1.748 1.00 0.00 56 SER A O 12
ATOM 16878 N N . PRO A 1 57 ? 11.894 5.780 3.175 1.00 0.00 57 PRO A N 12
ATOM 16879 C CA . PRO A 1 57 ? 11.765 7.187 3.567 1.00 0.00 57 PRO A CA 12
ATOM 16880 C C . PRO A 1 57 ? 12.944 7.664 4.408 1.00 0.00 57 PRO A C 12
ATOM 16881 O O . PRO A 1 57 ? 13.784 6.878 4.846 1.00 0.00 57 PRO A O 12
ATOM 16892 N N . PRO A 1 58 ? 13.009 8.984 4.642 1.00 0.00 58 PRO A N 12
ATOM 16893 C CA . PRO A 1 58 ? 14.080 9.595 5.434 1.00 0.00 58 PRO A CA 12
ATOM 16894 C C . PRO A 1 58 ? 13.984 9.239 6.913 1.00 0.00 58 PRO A C 12
ATOM 16895 O O . PRO A 1 58 ? 13.544 10.048 7.729 1.00 0.00 58 PRO A O 12
ATOM 16906 N N . GLY A 1 59 ? 14.398 8.022 7.252 1.00 0.00 59 GLY A N 12
ATOM 16907 C CA . GLY A 1 59 ? 14.350 7.580 8.634 1.00 0.00 59 GLY A CA 12
ATOM 16908 C C . GLY A 1 59 ? 14.261 6.072 8.758 1.00 0.00 59 GLY A C 12
ATOM 16909 O O . GLY A 1 59 ? 14.716 5.342 7.878 1.00 0.00 59 GLY A O 12
ATOM 16913 N N . ALA A 1 60 ? 13.673 5.604 9.854 1.00 0.00 60 ALA A N 12
ATOM 16914 C CA . ALA A 1 60 ? 13.525 4.173 10.089 1.00 0.00 60 ALA A CA 12
ATOM 16915 C C . ALA A 1 60 ? 14.858 3.450 9.933 1.00 0.00 60 ALA A C 12
ATOM 16916 O O . ALA A 1 60 ? 15.912 4.081 9.840 1.00 0.00 60 ALA A O 12
ATOM 16923 N N . THR A 1 61 ? 14.806 2.122 9.905 1.00 0.00 61 THR A N 12
ATOM 16924 C CA . THR A 1 61 ? 16.010 1.313 9.762 1.00 0.00 61 THR A CA 12
ATOM 16925 C C . THR A 1 61 ? 15.690 -0.045 9.148 1.00 0.00 61 THR A C 12
ATOM 16926 O O . THR A 1 61 ? 14.548 -0.506 9.161 1.00 0.00 61 THR A O 12
ATOM 16937 N N . PRO A 1 62 ? 16.720 -0.704 8.598 1.00 0.00 62 PRO A N 12
ATOM 16938 C CA . PRO A 1 62 ? 16.573 -2.021 7.970 1.00 0.00 62 PRO A CA 12
ATOM 16939 C C . PRO A 1 62 ? 16.287 -3.120 8.987 1.00 0.00 62 PRO A C 12
ATOM 16940 O O . PRO A 1 62 ? 16.848 -3.127 10.082 1.00 0.00 62 PRO A O 12
ATOM 16951 N N . ALA A 1 63 ? 15.410 -4.048 8.618 1.00 0.00 63 ALA A N 12
ATOM 16952 C CA . ALA A 1 63 ? 15.051 -5.153 9.498 1.00 0.00 63 ALA A CA 12
ATOM 16953 C C . ALA A 1 63 ? 14.356 -4.648 10.758 1.00 0.00 63 ALA A C 12
ATOM 16954 O O . ALA A 1 63 ? 14.461 -3.478 11.128 1.00 0.00 63 ALA A O 12
ATOM 16961 N N . PRO A 1 64 ? 13.628 -5.549 11.435 1.00 0.00 64 PRO A N 12
ATOM 16962 C CA . PRO A 1 64 ? 12.901 -5.217 12.664 1.00 0.00 64 PRO A CA 12
ATOM 16963 C C . PRO A 1 64 ? 13.837 -4.948 13.836 1.00 0.00 64 PRO A C 12
ATOM 16964 O O . PRO A 1 64 ? 15.036 -5.227 13.782 1.00 0.00 64 PRO A O 12
ATOM 16975 N N . PRO A 1 65 ? 13.281 -4.394 14.924 1.00 0.00 65 PRO A N 12
ATOM 16976 C CA . PRO A 1 65 ? 14.049 -4.077 16.132 1.00 0.00 65 PRO A CA 12
ATOM 16977 C C . PRO A 1 65 ? 14.499 -5.328 16.878 1.00 0.00 65 PRO A C 12
ATOM 16978 O O . PRO A 1 65 ? 13.812 -6.349 16.869 1.00 0.00 65 PRO A O 12
ATOM 16989 N N . GLY A 1 66 ? 15.657 -5.241 17.526 1.00 0.00 66 GLY A N 12
ATOM 16990 C CA . GLY A 1 66 ? 16.178 -6.374 18.269 1.00 0.00 66 GLY A CA 12
ATOM 16991 C C . GLY A 1 66 ? 17.610 -6.703 17.896 1.00 0.00 66 GLY A C 12
ATOM 16992 O O . GLY A 1 66 ? 17.979 -7.873 17.797 1.00 0.00 66 GLY A O 12
ATOM 16996 N N . ALA A 1 67 ? 18.418 -5.669 17.686 1.00 0.00 67 ALA A N 12
ATOM 16997 C CA . ALA A 1 67 ? 19.817 -5.855 17.321 1.00 0.00 67 ALA A CA 12
ATOM 16998 C C . ALA A 1 67 ? 20.569 -4.528 17.336 1.00 0.00 67 ALA A C 12
ATOM 16999 O O . ALA A 1 67 ? 20.257 -3.619 16.567 1.00 0.00 67 ALA A O 12
ATOM 17006 N N . ALA A 1 68 ? 21.559 -4.424 18.216 1.00 0.00 68 ALA A N 12
ATOM 17007 C CA . ALA A 1 68 ? 22.356 -3.209 18.329 1.00 0.00 68 ALA A CA 12
ATOM 17008 C C . ALA A 1 68 ? 23.799 -3.457 17.902 1.00 0.00 68 ALA A C 12
ATOM 17009 O O . ALA A 1 68 ? 24.711 -3.534 18.726 1.00 0.00 68 ALA A O 12
ATOM 17016 N N . PRO A 1 69 ? 24.013 -3.585 16.585 1.00 0.00 69 PRO A N 12
ATOM 17017 C CA . PRO A 1 69 ? 25.344 -3.827 16.019 1.00 0.00 69 PRO A CA 12
ATOM 17018 C C . PRO A 1 69 ? 26.257 -2.613 16.148 1.00 0.00 69 PRO A C 12
ATOM 17019 O O . PRO A 1 69 ? 25.819 -1.507 16.468 1.00 0.00 69 PRO A O 12
ATOM 17030 N N . PRO A 1 70 ? 27.558 -2.820 15.894 1.00 0.00 70 PRO A N 12
ATOM 17031 C CA . PRO A 1 70 ? 28.560 -1.753 15.975 1.00 0.00 70 PRO A CA 12
ATOM 17032 C C . PRO A 1 70 ? 28.405 -0.726 14.858 1.00 0.00 70 PRO A C 12
ATOM 17033 O O . PRO A 1 70 ? 27.676 -0.934 13.888 1.00 0.00 70 PRO A O 12
ATOM 17044 N N . PRO A 1 71 ? 29.105 0.409 14.997 1.00 0.00 71 PRO A N 12
ATOM 17045 C CA . PRO A 1 71 ? 29.062 1.491 14.008 1.00 0.00 71 PRO A CA 12
ATOM 17046 C C . PRO A 1 71 ? 29.750 1.111 12.702 1.00 0.00 71 PRO A C 12
ATOM 17047 O O . PRO A 1 71 ? 29.393 1.608 11.634 1.00 0.00 71 PRO A O 12
ATOM 17058 N N . ALA A 1 72 ? 30.737 0.226 12.794 1.00 0.00 72 ALA A N 12
ATOM 17059 C CA . ALA A 1 72 ? 31.472 -0.223 11.618 1.00 0.00 72 ALA A CA 12
ATOM 17060 C C . ALA A 1 72 ? 32.471 -1.317 11.980 1.00 0.00 72 ALA A C 12
ATOM 17061 O O . ALA A 1 72 ? 33.035 -1.319 13.074 1.00 0.00 72 ALA A O 12
ATOM 17068 N N . ALA A 1 73 ? 32.685 -2.246 11.055 1.00 0.00 73 ALA A N 12
ATOM 17069 C CA . ALA A 1 73 ? 33.617 -3.345 11.276 1.00 0.00 73 ALA A CA 12
ATOM 17070 C C . ALA A 1 73 ? 34.948 -3.085 10.578 1.00 0.00 73 ALA A C 12
ATOM 17071 O O . ALA A 1 73 ? 36.008 -3.143 11.199 1.00 0.00 73 ALA A O 12
ATOM 17078 N N . GLY A 1 74 ? 34.884 -2.800 9.281 1.00 0.00 74 GLY A N 12
ATOM 17079 C CA . GLY A 1 74 ? 36.091 -2.537 8.519 1.00 0.00 74 GLY A CA 12
ATOM 17080 C C . GLY A 1 74 ? 35.892 -1.459 7.471 1.00 0.00 74 GLY A C 12
ATOM 17081 O O . GLY A 1 74 ? 35.113 -0.528 7.668 1.00 0.00 74 GLY A O 12
ATOM 17085 N N . GLY A 1 75 ? 36.601 -1.585 6.353 1.00 0.00 75 GLY A N 12
ATOM 17086 C CA . GLY A 1 75 ? 36.486 -0.606 5.288 1.00 0.00 75 GLY A CA 12
ATOM 17087 C C . GLY A 1 75 ? 35.215 -0.776 4.480 1.00 0.00 75 GLY A C 12
ATOM 17088 O O . GLY A 1 75 ? 34.340 0.089 4.497 1.00 0.00 75 GLY A O 12
ATOM 17092 N N . SER A 1 76 ? 35.113 -1.894 3.768 1.00 0.00 76 SER A N 12
ATOM 17093 C CA . SER A 1 76 ? 33.942 -2.172 2.945 1.00 0.00 76 SER A CA 12
ATOM 17094 C C . SER A 1 76 ? 33.579 -0.961 2.090 1.00 0.00 76 SER A C 12
ATOM 17095 O O . SER A 1 76 ? 32.549 -0.316 2.287 1.00 0.00 76 SER A O 12
ATOM 17103 N N . PRO A 1 77 ? 34.445 -0.644 1.116 1.00 0.00 77 PRO A N 12
ATOM 17104 C CA . PRO A 1 77 ? 34.239 0.490 0.211 1.00 0.00 77 PRO A CA 12
ATOM 17105 C C . PRO A 1 77 ? 33.085 0.255 -0.758 1.00 0.00 77 PRO A C 12
ATOM 17106 O O . PRO A 1 77 ? 32.691 -0.885 -1.005 1.00 0.00 77 PRO A O 12
ATOM 17117 N N . SER A 1 78 ? 32.547 1.341 -1.305 1.00 0.00 78 SER A N 12
ATOM 17118 C CA . SER A 1 78 ? 31.435 1.253 -2.245 1.00 0.00 78 SER A CA 12
ATOM 17119 C C . SER A 1 78 ? 31.772 1.963 -3.552 1.00 0.00 78 SER A C 12
ATOM 17120 O O . SER A 1 78 ? 31.213 3.009 -3.882 1.00 0.00 78 SER A O 12
ATOM 17128 N N . PRO A 1 79 ? 32.709 1.382 -4.316 1.00 0.00 79 PRO A N 12
ATOM 17129 C CA . PRO A 1 79 ? 33.142 1.941 -5.600 1.00 0.00 79 PRO A CA 12
ATOM 17130 C C . PRO A 1 79 ? 32.063 1.836 -6.672 1.00 0.00 79 PRO A C 12
ATOM 17131 O O . PRO A 1 79 ? 31.060 1.139 -6.511 1.00 0.00 79 PRO A O 12
ATOM 17142 N N . PRO A 1 80 ? 32.270 2.542 -7.793 1.00 0.00 80 PRO A N 12
ATOM 17143 C CA . PRO A 1 80 ? 31.326 2.543 -8.915 1.00 0.00 80 PRO A CA 12
ATOM 17144 C C . PRO A 1 80 ? 31.293 1.205 -9.646 1.00 0.00 80 PRO A C 12
ATOM 17145 O O . PRO A 1 80 ? 31.991 1.014 -10.642 1.00 0.00 80 PRO A O 12
ATOM 17156 N N . ALA A 1 81 ? 30.478 0.282 -9.146 1.00 0.00 81 ALA A N 12
ATOM 17157 C CA . ALA A 1 81 ? 30.353 -1.037 -9.754 1.00 0.00 81 ALA A CA 12
ATOM 17158 C C . ALA A 1 81 ? 28.937 -1.273 -10.267 1.00 0.00 81 ALA A C 12
ATOM 17159 O O . ALA A 1 81 ? 28.019 -0.513 -9.957 1.00 0.00 81 ALA A O 12
ATOM 17166 N N . ASP A 1 82 ? 28.767 -2.329 -11.054 1.00 0.00 82 ASP A N 12
ATOM 17167 C CA . ASP A 1 82 ? 27.461 -2.665 -11.611 1.00 0.00 82 ASP A CA 12
ATOM 17168 C C . ASP A 1 82 ? 26.968 -1.563 -12.543 1.00 0.00 82 ASP A C 12
ATOM 17169 O O . ASP A 1 82 ? 27.612 -0.525 -12.688 1.00 0.00 82 ASP A O 12
ATOM 17178 N N . GLY A 1 83 ? 25.821 -1.797 -13.173 1.00 0.00 83 GLY A N 12
ATOM 17179 C CA . GLY A 1 83 ? 25.261 -0.815 -14.084 1.00 0.00 83 GLY A CA 12
ATOM 17180 C C . GLY A 1 83 ? 23.794 -1.062 -14.372 1.00 0.00 83 GLY A C 12
ATOM 17181 O O . GLY A 1 83 ? 22.936 -0.799 -13.530 1.00 0.00 83 GLY A O 12
ATOM 17185 N N . GLY A 1 84 ? 23.503 -1.567 -15.568 1.00 0.00 84 GLY A N 12
ATOM 17186 C CA . GLY A 1 84 ? 22.128 -1.839 -15.944 1.00 0.00 84 GLY A CA 12
ATOM 17187 C C . GLY A 1 84 ? 21.784 -3.312 -15.856 1.00 0.00 84 GLY A C 12
ATOM 17188 O O . GLY A 1 84 ? 22.073 -4.081 -16.773 1.00 0.00 84 GLY A O 12
ATOM 17192 N N . SER A 1 85 ? 21.165 -3.709 -14.748 1.00 0.00 85 SER A N 12
ATOM 17193 C CA . SER A 1 85 ? 20.786 -5.101 -14.541 1.00 0.00 85 SER A CA 12
ATOM 17194 C C . SER A 1 85 ? 19.713 -5.217 -13.462 1.00 0.00 85 SER A C 12
ATOM 17195 O O . SER A 1 85 ? 19.948 -5.735 -12.370 1.00 0.00 85 SER A O 12
ATOM 17203 N N . PRO A 1 86 ? 18.506 -4.724 -13.774 1.00 0.00 86 PRO A N 12
ATOM 17204 C CA . PRO A 1 86 ? 17.371 -4.761 -12.846 1.00 0.00 86 PRO A CA 12
ATOM 17205 C C . PRO A 1 86 ? 16.846 -6.175 -12.629 1.00 0.00 86 PRO A C 12
ATOM 17206 O O . PRO A 1 86 ? 17.195 -7.111 -13.349 1.00 0.00 86 PRO A O 12
ATOM 17217 N N . PRO A 1 87 ? 15.986 -6.338 -11.612 1.00 0.00 87 PRO A N 12
ATOM 17218 C CA . PRO A 1 87 ? 15.393 -7.636 -11.277 1.00 0.00 87 PRO A CA 12
ATOM 17219 C C . PRO A 1 87 ? 14.392 -8.105 -12.328 1.00 0.00 87 PRO A C 12
ATOM 17220 O O . PRO A 1 87 ? 13.976 -7.348 -13.205 1.00 0.00 87 PRO A O 12
ATOM 17231 N N . PRO A 1 88 ? 13.994 -9.383 -12.239 1.00 0.00 88 PRO A N 12
ATOM 17232 C CA . PRO A 1 88 ? 13.036 -9.981 -13.174 1.00 0.00 88 PRO A CA 12
ATOM 17233 C C . PRO A 1 88 ? 11.627 -9.427 -12.992 1.00 0.00 88 PRO A C 12
ATOM 17234 O O . PRO A 1 88 ? 11.322 -8.749 -12.011 1.00 0.00 88 PRO A O 12
ATOM 17245 N N . PRO A 1 89 ? 10.746 -9.721 -13.960 1.00 0.00 89 PRO A N 12
ATOM 17246 C CA . PRO A 1 89 ? 9.354 -9.263 -13.929 1.00 0.00 89 PRO A CA 12
ATOM 17247 C C . PRO A 1 89 ? 8.540 -9.956 -12.841 1.00 0.00 89 PRO A C 12
ATOM 17248 O O . PRO A 1 89 ? 7.947 -11.010 -13.072 1.00 0.00 89 PRO A O 12
ATOM 17259 N N . ALA A 1 90 ? 8.515 -9.357 -11.655 1.00 0.00 90 ALA A N 12
ATOM 17260 C CA . ALA A 1 90 ? 7.771 -9.915 -10.533 1.00 0.00 90 ALA A CA 12
ATOM 17261 C C . ALA A 1 90 ? 7.086 -8.817 -9.727 1.00 0.00 90 ALA A C 12
ATOM 17262 O O . ALA A 1 90 ? 5.901 -8.915 -9.407 1.00 0.00 90 ALA A O 12
ATOM 17269 N N . ASP A 1 91 ? 7.839 -7.772 -9.401 1.00 0.00 91 ASP A N 12
ATOM 17270 C CA . ASP A 1 91 ? 7.304 -6.654 -8.633 1.00 0.00 91 ASP A CA 12
ATOM 17271 C C . ASP A 1 91 ? 6.204 -5.937 -9.410 1.00 0.00 91 ASP A C 12
ATOM 17272 O O . ASP A 1 91 ? 5.835 -6.351 -10.508 1.00 0.00 91 ASP A O 12
ATOM 17281 N N . GLY A 1 92 ? 5.684 -4.859 -8.831 1.00 0.00 92 GLY A N 12
ATOM 17282 C CA . GLY A 1 92 ? 4.631 -4.102 -9.484 1.00 0.00 92 GLY A CA 12
ATOM 17283 C C . GLY A 1 92 ? 5.171 -3.103 -10.487 1.00 0.00 92 GLY A C 12
ATOM 17284 O O . GLY A 1 92 ? 6.304 -2.639 -10.363 1.00 0.00 92 GLY A O 12
ATOM 17288 N N . GLY A 1 93 ? 4.359 -2.772 -11.487 1.00 0.00 93 GLY A N 12
ATOM 17289 C CA . GLY A 1 93 ? 4.781 -1.826 -12.503 1.00 0.00 93 GLY A CA 12
ATOM 17290 C C . GLY A 1 93 ? 4.149 -0.460 -12.321 1.00 0.00 93 GLY A C 12
ATOM 17291 O O . GLY A 1 93 ? 4.604 0.338 -11.502 1.00 0.00 93 GLY A O 12
ATOM 17295 N N . SER A 1 94 ? 3.098 -0.189 -13.088 1.00 0.00 94 SER A N 12
ATOM 17296 C CA . SER A 1 94 ? 2.405 1.092 -13.012 1.00 0.00 94 SER A CA 12
ATOM 17297 C C . SER A 1 94 ? 3.387 2.250 -13.160 1.00 0.00 94 SER A C 12
ATOM 17298 O O . SER A 1 94 ? 3.901 2.791 -12.181 1.00 0.00 94 SER A O 12
ATOM 17306 N N . PRO A 1 95 ? 3.656 2.640 -14.415 1.00 0.00 95 PRO A N 12
ATOM 17307 C CA . PRO A 1 95 ? 3.050 2.003 -15.589 1.00 0.00 95 PRO A CA 12
ATOM 17308 C C . PRO A 1 95 ? 3.571 0.587 -15.813 1.00 0.00 95 PRO A C 12
ATOM 17309 O O . PRO A 1 95 ? 4.616 0.195 -15.292 1.00 0.00 95 PRO A O 12
ATOM 17320 N N . PRO A 1 96 ? 2.828 -0.199 -16.606 1.00 0.00 96 PRO A N 12
ATOM 17321 C CA . PRO A 1 96 ? 3.197 -1.583 -16.918 1.00 0.00 96 PRO A CA 12
ATOM 17322 C C . PRO A 1 96 ? 4.424 -1.667 -17.819 1.00 0.00 96 PRO A C 12
ATOM 17323 O O . PRO A 1 96 ? 4.344 -1.411 -19.020 1.00 0.00 96 PRO A O 12
ATOM 17334 N N . VAL A 1 97 ? 5.560 -2.029 -17.231 1.00 0.00 97 VAL A N 12
ATOM 17335 C CA . VAL A 1 97 ? 6.805 -2.149 -17.981 1.00 0.00 97 VAL A CA 12
ATOM 17336 C C . VAL A 1 97 ? 7.056 -3.592 -18.402 1.00 0.00 97 VAL A C 12
ATOM 17337 O O . VAL A 1 97 ? 6.854 -4.522 -17.620 1.00 0.00 97 VAL A O 12
ATOM 17350 N N . ASP A 1 98 ? 7.499 -3.773 -19.641 1.00 0.00 98 ASP A N 12
ATOM 17351 C CA . ASP A 1 98 ? 7.780 -5.104 -20.166 1.00 0.00 98 ASP A CA 12
ATOM 17352 C C . ASP A 1 98 ? 8.636 -5.022 -21.426 1.00 0.00 98 ASP A C 12
ATOM 17353 O O . ASP A 1 98 ? 8.851 -3.941 -21.973 1.00 0.00 98 ASP A O 12
ATOM 17362 N N . GLY A 1 99 ? 9.123 -6.173 -21.881 1.00 0.00 99 GLY A N 12
ATOM 17363 C CA . GLY A 1 99 ? 9.951 -6.208 -23.073 1.00 0.00 99 GLY A CA 12
ATOM 17364 C C . GLY A 1 99 ? 10.844 -7.432 -23.122 1.00 0.00 99 GLY A C 12
ATOM 17365 O O . GLY A 1 99 ? 10.889 -8.215 -22.173 1.00 0.00 99 GLY A O 12
ATOM 17369 N N . GLY A 1 100 ? 11.556 -7.599 -24.232 1.00 0.00 100 GLY A N 12
ATOM 17370 C CA . GLY A 1 100 ? 12.441 -8.740 -24.381 1.00 0.00 100 GLY A CA 12
ATOM 17371 C C . GLY A 1 100 ? 13.903 -8.341 -24.387 1.00 0.00 100 GLY A C 12
ATOM 17372 O O . GLY A 1 100 ? 14.467 -8.006 -23.345 1.00 0.00 100 GLY A O 12
ATOM 17376 N N . SER A 1 101 ? 14.521 -8.380 -25.564 1.00 0.00 101 SER A N 12
ATOM 17377 C CA . SER A 1 101 ? 15.929 -8.026 -25.700 1.00 0.00 101 SER A CA 12
ATOM 17378 C C . SER A 1 101 ? 16.798 -8.895 -24.797 1.00 0.00 101 SER A C 12
ATOM 17379 O O . SER A 1 101 ? 17.367 -8.433 -23.808 1.00 0.00 101 SER A O 12
ATOM 17387 N N . PRO A 1 102 ? 16.903 -10.187 -25.143 1.00 0.00 102 PRO A N 12
ATOM 17388 C CA . PRO A 1 102 ? 17.701 -11.149 -24.377 1.00 0.00 102 PRO A CA 12
ATOM 17389 C C . PRO A 1 102 ? 19.198 -10.892 -24.505 1.00 0.00 102 PRO A C 12
ATOM 17390 O O . PRO A 1 102 ? 19.649 -10.108 -25.340 1.00 0.00 102 PRO A O 12
ATOM 17401 N N . PRO A 1 103 ? 19.990 -11.568 -23.658 1.00 0.00 103 PRO A N 12
ATOM 17402 C CA . PRO A 1 103 ? 19.464 -12.504 -22.660 1.00 0.00 103 PRO A CA 12
ATOM 17403 C C . PRO A 1 103 ? 18.708 -11.794 -21.542 1.00 0.00 103 PRO A C 12
ATOM 17404 O O . PRO A 1 103 ? 18.766 -10.573 -21.398 1.00 0.00 103 PRO A O 12
ATOM 17415 N N . PRO A 1 104 ? 17.982 -12.576 -20.729 1.00 0.00 104 PRO A N 12
ATOM 17416 C CA . PRO A 1 104 ? 17.201 -12.044 -19.608 1.00 0.00 104 PRO A CA 12
ATOM 17417 C C . PRO A 1 104 ? 18.086 -11.526 -18.480 1.00 0.00 104 PRO A C 12
ATOM 17418 O O . PRO A 1 104 ? 19.293 -11.768 -18.443 1.00 0.00 104 PRO A O 12
ATOM 17429 N N . PRO A 1 105 ? 17.475 -10.795 -17.535 1.00 0.00 105 PRO A N 12
ATOM 17430 C CA . PRO A 1 105 ? 18.189 -10.229 -16.387 1.00 0.00 105 PRO A CA 12
ATOM 17431 C C . PRO A 1 105 ? 18.646 -11.300 -15.402 1.00 0.00 105 PRO A C 12
ATOM 17432 O O . PRO A 1 105 ? 18.240 -12.458 -15.498 1.00 0.00 105 PRO A O 12
ATOM 17443 N N . SER A 1 106 ? 19.491 -10.905 -14.456 1.00 0.00 106 SER A N 12
ATOM 17444 C CA . SER A 1 106 ? 20.006 -11.833 -13.455 1.00 0.00 106 SER A CA 12
ATOM 17445 C C . SER A 1 106 ? 18.864 -12.493 -12.689 1.00 0.00 106 SER A C 12
ATOM 17446 O O . SER A 1 106 ? 17.814 -11.888 -12.471 1.00 0.00 106 SER A O 12
ATOM 17454 N N . THR A 1 107 ? 19.076 -13.741 -12.281 1.00 0.00 107 THR A N 12
ATOM 17455 C CA . THR A 1 107 ? 18.066 -14.485 -11.540 1.00 0.00 107 THR A CA 12
ATOM 17456 C C . THR A 1 107 ? 18.710 -15.457 -10.558 1.00 0.00 107 THR A C 12
ATOM 17457 O O . THR A 1 107 ? 18.528 -15.342 -9.345 1.00 0.00 107 THR A O 12
ATOM 17468 N N . HIS A 1 108 ? 19.463 -16.415 -11.089 1.00 0.00 108 HIS A N 12
ATOM 17469 C CA . HIS A 1 108 ? 20.136 -17.408 -10.258 1.00 0.00 108 HIS A CA 12
ATOM 17470 C C . HIS A 1 108 ? 21.605 -17.047 -10.063 1.00 0.00 108 HIS A C 12
ATOM 17471 O O . HIS A 1 108 ? 22.205 -17.379 -9.039 1.00 0.00 108 HIS A O 12
ATOM 17485 N N . ALA A 1 1 ? 1.444 -0.053 2.590 1.00 0.00 1 ALA A N 13
ATOM 17486 C CA . ALA A 1 1 ? 2.272 -1.242 2.426 1.00 0.00 1 ALA A CA 13
ATOM 17487 C C . ALA A 1 1 ? 3.461 -0.960 1.513 1.00 0.00 1 ALA A C 13
ATOM 17488 O O . ALA A 1 1 ? 3.306 -0.821 0.301 1.00 0.00 1 ALA A O 13
ATOM 17495 N N . GLY A 1 2 ? 4.649 -0.877 2.105 1.00 0.00 2 GLY A N 13
ATOM 17496 C CA . GLY A 1 2 ? 5.847 -0.611 1.330 1.00 0.00 2 GLY A CA 13
ATOM 17497 C C . GLY A 1 2 ? 6.769 0.382 2.010 1.00 0.00 2 GLY A C 13
ATOM 17498 O O . GLY A 1 2 ? 6.620 0.664 3.199 1.00 0.00 2 GLY A O 13
ATOM 17502 N N . SER A 1 3 ? 7.725 0.912 1.254 1.00 0.00 3 SER A N 13
ATOM 17503 C CA . SER A 1 3 ? 8.679 1.875 1.792 1.00 0.00 3 SER A CA 13
ATOM 17504 C C . SER A 1 3 ? 9.329 1.342 3.065 1.00 0.00 3 SER A C 13
ATOM 17505 O O . SER A 1 3 ? 8.847 1.584 4.171 1.00 0.00 3 SER A O 13
ATOM 17513 N N . LYS A 1 4 ? 10.429 0.614 2.900 1.00 0.00 4 LYS A N 13
ATOM 17514 C CA . LYS A 1 4 ? 11.149 0.047 4.033 1.00 0.00 4 LYS A CA 13
ATOM 17515 C C . LYS A 1 4 ? 12.574 -0.329 3.640 1.00 0.00 4 LYS A C 13
ATOM 17516 O O . LYS A 1 4 ? 12.964 -0.196 2.479 1.00 0.00 4 LYS A O 13
ATOM 17535 N N . LEU A 1 5 ? 13.346 -0.800 4.613 1.00 0.00 5 LEU A N 13
ATOM 17536 C CA . LEU A 1 5 ? 14.728 -1.197 4.368 1.00 0.00 5 LEU A CA 13
ATOM 17537 C C . LEU A 1 5 ? 14.875 -2.714 4.412 1.00 0.00 5 LEU A C 13
ATOM 17538 O O . LEU A 1 5 ? 14.306 -3.379 5.279 1.00 0.00 5 LEU A O 13
ATOM 17554 N N . CYS A 1 6 ? 15.644 -3.257 3.474 1.00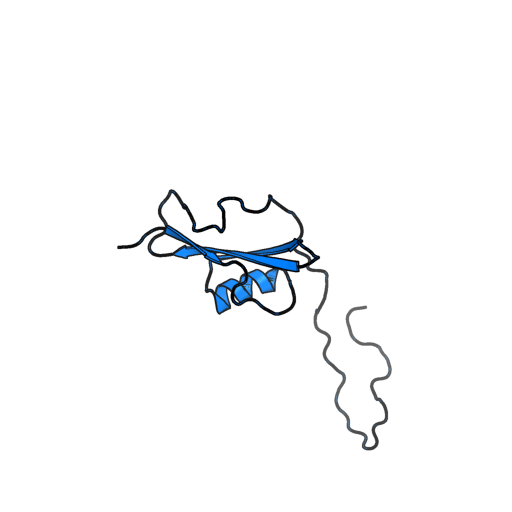 0.00 6 CYS A N 13
ATOM 17555 C CA . CYS A 1 6 ? 15.868 -4.696 3.406 1.00 0.00 6 CYS A CA 13
ATOM 17556 C C . CYS A 1 6 ? 17.351 -5.023 3.555 1.00 0.00 6 CYS A C 13
ATOM 17557 O O . CYS A 1 6 ? 18.204 -4.370 2.955 1.00 0.00 6 CYS A O 13
ATOM 17564 N N . GLU A 1 7 ? 17.649 -6.039 4.359 1.00 0.00 7 GLU A N 13
ATOM 17565 C CA . GLU A 1 7 ? 19.029 -6.452 4.587 1.00 0.00 7 GLU A CA 13
ATOM 17566 C C . GLU A 1 7 ? 19.227 -7.918 4.213 1.00 0.00 7 GLU A C 13
ATOM 17567 O O . GLU A 1 7 ? 18.369 -8.760 4.480 1.00 0.00 7 GLU A O 13
ATOM 17579 N N . LYS A 1 8 ? 20.364 -8.216 3.594 1.00 0.00 8 LYS A N 13
ATOM 17580 C CA . LYS A 1 8 ? 20.677 -9.580 3.183 1.00 0.00 8 LYS A CA 13
ATOM 17581 C C . LYS A 1 8 ? 21.694 -10.213 4.127 1.00 0.00 8 LYS A C 13
ATOM 17582 O O . LYS A 1 8 ? 22.539 -9.523 4.700 1.00 0.00 8 LYS A O 13
ATOM 17601 N N . THR A 1 9 ? 21.609 -11.530 4.285 1.00 0.00 9 THR A N 13
ATOM 17602 C CA . THR A 1 9 ? 22.522 -12.256 5.159 1.00 0.00 9 THR A CA 13
ATOM 17603 C C . THR A 1 9 ? 23.299 -13.315 4.385 1.00 0.00 9 THR A C 13
ATOM 17604 O O . THR A 1 9 ? 23.181 -14.509 4.660 1.00 0.00 9 THR A O 13
ATOM 17615 N N . SER A 1 10 ? 24.094 -12.870 3.417 1.00 0.00 10 SER A N 13
ATOM 17616 C CA . SER A 1 10 ? 24.888 -13.780 2.601 1.00 0.00 10 SER A CA 13
ATOM 17617 C C . SER A 1 10 ? 23.989 -14.688 1.768 1.00 0.00 10 SER A C 13
ATOM 17618 O O . SER A 1 10 ? 24.399 -15.768 1.343 1.00 0.00 10 SER A O 13
ATOM 17626 N N . LYS A 1 11 ? 22.758 -14.242 1.538 1.00 0.00 11 LYS A N 13
ATOM 17627 C CA . LYS A 1 11 ? 21.799 -15.012 0.755 1.00 0.00 11 LYS A CA 13
ATOM 17628 C C . LYS A 1 11 ? 22.418 -15.479 -0.558 1.00 0.00 11 LYS A C 13
ATOM 17629 O O . LYS A 1 11 ? 22.010 -16.494 -1.123 1.00 0.00 11 LYS A O 13
ATOM 17648 N N . THR A 1 12 ? 23.407 -14.733 -1.039 1.00 0.00 12 THR A N 13
ATOM 17649 C CA . THR A 1 12 ? 24.083 -15.071 -2.285 1.00 0.00 12 THR A CA 13
ATOM 17650 C C . THR A 1 12 ? 25.573 -15.304 -2.057 1.00 0.00 12 THR A C 13
ATOM 17651 O O . THR A 1 12 ? 26.193 -16.124 -2.733 1.00 0.00 12 THR A O 13
ATOM 17662 N N . TYR A 1 13 ? 26.140 -14.577 -1.101 1.00 0.00 13 TYR A N 13
ATOM 17663 C CA . TYR A 1 13 ? 27.558 -14.704 -0.785 1.00 0.00 13 TYR A CA 13
ATOM 17664 C C . TYR A 1 13 ? 27.955 -16.170 -0.640 1.00 0.00 13 TYR A C 13
ATOM 17665 O O . TYR A 1 13 ? 28.788 -16.676 -1.392 1.00 0.00 13 TYR A O 13
ATOM 17683 N N . SER A 1 14 ? 27.353 -16.846 0.333 1.00 0.00 14 SER A N 13
ATOM 17684 C CA . SER A 1 14 ? 27.644 -18.253 0.580 1.00 0.00 14 SER A CA 13
ATOM 17685 C C . SER A 1 14 ? 29.047 -18.424 1.155 1.00 0.00 14 SER A C 13
ATOM 17686 O O . SER A 1 14 ? 29.216 -18.646 2.353 1.00 0.00 14 SER A O 13
ATOM 17694 N N . GLY A 1 15 ? 30.052 -18.318 0.290 1.00 0.00 15 GLY A N 13
ATOM 17695 C CA . GLY A 1 15 ? 31.427 -18.464 0.729 1.00 0.00 15 GLY A CA 13
ATOM 17696 C C . GLY A 1 15 ? 32.230 -17.191 0.551 1.00 0.00 15 GLY A C 13
ATOM 17697 O O . GLY A 1 15 ? 31.669 -16.122 0.308 1.00 0.00 15 GLY A O 13
ATOM 17701 N N . LYS A 1 16 ? 33.549 -17.303 0.672 1.00 0.00 16 LYS A N 13
ATOM 17702 C CA . LYS A 1 16 ? 34.432 -16.153 0.524 1.00 0.00 16 LYS A CA 13
ATOM 17703 C C . LYS A 1 16 ? 34.172 -15.122 1.617 1.00 0.00 16 LYS A C 13
ATOM 17704 O O . LYS A 1 16 ? 33.243 -15.267 2.413 1.00 0.00 16 LYS A O 13
ATOM 17723 N N . CYS A 1 17 ? 34.996 -14.080 1.650 1.00 0.00 17 CYS A N 13
ATOM 17724 C CA . CYS A 1 17 ? 34.855 -13.024 2.645 1.00 0.00 17 CYS A CA 13
ATOM 17725 C C . CYS A 1 17 ? 35.849 -11.896 2.386 1.00 0.00 17 CYS A C 13
ATOM 17726 O O . CYS A 1 17 ? 37.034 -12.139 2.158 1.00 0.00 17 CYS A O 13
ATOM 17733 N N . ASP A 1 18 ? 35.358 -10.662 2.423 1.00 0.00 18 ASP A N 13
ATOM 17734 C CA . ASP A 1 18 ? 36.203 -9.496 2.193 1.00 0.00 18 ASP A CA 13
ATOM 17735 C C . ASP A 1 18 ? 35.422 -8.205 2.423 1.00 0.00 18 ASP A C 13
ATOM 17736 O O . ASP A 1 18 ? 34.331 -8.222 2.992 1.00 0.00 18 ASP A O 13
ATOM 17745 N N . ASN A 1 19 ? 35.989 -7.089 1.977 1.00 0.00 19 ASN A N 13
ATOM 17746 C CA . ASN A 1 19 ? 35.347 -5.789 2.136 1.00 0.00 19 ASN A CA 13
ATOM 17747 C C . ASN A 1 19 ? 34.549 -5.421 0.889 1.00 0.00 19 ASN A C 13
ATOM 17748 O O . ASN A 1 19 ? 33.320 -5.361 0.920 1.00 0.00 19 ASN A O 13
ATOM 17759 N N . LYS A 1 20 ? 35.257 -5.175 -0.208 1.00 0.00 20 LYS A N 13
ATOM 17760 C CA . LYS A 1 20 ? 34.617 -4.814 -1.467 1.00 0.00 20 LYS A CA 13
ATOM 17761 C C . LYS A 1 20 ? 33.845 -5.996 -2.044 1.00 0.00 20 LYS A C 13
ATOM 17762 O O . LYS A 1 20 ? 32.797 -5.823 -2.667 1.00 0.00 20 LYS A O 13
ATOM 17781 N N . LYS A 1 21 ? 34.369 -7.199 -1.831 1.00 0.00 21 LYS A N 13
ATOM 17782 C CA . LYS A 1 21 ? 33.728 -8.411 -2.327 1.00 0.00 21 LYS A CA 13
ATOM 17783 C C . LYS A 1 21 ? 32.351 -8.596 -1.698 1.00 0.00 21 LYS A C 13
ATOM 17784 O O . LYS A 1 21 ? 31.384 -8.931 -2.382 1.00 0.00 21 LYS A O 13
ATOM 17803 N N . CYS A 1 22 ? 32.269 -8.374 -0.390 1.00 0.00 22 CYS A N 13
ATOM 17804 C CA . CYS A 1 22 ? 31.010 -8.514 0.332 1.00 0.00 22 CYS A CA 13
ATOM 17805 C C . CYS A 1 22 ? 29.959 -7.554 -0.216 1.00 0.00 22 CYS A C 13
ATOM 17806 O O . CYS A 1 22 ? 28.816 -7.942 -0.460 1.00 0.00 22 CYS A O 13
ATOM 17813 N N . ASP A 1 23 ? 30.353 -6.300 -0.407 1.00 0.00 23 ASP A N 13
ATOM 17814 C CA . ASP A 1 23 ? 29.446 -5.284 -0.928 1.00 0.00 23 ASP A CA 13
ATOM 17815 C C . ASP A 1 23 ? 29.110 -5.553 -2.391 1.00 0.00 23 ASP A C 13
ATOM 17816 O O . ASP A 1 23 ? 27.941 -5.645 -2.765 1.00 0.00 23 ASP A O 13
ATOM 17825 N N . LYS A 1 24 ? 30.144 -5.679 -3.217 1.00 0.00 24 LYS A N 13
ATOM 17826 C CA . LYS A 1 24 ? 29.961 -5.938 -4.640 1.00 0.00 24 LYS A CA 13
ATOM 17827 C C . LYS A 1 24 ? 29.070 -7.157 -4.861 1.00 0.00 24 LYS A C 13
ATOM 17828 O O . LYS A 1 24 ? 28.113 -7.108 -5.633 1.00 0.00 24 LYS A O 13
ATOM 17847 N N . LYS A 1 25 ? 29.391 -8.250 -4.176 1.00 0.00 25 LYS A N 13
ATOM 17848 C CA . LYS A 1 25 ? 28.619 -9.481 -4.295 1.00 0.00 25 LYS A CA 13
ATOM 17849 C C . LYS A 1 25 ? 27.177 -9.264 -3.847 1.00 0.00 25 LYS A C 13
ATOM 17850 O O . LYS A 1 25 ? 26.279 -10.017 -4.226 1.00 0.00 25 LYS A O 13
ATOM 17869 N N . CYS A 1 26 ? 26.961 -8.231 -3.041 1.00 0.00 26 CYS A N 13
ATOM 17870 C CA . CYS A 1 26 ? 25.628 -7.914 -2.542 1.00 0.00 26 CYS A CA 13
ATOM 17871 C C . CYS A 1 26 ? 24.861 -7.059 -3.546 1.00 0.00 26 CYS A C 13
ATOM 17872 O O . CYS A 1 26 ? 23.679 -7.292 -3.800 1.00 0.00 26 CYS A O 13
ATOM 17879 N N . ILE A 1 27 ? 25.542 -6.069 -4.114 1.00 0.00 27 ILE A N 13
ATOM 17880 C CA . ILE A 1 27 ? 24.925 -5.180 -5.091 1.00 0.00 27 ILE A CA 13
ATOM 17881 C C . ILE A 1 27 ? 24.838 -5.845 -6.460 1.00 0.00 27 ILE A C 13
ATOM 17882 O O . ILE A 1 27 ? 24.071 -5.415 -7.322 1.00 0.00 27 ILE A O 13
ATOM 17898 N N . GLU A 1 28 ? 25.628 -6.897 -6.653 1.00 0.00 28 GLU A N 13
ATOM 17899 C CA . GLU A 1 28 ? 25.639 -7.622 -7.918 1.00 0.00 28 GLU A CA 13
ATOM 17900 C C . GLU A 1 28 ? 24.517 -8.656 -7.962 1.00 0.00 28 GLU A C 13
ATOM 17901 O O . GLU A 1 28 ? 23.843 -8.813 -8.980 1.00 0.00 28 GLU A O 13
ATOM 17913 N N . TRP A 1 29 ? 24.325 -9.359 -6.852 1.00 0.00 29 TRP A N 13
ATOM 17914 C CA . TRP A 1 29 ? 23.286 -10.379 -6.764 1.00 0.00 29 TRP A CA 13
ATOM 17915 C C . TRP A 1 29 ? 22.087 -9.868 -5.972 1.00 0.00 29 TRP A C 13
ATOM 17916 O O . TRP A 1 29 ? 20.950 -9.944 -6.435 1.00 0.00 29 TRP A O 13
ATOM 17937 N N . GLU A 1 30 ? 22.350 -9.346 -4.778 1.00 0.00 30 GLU A N 13
ATOM 17938 C CA . GLU A 1 30 ? 21.291 -8.823 -3.924 1.00 0.00 30 GLU A CA 13
ATOM 17939 C C . GLU A 1 30 ? 20.981 -7.370 -4.270 1.00 0.00 30 GLU A C 13
ATOM 17940 O O . GLU A 1 30 ? 20.108 -6.747 -3.664 1.00 0.00 30 GLU A O 13
ATOM 17952 N N . LYS A 1 31 ? 21.703 -6.834 -5.248 1.00 0.00 31 LYS A N 13
ATOM 17953 C CA . LYS A 1 31 ? 21.506 -5.454 -5.677 1.00 0.00 31 LYS A CA 13
ATOM 17954 C C . LYS A 1 31 ? 21.360 -4.526 -4.475 1.00 0.00 31 LYS A C 13
ATOM 17955 O O . LYS A 1 31 ? 20.596 -3.562 -4.513 1.00 0.00 31 LYS A O 13
ATOM 17974 N N . ALA A 1 32 ? 22.098 -4.823 -3.411 1.00 0.00 32 ALA A N 13
ATOM 17975 C CA . ALA A 1 32 ? 22.053 -4.013 -2.200 1.00 0.00 32 ALA A CA 13
ATOM 17976 C C . ALA A 1 32 ? 22.834 -2.715 -2.378 1.00 0.00 32 ALA A C 13
ATOM 17977 O O . ALA A 1 32 ? 23.184 -2.340 -3.497 1.00 0.00 32 ALA A O 13
ATOM 17984 N N . GLN A 1 33 ? 23.102 -2.034 -1.269 1.00 0.00 33 GLN A N 13
ATOM 17985 C CA . GLN A 1 33 ? 23.840 -0.777 -1.304 1.00 0.00 33 GLN A CA 13
ATOM 17986 C C . GLN A 1 33 ? 25.132 -0.882 -0.500 1.00 0.00 33 GLN A C 13
ATOM 17987 O O . GLN A 1 33 ? 26.202 -0.496 -0.972 1.00 0.00 33 GLN A O 13
ATOM 18001 N N . HIS A 1 34 ? 25.025 -1.406 0.717 1.00 0.00 34 HIS A N 13
ATOM 18002 C CA . HIS A 1 34 ? 26.185 -1.561 1.588 1.00 0.00 34 HIS A CA 13
ATOM 18003 C C . HIS A 1 34 ? 26.275 -2.987 2.123 1.00 0.00 34 HIS A C 13
ATOM 18004 O O . HIS A 1 34 ? 25.262 -3.601 2.455 1.00 0.00 34 HIS A O 13
ATOM 18018 N N . GLY A 1 35 ? 27.496 -3.507 2.205 1.00 0.00 35 GLY A N 13
ATOM 18019 C CA . GLY A 1 35 ? 27.696 -4.857 2.700 1.00 0.00 35 GLY A CA 13
ATOM 18020 C C . GLY A 1 35 ? 28.946 -4.985 3.547 1.00 0.00 35 GLY A C 13
ATOM 18021 O O . GLY A 1 35 ? 29.910 -4.244 3.358 1.00 0.00 35 GLY A O 13
ATOM 18025 N N . ALA A 1 36 ? 28.929 -5.926 4.485 1.00 0.00 36 ALA A N 13
ATOM 18026 C CA . ALA A 1 36 ? 30.070 -6.149 5.365 1.00 0.00 36 ALA A CA 13
ATOM 18027 C C . ALA A 1 36 ? 30.258 -7.634 5.654 1.00 0.00 36 ALA A C 13
ATOM 18028 O O . ALA A 1 36 ? 29.348 -8.437 5.450 1.00 0.00 36 ALA A O 13
ATOM 18035 N N . CYS A 1 37 ? 31.446 -7.993 6.131 1.00 0.00 37 CYS A N 13
ATOM 18036 C CA . CYS A 1 37 ? 31.755 -9.382 6.448 1.00 0.00 37 CYS A CA 13
ATOM 18037 C C . CYS A 1 37 ? 32.167 -9.527 7.910 1.00 0.00 37 CYS A C 13
ATOM 18038 O O . CYS A 1 37 ? 32.742 -8.611 8.498 1.00 0.00 37 CYS A O 13
ATOM 18045 N N . HIS A 1 38 ? 31.869 -10.686 8.491 1.00 0.00 38 HIS A N 13
ATOM 18046 C CA . HIS A 1 38 ? 32.209 -10.952 9.884 1.00 0.00 38 HIS A CA 13
ATOM 18047 C C . HIS A 1 38 ? 32.369 -12.450 10.127 1.00 0.00 38 HIS A C 13
ATOM 18048 O O . HIS A 1 38 ? 31.619 -13.261 9.584 1.00 0.00 38 HIS A O 13
ATOM 18062 N N . LYS A 1 39 ? 33.351 -12.810 10.946 1.00 0.00 39 LYS A N 13
ATOM 18063 C CA . LYS A 1 39 ? 33.610 -14.210 11.262 1.00 0.00 39 LYS A CA 13
ATOM 18064 C C . LYS A 1 39 ? 32.858 -14.631 12.520 1.00 0.00 39 LYS A C 13
ATOM 18065 O O . LYS A 1 39 ? 32.917 -13.953 13.546 1.00 0.00 39 LYS A O 13
ATOM 18084 N N . ARG A 1 40 ? 32.153 -15.755 12.434 1.00 0.00 40 ARG A N 13
ATOM 18085 C CA . ARG A 1 40 ? 31.390 -16.266 13.566 1.00 0.00 40 ARG A CA 13
ATOM 18086 C C . ARG A 1 40 ? 31.137 -17.764 13.419 1.00 0.00 40 ARG A C 13
ATOM 18087 O O . ARG A 1 40 ? 31.459 -18.359 12.391 1.00 0.00 40 ARG A O 13
ATOM 18108 N N . GLU A 1 41 ? 30.558 -18.365 14.453 1.00 0.00 41 GLU A N 13
ATOM 18109 C CA . GLU A 1 41 ? 30.263 -19.793 14.438 1.00 0.00 41 GLU A CA 13
ATOM 18110 C C . GLU A 1 41 ? 31.485 -20.597 14.002 1.00 0.00 41 GLU A C 13
ATOM 18111 O O . GLU A 1 41 ? 31.654 -20.897 12.821 1.00 0.00 41 GLU A O 13
ATOM 18123 N N . ALA A 1 42 ? 32.333 -20.941 14.965 1.00 0.00 42 ALA A N 13
ATOM 18124 C CA . ALA A 1 42 ? 33.539 -21.710 14.682 1.00 0.00 42 ALA A CA 13
ATOM 18125 C C . ALA A 1 42 ? 34.461 -20.956 13.731 1.00 0.00 42 ALA A C 13
ATOM 18126 O O . ALA A 1 42 ? 35.394 -20.279 14.162 1.00 0.00 42 ALA A O 13
ATOM 18133 N N . GLY A 1 43 ? 34.195 -21.077 12.434 1.00 0.00 43 GLY A N 13
ATOM 18134 C CA . GLY A 1 43 ? 35.011 -20.401 11.443 1.00 0.00 43 GLY A CA 13
ATOM 18135 C C . GLY A 1 43 ? 34.236 -20.067 10.184 1.00 0.00 43 GLY A C 13
ATOM 18136 O O . GLY A 1 43 ? 34.776 -20.125 9.079 1.00 0.00 43 GLY A O 13
ATOM 18140 N N . LYS A 1 44 ? 32.964 -19.719 10.348 1.00 0.00 44 LYS A N 13
ATOM 18141 C CA . LYS A 1 44 ? 32.112 -19.376 9.216 1.00 0.00 44 LYS A CA 13
ATOM 18142 C C . LYS A 1 44 ? 31.883 -17.869 9.144 1.00 0.00 44 LYS A C 13
ATOM 18143 O O . LYS A 1 44 ? 31.297 -17.278 10.050 1.00 0.00 44 LYS A O 13
ATOM 18162 N N . GLU A 1 45 ? 32.349 -17.256 8.061 1.00 0.00 45 GLU A N 13
ATOM 18163 C CA . GLU A 1 45 ? 32.194 -15.818 7.872 1.00 0.00 45 GLU A CA 13
ATOM 18164 C C . GLU A 1 45 ? 30.868 -15.499 7.189 1.00 0.00 45 GLU A C 13
ATOM 18165 O O . GLU A 1 45 ? 30.547 -16.058 6.140 1.00 0.00 45 GLU A O 13
ATOM 18177 N N . SER A 1 46 ? 30.100 -14.596 7.791 1.00 0.00 46 SER A N 13
ATOM 18178 C CA . SER A 1 46 ? 28.806 -14.205 7.244 1.00 0.00 46 SER A CA 13
ATOM 18179 C C . SER A 1 46 ? 28.868 -12.799 6.656 1.00 0.00 46 SER A C 13
ATOM 18180 O O . SER A 1 46 ? 29.595 -11.937 7.152 1.00 0.00 46 SER A O 13
ATOM 18188 N N . CYS A 1 47 ? 28.099 -12.573 5.596 1.00 0.00 47 CYS A N 13
ATOM 18189 C CA . CYS A 1 47 ? 28.065 -11.273 4.939 1.00 0.00 47 CYS A CA 13
ATOM 18190 C C . CYS A 1 47 ? 26.698 -10.615 5.106 1.00 0.00 47 CYS A C 13
ATOM 18191 O O . CYS A 1 47 ? 25.683 -11.143 4.654 1.00 0.00 47 CYS A O 13
ATOM 18198 N N . PHE A 1 48 ? 26.681 -9.457 5.760 1.00 0.00 48 PHE A N 13
ATOM 18199 C CA . PHE A 1 48 ? 25.440 -8.727 5.988 1.00 0.00 48 PHE A CA 13
ATOM 18200 C C . PHE A 1 48 ? 25.434 -7.410 5.217 1.00 0.00 48 PHE A C 13
ATOM 18201 O O . PHE A 1 48 ? 26.336 -6.585 5.367 1.00 0.00 48 PHE A O 13
ATOM 18218 N N . CYS A 1 49 ? 24.411 -7.220 4.391 1.00 0.00 49 CYS A N 13
ATOM 18219 C CA . CYS A 1 49 ? 24.286 -6.005 3.594 1.00 0.00 49 CYS A CA 13
ATOM 18220 C C . CYS A 1 49 ? 22.917 -5.362 3.794 1.00 0.00 49 CYS A C 13
ATOM 18221 O O . CYS A 1 49 ? 21.923 -6.052 4.021 1.00 0.00 49 CYS A O 13
ATOM 18228 N N . TYR A 1 50 ? 22.874 -4.037 3.708 1.00 0.00 50 TYR A N 13
ATOM 18229 C CA . TYR A 1 50 ? 21.628 -3.300 3.881 1.00 0.00 50 TYR A CA 13
ATOM 18230 C C . TYR A 1 50 ? 21.321 -2.452 2.651 1.00 0.00 50 TYR A C 13
ATOM 18231 O O . TYR A 1 50 ? 22.206 -1.804 2.093 1.00 0.00 50 TYR A O 13
ATOM 18249 N N . PHE A 1 51 ? 20.059 -2.461 2.234 1.00 0.00 51 PHE A N 13
ATOM 18250 C CA . PHE A 1 51 ? 19.633 -1.694 1.070 1.00 0.00 51 PHE A CA 13
ATOM 18251 C C . PHE A 1 51 ? 18.175 -1.263 1.206 1.00 0.00 51 PHE A C 13
ATOM 18252 O O . PHE A 1 51 ? 17.356 -1.981 1.780 1.00 0.00 51 PHE A O 13
ATOM 18269 N N . ASP A 1 52 ? 17.860 -0.087 0.674 1.00 0.00 52 ASP A N 13
ATOM 18270 C CA . ASP A 1 52 ? 16.502 0.440 0.735 1.00 0.00 52 ASP A CA 13
ATOM 18271 C C . ASP A 1 52 ? 15.602 -0.259 -0.279 1.00 0.00 52 ASP A C 13
ATOM 18272 O O . ASP A 1 52 ? 15.881 -0.256 -1.478 1.00 0.00 52 ASP A O 13
ATOM 18281 N N . CYS A 1 53 ? 14.521 -0.857 0.210 1.00 0.00 53 CYS A N 13
ATOM 18282 C CA . CYS A 1 53 ? 13.580 -1.561 -0.652 1.00 0.00 53 CYS A CA 13
ATOM 18283 C C . CYS A 1 53 ? 12.232 -0.847 -0.684 1.00 0.00 53 CYS A C 13
ATOM 18284 O O . CYS A 1 53 ? 11.854 -0.168 0.271 1.00 0.00 53 CYS A O 13
ATOM 18291 N N . SER A 1 54 ? 11.510 -1.005 -1.789 1.00 0.00 54 SER A N 13
ATOM 18292 C CA . SER A 1 54 ? 10.206 -0.373 -1.948 1.00 0.00 54 SER A CA 13
ATOM 18293 C C . SER A 1 54 ? 10.294 1.127 -1.685 1.00 0.00 54 SER A C 13
ATOM 18294 O O . SER A 1 54 ? 9.346 1.741 -1.194 1.00 0.00 54 SER A O 13
ATOM 18302 N N . LYS A 1 55 ? 11.440 1.713 -2.015 1.00 0.00 55 LYS A N 13
ATOM 18303 C CA . LYS A 1 55 ? 11.654 3.142 -1.817 1.00 0.00 55 LYS A CA 13
ATOM 18304 C C . LYS A 1 55 ? 11.668 3.489 -0.332 1.00 0.00 55 LYS A C 13
ATOM 18305 O O . LYS A 1 55 ? 10.632 3.817 0.248 1.00 0.00 55 LYS A O 13
ATOM 18324 N N . SER A 1 56 ? 12.847 3.417 0.277 1.00 0.00 56 SER A N 13
ATOM 18325 C CA . SER A 1 56 ? 12.994 3.722 1.695 1.00 0.00 56 SER A CA 13
ATOM 18326 C C . SER A 1 56 ? 13.770 5.021 1.894 1.00 0.00 56 SER A C 13
ATOM 18327 O O . SER A 1 56 ? 14.472 5.497 1.002 1.00 0.00 56 SER A O 13
ATOM 18335 N N . PRO A 1 57 ? 13.641 5.609 3.093 1.00 0.00 57 PRO A N 13
ATOM 18336 C CA . PRO A 1 57 ? 14.323 6.860 3.438 1.00 0.00 57 PRO A CA 13
ATOM 18337 C C . PRO A 1 57 ? 15.830 6.679 3.580 1.00 0.00 57 PRO A C 13
ATOM 18338 O O . PRO A 1 57 ? 16.348 5.562 3.585 1.00 0.00 57 PRO A O 13
ATOM 18349 N N . PRO A 1 58 ? 16.553 7.802 3.698 1.00 0.00 58 PRO A N 13
ATOM 18350 C CA . PRO A 1 58 ? 18.012 7.793 3.842 1.00 0.00 58 PRO A CA 13
ATOM 18351 C C . PRO A 1 58 ? 18.457 7.248 5.195 1.00 0.00 58 PRO A C 13
ATOM 18352 O O . PRO A 1 58 ? 19.647 7.045 5.433 1.00 0.00 58 PRO A O 13
ATOM 18363 N N . GLY A 1 59 ? 17.492 7.013 6.080 1.00 0.00 59 GLY A N 13
ATOM 18364 C CA . GLY A 1 59 ? 17.806 6.493 7.398 1.00 0.00 59 GLY A CA 13
ATOM 18365 C C . GLY A 1 59 ? 17.879 4.979 7.422 1.00 0.00 59 GLY A C 13
ATOM 18366 O O . GLY A 1 59 ? 16.951 4.299 6.987 1.00 0.00 59 GLY A O 13
ATOM 18370 N N . ALA A 1 60 ? 18.988 4.450 7.930 1.00 0.00 60 ALA A N 13
ATOM 18371 C CA . ALA A 1 60 ? 19.179 3.008 8.009 1.00 0.00 60 ALA A CA 13
ATOM 18372 C C . ALA A 1 60 ? 18.163 2.370 8.950 1.00 0.00 60 ALA A C 13
ATOM 18373 O O . ALA A 1 60 ? 17.965 2.833 10.074 1.00 0.00 60 ALA A O 13
ATOM 18380 N N . THR A 1 61 ? 17.519 1.304 8.484 1.00 0.00 61 THR A N 13
ATOM 18381 C CA . THR A 1 61 ? 16.522 0.604 9.284 1.00 0.00 61 THR A CA 13
ATOM 18382 C C . THR A 1 61 ? 16.149 -0.732 8.651 1.00 0.00 61 THR A C 13
ATOM 18383 O O . THR A 1 61 ? 15.029 -0.932 8.179 1.00 0.00 61 THR A O 13
ATOM 18394 N N . PRO A 1 62 ? 17.107 -1.670 8.639 1.00 0.00 62 PRO A N 13
ATOM 18395 C CA . PRO A 1 62 ? 16.902 -3.005 8.068 1.00 0.00 62 PRO A CA 13
ATOM 18396 C C . PRO A 1 62 ? 15.946 -3.851 8.901 1.00 0.00 62 PRO A C 13
ATOM 18397 O O . PRO A 1 62 ? 16.317 -4.367 9.956 1.00 0.00 62 PRO A O 13
ATOM 18408 N N . ALA A 1 63 ? 14.715 -3.991 8.421 1.00 0.00 63 ALA A N 13
ATOM 18409 C CA . ALA A 1 63 ? 13.707 -4.778 9.121 1.00 0.00 63 ALA A CA 13
ATOM 18410 C C . ALA A 1 63 ? 13.697 -4.457 10.612 1.00 0.00 63 ALA A C 13
ATOM 18411 O O . ALA A 1 63 ? 14.157 -5.240 11.443 1.00 0.00 63 ALA A O 13
ATOM 18418 N N . PRO A 1 64 ? 13.162 -3.277 10.960 1.00 0.00 64 PRO A N 13
ATOM 18419 C CA . PRO A 1 64 ? 13.080 -2.826 12.353 1.00 0.00 64 PRO A CA 13
ATOM 18420 C C . PRO A 1 64 ? 12.075 -3.634 13.166 1.00 0.00 64 PRO A C 13
ATOM 18421 O O . PRO A 1 64 ? 11.183 -4.286 12.624 1.00 0.00 64 PRO A O 13
ATOM 18432 N N . PRO A 1 65 ? 12.220 -3.590 14.499 1.00 0.00 65 PRO A N 13
ATOM 18433 C CA . PRO A 1 65 ? 11.332 -4.312 15.415 1.00 0.00 65 PRO A CA 13
ATOM 18434 C C . PRO A 1 65 ? 9.928 -3.719 15.450 1.00 0.00 65 PRO A C 13
ATOM 18435 O O . PRO A 1 65 ? 8.951 -4.425 15.694 1.00 0.00 65 PRO A O 13
ATOM 18446 N N . GLY A 1 66 ? 9.835 -2.415 15.205 1.00 0.00 66 GLY A N 13
ATOM 18447 C CA . GLY A 1 66 ? 8.546 -1.749 15.212 1.00 0.00 66 GLY A CA 13
ATOM 18448 C C . GLY A 1 66 ? 8.660 -0.269 15.518 1.00 0.00 66 GLY A C 13
ATOM 18449 O O . GLY A 1 66 ? 7.750 0.505 15.223 1.00 0.00 66 GLY A O 13
ATOM 18453 N N . ALA A 1 67 ? 9.781 0.126 16.114 1.00 0.00 67 ALA A N 13
ATOM 18454 C CA . ALA A 1 67 ? 10.011 1.523 16.460 1.00 0.00 67 ALA A CA 13
ATOM 18455 C C . ALA A 1 67 ? 10.721 2.259 15.328 1.00 0.00 67 ALA A C 13
ATOM 18456 O O . ALA A 1 67 ? 10.691 3.488 15.259 1.00 0.00 67 ALA A O 13
ATOM 18463 N N . ALA A 1 68 ? 11.359 1.500 14.444 1.00 0.00 68 ALA A N 13
ATOM 18464 C CA . ALA A 1 68 ? 12.076 2.081 13.315 1.00 0.00 68 ALA A CA 13
ATOM 18465 C C . ALA A 1 68 ? 12.946 3.251 13.761 1.00 0.00 68 ALA A C 13
ATOM 18466 O O . ALA A 1 68 ? 12.758 4.392 13.338 1.00 0.00 68 ALA A O 13
ATOM 18473 N N . PRO A 1 69 ? 13.921 2.965 14.636 1.00 0.00 69 PRO A N 13
ATOM 18474 C CA . PRO A 1 69 ? 14.840 3.982 15.158 1.00 0.00 69 PRO A CA 13
ATOM 18475 C C . PRO A 1 69 ? 15.808 4.489 14.094 1.00 0.00 69 PRO A C 13
ATOM 18476 O O . PRO A 1 69 ? 15.926 3.923 13.007 1.00 0.00 69 PRO A O 13
ATOM 18487 N N . PRO A 1 70 ? 16.519 5.581 14.413 1.00 0.00 70 PRO A N 13
ATOM 18488 C CA . PRO A 1 70 ? 17.491 6.187 13.498 1.00 0.00 70 PRO A CA 13
ATOM 18489 C C . PRO A 1 70 ? 18.728 5.317 13.306 1.00 0.00 70 PRO A C 13
ATOM 18490 O O . PRO A 1 70 ? 18.959 4.355 14.039 1.00 0.00 70 PRO A O 13
ATOM 18501 N N . PRO A 1 71 ? 19.544 5.661 12.299 1.00 0.00 71 PRO A N 13
ATOM 18502 C CA . PRO A 1 71 ? 20.773 4.924 11.989 1.00 0.00 71 PRO A CA 13
ATOM 18503 C C . PRO A 1 71 ? 21.847 5.114 13.054 1.00 0.00 71 PRO A C 13
ATOM 18504 O O . PRO A 1 71 ? 21.588 5.677 14.117 1.00 0.00 71 PRO A O 13
ATOM 18515 N N . ALA A 1 72 ? 23.054 4.640 12.761 1.00 0.00 72 ALA A N 13
ATOM 18516 C CA . ALA A 1 72 ? 24.168 4.760 13.693 1.00 0.00 72 ALA A CA 13
ATOM 18517 C C . ALA A 1 72 ? 25.491 4.918 12.950 1.00 0.00 72 ALA A C 13
ATOM 18518 O O . ALA A 1 72 ? 26.047 6.013 12.879 1.00 0.00 72 ALA A O 13
ATOM 18525 N N . ALA A 1 73 ? 25.990 3.816 12.399 1.00 0.00 73 ALA A N 13
ATOM 18526 C CA . ALA A 1 73 ? 27.246 3.832 11.661 1.00 0.00 73 ALA A CA 13
ATOM 18527 C C . ALA A 1 73 ? 27.286 2.718 10.620 1.00 0.00 73 ALA A C 13
ATOM 18528 O O . ALA A 1 73 ? 26.276 2.068 10.354 1.00 0.00 73 ALA A O 13
ATOM 18535 N N . GLY A 1 74 ? 28.460 2.504 10.033 1.00 0.00 74 GLY A N 13
ATOM 18536 C CA . GLY A 1 74 ? 28.609 1.469 9.027 1.00 0.00 74 GLY A CA 13
ATOM 18537 C C . GLY A 1 74 ? 30.058 1.092 8.794 1.00 0.00 74 GLY A C 13
ATOM 18538 O O . GLY A 1 74 ? 30.928 1.411 9.603 1.00 0.00 74 GLY A O 13
ATOM 18542 N N . GLY A 1 75 ? 30.318 0.408 7.683 1.00 0.00 75 GLY A N 13
ATOM 18543 C CA . GLY A 1 75 ? 31.674 -0.003 7.366 1.00 0.00 75 GLY A CA 13
ATOM 18544 C C . GLY A 1 75 ? 31.839 -0.378 5.907 1.00 0.00 75 GLY A C 13
ATOM 18545 O O . GLY A 1 75 ? 30.992 -0.053 5.075 1.00 0.00 75 GLY A O 13
ATOM 18549 N N . SER A 1 76 ? 32.935 -1.062 5.594 1.00 0.00 76 SER A N 13
ATOM 18550 C CA . SER A 1 76 ? 33.212 -1.477 4.223 1.00 0.00 76 SER A CA 13
ATOM 18551 C C . SER A 1 76 ? 33.381 -0.264 3.313 1.00 0.00 76 SER A C 13
ATOM 18552 O O . SER A 1 76 ? 32.530 0.041 2.478 1.00 0.00 76 SER A O 13
ATOM 18560 N N . PRO A 1 77 ? 34.508 0.445 3.477 1.00 0.00 77 PRO A N 13
ATOM 18561 C CA . PRO A 1 77 ? 34.817 1.635 2.679 1.00 0.00 77 PRO A CA 13
ATOM 18562 C C . PRO A 1 77 ? 35.127 1.295 1.226 1.00 0.00 77 PRO A C 13
ATOM 18563 O O . PRO A 1 77 ? 36.117 0.624 0.933 1.00 0.00 77 PRO A O 13
ATOM 18574 N N . SER A 1 78 ? 34.275 1.761 0.319 1.00 0.00 78 SER A N 13
ATOM 18575 C CA . SER A 1 78 ? 34.457 1.503 -1.105 1.00 0.00 78 SER A CA 13
ATOM 18576 C C . SER A 1 78 ? 33.415 2.253 -1.931 1.00 0.00 78 SER A C 13
ATOM 18577 O O . SER A 1 78 ? 32.371 2.670 -1.429 1.00 0.00 78 SER A O 13
ATOM 18585 N N . PRO A 1 79 ? 33.705 2.429 -3.228 1.00 0.00 79 PRO A N 13
ATOM 18586 C CA . PRO A 1 79 ? 32.808 3.128 -4.152 1.00 0.00 79 PRO A CA 13
ATOM 18587 C C . PRO A 1 79 ? 31.540 2.332 -4.442 1.00 0.00 79 PRO A C 13
ATOM 18588 O O . PRO A 1 79 ? 31.433 1.149 -4.120 1.00 0.00 79 PRO A O 13
ATOM 18599 N N . PRO A 1 80 ? 30.554 2.995 -5.067 1.00 0.00 80 PRO A N 13
ATOM 18600 C CA . PRO A 1 80 ? 29.276 2.368 -5.415 1.00 0.00 80 PRO A CA 13
ATOM 18601 C C . PRO A 1 80 ? 29.421 1.336 -6.529 1.00 0.00 80 PRO A C 13
ATOM 18602 O O . PRO A 1 80 ? 30.499 1.172 -7.100 1.00 0.00 80 PRO A O 13
ATOM 18613 N N . ALA A 1 81 ? 28.329 0.642 -6.832 1.00 0.00 81 ALA A N 13
ATOM 18614 C CA . ALA A 1 81 ? 28.334 -0.372 -7.879 1.00 0.00 81 ALA A CA 13
ATOM 18615 C C . ALA A 1 81 ? 27.718 0.165 -9.167 1.00 0.00 81 ALA A C 13
ATOM 18616 O O . ALA A 1 81 ? 27.245 1.300 -9.213 1.00 0.00 81 ALA A O 13
ATOM 18623 N N . ASP A 1 82 ? 27.728 -0.658 -10.209 1.00 0.00 82 ASP A N 13
ATOM 18624 C CA . ASP A 1 82 ? 27.170 -0.266 -11.498 1.00 0.00 82 ASP A CA 13
ATOM 18625 C C . ASP A 1 82 ? 25.734 -0.761 -11.642 1.00 0.00 82 ASP A C 13
ATOM 18626 O O . ASP A 1 82 ? 24.937 -0.180 -12.376 1.00 0.00 82 ASP A O 13
ATOM 18635 N N . GLY A 1 83 ? 25.412 -1.841 -10.935 1.00 0.00 83 GLY A N 13
ATOM 18636 C CA . GLY A 1 83 ? 24.073 -2.397 -10.999 1.00 0.00 83 GLY A CA 13
ATOM 18637 C C . GLY A 1 83 ? 23.886 -3.323 -12.184 1.00 0.00 83 GLY A C 13
ATOM 18638 O O . GLY A 1 83 ? 23.598 -2.874 -13.293 1.00 0.00 83 GLY A O 13
ATOM 18642 N N . GLY A 1 84 ? 24.051 -4.622 -11.950 1.00 0.00 84 GLY A N 13
ATOM 18643 C CA . GLY A 1 84 ? 23.897 -5.593 -13.017 1.00 0.00 84 GLY A CA 13
ATOM 18644 C C . GLY A 1 84 ? 23.436 -6.945 -12.509 1.00 0.00 84 GLY A C 13
ATOM 18645 O O . GLY A 1 84 ? 23.544 -7.237 -11.318 1.00 0.00 84 GLY A O 13
ATOM 18649 N N . SER A 1 85 ? 22.921 -7.771 -13.413 1.00 0.00 85 SER A N 13
ATOM 18650 C CA . SER A 1 85 ? 22.437 -9.098 -13.048 1.00 0.00 85 SER A CA 13
ATOM 18651 C C . SER A 1 85 ? 21.426 -9.013 -11.909 1.00 0.00 85 SER A C 13
ATOM 18652 O O . SER A 1 85 ? 21.693 -9.412 -10.776 1.00 0.00 85 SER A O 13
ATOM 18660 N N . PRO A 1 86 ? 20.234 -8.480 -12.216 1.00 0.00 86 PRO A N 13
ATOM 18661 C CA . PRO A 1 86 ? 19.157 -8.330 -11.233 1.00 0.00 86 PRO A CA 13
ATOM 18662 C C . PRO A 1 86 ? 18.560 -9.670 -10.818 1.00 0.00 86 PRO A C 13
ATOM 18663 O O . PRO A 1 86 ? 18.808 -10.706 -11.436 1.00 0.00 86 PRO A O 13
ATOM 18674 N N . PRO A 1 87 ? 17.754 -9.653 -9.746 1.00 0.00 87 PRO A N 13
ATOM 18675 C CA . PRO A 1 87 ? 17.104 -10.860 -9.225 1.00 0.00 87 PRO A CA 13
ATOM 18676 C C . PRO A 1 87 ? 16.016 -11.381 -10.158 1.00 0.00 87 PRO A C 13
ATOM 18677 O O . PRO A 1 87 ? 15.595 -10.706 -11.098 1.00 0.00 87 PRO A O 13
ATOM 18688 N N . PRO A 1 88 ? 15.547 -12.609 -9.893 1.00 0.00 88 PRO A N 13
ATOM 18689 C CA . PRO A 1 88 ? 14.501 -13.247 -10.697 1.00 0.00 88 PRO A CA 13
ATOM 18690 C C . PRO A 1 88 ? 13.141 -12.582 -10.512 1.00 0.00 88 PRO A C 13
ATOM 18691 O O . PRO A 1 88 ? 12.937 -11.774 -9.607 1.00 0.00 88 PRO A O 13
ATOM 18702 N N . PRO A 1 89 ? 12.187 -12.929 -11.390 1.00 0.00 89 PRO A N 13
ATOM 18703 C CA . PRO A 1 89 ? 10.830 -12.377 -11.342 1.00 0.00 89 PRO A CA 13
ATOM 18704 C C . PRO A 1 89 ? 10.042 -12.880 -10.138 1.00 0.00 89 PRO A C 13
ATOM 18705 O O . PRO A 1 89 ? 9.512 -13.991 -10.150 1.00 0.00 89 PRO A O 13
ATOM 18716 N N . ALA A 1 90 ? 9.967 -12.055 -9.099 1.00 0.00 90 ALA A N 13
ATOM 18717 C CA . ALA A 1 90 ? 9.242 -12.415 -7.887 1.00 0.00 90 ALA A CA 13
ATOM 18718 C C . ALA A 1 90 ? 8.991 -11.191 -7.013 1.00 0.00 90 ALA A C 13
ATOM 18719 O O . ALA A 1 90 ? 9.593 -10.137 -7.217 1.00 0.00 90 ALA A O 13
ATOM 18726 N N . ASP A 1 91 ? 8.100 -11.339 -6.039 1.00 0.00 91 ASP A N 13
ATOM 18727 C CA . ASP A 1 91 ? 7.770 -10.245 -5.132 1.00 0.00 91 ASP A CA 13
ATOM 18728 C C . ASP A 1 91 ? 8.633 -10.302 -3.876 1.00 0.00 91 ASP A C 13
ATOM 18729 O O . ASP A 1 91 ? 9.406 -9.386 -3.599 1.00 0.00 91 ASP A O 13
ATOM 18738 N N . GLY A 1 92 ? 8.494 -11.385 -3.117 1.00 0.00 92 GLY A N 13
ATOM 18739 C CA . GLY A 1 92 ? 9.265 -11.541 -1.898 1.00 0.00 92 GLY A CA 13
ATOM 18740 C C . GLY A 1 92 ? 8.676 -10.768 -0.735 1.00 0.00 92 GLY A C 13
ATOM 18741 O O . GLY A 1 92 ? 8.537 -9.547 -0.799 1.00 0.00 92 GLY A O 13
ATOM 18745 N N . GLY A 1 93 ? 8.325 -11.481 0.331 1.00 0.00 93 GLY A N 13
ATOM 18746 C CA . GLY A 1 93 ? 7.749 -10.837 1.497 1.00 0.00 93 GLY A CA 13
ATOM 18747 C C . GLY A 1 93 ? 6.539 -11.579 2.030 1.00 0.00 93 GLY A C 13
ATOM 18748 O O . GLY A 1 93 ? 5.771 -12.160 1.264 1.00 0.00 93 GLY A O 13
ATOM 18752 N N . SER A 1 94 ? 6.370 -11.561 3.349 1.00 0.00 94 SER A N 13
ATOM 18753 C CA . SER A 1 94 ? 5.248 -12.242 3.985 1.00 0.00 94 SER A CA 13
ATOM 18754 C C . SER A 1 94 ? 5.226 -13.720 3.608 1.00 0.00 94 SER A C 13
ATOM 18755 O O . SER A 1 94 ? 4.568 -14.134 2.653 1.00 0.00 94 SER A O 13
ATOM 18763 N N . PRO A 1 95 ? 5.963 -14.536 4.376 1.00 0.00 95 PRO A N 13
ATOM 18764 C CA . PRO A 1 95 ? 6.751 -14.055 5.514 1.00 0.00 95 PRO A CA 13
ATOM 18765 C C . PRO A 1 95 ? 7.951 -13.222 5.078 1.00 0.00 95 PRO A C 13
ATOM 18766 O O . PRO A 1 95 ? 8.384 -13.269 3.926 1.00 0.00 95 PRO A O 13
ATOM 18777 N N . PRO A 1 96 ? 8.503 -12.440 6.018 1.00 0.00 96 PRO A N 13
ATOM 18778 C CA . PRO A 1 96 ? 9.662 -11.582 5.754 1.00 0.00 96 PRO A CA 13
ATOM 18779 C C . PRO A 1 96 ? 10.939 -12.385 5.532 1.00 0.00 96 PRO A C 13
ATOM 18780 O O . PRO A 1 96 ? 10.925 -13.616 5.567 1.00 0.00 96 PRO A O 13
ATOM 18791 N N . VAL A 1 97 ? 12.043 -11.681 5.303 1.00 0.00 97 VAL A N 13
ATOM 18792 C CA . VAL A 1 97 ? 13.330 -12.329 5.077 1.00 0.00 97 VAL A CA 13
ATOM 18793 C C . VAL A 1 97 ? 13.317 -13.142 3.788 1.00 0.00 97 VAL A C 13
ATOM 18794 O O . VAL A 1 97 ? 12.270 -13.625 3.357 1.00 0.00 97 VAL A O 13
ATOM 18807 N N . ASP A 1 98 ? 14.487 -13.289 3.176 1.00 0.00 98 ASP A N 13
ATOM 18808 C CA . ASP A 1 98 ? 14.611 -14.046 1.936 1.00 0.00 98 ASP A CA 13
ATOM 18809 C C . ASP A 1 98 ? 13.726 -13.450 0.845 1.00 0.00 98 ASP A C 13
ATOM 18810 O O . ASP A 1 98 ? 13.007 -12.479 1.077 1.00 0.00 98 ASP A O 13
ATOM 18819 N N . GLY A 1 99 ? 13.785 -14.039 -0.345 1.00 0.00 99 GLY A N 13
ATOM 18820 C CA . GLY A 1 99 ? 12.984 -13.553 -1.454 1.00 0.00 99 GLY A CA 13
ATOM 18821 C C . GLY A 1 99 ? 13.688 -13.707 -2.788 1.00 0.00 99 GLY A C 13
ATOM 18822 O O . GLY A 1 99 ? 14.231 -12.743 -3.326 1.00 0.00 99 GLY A O 13
ATOM 18826 N N . GLY A 1 100 ? 13.680 -14.924 -3.323 1.00 0.00 100 GLY A N 13
ATOM 18827 C CA . GLY A 1 100 ? 14.326 -15.179 -4.597 1.00 0.00 100 GLY A CA 13
ATOM 18828 C C . GLY A 1 100 ? 13.968 -16.537 -5.168 1.00 0.00 100 GLY A C 13
ATOM 18829 O O . GLY A 1 100 ? 13.121 -16.640 -6.055 1.00 0.00 100 GLY A O 13
ATOM 18833 N N . SER A 1 101 ? 14.614 -17.581 -4.659 1.00 0.00 101 SER A N 13
ATOM 18834 C CA . SER A 1 101 ? 14.363 -18.938 -5.128 1.00 0.00 101 SER A CA 13
ATOM 18835 C C . SER A 1 101 ? 14.737 -19.082 -6.600 1.00 0.00 101 SER A C 13
ATOM 18836 O O . SER A 1 101 ? 14.846 -18.103 -7.338 1.00 0.00 101 SER A O 13
ATOM 18844 N N . PRO A 1 102 ? 14.938 -20.334 -7.039 1.00 0.00 102 PRO A N 13
ATOM 18845 C CA . PRO A 1 102 ? 15.302 -20.638 -8.426 1.00 0.00 102 PRO A CA 13
ATOM 18846 C C . PRO A 1 102 ? 14.155 -20.377 -9.397 1.00 0.00 102 PRO A C 13
ATOM 18847 O O . PRO A 1 102 ? 13.010 -20.160 -8.999 1.00 0.00 102 PRO A O 13
ATOM 18858 N N . PRO A 1 103 ? 14.466 -20.400 -10.701 1.00 0.00 103 PRO A N 13
ATOM 18859 C CA . PRO A 1 103 ? 15.825 -20.656 -11.186 1.00 0.00 103 PRO A CA 13
ATOM 18860 C C . PRO A 1 103 ? 16.778 -19.506 -10.878 1.00 0.00 103 PRO A C 13
ATOM 18861 O O . PRO A 1 103 ? 16.365 -18.413 -10.491 1.00 0.00 103 PRO A O 13
ATOM 18872 N N . PRO A 1 104 ? 18.084 -19.755 -11.054 1.00 0.00 104 PRO A N 13
ATOM 18873 C CA . PRO A 1 104 ? 19.122 -18.752 -10.802 1.00 0.00 104 PRO A CA 13
ATOM 18874 C C . PRO A 1 104 ? 19.099 -17.623 -11.827 1.00 0.00 104 PRO A C 13
ATOM 18875 O O . PRO A 1 104 ? 18.440 -17.707 -12.863 1.00 0.00 104 PRO A O 13
ATOM 18886 N N . PRO A 1 105 ? 19.836 -16.541 -11.534 1.00 0.00 105 PRO A N 13
ATOM 18887 C CA . PRO A 1 105 ? 19.917 -15.375 -12.418 1.00 0.00 105 PRO A CA 13
ATOM 18888 C C . PRO A 1 105 ? 20.687 -15.673 -13.701 1.00 0.00 105 PRO A C 13
ATOM 18889 O O . PRO A 1 105 ? 21.028 -16.823 -13.978 1.00 0.00 105 PRO A O 13
ATOM 18900 N N . SER A 1 106 ? 20.959 -14.630 -14.478 1.00 0.00 106 SER A N 13
ATOM 18901 C CA . SER A 1 106 ? 21.686 -14.781 -15.733 1.00 0.00 106 SER A CA 13
ATOM 18902 C C . SER A 1 106 ? 23.127 -15.212 -15.477 1.00 0.00 106 SER A C 13
ATOM 18903 O O . SER A 1 106 ? 24.008 -14.379 -15.258 1.00 0.00 106 SER A O 13
ATOM 18911 N N . THR A 1 107 ? 23.361 -16.520 -15.507 1.00 0.00 107 THR A N 13
ATOM 18912 C CA . THR A 1 107 ? 24.694 -17.063 -15.278 1.00 0.00 107 THR A CA 13
ATOM 18913 C C . THR A 1 107 ? 25.239 -17.731 -16.535 1.00 0.00 107 THR A C 13
ATOM 18914 O O . THR A 1 107 ? 24.531 -18.479 -17.210 1.00 0.00 107 THR A O 13
ATOM 18925 N N . HIS A 1 108 ? 26.502 -17.456 -16.845 1.00 0.00 108 HIS A N 13
ATOM 18926 C CA . HIS A 1 108 ? 27.144 -18.032 -18.022 1.00 0.00 108 HIS A CA 13
ATOM 18927 C C . HIS A 1 108 ? 26.366 -17.685 -19.288 1.00 0.00 108 HIS A C 13
ATOM 18928 O O . HIS A 1 108 ? 26.955 -17.453 -20.345 1.00 0.00 108 HIS A O 13
ATOM 18942 N N . ALA A 1 1 ? 3.115 0.541 -1.727 1.00 0.00 1 ALA A N 14
ATOM 18943 C CA . ALA A 1 1 ? 4.041 1.621 -1.409 1.00 0.00 1 ALA A CA 14
ATOM 18944 C C . ALA A 1 1 ? 4.441 1.586 0.062 1.00 0.00 1 ALA A C 14
ATOM 18945 O O . ALA A 1 1 ? 4.355 2.594 0.763 1.00 0.00 1 ALA A O 14
ATOM 18952 N N . GLY A 1 2 ? 4.879 0.419 0.524 1.00 0.00 2 GLY A N 14
ATOM 18953 C CA . GLY A 1 2 ? 5.285 0.275 1.910 1.00 0.00 2 GLY A CA 14
ATOM 18954 C C . GLY A 1 2 ? 6.766 0.527 2.109 1.00 0.00 2 GLY A C 14
ATOM 18955 O O . GLY A 1 2 ? 7.553 -0.413 2.217 1.00 0.00 2 GLY A O 14
ATOM 18959 N N . SER A 1 3 ? 7.147 1.800 2.157 1.00 0.00 3 SER A N 14
ATOM 18960 C CA . SER A 1 3 ? 8.545 2.172 2.339 1.00 0.00 3 SER A CA 14
ATOM 18961 C C . SER A 1 3 ? 9.152 1.441 3.532 1.00 0.00 3 SER A C 14
ATOM 18962 O O . SER A 1 3 ? 8.645 1.526 4.651 1.00 0.00 3 SER A O 14
ATOM 18970 N N . LYS A 1 4 ? 10.241 0.722 3.286 1.00 0.00 4 LYS A N 14
ATOM 18971 C CA . LYS A 1 4 ? 10.920 -0.025 4.339 1.00 0.00 4 LYS A CA 14
ATOM 18972 C C . LYS A 1 4 ? 12.340 -0.390 3.918 1.00 0.00 4 LYS A C 14
ATOM 18973 O O . LYS A 1 4 ? 12.703 -0.266 2.747 1.00 0.00 4 LYS A O 14
ATOM 18992 N N . LEU A 1 5 ? 13.139 -0.840 4.879 1.00 0.00 5 LEU A N 14
ATOM 18993 C CA . LEU A 1 5 ? 14.520 -1.225 4.607 1.00 0.00 5 LEU A CA 14
ATOM 18994 C C . LEU A 1 5 ? 14.683 -2.741 4.657 1.00 0.00 5 LEU A C 14
ATOM 18995 O O . LEU A 1 5 ? 14.075 -3.414 5.490 1.00 0.00 5 LEU A O 14
ATOM 19011 N N . CYS A 1 6 ? 15.509 -3.272 3.762 1.00 0.00 6 CYS A N 14
ATOM 19012 C CA . CYS A 1 6 ? 15.754 -4.708 3.704 1.00 0.00 6 CYS A CA 14
ATOM 19013 C C . CYS A 1 6 ? 17.238 -5.014 3.877 1.00 0.00 6 CYS A C 14
ATOM 19014 O O . CYS A 1 6 ? 18.095 -4.255 3.426 1.00 0.00 6 CYS A O 14
ATOM 19021 N N . GLU A 1 7 ? 17.534 -6.131 4.535 1.00 0.00 7 GLU A N 14
ATOM 19022 C CA . GLU A 1 7 ? 18.915 -6.536 4.769 1.00 0.00 7 GLU A CA 14
ATOM 19023 C C . GLU A 1 7 ? 19.109 -8.016 4.450 1.00 0.00 7 GLU A C 14
ATOM 19024 O O . GLU A 1 7 ? 18.269 -8.851 4.786 1.00 0.00 7 GLU A O 14
ATOM 19036 N N . LYS A 1 8 ? 20.222 -8.333 3.797 1.00 0.00 8 LYS A N 14
ATOM 19037 C CA . LYS A 1 8 ? 20.529 -9.710 3.432 1.00 0.00 8 LYS A CA 14
ATOM 19038 C C . LYS A 1 8 ? 21.645 -10.270 4.308 1.00 0.00 8 LYS A C 14
ATOM 19039 O O . LYS A 1 8 ? 22.491 -9.525 4.806 1.00 0.00 8 LYS A O 14
ATOM 19058 N N . THR A 1 9 ? 21.644 -11.587 4.492 1.00 0.00 9 THR A N 14
ATOM 19059 C CA . THR A 1 9 ? 22.656 -12.246 5.307 1.00 0.00 9 THR A CA 14
ATOM 19060 C C . THR A 1 9 ? 23.426 -13.282 4.496 1.00 0.00 9 THR A C 14
ATOM 19061 O O . THR A 1 9 ? 23.408 -14.471 4.814 1.00 0.00 9 THR A O 14
ATOM 19072 N N . SER A 1 10 ? 24.103 -12.823 3.448 1.00 0.00 10 SER A N 14
ATOM 19073 C CA . SER A 1 10 ? 24.877 -13.712 2.590 1.00 0.00 10 SER A CA 14
ATOM 19074 C C . SER A 1 10 ? 24.008 -14.848 2.059 1.00 0.00 10 SER A C 14
ATOM 19075 O O . SER A 1 10 ? 24.332 -16.024 2.228 1.00 0.00 10 SER A O 14
ATOM 19083 N N . LYS A 1 11 ? 22.903 -14.488 1.417 1.00 0.00 11 LYS A N 14
ATOM 19084 C CA . LYS A 1 11 ? 21.985 -15.475 0.859 1.00 0.00 11 LYS A CA 14
ATOM 19085 C C . LYS A 1 11 ? 22.610 -16.183 -0.339 1.00 0.00 11 LYS A C 14
ATOM 19086 O O . LYS A 1 11 ? 22.195 -17.281 -0.711 1.00 0.00 11 LYS A O 14
ATOM 19105 N N . THR A 1 12 ? 23.612 -15.548 -0.939 1.00 0.00 12 THR A N 14
ATOM 19106 C CA . THR A 1 12 ? 24.295 -16.116 -2.095 1.00 0.00 12 THR A CA 14
ATOM 19107 C C . THR A 1 12 ? 25.688 -15.522 -2.258 1.00 0.00 12 THR A C 14
ATOM 19108 O O . THR A 1 12 ? 25.993 -14.899 -3.275 1.00 0.00 12 THR A O 14
ATOM 19119 N N . TYR A 1 13 ? 26.532 -15.718 -1.250 1.00 0.00 13 TYR A N 14
ATOM 19120 C CA . TYR A 1 13 ? 27.894 -15.198 -1.282 1.00 0.00 13 TYR A CA 14
ATOM 19121 C C . TYR A 1 13 ? 28.911 -16.330 -1.167 1.00 0.00 13 TYR A C 14
ATOM 19122 O O . TYR A 1 13 ? 30.115 -16.091 -1.078 1.00 0.00 13 TYR A O 14
ATOM 19140 N N . SER A 1 14 ? 28.416 -17.564 -1.170 1.00 0.00 14 SER A N 14
ATOM 19141 C CA . SER A 1 14 ? 29.280 -18.734 -1.063 1.00 0.00 14 SER A CA 14
ATOM 19142 C C . SER A 1 14 ? 30.554 -18.545 -1.881 1.00 0.00 14 SER A C 14
ATOM 19143 O O . SER A 1 14 ? 30.525 -18.575 -3.111 1.00 0.00 14 SER A O 14
ATOM 19151 N N . GLY A 1 15 ? 31.672 -18.351 -1.189 1.00 0.00 15 GLY A N 14
ATOM 19152 C CA . GLY A 1 15 ? 32.941 -18.160 -1.866 1.00 0.00 15 GLY A CA 14
ATOM 19153 C C . GLY A 1 15 ? 33.858 -17.209 -1.123 1.00 0.00 15 GLY A C 14
ATOM 19154 O O . GLY A 1 15 ? 33.770 -15.992 -1.290 1.00 0.00 15 GLY A O 14
ATOM 19158 N N . LYS A 1 16 ? 34.740 -17.763 -0.299 1.00 0.00 16 LYS A N 14
ATOM 19159 C CA . LYS A 1 16 ? 35.678 -16.957 0.474 1.00 0.00 16 LYS A CA 14
ATOM 19160 C C . LYS A 1 16 ? 34.969 -15.773 1.125 1.00 0.00 16 LYS A C 14
ATOM 19161 O O . LYS A 1 16 ? 33.740 -15.733 1.193 1.00 0.00 16 LYS A O 14
ATOM 19180 N N . CYS A 1 17 ? 35.752 -14.811 1.601 1.00 0.00 17 CYS A N 14
ATOM 19181 C CA . CYS A 1 17 ? 35.200 -13.625 2.246 1.00 0.00 17 CYS A CA 14
ATOM 19182 C C . CYS A 1 17 ? 36.148 -12.438 2.103 1.00 0.00 17 CYS A C 14
ATOM 19183 O O . CYS A 1 17 ? 37.366 -12.607 2.034 1.00 0.00 17 CYS A O 14
ATOM 19190 N N . ASP A 1 18 ? 35.581 -11.237 2.060 1.00 0.00 18 ASP A N 14
ATOM 19191 C CA . ASP A 1 18 ? 36.375 -10.021 1.927 1.00 0.00 18 ASP A CA 14
ATOM 19192 C C . ASP A 1 18 ? 35.515 -8.783 2.159 1.00 0.00 18 ASP A C 14
ATOM 19193 O O . ASP A 1 18 ? 34.379 -8.882 2.622 1.00 0.00 18 ASP A O 14
ATOM 19202 N N . ASN A 1 19 ? 36.065 -7.617 1.836 1.00 0.00 19 ASN A N 14
ATOM 19203 C CA . ASN A 1 19 ? 35.349 -6.359 2.011 1.00 0.00 19 ASN A CA 14
ATOM 19204 C C . ASN A 1 19 ? 34.649 -5.946 0.720 1.00 0.00 19 ASN A C 14
ATOM 19205 O O . ASN A 1 19 ? 33.420 -5.928 0.645 1.00 0.00 19 ASN A O 14
ATOM 19216 N N . LYS A 1 20 ? 35.439 -5.617 -0.296 1.00 0.00 20 LYS A N 14
ATOM 19217 C CA . LYS A 1 20 ? 34.898 -5.207 -1.586 1.00 0.00 20 LYS A CA 14
ATOM 19218 C C . LYS A 1 20 ? 34.196 -6.371 -2.276 1.00 0.00 20 LYS A C 14
ATOM 19219 O O . LYS A 1 20 ? 33.166 -6.192 -2.927 1.00 0.00 20 LYS A O 14
ATOM 19238 N N . LYS A 1 21 ? 34.758 -7.566 -2.130 1.00 0.00 21 LYS A N 14
ATOM 19239 C CA . LYS A 1 21 ? 34.185 -8.762 -2.737 1.00 0.00 21 LYS A CA 14
ATOM 19240 C C . LYS A 1 21 ? 32.775 -9.015 -2.214 1.00 0.00 21 LYS A C 14
ATOM 19241 O O . LYS A 1 21 ? 31.904 -9.482 -2.949 1.00 0.00 21 LYS A O 14
ATOM 19260 N N . CYS A 1 22 ? 32.555 -8.702 -0.941 1.00 0.00 22 CYS A N 14
ATOM 19261 C CA . CYS A 1 22 ? 31.250 -8.894 -0.320 1.00 0.00 22 CYS A CA 14
ATOM 19262 C C . CYS A 1 22 ? 30.293 -7.770 -0.706 1.00 0.00 22 CYS A C 14
ATOM 19263 O O . CYS A 1 22 ? 29.219 -8.016 -1.254 1.00 0.00 22 CYS A O 14
ATOM 19270 N N . ASP A 1 23 ? 30.692 -6.536 -0.417 1.00 0.00 23 ASP A N 14
ATOM 19271 C CA . ASP A 1 23 ? 29.871 -5.373 -0.734 1.00 0.00 23 ASP A CA 14
ATOM 19272 C C . ASP A 1 23 ? 29.481 -5.370 -2.209 1.00 0.00 23 ASP A C 14
ATOM 19273 O O . ASP A 1 23 ? 28.347 -5.044 -2.562 1.00 0.00 23 ASP A O 14
ATOM 19282 N N . LYS A 1 24 ? 30.428 -5.733 -3.067 1.00 0.00 24 LYS A N 14
ATOM 19283 C CA . LYS A 1 24 ? 30.185 -5.773 -4.504 1.00 0.00 24 LYS A CA 14
ATOM 19284 C C . LYS A 1 24 ? 29.150 -6.838 -4.852 1.00 0.00 24 LYS A C 14
ATOM 19285 O O . LYS A 1 24 ? 28.194 -6.576 -5.581 1.00 0.00 24 LYS A O 14
ATOM 19304 N N . LYS A 1 25 ? 29.347 -8.042 -4.325 1.00 0.00 25 LYS A N 14
ATOM 19305 C CA . LYS A 1 25 ? 28.431 -9.148 -4.577 1.00 0.00 25 LYS A CA 14
ATOM 19306 C C . LYS A 1 25 ? 27.029 -8.818 -4.074 1.00 0.00 25 LYS A C 14
ATOM 19307 O O . LYS A 1 25 ? 26.037 -9.348 -4.576 1.00 0.00 25 LYS A O 14
ATOM 19326 N N . CYS A 1 26 ? 26.954 -7.938 -3.081 1.00 0.00 26 CYS A N 14
ATOM 19327 C CA . CYS A 1 26 ? 25.674 -7.536 -2.510 1.00 0.00 26 CYS A CA 14
ATOM 19328 C C . CYS A 1 26 ? 24.867 -6.713 -3.510 1.00 0.00 26 CYS A C 14
ATOM 19329 O O . CYS A 1 26 ? 23.702 -7.010 -3.777 1.00 0.00 26 CYS A O 14
ATOM 19336 N N . ILE A 1 27 ? 25.495 -5.678 -4.058 1.00 0.00 27 ILE A N 14
ATOM 19337 C CA . ILE A 1 27 ? 24.836 -4.813 -5.029 1.00 0.00 27 ILE A CA 14
ATOM 19338 C C . ILE A 1 27 ? 24.831 -5.447 -6.416 1.00 0.00 27 ILE A C 14
ATOM 19339 O O . ILE A 1 27 ? 24.061 -5.047 -7.289 1.00 0.00 27 ILE A O 14
ATOM 19355 N N . GLU A 1 28 ? 25.694 -6.440 -6.610 1.00 0.00 28 GLU A N 14
ATOM 19356 C CA . GLU A 1 28 ? 25.787 -7.130 -7.891 1.00 0.00 28 GLU A CA 14
ATOM 19357 C C . GLU A 1 28 ? 24.743 -8.238 -7.990 1.00 0.00 28 GLU A C 14
ATOM 19358 O O . GLU A 1 28 ? 24.083 -8.394 -9.017 1.00 0.00 28 GLU A O 14
ATOM 19370 N N . TRP A 1 29 ? 24.600 -9.005 -6.915 1.00 0.00 29 TRP A N 14
ATOM 19371 C CA . TRP A 1 29 ? 23.636 -10.099 -6.880 1.00 0.00 29 TRP A CA 14
ATOM 19372 C C . TRP A 1 29 ? 22.395 -9.707 -6.086 1.00 0.00 29 TRP A C 14
ATOM 19373 O O . TRP A 1 29 ? 21.271 -9.853 -6.564 1.00 0.00 29 TRP A O 14
ATOM 19394 N N . GLU A 1 30 ? 22.607 -9.208 -4.872 1.00 0.00 30 GLU A N 14
ATOM 19395 C CA . GLU A 1 30 ? 21.504 -8.795 -4.013 1.00 0.00 30 GLU A CA 14
ATOM 19396 C C . GLU A 1 30 ? 21.072 -7.367 -4.331 1.00 0.00 30 GLU A C 14
ATOM 19397 O O . GLU A 1 30 ? 20.145 -6.835 -3.719 1.00 0.00 30 GLU A O 14
ATOM 19409 N N . LYS A 1 31 ? 21.750 -6.750 -5.293 1.00 0.00 31 LYS A N 14
ATOM 19410 C CA . LYS A 1 31 ? 21.438 -5.383 -5.694 1.00 0.00 31 LYS A CA 14
ATOM 19411 C C . LYS A 1 31 ? 21.208 -4.497 -4.475 1.00 0.00 31 LYS A C 14
ATOM 19412 O O . LYS A 1 31 ? 20.388 -3.580 -4.508 1.00 0.00 31 LYS A O 14
ATOM 19431 N N . ALA A 1 32 ? 21.939 -4.776 -3.400 1.00 0.00 32 ALA A N 14
ATOM 19432 C CA . ALA A 1 32 ? 21.816 -4.001 -2.171 1.00 0.00 32 ALA A CA 14
ATOM 19433 C C . ALA A 1 32 ? 22.559 -2.674 -2.283 1.00 0.00 32 ALA A C 14
ATOM 19434 O O . ALA A 1 32 ? 22.972 -2.274 -3.370 1.00 0.00 32 ALA A O 14
ATOM 19441 N N . GLN A 1 33 ? 22.724 -1.996 -1.151 1.00 0.00 33 GLN A N 14
ATOM 19442 C CA . GLN A 1 33 ? 23.416 -0.713 -1.123 1.00 0.00 33 GLN A CA 14
ATOM 19443 C C . GLN A 1 33 ? 24.787 -0.848 -0.470 1.00 0.00 33 GLN A C 14
ATOM 19444 O O . GLN A 1 33 ? 25.789 -0.370 -1.002 1.00 0.00 33 GLN A O 14
ATOM 19458 N N . HIS A 1 34 ? 24.824 -1.502 0.687 1.00 0.00 34 HIS A N 14
ATOM 19459 C CA . HIS A 1 34 ? 26.073 -1.700 1.413 1.00 0.00 34 HIS A CA 14
ATOM 19460 C C . HIS A 1 34 ? 26.135 -3.100 2.017 1.00 0.00 34 HIS A C 14
ATOM 19461 O O . HIS A 1 34 ? 25.105 -3.701 2.323 1.00 0.00 34 HIS A O 14
ATOM 19475 N N . GLY A 1 35 ? 27.349 -3.615 2.186 1.00 0.00 35 GLY A N 14
ATOM 19476 C CA . GLY A 1 35 ? 27.522 -4.940 2.751 1.00 0.00 35 GLY A CA 14
ATOM 19477 C C . GLY A 1 35 ? 28.846 -5.094 3.473 1.00 0.00 35 GLY A C 14
ATOM 19478 O O . GLY A 1 35 ? 29.782 -4.333 3.235 1.00 0.00 35 GLY A O 14
ATOM 19482 N N . ALA A 1 36 ? 28.923 -6.082 4.359 1.00 0.00 36 ALA A N 14
ATOM 19483 C CA . ALA A 1 36 ? 30.142 -6.334 5.118 1.00 0.00 36 ALA A CA 14
ATOM 19484 C C . ALA A 1 36 ? 30.246 -7.802 5.517 1.00 0.00 36 ALA A C 14
ATOM 19485 O O . ALA A 1 36 ? 29.242 -8.512 5.580 1.00 0.00 36 ALA A O 14
ATOM 19492 N N . CYS A 1 37 ? 31.467 -8.252 5.787 1.00 0.00 37 CYS A N 14
ATOM 19493 C CA . CYS A 1 37 ? 31.703 -9.635 6.180 1.00 0.00 37 CYS A CA 14
ATOM 19494 C C . CYS A 1 37 ? 32.371 -9.705 7.550 1.00 0.00 37 CYS A C 14
ATOM 19495 O O . CYS A 1 37 ? 33.259 -8.911 7.861 1.00 0.00 37 CYS A O 14
ATOM 19502 N N . HIS A 1 38 ? 31.938 -10.662 8.365 1.00 0.00 38 HIS A N 14
ATOM 19503 C CA . HIS A 1 38 ? 32.495 -10.837 9.702 1.00 0.00 38 HIS A CA 14
ATOM 19504 C C . HIS A 1 38 ? 32.516 -12.312 10.093 1.00 0.00 38 HIS A C 14
ATOM 19505 O O . HIS A 1 38 ? 31.659 -13.089 9.672 1.00 0.00 38 HIS A O 14
ATOM 19519 N N . LYS A 1 39 ? 33.501 -12.691 10.900 1.00 0.00 39 LYS A N 14
ATOM 19520 C CA . LYS A 1 39 ? 33.635 -14.072 11.349 1.00 0.00 39 LYS A CA 14
ATOM 19521 C C . LYS A 1 39 ? 32.918 -14.284 12.678 1.00 0.00 39 LYS A C 14
ATOM 19522 O O . LYS A 1 39 ? 33.104 -13.517 13.624 1.00 0.00 39 LYS A O 14
ATOM 19541 N N . ARG A 1 40 ? 32.099 -15.328 12.744 1.00 0.00 40 ARG A N 14
ATOM 19542 C CA . ARG A 1 40 ? 31.355 -15.641 13.958 1.00 0.00 40 ARG A CA 14
ATOM 19543 C C . ARG A 1 40 ? 30.813 -17.066 13.911 1.00 0.00 40 ARG A C 14
ATOM 19544 O O . ARG A 1 40 ? 31.073 -17.808 12.965 1.00 0.00 40 ARG A O 14
ATOM 19565 N N . GLU A 1 41 ? 30.059 -17.441 14.940 1.00 0.00 41 GLU A N 14
ATOM 19566 C CA . GLU A 1 41 ? 29.482 -18.778 15.017 1.00 0.00 41 GLU A CA 14
ATOM 19567 C C . GLU A 1 41 ? 30.534 -19.842 14.721 1.00 0.00 41 GLU A C 14
ATOM 19568 O O . GLU A 1 41 ? 30.719 -20.246 13.574 1.00 0.00 41 GLU A O 14
ATOM 19580 N N . ALA A 1 42 ? 31.222 -20.292 15.766 1.00 0.00 42 ALA A N 14
ATOM 19581 C CA . ALA A 1 42 ? 32.255 -21.310 15.620 1.00 0.00 42 ALA A CA 14
ATOM 19582 C C . ALA A 1 42 ? 33.419 -20.794 14.781 1.00 0.00 42 ALA A C 14
ATOM 19583 O O . ALA A 1 42 ? 34.471 -20.442 15.313 1.00 0.00 42 ALA A O 14
ATOM 19590 N N . GLY A 1 43 ? 33.224 -20.753 13.467 1.00 0.00 43 GLY A N 14
ATOM 19591 C CA . GLY A 1 43 ? 34.267 -20.280 12.576 1.00 0.00 43 GLY A CA 14
ATOM 19592 C C . GLY A 1 43 ? 33.754 -20.006 11.176 1.00 0.00 43 GLY A C 14
ATOM 19593 O O . GLY A 1 43 ? 34.474 -20.193 10.195 1.00 0.00 43 GLY A O 14
ATOM 19597 N N . LYS A 1 44 ? 32.505 -19.564 11.081 1.00 0.00 44 LYS A N 14
ATOM 19598 C CA . LYS A 1 44 ? 31.894 -19.264 9.792 1.00 0.00 44 LYS A CA 14
ATOM 19599 C C . LYS A 1 44 ? 31.700 -17.762 9.617 1.00 0.00 44 LYS A C 14
ATOM 19600 O O . LYS A 1 44 ? 31.174 -17.088 10.503 1.00 0.00 44 LYS A O 14
ATOM 19619 N N . GLU A 1 45 ? 32.127 -17.243 8.470 1.00 0.00 45 GLU A N 14
ATOM 19620 C CA . GLU A 1 45 ? 31.999 -15.820 8.181 1.00 0.00 45 GLU A CA 14
ATOM 19621 C C . GLU A 1 45 ? 30.695 -15.530 7.442 1.00 0.00 45 GLU A C 14
ATOM 19622 O O . GLU A 1 45 ? 30.394 -16.153 6.425 1.00 0.00 45 GLU A O 14
ATOM 19634 N N . SER A 1 46 ? 29.925 -14.580 7.963 1.00 0.00 46 SER A N 14
ATOM 19635 C CA . SER A 1 46 ? 28.652 -14.209 7.357 1.00 0.00 46 SER A CA 14
ATOM 19636 C C . SER A 1 46 ? 28.710 -12.792 6.795 1.00 0.00 46 SER A C 14
ATOM 19637 O O . SER A 1 46 ? 29.424 -11.934 7.314 1.00 0.00 46 SER A O 14
ATOM 19645 N N . CYS A 1 47 ? 27.952 -12.554 5.730 1.00 0.00 47 CYS A N 14
ATOM 19646 C CA . CYS A 1 47 ? 27.915 -11.242 5.095 1.00 0.00 47 CYS A CA 14
ATOM 19647 C C . CYS A 1 47 ? 26.558 -10.575 5.303 1.00 0.00 47 CYS A C 14
ATOM 19648 O O . CYS A 1 47 ? 25.516 -11.156 5.001 1.00 0.00 47 CYS A O 14
ATOM 19655 N N . PHE A 1 48 ? 26.580 -9.350 5.819 1.00 0.00 48 PHE A N 14
ATOM 19656 C CA . PHE A 1 48 ? 25.352 -8.604 6.067 1.00 0.00 48 PHE A CA 14
ATOM 19657 C C . PHE A 1 48 ? 25.287 -7.357 5.190 1.00 0.00 48 PHE A C 14
ATOM 19658 O O . PHE A 1 48 ? 26.205 -6.537 5.187 1.00 0.00 48 PHE A O 14
ATOM 19675 N N . CYS A 1 49 ? 24.194 -7.222 4.445 1.00 0.00 49 CYS A N 14
ATOM 19676 C CA . CYS A 1 49 ? 24.007 -6.077 3.562 1.00 0.00 49 CYS A CA 14
ATOM 19677 C C . CYS A 1 49 ? 22.675 -5.387 3.841 1.00 0.00 49 CYS A C 14
ATOM 19678 O O . CYS A 1 49 ? 21.744 -6.000 4.365 1.00 0.00 49 CYS A O 14
ATOM 19685 N N . TYR A 1 50 ? 22.590 -4.110 3.486 1.00 0.00 50 TYR A N 14
ATOM 19686 C CA . TYR A 1 50 ? 21.373 -3.336 3.699 1.00 0.00 50 TYR A CA 14
ATOM 19687 C C . TYR A 1 50 ? 21.092 -2.424 2.509 1.00 0.00 50 TYR A C 14
ATOM 19688 O O . TYR A 1 50 ? 22.000 -1.790 1.969 1.00 0.00 50 TYR A O 14
ATOM 19706 N N . PHE A 1 51 ? 19.828 -2.362 2.105 1.00 0.00 51 PHE A N 14
ATOM 19707 C CA . PHE A 1 51 ? 19.425 -1.528 0.979 1.00 0.00 51 PHE A CA 14
ATOM 19708 C C . PHE A 1 51 ? 17.996 -1.025 1.159 1.00 0.00 51 PHE A C 14
ATOM 19709 O O . PHE A 1 51 ? 17.192 -1.641 1.858 1.00 0.00 51 PHE A O 14
ATOM 19726 N N . ASP A 1 52 ? 17.686 0.100 0.522 1.00 0.00 52 ASP A N 14
ATOM 19727 C CA . ASP A 1 52 ? 16.354 0.687 0.611 1.00 0.00 52 ASP A CA 14
ATOM 19728 C C . ASP A 1 52 ? 15.327 -0.186 -0.104 1.00 0.00 52 ASP A C 14
ATOM 19729 O O . ASP A 1 52 ? 15.530 -0.593 -1.248 1.00 0.00 52 ASP A O 14
ATOM 19738 N N . CYS A 1 53 ? 14.224 -0.472 0.580 1.00 0.00 53 CYS A N 14
ATOM 19739 C CA . CYS A 1 53 ? 13.165 -1.299 0.013 1.00 0.00 53 CYS A CA 14
ATOM 19740 C C . CYS A 1 53 ? 11.893 -0.483 -0.198 1.00 0.00 53 CYS A C 14
ATOM 19741 O O . CYS A 1 53 ? 11.627 0.472 0.532 1.00 0.00 53 CYS A O 14
ATOM 19748 N N . SER A 1 54 ? 11.110 -0.867 -1.201 1.00 0.00 54 SER A N 14
ATOM 19749 C CA . SER A 1 54 ? 9.867 -0.170 -1.511 1.00 0.00 54 SER A CA 14
ATOM 19750 C C . SER A 1 54 ? 10.147 1.245 -2.008 1.00 0.00 54 SER A C 14
ATOM 19751 O O . SER A 1 54 ? 10.102 1.515 -3.208 1.00 0.00 54 SER A O 14
ATOM 19759 N N . LYS A 1 55 ? 10.437 2.146 -1.076 1.00 0.00 55 LYS A N 14
ATOM 19760 C CA . LYS A 1 55 ? 10.727 3.534 -1.416 1.00 0.00 55 LYS A CA 14
ATOM 19761 C C . LYS A 1 55 ? 11.448 4.236 -0.270 1.00 0.00 55 LYS A C 14
ATOM 19762 O O . LYS A 1 55 ? 11.373 5.457 -0.132 1.00 0.00 55 LYS A O 14
ATOM 19781 N N . SER A 1 56 ? 12.147 3.457 0.550 1.00 0.00 56 SER A N 14
ATOM 19782 C CA . SER A 1 56 ? 12.879 4.005 1.685 1.00 0.00 56 SER A CA 14
ATOM 19783 C C . SER A 1 56 ? 14.030 4.889 1.214 1.00 0.00 56 SER A C 14
ATOM 19784 O O . SER A 1 56 ? 14.661 4.636 0.188 1.00 0.00 56 SER A O 14
ATOM 19792 N N . PRO A 1 57 ? 14.310 5.953 1.982 1.00 0.00 57 PRO A N 14
ATOM 19793 C CA . PRO A 1 57 ? 15.386 6.897 1.664 1.00 0.00 57 PRO A CA 14
ATOM 19794 C C . PRO A 1 57 ? 16.769 6.281 1.843 1.00 0.00 57 PRO A C 14
ATOM 19795 O O . PRO A 1 57 ? 16.924 5.193 2.399 1.00 0.00 57 PRO A O 14
ATOM 19806 N N . PRO A 1 58 ? 17.800 6.990 1.362 1.00 0.00 58 PRO A N 14
ATOM 19807 C CA . PRO A 1 58 ? 19.190 6.532 1.458 1.00 0.00 58 PRO A CA 14
ATOM 19808 C C . PRO A 1 58 ? 19.712 6.561 2.890 1.00 0.00 58 PRO A C 14
ATOM 19809 O O . PRO A 1 58 ? 19.975 7.628 3.444 1.00 0.00 58 PRO A O 14
ATOM 19820 N N . GLY A 1 59 ? 19.859 5.381 3.486 1.00 0.00 59 GLY A N 14
ATOM 19821 C CA . GLY A 1 59 ? 20.350 5.294 4.849 1.00 0.00 59 GLY A CA 14
ATOM 19822 C C . GLY A 1 59 ? 19.418 4.509 5.751 1.00 0.00 59 GLY A C 14
ATOM 19823 O O . GLY A 1 59 ? 19.134 3.340 5.494 1.00 0.00 59 GLY A O 14
ATOM 19827 N N . ALA A 1 60 ? 18.944 5.153 6.813 1.00 0.00 60 ALA A N 14
ATOM 19828 C CA . ALA A 1 60 ? 18.039 4.507 7.756 1.00 0.00 60 ALA A CA 14
ATOM 19829 C C . ALA A 1 60 ? 18.596 3.165 8.220 1.00 0.00 60 ALA A C 14
ATOM 19830 O O . ALA A 1 60 ? 19.756 2.841 7.965 1.00 0.00 60 ALA A O 14
ATOM 19837 N N . THR A 1 61 ? 17.761 2.388 8.903 1.00 0.00 61 THR A N 14
ATOM 19838 C CA . THR A 1 61 ? 18.171 1.082 9.404 1.00 0.00 61 THR A CA 14
ATOM 19839 C C . THR A 1 61 ? 17.259 -0.020 8.877 1.00 0.00 61 THR A C 14
ATOM 19840 O O . THR A 1 61 ? 16.076 0.195 8.609 1.00 0.00 61 THR A O 14
ATOM 19851 N N . PRO A 1 62 ? 17.818 -1.229 8.723 1.00 0.00 62 PRO A N 14
ATOM 19852 C CA . PRO A 1 62 ? 17.072 -2.389 8.228 1.00 0.00 62 PRO A CA 14
ATOM 19853 C C . PRO A 1 62 ? 16.039 -2.886 9.232 1.00 0.00 62 PRO A C 14
ATOM 19854 O O . PRO A 1 62 ? 16.267 -2.850 10.441 1.00 0.00 62 PRO A O 14
ATOM 19865 N N . ALA A 1 63 ? 14.902 -3.351 8.724 1.00 0.00 63 ALA A N 14
ATOM 19866 C CA . ALA A 1 63 ? 13.835 -3.858 9.578 1.00 0.00 63 ALA A CA 14
ATOM 19867 C C . ALA A 1 63 ? 13.295 -2.763 10.491 1.00 0.00 63 ALA A C 14
ATOM 19868 O O . ALA A 1 63 ? 13.943 -1.744 10.729 1.00 0.00 63 ALA A O 14
ATOM 19875 N N . PRO A 1 64 ? 12.078 -2.974 11.015 1.00 0.00 64 PRO A N 14
ATOM 19876 C CA . PRO A 1 64 ? 11.424 -2.015 11.910 1.00 0.00 64 PRO A CA 14
ATOM 19877 C C . PRO A 1 64 ? 12.104 -1.936 13.272 1.00 0.00 64 PRO A C 14
ATOM 19878 O O . PRO A 1 64 ? 12.941 -2.768 13.624 1.00 0.00 64 PRO A O 14
ATOM 19889 N N . PRO A 1 65 ? 11.739 -0.913 14.059 1.00 0.00 65 PRO A N 14
ATOM 19890 C CA . PRO A 1 65 ? 12.301 -0.702 15.396 1.00 0.00 65 PRO A CA 14
ATOM 19891 C C . PRO A 1 65 ? 11.841 -1.761 16.392 1.00 0.00 65 PRO A C 14
ATOM 19892 O O . PRO A 1 65 ? 10.644 -1.986 16.565 1.00 0.00 65 PRO A O 14
ATOM 19903 N N . GLY A 1 66 ? 12.801 -2.409 17.046 1.00 0.00 66 GLY A N 14
ATOM 19904 C CA . GLY A 1 66 ? 12.473 -3.436 18.017 1.00 0.00 66 GLY A CA 14
ATOM 19905 C C . GLY A 1 66 ? 13.702 -4.153 18.540 1.00 0.00 66 GLY A C 14
ATOM 19906 O O . GLY A 1 66 ? 13.828 -4.389 19.741 1.00 0.00 66 GLY A O 14
ATOM 19910 N N . ALA A 1 67 ? 14.611 -4.502 17.635 1.00 0.00 67 ALA A N 14
ATOM 19911 C CA . ALA A 1 67 ? 15.836 -5.196 18.012 1.00 0.00 67 ALA A CA 14
ATOM 19912 C C . ALA A 1 67 ? 16.867 -5.139 16.889 1.00 0.00 67 ALA A C 14
ATOM 19913 O O . ALA A 1 67 ? 17.386 -6.167 16.457 1.00 0.00 67 ALA A O 14
ATOM 19920 N N . ALA A 1 68 ? 17.158 -3.929 16.421 1.00 0.00 68 ALA A N 14
ATOM 19921 C CA . ALA A 1 68 ? 18.127 -3.738 15.349 1.00 0.00 68 ALA A CA 14
ATOM 19922 C C . ALA A 1 68 ? 19.154 -2.674 15.722 1.00 0.00 68 ALA A C 14
ATOM 19923 O O . ALA A 1 68 ? 19.131 -1.551 15.217 1.00 0.00 68 ALA A O 14
ATOM 19930 N N . PRO A 1 69 ? 20.078 -3.032 16.626 1.00 0.00 69 PRO A N 14
ATOM 19931 C CA . PRO A 1 69 ? 21.130 -2.122 17.086 1.00 0.00 69 PRO A CA 14
ATOM 19932 C C . PRO A 1 69 ? 22.163 -1.834 16.001 1.00 0.00 69 PRO A C 14
ATOM 19933 O O . PRO A 1 69 ? 22.209 -2.496 14.964 1.00 0.00 69 PRO A O 14
ATOM 19944 N N . PRO A 1 70 ? 23.011 -0.824 16.243 1.00 0.00 70 PRO A N 14
ATOM 19945 C CA . PRO A 1 70 ? 24.059 -0.427 15.299 1.00 0.00 70 PRO A CA 14
ATOM 19946 C C . PRO A 1 70 ? 25.171 -1.465 15.195 1.00 0.00 70 PRO A C 14
ATOM 19947 O O . PRO A 1 70 ? 25.267 -2.390 16.003 1.00 0.00 70 PRO A O 14
ATOM 19958 N N . PRO A 1 71 ? 26.033 -1.312 14.179 1.00 0.00 71 PRO A N 14
ATOM 19959 C CA . PRO A 1 71 ? 27.154 -2.228 13.947 1.00 0.00 71 PRO A CA 14
ATOM 19960 C C . PRO A 1 71 ? 28.237 -2.100 15.013 1.00 0.00 71 PRO A C 14
ATOM 19961 O O . PRO A 1 71 ? 28.160 -1.239 15.889 1.00 0.00 71 PRO A O 14
ATOM 19972 N N . ALA A 1 72 ? 29.245 -2.961 14.932 1.00 0.00 72 ALA A N 14
ATOM 19973 C CA . ALA A 1 72 ? 30.345 -2.943 15.888 1.00 0.00 72 ALA A CA 14
ATOM 19974 C C . ALA A 1 72 ? 31.561 -2.224 15.313 1.00 0.00 72 ALA A C 14
ATOM 19975 O O . ALA A 1 72 ? 31.559 -1.811 14.154 1.00 0.00 72 ALA A O 14
ATOM 19982 N N . ALA A 1 73 ? 32.598 -2.079 16.131 1.00 0.00 73 ALA A N 14
ATOM 19983 C CA . ALA A 1 73 ? 33.821 -1.412 15.703 1.00 0.00 73 ALA A CA 14
ATOM 19984 C C . ALA A 1 73 ? 34.494 -2.175 14.567 1.00 0.00 73 ALA A C 14
ATOM 19985 O O . ALA A 1 73 ? 34.293 -3.378 14.410 1.00 0.00 73 ALA A O 14
ATOM 19992 N N . GLY A 1 74 ? 35.293 -1.466 13.776 1.00 0.00 74 GLY A N 14
ATOM 19993 C CA . GLY A 1 74 ? 35.983 -2.094 12.663 1.00 0.00 74 GLY A CA 14
ATOM 19994 C C . GLY A 1 74 ? 35.196 -2.007 11.370 1.00 0.00 74 GLY A C 14
ATOM 19995 O O . GLY A 1 74 ? 33.976 -2.164 11.366 1.00 0.00 74 GLY A O 14
ATOM 19999 N N . GLY A 1 75 ? 35.897 -1.754 10.269 1.00 0.00 75 GLY A N 14
ATOM 20000 C CA . GLY A 1 75 ? 35.240 -1.649 8.979 1.00 0.00 75 GLY A CA 14
ATOM 20001 C C . GLY A 1 75 ? 36.168 -1.977 7.827 1.00 0.00 75 GLY A C 14
ATOM 20002 O O . GLY A 1 75 ? 37.388 -1.876 7.956 1.00 0.00 75 GLY A O 14
ATOM 20006 N N . SER A 1 76 ? 35.590 -2.374 6.698 1.00 0.00 76 SER A N 14
ATOM 20007 C CA . SER A 1 76 ? 36.374 -2.724 5.519 1.00 0.00 76 SER A CA 14
ATOM 20008 C C . SER A 1 76 ? 37.341 -3.862 5.829 1.00 0.00 76 SER A C 14
ATOM 20009 O O . SER A 1 76 ? 38.559 -3.684 5.867 1.00 0.00 76 SER A O 14
ATOM 20017 N N . PRO A 1 77 ? 36.787 -5.063 6.055 1.00 0.00 77 PRO A N 14
ATOM 20018 C CA . PRO A 1 77 ? 37.581 -6.255 6.364 1.00 0.00 77 PRO A CA 14
ATOM 20019 C C . PRO A 1 77 ? 38.386 -6.744 5.165 1.00 0.00 77 PRO A C 14
ATOM 20020 O O . PRO A 1 77 ? 37.955 -7.641 4.440 1.00 0.00 77 PRO A O 14
ATOM 20031 N N . SER A 1 78 ? 39.556 -6.148 4.961 1.00 0.00 78 SER A N 14
ATOM 20032 C CA . SER A 1 78 ? 40.420 -6.520 3.846 1.00 0.00 78 SER A CA 14
ATOM 20033 C C . SER A 1 78 ? 41.764 -5.804 3.938 1.00 0.00 78 SER A C 14
ATOM 20034 O O . SER A 1 78 ? 42.056 -4.878 3.181 1.00 0.00 78 SER A O 14
ATOM 20042 N N . PRO A 1 79 ? 42.603 -6.243 4.888 1.00 0.00 79 PRO A N 14
ATOM 20043 C CA . PRO A 1 79 ? 43.931 -5.659 5.101 1.00 0.00 79 PRO A CA 14
ATOM 20044 C C . PRO A 1 79 ? 44.895 -5.979 3.964 1.00 0.00 79 PRO A C 14
ATOM 20045 O O . PRO A 1 79 ? 44.630 -6.829 3.114 1.00 0.00 79 PRO A O 14
ATOM 20056 N N . PRO A 1 80 ? 46.042 -5.283 3.946 1.00 0.00 80 PRO A N 14
ATOM 20057 C CA . PRO A 1 80 ? 47.069 -5.477 2.918 1.00 0.00 80 PRO A CA 14
ATOM 20058 C C . PRO A 1 80 ? 47.773 -6.823 3.049 1.00 0.00 80 PRO A C 14
ATOM 20059 O O . PRO A 1 80 ? 48.888 -6.904 3.565 1.00 0.00 80 PRO A O 14
ATOM 20070 N N . ALA A 1 81 ? 47.116 -7.878 2.579 1.00 0.00 81 ALA A N 14
ATOM 20071 C CA . ALA A 1 81 ? 47.680 -9.221 2.642 1.00 0.00 81 ALA A CA 14
ATOM 20072 C C . ALA A 1 81 ? 48.010 -9.611 4.078 1.00 0.00 81 ALA A C 14
ATOM 20073 O O . ALA A 1 81 ? 48.938 -10.381 4.325 1.00 0.00 81 ALA A O 14
ATOM 20080 N N . ASP A 1 82 ? 47.245 -9.074 5.022 1.00 0.00 82 ASP A N 14
ATOM 20081 C CA . ASP A 1 82 ? 47.456 -9.367 6.435 1.00 0.00 82 ASP A CA 14
ATOM 20082 C C . ASP A 1 82 ? 48.863 -8.969 6.869 1.00 0.00 82 ASP A C 14
ATOM 20083 O O . ASP A 1 82 ? 49.469 -9.618 7.720 1.00 0.00 82 ASP A O 14
ATOM 20092 N N . GLY A 1 83 ? 49.378 -7.896 6.275 1.00 0.00 83 GLY A N 14
ATOM 20093 C CA . GLY A 1 83 ? 50.711 -7.430 6.612 1.00 0.00 83 GLY A CA 14
ATOM 20094 C C . GLY A 1 83 ? 50.862 -5.932 6.440 1.00 0.00 83 GLY A C 14
ATOM 20095 O O . GLY A 1 83 ? 50.369 -5.153 7.255 1.00 0.00 83 GLY A O 14
ATOM 20099 N N . GLY A 1 84 ? 51.548 -5.526 5.376 1.00 0.00 84 GLY A N 14
ATOM 20100 C CA . GLY A 1 84 ? 51.753 -4.112 5.121 1.00 0.00 84 GLY A CA 14
ATOM 20101 C C . GLY A 1 84 ? 51.702 -3.777 3.643 1.00 0.00 84 GLY A C 14
ATOM 20102 O O . GLY A 1 84 ? 51.589 -4.667 2.801 1.00 0.00 84 GLY A O 14
ATOM 20106 N N . SER A 1 85 ? 51.784 -2.488 3.327 1.00 0.00 85 SER A N 14
ATOM 20107 C CA . SER A 1 85 ? 51.742 -2.037 1.941 1.00 0.00 85 SER A CA 14
ATOM 20108 C C . SER A 1 85 ? 52.051 -0.546 1.846 1.00 0.00 85 SER A C 14
ATOM 20109 O O . SER A 1 85 ? 51.179 0.278 1.569 1.00 0.00 85 SER A O 14
ATOM 20117 N N . PRO A 1 86 ? 53.322 -0.190 2.080 1.00 0.00 86 PRO A N 14
ATOM 20118 C CA . PRO A 1 86 ? 53.778 1.203 2.026 1.00 0.00 86 PRO A CA 14
ATOM 20119 C C . PRO A 1 86 ? 53.782 1.756 0.606 1.00 0.00 86 PRO A C 14
ATOM 20120 O O . PRO A 1 86 ? 53.651 1.021 -0.373 1.00 0.00 86 PRO A O 14
ATOM 20131 N N . PRO A 1 87 ? 53.936 3.083 0.487 1.00 0.00 87 PRO A N 14
ATOM 20132 C CA . PRO A 1 87 ? 53.962 3.765 -0.810 1.00 0.00 87 PRO A CA 14
ATOM 20133 C C . PRO A 1 87 ? 55.224 3.449 -1.606 1.00 0.00 87 PRO A C 14
ATOM 20134 O O . PRO A 1 87 ? 56.190 2.887 -1.087 1.00 0.00 87 PRO A O 14
ATOM 20145 N N . PRO A 1 88 ? 55.220 3.817 -2.895 1.00 0.00 88 PRO A N 14
ATOM 20146 C CA . PRO A 1 88 ? 56.358 3.584 -3.789 1.00 0.00 88 PRO A CA 14
ATOM 20147 C C . PRO A 1 88 ? 57.557 4.459 -3.442 1.00 0.00 88 PRO A C 14
ATOM 20148 O O . PRO A 1 88 ? 57.460 5.406 -2.661 1.00 0.00 88 PRO A O 14
ATOM 20159 N N . PRO A 1 89 ? 58.717 4.137 -4.035 1.00 0.00 89 PRO A N 14
ATOM 20160 C CA . PRO A 1 89 ? 59.957 4.884 -3.804 1.00 0.00 89 PRO A CA 14
ATOM 20161 C C . PRO A 1 89 ? 59.917 6.279 -4.417 1.00 0.00 89 PRO A C 14
ATOM 20162 O O . PRO A 1 89 ? 60.589 7.195 -3.944 1.00 0.00 89 PRO A O 14
ATOM 20173 N N . ALA A 1 90 ? 59.125 6.434 -5.473 1.00 0.00 90 ALA A N 14
ATOM 20174 C CA . ALA A 1 90 ? 58.996 7.718 -6.150 1.00 0.00 90 ALA A CA 14
ATOM 20175 C C . ALA A 1 90 ? 57.762 7.746 -7.045 1.00 0.00 90 ALA A C 14
ATOM 20176 O O . ALA A 1 90 ? 56.752 8.362 -6.707 1.00 0.00 90 ALA A O 14
ATOM 20183 N N . ASP A 1 91 ? 57.851 7.075 -8.188 1.00 0.00 91 ASP A N 14
ATOM 20184 C CA . ASP A 1 91 ? 56.741 7.023 -9.132 1.00 0.00 91 ASP A CA 14
ATOM 20185 C C . ASP A 1 91 ? 56.893 5.840 -10.084 1.00 0.00 91 ASP A C 14
ATOM 20186 O O . ASP A 1 91 ? 57.939 5.194 -10.127 1.00 0.00 91 ASP A O 14
ATOM 20195 N N . GLY A 1 92 ? 55.839 5.560 -10.844 1.00 0.00 92 GLY A N 14
ATOM 20196 C CA . GLY A 1 92 ? 55.874 4.454 -11.784 1.00 0.00 92 GLY A CA 14
ATOM 20197 C C . GLY A 1 92 ? 56.549 4.824 -13.089 1.00 0.00 92 GLY A C 14
ATOM 20198 O O . GLY A 1 92 ? 57.011 3.953 -13.826 1.00 0.00 92 GLY A O 14
ATOM 20202 N N . GLY A 1 93 ? 56.606 6.120 -13.379 1.00 0.00 93 GLY A N 14
ATOM 20203 C CA . GLY A 1 93 ? 57.229 6.580 -14.606 1.00 0.00 93 GLY A CA 14
ATOM 20204 C C . GLY A 1 93 ? 56.384 7.606 -15.336 1.00 0.00 93 GLY A C 14
ATOM 20205 O O . GLY A 1 93 ? 55.380 8.082 -14.807 1.00 0.00 93 GLY A O 14
ATOM 20209 N N . SER A 1 94 ? 56.793 7.948 -16.554 1.00 0.00 94 SER A N 14
ATOM 20210 C CA . SER A 1 94 ? 56.070 8.928 -17.355 1.00 0.00 94 SER A CA 14
ATOM 20211 C C . SER A 1 94 ? 56.734 9.113 -18.716 1.00 0.00 94 SER A C 14
ATOM 20212 O O . SER A 1 94 ? 57.572 9.993 -18.912 1.00 0.00 94 SER A O 14
ATOM 20220 N N . PRO A 1 95 ? 56.351 8.263 -19.681 1.00 0.00 95 PRO A N 14
ATOM 20221 C CA . PRO A 1 95 ? 55.354 7.211 -19.460 1.00 0.00 95 PRO A CA 14
ATOM 20222 C C . PRO A 1 95 ? 55.874 6.101 -18.553 1.00 0.00 95 PRO A C 14
ATOM 20223 O O . PRO A 1 95 ? 57.078 5.946 -18.349 1.00 0.00 95 PRO A O 14
ATOM 20234 N N . PRO A 1 96 ? 54.947 5.309 -17.995 1.00 0.00 96 PRO A N 14
ATOM 20235 C CA . PRO A 1 96 ? 55.289 4.198 -17.101 1.00 0.00 96 PRO A CA 14
ATOM 20236 C C . PRO A 1 96 ? 55.969 3.049 -17.838 1.00 0.00 96 PRO A C 14
ATOM 20237 O O . PRO A 1 96 ? 55.307 2.129 -18.318 1.00 0.00 96 PRO A O 14
ATOM 20248 N N . VAL A 1 97 ? 57.294 3.109 -17.924 1.00 0.00 97 VAL A N 14
ATOM 20249 C CA . VAL A 1 97 ? 58.063 2.072 -18.602 1.00 0.00 97 VAL A CA 14
ATOM 20250 C C . VAL A 1 97 ? 58.375 0.915 -17.659 1.00 0.00 97 VAL A C 14
ATOM 20251 O O . VAL A 1 97 ? 58.570 1.112 -16.460 1.00 0.00 97 VAL A O 14
ATOM 20264 N N . ASP A 1 98 ? 58.420 -0.293 -18.210 1.00 0.00 98 ASP A N 14
ATOM 20265 C CA . ASP A 1 98 ? 58.710 -1.484 -17.419 1.00 0.00 98 ASP A CA 14
ATOM 20266 C C . ASP A 1 98 ? 57.664 -1.678 -16.326 1.00 0.00 98 ASP A C 14
ATOM 20267 O O . ASP A 1 98 ? 56.737 -0.880 -16.191 1.00 0.00 98 ASP A O 14
ATOM 20276 N N . GLY A 1 99 ? 57.819 -2.745 -15.548 1.00 0.00 99 GLY A N 14
ATOM 20277 C CA . GLY A 1 99 ? 56.880 -3.025 -14.477 1.00 0.00 99 GLY A CA 14
ATOM 20278 C C . GLY A 1 99 ? 57.104 -2.144 -13.264 1.00 0.00 99 GLY A C 14
ATOM 20279 O O . GLY A 1 99 ? 57.114 -0.918 -13.371 1.00 0.00 99 GLY A O 14
ATOM 20283 N N . GLY A 1 100 ? 57.283 -2.770 -12.105 1.00 0.00 100 GLY A N 14
ATOM 20284 C CA . GLY A 1 100 ? 57.504 -2.019 -10.883 1.00 0.00 100 GLY A CA 14
ATOM 20285 C C . GLY A 1 100 ? 58.936 -2.114 -10.394 1.00 0.00 100 GLY A C 14
ATOM 20286 O O . GLY A 1 100 ? 59.408 -1.245 -9.661 1.00 0.00 100 GLY A O 14
ATOM 20290 N N . SER A 1 101 ? 59.629 -3.174 -10.800 1.00 0.00 101 SER A N 14
ATOM 20291 C CA . SER A 1 101 ? 61.014 -3.382 -10.394 1.00 0.00 101 SER A CA 14
ATOM 20292 C C . SER A 1 101 ? 61.117 -3.557 -8.882 1.00 0.00 101 SER A C 14
ATOM 20293 O O . SER A 1 101 ? 60.222 -3.179 -8.125 1.00 0.00 101 SER A O 14
ATOM 20301 N N . PRO A 1 102 ? 62.234 -4.145 -8.430 1.00 0.00 102 PRO A N 14
ATOM 20302 C CA . PRO A 1 102 ? 62.483 -4.384 -7.005 1.00 0.00 102 PRO A CA 14
ATOM 20303 C C . PRO A 1 102 ? 62.734 -3.091 -6.236 1.00 0.00 102 PRO A C 14
ATOM 20304 O O . PRO A 1 102 ? 62.924 -2.022 -6.816 1.00 0.00 102 PRO A O 14
ATOM 20315 N N . PRO A 1 103 ? 62.734 -3.189 -4.898 1.00 0.00 103 PRO A N 14
ATOM 20316 C CA . PRO A 1 103 ? 62.508 -4.456 -4.196 1.00 0.00 103 PRO A CA 14
ATOM 20317 C C . PRO A 1 103 ? 61.069 -4.942 -4.329 1.00 0.00 103 PRO A C 14
ATOM 20318 O O . PRO A 1 103 ? 60.179 -4.213 -4.767 1.00 0.00 103 PRO A O 14
ATOM 20329 N N . PRO A 1 104 ? 60.832 -6.204 -3.942 1.00 0.00 104 PRO A N 14
ATOM 20330 C CA . PRO A 1 104 ? 59.502 -6.816 -4.007 1.00 0.00 104 PRO A CA 14
ATOM 20331 C C . PRO A 1 104 ? 58.538 -6.219 -2.987 1.00 0.00 104 PRO A C 14
ATOM 20332 O O . PRO A 1 104 ? 58.933 -5.492 -2.075 1.00 0.00 104 PRO A O 14
ATOM 20343 N N . PRO A 1 105 ? 57.243 -6.531 -3.142 1.00 0.00 105 PRO A N 14
ATOM 20344 C CA . PRO A 1 105 ? 56.196 -6.036 -2.242 1.00 0.00 105 PRO A CA 14
ATOM 20345 C C . PRO A 1 105 ? 56.282 -6.661 -0.854 1.00 0.00 105 PRO A C 14
ATOM 20346 O O . PRO A 1 105 ? 57.239 -7.369 -0.539 1.00 0.00 105 PRO A O 14
ATOM 20357 N N . SER A 1 106 ? 55.277 -6.394 -0.027 1.00 0.00 106 SER A N 14
ATOM 20358 C CA . SER A 1 106 ? 55.241 -6.927 1.330 1.00 0.00 106 SER A CA 14
ATOM 20359 C C . SER A 1 106 ? 54.521 -8.272 1.366 1.00 0.00 106 SER A C 14
ATOM 20360 O O . SER A 1 106 ? 54.796 -9.114 2.222 1.00 0.00 106 SER A O 14
ATOM 20368 N N . THR A 1 107 ? 53.598 -8.467 0.430 1.00 0.00 107 THR A N 14
ATOM 20369 C CA . THR A 1 107 ? 52.837 -9.708 0.354 1.00 0.00 107 THR A CA 14
ATOM 20370 C C . THR A 1 107 ? 53.760 -10.908 0.176 1.00 0.00 107 THR A C 14
ATOM 20371 O O . THR A 1 107 ? 53.586 -11.940 0.826 1.00 0.00 107 THR A O 14
ATOM 20382 N N . HIS A 1 108 ? 54.743 -10.767 -0.707 1.00 0.00 108 HIS A N 14
ATOM 20383 C CA . HIS A 1 108 ? 55.695 -11.841 -0.970 1.00 0.00 108 HIS A CA 14
ATOM 20384 C C . HIS A 1 108 ? 54.970 -13.142 -1.299 1.00 0.00 108 HIS A C 14
ATOM 20385 O O . HIS A 1 108 ? 54.022 -13.153 -2.085 1.00 0.00 108 HIS A O 14
ATOM 20399 N N . ALA A 1 1 ? 2.341 1.793 4.218 1.00 0.00 1 ALA A N 15
ATOM 20400 C CA . ALA A 1 1 ? 3.211 0.952 3.406 1.00 0.00 1 ALA A CA 15
ATOM 20401 C C . ALA A 1 1 ? 3.832 1.747 2.263 1.00 0.00 1 ALA A C 15
ATOM 20402 O O . ALA A 1 1 ? 3.476 2.901 2.030 1.00 0.00 1 ALA A O 15
ATOM 20409 N N . GLY A 1 2 ? 4.766 1.121 1.551 1.00 0.00 2 GLY A N 15
ATOM 20410 C CA . GLY A 1 2 ? 5.423 1.786 0.442 1.00 0.00 2 GLY A CA 15
ATOM 20411 C C . GLY A 1 2 ? 6.635 2.584 0.879 1.00 0.00 2 GLY A C 15
ATOM 20412 O O . GLY A 1 2 ? 6.960 3.610 0.281 1.00 0.00 2 GLY A O 15
ATOM 20416 N N . SER A 1 3 ? 7.304 2.114 1.927 1.00 0.00 3 SER A N 15
ATOM 20417 C CA . SER A 1 3 ? 8.484 2.794 2.448 1.00 0.00 3 SER A CA 15
ATOM 20418 C C . SER A 1 3 ? 9.092 2.014 3.609 1.00 0.00 3 SER A C 15
ATOM 20419 O O . SER A 1 3 ? 8.588 2.053 4.732 1.00 0.00 3 SER A O 15
ATOM 20427 N N . LYS A 1 4 ? 10.181 1.304 3.331 1.00 0.00 4 LYS A N 15
ATOM 20428 C CA . LYS A 1 4 ? 10.861 0.514 4.351 1.00 0.00 4 LYS A CA 15
ATOM 20429 C C . LYS A 1 4 ? 12.288 0.186 3.923 1.00 0.00 4 LYS A C 15
ATOM 20430 O O . LYS A 1 4 ? 12.794 0.733 2.941 1.00 0.00 4 LYS A O 15
ATOM 20449 N N . LEU A 1 5 ? 12.931 -0.710 4.663 1.00 0.00 5 LEU A N 15
ATOM 20450 C CA . LEU A 1 5 ? 14.300 -1.113 4.358 1.00 0.00 5 LEU A CA 15
ATOM 20451 C C . LEU A 1 5 ? 14.457 -2.627 4.456 1.00 0.00 5 LEU A C 15
ATOM 20452 O O . LEU A 1 5 ? 13.851 -3.271 5.313 1.00 0.00 5 LEU A O 15
ATOM 20468 N N . CYS A 1 6 ? 15.275 -3.190 3.573 1.00 0.00 6 CYS A N 15
ATOM 20469 C CA . CYS A 1 6 ? 15.514 -4.628 3.559 1.00 0.00 6 CYS A CA 15
ATOM 20470 C C . CYS A 1 6 ? 16.996 -4.935 3.754 1.00 0.00 6 CYS A C 15
ATOM 20471 O O . CYS A 1 6 ? 17.859 -4.150 3.363 1.00 0.00 6 CYS A O 15
ATOM 20478 N N . GLU A 1 7 ? 17.282 -6.083 4.360 1.00 0.00 7 GLU A N 15
ATOM 20479 C CA . GLU A 1 7 ? 18.659 -6.493 4.607 1.00 0.00 7 GLU A CA 15
ATOM 20480 C C . GLU A 1 7 ? 18.840 -7.983 4.335 1.00 0.00 7 GLU A C 15
ATOM 20481 O O . GLU A 1 7 ? 17.987 -8.799 4.686 1.00 0.00 7 GLU A O 15
ATOM 20493 N N . LYS A 1 8 ? 19.957 -8.332 3.705 1.00 0.00 8 LYS A N 15
ATOM 20494 C CA . LYS A 1 8 ? 20.253 -9.724 3.385 1.00 0.00 8 LYS A CA 15
ATOM 20495 C C . LYS A 1 8 ? 21.324 -10.281 4.317 1.00 0.00 8 LYS A C 15
ATOM 20496 O O . LYS A 1 8 ? 22.127 -9.532 4.875 1.00 0.00 8 LYS A O 15
ATOM 20515 N N . THR A 1 9 ? 21.332 -11.600 4.479 1.00 0.00 9 THR A N 15
ATOM 20516 C CA . THR A 1 9 ? 22.305 -12.258 5.343 1.00 0.00 9 THR A CA 15
ATOM 20517 C C . THR A 1 9 ? 23.172 -13.232 4.553 1.00 0.00 9 THR A C 15
ATOM 20518 O O . THR A 1 9 ? 23.350 -14.383 4.952 1.00 0.00 9 THR A O 15
ATOM 20529 N N . SER A 1 10 ? 23.709 -12.763 3.431 1.00 0.00 10 SER A N 15
ATOM 20530 C CA . SER A 1 10 ? 24.556 -13.595 2.583 1.00 0.00 10 SER A CA 15
ATOM 20531 C C . SER A 1 10 ? 23.903 -14.949 2.327 1.00 0.00 10 SER A C 15
ATOM 20532 O O . SER A 1 10 ? 24.152 -15.918 3.044 1.00 0.00 10 SER A O 15
ATOM 20540 N N . LYS A 1 11 ? 23.065 -15.010 1.297 1.00 0.00 11 LYS A N 15
ATOM 20541 C CA . LYS A 1 11 ? 22.376 -16.245 0.942 1.00 0.00 11 LYS A CA 15
ATOM 20542 C C . LYS A 1 11 ? 22.797 -16.724 -0.444 1.00 0.00 11 LYS A C 15
ATOM 20543 O O . LYS A 1 11 ? 22.176 -17.619 -1.018 1.00 0.00 11 LYS A O 15
ATOM 20562 N N . THR A 1 12 ? 23.857 -16.123 -0.976 1.00 0.00 12 THR A N 15
ATOM 20563 C CA . THR A 1 12 ? 24.361 -16.489 -2.294 1.00 0.00 12 THR A CA 15
ATOM 20564 C C . THR A 1 12 ? 25.803 -16.030 -2.477 1.00 0.00 12 THR A C 15
ATOM 20565 O O . THR A 1 12 ? 26.268 -15.847 -3.603 1.00 0.00 12 THR A O 15
ATOM 20576 N N . TYR A 1 13 ? 26.506 -15.847 -1.366 1.00 0.00 13 TYR A N 15
ATOM 20577 C CA . TYR A 1 13 ? 27.896 -15.407 -1.405 1.00 0.00 13 TYR A CA 15
ATOM 20578 C C . TYR A 1 13 ? 28.846 -16.590 -1.245 1.00 0.00 13 TYR A C 15
ATOM 20579 O O . TYR A 1 13 ? 29.458 -17.044 -2.212 1.00 0.00 13 TYR A O 15
ATOM 20597 N N . SER A 1 14 ? 28.963 -17.085 -0.017 1.00 0.00 14 SER A N 15
ATOM 20598 C CA . SER A 1 14 ? 29.840 -18.214 0.272 1.00 0.00 14 SER A CA 15
ATOM 20599 C C . SER A 1 14 ? 31.260 -17.937 -0.215 1.00 0.00 14 SER A C 15
ATOM 20600 O O . SER A 1 14 ? 31.555 -16.855 -0.720 1.00 0.00 14 SER A O 15
ATOM 20608 N N . GLY A 1 15 ? 32.136 -18.925 -0.058 1.00 0.00 15 GLY A N 15
ATOM 20609 C CA . GLY A 1 15 ? 33.514 -18.769 -0.485 1.00 0.00 15 GLY A CA 15
ATOM 20610 C C . GLY A 1 15 ? 34.286 -17.801 0.389 1.00 0.00 15 GLY A C 15
ATOM 20611 O O . GLY A 1 15 ? 33.741 -17.241 1.340 1.00 0.00 15 GLY A O 15
ATOM 20615 N N . LYS A 1 16 ? 35.560 -17.604 0.068 1.00 0.00 16 LYS A N 15
ATOM 20616 C CA . LYS A 1 16 ? 36.410 -16.697 0.830 1.00 0.00 16 LYS A CA 15
ATOM 20617 C C . LYS A 1 16 ? 35.743 -15.335 0.994 1.00 0.00 16 LYS A C 15
ATOM 20618 O O . LYS A 1 16 ? 35.420 -14.668 0.010 1.00 0.00 16 LYS A O 15
ATOM 20637 N N . CYS A 1 17 ? 35.541 -14.926 2.242 1.00 0.00 17 CYS A N 15
ATOM 20638 C CA . CYS A 1 17 ? 34.914 -13.643 2.535 1.00 0.00 17 CYS A CA 15
ATOM 20639 C C . CYS A 1 17 ? 35.915 -12.502 2.387 1.00 0.00 17 CYS A C 15
ATOM 20640 O O . CYS A 1 17 ? 37.125 -12.705 2.495 1.00 0.00 17 CYS A O 15
ATOM 20647 N N . ASP A 1 18 ? 35.403 -11.301 2.140 1.00 0.00 18 ASP A N 15
ATOM 20648 C CA . ASP A 1 18 ? 36.252 -10.126 1.978 1.00 0.00 18 ASP A CA 15
ATOM 20649 C C . ASP A 1 18 ? 35.457 -8.846 2.215 1.00 0.00 18 ASP A C 15
ATOM 20650 O O . ASP A 1 18 ? 34.329 -8.885 2.704 1.00 0.00 18 ASP A O 15
ATOM 20659 N N . ASN A 1 19 ? 36.055 -7.711 1.865 1.00 0.00 19 ASN A N 15
ATOM 20660 C CA . ASN A 1 19 ? 35.404 -6.418 2.041 1.00 0.00 19 ASN A CA 15
ATOM 20661 C C . ASN A 1 19 ? 34.680 -5.996 0.766 1.00 0.00 19 ASN A C 15
ATOM 20662 O O . ASN A 1 19 ? 33.451 -5.933 0.728 1.00 0.00 19 ASN A O 15
ATOM 20673 N N . LYS A 1 20 ? 35.451 -5.707 -0.277 1.00 0.00 20 LYS A N 15
ATOM 20674 C CA . LYS A 1 20 ? 34.885 -5.292 -1.555 1.00 0.00 20 LYS A CA 15
ATOM 20675 C C . LYS A 1 20 ? 34.132 -6.442 -2.216 1.00 0.00 20 LYS A C 15
ATOM 20676 O O . LYS A 1 20 ? 33.076 -6.243 -2.817 1.00 0.00 20 LYS A O 15
ATOM 20695 N N . LYS A 1 21 ? 34.681 -7.647 -2.100 1.00 0.00 21 LYS A N 15
ATOM 20696 C CA . LYS A 1 21 ? 34.061 -8.830 -2.683 1.00 0.00 21 LYS A CA 15
ATOM 20697 C C . LYS A 1 21 ? 32.669 -9.057 -2.102 1.00 0.00 21 LYS A C 15
ATOM 20698 O O . LYS A 1 21 ? 31.777 -9.569 -2.780 1.00 0.00 21 LYS A O 15
ATOM 20717 N N . CYS A 1 22 ? 32.488 -8.673 -0.843 1.00 0.00 22 CYS A N 15
ATOM 20718 C CA . CYS A 1 22 ? 31.205 -8.833 -0.170 1.00 0.00 22 CYS A CA 15
ATOM 20719 C C . CYS A 1 22 ? 30.231 -7.736 -0.589 1.00 0.00 22 CYS A C 15
ATOM 20720 O O . CYS A 1 22 ? 29.167 -8.013 -1.143 1.00 0.00 22 CYS A O 15
ATOM 20727 N N . ASP A 1 23 ? 30.602 -6.489 -0.320 1.00 0.00 23 ASP A N 15
ATOM 20728 C CA . ASP A 1 23 ? 29.762 -5.349 -0.669 1.00 0.00 23 ASP A CA 15
ATOM 20729 C C . ASP A 1 23 ? 29.385 -5.384 -2.147 1.00 0.00 23 ASP A C 15
ATOM 20730 O O . ASP A 1 23 ? 28.265 -5.036 -2.521 1.00 0.00 23 ASP A O 15
ATOM 20739 N N . LYS A 1 24 ? 30.327 -5.806 -2.983 1.00 0.00 24 LYS A N 15
ATOM 20740 C CA . LYS A 1 24 ? 30.095 -5.888 -4.420 1.00 0.00 24 LYS A CA 15
ATOM 20741 C C . LYS A 1 24 ? 29.028 -6.930 -4.740 1.00 0.00 24 LYS A C 15
ATOM 20742 O O . LYS A 1 24 ? 28.082 -6.658 -5.481 1.00 0.00 24 LYS A O 15
ATOM 20761 N N . LYS A 1 25 ? 29.184 -8.123 -4.177 1.00 0.00 25 LYS A N 15
ATOM 20762 C CA . LYS A 1 25 ? 28.233 -9.206 -4.399 1.00 0.00 25 LYS A CA 15
ATOM 20763 C C . LYS A 1 25 ? 26.838 -8.810 -3.927 1.00 0.00 25 LYS A C 15
ATOM 20764 O O . LYS A 1 25 ? 25.834 -9.310 -4.436 1.00 0.00 25 LYS A O 15
ATOM 20783 N N . CYS A 1 26 ? 26.782 -7.909 -2.952 1.00 0.00 26 CYS A N 15
ATOM 20784 C CA . CYS A 1 26 ? 25.510 -7.444 -2.412 1.00 0.00 26 CYS A CA 15
ATOM 20785 C C . CYS A 1 26 ? 24.723 -6.667 -3.463 1.00 0.00 26 CYS A C 15
ATOM 20786 O O . CYS A 1 26 ? 23.565 -6.979 -3.742 1.00 0.00 26 CYS A O 15
ATOM 20793 N N . ILE A 1 27 ? 25.360 -5.656 -4.043 1.00 0.00 27 ILE A N 15
ATOM 20794 C CA . ILE A 1 27 ? 24.721 -4.836 -5.064 1.00 0.00 27 ILE A CA 15
ATOM 20795 C C . ILE A 1 27 ? 24.737 -5.534 -6.420 1.00 0.00 27 ILE A C 15
ATOM 20796 O O . ILE A 1 27 ? 23.995 -5.163 -7.328 1.00 0.00 27 ILE A O 15
ATOM 20812 N N . GLU A 1 28 ? 25.588 -6.547 -6.547 1.00 0.00 28 GLU A N 15
ATOM 20813 C CA . GLU A 1 28 ? 25.700 -7.298 -7.793 1.00 0.00 28 GLU A CA 15
ATOM 20814 C C . GLU A 1 28 ? 24.637 -8.390 -7.867 1.00 0.00 28 GLU A C 15
ATOM 20815 O O . GLU A 1 28 ? 24.002 -8.584 -8.903 1.00 0.00 28 GLU A O 15
ATOM 20827 N N . TRP A 1 29 ? 24.450 -9.101 -6.760 1.00 0.00 29 TRP A N 15
ATOM 20828 C CA . TRP A 1 29 ? 23.464 -10.174 -6.699 1.00 0.00 29 TRP A CA 15
ATOM 20829 C C . TRP A 1 29 ? 22.217 -9.726 -5.945 1.00 0.00 29 TRP A C 15
ATOM 20830 O O . TRP A 1 29 ? 21.099 -9.861 -6.442 1.00 0.00 29 TRP A O 15
ATOM 20851 N N . GLU A 1 30 ? 22.417 -9.194 -4.744 1.00 0.00 30 GLU A N 15
ATOM 20852 C CA . GLU A 1 30 ? 21.306 -8.726 -3.922 1.00 0.00 30 GLU A CA 15
ATOM 20853 C C . GLU A 1 30 ? 20.913 -7.301 -4.298 1.00 0.00 30 GLU A C 15
ATOM 20854 O O . GLU A 1 30 ? 19.985 -6.729 -3.726 1.00 0.00 30 GLU A O 15
ATOM 20866 N N . LYS A 1 31 ? 21.626 -6.732 -5.264 1.00 0.00 31 LYS A N 15
ATOM 20867 C CA . LYS A 1 31 ? 21.354 -5.374 -5.719 1.00 0.00 31 LYS A CA 15
ATOM 20868 C C . LYS A 1 31 ? 21.108 -4.443 -4.535 1.00 0.00 31 LYS A C 15
ATOM 20869 O O . LYS A 1 31 ? 20.302 -3.517 -4.620 1.00 0.00 31 LYS A O 15
ATOM 20888 N N . ALA A 1 32 ? 21.808 -4.695 -3.434 1.00 0.00 32 ALA A N 15
ATOM 20889 C CA . ALA A 1 32 ? 21.668 -3.878 -2.236 1.00 0.00 32 ALA A CA 15
ATOM 20890 C C . ALA A 1 32 ? 22.427 -2.562 -2.376 1.00 0.00 32 ALA A C 15
ATOM 20891 O O . ALA A 1 32 ? 22.837 -2.187 -3.474 1.00 0.00 32 ALA A O 15
ATOM 20898 N N . GLN A 1 33 ? 22.609 -1.867 -1.258 1.00 0.00 33 GLN A N 15
ATOM 20899 C CA . GLN A 1 33 ? 23.317 -0.593 -1.259 1.00 0.00 33 GLN A CA 15
ATOM 20900 C C . GLN A 1 33 ? 24.695 -0.736 -0.621 1.00 0.00 33 GLN A C 15
ATOM 20901 O O . GLN A 1 33 ? 25.696 -0.273 -1.169 1.00 0.00 33 GLN A O 15
ATOM 20915 N N . HIS A 1 34 ? 24.740 -1.380 0.541 1.00 0.00 34 HIS A N 15
ATOM 20916 C CA . HIS A 1 34 ? 25.995 -1.584 1.255 1.00 0.00 34 HIS A CA 15
ATOM 20917 C C . HIS A 1 34 ? 25.989 -2.918 1.996 1.00 0.00 34 HIS A C 15
ATOM 20918 O O . HIS A 1 34 ? 24.931 -3.440 2.345 1.00 0.00 34 HIS A O 15
ATOM 20932 N N . GLY A 1 35 ? 27.178 -3.465 2.231 1.00 0.00 35 GLY A N 15
ATOM 20933 C CA . GLY A 1 35 ? 27.286 -4.733 2.928 1.00 0.00 35 GLY A CA 15
ATOM 20934 C C . GLY A 1 35 ? 28.549 -4.831 3.761 1.00 0.00 35 GLY A C 15
ATOM 20935 O O . GLY A 1 35 ? 29.426 -3.973 3.673 1.00 0.00 35 GLY A O 15
ATOM 20939 N N . ALA A 1 36 ? 28.641 -5.880 4.572 1.00 0.00 36 ALA A N 15
ATOM 20940 C CA . ALA A 1 36 ? 29.805 -6.087 5.424 1.00 0.00 36 ALA A CA 15
ATOM 20941 C C . ALA A 1 36 ? 30.066 -7.573 5.644 1.00 0.00 36 ALA A C 15
ATOM 20942 O O . ALA A 1 36 ? 29.199 -8.411 5.393 1.00 0.00 36 ALA A O 15
ATOM 20949 N N . CYS A 1 37 ? 31.267 -7.895 6.115 1.00 0.00 37 CYS A N 15
ATOM 20950 C CA . CYS A 1 37 ? 31.643 -9.280 6.369 1.00 0.00 37 CYS A CA 15
ATOM 20951 C C . CYS A 1 37 ? 32.020 -9.482 7.834 1.00 0.00 37 CYS A C 15
ATOM 20952 O O . CYS A 1 37 ? 32.629 -8.611 8.455 1.00 0.00 37 CYS A O 15
ATOM 20959 N N . HIS A 1 38 ? 31.652 -10.637 8.380 1.00 0.00 38 HIS A N 15
ATOM 20960 C CA . HIS A 1 38 ? 31.952 -10.954 9.772 1.00 0.00 38 HIS A CA 15
ATOM 20961 C C . HIS A 1 38 ? 32.300 -12.431 9.930 1.00 0.00 38 HIS A C 15
ATOM 20962 O O . HIS A 1 38 ? 31.946 -13.257 9.088 1.00 0.00 38 HIS A O 15
ATOM 20976 N N . LYS A 1 39 ? 32.997 -12.757 11.013 1.00 0.00 39 LYS A N 15
ATOM 20977 C CA . LYS A 1 39 ? 33.394 -14.134 11.282 1.00 0.00 39 LYS A CA 15
ATOM 20978 C C . LYS A 1 39 ? 32.991 -14.551 12.693 1.00 0.00 39 LYS A C 15
ATOM 20979 O O . LYS A 1 39 ? 33.250 -13.834 13.660 1.00 0.00 39 LYS A O 15
ATOM 20998 N N . ARG A 1 40 ? 32.356 -15.713 12.803 1.00 0.00 40 ARG A N 15
ATOM 20999 C CA . ARG A 1 40 ? 31.917 -16.224 14.096 1.00 0.00 40 ARG A CA 15
ATOM 21000 C C . ARG A 1 40 ? 31.459 -17.675 13.980 1.00 0.00 40 ARG A C 15
ATOM 21001 O O . ARG A 1 40 ? 31.736 -18.345 12.986 1.00 0.00 40 ARG A O 15
ATOM 21022 N N . GLU A 1 41 ? 30.756 -18.152 15.003 1.00 0.00 41 GLU A N 15
ATOM 21023 C CA . GLU A 1 41 ? 30.261 -19.524 15.015 1.00 0.00 41 GLU A CA 15
ATOM 21024 C C . GLU A 1 41 ? 31.306 -20.484 14.455 1.00 0.00 41 GLU A C 15
ATOM 21025 O O . GLU A 1 41 ? 31.309 -20.788 13.262 1.00 0.00 41 GLU A O 15
ATOM 21037 N N . ALA A 1 42 ? 32.191 -20.959 15.325 1.00 0.00 42 ALA A N 15
ATOM 21038 C CA . ALA A 1 42 ? 33.240 -21.886 14.919 1.00 0.00 42 ALA A CA 15
ATOM 21039 C C . ALA A 1 42 ? 34.266 -21.197 14.027 1.00 0.00 42 ALA A C 15
ATOM 21040 O O . ALA A 1 42 ? 35.390 -20.928 14.449 1.00 0.00 42 ALA A O 15
ATOM 21047 N N . GLY A 1 43 ? 33.873 -20.914 12.788 1.00 0.00 43 GLY A N 15
ATOM 21048 C CA . GLY A 1 43 ? 34.771 -20.259 11.856 1.00 0.00 43 GLY A CA 15
ATOM 21049 C C . GLY A 1 43 ? 34.113 -19.972 10.521 1.00 0.00 43 GLY A C 15
ATOM 21050 O O . GLY A 1 43 ? 34.739 -20.106 9.469 1.00 0.00 43 GLY A O 15
ATOM 21054 N N . LYS A 1 44 ? 32.845 -19.577 10.561 1.00 0.00 44 LYS A N 15
ATOM 21055 C CA . LYS A 1 44 ? 32.099 -19.271 9.346 1.00 0.00 44 LYS A CA 15
ATOM 21056 C C . LYS A 1 44 ? 31.987 -17.764 9.141 1.00 0.00 44 LYS A C 15
ATOM 21057 O O . LYS A 1 44 ? 31.835 -17.009 10.100 1.00 0.00 44 LYS A O 15
ATOM 21076 N N . GLU A 1 45 ? 32.063 -17.334 7.885 1.00 0.00 45 GLU A N 15
ATOM 21077 C CA . GLU A 1 45 ? 31.969 -15.917 7.557 1.00 0.00 45 GLU A CA 15
ATOM 21078 C C . GLU A 1 45 ? 30.555 -15.553 7.115 1.00 0.00 45 GLU A C 15
ATOM 21079 O O . GLU A 1 45 ? 29.995 -16.175 6.212 1.00 0.00 45 GLU A O 15
ATOM 21091 N N . SER A 1 46 ? 29.982 -14.541 7.759 1.00 0.00 46 SER A N 15
ATOM 21092 C CA . SER A 1 46 ? 28.631 -14.097 7.437 1.00 0.00 46 SER A CA 15
ATOM 21093 C C . SER A 1 46 ? 28.645 -12.676 6.881 1.00 0.00 46 SER A C 15
ATOM 21094 O O . SER A 1 46 ? 29.213 -11.765 7.486 1.00 0.00 46 SER A O 15
ATOM 21102 N N . CYS A 1 47 ? 28.015 -12.493 5.725 1.00 0.00 47 CYS A N 15
ATOM 21103 C CA . CYS A 1 47 ? 27.954 -11.185 5.086 1.00 0.00 47 CYS A CA 15
ATOM 21104 C C . CYS A 1 47 ? 26.530 -10.637 5.103 1.00 0.00 47 CYS A C 15
ATOM 21105 O O . CYS A 1 47 ? 25.589 -11.310 4.682 1.00 0.00 47 CYS A O 15
ATOM 21112 N N . PHE A 1 48 ? 26.379 -9.410 5.593 1.00 0.00 48 PHE A N 15
ATOM 21113 C CA . PHE A 1 48 ? 25.071 -8.771 5.666 1.00 0.00 48 PHE A CA 15
ATOM 21114 C C . PHE A 1 48 ? 25.029 -7.515 4.801 1.00 0.00 48 PHE A C 15
ATOM 21115 O O . PHE A 1 48 ? 25.989 -6.746 4.757 1.00 0.00 48 PHE A O 15
ATOM 21132 N N . CYS A 1 49 ? 23.910 -7.315 4.113 1.00 0.00 49 CYS A N 15
ATOM 21133 C CA . CYS A 1 49 ? 23.742 -6.154 3.247 1.00 0.00 49 CYS A CA 15
ATOM 21134 C C . CYS A 1 49 ? 22.464 -5.396 3.596 1.00 0.00 49 CYS A C 15
ATOM 21135 O O . CYS A 1 49 ? 21.525 -5.965 4.153 1.00 0.00 49 CYS A O 15
ATOM 21142 N N . TYR A 1 50 ? 22.436 -4.110 3.265 1.00 0.00 50 TYR A N 15
ATOM 21143 C CA . TYR A 1 50 ? 21.275 -3.273 3.545 1.00 0.00 50 TYR A CA 15
ATOM 21144 C C . TYR A 1 50 ? 20.970 -2.354 2.367 1.00 0.00 50 TYR A C 15
ATOM 21145 O O . TYR A 1 50 ? 21.872 -1.751 1.784 1.00 0.00 50 TYR A O 15
ATOM 21163 N N . PHE A 1 51 ? 19.691 -2.250 2.021 1.00 0.00 51 PHE A N 15
ATOM 21164 C CA . PHE A 1 51 ? 19.264 -1.405 0.912 1.00 0.00 51 PHE A CA 15
ATOM 21165 C C . PHE A 1 51 ? 17.855 -0.868 1.149 1.00 0.00 51 PHE A C 15
ATOM 21166 O O . PHE A 1 51 ? 17.064 -1.469 1.876 1.00 0.00 51 PHE A O 15
ATOM 21183 N N . ASP A 1 52 ? 17.550 0.267 0.530 1.00 0.00 52 ASP A N 15
ATOM 21184 C CA . ASP A 1 52 ? 16.237 0.885 0.671 1.00 0.00 52 ASP A CA 15
ATOM 21185 C C . ASP A 1 52 ? 15.162 0.041 -0.007 1.00 0.00 52 ASP A C 15
ATOM 21186 O O . ASP A 1 52 ? 15.317 -0.374 -1.156 1.00 0.00 52 ASP A O 15
ATOM 21195 N N . CYS A 1 53 ? 14.074 -0.211 0.712 1.00 0.00 53 CYS A N 15
ATOM 21196 C CA . CYS A 1 53 ? 12.974 -1.007 0.181 1.00 0.00 53 CYS A CA 15
ATOM 21197 C C . CYS A 1 53 ? 11.719 -0.156 0.010 1.00 0.00 53 CYS A C 15
ATOM 21198 O O . CYS A 1 53 ? 11.521 0.827 0.723 1.00 0.00 53 CYS A O 15
ATOM 21205 N N . SER A 1 54 ? 10.875 -0.541 -0.942 1.00 0.00 54 SER A N 15
ATOM 21206 C CA . SER A 1 54 ? 9.641 0.189 -1.210 1.00 0.00 54 SER A CA 15
ATOM 21207 C C . SER A 1 54 ? 9.903 1.690 -1.289 1.00 0.00 54 SER A C 15
ATOM 21208 O O . SER A 1 54 ? 9.134 2.495 -0.764 1.00 0.00 54 SER A O 15
ATOM 21216 N N . LYS A 1 55 ? 10.996 2.059 -1.948 1.00 0.00 55 LYS A N 15
ATOM 21217 C CA . LYS A 1 55 ? 11.362 3.463 -2.098 1.00 0.00 55 LYS A CA 15
ATOM 21218 C C . LYS A 1 55 ? 11.726 4.077 -0.750 1.00 0.00 55 LYS A C 15
ATOM 21219 O O . LYS A 1 55 ? 10.896 4.719 -0.106 1.00 0.00 55 LYS A O 15
ATOM 21238 N N . SER A 1 56 ? 12.971 3.877 -0.330 1.00 0.00 56 SER A N 15
ATOM 21239 C CA . SER A 1 56 ? 13.444 4.410 0.942 1.00 0.00 56 SER A CA 15
ATOM 21240 C C . SER A 1 56 ? 14.708 5.242 0.747 1.00 0.00 56 SER A C 15
ATOM 21241 O O . SER A 1 56 ? 15.458 5.062 -0.212 1.00 0.00 56 SER A O 15
ATOM 21249 N N . PRO A 1 57 ? 14.950 6.175 1.679 1.00 0.00 57 PRO A N 15
ATOM 21250 C CA . PRO A 1 57 ? 16.122 7.054 1.633 1.00 0.00 57 PRO A CA 15
ATOM 21251 C C . PRO A 1 57 ? 17.421 6.303 1.908 1.00 0.00 57 PRO A C 15
ATOM 21252 O O . PRO A 1 57 ? 17.421 5.169 2.387 1.00 0.00 57 PRO A O 15
ATOM 21263 N N . PRO A 1 58 ? 18.555 6.947 1.597 1.00 0.00 58 PRO A N 15
ATOM 21264 C CA . PRO A 1 58 ? 19.882 6.359 1.803 1.00 0.00 58 PRO A CA 15
ATOM 21265 C C . PRO A 1 58 ? 20.240 6.238 3.281 1.00 0.00 58 PRO A C 15
ATOM 21266 O O . PRO A 1 58 ? 21.003 7.042 3.812 1.00 0.00 58 PRO A O 15
ATOM 21277 N N . GLY A 1 59 ? 19.682 5.226 3.939 1.00 0.00 59 GLY A N 15
ATOM 21278 C CA . GLY A 1 59 ? 19.955 5.018 5.349 1.00 0.00 59 GLY A CA 15
ATOM 21279 C C . GLY A 1 59 ? 18.889 4.181 6.029 1.00 0.00 59 GLY A C 15
ATOM 21280 O O . GLY A 1 59 ? 18.550 3.095 5.559 1.00 0.00 59 GLY A O 15
ATOM 21284 N N . ALA A 1 60 ? 18.361 4.686 7.139 1.00 0.00 60 ALA A N 15
ATOM 21285 C CA . ALA A 1 60 ? 17.328 3.978 7.884 1.00 0.00 60 ALA A CA 15
ATOM 21286 C C . ALA A 1 60 ? 17.811 2.598 8.317 1.00 0.00 60 ALA A C 15
ATOM 21287 O O . ALA A 1 60 ? 18.961 2.227 8.076 1.00 0.00 60 ALA A O 15
ATOM 21294 N N . THR A 1 61 ? 16.927 1.841 8.959 1.00 0.00 61 THR A N 15
ATOM 21295 C CA . THR A 1 61 ? 17.265 0.503 9.428 1.00 0.00 61 THR A CA 15
ATOM 21296 C C . THR A 1 61 ? 16.344 -0.544 8.812 1.00 0.00 61 THR A C 15
ATOM 21297 O O . THR A 1 61 ? 15.244 -0.242 8.346 1.00 0.00 61 THR A O 15
ATOM 21308 N N . PRO A 1 62 ? 16.800 -1.806 8.807 1.00 0.00 62 PRO A N 15
ATOM 21309 C CA . PRO A 1 62 ? 16.031 -2.923 8.252 1.00 0.00 62 PRO A CA 15
ATOM 21310 C C . PRO A 1 62 ? 14.809 -3.264 9.099 1.00 0.00 62 PRO A C 15
ATOM 21311 O O . PRO A 1 62 ? 14.891 -3.329 10.325 1.00 0.00 62 PRO A O 15
ATOM 21322 N N . ALA A 1 63 ? 13.678 -3.481 8.437 1.00 0.00 63 ALA A N 15
ATOM 21323 C CA . ALA A 1 63 ? 12.440 -3.818 9.129 1.00 0.00 63 ALA A CA 15
ATOM 21324 C C . ALA A 1 63 ? 11.999 -2.684 10.048 1.00 0.00 63 ALA A C 15
ATOM 21325 O O . ALA A 1 63 ? 12.787 -1.815 10.424 1.00 0.00 63 ALA A O 15
ATOM 21332 N N . PRO A 1 64 ? 10.711 -2.689 10.421 1.00 0.00 64 PRO A N 15
ATOM 21333 C CA . PRO A 1 64 ? 10.137 -1.667 11.301 1.00 0.00 64 PRO A CA 15
ATOM 21334 C C . PRO A 1 64 ? 10.652 -1.779 12.732 1.00 0.00 64 PRO A C 15
ATOM 21335 O O . PRO A 1 64 ? 11.281 -2.765 13.116 1.00 0.00 64 PRO A O 15
ATOM 21346 N N . PRO A 1 65 ? 10.382 -0.744 13.541 1.00 0.00 65 PRO A N 15
ATOM 21347 C CA . PRO A 1 65 ? 10.809 -0.703 14.943 1.00 0.00 65 PRO A CA 15
ATOM 21348 C C . PRO A 1 65 ? 10.053 -1.705 15.809 1.00 0.00 65 PRO A C 15
ATOM 21349 O O . PRO A 1 65 ? 8.842 -1.592 15.993 1.00 0.00 65 PRO A O 15
ATOM 21360 N N . GLY A 1 66 ? 10.777 -2.685 16.340 1.00 0.00 66 GLY A N 15
ATOM 21361 C CA . GLY A 1 66 ? 10.157 -3.693 17.181 1.00 0.00 66 GLY A CA 15
ATOM 21362 C C . GLY A 1 66 ? 10.394 -3.442 18.657 1.00 0.00 66 GLY A C 15
ATOM 21363 O O . GLY A 1 66 ? 9.458 -3.155 19.403 1.00 0.00 66 GLY A O 15
ATOM 21367 N N . ALA A 1 67 ? 11.649 -3.551 19.081 1.00 0.00 67 ALA A N 15
ATOM 21368 C CA . ALA A 1 67 ? 12.005 -3.334 20.477 1.00 0.00 67 ALA A CA 15
ATOM 21369 C C . ALA A 1 67 ? 13.509 -3.479 20.689 1.00 0.00 67 ALA A C 15
ATOM 21370 O O . ALA A 1 67 ? 14.099 -2.780 21.512 1.00 0.00 67 ALA A O 15
ATOM 21377 N N . ALA A 1 68 ? 14.121 -4.391 19.942 1.00 0.00 68 ALA A N 15
ATOM 21378 C CA . ALA A 1 68 ? 15.556 -4.627 20.048 1.00 0.00 68 ALA A CA 15
ATOM 21379 C C . ALA A 1 68 ? 16.220 -4.593 18.676 1.00 0.00 68 ALA A C 15
ATOM 21380 O O . ALA A 1 68 ? 16.602 -5.622 18.118 1.00 0.00 68 ALA A O 15
ATOM 21387 N N . PRO A 1 69 ? 16.362 -3.382 18.116 1.00 0.00 69 PRO A N 15
ATOM 21388 C CA . PRO A 1 69 ? 16.980 -3.185 16.802 1.00 0.00 69 PRO A CA 15
ATOM 21389 C C . PRO A 1 69 ? 18.480 -3.460 16.820 1.00 0.00 69 PRO A C 15
ATOM 21390 O O . PRO A 1 69 ? 19.099 -3.589 17.876 1.00 0.00 69 PRO A O 15
ATOM 21401 N N . PRO A 1 70 ? 19.080 -3.552 15.623 1.00 0.00 70 PRO A N 15
ATOM 21402 C CA . PRO A 1 70 ? 20.515 -3.811 15.475 1.00 0.00 70 PRO A CA 15
ATOM 21403 C C . PRO A 1 70 ? 21.367 -2.628 15.921 1.00 0.00 70 PRO A C 15
ATOM 21404 O O . PRO A 1 70 ? 20.871 -1.522 16.139 1.00 0.00 70 PRO A O 15
ATOM 21415 N N . PRO A 1 71 ? 22.680 -2.863 16.061 1.00 0.00 71 PRO A N 15
ATOM 21416 C CA . PRO A 1 71 ? 23.629 -1.827 16.482 1.00 0.00 71 PRO A CA 15
ATOM 21417 C C . PRO A 1 71 ? 23.834 -0.760 15.412 1.00 0.00 71 PRO A C 15
ATOM 21418 O O . PRO A 1 71 ? 23.787 0.436 15.698 1.00 0.00 71 PRO A O 15
ATOM 21429 N N . ALA A 1 72 ? 24.061 -1.200 14.179 1.00 0.00 72 ALA A N 15
ATOM 21430 C CA . ALA A 1 72 ? 24.270 -0.282 13.066 1.00 0.00 72 ALA A CA 15
ATOM 21431 C C . ALA A 1 72 ? 24.458 -1.041 11.757 1.00 0.00 72 ALA A C 15
ATOM 21432 O O . ALA A 1 72 ? 24.258 -2.254 11.697 1.00 0.00 72 ALA A O 15
ATOM 21439 N N . ALA A 1 73 ? 24.843 -0.318 10.710 1.00 0.00 73 ALA A N 15
ATOM 21440 C CA . ALA A 1 73 ? 25.059 -0.924 9.402 1.00 0.00 73 ALA A CA 15
ATOM 21441 C C . ALA A 1 73 ? 25.991 -0.069 8.548 1.00 0.00 73 ALA A C 15
ATOM 21442 O O . ALA A 1 73 ? 25.781 1.134 8.398 1.00 0.00 73 ALA A O 15
ATOM 21449 N N . GLY A 1 74 ? 27.021 -0.699 7.992 1.00 0.00 74 GLY A N 15
ATOM 21450 C CA . GLY A 1 74 ? 27.969 0.019 7.161 1.00 0.00 74 GLY A CA 15
ATOM 21451 C C . GLY A 1 74 ? 29.369 -0.555 7.249 1.00 0.00 74 GLY A C 15
ATOM 21452 O O . GLY A 1 74 ? 29.847 -0.881 8.335 1.00 0.00 74 GLY A O 15
ATOM 21456 N N . GLY A 1 75 ? 30.029 -0.682 6.102 1.00 0.00 75 GLY A N 15
ATOM 21457 C CA . GLY A 1 75 ? 31.375 -1.223 6.076 1.00 0.00 75 GLY A CA 15
ATOM 21458 C C . GLY A 1 75 ? 31.808 -1.632 4.682 1.00 0.00 75 GLY A C 15
ATOM 21459 O O . GLY A 1 75 ? 30.979 -1.779 3.785 1.00 0.00 75 GLY A O 15
ATOM 21463 N N . SER A 1 76 ? 33.112 -1.815 4.499 1.00 0.00 76 SER A N 15
ATOM 21464 C CA . SER A 1 76 ? 33.655 -2.204 3.203 1.00 0.00 76 SER A CA 15
ATOM 21465 C C . SER A 1 76 ? 33.385 -1.129 2.155 1.00 0.00 76 SER A C 15
ATOM 21466 O O . SER A 1 76 ? 32.507 -0.280 2.312 1.00 0.00 76 SER A O 15
ATOM 21474 N N . PRO A 1 77 ? 34.157 -1.164 1.060 1.00 0.00 77 PRO A N 15
ATOM 21475 C CA . PRO A 1 77 ? 34.021 -0.200 -0.036 1.00 0.00 77 PRO A CA 15
ATOM 21476 C C . PRO A 1 77 ? 32.729 -0.395 -0.822 1.00 0.00 77 PRO A C 15
ATOM 21477 O O . PRO A 1 77 ? 32.078 -1.434 -0.717 1.00 0.00 77 PRO A O 15
ATOM 21488 N N . SER A 1 78 ? 32.363 0.612 -1.609 1.00 0.00 78 SER A N 15
ATOM 21489 C CA . SER A 1 78 ? 31.146 0.552 -2.410 1.00 0.00 78 SER A CA 15
ATOM 21490 C C . SER A 1 78 ? 31.118 1.678 -3.440 1.00 0.00 78 SER A C 15
ATOM 21491 O O . SER A 1 78 ? 31.821 2.681 -3.320 1.00 0.00 78 SER A O 15
ATOM 21499 N N . PRO A 1 79 ? 30.285 1.508 -4.478 1.00 0.00 79 PRO A N 15
ATOM 21500 C CA . PRO A 1 79 ? 30.144 2.498 -5.550 1.00 0.00 79 PRO A CA 15
ATOM 21501 C C . PRO A 1 79 ? 29.451 3.771 -5.076 1.00 0.00 79 PRO A C 15
ATOM 21502 O O . PRO A 1 79 ? 28.876 3.825 -3.988 1.00 0.00 79 PRO A O 15
ATOM 21513 N N . PRO A 1 80 ? 29.503 4.820 -5.909 1.00 0.00 80 PRO A N 15
ATOM 21514 C CA . PRO A 1 80 ? 28.884 6.112 -5.596 1.00 0.00 80 PRO A CA 15
ATOM 21515 C C . PRO A 1 80 ? 27.361 6.045 -5.620 1.00 0.00 80 PRO A C 15
ATOM 21516 O O . PRO A 1 80 ? 26.779 4.968 -5.753 1.00 0.00 80 PRO A O 15
ATOM 21527 N N . ALA A 1 81 ? 26.720 7.202 -5.490 1.00 0.00 81 ALA A N 15
ATOM 21528 C CA . ALA A 1 81 ? 25.265 7.275 -5.499 1.00 0.00 81 ALA A CA 15
ATOM 21529 C C . ALA A 1 81 ? 24.711 7.020 -6.897 1.00 0.00 81 ALA A C 15
ATOM 21530 O O . ALA A 1 81 ? 25.112 7.671 -7.862 1.00 0.00 81 ALA A O 15
ATOM 21537 N N . ASP A 1 82 ? 23.788 6.070 -6.999 1.00 0.00 82 ASP A N 15
ATOM 21538 C CA . ASP A 1 82 ? 23.179 5.730 -8.280 1.00 0.00 82 ASP A CA 15
ATOM 21539 C C . ASP A 1 82 ? 21.749 5.234 -8.087 1.00 0.00 82 ASP A C 15
ATOM 21540 O O . ASP A 1 82 ? 20.790 5.939 -8.396 1.00 0.00 82 ASP A O 15
ATOM 21549 N N . GLY A 1 83 ? 21.615 4.015 -7.574 1.00 0.00 83 GLY A N 15
ATOM 21550 C CA . GLY A 1 83 ? 20.300 3.445 -7.350 1.00 0.00 83 GLY A CA 15
ATOM 21551 C C . GLY A 1 83 ? 20.272 1.945 -7.571 1.00 0.00 83 GLY A C 15
ATOM 21552 O O . GLY A 1 83 ? 21.221 1.242 -7.227 1.00 0.00 83 GLY A O 15
ATOM 21556 N N . GLY A 1 84 ? 19.179 1.453 -8.146 1.00 0.00 84 GLY A N 15
ATOM 21557 C CA . GLY A 1 84 ? 19.051 0.031 -8.401 1.00 0.00 84 GLY A CA 15
ATOM 21558 C C . GLY A 1 84 ? 17.613 -0.390 -8.631 1.00 0.00 84 GLY A C 15
ATOM 21559 O O . GLY A 1 84 ? 17.191 -0.582 -9.771 1.00 0.00 84 GLY A O 15
ATOM 21563 N N . SER A 1 85 ? 16.859 -0.535 -7.546 1.00 0.00 85 SER A N 15
ATOM 21564 C CA . SER A 1 85 ? 15.462 -0.942 -7.635 1.00 0.00 85 SER A CA 15
ATOM 21565 C C . SER A 1 85 ? 15.339 -2.339 -8.236 1.00 0.00 85 SER A C 15
ATOM 21566 O O . SER A 1 85 ? 14.867 -2.521 -9.358 1.00 0.00 85 SER A O 15
ATOM 21574 N N . PRO A 1 86 ? 15.776 -3.351 -7.472 1.00 0.00 86 PRO A N 15
ATOM 21575 C CA . PRO A 1 86 ? 15.725 -4.750 -7.907 1.00 0.00 86 PRO A CA 15
ATOM 21576 C C . PRO A 1 86 ? 14.299 -5.286 -7.973 1.00 0.00 86 PRO A C 15
ATOM 21577 O O . PRO A 1 86 ? 13.355 -4.669 -7.479 1.00 0.00 86 PRO A O 15
ATOM 21588 N N . PRO A 1 87 ? 14.136 -6.461 -8.599 1.00 0.00 87 PRO A N 15
ATOM 21589 C CA . PRO A 1 87 ? 12.828 -7.106 -8.743 1.00 0.00 87 PRO A CA 15
ATOM 21590 C C . PRO A 1 87 ? 12.288 -7.626 -7.416 1.00 0.00 87 PRO A C 15
ATOM 21591 O O . PRO A 1 87 ? 13.000 -7.698 -6.414 1.00 0.00 87 PRO A O 15
ATOM 21602 N N . PRO A 1 88 ? 10.999 -7.998 -7.405 1.00 0.00 88 PRO A N 15
ATOM 21603 C CA . PRO A 1 88 ? 10.336 -8.520 -6.207 1.00 0.00 88 PRO A CA 15
ATOM 21604 C C . PRO A 1 88 ? 10.841 -9.905 -5.820 1.00 0.00 88 PRO A C 15
ATOM 21605 O O . PRO A 1 88 ? 11.539 -10.573 -6.584 1.00 0.00 88 PRO A O 15
ATOM 21616 N N . PRO A 1 89 ? 10.481 -10.350 -4.607 1.00 0.00 89 PRO A N 15
ATOM 21617 C CA . PRO A 1 89 ? 10.886 -11.662 -4.093 1.00 0.00 89 PRO A CA 15
ATOM 21618 C C . PRO A 1 89 ? 10.199 -12.809 -4.826 1.00 0.00 89 PRO A C 15
ATOM 21619 O O . PRO A 1 89 ? 9.503 -12.596 -5.817 1.00 0.00 89 PRO A O 15
ATOM 21630 N N . ALA A 1 90 ? 10.400 -14.026 -4.330 1.00 0.00 90 ALA A N 15
ATOM 21631 C CA . ALA A 1 90 ? 9.797 -15.207 -4.936 1.00 0.00 90 ALA A CA 15
ATOM 21632 C C . ALA A 1 90 ? 8.940 -15.965 -3.928 1.00 0.00 90 ALA A C 15
ATOM 21633 O O . ALA A 1 90 ? 7.905 -16.530 -4.281 1.00 0.00 90 ALA A O 15
ATOM 21640 N N . ASP A 1 91 ? 9.378 -15.973 -2.674 1.00 0.00 91 ASP A N 15
ATOM 21641 C CA . ASP A 1 91 ? 8.650 -16.661 -1.614 1.00 0.00 91 ASP A CA 15
ATOM 21642 C C . ASP A 1 91 ? 8.503 -18.146 -1.932 1.00 0.00 91 ASP A C 15
ATOM 21643 O O . ASP A 1 91 ? 8.965 -18.618 -2.970 1.00 0.00 91 ASP A O 15
ATOM 21652 N N . GLY A 1 92 ? 7.857 -18.878 -1.029 1.00 0.00 92 GLY A N 15
ATOM 21653 C CA . GLY A 1 92 ? 7.662 -20.302 -1.231 1.00 0.00 92 GLY A CA 15
ATOM 21654 C C . GLY A 1 92 ? 6.580 -20.601 -2.249 1.00 0.00 92 GLY A C 15
ATOM 21655 O O . GLY A 1 92 ? 5.433 -20.187 -2.086 1.00 0.00 92 GLY A O 15
ATOM 21659 N N . GLY A 1 93 ? 6.946 -21.321 -3.306 1.00 0.00 93 GLY A N 15
ATOM 21660 C CA . GLY A 1 93 ? 5.986 -21.660 -4.340 1.00 0.00 93 GLY A CA 15
ATOM 21661 C C . GLY A 1 93 ? 6.582 -21.580 -5.732 1.00 0.00 93 GLY A C 15
ATOM 21662 O O . GLY A 1 93 ? 7.110 -22.566 -6.246 1.00 0.00 93 GLY A O 15
ATOM 21666 N N . SER A 1 94 ? 6.495 -20.403 -6.344 1.00 0.00 94 SER A N 15
ATOM 21667 C CA . SER A 1 94 ? 7.025 -20.200 -7.687 1.00 0.00 94 SER A CA 15
ATOM 21668 C C . SER A 1 94 ? 6.394 -21.177 -8.674 1.00 0.00 94 SER A C 15
ATOM 21669 O O . SER A 1 94 ? 6.920 -22.259 -8.938 1.00 0.00 94 SER A O 15
ATOM 21677 N N . PRO A 1 95 ? 5.237 -20.790 -9.232 1.00 0.00 95 PRO A N 15
ATOM 21678 C CA . PRO A 1 95 ? 4.601 -19.505 -8.925 1.00 0.00 95 PRO A CA 15
ATOM 21679 C C . PRO A 1 95 ? 4.045 -19.459 -7.506 1.00 0.00 95 PRO A C 15
ATOM 21680 O O . PRO A 1 95 ? 3.842 -20.487 -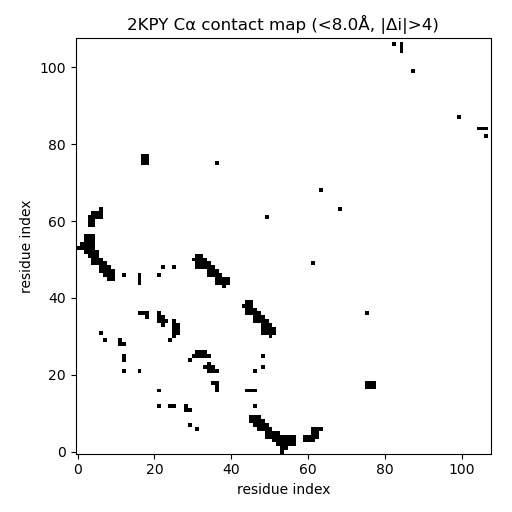6.859 1.00 0.00 95 PRO A O 15
ATOM 21691 N N . PRO A 1 96 ? 3.791 -18.240 -7.008 1.00 0.00 96 PRO A N 15
ATOM 21692 C CA . PRO A 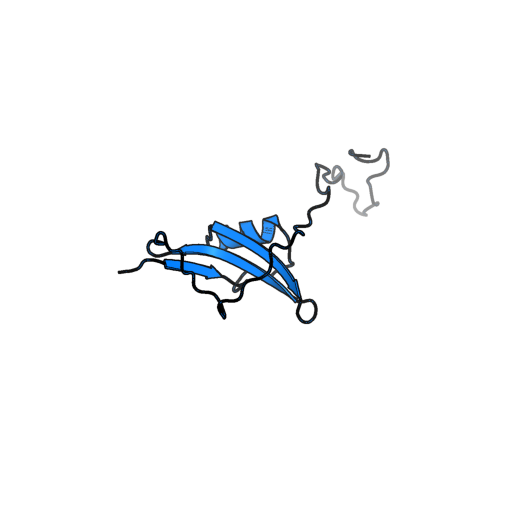1 96 ? 3.253 -18.031 -5.661 1.00 0.00 96 PRO A CA 15
ATOM 21693 C C . PRO A 1 96 ? 1.804 -18.490 -5.537 1.00 0.00 96 PRO A C 15
ATOM 21694 O O . PRO A 1 96 ? 1.197 -18.931 -6.513 1.00 0.00 96 PRO A O 15
ATOM 21705 N N . VAL A 1 97 ? 1.255 -18.383 -4.331 1.00 0.00 97 VAL A N 15
ATOM 21706 C CA . VAL A 1 97 ? -0.124 -18.786 -4.081 1.00 0.00 97 VAL A CA 15
ATOM 21707 C C . VAL A 1 97 ? -0.765 -17.913 -3.008 1.00 0.00 97 VAL A C 15
ATOM 21708 O O . VAL A 1 97 ? -0.250 -17.801 -1.895 1.00 0.00 97 VAL A O 15
ATOM 21721 N N . ASP A 1 98 ? -1.891 -17.298 -3.349 1.00 0.00 98 ASP A N 15
ATOM 21722 C CA . ASP A 1 98 ? -2.605 -16.435 -2.415 1.00 0.00 98 ASP A CA 15
ATOM 21723 C C . ASP A 1 98 ? -1.763 -15.217 -2.048 1.00 0.00 98 ASP A C 15
ATOM 21724 O O . ASP A 1 98 ? -0.770 -15.329 -1.330 1.00 0.00 98 ASP A O 15
ATOM 21733 N N . GLY A 1 99 ? -2.167 -14.053 -2.548 1.00 0.00 99 GLY A N 15
ATOM 21734 C CA . GLY A 1 99 ? -1.437 -12.831 -2.263 1.00 0.00 99 GLY A CA 15
ATOM 21735 C C . GLY A 1 99 ? -0.534 -12.415 -3.406 1.00 0.00 99 GLY A C 15
ATOM 21736 O O . GLY A 1 99 ? -0.656 -12.923 -4.520 1.00 0.00 99 GLY A O 15
ATOM 21740 N N . GLY A 1 100 ? 0.376 -11.485 -3.131 1.00 0.00 100 GLY A N 15
ATOM 21741 C CA . GLY A 1 100 ? 1.290 -11.015 -4.156 1.00 0.00 100 GLY A CA 15
ATOM 21742 C C . GLY A 1 100 ? 2.722 -11.438 -3.895 1.00 0.00 100 GLY A C 15
ATOM 21743 O O . GLY A 1 100 ? 3.659 -10.847 -4.432 1.00 0.00 100 GLY A O 15
ATOM 21747 N N . SER A 1 101 ? 2.893 -12.462 -3.065 1.00 0.00 101 SER A N 15
ATOM 21748 C CA . SER A 1 101 ? 4.222 -12.959 -2.728 1.00 0.00 101 SER A CA 15
ATOM 21749 C C . SER A 1 101 ? 5.101 -11.836 -2.186 1.00 0.00 101 SER A C 15
ATOM 21750 O O . SER A 1 101 ? 6.068 -11.410 -2.818 1.00 0.00 101 SER A O 15
ATOM 21758 N N . PRO A 1 102 ? 4.758 -11.345 -0.986 1.00 0.00 102 PRO A N 15
ATOM 21759 C CA . PRO A 1 102 ? 5.503 -10.265 -0.331 1.00 0.00 102 PRO A CA 15
ATOM 21760 C C . PRO A 1 102 ? 6.883 -10.714 0.138 1.00 0.00 102 PRO A C 15
ATOM 21761 O O . PRO A 1 102 ? 7.203 -11.903 0.153 1.00 0.00 102 PRO A O 15
ATOM 21772 N N . PRO A 1 103 ? 7.720 -9.743 0.531 1.00 0.00 103 PRO A N 15
ATOM 21773 C CA . PRO A 1 103 ? 7.350 -8.325 0.517 1.00 0.00 103 PRO A CA 15
ATOM 21774 C C . PRO A 1 103 ? 7.219 -7.774 -0.898 1.00 0.00 103 PRO A C 15
ATOM 21775 O O . PRO A 1 103 ? 7.623 -8.404 -1.876 1.00 0.00 103 PRO A O 15
ATOM 21786 N N . PRO A 1 104 ? 6.641 -6.569 -1.014 1.00 0.00 104 PRO A N 15
ATOM 21787 C CA . PRO A 1 104 ? 6.445 -5.906 -2.307 1.00 0.00 104 PRO A CA 15
ATOM 21788 C C . PRO A 1 104 ? 7.759 -5.444 -2.927 1.00 0.00 104 PRO A C 15
ATOM 21789 O O . PRO A 1 104 ? 8.806 -5.425 -2.280 1.00 0.00 104 PRO A O 15
ATOM 21800 N N . PRO A 1 105 ? 7.706 -5.061 -4.211 1.00 0.00 105 PRO A N 15
ATOM 21801 C CA . PRO A 1 105 ? 8.884 -4.591 -4.947 1.00 0.00 105 PRO A CA 15
ATOM 21802 C C . PRO A 1 105 ? 9.366 -3.229 -4.459 1.00 0.00 105 PRO A C 15
ATOM 21803 O O . PRO A 1 105 ? 8.891 -2.718 -3.445 1.00 0.00 105 PRO A O 15
ATOM 21814 N N . SER A 1 106 ? 10.313 -2.646 -5.187 1.00 0.00 106 SER A N 15
ATOM 21815 C CA . SER A 1 106 ? 10.862 -1.344 -4.827 1.00 0.00 106 SER A CA 15
ATOM 21816 C C . SER A 1 106 ? 10.081 -0.220 -5.500 1.00 0.00 106 SER A C 15
ATOM 21817 O O . SER A 1 106 ? 10.658 0.644 -6.162 1.00 0.00 106 SER A O 15
ATOM 21825 N N . THR A 1 107 ? 8.763 -0.237 -5.327 1.00 0.00 107 THR A N 15
ATOM 21826 C CA . THR A 1 107 ? 7.901 0.779 -5.918 1.00 0.00 107 THR A CA 15
ATOM 21827 C C . THR A 1 107 ? 6.452 0.590 -5.485 1.00 0.00 107 THR A C 15
ATOM 21828 O O . THR A 1 107 ? 5.724 1.561 -5.276 1.00 0.00 107 THR A O 15
ATOM 21839 N N . HIS A 1 108 ? 6.038 -0.666 -5.350 1.00 0.00 108 HIS A N 15
ATOM 21840 C CA . HIS A 1 108 ? 4.674 -0.982 -4.940 1.00 0.00 108 HIS A CA 15
ATOM 21841 C C . HIS A 1 108 ? 3.665 -0.450 -5.953 1.00 0.00 108 HIS A C 15
ATOM 21842 O O . HIS A 1 108 ? 3.839 -0.615 -7.161 1.00 0.00 108 HIS A O 15
ATOM 21856 N N . ALA A 1 1 ? 3.002 -2.818 -1.296 1.00 0.00 1 ALA A N 16
ATOM 21857 C CA . ALA A 1 1 ? 3.973 -1.733 -1.363 1.00 0.00 1 ALA A CA 16
ATOM 21858 C C . ALA A 1 1 ? 4.254 -1.161 0.022 1.00 0.00 1 ALA A C 16
ATOM 21859 O O . ALA A 1 1 ? 3.641 -0.177 0.434 1.00 0.00 1 ALA A O 16
ATOM 21866 N N . GLY A 1 2 ? 5.184 -1.785 0.738 1.00 0.00 2 GLY A N 16
ATOM 21867 C CA . GLY A 1 2 ? 5.529 -1.325 2.070 1.00 0.00 2 GLY A CA 16
ATOM 21868 C C . GLY A 1 2 ? 6.911 -0.704 2.129 1.00 0.00 2 GLY A C 16
ATOM 21869 O O . GLY A 1 2 ? 7.908 -1.406 2.297 1.00 0.00 2 GLY A O 16
ATOM 21873 N N . SER A 1 3 ? 6.971 0.617 1.988 1.00 0.00 3 SER A N 16
ATOM 21874 C CA . SER A 1 3 ? 8.241 1.332 2.021 1.00 0.00 3 SER A CA 16
ATOM 21875 C C . SER A 1 3 ? 8.977 1.073 3.333 1.00 0.00 3 SER A C 16
ATOM 21876 O O . SER A 1 3 ? 8.417 1.244 4.416 1.00 0.00 3 SER A O 16
ATOM 21884 N N . LYS A 1 4 ? 10.235 0.661 3.227 1.00 0.00 4 LYS A N 16
ATOM 21885 C CA . LYS A 1 4 ? 11.050 0.380 4.402 1.00 0.00 4 LYS A CA 16
ATOM 21886 C C . LYS A 1 4 ? 12.463 -0.031 4.000 1.00 0.00 4 LYS A C 16
ATOM 21887 O O . LYS A 1 4 ? 12.813 -0.012 2.819 1.00 0.00 4 LYS A O 16
ATOM 21906 N N . LEU A 1 5 ? 13.270 -0.402 4.987 1.00 0.00 5 LEU A N 16
ATOM 21907 C CA . LEU A 1 5 ? 14.645 -0.820 4.735 1.00 0.00 5 LEU A CA 16
ATOM 21908 C C . LEU A 1 5 ? 14.775 -2.338 4.805 1.00 0.00 5 LEU A C 16
ATOM 21909 O O . LEU A 1 5 ? 14.186 -2.983 5.672 1.00 0.00 5 LEU A O 16
ATOM 21925 N N . CYS A 1 6 ? 15.552 -2.903 3.886 1.00 0.00 6 CYS A N 16
ATOM 21926 C CA . CYS A 1 6 ? 15.761 -4.345 3.843 1.00 0.00 6 CYS A CA 16
ATOM 21927 C C . CYS A 1 6 ? 17.240 -4.684 4.000 1.00 0.00 6 CYS A C 16
ATOM 21928 O O . CYS A 1 6 ? 18.103 -4.031 3.414 1.00 0.00 6 CYS A O 16
ATOM 21935 N N . GLU A 1 7 ? 17.525 -5.711 4.796 1.00 0.00 7 GLU A N 16
ATOM 21936 C CA . GLU A 1 7 ? 18.899 -6.137 5.031 1.00 0.00 7 GLU A CA 16
ATOM 21937 C C . GLU A 1 7 ? 19.072 -7.619 4.713 1.00 0.00 7 GLU A C 16
ATOM 21938 O O . GLU A 1 7 ? 18.217 -8.441 5.045 1.00 0.00 7 GLU A O 16
ATOM 21950 N N . LYS A 1 8 ? 20.183 -7.954 4.066 1.00 0.00 8 LYS A N 16
ATOM 21951 C CA . LYS A 1 8 ? 20.470 -9.337 3.702 1.00 0.00 8 LYS A CA 16
ATOM 21952 C C . LYS A 1 8 ? 21.537 -9.930 4.617 1.00 0.00 8 LYS A C 16
ATOM 21953 O O . LYS A 1 8 ? 22.352 -9.205 5.189 1.00 0.00 8 LYS A O 16
ATOM 21972 N N . THR A 1 9 ? 21.529 -11.252 4.749 1.00 0.00 9 THR A N 16
ATOM 21973 C CA . THR A 1 9 ? 22.496 -11.942 5.594 1.00 0.00 9 THR A CA 16
ATOM 21974 C C . THR A 1 9 ? 23.366 -12.888 4.773 1.00 0.00 9 THR A C 16
ATOM 21975 O O . THR A 1 9 ? 23.738 -13.965 5.239 1.00 0.00 9 THR A O 16
ATOM 21986 N N . SER A 1 10 ? 23.687 -12.478 3.550 1.00 0.00 10 SER A N 16
ATOM 21987 C CA . SER A 1 10 ? 24.511 -13.291 2.664 1.00 0.00 10 SER A CA 16
ATOM 21988 C C . SER A 1 10 ? 23.830 -14.621 2.357 1.00 0.00 10 SER A C 16
ATOM 21989 O O . SER A 1 10 ? 23.711 -15.487 3.224 1.00 0.00 10 SER A O 16
ATOM 21997 N N . LYS A 1 11 ? 23.384 -14.777 1.115 1.00 0.00 11 LYS A N 16
ATOM 21998 C CA . LYS A 1 11 ? 22.716 -16.002 0.690 1.00 0.00 11 LYS A CA 16
ATOM 21999 C C . LYS A 1 11 ? 23.335 -16.542 -0.595 1.00 0.00 11 LYS A C 16
ATOM 22000 O O . LYS A 1 11 ? 22.964 -17.614 -1.073 1.00 0.00 11 LYS A O 16
ATOM 22019 N N . THR A 1 12 ? 24.284 -15.793 -1.150 1.00 0.00 12 THR A N 16
ATOM 22020 C CA . THR A 1 12 ? 24.955 -16.197 -2.379 1.00 0.00 12 THR A CA 16
ATOM 22021 C C . THR A 1 12 ? 26.411 -15.745 -2.384 1.00 0.00 12 THR A C 16
ATOM 22022 O O . THR A 1 12 ? 27.042 -15.664 -3.438 1.00 0.00 12 THR A O 16
ATOM 22033 N N . TYR A 1 13 ? 26.939 -15.452 -1.201 1.00 0.00 13 TYR A N 16
ATOM 22034 C CA . TYR A 1 13 ? 28.321 -15.006 -1.069 1.00 0.00 13 TYR A CA 16
ATOM 22035 C C . TYR A 1 13 ? 29.205 -16.124 -0.525 1.00 0.00 13 TYR A C 16
ATOM 22036 O O . TYR A 1 13 ? 30.404 -15.938 -0.318 1.00 0.00 13 TYR A O 16
ATOM 22054 N N . SER A 1 14 ? 28.603 -17.287 -0.296 1.00 0.00 14 SER A N 16
ATOM 22055 C CA . SER A 1 14 ? 29.333 -18.436 0.227 1.00 0.00 14 SER A CA 16
ATOM 22056 C C . SER A 1 14 ? 30.654 -18.623 -0.512 1.00 0.00 14 SER A C 16
ATOM 22057 O O . SER A 1 14 ? 30.680 -19.082 -1.653 1.00 0.00 14 SER A O 16
ATOM 22065 N N . GLY A 1 15 ? 31.751 -18.262 0.148 1.00 0.00 15 GLY A N 16
ATOM 22066 C CA . GLY A 1 15 ? 33.061 -18.397 -0.462 1.00 0.00 15 GLY A CA 16
ATOM 22067 C C . GLY A 1 15 ? 34.186 -18.222 0.539 1.00 0.00 15 GLY A C 16
ATOM 22068 O O . GLY A 1 15 ? 34.227 -18.903 1.564 1.00 0.00 15 GLY A O 16
ATOM 22072 N N . LYS A 1 16 ? 35.104 -17.309 0.240 1.00 0.00 16 LYS A N 16
ATOM 22073 C CA . LYS A 1 16 ? 36.237 -17.046 1.121 1.00 0.00 16 LYS A CA 16
ATOM 22074 C C . LYS A 1 16 ? 35.978 -15.818 1.988 1.00 0.00 16 LYS A C 16
ATOM 22075 O O . LYS A 1 16 ? 36.750 -15.515 2.899 1.00 0.00 16 LYS A O 16
ATOM 22094 N N . CYS A 1 17 ? 34.887 -15.116 1.701 1.00 0.00 17 CYS A N 16
ATOM 22095 C CA . CYS A 1 17 ? 34.526 -13.921 2.455 1.00 0.00 17 CYS A CA 16
ATOM 22096 C C . CYS A 1 17 ? 35.604 -12.849 2.324 1.00 0.00 17 CYS A C 16
ATOM 22097 O O . CYS A 1 17 ? 36.696 -12.981 2.877 1.00 0.00 17 CYS A O 16
ATOM 22104 N N . ASP A 1 18 ? 35.288 -11.788 1.589 1.00 0.00 18 ASP A N 16
ATOM 22105 C CA . ASP A 1 18 ? 36.228 -10.691 1.387 1.00 0.00 18 ASP A CA 16
ATOM 22106 C C . ASP A 1 18 ? 35.614 -9.363 1.816 1.00 0.00 18 ASP A C 16
ATOM 22107 O O . ASP A 1 18 ? 34.552 -9.330 2.437 1.00 0.00 18 ASP A O 16
ATOM 22116 N N . ASN A 1 19 ? 36.289 -8.268 1.480 1.00 0.00 19 ASN A N 16
ATOM 22117 C CA . ASN A 1 19 ? 35.811 -6.936 1.832 1.00 0.00 19 ASN A CA 16
ATOM 22118 C C . ASN A 1 19 ? 35.008 -6.327 0.687 1.00 0.00 19 ASN A C 16
ATOM 22119 O O . ASN A 1 19 ? 33.780 -6.255 0.744 1.00 0.00 19 ASN A O 16
ATOM 22130 N N . LYS A 1 20 ? 35.709 -5.889 -0.353 1.00 0.00 20 LYS A N 16
ATOM 22131 C CA . LYS A 1 20 ? 35.064 -5.287 -1.513 1.00 0.00 20 LYS A CA 16
ATOM 22132 C C . LYS A 1 20 ? 34.145 -6.289 -2.205 1.00 0.00 20 LYS A C 16
ATOM 22133 O O . LYS A 1 20 ? 33.052 -5.939 -2.653 1.00 0.00 20 LYS A O 16
ATOM 22152 N N . LYS A 1 21 ? 34.594 -7.536 -2.289 1.00 0.00 21 LYS A N 16
ATOM 22153 C CA . LYS A 1 21 ? 33.812 -8.590 -2.924 1.00 0.00 21 LYS A CA 16
ATOM 22154 C C . LYS A 1 21 ? 32.440 -8.719 -2.270 1.00 0.00 21 LYS A C 16
ATOM 22155 O O . LYS A 1 21 ? 31.427 -8.876 -2.953 1.00 0.00 21 LYS A O 16
ATOM 22174 N N . CYS A 1 22 ? 32.413 -8.650 -0.943 1.00 0.00 22 CYS A N 16
ATOM 22175 C CA . CYS A 1 22 ? 31.166 -8.758 -0.196 1.00 0.00 22 CYS A CA 16
ATOM 22176 C C . CYS A 1 22 ? 30.180 -7.674 -0.624 1.00 0.00 22 CYS A C 16
ATOM 22177 O O . CYS A 1 22 ? 29.015 -7.955 -0.903 1.00 0.00 22 CYS A O 16
ATOM 22184 N N . ASP A 1 23 ? 30.657 -6.435 -0.673 1.00 0.00 23 ASP A N 16
ATOM 22185 C CA . ASP A 1 23 ? 29.820 -5.308 -1.068 1.00 0.00 23 ASP A CA 16
ATOM 22186 C C . ASP A 1 23 ? 29.402 -5.428 -2.530 1.00 0.00 23 ASP A C 16
ATOM 22187 O O . ASP A 1 23 ? 28.215 -5.379 -2.854 1.00 0.00 23 ASP A O 16
ATOM 22196 N N . LYS A 1 24 ? 30.384 -5.585 -3.410 1.00 0.00 24 LYS A N 16
ATOM 22197 C CA . LYS A 1 24 ? 30.120 -5.712 -4.839 1.00 0.00 24 LYS A CA 16
ATOM 22198 C C . LYS A 1 24 ? 29.118 -6.830 -5.109 1.00 0.00 24 LYS A C 16
ATOM 22199 O O . LYS A 1 24 ? 28.141 -6.640 -5.834 1.00 0.00 24 LYS A O 16
ATOM 22218 N N . LYS A 1 25 ? 29.366 -7.995 -4.521 1.00 0.00 25 LYS A N 16
ATOM 22219 C CA . LYS A 1 25 ? 28.484 -9.143 -4.695 1.00 0.00 25 LYS A CA 16
ATOM 22220 C C . LYS A 1 25 ? 27.079 -8.833 -4.189 1.00 0.00 25 LYS A C 16
ATOM 22221 O O . LYS A 1 25 ? 26.088 -9.299 -4.751 1.00 0.00 25 LYS A O 16
ATOM 22240 N N . CYS A 1 26 ? 27.001 -8.041 -3.125 1.00 0.00 26 CYS A N 16
ATOM 22241 C CA . CYS A 1 26 ? 25.717 -7.667 -2.543 1.00 0.00 26 CYS A CA 16
ATOM 22242 C C . CYS A 1 26 ? 24.911 -6.806 -3.511 1.00 0.00 26 CYS A C 16
ATOM 22243 O O . CYS A 1 26 ? 23.715 -7.025 -3.703 1.00 0.00 26 CYS A O 16
ATOM 22250 N N . ILE A 1 27 ? 25.575 -5.828 -4.117 1.00 0.00 27 ILE A N 16
ATOM 22251 C CA . ILE A 1 27 ? 24.921 -4.936 -5.066 1.00 0.00 27 ILE A CA 16
ATOM 22252 C C . ILE A 1 27 ? 24.806 -5.584 -6.442 1.00 0.00 27 ILE A C 16
ATOM 22253 O O . ILE A 1 27 ? 24.000 -5.165 -7.271 1.00 0.00 27 ILE A O 16
ATOM 22269 N N . GLU A 1 28 ? 25.619 -6.610 -6.676 1.00 0.00 28 GLU A N 16
ATOM 22270 C CA . GLU A 1 28 ? 25.607 -7.318 -7.951 1.00 0.00 28 GLU A CA 16
ATOM 22271 C C . GLU A 1 28 ? 24.565 -8.432 -7.946 1.00 0.00 28 GLU A C 16
ATOM 22272 O O . GLU A 1 28 ? 23.923 -8.700 -8.961 1.00 0.00 28 GLU A O 16
ATOM 22284 N N . TRP A 1 29 ? 24.403 -9.077 -6.796 1.00 0.00 29 TRP A N 16
ATOM 22285 C CA . TRP A 1 29 ? 23.439 -10.163 -6.659 1.00 0.00 29 TRP A CA 16
ATOM 22286 C C . TRP A 1 29 ? 22.188 -9.691 -5.924 1.00 0.00 29 TRP A C 16
ATOM 22287 O O . TRP A 1 29 ? 21.068 -9.920 -6.379 1.00 0.00 29 TRP A O 16
ATOM 22308 N N . GLU A 1 30 ? 22.388 -9.032 -4.787 1.00 0.00 30 GLU A N 16
ATOM 22309 C CA . GLU A 1 30 ? 21.275 -8.529 -3.991 1.00 0.00 30 GLU A CA 16
ATOM 22310 C C . GLU A 1 30 ? 20.970 -7.075 -4.340 1.00 0.00 30 GLU A C 16
ATOM 22311 O O . GLU A 1 30 ? 20.048 -6.472 -3.789 1.00 0.00 30 GLU A O 16
ATOM 22323 N N . LYS A 1 31 ? 21.752 -6.516 -5.257 1.00 0.00 31 LYS A N 16
ATOM 22324 C CA . LYS A 1 31 ? 21.567 -5.133 -5.681 1.00 0.00 31 LYS A CA 16
ATOM 22325 C C . LYS A 1 31 ? 21.313 -4.226 -4.482 1.00 0.00 31 LYS A C 16
ATOM 22326 O O . LYS A 1 31 ? 20.515 -3.292 -4.556 1.00 0.00 31 LYS A O 16
ATOM 22345 N N . ALA A 1 32 ? 21.999 -4.505 -3.379 1.00 0.00 32 ALA A N 16
ATOM 22346 C CA . ALA A 1 32 ? 21.851 -3.711 -2.165 1.00 0.00 32 ALA A CA 16
ATOM 22347 C C . ALA A 1 32 ? 22.626 -2.402 -2.267 1.00 0.00 32 ALA A C 16
ATOM 22348 O O . ALA A 1 32 ? 23.087 -2.026 -3.344 1.00 0.00 32 ALA A O 16
ATOM 22355 N N . GLN A 1 33 ? 22.764 -1.712 -1.139 1.00 0.00 33 GLN A N 16
ATOM 22356 C CA . GLN A 1 33 ? 23.482 -0.444 -1.103 1.00 0.00 33 GLN A CA 16
ATOM 22357 C C . GLN A 1 33 ? 24.866 -0.619 -0.488 1.00 0.00 33 GLN A C 16
ATOM 22358 O O . GLN A 1 33 ? 25.864 -0.145 -1.032 1.00 0.00 33 GLN A O 16
ATOM 22372 N N . HIS A 1 34 ? 24.920 -1.304 0.651 1.00 0.00 34 HIS A N 16
ATOM 22373 C CA . HIS A 1 34 ? 26.183 -1.542 1.341 1.00 0.00 34 HIS A CA 16
ATOM 22374 C C . HIS A 1 34 ? 26.244 -2.967 1.884 1.00 0.00 34 HIS A C 16
ATOM 22375 O O . HIS A 1 34 ? 25.218 -3.565 2.203 1.00 0.00 34 HIS A O 16
ATOM 22389 N N . GLY A 1 35 ? 27.456 -3.505 1.985 1.00 0.00 35 GLY A N 16
ATOM 22390 C CA . GLY A 1 35 ? 27.629 -4.855 2.489 1.00 0.00 35 GLY A CA 16
ATOM 22391 C C . GLY A 1 35 ? 28.927 -5.028 3.251 1.00 0.00 35 GLY A C 16
ATOM 22392 O O . GLY A 1 35 ? 29.939 -4.412 2.915 1.00 0.00 35 GLY A O 16
ATOM 22396 N N . ALA A 1 36 ? 28.899 -5.866 4.282 1.00 0.00 36 ALA A N 16
ATOM 22397 C CA . ALA A 1 36 ? 30.083 -6.118 5.094 1.00 0.00 36 ALA A CA 16
ATOM 22398 C C . ALA A 1 36 ? 30.233 -7.604 5.400 1.00 0.00 36 ALA A C 16
ATOM 22399 O O . ALA A 1 36 ? 29.265 -8.363 5.334 1.00 0.00 36 ALA A O 16
ATOM 22406 N N . CYS A 1 37 ? 31.451 -8.015 5.735 1.00 0.00 37 CYS A N 16
ATOM 22407 C CA . CYS A 1 37 ? 31.728 -9.411 6.051 1.00 0.00 37 CYS A CA 16
ATOM 22408 C C . CYS A 1 37 ? 32.275 -9.550 7.469 1.00 0.00 37 CYS A C 16
ATOM 22409 O O . CYS A 1 37 ? 32.996 -8.678 7.956 1.00 0.00 37 CYS A O 16
ATOM 22416 N N . HIS A 1 38 ? 31.927 -10.652 8.127 1.00 0.00 38 HIS A N 16
ATOM 22417 C CA . HIS A 1 38 ? 32.384 -10.906 9.488 1.00 0.00 38 HIS A CA 16
ATOM 22418 C C . HIS A 1 38 ? 32.556 -12.402 9.733 1.00 0.00 38 HIS A C 16
ATOM 22419 O O . HIS A 1 38 ? 31.965 -13.228 9.038 1.00 0.00 38 HIS A O 16
ATOM 22433 N N . LYS A 1 39 ? 33.370 -12.743 10.727 1.00 0.00 39 LYS A N 16
ATOM 22434 C CA . LYS A 1 39 ? 33.621 -14.139 11.065 1.00 0.00 39 LYS A CA 16
ATOM 22435 C C . LYS A 1 39 ? 33.096 -14.464 12.460 1.00 0.00 39 LYS A C 16
ATOM 22436 O O . LYS A 1 39 ? 33.376 -13.748 13.421 1.00 0.00 39 LYS A O 16
ATOM 22455 N N . ARG A 1 40 ? 32.335 -15.549 12.563 1.00 0.00 40 ARG A N 16
ATOM 22456 C CA . ARG A 1 40 ? 31.772 -15.968 13.840 1.00 0.00 40 ARG A CA 16
ATOM 22457 C C . ARG A 1 40 ? 30.913 -17.218 13.672 1.00 0.00 40 ARG A C 16
ATOM 22458 O O . ARG A 1 40 ? 30.734 -17.714 12.560 1.00 0.00 40 ARG A O 16
ATOM 22479 N N . GLU A 1 41 ? 30.385 -17.721 14.783 1.00 0.00 41 GLU A N 16
ATOM 22480 C CA . GLU A 1 41 ? 29.546 -18.914 14.758 1.00 0.00 41 GLU A CA 16
ATOM 22481 C C . GLU A 1 41 ? 30.266 -20.071 14.071 1.00 0.00 41 GLU A C 16
ATOM 22482 O O . GLU A 1 41 ? 30.216 -20.209 12.849 1.00 0.00 41 GLU A O 16
ATOM 22494 N N . ALA A 1 42 ? 30.936 -20.898 14.866 1.00 0.00 42 ALA A N 16
ATOM 22495 C CA . ALA A 1 42 ? 31.666 -22.044 14.336 1.00 0.00 42 ALA A CA 16
ATOM 22496 C C . ALA A 1 42 ? 32.693 -21.607 13.297 1.00 0.00 42 ALA A C 16
ATOM 22497 O O . ALA A 1 42 ? 33.108 -22.397 12.450 1.00 0.00 42 ALA A O 16
ATOM 22504 N N . GLY A 1 43 ? 33.100 -20.343 13.368 1.00 0.00 43 GLY A N 16
ATOM 22505 C CA . GLY A 1 43 ? 34.075 -19.824 12.427 1.00 0.00 43 GLY A CA 16
ATOM 22506 C C . GLY A 1 43 ? 33.492 -19.614 11.044 1.00 0.00 43 GLY A C 16
ATOM 22507 O O . GLY A 1 43 ? 34.214 -19.633 10.047 1.00 0.00 43 GLY A O 16
ATOM 22511 N N . LYS A 1 44 ? 32.179 -19.414 10.982 1.00 0.00 44 LYS A N 16
ATOM 22512 C CA . LYS A 1 44 ? 31.497 -19.200 9.711 1.00 0.00 44 LYS A CA 16
ATOM 22513 C C . LYS A 1 44 ? 31.450 -17.716 9.362 1.00 0.00 44 LYS A C 16
ATOM 22514 O O . LYS A 1 44 ? 31.091 -16.885 10.196 1.00 0.00 44 LYS A O 16
ATOM 22533 N N . GLU A 1 45 ? 31.812 -17.391 8.125 1.00 0.00 45 GLU A N 16
ATOM 22534 C CA . GLU A 1 45 ? 31.809 -16.007 7.668 1.00 0.00 45 GLU A CA 16
ATOM 22535 C C . GLU A 1 45 ? 30.414 -15.586 7.213 1.00 0.00 45 GLU A C 16
ATOM 22536 O O . GLU A 1 45 ? 29.798 -16.246 6.377 1.00 0.00 45 GLU A O 16
ATOM 22548 N N . SER A 1 46 ? 29.923 -14.485 7.772 1.00 0.00 46 SER A N 16
ATOM 22549 C CA . SER A 1 46 ? 28.600 -13.978 7.428 1.00 0.00 46 SER A CA 16
ATOM 22550 C C . SER A 1 46 ? 28.688 -12.560 6.873 1.00 0.00 46 SER A C 16
ATOM 22551 O O . SER A 1 46 ? 29.352 -11.696 7.447 1.00 0.00 46 SER A O 16
ATOM 22559 N N . CYS A 1 47 ? 28.015 -12.328 5.751 1.00 0.00 47 CYS A N 16
ATOM 22560 C CA . CYS A 1 47 ? 28.016 -11.016 5.115 1.00 0.00 47 CYS A CA 16
ATOM 22561 C C . CYS A 1 47 ? 26.642 -10.360 5.218 1.00 0.00 47 CYS A C 16
ATOM 22562 O O . CYS A 1 47 ? 25.643 -10.913 4.758 1.00 0.00 47 CYS A O 16
ATOM 22569 N N . PHE A 1 48 ? 26.600 -9.178 5.824 1.00 0.00 48 PHE A N 16
ATOM 22570 C CA . PHE A 1 48 ? 25.349 -8.447 5.988 1.00 0.00 48 PHE A CA 16
ATOM 22571 C C . PHE A 1 48 ? 25.321 -7.210 5.096 1.00 0.00 48 PHE A C 16
ATOM 22572 O O . PHE A 1 48 ? 26.281 -6.440 5.052 1.00 0.00 48 PHE A O 16
ATOM 22589 N N . CYS A 1 49 ? 24.214 -7.026 4.384 1.00 0.00 49 CYS A N 16
ATOM 22590 C CA . CYS A 1 49 ? 24.059 -5.884 3.491 1.00 0.00 49 CYS A CA 16
ATOM 22591 C C . CYS A 1 49 ? 22.779 -5.116 3.807 1.00 0.00 49 CYS A C 16
ATOM 22592 O O . CYS A 1 49 ? 21.782 -5.699 4.234 1.00 0.00 49 CYS A O 16
ATOM 22599 N N . TYR A 1 50 ? 22.815 -3.805 3.595 1.00 0.00 50 TYR A N 16
ATOM 22600 C CA . TYR A 1 50 ? 21.659 -2.956 3.859 1.00 0.00 50 TYR A CA 16
ATOM 22601 C C . TYR A 1 50 ? 21.251 -2.186 2.607 1.00 0.00 50 TYR A C 16
ATOM 22602 O O . TYR A 1 50 ? 22.092 -1.603 1.921 1.00 0.00 50 TYR A O 16
ATOM 22620 N N . PHE A 1 51 ? 19.955 -2.188 2.315 1.00 0.00 51 PHE A N 16
ATOM 22621 C CA . PHE A 1 51 ? 19.433 -1.490 1.146 1.00 0.00 51 PHE A CA 16
ATOM 22622 C C . PHE A 1 51 ? 17.990 -1.051 1.373 1.00 0.00 51 PHE A C 16
ATOM 22623 O O . PHE A 1 51 ? 17.273 -1.636 2.185 1.00 0.00 51 PHE A O 16
ATOM 22640 N N . ASP A 1 52 ? 17.571 -0.018 0.650 1.00 0.00 52 ASP A N 16
ATOM 22641 C CA . ASP A 1 52 ? 16.213 0.499 0.772 1.00 0.00 52 ASP A CA 16
ATOM 22642 C C . ASP A 1 52 ? 15.260 -0.253 -0.152 1.00 0.00 52 ASP A C 16
ATOM 22643 O O . ASP A 1 52 ? 15.483 -0.331 -1.361 1.00 0.00 52 ASP A O 16
ATOM 22652 N N . CYS A 1 53 ? 14.199 -0.806 0.425 1.00 0.00 53 CYS A N 16
ATOM 22653 C CA . CYS A 1 53 ? 13.212 -1.554 -0.346 1.00 0.00 53 CYS A CA 16
ATOM 22654 C C . CYS A 1 53 ? 11.865 -0.836 -0.346 1.00 0.00 53 CYS A C 16
ATOM 22655 O O . CYS A 1 53 ? 11.542 -0.100 0.585 1.00 0.00 53 CYS A O 16
ATOM 22662 N N . SER A 1 54 ? 11.084 -1.057 -1.399 1.00 0.00 54 SER A N 16
ATOM 22663 C CA . SER A 1 54 ? 9.774 -0.430 -1.523 1.00 0.00 54 SER A CA 16
ATOM 22664 C C . SER A 1 54 ? 9.879 1.084 -1.368 1.00 0.00 54 SER A C 16
ATOM 22665 O O . SER A 1 54 ? 8.944 1.740 -0.908 1.00 0.00 54 SER A O 16
ATOM 22673 N N . LYS A 1 55 ? 11.026 1.634 -1.754 1.00 0.00 55 LYS A N 16
ATOM 22674 C CA . LYS A 1 55 ? 11.256 3.070 -1.660 1.00 0.00 55 LYS A CA 16
ATOM 22675 C C . LYS A 1 55 ? 11.278 3.523 -0.204 1.00 0.00 55 LYS A C 16
ATOM 22676 O O . LYS A 1 55 ? 10.367 4.212 0.256 1.00 0.00 55 LYS A O 16
ATOM 22695 N N . SER A 1 56 ? 12.325 3.134 0.517 1.00 0.00 56 SER A N 16
ATOM 22696 C CA . SER A 1 56 ? 12.464 3.499 1.922 1.00 0.00 56 SER A CA 16
ATOM 22697 C C . SER A 1 56 ? 12.291 5.003 2.113 1.00 0.00 56 SER A C 16
ATOM 22698 O O . SER A 1 56 ? 12.697 5.811 1.277 1.00 0.00 56 SER A O 16
ATOM 22706 N N . PRO A 1 57 ? 11.674 5.388 3.239 1.00 0.00 57 PRO A N 16
ATOM 22707 C CA . PRO A 1 57 ? 11.433 6.796 3.568 1.00 0.00 57 PRO A CA 16
ATOM 22708 C C . PRO A 1 57 ? 12.720 7.542 3.902 1.00 0.00 57 PRO A C 16
ATOM 22709 O O . PRO A 1 57 ? 13.779 6.945 4.097 1.00 0.00 57 PRO A O 16
ATOM 22720 N N . PRO A 1 58 ? 12.631 8.879 3.970 1.00 0.00 58 PRO A N 16
ATOM 22721 C CA . PRO A 1 58 ? 13.779 9.735 4.281 1.00 0.00 58 PRO A CA 16
ATOM 22722 C C . PRO A 1 58 ? 14.231 9.593 5.731 1.00 0.00 58 PRO A C 16
ATOM 22723 O O . PRO A 1 58 ? 13.929 10.440 6.571 1.00 0.00 58 PRO A O 16
ATOM 22734 N N . GLY A 1 59 ? 14.958 8.517 6.017 1.00 0.00 59 GLY A N 16
ATOM 22735 C CA . GLY A 1 59 ? 15.440 8.285 7.366 1.00 0.00 59 GLY A CA 16
ATOM 22736 C C . GLY A 1 59 ? 14.656 7.204 8.084 1.00 0.00 59 GLY A C 16
ATOM 22737 O O . GLY A 1 59 ? 13.536 7.437 8.536 1.00 0.00 59 GLY A O 16
ATOM 22741 N N . ALA A 1 60 ? 15.246 6.018 8.188 1.00 0.00 60 ALA A N 16
ATOM 22742 C CA . ALA A 1 60 ? 14.597 4.897 8.855 1.00 0.00 60 ALA A CA 16
ATOM 22743 C C . ALA A 1 60 ? 15.579 3.755 9.093 1.00 0.00 60 ALA A C 16
ATOM 22744 O O . ALA A 1 60 ? 16.786 3.912 8.908 1.00 0.00 60 ALA A O 16
ATOM 22751 N N . THR A 1 61 ? 15.054 2.605 9.504 1.00 0.00 61 THR A N 16
ATOM 22752 C CA . THR A 1 61 ? 15.885 1.437 9.769 1.00 0.00 61 THR A CA 16
ATOM 22753 C C . THR A 1 61 ? 15.238 0.168 9.226 1.00 0.00 61 THR A C 16
ATOM 22754 O O . THR A 1 61 ? 14.031 0.110 8.990 1.00 0.00 61 THR A O 16
ATOM 22765 N N . PRO A 1 62 ? 16.057 -0.875 9.024 1.00 0.00 62 PRO A N 16
ATOM 22766 C CA . PRO A 1 62 ? 15.585 -2.163 8.508 1.00 0.00 62 PRO A CA 16
ATOM 22767 C C . PRO A 1 62 ? 14.722 -2.912 9.518 1.00 0.00 62 PRO A C 16
ATOM 22768 O O . PRO A 1 62 ? 14.511 -2.443 10.636 1.00 0.00 62 PRO A O 16
ATOM 22779 N N . ALA A 1 63 ? 14.226 -4.077 9.117 1.00 0.00 63 ALA A N 16
ATOM 22780 C CA . ALA A 1 63 ? 13.388 -4.892 9.989 1.00 0.00 63 ALA A CA 16
ATOM 22781 C C . ALA A 1 63 ? 14.052 -6.229 10.296 1.00 0.00 63 ALA A C 16
ATOM 22782 O O . ALA A 1 63 ? 13.619 -7.285 9.835 1.00 0.00 63 ALA A O 16
ATOM 22789 N N . PRO A 1 64 ? 15.130 -6.186 11.093 1.00 0.00 64 PRO A N 16
ATOM 22790 C CA . PRO A 1 64 ? 15.878 -7.386 11.480 1.00 0.00 64 PRO A CA 16
ATOM 22791 C C . PRO A 1 64 ? 15.088 -8.279 12.431 1.00 0.00 64 PRO A C 16
ATOM 22792 O O . PRO A 1 64 ? 14.058 -7.886 12.979 1.00 0.00 64 PRO A O 16
ATOM 22803 N N . PRO A 1 65 ? 15.582 -9.509 12.635 1.00 0.00 65 PRO A N 16
ATOM 22804 C CA . PRO A 1 65 ? 14.938 -10.483 13.522 1.00 0.00 65 PRO A CA 16
ATOM 22805 C C . PRO A 1 65 ? 15.047 -10.090 14.991 1.00 0.00 65 PRO A C 16
ATOM 22806 O O . PRO A 1 65 ? 15.878 -10.621 15.726 1.00 0.00 65 PRO A O 16
ATOM 22817 N N . GLY A 1 66 ? 14.200 -9.155 15.413 1.00 0.00 66 GLY A N 16
ATOM 22818 C CA . GLY A 1 66 ? 14.218 -8.707 16.793 1.00 0.00 66 GLY A CA 16
ATOM 22819 C C . GLY A 1 66 ? 15.601 -8.287 17.249 1.00 0.00 66 GLY A C 16
ATOM 22820 O O . GLY A 1 66 ? 16.000 -8.562 18.380 1.00 0.00 66 GLY A O 16
ATOM 22824 N N . ALA A 1 67 ? 16.336 -7.619 16.365 1.00 0.00 67 ALA A N 16
ATOM 22825 C CA . ALA A 1 67 ? 17.682 -7.160 16.683 1.00 0.00 67 ALA A CA 16
ATOM 22826 C C . ALA A 1 67 ? 18.147 -6.096 15.694 1.00 0.00 67 ALA A C 16
ATOM 22827 O O . ALA A 1 67 ? 18.703 -6.414 14.643 1.00 0.00 67 ALA A O 16
ATOM 22834 N N . ALA A 1 68 ? 17.915 -4.834 16.037 1.00 0.00 68 ALA A N 16
ATOM 22835 C CA . ALA A 1 68 ? 18.312 -3.724 15.179 1.00 0.00 68 ALA A CA 16
ATOM 22836 C C . ALA A 1 68 ? 19.340 -2.835 15.871 1.00 0.00 68 ALA A C 16
ATOM 22837 O O . ALA A 1 68 ? 19.039 -1.727 16.315 1.00 0.00 68 ALA A O 16
ATOM 22844 N N . PRO A 1 69 ? 20.583 -3.330 15.966 1.00 0.00 69 PRO A N 16
ATOM 22845 C CA . PRO A 1 69 ? 21.681 -2.597 16.603 1.00 0.00 69 PRO A CA 16
ATOM 22846 C C . PRO A 1 69 ? 22.120 -1.387 15.787 1.00 0.00 69 PRO A C 16
ATOM 22847 O O . PRO A 1 69 ? 21.745 -1.222 14.625 1.00 0.00 69 PRO A O 16
ATOM 22858 N N . PRO A 1 70 ? 22.934 -0.518 16.405 1.00 0.00 70 PRO A N 16
ATOM 22859 C CA . PRO A 1 70 ? 23.443 0.692 15.753 1.00 0.00 70 PRO A CA 16
ATOM 22860 C C . PRO A 1 70 ? 24.452 0.378 14.654 1.00 0.00 70 PRO A C 16
ATOM 22861 O O . PRO A 1 70 ? 24.939 -0.746 14.528 1.00 0.00 70 PRO A O 16
ATOM 22872 N N . PRO A 1 71 ? 24.776 1.392 13.839 1.00 0.00 71 PRO A N 16
ATOM 22873 C CA . PRO A 1 71 ? 25.732 1.248 12.737 1.00 0.00 71 PRO A CA 16
ATOM 22874 C C . PRO A 1 71 ? 27.162 1.059 13.230 1.00 0.00 71 PRO A C 16
ATOM 22875 O O . PRO A 1 71 ? 27.413 1.016 14.434 1.00 0.00 71 PRO A O 16
ATOM 22886 N N . ALA A 1 72 ? 28.097 0.947 12.292 1.00 0.00 72 ALA A N 16
ATOM 22887 C CA . ALA A 1 72 ? 29.502 0.765 12.633 1.00 0.00 72 ALA A CA 16
ATOM 22888 C C . ALA A 1 72 ? 30.405 1.177 11.475 1.00 0.00 72 ALA A C 16
ATOM 22889 O O . ALA A 1 72 ? 31.465 0.588 11.262 1.00 0.00 72 ALA A O 16
ATOM 22896 N N . ALA A 1 73 ? 29.978 2.191 10.730 1.00 0.00 73 ALA A N 16
ATOM 22897 C CA . ALA A 1 73 ? 30.749 2.683 9.595 1.00 0.00 73 ALA A CA 16
ATOM 22898 C C . ALA A 1 73 ? 30.767 1.664 8.461 1.00 0.00 73 ALA A C 16
ATOM 22899 O O . ALA A 1 73 ? 30.053 1.811 7.470 1.00 0.00 73 ALA A O 16
ATOM 22906 N N . GLY A 1 74 ? 31.590 0.630 8.613 1.00 0.00 74 GLY A N 16
ATOM 22907 C CA . GLY A 1 74 ? 31.686 -0.397 7.593 1.00 0.00 74 GLY A CA 16
ATOM 22908 C C . GLY A 1 74 ? 32.337 0.107 6.320 1.00 0.00 74 GLY A C 16
ATOM 22909 O O . GLY A 1 74 ? 31.791 0.971 5.636 1.00 0.00 74 GLY A O 16
ATOM 22913 N N . GLY A 1 75 ? 33.510 -0.432 6.003 1.00 0.00 75 GLY A N 16
ATOM 22914 C CA . GLY A 1 75 ? 34.218 -0.017 4.806 1.00 0.00 75 GLY A CA 16
ATOM 22915 C C . GLY A 1 75 ? 33.758 -0.766 3.572 1.00 0.00 75 GLY A C 16
ATOM 22916 O O . GLY A 1 75 ? 32.686 -0.490 3.033 1.00 0.00 75 GLY A O 16
ATOM 22920 N N . SER A 1 76 ? 34.570 -1.717 3.120 1.00 0.00 76 SER A N 16
ATOM 22921 C CA . SER A 1 76 ? 34.243 -2.504 1.938 1.00 0.00 76 SER A CA 16
ATOM 22922 C C . SER A 1 76 ? 33.936 -1.598 0.749 1.00 0.00 76 SER A C 16
ATOM 22923 O O . SER A 1 76 ? 32.792 -1.465 0.316 1.00 0.00 76 SER A O 16
ATOM 22931 N N . PRO A 1 77 ? 34.984 -0.958 0.209 1.00 0.00 77 PRO A N 16
ATOM 22932 C CA . PRO A 1 77 ? 34.853 -0.053 -0.937 1.00 0.00 77 PRO A CA 16
ATOM 22933 C C . PRO A 1 77 ? 34.516 -0.795 -2.226 1.00 0.00 77 PRO A C 16
ATOM 22934 O O . PRO A 1 77 ? 34.491 -2.025 -2.257 1.00 0.00 77 PRO A O 16
ATOM 22945 N N . SER A 1 78 ? 34.258 -0.039 -3.288 1.00 0.00 78 SER A N 16
ATOM 22946 C CA . SER A 1 78 ? 33.919 -0.625 -4.580 1.00 0.00 78 SER A CA 16
ATOM 22947 C C . SER A 1 78 ? 34.397 0.265 -5.723 1.00 0.00 78 SER A C 16
ATOM 22948 O O . SER A 1 78 ? 33.609 0.925 -6.401 1.00 0.00 78 SER A O 16
ATOM 22956 N N . PRO A 1 79 ? 35.720 0.286 -5.942 1.00 0.00 79 PRO A N 16
ATOM 22957 C CA . PRO A 1 79 ? 36.334 1.090 -7.002 1.00 0.00 79 PRO A CA 16
ATOM 22958 C C . PRO A 1 79 ? 36.013 0.557 -8.395 1.00 0.00 79 PRO A C 16
ATOM 22959 O O . PRO A 1 79 ? 35.506 -0.552 -8.559 1.00 0.00 79 PRO A O 16
ATOM 22970 N N . PRO A 1 80 ? 36.314 1.365 -9.422 1.00 0.00 80 PRO A N 16
ATOM 22971 C CA . PRO A 1 80 ? 36.067 0.994 -10.819 1.00 0.00 80 PRO A CA 16
ATOM 22972 C C . PRO A 1 80 ? 36.992 -0.120 -11.296 1.00 0.00 80 PRO A C 16
ATOM 22973 O O . PRO A 1 80 ? 38.121 0.134 -11.714 1.00 0.00 80 PRO A O 16
ATOM 22984 N N . ALA A 1 81 ? 36.506 -1.355 -11.230 1.00 0.00 81 ALA A N 16
ATOM 22985 C CA . ALA A 1 81 ? 37.288 -2.508 -11.657 1.00 0.00 81 ALA A CA 16
ATOM 22986 C C . ALA A 1 81 ? 36.477 -3.795 -11.545 1.00 0.00 81 ALA A C 16
ATOM 22987 O O . ALA A 1 81 ? 36.545 -4.497 -10.536 1.00 0.00 81 ALA A O 16
ATOM 22994 N N . ASP A 1 82 ? 35.710 -4.097 -12.586 1.00 0.00 82 ASP A N 16
ATOM 22995 C CA . ASP A 1 82 ? 34.885 -5.300 -12.604 1.00 0.00 82 ASP A CA 16
ATOM 22996 C C . ASP A 1 82 ? 34.943 -5.978 -13.970 1.00 0.00 82 ASP A C 16
ATOM 22997 O O . ASP A 1 82 ? 35.199 -5.332 -14.984 1.00 0.00 82 ASP A O 16
ATOM 23006 N N . GLY A 1 83 ? 34.704 -7.286 -13.986 1.00 0.00 83 GLY A N 16
ATOM 23007 C CA . GLY A 1 83 ? 34.734 -8.030 -15.232 1.00 0.00 83 GLY A CA 16
ATOM 23008 C C . GLY A 1 83 ? 34.796 -9.528 -15.010 1.00 0.00 83 GLY A C 16
ATOM 23009 O O . GLY A 1 83 ? 35.868 -10.084 -14.775 1.00 0.00 83 GLY A O 16
ATOM 23013 N N . GLY A 1 84 ? 33.642 -10.184 -15.084 1.00 0.00 84 GLY A N 16
ATOM 23014 C CA . GLY A 1 84 ? 33.591 -11.621 -14.886 1.00 0.00 84 GLY A CA 16
ATOM 23015 C C . GLY A 1 84 ? 33.416 -11.999 -13.429 1.00 0.00 84 GLY A C 16
ATOM 23016 O O . GLY A 1 84 ? 32.354 -11.778 -12.847 1.00 0.00 84 GLY A O 16
ATOM 23020 N N . SER A 1 85 ? 34.459 -12.573 -12.838 1.00 0.00 85 SER A N 16
ATOM 23021 C CA . SER A 1 85 ? 34.413 -12.989 -11.441 1.00 0.00 85 SER A CA 16
ATOM 23022 C C . SER A 1 85 ? 33.254 -13.950 -11.198 1.00 0.00 85 SER A C 16
ATOM 23023 O O . SER A 1 85 ? 32.274 -13.625 -10.526 1.00 0.00 85 SER A O 16
ATOM 23031 N N . PRO A 1 86 ? 33.366 -15.164 -11.757 1.00 0.00 86 PRO A N 16
ATOM 23032 C CA . PRO A 1 86 ? 32.337 -16.199 -11.614 1.00 0.00 86 PRO A CA 16
ATOM 23033 C C . PRO A 1 86 ? 32.263 -16.751 -10.195 1.00 0.00 86 PRO A C 16
ATOM 23034 O O . PRO A 1 86 ? 33.138 -16.512 -9.363 1.00 0.00 86 PRO A O 16
ATOM 23045 N N . PRO A 1 87 ? 31.194 -17.509 -9.909 1.00 0.00 87 PRO A N 16
ATOM 23046 C CA . PRO A 1 87 ? 30.980 -18.112 -8.591 1.00 0.00 87 PRO A CA 16
ATOM 23047 C C . PRO A 1 87 ? 31.974 -19.231 -8.297 1.00 0.00 87 PRO A C 16
ATOM 23048 O O . PRO A 1 87 ? 32.690 -19.705 -9.179 1.00 0.00 87 PRO A O 16
ATOM 23059 N N . PRO A 1 88 ? 32.021 -19.664 -7.029 1.00 0.00 88 PRO A N 16
ATOM 23060 C CA . PRO A 1 88 ? 32.923 -20.734 -6.590 1.00 0.00 88 PRO A CA 16
ATOM 23061 C C . PRO A 1 88 ? 32.519 -22.096 -7.144 1.00 0.00 88 PRO A C 16
ATOM 23062 O O . PRO A 1 88 ? 31.427 -22.275 -7.683 1.00 0.00 88 PRO A O 16
ATOM 23073 N N . PRO A 1 89 ? 33.420 -23.081 -7.009 1.00 0.00 89 PRO A N 16
ATOM 23074 C CA . PRO A 1 89 ? 33.179 -24.445 -7.489 1.00 0.00 89 PRO A CA 16
ATOM 23075 C C . PRO A 1 89 ? 32.117 -25.169 -6.668 1.00 0.00 89 PRO A C 16
ATOM 23076 O O . PRO A 1 89 ? 31.543 -26.161 -7.116 1.00 0.00 89 PRO A O 16
ATOM 23087 N N . ALA A 1 90 ? 31.862 -24.667 -5.464 1.00 0.00 90 ALA A N 16
ATOM 23088 C CA . ALA A 1 90 ? 30.867 -25.265 -4.582 1.00 0.00 90 ALA A CA 16
ATOM 23089 C C . ALA A 1 90 ? 31.270 -26.680 -4.181 1.00 0.00 90 ALA A C 16
ATOM 23090 O O . ALA A 1 90 ? 32.102 -27.308 -4.836 1.00 0.00 90 ALA A O 16
ATOM 23097 N N . ASP A 1 91 ? 30.676 -27.176 -3.101 1.00 0.00 91 ASP A N 16
ATOM 23098 C CA . ASP A 1 91 ? 30.973 -28.517 -2.613 1.00 0.00 91 ASP A CA 16
ATOM 23099 C C . ASP A 1 91 ? 29.771 -29.107 -1.880 1.00 0.00 91 ASP A C 16
ATOM 23100 O O . ASP A 1 91 ? 28.879 -28.381 -1.444 1.00 0.00 91 ASP A O 16
ATOM 23109 N N . GLY A 1 92 ? 29.755 -30.430 -1.751 1.00 0.00 92 GLY A N 16
ATOM 23110 C CA . GLY A 1 92 ? 28.658 -31.095 -1.072 1.00 0.00 92 GLY A CA 16
ATOM 23111 C C . GLY A 1 92 ? 28.926 -32.570 -0.845 1.00 0.00 92 GLY A C 16
ATOM 23112 O O . GLY A 1 92 ? 29.335 -33.282 -1.761 1.00 0.00 92 GLY A O 16
ATOM 23116 N N . GLY A 1 93 ? 28.695 -33.030 0.381 1.00 0.00 93 GLY A N 16
ATOM 23117 C CA . GLY A 1 93 ? 28.921 -34.427 0.704 1.00 0.00 93 GLY A CA 16
ATOM 23118 C C . GLY A 1 93 ? 29.306 -34.631 2.156 1.00 0.00 93 GLY A C 16
ATOM 23119 O O . GLY A 1 93 ? 29.179 -33.719 2.973 1.00 0.00 93 GLY A O 16
ATOM 23123 N N . SER A 1 94 ? 29.775 -35.832 2.479 1.00 0.00 94 SER A N 16
ATOM 23124 C CA . SER A 1 94 ? 30.174 -36.155 3.844 1.00 0.00 94 SER A CA 16
ATOM 23125 C C . SER A 1 94 ? 31.043 -37.408 3.874 1.00 0.00 94 SER A C 16
ATOM 23126 O O . SER A 1 94 ? 30.558 -38.526 4.054 1.00 0.00 94 SER A O 16
ATOM 23134 N N . PRO A 1 95 ? 32.358 -37.220 3.694 1.00 0.00 95 PRO A N 16
ATOM 23135 C CA . PRO A 1 95 ? 32.946 -35.895 3.478 1.00 0.00 95 PRO A CA 16
ATOM 23136 C C . PRO A 1 95 ? 32.577 -35.310 2.119 1.00 0.00 95 PRO A C 16
ATOM 23137 O O . PRO A 1 95 ? 32.153 -36.019 1.206 1.00 0.00 95 PRO A O 16
ATOM 23148 N N . PRO A 1 96 ? 32.740 -33.987 1.979 1.00 0.00 96 PRO A N 16
ATOM 23149 C CA . PRO A 1 96 ? 32.431 -33.278 0.734 1.00 0.00 96 PRO A CA 16
ATOM 23150 C C . PRO A 1 96 ? 33.410 -33.617 -0.385 1.00 0.00 96 PRO A C 16
ATOM 23151 O O . PRO A 1 96 ? 34.625 -33.612 -0.183 1.00 0.00 96 PRO A O 16
ATOM 23162 N N . VAL A 1 97 ? 32.875 -33.910 -1.566 1.00 0.00 97 VAL A N 16
ATOM 23163 C CA . VAL A 1 97 ? 33.702 -34.249 -2.717 1.00 0.00 97 VAL A CA 16
ATOM 23164 C C . VAL A 1 97 ? 33.021 -33.848 -4.021 1.00 0.00 97 VAL A C 16
ATOM 23165 O O . VAL A 1 97 ? 31.834 -34.109 -4.219 1.00 0.00 97 VAL A O 16
ATOM 23178 N N . ASP A 1 98 ? 33.780 -33.212 -4.907 1.00 0.00 98 ASP A N 16
ATOM 23179 C CA . ASP A 1 98 ? 33.250 -32.776 -6.194 1.00 0.00 98 ASP A CA 16
ATOM 23180 C C . ASP A 1 98 ? 34.379 -32.501 -7.181 1.00 0.00 98 ASP A C 16
ATOM 23181 O O . ASP A 1 98 ? 34.619 -33.284 -8.099 1.00 0.00 98 ASP A O 16
ATOM 23190 N N . GLY A 1 99 ? 35.070 -31.381 -6.987 1.00 0.00 99 GLY A N 16
ATOM 23191 C CA . GLY A 1 99 ? 36.165 -31.022 -7.869 1.00 0.00 99 GLY A CA 16
ATOM 23192 C C . GLY A 1 99 ? 36.314 -29.522 -8.027 1.00 0.00 99 GLY A C 16
ATOM 23193 O O . GLY A 1 99 ? 35.813 -28.752 -7.209 1.00 0.00 99 GLY A O 16
ATOM 23197 N N . GLY A 1 100 ? 37.007 -29.105 -9.082 1.00 0.00 100 GLY A N 16
ATOM 23198 C CA . GLY A 1 100 ? 37.211 -27.689 -9.324 1.00 0.00 100 GLY A CA 16
ATOM 23199 C C . GLY A 1 100 ? 38.651 -27.359 -9.660 1.00 0.00 100 GLY A C 16
ATOM 23200 O O . GLY A 1 100 ? 38.923 -26.402 -10.385 1.00 0.00 100 GLY A O 16
ATOM 23204 N N . SER A 1 101 ? 39.577 -28.153 -9.132 1.00 0.00 101 SER A N 16
ATOM 23205 C CA . SER A 1 101 ? 40.999 -27.937 -9.375 1.00 0.00 101 SER A CA 16
ATOM 23206 C C . SER A 1 101 ? 41.408 -26.519 -8.986 1.00 0.00 101 SER A C 16
ATOM 23207 O O . SER A 1 101 ? 41.664 -25.665 -9.835 1.00 0.00 101 SER A O 16
ATOM 23215 N N . PRO A 1 102 ? 41.470 -26.262 -7.671 1.00 0.00 102 PRO A N 16
ATOM 23216 C CA . PRO A 1 102 ? 41.847 -24.950 -7.138 1.00 0.00 102 PRO A CA 16
ATOM 23217 C C . PRO A 1 102 ? 43.320 -24.632 -7.370 1.00 0.00 102 PRO A C 16
ATOM 23218 O O . PRO A 1 102 ? 44.113 -25.492 -7.754 1.00 0.00 102 PRO A O 16
ATOM 23229 N N . PRO A 1 103 ? 43.698 -23.367 -7.131 1.00 0.00 103 PRO A N 16
ATOM 23230 C CA . PRO A 1 103 ? 42.763 -22.335 -6.674 1.00 0.00 103 PRO A CA 16
ATOM 23231 C C . PRO A 1 103 ? 41.766 -21.936 -7.756 1.00 0.00 103 PRO A C 16
ATOM 23232 O O . PRO A 1 103 ? 41.915 -22.279 -8.929 1.00 0.00 103 PRO A O 16
ATOM 23243 N N . PRO A 1 104 ? 40.723 -21.193 -7.356 1.00 0.00 104 PRO A N 16
ATOM 23244 C CA . PRO A 1 104 ? 39.681 -20.730 -8.277 1.00 0.00 104 PRO A CA 16
ATOM 23245 C C . PRO A 1 104 ? 40.192 -19.668 -9.244 1.00 0.00 104 PRO A C 16
ATOM 23246 O O . PRO A 1 104 ? 41.279 -19.116 -9.079 1.00 0.00 104 PRO A O 16
ATOM 23257 N N . PRO A 1 105 ? 39.390 -19.374 -10.278 1.00 0.00 105 PRO A N 16
ATOM 23258 C CA . PRO A 1 105 ? 39.740 -18.374 -11.292 1.00 0.00 105 PRO A CA 16
ATOM 23259 C C . PRO A 1 105 ? 39.712 -16.954 -10.739 1.00 0.00 105 PRO A C 16
ATOM 23260 O O . PRO A 1 105 ? 40.605 -16.152 -11.016 1.00 0.00 105 PRO A O 16
ATOM 23271 N N . SER A 1 106 ? 38.683 -16.648 -9.956 1.00 0.00 106 SER A N 16
ATOM 23272 C CA . SER A 1 106 ? 38.537 -15.322 -9.367 1.00 0.00 106 SER A CA 16
ATOM 23273 C C . SER A 1 106 ? 38.788 -15.366 -7.863 1.00 0.00 106 SER A C 16
ATOM 23274 O O . SER A 1 106 ? 38.131 -16.107 -7.132 1.00 0.00 106 SER A O 16
ATOM 23282 N N . THR A 1 107 ? 39.746 -14.564 -7.406 1.00 0.00 107 THR A N 16
ATOM 23283 C CA . THR A 1 107 ? 40.086 -14.511 -5.989 1.00 0.00 107 THR A CA 16
ATOM 23284 C C . THR A 1 107 ? 40.961 -13.302 -5.679 1.00 0.00 107 THR A C 16
ATOM 23285 O O . THR A 1 107 ? 40.794 -12.650 -4.648 1.00 0.00 107 THR A O 16
ATOM 23296 N N . HIS A 1 108 ? 41.894 -13.006 -6.579 1.00 0.00 108 HIS A N 16
ATOM 23297 C CA . HIS A 1 108 ? 42.796 -11.873 -6.401 1.00 0.00 108 HIS A CA 16
ATOM 23298 C C . HIS A 1 108 ? 43.606 -12.020 -5.117 1.00 0.00 108 HIS A C 16
ATOM 23299 O O . HIS A 1 108 ? 44.250 -13.045 -4.892 1.00 0.00 108 HIS A O 16
ATOM 23313 N N . ALA A 1 1 ? 0.344 2.926 0.398 1.00 0.00 1 ALA A N 17
ATOM 23314 C CA . ALA A 1 1 ? 1.567 3.154 1.157 1.00 0.00 1 ALA A CA 17
ATOM 23315 C C . ALA A 1 1 ? 2.371 1.867 1.304 1.00 0.00 1 ALA A C 17
ATOM 23316 O O . ALA A 1 1 ? 1.822 0.815 1.629 1.00 0.00 1 ALA A O 17
ATOM 23323 N N . GLY A 1 2 ? 3.675 1.957 1.060 1.00 0.00 2 GLY A N 17
ATOM 23324 C CA . GLY A 1 2 ? 4.533 0.792 1.169 1.00 0.00 2 GLY A CA 17
ATOM 23325 C C . GLY A 1 2 ? 6.003 1.140 1.046 1.00 0.00 2 GLY A C 17
ATOM 23326 O O . GLY A 1 2 ? 6.469 1.523 -0.027 1.00 0.00 2 GLY A O 17
ATOM 23330 N N . SER A 1 3 ? 6.735 1.009 2.148 1.00 0.00 3 SER A N 17
ATOM 23331 C CA . SER A 1 3 ? 8.160 1.318 2.160 1.00 0.00 3 SER A CA 17
ATOM 23332 C C . SER A 1 3 ? 8.850 0.654 3.347 1.00 0.00 3 SER A C 17
ATOM 23333 O O . SER A 1 3 ? 8.290 0.574 4.441 1.00 0.00 3 SER A O 17
ATOM 23341 N N . LYS A 1 4 ? 10.070 0.178 3.124 1.00 0.00 4 LYS A N 17
ATOM 23342 C CA . LYS A 1 4 ? 10.840 -0.478 4.174 1.00 0.00 4 LYS A CA 17
ATOM 23343 C C . LYS A 1 4 ? 12.285 -0.695 3.736 1.00 0.00 4 LYS A C 17
ATOM 23344 O O . LYS A 1 4 ? 12.709 -0.194 2.693 1.00 0.00 4 LYS A O 17
ATOM 23363 N N . LEU A 1 5 ? 13.035 -1.444 4.536 1.00 0.00 5 LEU A N 17
ATOM 23364 C CA . LEU A 1 5 ? 14.433 -1.728 4.229 1.00 0.00 5 LEU A CA 17
ATOM 23365 C C . LEU A 1 5 ? 14.661 -3.227 4.069 1.00 0.00 5 LEU A C 17
ATOM 23366 O O . LEU A 1 5 ? 14.053 -4.037 4.770 1.00 0.00 5 LEU A O 17
ATOM 23382 N N . CYS A 1 6 ? 15.543 -3.591 3.144 1.00 0.00 6 CYS A N 17
ATOM 23383 C CA . CYS A 1 6 ? 15.854 -4.993 2.892 1.00 0.00 6 CYS A CA 17
ATOM 23384 C C . CYS A 1 6 ? 17.332 -5.276 3.145 1.00 0.00 6 CYS A C 17
ATOM 23385 O O . CYS A 1 6 ? 18.205 -4.588 2.616 1.00 0.00 6 CYS A O 17
ATOM 23392 N N . GLU A 1 7 ? 17.604 -6.292 3.958 1.00 0.00 7 GLU A N 17
ATOM 23393 C CA . GLU A 1 7 ? 18.976 -6.665 4.281 1.00 0.00 7 GLU A CA 17
ATOM 23394 C C . GLU A 1 7 ? 19.246 -8.121 3.911 1.00 0.00 7 GLU A C 17
ATOM 23395 O O . GLU A 1 7 ? 18.413 -8.997 4.142 1.00 0.00 7 GLU A O 17
ATOM 23407 N N . LYS A 1 8 ? 20.417 -8.371 3.334 1.00 0.00 8 LYS A N 17
ATOM 23408 C CA . LYS A 1 8 ? 20.799 -9.719 2.931 1.00 0.00 8 LYS A CA 17
ATOM 23409 C C . LYS A 1 8 ? 21.844 -10.295 3.881 1.00 0.00 8 LYS A C 17
ATOM 23410 O O . LYS A 1 8 ? 22.678 -9.566 4.419 1.00 0.00 8 LYS A O 17
ATOM 23429 N N . THR A 1 9 ? 21.796 -11.608 4.082 1.00 0.00 9 THR A N 17
ATOM 23430 C CA . THR A 1 9 ? 22.738 -12.281 4.967 1.00 0.00 9 THR A CA 17
ATOM 23431 C C . THR A 1 9 ? 23.526 -13.351 4.219 1.00 0.00 9 THR A C 17
ATOM 23432 O O . THR A 1 9 ? 23.453 -14.534 4.550 1.00 0.00 9 THR A O 17
ATOM 23443 N N . SER A 1 10 ? 24.279 -12.927 3.209 1.00 0.00 10 SER A N 17
ATOM 23444 C CA . SER A 1 10 ? 25.079 -13.850 2.412 1.00 0.00 10 SER A CA 17
ATOM 23445 C C . SER A 1 10 ? 24.185 -14.813 1.636 1.00 0.00 10 SER A C 17
ATOM 23446 O O . SER A 1 10 ? 24.638 -15.853 1.160 1.00 0.00 10 SER A O 17
ATOM 23454 N N . LYS A 1 11 ? 22.910 -14.457 1.513 1.00 0.00 11 LYS A N 17
ATOM 23455 C CA . LYS A 1 11 ? 21.950 -15.287 0.794 1.00 0.00 11 LYS A CA 17
ATOM 23456 C C . LYS A 1 11 ? 22.488 -15.676 -0.579 1.00 0.00 11 LYS A C 17
ATOM 23457 O O . LYS A 1 11 ? 22.138 -16.726 -1.120 1.00 0.00 11 LYS A O 17
ATOM 23476 N N . THR A 1 12 ? 23.343 -14.826 -1.138 1.00 0.00 12 THR A N 17
ATOM 23477 C CA . THR A 1 12 ? 23.930 -15.081 -2.447 1.00 0.00 12 THR A CA 17
ATOM 23478 C C . THR A 1 12 ? 25.437 -14.853 -2.428 1.00 0.00 12 THR A C 17
ATOM 23479 O O . THR A 1 12 ? 26.047 -14.585 -3.464 1.00 0.00 12 THR A O 17
ATOM 23490 N N . TYR A 1 13 ? 26.032 -14.962 -1.246 1.00 0.00 13 TYR A N 17
ATOM 23491 C CA . TYR A 1 13 ? 27.469 -14.765 -1.093 1.00 0.00 13 TYR A CA 17
ATOM 23492 C C . TYR A 1 13 ? 28.133 -16.020 -0.534 1.00 0.00 13 TYR A C 17
ATOM 23493 O O . TYR A 1 13 ? 29.338 -16.039 -0.283 1.00 0.00 13 TYR A O 17
ATOM 23511 N N . SER A 1 14 ? 27.338 -17.068 -0.344 1.00 0.00 14 SER A N 17
ATOM 23512 C CA . SER A 1 14 ? 27.847 -18.327 0.187 1.00 0.00 14 SER A CA 17
ATOM 23513 C C . SER A 1 14 ? 29.167 -18.704 -0.479 1.00 0.00 14 SER A C 17
ATOM 23514 O O . SER A 1 14 ? 29.201 -19.065 -1.655 1.00 0.00 14 SER A O 17
ATOM 23522 N N . GLY A 1 15 ? 30.253 -18.617 0.282 1.00 0.00 15 GLY A N 17
ATOM 23523 C CA . GLY A 1 15 ? 31.561 -18.952 -0.250 1.00 0.00 15 GLY A CA 17
ATOM 23524 C C . GLY A 1 15 ? 32.659 -18.070 0.311 1.00 0.00 15 GLY A C 17
ATOM 23525 O O . GLY A 1 15 ? 32.542 -17.551 1.422 1.00 0.00 15 GLY A O 17
ATOM 23529 N N . LYS A 1 16 ? 33.730 -17.901 -0.456 1.00 0.00 16 LYS A N 17
ATOM 23530 C CA . LYS A 1 16 ? 34.855 -17.077 -0.030 1.00 0.00 16 LYS A CA 17
ATOM 23531 C C . LYS A 1 16 ? 34.379 -15.701 0.427 1.00 0.00 16 LYS A C 17
ATOM 23532 O O . LYS A 1 16 ? 33.781 -14.952 -0.346 1.00 0.00 16 LYS A O 17
ATOM 23551 N N . CYS A 1 17 ? 34.649 -15.374 1.686 1.00 0.00 17 CYS A N 17
ATOM 23552 C CA . CYS A 1 17 ? 34.249 -14.089 2.245 1.00 0.00 17 CYS A CA 17
ATOM 23553 C C . CYS A 1 17 ? 35.343 -13.044 2.044 1.00 0.00 17 CYS A C 17
ATOM 23554 O O . CYS A 1 17 ? 36.489 -13.380 1.743 1.00 0.00 17 CYS A O 17
ATOM 23561 N N . ASP A 1 18 ? 34.982 -11.777 2.212 1.00 0.00 18 ASP A N 17
ATOM 23562 C CA . ASP A 1 18 ? 35.932 -10.683 2.050 1.00 0.00 18 ASP A CA 17
ATOM 23563 C C . ASP A 1 18 ? 35.261 -9.338 2.310 1.00 0.00 18 ASP A C 17
ATOM 23564 O O . ASP A 1 18 ? 34.130 -9.280 2.789 1.00 0.00 18 ASP A O 17
ATOM 23573 N N . ASN A 1 19 ? 35.968 -8.258 1.990 1.00 0.00 19 ASN A N 17
ATOM 23574 C CA . ASN A 1 19 ? 35.441 -6.913 2.190 1.00 0.00 19 ASN A CA 17
ATOM 23575 C C . ASN A 1 19 ? 34.817 -6.376 0.906 1.00 0.00 19 ASN A C 17
ATOM 23576 O O . ASN A 1 19 ? 33.606 -6.167 0.831 1.00 0.00 19 ASN A O 17
ATOM 23587 N N . LYS A 1 20 ? 35.651 -6.156 -0.104 1.00 0.00 20 LYS A N 17
ATOM 23588 C CA . LYS A 1 20 ? 35.183 -5.645 -1.387 1.00 0.00 20 LYS A CA 17
ATOM 23589 C C . LYS A 1 20 ? 34.344 -6.691 -2.115 1.00 0.00 20 LYS A C 17
ATOM 23590 O O . LYS A 1 20 ? 33.361 -6.362 -2.779 1.00 0.00 20 LYS A O 17
ATOM 23609 N N . LYS A 1 21 ? 34.739 -7.953 -1.986 1.00 0.00 21 LYS A N 17
ATOM 23610 C CA . LYS A 1 21 ? 34.023 -9.049 -2.629 1.00 0.00 21 LYS A CA 17
ATOM 23611 C C . LYS A 1 21 ? 32.583 -9.125 -2.130 1.00 0.00 21 LYS A C 17
ATOM 23612 O O . LYS A 1 21 ? 31.653 -9.314 -2.915 1.00 0.00 21 LYS A O 17
ATOM 23631 N N . CYS A 1 22 ? 32.406 -8.975 -0.822 1.00 0.00 22 CYS A N 17
ATOM 23632 C CA . CYS A 1 22 ? 31.080 -9.025 -0.218 1.00 0.00 22 CYS A CA 17
ATOM 23633 C C . CYS A 1 22 ? 30.250 -7.811 -0.627 1.00 0.00 22 CYS A C 17
ATOM 23634 O O . CYS A 1 22 ? 29.168 -7.950 -1.197 1.00 0.00 22 CYS A O 17
ATOM 23641 N N . ASP A 1 23 ? 30.765 -6.623 -0.331 1.00 0.00 23 ASP A N 17
ATOM 23642 C CA . ASP A 1 23 ? 30.073 -5.385 -0.668 1.00 0.00 23 ASP A CA 17
ATOM 23643 C C . ASP A 1 23 ? 29.719 -5.346 -2.151 1.00 0.00 23 ASP A C 17
ATOM 23644 O O . ASP A 1 23 ? 28.599 -4.996 -2.524 1.00 0.00 23 ASP A O 17
ATOM 23653 N N . LYS A 1 24 ? 30.681 -5.707 -2.993 1.00 0.00 24 LYS A N 17
ATOM 23654 C CA . LYS A 1 24 ? 30.473 -5.714 -4.436 1.00 0.00 24 LYS A CA 17
ATOM 23655 C C . LYS A 1 24 ? 29.438 -6.764 -4.831 1.00 0.00 24 LYS A C 17
ATOM 23656 O O . LYS A 1 24 ? 28.485 -6.470 -5.553 1.00 0.00 24 LYS A O 17
ATOM 23675 N N . LYS A 1 25 ? 29.632 -7.988 -4.352 1.00 0.00 25 LYS A N 17
ATOM 23676 C CA . LYS A 1 25 ? 28.715 -9.081 -4.652 1.00 0.00 25 LYS A CA 17
ATOM 23677 C C . LYS A 1 25 ? 27.313 -8.773 -4.136 1.00 0.00 25 LYS A C 17
ATOM 23678 O O . LYS A 1 25 ? 26.328 -9.343 -4.605 1.00 0.00 25 LYS A O 17
ATOM 23697 N N . CYS A 1 26 ? 27.230 -7.866 -3.168 1.00 0.00 26 CYS A N 17
ATOM 23698 C CA . CYS A 1 26 ? 25.949 -7.480 -2.589 1.00 0.00 26 CYS A CA 17
ATOM 23699 C C . CYS A 1 26 ? 25.154 -6.610 -3.558 1.00 0.00 26 CYS A C 17
ATOM 23700 O O . CYS A 1 26 ? 23.999 -6.904 -3.868 1.00 0.00 26 CYS A O 17
ATOM 23707 N N . ILE A 1 27 ? 25.780 -5.538 -4.033 1.00 0.00 27 ILE A N 17
ATOM 23708 C CA . ILE A 1 27 ? 25.132 -4.626 -4.967 1.00 0.00 27 ILE A CA 17
ATOM 23709 C C . ILE A 1 27 ? 25.133 -5.196 -6.381 1.00 0.00 27 ILE A C 17
ATOM 23710 O O . ILE A 1 27 ? 24.380 -4.745 -7.243 1.00 0.00 27 ILE A O 17
ATOM 23726 N N . GLU A 1 28 ? 25.983 -6.192 -6.612 1.00 0.00 28 GLU A N 17
ATOM 23727 C CA . GLU A 1 28 ? 26.082 -6.824 -7.922 1.00 0.00 28 GLU A CA 17
ATOM 23728 C C . GLU A 1 28 ? 24.994 -7.879 -8.100 1.00 0.00 28 GLU A C 17
ATOM 23729 O O . GLU A 1 28 ? 24.359 -7.961 -9.152 1.00 0.00 28 GLU A O 17
ATOM 23741 N N . TRP A 1 29 ? 24.785 -8.685 -7.065 1.00 0.00 29 TRP A N 17
ATOM 23742 C CA . TRP A 1 29 ? 23.775 -9.736 -7.106 1.00 0.00 29 TRP A CA 17
ATOM 23743 C C . TRP A 1 29 ? 22.539 -9.335 -6.307 1.00 0.00 29 TRP A C 17
ATOM 23744 O O . TRP A 1 29 ? 21.416 -9.417 -6.803 1.00 0.00 29 TRP A O 17
ATOM 23765 N N . GLU A 1 30 ? 22.755 -8.903 -5.069 1.00 0.00 30 GLU A N 17
ATOM 23766 C CA . GLU A 1 30 ? 21.657 -8.490 -4.203 1.00 0.00 30 GLU A CA 17
ATOM 23767 C C . GLU A 1 30 ? 21.256 -7.045 -4.484 1.00 0.00 30 GLU A C 17
ATOM 23768 O O . GLU A 1 30 ? 20.291 -6.534 -3.915 1.00 0.00 30 GLU A O 17
ATOM 23780 N N . LYS A 1 31 ? 22.004 -6.390 -5.365 1.00 0.00 31 LYS A N 17
ATOM 23781 C CA . LYS A 1 31 ? 21.729 -5.004 -5.724 1.00 0.00 31 LYS A CA 17
ATOM 23782 C C . LYS A 1 31 ? 21.436 -4.169 -4.482 1.00 0.00 31 LYS A C 17
ATOM 23783 O O . LYS A 1 31 ? 20.603 -3.263 -4.513 1.00 0.00 31 LYS A O 17
ATOM 23802 N N . ALA A 1 32 ? 22.127 -4.478 -3.389 1.00 0.00 32 ALA A N 17
ATOM 23803 C CA . ALA A 1 32 ? 21.943 -3.753 -2.138 1.00 0.00 32 ALA A CA 17
ATOM 23804 C C . ALA A 1 32 ? 22.666 -2.411 -2.170 1.00 0.00 32 ALA A C 17
ATOM 23805 O O . ALA A 1 32 ? 23.152 -1.983 -3.217 1.00 0.00 32 ALA A O 17
ATOM 23812 N N . GLN A 1 33 ? 22.732 -1.752 -1.018 1.00 0.00 33 GLN A N 17
ATOM 23813 C CA . GLN A 1 33 ? 23.394 -0.456 -0.916 1.00 0.00 33 GLN A CA 17
ATOM 23814 C C . GLN A 1 33 ? 24.798 -0.607 -0.341 1.00 0.00 33 GLN A C 17
ATOM 23815 O O . GLN A 1 33 ? 25.761 -0.055 -0.876 1.00 0.00 33 GLN A O 17
ATOM 23829 N N . HIS A 1 34 ? 24.909 -1.357 0.751 1.00 0.00 34 HIS A N 17
ATOM 23830 C CA . HIS A 1 34 ? 26.196 -1.580 1.398 1.00 0.00 34 HIS A CA 17
ATOM 23831 C C . HIS A 1 34 ? 26.272 -2.986 1.987 1.00 0.00 34 HIS A C 17
ATOM 23832 O O . HIS A 1 34 ? 25.263 -3.545 2.416 1.00 0.00 34 HIS A O 17
ATOM 23846 N N . GLY A 1 35 ? 27.475 -3.551 2.004 1.00 0.00 35 GLY A N 17
ATOM 23847 C CA . GLY A 1 35 ? 27.659 -4.887 2.542 1.00 0.00 35 GLY A CA 17
ATOM 23848 C C . GLY A 1 35 ? 28.944 -5.020 3.334 1.00 0.00 35 GLY A C 17
ATOM 23849 O O . GLY A 1 35 ? 29.886 -4.253 3.137 1.00 0.00 35 GLY A O 17
ATOM 23853 N N . ALA A 1 36 ? 28.983 -5.997 4.235 1.00 0.00 36 ALA A N 17
ATOM 23854 C CA . ALA A 1 36 ? 30.163 -6.228 5.060 1.00 0.00 36 ALA A CA 17
ATOM 23855 C C . ALA A 1 36 ? 30.275 -7.696 5.457 1.00 0.00 36 ALA A C 17
ATOM 23856 O O . ALA A 1 36 ? 29.283 -8.426 5.463 1.00 0.00 36 ALA A O 17
ATOM 23863 N N . CYS A 1 37 ? 31.489 -8.124 5.789 1.00 0.00 37 CYS A N 17
ATOM 23864 C CA . CYS A 1 37 ? 31.731 -9.505 6.187 1.00 0.00 37 CYS A CA 17
ATOM 23865 C C . CYS A 1 37 ? 32.364 -9.568 7.574 1.00 0.00 37 CYS A C 17
ATOM 23866 O O . CYS A 1 37 ? 33.230 -8.760 7.911 1.00 0.00 37 CYS A O 17
ATOM 23873 N N . HIS A 1 38 ? 31.925 -10.534 8.375 1.00 0.00 38 HIS A N 17
ATOM 23874 C CA . HIS A 1 38 ? 32.449 -10.704 9.726 1.00 0.00 38 HIS A CA 17
ATOM 23875 C C . HIS A 1 38 ? 32.491 -12.180 10.110 1.00 0.00 38 HIS A C 17
ATOM 23876 O O . HIS A 1 38 ? 31.686 -12.980 9.634 1.00 0.00 38 HIS A O 17
ATOM 23890 N N . LYS A 1 39 ? 33.436 -12.534 10.975 1.00 0.00 39 LYS A N 17
ATOM 23891 C CA . LYS A 1 39 ? 33.585 -13.913 11.424 1.00 0.00 39 LYS A CA 17
ATOM 23892 C C . LYS A 1 39 ? 32.744 -14.173 12.671 1.00 0.00 39 LYS A C 17
ATOM 23893 O O . LYS A 1 39 ? 32.796 -13.410 13.635 1.00 0.00 39 LYS A O 17
ATOM 23912 N N . ARG A 1 40 ? 31.973 -15.255 12.644 1.00 0.00 40 ARG A N 17
ATOM 23913 C CA . ARG A 1 40 ? 31.122 -15.614 13.772 1.00 0.00 40 ARG A CA 17
ATOM 23914 C C . ARG A 1 40 ? 30.916 -17.125 13.838 1.00 0.00 40 ARG A C 17
ATOM 23915 O O . ARG A 1 40 ? 31.245 -17.847 12.897 1.00 0.00 40 ARG A O 17
ATOM 23936 N N . GLU A 1 41 ? 30.370 -17.594 14.955 1.00 0.00 41 GLU A N 17
ATOM 23937 C CA . GLU A 1 41 ? 30.122 -19.019 15.143 1.00 0.00 41 GLU A CA 17
ATOM 23938 C C . GLU A 1 41 ? 31.366 -19.837 14.806 1.00 0.00 41 GLU A C 17
ATOM 23939 O O . GLU A 1 41 ? 31.535 -20.290 13.674 1.00 0.00 41 GLU A O 17
ATOM 23951 N N . ALA A 1 42 ? 32.233 -20.020 15.796 1.00 0.00 42 ALA A N 17
ATOM 23952 C CA . ALA A 1 42 ? 33.460 -20.784 15.605 1.00 0.00 42 ALA A CA 17
ATOM 23953 C C . ALA A 1 42 ? 34.379 -20.103 14.597 1.00 0.00 42 ALA A C 17
ATOM 23954 O O . ALA A 1 42 ? 35.312 -19.394 14.973 1.00 0.00 42 ALA A O 17
ATOM 23961 N N . GLY A 1 43 ? 34.110 -20.323 13.314 1.00 0.00 43 GLY A N 17
ATOM 23962 C CA . GLY A 1 43 ? 34.923 -19.724 12.272 1.00 0.00 43 GLY A CA 17
ATOM 23963 C C . GLY A 1 43 ? 34.159 -19.536 10.976 1.00 0.00 43 GLY A C 17
ATOM 23964 O O . GLY A 1 43 ? 34.739 -19.588 9.891 1.00 0.00 43 GLY A O 17
ATOM 23968 N N . LYS A 1 44 ? 32.853 -19.319 11.088 1.00 0.00 44 LYS A N 17
ATOM 23969 C CA . LYS A 1 44 ? 32.007 -19.123 9.917 1.00 0.00 44 LYS A CA 17
ATOM 23970 C C . LYS A 1 44 ? 31.747 -17.640 9.675 1.00 0.00 44 LYS A C 17
ATOM 23971 O O . LYS A 1 44 ? 31.063 -16.985 10.461 1.00 0.00 44 LYS A O 17
ATOM 23990 N N . GLU A 1 45 ? 32.296 -17.117 8.583 1.00 0.00 45 GLU A N 17
ATOM 23991 C CA . GLU A 1 45 ? 32.122 -15.711 8.239 1.00 0.00 45 GLU A CA 17
ATOM 23992 C C . GLU A 1 45 ? 30.818 -15.495 7.476 1.00 0.00 45 GLU A C 17
ATOM 23993 O O . GLU A 1 45 ? 30.465 -16.277 6.594 1.00 0.00 45 GLU A O 17
ATOM 24005 N N . SER A 1 46 ? 30.105 -14.428 7.824 1.00 0.00 46 SER A N 17
ATOM 24006 C CA . SER A 1 46 ? 28.838 -14.111 7.176 1.00 0.00 46 SER A CA 17
ATOM 24007 C C . SER A 1 46 ? 28.881 -12.719 6.551 1.00 0.00 46 SER A C 17
ATOM 24008 O O . SER A 1 46 ? 29.607 -11.840 7.015 1.00 0.00 46 SER A O 17
ATOM 24016 N N . CYS A 1 47 ? 28.098 -12.528 5.495 1.00 0.00 47 CYS A N 17
ATOM 24017 C CA . CYS A 1 47 ? 28.045 -11.245 4.804 1.00 0.00 47 CYS A CA 17
ATOM 24018 C C . CYS A 1 47 ? 26.692 -10.570 5.014 1.00 0.00 47 CYS A C 17
ATOM 24019 O O . CYS A 1 47 ? 25.656 -11.091 4.601 1.00 0.00 47 CYS A O 17
ATOM 24026 N N . PHE A 1 48 ? 26.711 -9.407 5.657 1.00 0.00 48 PHE A N 17
ATOM 24027 C CA . PHE A 1 48 ? 25.486 -8.661 5.922 1.00 0.00 48 PHE A CA 17
ATOM 24028 C C . PHE A 1 48 ? 25.447 -7.374 5.103 1.00 0.00 48 PHE A C 17
ATOM 24029 O O . PHE A 1 48 ? 26.375 -6.566 5.150 1.00 0.00 48 PHE A O 17
ATOM 24046 N N . CYS A 1 49 ? 24.365 -7.190 4.353 1.00 0.00 49 CYS A N 17
ATOM 24047 C CA . CYS A 1 49 ? 24.203 -6.002 3.523 1.00 0.00 49 CYS A CA 17
ATOM 24048 C C . CYS A 1 49 ? 22.865 -5.323 3.801 1.00 0.00 49 CYS A C 17
ATOM 24049 O O . CYS A 1 49 ? 21.875 -5.984 4.116 1.00 0.00 49 CYS A O 17
ATOM 24056 N N . TYR A 1 50 ? 22.844 -4.000 3.682 1.00 0.00 50 TYR A N 17
ATOM 24057 C CA . TYR A 1 50 ? 21.629 -3.231 3.923 1.00 0.00 50 TYR A CA 17
ATOM 24058 C C . TYR A 1 50 ? 21.226 -2.445 2.679 1.00 0.00 50 TYR A C 17
ATOM 24059 O O . TYR A 1 50 ? 22.068 -1.850 2.006 1.00 0.00 50 TYR A O 17
ATOM 24077 N N . PHE A 1 51 ? 19.931 -2.447 2.379 1.00 0.00 51 PHE A N 17
ATOM 24078 C CA . PHE A 1 51 ? 19.415 -1.736 1.216 1.00 0.00 51 PHE A CA 17
ATOM 24079 C C . PHE A 1 51 ? 18.006 -1.212 1.480 1.00 0.00 51 PHE A C 17
ATOM 24080 O O . PHE A 1 51 ? 17.288 -1.733 2.334 1.00 0.00 51 PHE A O 17
ATOM 24097 N N . ASP A 1 52 ? 17.618 -0.177 0.743 1.00 0.00 52 ASP A N 17
ATOM 24098 C CA . ASP A 1 52 ? 16.296 0.418 0.896 1.00 0.00 52 ASP A CA 17
ATOM 24099 C C . ASP A 1 52 ? 15.305 -0.198 -0.087 1.00 0.00 52 ASP A C 17
ATOM 24100 O O . ASP A 1 52 ? 15.566 -0.264 -1.289 1.00 0.00 52 ASP A O 17
ATOM 24109 N N . CYS A 1 53 ? 14.168 -0.650 0.431 1.00 0.00 53 CYS A N 17
ATOM 24110 C CA . CYS A 1 53 ? 13.139 -1.263 -0.400 1.00 0.00 53 CYS A CA 17
ATOM 24111 C C . CYS A 1 53 ? 11.901 -0.373 -0.478 1.00 0.00 53 CYS A C 17
ATOM 24112 O O . CYS A 1 53 ? 11.560 0.319 0.482 1.00 0.00 53 CYS A O 17
ATOM 24119 N N . SER A 1 54 ? 11.234 -0.396 -1.627 1.00 0.00 54 SER A N 17
ATOM 24120 C CA . SER A 1 54 ? 10.036 0.411 -1.832 1.00 0.00 54 SER A CA 17
ATOM 24121 C C . SER A 1 54 ? 10.217 1.809 -1.249 1.00 0.00 54 SER A C 17
ATOM 24122 O O . SER A 1 54 ? 9.443 2.245 -0.397 1.00 0.00 54 SER A O 17
ATOM 24130 N N . LYS A 1 55 ? 11.247 2.508 -1.715 1.00 0.00 55 LYS A N 17
ATOM 24131 C CA . LYS A 1 55 ? 11.532 3.858 -1.243 1.00 0.00 55 LYS A CA 17
ATOM 24132 C C . LYS A 1 55 ? 12.172 3.827 0.141 1.00 0.00 55 LYS A C 17
ATOM 24133 O O . LYS A 1 55 ? 13.165 4.510 0.392 1.00 0.00 55 LYS A O 17
ATOM 24152 N N . SER A 1 56 ? 11.597 3.029 1.036 1.00 0.00 56 SER A N 17
ATOM 24153 C CA . SER A 1 56 ? 12.111 2.911 2.396 1.00 0.00 56 SER A CA 17
ATOM 24154 C C . SER A 1 56 ? 11.944 4.224 3.156 1.00 0.00 56 SER A C 17
ATOM 24155 O O . SER A 1 56 ? 12.113 5.313 2.608 1.00 0.00 56 SER A O 17
ATOM 24163 N N . PRO A 1 57 ? 11.603 4.119 4.449 1.00 0.00 57 PRO A N 17
ATOM 24164 C CA . PRO A 1 57 ? 11.406 5.286 5.313 1.00 0.00 57 PRO A CA 17
ATOM 24165 C C . PRO A 1 57 ? 12.713 6.011 5.615 1.00 0.00 57 PRO A C 17
ATOM 24166 O O . PRO A 1 57 ? 13.805 5.510 5.346 1.00 0.00 57 PRO A O 17
ATOM 24177 N N . PRO A 1 58 ? 12.602 7.219 6.187 1.00 0.00 58 PRO A N 17
ATOM 24178 C CA . PRO A 1 58 ? 13.766 8.039 6.538 1.00 0.00 58 PRO A CA 17
ATOM 24179 C C . PRO A 1 58 ? 14.558 7.452 7.702 1.00 0.00 58 PRO A C 17
ATOM 24180 O O . PRO A 1 58 ? 15.632 7.944 8.045 1.00 0.00 58 PRO A O 17
ATOM 24191 N N . GLY A 1 59 ? 14.019 6.397 8.306 1.00 0.00 59 GLY A N 17
ATOM 24192 C CA . GLY A 1 59 ? 14.689 5.761 9.425 1.00 0.00 59 GLY A CA 17
ATOM 24193 C C . GLY A 1 59 ? 15.722 4.745 8.980 1.00 0.00 59 GLY A C 17
ATOM 24194 O O . GLY A 1 59 ? 16.541 5.024 8.105 1.00 0.00 59 GLY A O 17
ATOM 24198 N N . ALA A 1 60 ? 15.686 3.562 9.586 1.00 0.00 60 ALA A N 17
ATOM 24199 C CA . ALA A 1 60 ? 16.625 2.501 9.247 1.00 0.00 60 ALA A CA 17
ATOM 24200 C C . ALA A 1 60 ? 16.231 1.186 9.910 1.00 0.00 60 ALA A C 17
ATOM 24201 O O . ALA A 1 60 ? 15.056 0.947 10.190 1.00 0.00 60 ALA A O 17
ATOM 24208 N N . THR A 1 61 ? 17.221 0.334 10.159 1.00 0.00 61 THR A N 17
ATOM 24209 C CA . THR A 1 61 ? 16.977 -0.958 10.788 1.00 0.00 61 THR A CA 17
ATOM 24210 C C . THR A 1 61 ? 16.113 -1.847 9.902 1.00 0.00 61 THR A C 17
ATOM 24211 O O . THR A 1 61 ? 14.887 -1.872 10.013 1.00 0.00 61 THR A O 17
ATOM 24222 N N . PRO A 1 62 ? 16.764 -2.596 8.999 1.00 0.00 62 PRO A N 17
ATOM 24223 C CA . PRO A 1 62 ? 16.073 -3.501 8.076 1.00 0.00 62 PRO A CA 17
ATOM 24224 C C . PRO A 1 62 ? 15.472 -4.708 8.788 1.00 0.00 62 PRO A C 17
ATOM 24225 O O . PRO A 1 62 ? 15.777 -4.969 9.952 1.00 0.00 62 PRO A O 17
ATOM 24236 N N . ALA A 1 63 ? 14.617 -5.441 8.083 1.00 0.00 63 ALA A N 17
ATOM 24237 C CA . ALA A 1 63 ? 13.976 -6.622 8.648 1.00 0.00 63 ALA A CA 17
ATOM 24238 C C . ALA A 1 63 ? 13.084 -6.251 9.828 1.00 0.00 63 ALA A C 17
ATOM 24239 O O . ALA A 1 63 ? 13.220 -5.185 10.428 1.00 0.00 63 ALA A O 17
ATOM 24246 N N . PRO A 1 64 ? 12.149 -7.150 10.169 1.00 0.00 64 PRO A N 17
ATOM 24247 C CA . PRO A 1 64 ? 11.216 -6.938 11.280 1.00 0.00 64 PRO A CA 17
ATOM 24248 C C . PRO A 1 64 ? 11.909 -6.997 12.637 1.00 0.00 64 PRO A C 17
ATOM 24249 O O . PRO A 1 64 ? 13.060 -7.417 12.757 1.00 0.00 64 PRO A O 17
ATOM 24260 N N . PRO A 1 65 ? 11.193 -6.566 13.687 1.00 0.00 65 PRO A N 17
ATOM 24261 C CA . PRO A 1 65 ? 11.718 -6.562 15.055 1.00 0.00 65 PRO A CA 17
ATOM 24262 C C . PRO A 1 65 ? 11.881 -7.969 15.619 1.00 0.00 65 PRO A C 17
ATOM 24263 O O . PRO A 1 65 ? 10.998 -8.813 15.473 1.00 0.00 65 PRO A O 17
ATOM 24274 N N . GLY A 1 66 ? 13.017 -8.216 16.264 1.00 0.00 66 GLY A N 17
ATOM 24275 C CA . GLY A 1 66 ? 13.275 -9.522 16.840 1.00 0.00 66 GLY A CA 17
ATOM 24276 C C . GLY A 1 66 ? 14.725 -9.703 17.244 1.00 0.00 66 GLY A C 17
ATOM 24277 O O . GLY A 1 66 ? 15.033 -10.486 18.141 1.00 0.00 66 GLY A O 17
ATOM 24281 N N . ALA A 1 67 ? 15.617 -8.977 16.579 1.00 0.00 67 ALA A N 17
ATOM 24282 C CA . ALA A 1 67 ? 17.042 -9.060 16.874 1.00 0.00 67 ALA A CA 17
ATOM 24283 C C . ALA A 1 67 ? 17.676 -7.673 16.916 1.00 0.00 67 ALA A C 17
ATOM 24284 O O . ALA A 1 67 ? 17.605 -6.919 15.947 1.00 0.00 67 ALA A O 17
ATOM 24291 N N . ALA A 1 68 ? 18.294 -7.345 18.046 1.00 0.00 68 ALA A N 17
ATOM 24292 C CA . ALA A 1 68 ? 18.942 -6.050 18.213 1.00 0.00 68 ALA A CA 17
ATOM 24293 C C . ALA A 1 68 ? 20.452 -6.205 18.359 1.00 0.00 68 ALA A C 17
ATOM 24294 O O . ALA A 1 68 ? 21.012 -6.067 19.446 1.00 0.00 68 ALA A O 17
ATOM 24301 N N . PRO A 1 69 ? 21.128 -6.500 17.238 1.00 0.00 69 PRO A N 17
ATOM 24302 C CA . PRO A 1 69 ? 22.582 -6.681 17.216 1.00 0.00 69 PRO A CA 17
ATOM 24303 C C . PRO A 1 69 ? 23.333 -5.373 17.441 1.00 0.00 69 PRO A C 17
ATOM 24304 O O . PRO A 1 69 ? 22.759 -4.284 17.396 1.00 0.00 69 PRO A O 17
ATOM 24315 N N . PRO A 1 70 ? 24.646 -5.478 17.690 1.00 0.00 70 PRO A N 17
ATOM 24316 C CA . PRO A 1 70 ? 25.504 -4.313 17.926 1.00 0.00 70 PRO A CA 17
ATOM 24317 C C . PRO A 1 70 ? 25.709 -3.480 16.666 1.00 0.00 70 PRO A C 17
ATOM 24318 O O . PRO A 1 70 ? 25.386 -3.900 15.555 1.00 0.00 70 PRO A O 17
ATOM 24329 N N . PRO A 1 71 ? 26.261 -2.269 16.839 1.00 0.00 71 PRO A N 17
ATOM 24330 C CA . PRO A 1 71 ? 26.523 -1.352 15.726 1.00 0.00 71 PRO A CA 17
ATOM 24331 C C . PRO A 1 71 ? 27.649 -1.844 14.823 1.00 0.00 71 PRO A C 17
ATOM 24332 O O . PRO A 1 71 ? 27.779 -1.402 13.681 1.00 0.00 71 PRO A O 17
ATOM 24343 N N . ALA A 1 72 ? 28.460 -2.760 15.341 1.00 0.00 72 ALA A N 17
ATOM 24344 C CA . ALA A 1 72 ? 29.573 -3.314 14.579 1.00 0.00 72 ALA A CA 17
ATOM 24345 C C . ALA A 1 72 ? 29.105 -3.839 13.227 1.00 0.00 72 ALA A C 17
ATOM 24346 O O . ALA A 1 72 ? 28.345 -4.805 13.154 1.00 0.00 72 ALA A O 17
ATOM 24353 N N . ALA A 1 73 ? 29.562 -3.197 12.157 1.00 0.00 73 ALA A N 17
ATOM 24354 C CA . ALA A 1 73 ? 29.191 -3.601 10.806 1.00 0.00 73 ALA A CA 17
ATOM 24355 C C . ALA A 1 73 ? 30.067 -2.910 9.767 1.00 0.00 73 ALA A C 17
ATOM 24356 O O . ALA A 1 73 ? 30.739 -3.566 8.972 1.00 0.00 73 ALA A O 17
ATOM 24363 N N . GLY A 1 74 ? 30.054 -1.580 9.778 1.00 0.00 74 GLY A N 17
ATOM 24364 C CA . GLY A 1 74 ? 30.851 -0.823 8.830 1.00 0.00 74 GLY A CA 17
ATOM 24365 C C . GLY A 1 74 ? 32.337 -0.918 9.115 1.00 0.00 74 GLY A C 17
ATOM 24366 O O . GLY A 1 74 ? 32.750 -1.536 10.096 1.00 0.00 74 GLY A O 17
ATOM 24370 N N . GLY A 1 75 ? 33.143 -0.305 8.254 1.00 0.00 75 GLY A N 17
ATOM 24371 C CA . GLY A 1 75 ? 34.583 -0.337 8.434 1.00 0.00 75 GLY A CA 17
ATOM 24372 C C . GLY A 1 75 ? 35.265 -1.304 7.487 1.00 0.00 75 GLY A C 17
ATOM 24373 O O . GLY A 1 75 ? 36.470 -1.210 7.254 1.00 0.00 75 GLY A O 17
ATOM 24377 N N . SER A 1 76 ? 34.493 -2.237 6.939 1.00 0.00 76 SER A N 17
ATOM 24378 C CA . SER A 1 76 ? 35.031 -3.229 6.016 1.00 0.00 76 SER A CA 17
ATOM 24379 C C . SER A 1 76 ? 36.241 -3.935 6.621 1.00 0.00 76 SER A C 17
ATOM 24380 O O . SER A 1 76 ? 37.376 -3.769 6.175 1.00 0.00 76 SER A O 17
ATOM 24388 N N . PRO A 1 77 ? 35.993 -4.743 7.662 1.00 0.00 77 PRO A N 17
ATOM 24389 C CA . PRO A 1 77 ? 37.049 -5.492 8.352 1.00 0.00 77 PRO A CA 17
ATOM 24390 C C . PRO A 1 77 ? 37.620 -6.613 7.491 1.00 0.00 77 PRO A C 17
ATOM 24391 O O . PRO A 1 77 ? 37.223 -6.789 6.340 1.00 0.00 77 PRO A O 17
ATOM 24402 N N . SER A 1 78 ? 38.555 -7.370 8.058 1.00 0.00 78 SER A N 17
ATOM 24403 C CA . SER A 1 78 ? 39.184 -8.473 7.341 1.00 0.00 78 SER A CA 17
ATOM 24404 C C . SER A 1 78 ? 39.944 -9.382 8.302 1.00 0.00 78 SER A C 17
ATOM 24405 O O . SER A 1 78 ? 41.173 -9.451 8.290 1.00 0.00 78 SER A O 17
ATOM 24413 N N . PRO A 1 79 ? 39.196 -10.097 9.156 1.00 0.00 79 PRO A N 17
ATOM 24414 C CA . PRO A 1 79 ? 39.778 -11.015 10.140 1.00 0.00 79 PRO A CA 17
ATOM 24415 C C . PRO A 1 79 ? 40.390 -12.251 9.488 1.00 0.00 79 PRO A C 17
ATOM 24416 O O . PRO A 1 79 ? 40.184 -12.526 8.306 1.00 0.00 79 PRO A O 17
ATOM 24427 N N . PRO A 1 80 ? 41.162 -13.015 10.276 1.00 0.00 80 PRO A N 17
ATOM 24428 C CA . PRO A 1 80 ? 41.819 -14.234 9.797 1.00 0.00 80 PRO A CA 17
ATOM 24429 C C . PRO A 1 80 ? 40.825 -15.356 9.516 1.00 0.00 80 PRO A C 17
ATOM 24430 O O . PRO A 1 80 ? 40.147 -15.839 10.422 1.00 0.00 80 PRO A O 17
ATOM 24441 N N . ALA A 1 81 ? 40.746 -15.767 8.254 1.00 0.00 81 ALA A N 17
ATOM 24442 C CA . ALA A 1 81 ? 39.837 -16.834 7.854 1.00 0.00 81 ALA A CA 17
ATOM 24443 C C . ALA A 1 81 ? 40.552 -18.180 7.821 1.00 0.00 81 ALA A C 17
ATOM 24444 O O . ALA A 1 81 ? 40.141 -19.094 7.106 1.00 0.00 81 ALA A O 17
ATOM 24451 N N . ASP A 1 82 ? 41.623 -18.296 8.598 1.00 0.00 82 ASP A N 17
ATOM 24452 C CA . ASP A 1 82 ? 42.395 -19.531 8.657 1.00 0.00 82 ASP A CA 17
ATOM 24453 C C . ASP A 1 82 ? 42.941 -19.897 7.280 1.00 0.00 82 ASP A C 17
ATOM 24454 O O . ASP A 1 82 ? 42.239 -20.486 6.459 1.00 0.00 82 ASP A O 17
ATOM 24463 N N . GLY A 1 83 ? 44.199 -19.543 7.034 1.00 0.00 83 GLY A N 17
ATOM 24464 C CA . GLY A 1 83 ? 44.817 -19.842 5.756 1.00 0.00 83 GLY A CA 17
ATOM 24465 C C . GLY A 1 83 ? 45.163 -21.310 5.607 1.00 0.00 83 GLY A C 17
ATOM 24466 O O . GLY A 1 83 ? 46.326 -21.696 5.720 1.00 0.00 83 GLY A O 17
ATOM 24470 N N . GLY A 1 84 ? 44.149 -22.133 5.356 1.00 0.00 84 GLY A N 17
ATOM 24471 C CA . GLY A 1 84 ? 44.372 -23.558 5.198 1.00 0.00 84 GLY A CA 17
ATOM 24472 C C . GLY A 1 84 ? 43.282 -24.390 5.844 1.00 0.00 84 GLY A C 17
ATOM 24473 O O . GLY A 1 84 ? 42.198 -24.549 5.283 1.00 0.00 84 GLY A O 17
ATOM 24477 N N . SER A 1 85 ? 43.570 -24.925 7.027 1.00 0.00 85 SER A N 17
ATOM 24478 C CA . SER A 1 85 ? 42.608 -25.750 7.747 1.00 0.00 85 SER A CA 17
ATOM 24479 C C . SER A 1 85 ? 42.187 -26.953 6.908 1.00 0.00 85 SER A C 17
ATOM 24480 O O . SER A 1 85 ? 41.070 -27.025 6.396 1.00 0.00 85 SER A O 17
ATOM 24488 N N . PRO A 1 86 ? 43.104 -27.921 6.763 1.00 0.00 86 PRO A N 17
ATOM 24489 C CA . PRO A 1 86 ? 42.853 -29.139 5.987 1.00 0.00 86 PRO A CA 17
ATOM 24490 C C . PRO A 1 86 ? 41.845 -30.061 6.665 1.00 0.00 86 PRO A C 17
ATOM 24491 O O . PRO A 1 86 ? 41.496 -29.887 7.833 1.00 0.00 86 PRO A O 17
ATOM 24502 N N . PRO A 1 87 ? 41.364 -31.065 5.918 1.00 0.00 87 PRO A N 17
ATOM 24503 C CA . PRO A 1 87 ? 40.390 -32.035 6.427 1.00 0.00 87 PRO A CA 17
ATOM 24504 C C . PRO A 1 87 ? 40.993 -32.969 7.470 1.00 0.00 87 PRO A C 17
ATOM 24505 O O . PRO A 1 87 ? 42.209 -33.032 7.653 1.00 0.00 87 PRO A O 17
ATOM 24516 N N . PRO A 1 88 ? 40.126 -33.714 8.172 1.00 0.00 88 PRO A N 17
ATOM 24517 C CA . PRO A 1 88 ? 40.551 -34.659 9.208 1.00 0.00 88 PRO A CA 17
ATOM 24518 C C . PRO A 1 88 ? 41.271 -35.871 8.627 1.00 0.00 88 PRO A C 17
ATOM 24519 O O . PRO A 1 88 ? 41.259 -36.111 7.419 1.00 0.00 88 PRO A O 17
ATOM 24530 N N . PRO A 1 89 ? 41.915 -36.655 9.505 1.00 0.00 89 PRO A N 17
ATOM 24531 C CA . PRO A 1 89 ? 42.652 -37.856 9.101 1.00 0.00 89 PRO A CA 17
ATOM 24532 C C . PRO A 1 89 ? 41.727 -38.974 8.632 1.00 0.00 89 PRO A C 17
ATOM 24533 O O . PRO A 1 89 ? 40.541 -38.991 8.962 1.00 0.00 89 PRO A O 17
ATOM 24544 N N . ALA A 1 90 ? 42.277 -39.906 7.860 1.00 0.00 90 ALA A N 17
ATOM 24545 C CA . ALA A 1 90 ? 41.501 -41.028 7.348 1.00 0.00 90 ALA A CA 17
ATOM 24546 C C . ALA A 1 90 ? 41.631 -42.246 8.256 1.00 0.00 90 ALA A C 17
ATOM 24547 O O . ALA A 1 90 ? 42.473 -43.115 8.029 1.00 0.00 90 ALA A O 17
ATOM 24554 N N . ASP A 1 91 ? 40.793 -42.302 9.286 1.00 0.00 91 ASP A N 17
ATOM 24555 C CA . ASP A 1 91 ? 40.814 -43.414 10.229 1.00 0.00 91 ASP A CA 17
ATOM 24556 C C . ASP A 1 91 ? 39.419 -43.682 10.785 1.00 0.00 91 ASP A C 17
ATOM 24557 O O . ASP A 1 91 ? 38.564 -42.797 10.796 1.00 0.00 91 ASP A O 17
ATOM 24566 N N . GLY A 1 92 ? 39.196 -44.909 11.245 1.00 0.00 92 GLY A N 17
ATOM 24567 C CA . GLY A 1 92 ? 37.903 -45.272 11.795 1.00 0.00 92 GLY A CA 17
ATOM 24568 C C . GLY A 1 92 ? 37.954 -45.508 13.291 1.00 0.00 92 GLY A C 17
ATOM 24569 O O . GLY A 1 92 ? 38.602 -44.760 14.022 1.00 0.00 92 GLY A O 17
ATOM 24573 N N . GLY A 1 93 ? 37.268 -46.551 13.748 1.00 0.00 93 GLY A N 17
ATOM 24574 C CA . GLY A 1 93 ? 37.250 -46.863 15.166 1.00 0.00 93 GLY A CA 17
ATOM 24575 C C . GLY A 1 93 ? 36.489 -48.138 15.469 1.00 0.00 93 GLY A C 17
ATOM 24576 O O . GLY A 1 93 ? 36.228 -48.941 14.573 1.00 0.00 93 GLY A O 17
ATOM 24580 N N . SER A 1 94 ? 36.133 -48.326 16.735 1.00 0.00 94 SER A N 17
ATOM 24581 C CA . SER A 1 94 ? 35.401 -49.515 17.155 1.00 0.00 94 SER A CA 17
ATOM 24582 C C . SER A 1 94 ? 36.183 -50.781 16.818 1.00 0.00 94 SER A C 17
ATOM 24583 O O . SER A 1 94 ? 36.003 -51.390 15.763 1.00 0.00 94 SER A O 17
ATOM 24591 N N . PRO A 1 95 ? 37.073 -51.188 17.735 1.00 0.00 95 PRO A N 17
ATOM 24592 C CA . PRO A 1 95 ? 37.296 -50.471 18.994 1.00 0.00 95 PRO A CA 17
ATOM 24593 C C . PRO A 1 95 ? 37.983 -49.126 18.781 1.00 0.00 95 PRO A C 17
ATOM 24594 O O . PRO A 1 95 ? 38.584 -48.867 17.739 1.00 0.00 95 PRO A O 17
ATOM 24605 N N . PRO A 1 96 ? 37.893 -48.249 19.792 1.00 0.00 96 PRO A N 17
ATOM 24606 C CA . PRO A 1 96 ? 38.501 -46.916 19.739 1.00 0.00 96 PRO A CA 17
ATOM 24607 C C . PRO A 1 96 ? 40.024 -46.970 19.792 1.00 0.00 96 PRO A C 17
ATOM 24608 O O . PRO A 1 96 ? 40.611 -48.037 19.974 1.00 0.00 96 PRO A O 17
ATOM 24619 N N . VAL A 1 97 ? 40.659 -45.813 19.633 1.00 0.00 97 VAL A N 17
ATOM 24620 C CA . VAL A 1 97 ? 42.114 -45.729 19.664 1.00 0.00 97 VAL A CA 17
ATOM 24621 C C . VAL A 1 97 ? 42.576 -44.451 20.355 1.00 0.00 97 VAL A C 17
ATOM 24622 O O . VAL A 1 97 ? 41.923 -43.411 20.259 1.00 0.00 97 VAL A O 17
ATOM 24635 N N . ASP A 1 98 ? 43.705 -44.535 21.049 1.00 0.00 98 ASP A N 17
ATOM 24636 C CA . ASP A 1 98 ? 44.256 -43.384 21.755 1.00 0.00 98 ASP A CA 17
ATOM 24637 C C . ASP A 1 98 ? 44.472 -42.214 20.801 1.00 0.00 98 ASP A C 17
ATOM 24638 O O . ASP A 1 98 ? 44.369 -41.052 21.193 1.00 0.00 98 ASP A O 17
ATOM 24647 N N . GLY A 1 99 ? 44.775 -42.529 19.545 1.00 0.00 99 GLY A N 17
ATOM 24648 C CA . GLY A 1 99 ? 45.002 -41.493 18.554 1.00 0.00 99 GLY A CA 17
ATOM 24649 C C . GLY A 1 99 ? 43.834 -40.534 18.439 1.00 0.00 99 GLY A C 17
ATOM 24650 O O . GLY A 1 99 ? 42.719 -40.940 18.115 1.00 0.00 99 GLY A O 17
ATOM 24654 N N . GLY A 1 100 ? 44.089 -39.257 18.707 1.00 0.00 100 GLY A N 17
ATOM 24655 C CA . GLY A 1 100 ? 43.040 -38.258 18.628 1.00 0.00 100 GLY A CA 17
ATOM 24656 C C . GLY A 1 100 ? 43.030 -37.331 19.827 1.00 0.00 100 GLY A C 17
ATOM 24657 O O . GLY A 1 100 ? 44.006 -36.627 20.084 1.00 0.00 100 GLY A O 17
ATOM 24661 N N . SER A 1 101 ? 41.923 -37.330 20.564 1.00 0.00 101 SER A N 17
ATOM 24662 C CA . SER A 1 101 ? 41.788 -36.479 21.740 1.00 0.00 101 SER A CA 17
ATOM 24663 C C . SER A 1 101 ? 41.856 -35.004 21.353 1.00 0.00 101 SER A C 17
ATOM 24664 O O . SER A 1 101 ? 42.346 -34.638 20.285 1.00 0.00 101 SER A O 17
ATOM 24672 N N . PRO A 1 102 ? 41.350 -34.137 22.243 1.00 0.00 102 PRO A N 17
ATOM 24673 C CA . PRO A 1 102 ? 41.341 -32.688 22.018 1.00 0.00 102 PRO A CA 17
ATOM 24674 C C . PRO A 1 102 ? 42.740 -32.084 22.076 1.00 0.00 102 PRO A C 17
ATOM 24675 O O . PRO A 1 102 ? 43.704 -32.728 22.491 1.00 0.00 102 PRO A O 17
ATOM 24686 N N . PRO A 1 103 ? 42.856 -30.817 21.651 1.00 0.00 103 PRO A N 17
ATOM 24687 C CA . PRO A 1 103 ? 41.716 -30.041 21.155 1.00 0.00 103 PRO A CA 17
ATOM 24688 C C . PRO A 1 103 ? 41.210 -30.549 19.809 1.00 0.00 103 PRO A C 17
ATOM 24689 O O . PRO A 1 103 ? 41.859 -31.352 19.138 1.00 0.00 103 PRO A O 17
ATOM 24700 N N . PRO A 1 104 ? 40.025 -30.071 19.402 1.00 0.00 104 PRO A N 17
ATOM 24701 C CA . PRO A 1 104 ? 39.407 -30.463 18.132 1.00 0.00 104 PRO A CA 17
ATOM 24702 C C . PRO A 1 104 ? 40.156 -29.905 16.927 1.00 0.00 104 PRO A C 17
ATOM 24703 O O . PRO A 1 104 ? 41.019 -29.036 17.049 1.00 0.00 104 PRO A O 17
ATOM 24714 N N . PRO A 1 105 ? 39.820 -30.415 15.732 1.00 0.00 105 PRO A N 17
ATOM 24715 C CA . PRO A 1 105 ? 40.448 -29.981 14.481 1.00 0.00 105 PRO A CA 17
ATOM 24716 C C . PRO A 1 105 ? 40.052 -28.560 14.096 1.00 0.00 105 PRO A C 17
ATOM 24717 O O . PRO A 1 105 ? 39.112 -27.994 14.654 1.00 0.00 105 PRO A O 17
ATOM 24728 N N . SER A 1 106 ? 40.775 -27.989 13.137 1.00 0.00 106 SER A N 17
ATOM 24729 C CA . SER A 1 106 ? 40.501 -26.632 12.680 1.00 0.00 106 SER A CA 17
ATOM 24730 C C . SER A 1 106 ? 40.526 -25.649 13.846 1.00 0.00 106 SER A C 17
ATOM 24731 O O . SER A 1 106 ? 39.534 -24.974 14.127 1.00 0.00 106 SER A O 17
ATOM 24739 N N . THR A 1 107 ? 41.667 -25.574 14.524 1.00 0.00 107 THR A N 17
ATOM 24740 C CA . THR A 1 107 ? 41.823 -24.675 15.661 1.00 0.00 107 THR A CA 17
ATOM 24741 C C . THR A 1 107 ? 40.693 -24.862 16.668 1.00 0.00 107 THR A C 17
ATOM 24742 O O . THR A 1 107 ? 39.896 -25.794 16.556 1.00 0.00 107 THR A O 17
ATOM 24753 N N . HIS A 1 108 ? 40.630 -23.970 17.652 1.00 0.00 108 HIS A N 17
ATOM 24754 C CA . HIS A 1 108 ? 39.597 -24.036 18.678 1.00 0.00 108 HIS A CA 17
ATOM 24755 C C . HIS A 1 108 ? 39.636 -25.378 19.404 1.00 0.00 108 HIS A C 17
ATOM 24756 O O . HIS A 1 108 ? 38.854 -25.620 20.323 1.00 0.00 108 HIS A O 17
ATOM 24770 N N . ALA A 1 1 ? 1.721 1.520 -0.296 1.00 0.00 1 ALA A N 18
ATOM 24771 C CA . ALA A 1 1 ? 3.176 1.589 -0.320 1.00 0.00 1 ALA A CA 18
ATOM 24772 C C . ALA A 1 1 ? 3.765 1.249 1.045 1.00 0.00 1 ALA A C 18
ATOM 24773 O O . ALA A 1 1 ? 3.199 1.597 2.080 1.00 0.00 1 ALA A O 18
ATOM 24780 N N . GLY A 1 2 ? 4.905 0.564 1.039 1.00 0.00 2 GLY A N 18
ATOM 24781 C CA . GLY A 1 2 ? 5.551 0.187 2.282 1.00 0.00 2 GLY A CA 18
ATOM 24782 C C . GLY A 1 2 ? 6.998 0.636 2.344 1.00 0.00 2 GLY A C 18
ATOM 24783 O O . GLY A 1 2 ? 7.901 -0.182 2.516 1.00 0.00 2 GLY A O 18
ATOM 24787 N N . SER A 1 3 ? 7.218 1.939 2.200 1.00 0.00 3 SER A N 18
ATOM 24788 C CA . SER A 1 3 ? 8.566 2.494 2.235 1.00 0.00 3 SER A CA 18
ATOM 24789 C C . SER A 1 3 ? 9.315 2.025 3.478 1.00 0.00 3 SER A C 18
ATOM 24790 O O . SER A 1 3 ? 8.918 2.319 4.606 1.00 0.00 3 SER A O 18
ATOM 24798 N N . LYS A 1 4 ? 10.403 1.292 3.265 1.00 0.00 4 LYS A N 18
ATOM 24799 C CA . LYS A 1 4 ? 11.211 0.782 4.366 1.00 0.00 4 LYS A CA 18
ATOM 24800 C C . LYS A 1 4 ? 12.505 0.160 3.850 1.00 0.00 4 LYS A C 18
ATOM 24801 O O . LYS A 1 4 ? 12.605 -0.204 2.678 1.00 0.00 4 LYS A O 18
ATOM 24820 N N . LEU A 1 5 ? 13.491 0.041 4.731 1.00 0.00 5 LEU A N 18
ATOM 24821 C CA . LEU A 1 5 ? 14.779 -0.539 4.365 1.00 0.00 5 LEU A CA 18
ATOM 24822 C C . LEU A 1 5 ? 14.773 -2.051 4.569 1.00 0.00 5 LEU A C 18
ATOM 24823 O O . LEU A 1 5 ? 14.040 -2.572 5.410 1.00 0.00 5 LEU A O 18
ATOM 24839 N N . CYS A 1 6 ? 15.596 -2.750 3.795 1.00 0.00 6 CYS A N 18
ATOM 24840 C CA . CYS A 1 6 ? 15.689 -4.202 3.891 1.00 0.00 6 CYS A CA 18
ATOM 24841 C C . CYS A 1 6 ? 17.104 -4.633 4.266 1.00 0.00 6 CYS A C 18
ATOM 24842 O O . CYS A 1 6 ? 18.078 -3.962 3.927 1.00 0.00 6 CYS A O 18
ATOM 24849 N N . GLU A 1 7 ? 17.207 -5.759 4.966 1.00 0.00 7 GLU A N 18
ATOM 24850 C CA . GLU A 1 7 ? 18.503 -6.279 5.386 1.00 0.00 7 GLU A CA 18
ATOM 24851 C C . GLU A 1 7 ? 18.634 -7.759 5.039 1.00 0.00 7 GLU A C 18
ATOM 24852 O O . GLU A 1 7 ? 17.701 -8.539 5.233 1.00 0.00 7 GLU A O 18
ATOM 24864 N N . LYS A 1 8 ? 19.798 -8.140 4.524 1.00 0.00 8 LYS A N 18
ATOM 24865 C CA . LYS A 1 8 ? 20.053 -9.525 4.149 1.00 0.00 8 LYS A CA 18
ATOM 24866 C C . LYS A 1 8 ? 21.223 -10.097 4.944 1.00 0.00 8 LYS A C 18
ATOM 24867 O O . LYS A 1 8 ? 22.096 -9.360 5.401 1.00 0.00 8 LYS A O 18
ATOM 24886 N N . THR A 1 9 ? 21.234 -11.417 5.105 1.00 0.00 9 THR A N 18
ATOM 24887 C CA . THR A 1 9 ? 22.297 -12.088 5.844 1.00 0.00 9 THR A CA 18
ATOM 24888 C C . THR A 1 9 ? 23.084 -13.030 4.941 1.00 0.00 9 THR A C 18
ATOM 24889 O O . THR A 1 9 ? 23.431 -14.142 5.340 1.00 0.00 9 THR A O 18
ATOM 24900 N N . SER A 1 10 ? 23.364 -12.579 3.723 1.00 0.00 10 SER A N 18
ATOM 24901 C CA . SER A 1 10 ? 24.109 -13.384 2.762 1.00 0.00 10 SER A CA 18
ATOM 24902 C C . SER A 1 10 ? 23.338 -14.650 2.400 1.00 0.00 10 SER A C 18
ATOM 24903 O O . SER A 1 10 ? 22.747 -15.299 3.263 1.00 0.00 10 SER A O 18
ATOM 24911 N N . LYS A 1 11 ? 23.348 -14.995 1.117 1.00 0.00 11 LYS A N 18
ATOM 24912 C CA . LYS A 1 11 ? 22.652 -16.184 0.639 1.00 0.00 11 LYS A CA 18
ATOM 24913 C C . LYS A 1 11 ? 23.366 -16.784 -0.568 1.00 0.00 11 LYS A C 18
ATOM 24914 O O . LYS A 1 11 ? 23.497 -18.003 -0.682 1.00 0.00 11 LYS A O 18
ATOM 24933 N N . THR A 1 12 ? 23.829 -15.920 -1.466 1.00 0.00 12 THR A N 18
ATOM 24934 C CA . THR A 1 12 ? 24.530 -16.365 -2.664 1.00 0.00 12 THR A CA 18
ATOM 24935 C C . THR A 1 12 ? 26.008 -15.993 -2.606 1.00 0.00 12 THR A C 18
ATOM 24936 O O . THR A 1 12 ? 26.784 -16.354 -3.491 1.00 0.00 12 THR A O 18
ATOM 24947 N N . TYR A 1 13 ? 26.390 -15.271 -1.559 1.00 0.00 13 TYR A N 18
ATOM 24948 C CA . TYR A 1 13 ? 27.775 -14.848 -1.386 1.00 0.00 13 TYR A CA 18
ATOM 24949 C C . TYR A 1 13 ? 28.720 -16.044 -1.441 1.00 0.00 13 TYR A C 18
ATOM 24950 O O . TYR A 1 13 ? 29.402 -16.266 -2.442 1.00 0.00 13 TYR A O 18
ATOM 24968 N N . SER A 1 14 ? 28.755 -16.813 -0.357 1.00 0.00 14 SER A N 18
ATOM 24969 C CA . SER A 1 14 ? 29.618 -17.985 -0.279 1.00 0.00 14 SER A CA 18
ATOM 24970 C C . SER A 1 14 ? 31.064 -17.618 -0.600 1.00 0.00 14 SER A C 18
ATOM 24971 O O . SER A 1 14 ? 31.395 -16.445 -0.770 1.00 0.00 14 SER A O 18
ATOM 24979 N N . GLY A 1 15 ? 31.922 -18.631 -0.680 1.00 0.00 15 GLY A N 18
ATOM 24980 C CA . GLY A 1 15 ? 33.322 -18.395 -0.980 1.00 0.00 15 GLY A CA 18
ATOM 24981 C C . GLY A 1 15 ? 34.093 -17.879 0.219 1.00 0.00 15 GLY A C 18
ATOM 24982 O O . GLY A 1 15 ? 33.822 -18.270 1.355 1.00 0.00 15 GLY A O 18
ATOM 24986 N N . LYS A 1 16 ? 35.057 -17.001 -0.032 1.00 0.00 16 LYS A N 18
ATOM 24987 C CA . LYS A 1 16 ? 35.870 -16.430 1.035 1.00 0.00 16 LYS A CA 18
ATOM 24988 C C . LYS A 1 16 ? 35.161 -15.248 1.687 1.00 0.00 16 LYS A C 18
ATOM 24989 O O . LYS A 1 16 ? 34.007 -14.953 1.373 1.00 0.00 16 LYS A O 18
ATOM 25008 N N . CYS A 1 17 ? 35.858 -14.573 2.595 1.00 0.00 17 CYS A N 18
ATOM 25009 C CA . CYS A 1 17 ? 35.296 -13.422 3.291 1.00 0.00 17 CYS A CA 18
ATOM 25010 C C . CYS A 1 17 ? 36.167 -12.185 3.087 1.00 0.00 17 CYS A C 18
ATOM 25011 O O . CYS A 1 17 ? 37.263 -12.088 3.638 1.00 0.00 17 CYS A O 18
ATOM 25018 N N . ASP A 1 18 ? 35.670 -11.243 2.294 1.00 0.00 18 ASP A N 18
ATOM 25019 C CA . ASP A 1 18 ? 36.401 -10.011 2.018 1.00 0.00 18 ASP A CA 18
ATOM 25020 C C . ASP A 1 18 ? 35.485 -8.797 2.138 1.00 0.00 18 ASP A C 18
ATOM 25021 O O . ASP A 1 18 ? 34.283 -8.934 2.359 1.00 0.00 18 ASP A O 18
ATOM 25030 N N . ASN A 1 19 ? 36.064 -7.610 1.992 1.00 0.00 19 ASN A N 18
ATOM 25031 C CA . ASN A 1 19 ? 35.299 -6.371 2.085 1.00 0.00 19 ASN A CA 18
ATOM 25032 C C . ASN A 1 19 ? 34.667 -6.019 0.742 1.00 0.00 19 ASN A C 18
ATOM 25033 O O . ASN A 1 19 ? 33.461 -6.177 0.551 1.00 0.00 19 ASN A O 18
ATOM 25044 N N . LYS A 1 20 ? 35.489 -5.542 -0.186 1.00 0.00 20 LYS A N 18
ATOM 25045 C CA . LYS A 1 20 ? 35.012 -5.169 -1.513 1.00 0.00 20 LYS A CA 18
ATOM 25046 C C . LYS A 1 20 ? 34.287 -6.335 -2.178 1.00 0.00 20 LYS A C 18
ATOM 25047 O O . LYS A 1 20 ? 33.269 -6.149 -2.844 1.00 0.00 20 LYS A O 18
ATOM 25066 N N . LYS A 1 21 ? 34.819 -7.539 -1.993 1.00 0.00 21 LYS A N 18
ATOM 25067 C CA . LYS A 1 21 ? 34.222 -8.737 -2.572 1.00 0.00 21 LYS A CA 18
ATOM 25068 C C . LYS A 1 21 ? 32.804 -8.944 -2.052 1.00 0.00 21 LYS A C 18
ATOM 25069 O O . LYS A 1 21 ? 31.897 -9.289 -2.811 1.00 0.00 21 LYS A O 18
ATOM 25088 N N . CYS A 1 22 ? 32.617 -8.731 -0.754 1.00 0.00 22 CYS A N 18
ATOM 25089 C CA . CYS A 1 22 ? 31.309 -8.894 -0.131 1.00 0.00 22 CYS A CA 18
ATOM 25090 C C . CYS A 1 22 ? 30.364 -7.772 -0.552 1.00 0.00 22 CYS A C 18
ATOM 25091 O O . CYS A 1 22 ? 29.274 -8.025 -1.067 1.00 0.00 22 CYS A O 18
ATOM 25098 N N . ASP A 1 23 ? 30.789 -6.533 -0.330 1.00 0.00 23 ASP A N 18
ATOM 25099 C CA . ASP A 1 23 ? 29.981 -5.372 -0.687 1.00 0.00 23 ASP A CA 18
ATOM 25100 C C . ASP A 1 23 ? 29.560 -5.433 -2.152 1.00 0.00 23 ASP A C 18
ATOM 25101 O O . ASP A 1 23 ? 28.389 -5.242 -2.481 1.00 0.00 23 ASP A O 18
ATOM 25110 N N . LYS A 1 24 ? 30.522 -5.699 -3.028 1.00 0.00 24 LYS A N 18
ATOM 25111 C CA . LYS A 1 24 ? 30.252 -5.786 -4.459 1.00 0.00 24 LYS A CA 18
ATOM 25112 C C . LYS A 1 24 ? 29.323 -6.955 -4.768 1.00 0.00 24 LYS A C 18
ATOM 25113 O O . LYS A 1 24 ? 28.371 -6.819 -5.536 1.00 0.00 24 LYS A O 18
ATOM 25132 N N . LYS A 1 25 ? 29.605 -8.104 -4.163 1.00 0.00 25 LYS A N 18
ATOM 25133 C CA . LYS A 1 25 ? 28.793 -9.298 -4.371 1.00 0.00 25 LYS A CA 18
ATOM 25134 C C . LYS A 1 25 ? 27.361 -9.070 -3.900 1.00 0.00 25 LYS A C 18
ATOM 25135 O O . LYS A 1 25 ? 26.435 -9.749 -4.344 1.00 0.00 25 LYS A O 18
ATOM 25154 N N . CYS A 1 26 ? 27.185 -8.110 -2.998 1.00 0.00 26 CYS A N 18
ATOM 25155 C CA . CYS A 1 26 ? 25.865 -7.792 -2.466 1.00 0.00 26 CYS A CA 18
ATOM 25156 C C . CYS A 1 26 ? 25.037 -7.021 -3.491 1.00 0.00 26 CYS A C 18
ATOM 25157 O O . CYS A 1 26 ? 23.901 -7.389 -3.789 1.00 0.00 26 CYS A O 18
ATOM 25164 N N . ILE A 1 27 ? 25.616 -5.951 -4.026 1.00 0.00 27 ILE A N 18
ATOM 25165 C CA . ILE A 1 27 ? 24.933 -5.130 -5.018 1.00 0.00 27 ILE A CA 18
ATOM 25166 C C . ILE A 1 27 ? 24.940 -5.801 -6.387 1.00 0.00 27 ILE A C 18
ATOM 25167 O O . ILE A 1 27 ? 24.169 -5.434 -7.273 1.00 0.00 27 ILE A O 18
ATOM 25183 N N . GLU A 1 28 ? 25.815 -6.788 -6.551 1.00 0.00 28 GLU A N 18
ATOM 25184 C CA . GLU A 1 28 ? 25.922 -7.512 -7.813 1.00 0.00 28 GLU A CA 18
ATOM 25185 C C . GLU A 1 28 ? 24.873 -8.617 -7.896 1.00 0.00 28 GLU A C 18
ATOM 25186 O O . GLU A 1 28 ? 24.237 -8.807 -8.933 1.00 0.00 28 GLU A O 18
ATOM 25198 N N . TRP A 1 29 ? 24.699 -9.343 -6.798 1.00 0.00 29 TRP A N 18
ATOM 25199 C CA . TRP A 1 29 ? 23.728 -10.430 -6.746 1.00 0.00 29 TRP A CA 18
ATOM 25200 C C . TRP A 1 29 ? 22.478 -10.008 -5.982 1.00 0.00 29 TRP A C 18
ATOM 25201 O O . TRP A 1 29 ? 21.359 -10.171 -6.467 1.00 0.00 29 TRP A O 18
ATOM 25222 N N . GLU A 1 30 ? 22.677 -9.465 -4.784 1.00 0.00 30 GLU A N 18
ATOM 25223 C CA . GLU A 1 30 ? 21.564 -9.021 -3.954 1.00 0.00 30 GLU A CA 18
ATOM 25224 C C . GLU A 1 30 ? 21.127 -7.610 -4.339 1.00 0.00 30 GLU A C 18
ATOM 25225 O O . GLU A 1 30 ? 20.160 -7.076 -3.794 1.00 0.00 30 GLU A O 18
ATOM 25237 N N . LYS A 1 31 ? 21.847 -7.011 -5.281 1.00 0.00 31 LYS A N 18
ATOM 25238 C CA . LYS A 1 31 ? 21.535 -5.663 -5.741 1.00 0.00 31 LYS A CA 18
ATOM 25239 C C . LYS A 1 31 ? 21.247 -4.739 -4.562 1.00 0.00 31 LYS A C 18
ATOM 25240 O O . LYS A 1 31 ? 20.411 -3.841 -4.656 1.00 0.00 31 LYS A O 18
ATOM 25259 N N . ALA A 1 32 ? 21.944 -4.965 -3.454 1.00 0.00 32 ALA A N 18
ATOM 25260 C CA . ALA A 1 32 ? 21.765 -4.151 -2.259 1.00 0.00 32 ALA A CA 18
ATOM 25261 C C . ALA A 1 32 ? 22.495 -2.818 -2.388 1.00 0.00 32 ALA A C 18
ATOM 25262 O O . ALA A 1 32 ? 22.994 -2.476 -3.459 1.00 0.00 32 ALA A O 18
ATOM 25269 N N . GLN A 1 33 ? 22.553 -2.072 -1.290 1.00 0.00 33 GLN A N 18
ATOM 25270 C CA . GLN A 1 33 ? 23.222 -0.776 -1.282 1.00 0.00 33 GLN A CA 18
ATOM 25271 C C . GLN A 1 33 ? 24.580 -0.868 -0.593 1.00 0.00 33 GLN A C 18
ATOM 25272 O O . GLN A 1 33 ? 25.564 -0.294 -1.060 1.00 0.00 33 GLN A O 18
ATOM 25286 N N . HIS A 1 34 ? 24.626 -1.594 0.519 1.00 0.00 34 HIS A N 18
ATOM 25287 C CA . HIS A 1 34 ? 25.864 -1.761 1.272 1.00 0.00 34 HIS A CA 18
ATOM 25288 C C . HIS A 1 34 ? 25.927 -3.145 1.912 1.00 0.00 34 HIS A C 18
ATOM 25289 O O . HIS A 1 34 ? 24.913 -3.682 2.356 1.00 0.00 34 HIS A O 18
ATOM 25303 N N . GLY A 1 35 ? 27.127 -3.718 1.955 1.00 0.00 35 GLY A N 18
ATOM 25304 C CA . GLY A 1 35 ? 27.300 -5.034 2.541 1.00 0.00 35 GLY A CA 18
ATOM 25305 C C . GLY A 1 35 ? 28.601 -5.159 3.309 1.00 0.00 35 GLY A C 18
ATOM 25306 O O . GLY A 1 35 ? 29.570 -4.458 3.021 1.00 0.00 35 GLY A O 18
ATOM 25310 N N . ALA A 1 36 ? 28.622 -6.054 4.292 1.00 0.00 36 ALA A N 18
ATOM 25311 C CA . ALA A 1 36 ? 29.813 -6.270 5.103 1.00 0.00 36 ALA A CA 18
ATOM 25312 C C . ALA A 1 36 ? 30.030 -7.754 5.377 1.00 0.00 36 ALA A C 18
ATOM 25313 O O . ALA A 1 36 ? 29.113 -8.563 5.231 1.00 0.00 36 ALA A O 18
ATOM 25320 N N . CYS A 1 37 ? 31.248 -8.106 5.775 1.00 0.00 37 CYS A N 18
ATOM 25321 C CA . CYS A 1 37 ? 31.586 -9.493 6.069 1.00 0.00 37 CYS A CA 18
ATOM 25322 C C . CYS A 1 37 ? 32.062 -9.644 7.511 1.00 0.00 37 CYS A C 18
ATOM 25323 O O . CYS A 1 37 ? 32.772 -8.785 8.034 1.00 0.00 37 CYS A O 18
ATOM 25330 N N . HIS A 1 38 ? 31.665 -10.741 8.148 1.00 0.00 38 HIS A N 18
ATOM 25331 C CA . HIS A 1 38 ? 32.051 -11.005 9.529 1.00 0.00 38 HIS A CA 18
ATOM 25332 C C . HIS A 1 38 ? 32.278 -12.497 9.754 1.00 0.00 38 HIS A C 18
ATOM 25333 O O . HIS A 1 38 ? 31.441 -13.325 9.395 1.00 0.00 38 HIS A O 18
ATOM 25347 N N . LYS A 1 39 ? 33.418 -12.834 10.349 1.00 0.00 39 LYS A N 18
ATOM 25348 C CA . LYS A 1 39 ? 33.756 -14.225 10.623 1.00 0.00 39 LYS A CA 18
ATOM 25349 C C . LYS A 1 39 ? 33.540 -14.558 12.096 1.00 0.00 39 LYS A C 18
ATOM 25350 O O . LYS A 1 39 ? 34.038 -13.861 12.979 1.00 0.00 39 LYS A O 18
ATOM 25369 N N . ARG A 1 40 ? 32.795 -15.629 12.352 1.00 0.00 40 ARG A N 18
ATOM 25370 C CA . ARG A 1 40 ? 32.514 -16.054 13.718 1.00 0.00 40 ARG A CA 18
ATOM 25371 C C . ARG A 1 40 ? 31.626 -17.295 13.729 1.00 0.00 40 ARG A C 18
ATOM 25372 O O . ARG A 1 40 ? 31.198 -17.773 12.678 1.00 0.00 40 ARG A O 18
ATOM 25393 N N . GLU A 1 41 ? 31.353 -17.811 14.923 1.00 0.00 41 GLU A N 18
ATOM 25394 C CA . GLU A 1 41 ? 30.517 -18.997 15.069 1.00 0.00 41 GLU A CA 18
ATOM 25395 C C . GLU A 1 41 ? 31.075 -20.160 14.255 1.00 0.00 41 GLU A C 18
ATOM 25396 O O . GLU A 1 41 ? 30.812 -20.277 13.058 1.00 0.00 41 GLU A O 18
ATOM 25408 N N . ALA A 1 42 ? 31.848 -21.018 14.912 1.00 0.00 42 ALA A N 18
ATOM 25409 C CA . ALA A 1 42 ? 32.443 -22.173 14.251 1.00 0.00 42 ALA A CA 18
ATOM 25410 C C . ALA A 1 42 ? 33.234 -21.752 13.017 1.00 0.00 42 ALA A C 18
ATOM 25411 O O . ALA A 1 42 ? 33.410 -22.533 12.083 1.00 0.00 42 ALA A O 18
ATOM 25418 N N . GLY A 1 43 ? 33.710 -20.510 13.020 1.00 0.00 43 GLY A N 18
ATOM 25419 C CA . GLY A 1 43 ? 34.476 -20.006 11.895 1.00 0.00 43 GLY A CA 18
ATOM 25420 C C . GLY A 1 43 ? 33.618 -19.772 10.667 1.00 0.00 43 GLY A C 18
ATOM 25421 O O . GLY A 1 43 ? 34.106 -19.837 9.539 1.00 0.00 43 GLY A O 18
ATOM 25425 N N . LYS A 1 44 ? 32.336 -19.501 10.886 1.00 0.00 44 LYS A N 18
ATOM 25426 C CA . LYS A 1 44 ? 31.407 -19.257 9.789 1.00 0.00 44 LYS A CA 18
ATOM 25427 C C . LYS A 1 44 ? 31.348 -17.772 9.447 1.00 0.00 44 LYS A C 18
ATOM 25428 O O . LYS A 1 44 ? 31.030 -16.942 10.298 1.00 0.00 44 LYS A O 18
ATOM 25447 N N . GLU A 1 45 ? 31.656 -17.445 8.195 1.00 0.00 45 GLU A N 18
ATOM 25448 C CA . GLU A 1 45 ? 31.637 -16.059 7.742 1.00 0.00 45 GLU A CA 18
ATOM 25449 C C . GLU A 1 45 ? 30.257 -15.679 7.212 1.00 0.00 45 GLU A C 18
ATOM 25450 O O . GLU A 1 45 ? 29.712 -16.348 6.334 1.00 0.00 45 GLU A O 18
ATOM 25462 N N . SER A 1 46 ? 29.698 -14.601 7.753 1.00 0.00 46 SER A N 18
ATOM 25463 C CA . SER A 1 46 ? 28.381 -14.134 7.338 1.00 0.00 46 SER A CA 18
ATOM 25464 C C . SER A 1 46 ? 28.460 -12.721 6.767 1.00 0.00 46 SER A C 18
ATOM 25465 O O . SER A 1 46 ? 29.133 -11.851 7.321 1.00 0.00 46 SER A O 18
ATOM 25473 N N . CYS A 1 47 ? 27.768 -12.501 5.654 1.00 0.00 47 CYS A N 18
ATOM 25474 C CA . CYS A 1 47 ? 27.759 -11.195 5.005 1.00 0.00 47 CYS A CA 18
ATOM 25475 C C . CYS A 1 47 ? 26.384 -10.543 5.114 1.00 0.00 47 CYS A C 18
ATOM 25476 O O . CYS A 1 47 ? 25.394 -11.067 4.604 1.00 0.00 47 CYS A O 18
ATOM 25483 N N . PHE A 1 48 ? 26.331 -9.396 5.783 1.00 0.00 48 PHE A N 18
ATOM 25484 C CA . PHE A 1 48 ? 25.078 -8.671 5.960 1.00 0.00 48 PHE A CA 18
ATOM 25485 C C . PHE A 1 48 ? 25.051 -7.412 5.099 1.00 0.00 48 PHE A C 18
ATOM 25486 O O . PHE A 1 48 ? 25.987 -6.613 5.118 1.00 0.00 48 PHE A O 18
ATOM 25503 N N . CYS A 1 49 ? 23.971 -7.243 4.343 1.00 0.00 49 CYS A N 18
ATOM 25504 C CA . CYS A 1 49 ? 23.820 -6.083 3.473 1.00 0.00 49 CYS A CA 18
ATOM 25505 C C . CYS A 1 49 ? 22.478 -5.396 3.710 1.00 0.00 49 CYS A C 18
ATOM 25506 O O . CYS A 1 49 ? 21.527 -6.016 4.186 1.00 0.00 49 CYS A O 18
ATOM 25513 N N . TYR A 1 50 ? 22.409 -4.113 3.375 1.00 0.00 50 TYR A N 18
ATOM 25514 C CA . TYR A 1 50 ? 21.185 -3.341 3.553 1.00 0.00 50 TYR A CA 18
ATOM 25515 C C . TYR A 1 50 ? 20.900 -2.480 2.325 1.00 0.00 50 TYR A C 18
ATOM 25516 O O . TYR A 1 50 ? 21.809 -1.888 1.743 1.00 0.00 50 TYR A O 18
ATOM 25534 N N . PHE A 1 51 ? 19.631 -2.416 1.937 1.00 0.00 51 PHE A N 18
ATOM 25535 C CA . PHE A 1 51 ? 19.224 -1.629 0.779 1.00 0.00 51 PHE A CA 18
ATOM 25536 C C . PHE A 1 51 ? 17.817 -1.070 0.968 1.00 0.00 51 PHE A C 18
ATOM 25537 O O . PHE A 1 51 ? 17.014 -1.624 1.719 1.00 0.00 51 PHE A O 18
ATOM 25554 N N . ASP A 1 52 ? 17.526 0.029 0.282 1.00 0.00 52 ASP A N 18
ATOM 25555 C CA . ASP A 1 52 ? 16.217 0.664 0.373 1.00 0.00 52 ASP A CA 18
ATOM 25556 C C . ASP A 1 52 ? 15.148 -0.198 -0.293 1.00 0.00 52 ASP A C 18
ATOM 25557 O O . ASP A 1 52 ? 15.304 -0.624 -1.437 1.00 0.00 52 ASP A O 18
ATOM 25566 N N . CYS A 1 53 ? 14.063 -0.451 0.432 1.00 0.00 53 CYS A N 18
ATOM 25567 C CA . CYS A 1 53 ? 12.969 -1.263 -0.087 1.00 0.00 53 CYS A CA 18
ATOM 25568 C C . CYS A 1 53 ? 11.706 -0.424 -0.263 1.00 0.00 53 CYS A C 18
ATOM 25569 O O . CYS A 1 53 ? 11.484 0.543 0.466 1.00 0.00 53 CYS A O 18
ATOM 25576 N N . SER A 1 54 ? 10.881 -0.803 -1.234 1.00 0.00 54 SER A N 18
ATOM 25577 C CA . SER A 1 54 ? 9.642 -0.085 -1.508 1.00 0.00 54 SER A CA 18
ATOM 25578 C C . SER A 1 54 ? 9.932 1.324 -2.015 1.00 0.00 54 SER A C 18
ATOM 25579 O O . SER A 1 54 ? 9.857 1.594 -3.214 1.00 0.00 54 SER A O 18
ATOM 25587 N N . LYS A 1 55 ? 10.263 2.222 -1.093 1.00 0.00 55 LYS A N 18
ATOM 25588 C CA . LYS A 1 55 ? 10.566 3.604 -1.444 1.00 0.00 55 LYS A CA 18
ATOM 25589 C C . LYS A 1 55 ? 11.362 4.285 -0.334 1.00 0.00 55 LYS A C 18
ATOM 25590 O O . LYS A 1 55 ? 11.267 5.497 -0.144 1.00 0.00 55 LYS A O 18
ATOM 25609 N N . SER A 1 56 ? 12.147 3.497 0.394 1.00 0.00 56 SER A N 18
ATOM 25610 C CA . SER A 1 56 ? 12.957 4.024 1.486 1.00 0.00 56 SER A CA 18
ATOM 25611 C C . SER A 1 56 ? 14.159 4.794 0.947 1.00 0.00 56 SER A C 18
ATOM 25612 O O . SER A 1 56 ? 14.624 4.568 -0.170 1.00 0.00 56 SER A O 18
ATOM 25620 N N . PRO A 1 57 ? 14.676 5.727 1.761 1.00 0.00 57 PRO A N 18
ATOM 25621 C CA . PRO A 1 57 ? 15.831 6.549 1.389 1.00 0.00 57 PRO A CA 18
ATOM 25622 C C . PRO A 1 57 ? 17.123 5.742 1.333 1.00 0.00 57 PRO A C 18
ATOM 25623 O O . PRO A 1 57 ? 17.185 4.592 1.768 1.00 0.00 57 PRO A O 18
ATOM 25634 N N . PRO A 1 58 ? 18.182 6.356 0.785 1.00 0.00 58 PRO A N 18
ATOM 25635 C CA . PRO A 1 58 ? 19.493 5.713 0.659 1.00 0.00 58 PRO A CA 18
ATOM 25636 C C . PRO A 1 58 ? 20.178 5.524 2.009 1.00 0.00 58 PRO A C 18
ATOM 25637 O O . PRO A 1 58 ? 21.099 6.262 2.357 1.00 0.00 58 PRO A O 18
ATOM 25648 N N . GLY A 1 59 ? 19.722 4.530 2.765 1.00 0.00 59 GLY A N 18
ATOM 25649 C CA . GLY A 1 59 ? 20.303 4.262 4.067 1.00 0.00 59 GLY A CA 18
ATOM 25650 C C . GLY A 1 59 ? 19.502 4.878 5.197 1.00 0.00 59 GLY A C 18
ATOM 25651 O O . GLY A 1 59 ? 19.578 6.083 5.436 1.00 0.00 59 GLY A O 18
ATOM 25655 N N . ALA A 1 60 ? 18.729 4.050 5.893 1.00 0.00 60 ALA A N 18
ATOM 25656 C CA . ALA A 1 60 ? 17.910 4.520 7.003 1.00 0.00 60 ALA A CA 18
ATOM 25657 C C . ALA A 1 60 ? 17.494 3.364 7.906 1.00 0.00 60 ALA A C 18
ATOM 25658 O O . ALA A 1 60 ? 16.306 3.071 8.050 1.00 0.00 60 ALA A O 18
ATOM 25665 N N . THR A 1 61 ? 18.478 2.709 8.514 1.00 0.00 61 THR A N 18
ATOM 25666 C CA . THR A 1 61 ? 18.214 1.584 9.401 1.00 0.00 61 THR A CA 18
ATOM 25667 C C . THR A 1 61 ? 17.223 0.610 8.774 1.00 0.00 61 THR A C 18
ATOM 25668 O O . THR A 1 61 ? 16.272 1.004 8.099 1.00 0.00 61 THR A O 18
ATOM 25679 N N . PRO A 1 62 ? 17.448 -0.692 9.003 1.00 0.00 62 PRO A N 18
ATOM 25680 C CA . PRO A 1 62 ? 16.583 -1.750 8.469 1.00 0.00 62 PRO A CA 18
ATOM 25681 C C . PRO A 1 62 ? 15.212 -1.769 9.136 1.00 0.00 62 PRO A C 18
ATOM 25682 O O . PRO A 1 62 ? 14.867 -0.862 9.893 1.00 0.00 62 PRO A O 18
ATOM 25693 N N . ALA A 1 63 ? 14.434 -2.808 8.849 1.00 0.00 63 ALA A N 18
ATOM 25694 C CA . ALA A 1 63 ? 13.102 -2.946 9.423 1.00 0.00 63 ALA A CA 18
ATOM 25695 C C . ALA A 1 63 ? 13.033 -4.138 10.371 1.00 0.00 63 ALA A C 18
ATOM 25696 O O . ALA A 1 63 ? 12.457 -5.180 10.055 1.00 0.00 63 ALA A O 18
ATOM 25703 N N . PRO A 1 64 ? 13.633 -3.986 11.560 1.00 0.00 64 PRO A N 18
ATOM 25704 C CA . PRO A 1 64 ? 13.654 -5.040 12.578 1.00 0.00 64 PRO A CA 18
ATOM 25705 C C . PRO A 1 64 ? 12.279 -5.279 13.193 1.00 0.00 64 PRO A C 18
ATOM 25706 O O . PRO A 1 64 ? 11.346 -4.497 13.011 1.00 0.00 64 PRO A O 18
ATOM 25717 N N . PRO A 1 65 ? 12.148 -6.386 13.940 1.00 0.00 65 PRO A N 18
ATOM 25718 C CA . PRO A 1 65 ? 10.891 -6.753 14.597 1.00 0.00 65 PRO A CA 18
ATOM 25719 C C . PRO A 1 65 ? 10.544 -5.816 15.750 1.00 0.00 65 PRO A C 18
ATOM 25720 O O . PRO A 1 65 ? 9.373 -5.613 16.067 1.00 0.00 65 PRO A O 18
ATOM 25731 N N . GLY A 1 66 ? 11.572 -5.246 16.373 1.00 0.00 66 GLY A N 18
ATOM 25732 C CA . GLY A 1 66 ? 11.354 -4.337 17.483 1.00 0.00 66 GLY A CA 18
ATOM 25733 C C . GLY A 1 66 ? 12.546 -3.435 17.735 1.00 0.00 66 GLY A C 18
ATOM 25734 O O . GLY A 1 66 ? 12.974 -3.266 18.877 1.00 0.00 66 GLY A O 18
ATOM 25738 N N . ALA A 1 67 ? 13.085 -2.856 16.667 1.00 0.00 67 ALA A N 18
ATOM 25739 C CA . ALA A 1 67 ? 14.234 -1.967 16.779 1.00 0.00 67 ALA A CA 18
ATOM 25740 C C . ALA A 1 67 ? 15.383 -2.645 17.518 1.00 0.00 67 ALA A C 18
ATOM 25741 O O . ALA A 1 67 ? 15.515 -2.513 18.734 1.00 0.00 67 ALA A O 18
ATOM 25748 N N . ALA A 1 68 ? 16.212 -3.371 16.775 1.00 0.00 68 ALA A N 18
ATOM 25749 C CA . ALA A 1 68 ? 17.350 -4.068 17.360 1.00 0.00 68 ALA A CA 18
ATOM 25750 C C . ALA A 1 68 ? 18.467 -4.252 16.338 1.00 0.00 68 ALA A C 18
ATOM 25751 O O . ALA A 1 68 ? 18.699 -5.347 15.826 1.00 0.00 68 ALA A O 18
ATOM 25758 N N . PRO A 1 69 ? 19.174 -3.155 16.030 1.00 0.00 69 PRO A N 18
ATOM 25759 C CA . PRO A 1 69 ? 20.278 -3.169 15.066 1.00 0.00 69 PRO A CA 18
ATOM 25760 C C . PRO A 1 69 ? 21.494 -3.927 15.588 1.00 0.00 69 PRO A C 18
ATOM 25761 O O . PRO A 1 69 ? 21.590 -4.256 16.770 1.00 0.00 69 PRO A O 18
ATOM 25772 N N . PRO A 1 70 ? 22.447 -4.211 14.687 1.00 0.00 70 PRO A N 18
ATOM 25773 C CA . PRO A 1 70 ? 23.675 -4.933 15.035 1.00 0.00 70 PRO A CA 18
ATOM 25774 C C . PRO A 1 70 ? 24.609 -4.100 15.906 1.00 0.00 70 PRO A C 18
ATOM 25775 O O . PRO A 1 70 ? 24.433 -2.893 16.070 1.00 0.00 70 PRO A O 18
ATOM 25786 N N . PRO A 1 71 ? 25.628 -4.758 16.479 1.00 0.00 71 PRO A N 18
ATOM 25787 C CA . PRO A 1 71 ? 26.611 -4.098 17.343 1.00 0.00 71 PRO A CA 18
ATOM 25788 C C . PRO A 1 71 ? 27.527 -3.158 16.566 1.00 0.00 71 PRO A C 18
ATOM 25789 O O . PRO A 1 71 ? 27.793 -3.373 15.384 1.00 0.00 71 PRO A O 18
ATOM 25800 N N . ALA A 1 72 ? 28.005 -2.116 17.238 1.00 0.00 72 ALA A N 18
ATOM 25801 C CA . ALA A 1 72 ? 28.893 -1.145 16.611 1.00 0.00 72 ALA A CA 18
ATOM 25802 C C . ALA A 1 72 ? 30.073 -1.836 15.935 1.00 0.00 72 ALA A C 18
ATOM 25803 O O . ALA A 1 72 ? 30.899 -2.464 16.598 1.00 0.00 72 ALA A O 18
ATOM 25810 N N . ALA A 1 73 ? 30.146 -1.717 14.614 1.00 0.00 73 ALA A N 18
ATOM 25811 C CA . ALA A 1 73 ? 31.225 -2.329 13.849 1.00 0.00 73 ALA A CA 18
ATOM 25812 C C . ALA A 1 73 ? 31.961 -1.290 13.010 1.00 0.00 73 ALA A C 18
ATOM 25813 O O . ALA A 1 73 ? 31.500 -0.159 12.860 1.00 0.00 73 ALA A O 18
ATOM 25820 N N . GLY A 1 74 ? 33.110 -1.680 12.467 1.00 0.00 74 GLY A N 18
ATOM 25821 C CA . GLY A 1 74 ? 33.892 -0.770 11.650 1.00 0.00 74 GLY A CA 18
ATOM 25822 C C . GLY A 1 74 ? 33.624 -0.945 10.169 1.00 0.00 74 GLY A C 18
ATOM 25823 O O . GLY A 1 74 ? 33.036 -0.074 9.530 1.00 0.00 74 GLY A O 18
ATOM 25827 N N . GLY A 1 75 ? 34.059 -2.075 9.619 1.00 0.00 75 GLY A N 18
ATOM 25828 C CA . GLY A 1 75 ? 33.855 -2.340 8.207 1.00 0.00 75 GLY A CA 18
ATOM 25829 C C . GLY A 1 75 ? 35.122 -2.156 7.394 1.00 0.00 75 GLY A C 18
ATOM 25830 O O . GLY A 1 75 ? 35.719 -1.080 7.397 1.00 0.00 75 GLY A O 18
ATOM 25834 N N . SER A 1 76 ? 35.534 -3.211 6.697 1.00 0.00 76 SER A N 18
ATOM 25835 C CA . SER A 1 76 ? 36.740 -3.163 5.880 1.00 0.00 76 SER A CA 18
ATOM 25836 C C . SER A 1 76 ? 37.973 -2.919 6.745 1.00 0.00 76 SER A C 18
ATOM 25837 O O . SER A 1 76 ? 37.884 -2.447 7.879 1.00 0.00 76 SER A O 18
ATOM 25845 N N . PRO A 1 77 ? 39.153 -3.249 6.199 1.00 0.00 77 PRO A N 18
ATOM 25846 C CA . PRO A 1 77 ? 40.427 -3.076 6.903 1.00 0.00 77 PRO A CA 18
ATOM 25847 C C . PRO A 1 77 ? 40.803 -1.607 7.067 1.00 0.00 77 PRO A C 18
ATOM 25848 O O . PRO A 1 77 ? 41.574 -1.062 6.277 1.00 0.00 77 PRO A O 18
ATOM 25859 N N . SER A 1 78 ? 40.254 -0.972 8.097 1.00 0.00 78 SER A N 18
ATOM 25860 C CA . SER A 1 78 ? 40.530 0.435 8.363 1.00 0.00 78 SER A CA 18
ATOM 25861 C C . SER A 1 78 ? 40.034 1.312 7.217 1.00 0.00 78 SER A C 18
ATOM 25862 O O . SER A 1 78 ? 39.812 0.848 6.098 1.00 0.00 78 SER A O 18
ATOM 25870 N N . PRO A 1 79 ? 39.856 2.611 7.500 1.00 0.00 79 PRO A N 18
ATOM 25871 C CA . PRO A 1 79 ? 39.385 3.580 6.507 1.00 0.00 79 PRO A CA 18
ATOM 25872 C C . PRO A 1 79 ? 40.426 3.858 5.429 1.00 0.00 79 PRO A C 18
ATOM 25873 O O . PRO A 1 79 ? 41.594 3.486 5.549 1.00 0.00 79 PRO A O 18
ATOM 25884 N N . PRO A 1 80 ? 39.997 4.528 4.349 1.00 0.00 80 PRO A N 18
ATOM 25885 C CA . PRO A 1 80 ? 40.878 4.872 3.229 1.00 0.00 80 PRO A CA 18
ATOM 25886 C C . PRO A 1 80 ? 41.904 5.936 3.603 1.00 0.00 80 PRO A C 18
ATOM 25887 O O . PRO A 1 80 ? 41.628 7.133 3.521 1.00 0.00 80 PRO A O 18
ATOM 25898 N N . ALA A 1 81 ? 43.087 5.493 4.014 1.00 0.00 81 ALA A N 18
ATOM 25899 C CA . ALA A 1 81 ? 44.155 6.408 4.399 1.00 0.00 81 ALA A CA 18
ATOM 25900 C C . ALA A 1 81 ? 45.425 5.648 4.764 1.00 0.00 81 ALA A C 18
ATOM 25901 O O . ALA A 1 81 ? 45.393 4.437 4.986 1.00 0.00 81 ALA A O 18
ATOM 25908 N N . ASP A 1 82 ? 46.542 6.365 4.823 1.00 0.00 82 ASP A N 18
ATOM 25909 C CA . ASP A 1 82 ? 47.823 5.757 5.161 1.00 0.00 82 ASP A CA 18
ATOM 25910 C C . ASP A 1 82 ? 48.853 6.824 5.520 1.00 0.00 82 ASP A C 18
ATOM 25911 O O . ASP A 1 82 ? 49.258 6.947 6.675 1.00 0.00 82 ASP A O 18
ATOM 25920 N N . GLY A 1 83 ? 49.273 7.594 4.520 1.00 0.00 83 GLY A N 18
ATOM 25921 C CA . GLY A 1 83 ? 50.253 8.639 4.751 1.00 0.00 83 GLY A CA 18
ATOM 25922 C C . GLY A 1 83 ? 51.505 8.122 5.431 1.00 0.00 83 GLY A C 18
ATOM 25923 O O . GLY A 1 83 ? 51.699 6.913 5.553 1.00 0.00 83 GLY A O 18
ATOM 25927 N N . GLY A 1 84 ? 52.358 9.040 5.874 1.00 0.00 84 GLY A N 18
ATOM 25928 C CA . GLY A 1 84 ? 53.588 8.650 6.538 1.00 0.00 84 GLY A CA 18
ATOM 25929 C C . GLY A 1 84 ? 53.494 8.765 8.047 1.00 0.00 84 GLY A C 18
ATOM 25930 O O . GLY A 1 84 ? 54.190 8.057 8.775 1.00 0.00 84 GLY A O 18
ATOM 25934 N N . SER A 1 85 ? 52.632 9.660 8.518 1.00 0.00 85 SER A N 18
ATOM 25935 C CA . SER A 1 85 ? 52.454 9.870 9.950 1.00 0.00 85 SER A CA 18
ATOM 25936 C C . SER A 1 85 ? 53.750 10.352 10.594 1.00 0.00 85 SER A C 18
ATOM 25937 O O . SER A 1 85 ? 54.400 9.634 11.355 1.00 0.00 85 SER A O 18
ATOM 25945 N N . PRO A 1 86 ? 54.137 11.598 10.283 1.00 0.00 86 PRO A N 18
ATOM 25946 C CA . PRO A 1 86 ? 55.357 12.206 10.821 1.00 0.00 86 PRO A CA 18
ATOM 25947 C C . PRO A 1 86 ? 55.247 12.507 12.311 1.00 0.00 86 PRO A C 18
ATOM 25948 O O . PRO A 1 86 ? 54.167 12.461 12.900 1.00 0.00 86 PRO A O 18
ATOM 25959 N N . PRO A 1 87 ? 56.390 12.823 12.938 1.00 0.00 87 PRO A N 18
ATOM 25960 C CA . PRO A 1 87 ? 56.448 13.139 14.368 1.00 0.00 87 PRO A CA 18
ATOM 25961 C C . PRO A 1 87 ? 55.785 14.474 14.694 1.00 0.00 87 PRO A C 18
ATOM 25962 O O . PRO A 1 87 ? 55.474 15.272 13.810 1.00 0.00 87 PRO A O 18
ATOM 25973 N N . PRO A 1 88 ? 55.564 14.724 15.993 1.00 0.00 88 PRO A N 18
ATOM 25974 C CA . PRO A 1 88 ? 54.938 15.962 16.465 1.00 0.00 88 PRO A CA 18
ATOM 25975 C C . PRO A 1 88 ? 55.843 17.176 16.285 1.00 0.00 88 PRO A C 18
ATOM 25976 O O . PRO A 1 88 ? 57.036 17.054 16.005 1.00 0.00 88 PRO A O 18
ATOM 25987 N N . PRO A 1 89 ? 55.267 18.376 16.449 1.00 0.00 89 PRO A N 18
ATOM 25988 C CA . PRO A 1 89 ? 56.005 19.634 16.309 1.00 0.00 89 PRO A CA 18
ATOM 25989 C C . PRO A 1 89 ? 57.002 19.850 17.443 1.00 0.00 89 PRO A C 18
ATOM 25990 O O . PRO A 1 89 ? 57.231 18.958 18.259 1.00 0.00 89 PRO A O 18
ATOM 26001 N N . ALA A 1 90 ? 57.592 21.040 17.487 1.00 0.00 90 ALA A N 18
ATOM 26002 C CA . ALA A 1 90 ? 58.563 21.373 18.522 1.00 0.00 90 ALA A CA 18
ATOM 26003 C C . ALA A 1 90 ? 58.783 22.880 18.604 1.00 0.00 90 ALA A C 18
ATOM 26004 O O . ALA A 1 90 ? 59.917 23.346 18.711 1.00 0.00 90 ALA A O 18
ATOM 26011 N N . ASP A 1 91 ? 57.692 23.636 18.552 1.00 0.00 91 ASP A N 18
ATOM 26012 C CA . ASP A 1 91 ? 57.766 25.091 18.621 1.00 0.00 91 ASP A CA 18
ATOM 26013 C C . ASP A 1 91 ? 56.830 25.632 19.697 1.00 0.00 91 ASP A C 18
ATOM 26014 O O . ASP A 1 91 ? 55.805 25.026 20.005 1.00 0.00 91 ASP A O 18
ATOM 26023 N N . GLY A 1 92 ? 57.192 26.778 20.266 1.00 0.00 92 GLY A N 18
ATOM 26024 C CA . GLY A 1 92 ? 56.374 27.381 21.303 1.00 0.00 92 GLY A CA 18
ATOM 26025 C C . GLY A 1 92 ? 55.258 28.236 20.737 1.00 0.00 92 GLY A C 18
ATOM 26026 O O . GLY A 1 92 ? 55.504 29.310 20.191 1.00 0.00 92 GLY A O 18
ATOM 26030 N N . GLY A 1 93 ? 54.024 27.756 20.866 1.00 0.00 93 GLY A N 18
ATOM 26031 C CA . GLY A 1 93 ? 52.884 28.495 20.356 1.00 0.00 93 GLY A CA 18
ATOM 26032 C C . GLY A 1 93 ? 51.578 28.054 20.987 1.00 0.00 93 GLY A C 18
ATOM 26033 O O . GLY A 1 93 ? 51.357 28.258 22.180 1.00 0.00 93 GLY A O 18
ATOM 26037 N N . SER A 1 94 ? 50.709 27.449 20.183 1.00 0.00 94 SER A N 18
ATOM 26038 C CA . SER A 1 94 ? 49.415 26.983 20.668 1.00 0.00 94 SER A CA 18
ATOM 26039 C C . SER A 1 94 ? 48.625 28.128 21.293 1.00 0.00 94 SER A C 18
ATOM 26040 O O . SER A 1 94 ? 48.673 28.364 22.500 1.00 0.00 94 SER A O 18
ATOM 26048 N N . PRO A 1 95 ? 47.878 28.859 20.452 1.00 0.00 95 PRO A N 18
ATOM 26049 C CA . PRO A 1 95 ? 47.813 28.588 19.012 1.00 0.00 95 PRO A CA 18
ATOM 26050 C C . PRO A 1 95 ? 49.118 28.923 18.300 1.00 0.00 95 PRO A C 18
ATOM 26051 O O . PRO A 1 95 ? 49.963 29.657 18.813 1.00 0.00 95 PRO A O 18
ATOM 26062 N N . PRO A 1 96 ? 49.290 28.374 17.088 1.00 0.00 96 PRO A N 18
ATOM 26063 C CA . PRO A 1 96 ? 50.491 28.602 16.279 1.00 0.00 96 PRO A CA 18
ATOM 26064 C C . PRO A 1 96 ? 50.572 30.030 15.751 1.00 0.00 96 PRO A C 18
ATOM 26065 O O . PRO A 1 96 ? 49.693 30.851 16.015 1.00 0.00 96 PRO A O 18
ATOM 26076 N N . VAL A 1 97 ? 51.632 30.320 15.003 1.00 0.00 97 VAL A N 18
ATOM 26077 C CA . VAL A 1 97 ? 51.826 31.650 14.436 1.00 0.00 97 VAL A CA 18
ATOM 26078 C C . VAL A 1 97 ? 52.221 31.568 12.966 1.00 0.00 97 VAL A C 18
ATOM 26079 O O . VAL A 1 97 ? 52.992 30.695 12.568 1.00 0.00 97 VAL A O 18
ATOM 26092 N N . ASP A 1 98 ? 51.688 32.483 12.164 1.00 0.00 98 ASP A N 18
ATOM 26093 C CA . ASP A 1 98 ? 51.986 32.516 10.737 1.00 0.00 98 ASP A CA 18
ATOM 26094 C C . ASP A 1 98 ? 51.366 31.318 10.025 1.00 0.00 98 ASP A C 18
ATOM 26095 O O . ASP A 1 98 ? 50.350 31.446 9.343 1.00 0.00 98 ASP A O 18
ATOM 26104 N N . GLY A 1 99 ? 51.986 30.153 10.187 1.00 0.00 99 GLY A N 18
ATOM 26105 C CA . GLY A 1 99 ? 51.482 28.949 9.553 1.00 0.00 99 GLY A CA 18
ATOM 26106 C C . GLY A 1 99 ? 52.589 28.091 8.975 1.00 0.00 99 GLY A C 18
ATOM 26107 O O . GLY A 1 99 ? 53.748 28.502 8.938 1.00 0.00 99 GLY A O 18
ATOM 26111 N N . GLY A 1 100 ? 52.232 26.892 8.522 1.00 0.00 100 GLY A N 18
ATOM 26112 C CA . GLY A 1 100 ? 53.217 25.992 7.951 1.00 0.00 100 GLY A CA 18
ATOM 26113 C C . GLY A 1 100 ? 53.753 25.000 8.964 1.00 0.00 100 GLY A C 18
ATOM 26114 O O . GLY A 1 100 ? 53.200 23.913 9.131 1.00 0.00 100 GLY A O 18
ATOM 26118 N N . SER A 1 101 ? 54.833 25.374 9.642 1.00 0.00 101 SER A N 18
ATOM 26119 C CA . SER A 1 101 ? 55.448 24.507 10.640 1.00 0.00 101 SER A CA 18
ATOM 26120 C C . SER A 1 101 ? 55.822 23.159 10.032 1.00 0.00 101 SER A C 18
ATOM 26121 O O . SER A 1 101 ? 55.186 22.136 10.287 1.00 0.00 101 SER A O 18
ATOM 26129 N N . PRO A 1 102 ? 56.880 23.156 9.207 1.00 0.00 102 PRO A N 18
ATOM 26130 C CA . PRO A 1 102 ? 57.364 21.941 8.545 1.00 0.00 102 PRO A CA 18
ATOM 26131 C C . PRO A 1 102 ? 58.001 20.961 9.525 1.00 0.00 102 PRO A C 18
ATOM 26132 O O . PRO A 1 102 ? 58.265 21.287 10.683 1.00 0.00 102 PRO A O 18
ATOM 26143 N N . PRO A 1 103 ? 58.256 19.732 9.053 1.00 0.00 103 PRO A N 18
ATOM 26144 C CA . PRO A 1 103 ? 57.946 19.333 7.677 1.00 0.00 103 PRO A CA 18
ATOM 26145 C C . PRO A 1 103 ? 56.446 19.223 7.429 1.00 0.00 103 PRO A C 18
ATOM 26146 O O . PRO A 1 103 ? 55.636 19.234 8.357 1.00 0.00 103 PRO A O 18
ATOM 26157 N N . PRO A 1 104 ? 56.063 19.115 6.148 1.00 0.00 104 PRO A N 18
ATOM 26158 C CA . PRO A 1 104 ? 54.657 19.001 5.748 1.00 0.00 104 PRO A CA 18
ATOM 26159 C C . PRO A 1 104 ? 54.049 17.660 6.145 1.00 0.00 104 PRO A C 18
ATOM 26160 O O . PRO A 1 104 ? 54.749 16.723 6.529 1.00 0.00 104 PRO A O 18
ATOM 26171 N N . PRO A 1 105 ? 52.715 17.564 6.052 1.00 0.00 105 PRO A N 18
ATOM 26172 C CA . PRO A 1 105 ? 51.983 16.341 6.396 1.00 0.00 105 PRO A CA 18
ATOM 26173 C C . PRO A 1 105 ? 52.232 15.216 5.398 1.00 0.00 105 PRO A C 18
ATOM 26174 O O . PRO A 1 105 ? 51.944 15.353 4.209 1.00 0.00 105 PRO A O 18
ATOM 26185 N N . SER A 1 106 ? 52.769 14.103 5.888 1.00 0.00 106 SER A N 18
ATOM 26186 C CA . SER A 1 106 ? 53.060 12.955 5.038 1.00 0.00 106 SER A CA 18
ATOM 26187 C C . SER A 1 106 ? 54.240 13.247 4.116 1.00 0.00 106 SER A C 18
ATOM 26188 O O . SER A 1 106 ? 55.325 12.688 4.281 1.00 0.00 106 SER A O 18
ATOM 26196 N N . THR A 1 107 ? 54.021 14.127 3.144 1.00 0.00 107 THR A N 18
ATOM 26197 C CA . THR A 1 107 ? 55.064 14.493 2.195 1.00 0.00 107 THR A CA 18
ATOM 26198 C C . THR A 1 107 ? 56.269 15.098 2.908 1.00 0.00 107 THR A C 18
ATOM 26199 O O . THR A 1 107 ? 56.247 15.298 4.123 1.00 0.00 107 THR A O 18
ATOM 26210 N N . HIS A 1 108 ? 57.318 15.388 2.145 1.00 0.00 108 HIS A N 18
ATOM 26211 C CA . HIS A 1 108 ? 58.532 15.971 2.705 1.00 0.00 108 HIS A CA 18
ATOM 26212 C C . HIS A 1 108 ? 59.459 16.463 1.597 1.00 0.00 108 HIS A C 18
ATOM 26213 O O . HIS A 1 108 ? 59.423 15.958 0.475 1.00 0.00 108 HIS A O 18
ATOM 26227 N N . ALA A 1 1 ? 2.610 -2.027 6.724 1.00 0.00 1 ALA A N 19
ATOM 26228 C CA . ALA A 1 1 ? 4.038 -1.974 6.437 1.00 0.00 1 ALA A CA 19
ATOM 26229 C C . ALA A 1 1 ? 4.293 -1.547 4.996 1.00 0.00 1 ALA A C 19
ATOM 26230 O O . ALA A 1 1 ? 3.590 -1.970 4.079 1.00 0.00 1 ALA A O 19
ATOM 26237 N N . GLY A 1 2 ? 5.304 -0.705 4.803 1.00 0.00 2 GLY A N 19
ATOM 26238 C CA . GLY A 1 2 ? 5.633 -0.234 3.470 1.00 0.00 2 GLY A CA 19
ATOM 26239 C C . GLY A 1 2 ? 7.086 0.178 3.343 1.00 0.00 2 GLY A C 19
ATOM 26240 O O . GLY A 1 2 ? 7.986 -0.652 3.469 1.00 0.00 2 GLY A O 19
ATOM 26244 N N . SER A 1 3 ? 7.315 1.463 3.090 1.00 0.00 3 SER A N 19
ATOM 26245 C CA . SER A 1 3 ? 8.670 1.982 2.940 1.00 0.00 3 SER A CA 19
ATOM 26246 C C . SER A 1 3 ? 9.532 1.604 4.140 1.00 0.00 3 SER A C 19
ATOM 26247 O O . SER A 1 3 ? 9.165 1.856 5.288 1.00 0.00 3 SER A O 19
ATOM 26255 N N . LYS A 1 4 ? 10.683 0.998 3.867 1.00 0.00 4 LYS A N 19
ATOM 26256 C CA . LYS A 1 4 ? 11.601 0.586 4.922 1.00 0.00 4 LYS A CA 19
ATOM 26257 C C . LYS A 1 4 ? 12.866 -0.029 4.332 1.00 0.00 4 LYS A C 19
ATOM 26258 O O . LYS A 1 4 ? 12.916 -0.355 3.145 1.00 0.00 4 LYS A O 19
ATOM 26277 N N . LEU A 1 5 ? 13.887 -0.186 5.168 1.00 0.00 5 LEU A N 19
ATOM 26278 C CA . LEU A 1 5 ? 15.153 -0.763 4.730 1.00 0.00 5 LEU A CA 19
ATOM 26279 C C . LEU A 1 5 ? 15.154 -2.277 4.917 1.00 0.00 5 LEU A C 19
ATOM 26280 O O . LEU A 1 5 ? 14.472 -2.806 5.795 1.00 0.00 5 LEU A O 19
ATOM 26296 N N . CYS A 1 6 ? 15.928 -2.970 4.088 1.00 0.00 6 CYS A N 19
ATOM 26297 C CA . CYS A 1 6 ? 16.021 -4.423 4.163 1.00 0.00 6 CYS A CA 19
ATOM 26298 C C . CYS A 1 6 ? 17.455 -4.863 4.442 1.00 0.00 6 CYS A C 19
ATOM 26299 O O . CYS A 1 6 ? 18.408 -4.231 3.985 1.00 0.00 6 CYS A O 19
ATOM 26306 N N . GLU A 1 7 ? 17.599 -5.949 5.195 1.00 0.00 7 GLU A N 19
ATOM 26307 C CA . GLU A 1 7 ? 18.917 -6.472 5.535 1.00 0.00 7 GLU A CA 19
ATOM 26308 C C . GLU A 1 7 ? 18.983 -7.978 5.297 1.00 0.00 7 GLU A C 19
ATOM 26309 O O . GLU A 1 7 ? 18.052 -8.712 5.631 1.00 0.00 7 GLU A O 19
ATOM 26321 N N . LYS A 1 8 ? 20.089 -8.432 4.718 1.00 0.00 8 LYS A N 19
ATOM 26322 C CA . LYS A 1 8 ? 20.279 -9.850 4.435 1.00 0.00 8 LYS A CA 19
ATOM 26323 C C . LYS A 1 8 ? 21.611 -10.342 4.991 1.00 0.00 8 LYS A C 19
ATOM 26324 O O . LYS A 1 8 ? 22.605 -9.614 4.987 1.00 0.00 8 LYS A O 19
ATOM 26343 N N . THR A 1 9 ? 21.626 -11.583 5.469 1.00 0.00 9 THR A N 19
ATOM 26344 C CA . THR A 1 9 ? 22.836 -12.172 6.027 1.00 0.00 9 THR A CA 19
ATOM 26345 C C . THR A 1 9 ? 23.428 -13.212 5.083 1.00 0.00 9 THR A C 19
ATOM 26346 O O . THR A 1 9 ? 23.549 -14.386 5.433 1.00 0.00 9 THR A O 19
ATOM 26357 N N . SER A 1 10 ? 23.797 -12.773 3.883 1.00 0.00 10 SER A N 19
ATOM 26358 C CA . SER A 1 10 ? 24.374 -13.668 2.887 1.00 0.00 10 SER A CA 19
ATOM 26359 C C . SER A 1 10 ? 23.371 -14.742 2.475 1.00 0.00 10 SER A C 19
ATOM 26360 O O . SER A 1 10 ? 22.902 -15.521 3.305 1.00 0.00 10 SER A O 19
ATOM 26368 N N . LYS A 1 11 ? 23.047 -14.777 1.187 1.00 0.00 11 LYS A N 19
ATOM 26369 C CA . LYS A 1 11 ? 22.101 -15.754 0.662 1.00 0.00 11 LYS A CA 19
ATOM 26370 C C . LYS A 1 11 ? 22.429 -16.105 -0.786 1.00 0.00 11 LYS A C 19
ATOM 26371 O O . LYS A 1 11 ? 21.614 -16.702 -1.491 1.00 0.00 11 LYS A O 19
ATOM 26390 N N . THR A 1 12 ? 23.627 -15.733 -1.224 1.00 0.00 12 THR A N 19
ATOM 26391 C CA . THR A 1 12 ? 24.063 -16.008 -2.587 1.00 0.00 12 THR A CA 19
ATOM 26392 C C . THR A 1 12 ? 25.575 -15.875 -2.719 1.00 0.00 12 THR A C 19
ATOM 26393 O O . THR A 1 12 ? 26.200 -16.556 -3.532 1.00 0.00 12 THR A O 19
ATOM 26404 N N . TYR A 1 13 ? 26.159 -14.994 -1.914 1.00 0.00 13 TYR A N 19
ATOM 26405 C CA . TYR A 1 13 ? 27.600 -14.770 -1.942 1.00 0.00 13 TYR A CA 19
ATOM 26406 C C . TYR A 1 13 ? 28.357 -16.095 -1.951 1.00 0.00 13 TYR A C 19
ATOM 26407 O O . TYR A 1 13 ? 28.866 -16.524 -2.986 1.00 0.00 13 TYR A O 19
ATOM 26425 N N . SER A 1 14 ? 28.425 -16.738 -0.790 1.00 0.00 14 SER A N 19
ATOM 26426 C CA . SER A 1 14 ? 29.122 -18.012 -0.662 1.00 0.00 14 SER A CA 19
ATOM 26427 C C . SER A 1 14 ? 30.573 -17.886 -1.117 1.00 0.00 14 SER A C 19
ATOM 26428 O O . SER A 1 14 ? 30.873 -17.986 -2.306 1.00 0.00 14 SER A O 19
ATOM 26436 N N . GLY A 1 15 ? 31.470 -17.666 -0.161 1.00 0.00 15 GLY A N 19
ATOM 26437 C CA . GLY A 1 15 ? 32.879 -17.530 -0.482 1.00 0.00 15 GLY A CA 19
ATOM 26438 C C . GLY A 1 15 ? 33.733 -17.293 0.747 1.00 0.00 15 GLY A C 19
ATOM 26439 O O . GLY A 1 15 ? 33.258 -17.413 1.876 1.00 0.00 15 GLY A O 19
ATOM 26443 N N . LYS A 1 16 ? 35.000 -16.957 0.529 1.00 0.00 16 LYS A N 19
ATOM 26444 C CA . LYS A 1 16 ? 35.925 -16.702 1.627 1.00 0.00 16 LYS A CA 19
ATOM 26445 C C . LYS A 1 16 ? 35.586 -15.392 2.331 1.00 0.00 16 LYS A C 19
ATOM 26446 O O . LYS A 1 16 ? 36.139 -15.082 3.387 1.00 0.00 16 LYS A O 19
ATOM 26465 N N . CYS A 1 17 ? 34.673 -14.628 1.742 1.00 0.00 17 CYS A N 19
ATOM 26466 C CA . CYS A 1 17 ? 34.259 -13.352 2.313 1.00 0.00 17 CYS A CA 19
ATOM 26467 C C . CYS A 1 17 ? 35.392 -12.332 2.243 1.00 0.00 17 CYS A C 19
ATOM 26468 O O . CYS A 1 17 ? 36.569 -12.694 2.243 1.00 0.00 17 CYS A O 19
ATOM 26475 N N . ASP A 1 18 ? 35.028 -11.055 2.183 1.00 0.00 18 ASP A N 19
ATOM 26476 C CA . ASP A 1 18 ? 36.013 -9.982 2.114 1.00 0.00 18 ASP A CA 19
ATOM 26477 C C . ASP A 1 18 ? 35.351 -8.623 2.319 1.00 0.00 18 ASP A C 19
ATOM 26478 O O . ASP A 1 18 ? 34.234 -8.536 2.827 1.00 0.00 18 ASP A O 19
ATOM 26487 N N . ASN A 1 19 ? 36.048 -7.564 1.920 1.00 0.00 19 ASN A N 19
ATOM 26488 C CA . ASN A 1 19 ? 35.529 -6.209 2.062 1.00 0.00 19 ASN A CA 19
ATOM 26489 C C . ASN A 1 19 ? 34.842 -5.753 0.778 1.00 0.00 19 ASN A C 19
ATOM 26490 O O . ASN A 1 19 ? 33.615 -5.676 0.711 1.00 0.00 19 ASN A O 19
ATOM 26501 N N . LYS A 1 20 ? 35.641 -5.452 -0.240 1.00 0.00 20 LYS A N 19
ATOM 26502 C CA . LYS A 1 20 ? 35.112 -5.005 -1.523 1.00 0.00 20 LYS A CA 19
ATOM 26503 C C . LYS A 1 20 ? 34.360 -6.133 -2.223 1.00 0.00 20 LYS A C 19
ATOM 26504 O O . LYS A 1 20 ? 33.313 -5.911 -2.831 1.00 0.00 20 LYS A O 19
ATOM 26523 N N . LYS A 1 21 ? 34.901 -7.343 -2.134 1.00 0.00 21 LYS A N 19
ATOM 26524 C CA . LYS A 1 21 ? 34.280 -8.507 -2.756 1.00 0.00 21 LYS A CA 19
ATOM 26525 C C . LYS A 1 21 ? 32.852 -8.695 -2.255 1.00 0.00 21 LYS A C 19
ATOM 26526 O O . LYS A 1 21 ? 31.943 -8.982 -3.034 1.00 0.00 21 LYS A O 19
ATOM 26545 N N . CYS A 1 22 ? 32.661 -8.532 -0.950 1.00 0.00 22 CYS A N 19
ATOM 26546 C CA . CYS A 1 22 ? 31.344 -8.682 -0.345 1.00 0.00 22 CYS A CA 19
ATOM 26547 C C . CYS A 1 22 ? 30.405 -7.570 -0.802 1.00 0.00 22 CYS A C 19
ATOM 26548 O O . CYS A 1 22 ? 29.275 -7.829 -1.218 1.00 0.00 22 CYS A O 19
ATOM 26555 N N . ASP A 1 23 ? 30.880 -6.332 -0.723 1.00 0.00 23 ASP A N 19
ATOM 26556 C CA . ASP A 1 23 ? 30.084 -5.180 -1.129 1.00 0.00 23 ASP A CA 19
ATOM 26557 C C . ASP A 1 23 ? 29.675 -5.292 -2.595 1.00 0.00 23 ASP A C 19
ATOM 26558 O O . ASP A 1 23 ? 28.493 -5.211 -2.929 1.00 0.00 23 ASP A O 19
ATOM 26567 N N . LYS A 1 24 ? 30.660 -5.479 -3.466 1.00 0.00 24 LYS A N 19
ATOM 26568 C CA . LYS A 1 24 ? 30.405 -5.602 -4.896 1.00 0.00 24 LYS A CA 19
ATOM 26569 C C . LYS A 1 24 ? 29.481 -6.781 -5.184 1.00 0.00 24 LYS A C 19
ATOM 26570 O O . LYS A 1 24 ? 28.483 -6.643 -5.893 1.00 0.00 24 LYS A O 19
ATOM 26589 N N . LYS A 1 25 ? 29.818 -7.940 -4.629 1.00 0.00 25 LYS A N 19
ATOM 26590 C CA . LYS A 1 25 ? 29.017 -9.144 -4.823 1.00 0.00 25 LYS A CA 19
ATOM 26591 C C . LYS A 1 25 ? 27.606 -8.952 -4.278 1.00 0.00 25 LYS A C 19
ATOM 26592 O O . LYS A 1 25 ? 26.655 -9.569 -4.759 1.00 0.00 25 LYS A O 19
ATOM 26611 N N . CYS A 1 26 ? 27.476 -8.092 -3.274 1.00 0.00 26 CYS A N 19
ATOM 26612 C CA . CYS A 1 26 ? 26.180 -7.817 -2.664 1.00 0.00 26 CYS A CA 19
ATOM 26613 C C . CYS A 1 26 ? 25.267 -7.076 -3.637 1.00 0.00 26 CYS A C 19
ATOM 26614 O O . CYS A 1 26 ? 24.120 -7.469 -3.850 1.00 0.00 26 CYS A O 19
ATOM 26621 N N . ILE A 1 27 ? 25.785 -6.001 -4.223 1.00 0.00 27 ILE A N 19
ATOM 26622 C CA . ILE A 1 27 ? 25.018 -5.206 -5.173 1.00 0.00 27 ILE A CA 19
ATOM 26623 C C . ILE A 1 27 ? 25.001 -5.860 -6.550 1.00 0.00 27 ILE A C 19
ATOM 26624 O O . ILE A 1 27 ? 24.155 -5.545 -7.387 1.00 0.00 27 ILE A O 19
ATOM 26640 N N . GLU A 1 28 ? 25.940 -6.774 -6.777 1.00 0.00 28 GLU A N 19
ATOM 26641 C CA . GLU A 1 28 ? 26.031 -7.473 -8.053 1.00 0.00 28 GLU A CA 19
ATOM 26642 C C . GLU A 1 28 ? 25.103 -8.684 -8.078 1.00 0.00 28 GLU A C 19
ATOM 26643 O O . GLU A 1 28 ? 24.435 -8.947 -9.078 1.00 0.00 28 GLU A O 19
ATOM 26655 N N . TRP A 1 29 ? 25.066 -9.417 -6.971 1.00 0.00 29 TRP A N 19
ATOM 26656 C CA . TRP A 1 29 ? 24.220 -10.600 -6.865 1.00 0.00 29 TRP A CA 19
ATOM 26657 C C . TRP A 1 29 ? 22.958 -10.297 -6.066 1.00 0.00 29 TRP A C 19
ATOM 26658 O O . TRP A 1 29 ? 21.848 -10.595 -6.507 1.00 0.00 29 TRP A O 19
ATOM 26679 N N . GLU A 1 30 ? 23.135 -9.703 -4.891 1.00 0.00 30 GLU A N 19
ATOM 26680 C CA . GLU A 1 30 ? 22.008 -9.360 -4.031 1.00 0.00 30 GLU A CA 19
ATOM 26681 C C . GLU A 1 30 ? 21.442 -7.991 -4.395 1.00 0.00 30 GLU A C 19
ATOM 26682 O O . GLU A 1 30 ? 20.453 -7.540 -3.817 1.00 0.00 30 GLU A O 19
ATOM 26694 N N . LYS A 1 31 ? 22.077 -7.332 -5.359 1.00 0.00 31 LYS A N 19
ATOM 26695 C CA . LYS A 1 31 ? 21.639 -6.014 -5.803 1.00 0.00 31 LYS A CA 19
ATOM 26696 C C . LYS A 1 31 ? 21.315 -5.119 -4.611 1.00 0.00 31 LYS A C 19
ATOM 26697 O O . LYS A 1 31 ? 20.405 -4.292 -4.674 1.00 0.00 31 LYS A O 19
ATOM 26716 N N . ALA A 1 32 ? 22.066 -5.288 -3.528 1.00 0.00 32 ALA A N 19
ATOM 26717 C CA . ALA A 1 32 ? 21.860 -4.492 -2.324 1.00 0.00 32 ALA A CA 19
ATOM 26718 C C . ALA A 1 32 ? 22.484 -3.108 -2.467 1.00 0.00 32 ALA A C 19
ATOM 26719 O O . ALA A 1 32 ? 22.973 -2.746 -3.537 1.00 0.00 32 ALA A O 19
ATOM 26726 N N . GLN A 1 33 ? 22.463 -2.340 -1.383 1.00 0.00 33 GLN A N 19
ATOM 26727 C CA . GLN A 1 33 ? 23.026 -0.994 -1.390 1.00 0.00 33 GLN A CA 19
ATOM 26728 C C . GLN A 1 33 ? 24.422 -0.985 -0.778 1.00 0.00 33 GLN A C 19
ATOM 26729 O O . GLN A 1 33 ? 25.311 -0.272 -1.244 1.00 0.00 33 GLN A O 19
ATOM 26743 N N . HIS A 1 34 ? 24.609 -1.782 0.270 1.00 0.00 34 HIS A N 19
ATOM 26744 C CA . HIS A 1 34 ? 25.898 -1.866 0.947 1.00 0.00 34 HIS A CA 19
ATOM 26745 C C . HIS A 1 34 ? 26.159 -3.284 1.445 1.00 0.00 34 HIS A C 19
ATOM 26746 O O . HIS A 1 34 ? 25.226 -4.030 1.741 1.00 0.00 34 HIS A O 19
ATOM 26760 N N . GLY A 1 35 ? 27.434 -3.650 1.535 1.00 0.00 35 GLY A N 19
ATOM 26761 C CA . GLY A 1 35 ? 27.794 -4.978 1.998 1.00 0.00 35 GLY A CA 19
ATOM 26762 C C . GLY A 1 35 ? 28.689 -4.943 3.221 1.00 0.00 35 GLY A C 19
ATOM 26763 O O . GLY A 1 35 ? 29.237 -3.897 3.568 1.00 0.00 35 GLY A O 19
ATOM 26767 N N . ALA A 1 36 ? 28.836 -6.089 3.877 1.00 0.00 36 ALA A N 19
ATOM 26768 C CA . ALA A 1 36 ? 29.671 -6.186 5.068 1.00 0.00 36 ALA A CA 19
ATOM 26769 C C . ALA A 1 36 ? 30.139 -7.619 5.296 1.00 0.00 36 ALA A C 19
ATOM 26770 O O . ALA A 1 36 ? 29.545 -8.566 4.779 1.00 0.00 36 ALA A O 19
ATOM 26777 N N . CYS A 1 37 ? 31.206 -7.772 6.072 1.00 0.00 37 CYS A N 19
ATOM 26778 C CA . CYS A 1 37 ? 31.755 -9.090 6.368 1.00 0.00 37 CYS A CA 19
ATOM 26779 C C . CYS A 1 37 ? 32.030 -9.242 7.862 1.00 0.00 37 CYS A C 19
ATOM 26780 O O . CYS A 1 37 ? 32.536 -8.324 8.508 1.00 0.00 37 CYS A O 19
ATOM 26787 N N . HIS A 1 38 ? 31.692 -10.408 8.404 1.00 0.00 38 HIS A N 19
ATOM 26788 C CA . HIS A 1 38 ? 31.903 -10.681 9.821 1.00 0.00 38 HIS A CA 19
ATOM 26789 C C . HIS A 1 38 ? 32.280 -12.143 10.042 1.00 0.00 38 HIS A C 19
ATOM 26790 O O . HIS A 1 38 ? 31.998 -13.001 9.206 1.00 0.00 38 HIS A O 19
ATOM 26804 N N . LYS A 1 39 ? 32.919 -12.420 11.174 1.00 0.00 39 LYS A N 19
ATOM 26805 C CA . LYS A 1 39 ? 33.335 -13.777 11.506 1.00 0.00 39 LYS A CA 19
ATOM 26806 C C . LYS A 1 39 ? 32.658 -14.255 12.787 1.00 0.00 39 LYS A C 19
ATOM 26807 O O . LYS A 1 39 ? 32.819 -13.650 13.847 1.00 0.00 39 LYS A O 19
ATOM 26826 N N . ARG A 1 40 ? 31.903 -15.343 12.682 1.00 0.00 40 ARG A N 19
ATOM 26827 C CA . ARG A 1 40 ? 31.203 -15.902 13.832 1.00 0.00 40 ARG A CA 19
ATOM 26828 C C . ARG A 1 40 ? 30.396 -17.133 13.432 1.00 0.00 40 ARG A C 19
ATOM 26829 O O . ARG A 1 40 ? 30.430 -17.562 12.279 1.00 0.00 40 ARG A O 19
ATOM 26850 N N . GLU A 1 41 ? 29.670 -17.697 14.393 1.00 0.00 41 GLU A N 19
ATOM 26851 C CA . GLU A 1 41 ? 28.856 -18.880 14.140 1.00 0.00 41 GLU A CA 19
ATOM 26852 C C . GLU A 1 41 ? 29.701 -20.007 13.553 1.00 0.00 41 GLU A C 19
ATOM 26853 O O . GLU A 1 41 ? 29.951 -20.046 12.349 1.00 0.00 41 GLU A O 19
ATOM 26865 N N . ALA A 1 42 ? 30.137 -20.921 14.413 1.00 0.00 42 ALA A N 19
ATOM 26866 C CA . ALA A 1 42 ? 30.952 -22.050 13.980 1.00 0.00 42 ALA A CA 19
ATOM 26867 C C . ALA A 1 42 ? 32.233 -21.574 13.304 1.00 0.00 42 ALA A C 19
ATOM 26868 O O . ALA A 1 42 ? 32.910 -22.344 12.625 1.00 0.00 42 ALA A O 19
ATOM 26875 N N . GLY A 1 43 ? 32.559 -20.299 13.495 1.00 0.00 43 GLY A N 19
ATOM 26876 C CA . GLY A 1 43 ? 33.758 -19.743 12.896 1.00 0.00 43 GLY A CA 19
ATOM 26877 C C . GLY A 1 43 ? 33.624 -19.554 11.398 1.00 0.00 43 GLY A C 19
ATOM 26878 O O . GLY A 1 43 ? 34.589 -19.730 10.653 1.00 0.00 43 GLY A O 19
ATOM 26882 N N . LYS A 1 44 ? 32.424 -19.196 10.953 1.00 0.00 44 LYS A N 19
ATOM 26883 C CA . LYS A 1 44 ? 32.166 -18.983 9.534 1.00 0.00 44 LYS A CA 19
ATOM 26884 C C . LYS A 1 44 ? 31.986 -17.499 9.231 1.00 0.00 44 LYS A C 19
ATOM 26885 O O . LYS A 1 44 ? 31.457 -16.749 10.050 1.00 0.00 44 LYS A O 19
ATOM 26904 N N . GLU A 1 45 ? 32.428 -17.084 8.048 1.00 0.00 45 GLU A N 19
ATOM 26905 C CA . GLU A 1 45 ? 32.315 -15.689 7.637 1.00 0.00 45 GLU A CA 19
ATOM 26906 C C . GLU A 1 45 ? 30.932 -15.402 7.061 1.00 0.00 45 GLU A C 19
ATOM 26907 O O . GLU A 1 45 ? 30.461 -16.107 6.167 1.00 0.00 45 GLU A O 19
ATOM 26919 N N . SER A 1 46 ? 30.285 -14.364 7.579 1.00 0.00 46 SER A N 19
ATOM 26920 C CA . SER A 1 46 ? 28.953 -13.986 7.120 1.00 0.00 46 SER A CA 19
ATOM 26921 C C . SER A 1 46 ? 28.981 -12.622 6.437 1.00 0.00 46 SER A C 19
ATOM 26922 O O . SER A 1 46 ? 29.743 -11.735 6.825 1.00 0.00 46 SER A O 19
ATOM 26930 N N . CYS A 1 47 ? 28.144 -12.460 5.418 1.00 0.00 47 CYS A N 19
ATOM 26931 C CA . CYS A 1 47 ? 28.070 -11.205 4.679 1.00 0.00 47 CYS A CA 19
ATOM 26932 C C . CYS A 1 47 ? 26.746 -10.495 4.944 1.00 0.00 47 CYS A C 19
ATOM 26933 O O . CYS A 1 47 ? 25.676 -11.018 4.633 1.00 0.00 47 CYS A O 19
ATOM 26940 N N . PHE A 1 48 ? 26.827 -9.300 5.520 1.00 0.00 48 PHE A N 19
ATOM 26941 C CA . PHE A 1 48 ? 25.636 -8.517 5.827 1.00 0.00 48 PHE A CA 19
ATOM 26942 C C . PHE A 1 48 ? 25.491 -7.345 4.861 1.00 0.00 48 PHE A C 19
ATOM 26943 O O . PHE A 1 48 ? 26.379 -6.500 4.754 1.00 0.00 48 PHE A O 19
ATOM 26960 N N . CYS A 1 49 ? 24.364 -7.302 4.157 1.00 0.00 49 CYS A N 19
ATOM 26961 C CA . CYS A 1 49 ? 24.101 -6.236 3.199 1.00 0.00 49 CYS A CA 19
ATOM 26962 C C . CYS A 1 49 ? 22.749 -5.582 3.470 1.00 0.00 49 CYS A C 19
ATOM 26963 O O . CYS A 1 49 ? 21.814 -6.234 3.935 1.00 0.00 49 CYS A O 19
ATOM 26970 N N . TYR A 1 50 ? 22.654 -4.289 3.178 1.00 0.00 50 TYR A N 19
ATOM 26971 C CA . TYR A 1 50 ? 21.419 -3.546 3.392 1.00 0.00 50 TYR A CA 19
ATOM 26972 C C . TYR A 1 50 ? 21.043 -2.743 2.150 1.00 0.00 50 TYR A C 19
ATOM 26973 O O . TYR A 1 50 ? 21.907 -2.193 1.468 1.00 0.00 50 TYR A O 19
ATOM 26991 N N . PHE A 1 51 ? 19.747 -2.681 1.863 1.00 0.00 51 PHE A N 19
ATOM 26992 C CA . PHE A 1 51 ? 19.255 -1.947 0.704 1.00 0.00 51 PHE A CA 19
ATOM 26993 C C . PHE A 1 51 ? 17.883 -1.341 0.985 1.00 0.00 51 PHE A C 19
ATOM 26994 O O . PHE A 1 51 ? 17.124 -1.853 1.809 1.00 0.00 51 PHE A O 19
ATOM 27011 N N . ASP A 1 52 ? 17.572 -0.249 0.296 1.00 0.00 52 ASP A N 19
ATOM 27012 C CA . ASP A 1 52 ? 16.292 0.427 0.471 1.00 0.00 52 ASP A CA 19
ATOM 27013 C C . ASP A 1 52 ? 15.148 -0.429 -0.063 1.00 0.00 52 ASP A C 19
ATOM 27014 O O . ASP A 1 52 ? 15.169 -0.864 -1.215 1.00 0.00 52 ASP A O 19
ATOM 27023 N N . CYS A 1 53 ? 14.151 -0.669 0.782 1.00 0.00 53 CYS A N 19
ATOM 27024 C CA . CYS A 1 53 ? 12.999 -1.475 0.396 1.00 0.00 53 CYS A CA 19
ATOM 27025 C C . CYS A 1 53 ? 11.732 -0.625 0.349 1.00 0.00 53 CYS A C 19
ATOM 27026 O O . CYS A 1 53 ? 11.614 0.371 1.063 1.00 0.00 53 CYS A O 19
ATOM 27033 N N . SER A 1 54 ? 10.788 -1.026 -0.496 1.00 0.00 54 SER A N 19
ATOM 27034 C CA . SER A 1 54 ? 9.532 -0.300 -0.639 1.00 0.00 54 SER A CA 19
ATOM 27035 C C . SER A 1 54 ? 9.782 1.200 -0.770 1.00 0.00 54 SER A C 19
ATOM 27036 O O . SER A 1 54 ? 8.997 2.017 -0.289 1.00 0.00 54 SER A O 19
ATOM 27044 N N . LYS A 1 55 ? 10.883 1.554 -1.424 1.00 0.00 55 LYS A N 19
ATOM 27045 C CA . LYS A 1 55 ? 11.240 2.954 -1.621 1.00 0.00 55 LYS A CA 19
ATOM 27046 C C . LYS A 1 55 ? 11.465 3.651 -0.283 1.00 0.00 55 LYS A C 19
ATOM 27047 O O . LYS A 1 55 ? 10.776 4.616 0.048 1.00 0.00 55 LYS A O 19
ATOM 27066 N N . SER A 1 56 ? 12.434 3.158 0.481 1.00 0.00 56 SER A N 19
ATOM 27067 C CA . SER A 1 56 ? 12.748 3.732 1.783 1.00 0.00 56 SER A CA 19
ATOM 27068 C C . SER A 1 56 ? 13.379 5.113 1.630 1.00 0.00 56 SER A C 19
ATOM 27069 O O . SER A 1 56 ? 13.973 5.442 0.603 1.00 0.00 56 SER A O 19
ATOM 27077 N N . PRO A 1 57 ? 13.247 5.942 2.676 1.00 0.00 57 PRO A N 19
ATOM 27078 C CA . PRO A 1 57 ? 13.798 7.301 2.684 1.00 0.00 57 PRO A CA 19
ATOM 27079 C C . PRO A 1 57 ? 15.321 7.309 2.744 1.00 0.00 57 PRO A C 19
ATOM 27080 O O . PRO A 1 57 ? 15.962 6.290 3.000 1.00 0.00 57 PRO A O 19
ATOM 27091 N N . PRO A 1 58 ? 15.917 8.486 2.502 1.00 0.00 58 PRO A N 19
ATOM 27092 C CA . PRO A 1 58 ? 17.373 8.655 2.523 1.00 0.00 58 PRO A CA 19
ATOM 27093 C C . PRO A 1 58 ? 17.949 8.541 3.931 1.00 0.00 58 PRO A C 19
ATOM 27094 O O . PRO A 1 58 ? 18.289 9.545 4.556 1.00 0.00 58 PRO A O 19
ATOM 27105 N N . GLY A 1 59 ? 18.057 7.311 4.424 1.00 0.00 59 GLY A N 19
ATOM 27106 C CA . GLY A 1 59 ? 18.593 7.089 5.754 1.00 0.00 59 GLY A CA 19
ATOM 27107 C C . GLY A 1 59 ? 17.892 5.959 6.481 1.00 0.00 59 GLY A C 19
ATOM 27108 O O . GLY A 1 59 ? 17.473 4.980 5.862 1.00 0.00 59 GLY A O 19
ATOM 27112 N N . ALA A 1 60 ? 17.765 6.091 7.797 1.00 0.00 60 ALA A N 19
ATOM 27113 C CA . ALA A 1 60 ? 17.110 5.073 8.608 1.00 0.00 60 ALA A CA 19
ATOM 27114 C C . ALA A 1 60 ? 17.881 3.758 8.566 1.00 0.00 60 ALA A C 19
ATOM 27115 O O . ALA A 1 60 ? 19.004 3.700 8.065 1.00 0.00 60 ALA A O 19
ATOM 27122 N N . THR A 1 61 ? 17.271 2.702 9.096 1.00 0.00 61 THR A N 19
ATOM 27123 C CA . THR A 1 61 ? 17.901 1.388 9.121 1.00 0.00 61 THR A CA 19
ATOM 27124 C C . THR A 1 61 ? 16.884 0.286 8.848 1.00 0.00 61 THR A C 19
ATOM 27125 O O . THR A 1 61 ? 15.677 0.467 9.011 1.00 0.00 61 THR A O 19
ATOM 27136 N N . PRO A 1 62 ? 17.380 -0.886 8.423 1.00 0.00 62 PRO A N 19
ATOM 27137 C CA . PRO A 1 62 ? 16.531 -2.042 8.120 1.00 0.00 62 PRO A CA 19
ATOM 27138 C C . PRO A 1 62 ? 15.907 -2.648 9.372 1.00 0.00 62 PRO A C 19
ATOM 27139 O O . PRO A 1 62 ? 16.440 -2.506 10.473 1.00 0.00 62 PRO A O 19
ATOM 27150 N N . ALA A 1 63 ? 14.776 -3.323 9.198 1.00 0.00 63 ALA A N 19
ATOM 27151 C CA . ALA A 1 63 ? 14.083 -3.953 10.314 1.00 0.00 63 ALA A CA 19
ATOM 27152 C C . ALA A 1 63 ? 13.616 -2.914 11.327 1.00 0.00 63 ALA A C 19
ATOM 27153 O O . ALA A 1 63 ? 14.109 -1.786 11.368 1.00 0.00 63 ALA A O 19
ATOM 27160 N N . PRO A 1 64 ? 12.643 -3.299 12.166 1.00 0.00 64 PRO A N 19
ATOM 27161 C CA . PRO A 1 64 ? 12.088 -2.414 13.195 1.00 0.00 64 PRO A CA 19
ATOM 27162 C C . PRO A 1 64 ? 13.081 -2.138 14.318 1.00 0.00 64 PRO A C 19
ATOM 27163 O O . PRO A 1 64 ? 14.120 -2.789 14.436 1.00 0.00 64 PRO A O 19
ATOM 27174 N N . PRO A 1 65 ? 12.757 -1.150 15.166 1.00 0.00 65 PRO A N 19
ATOM 27175 C CA . PRO A 1 65 ? 13.608 -0.766 16.296 1.00 0.00 65 PRO A CA 19
ATOM 27176 C C . PRO A 1 65 ? 13.634 -1.828 17.390 1.00 0.00 65 PRO A C 19
ATOM 27177 O O . PRO A 1 65 ? 12.654 -2.543 17.598 1.00 0.00 65 PRO A O 19
ATOM 27188 N N . GLY A 1 66 ? 14.761 -1.926 18.087 1.00 0.00 66 GLY A N 19
ATOM 27189 C CA . GLY A 1 66 ? 14.893 -2.904 19.152 1.00 0.00 66 GLY A CA 19
ATOM 27190 C C . GLY A 1 66 ? 16.318 -3.030 19.651 1.00 0.00 66 GLY A C 19
ATOM 27191 O O . GLY A 1 66 ? 16.549 -3.368 20.811 1.00 0.00 66 GLY A O 19
ATOM 27195 N N . ALA A 1 67 ? 17.278 -2.758 18.772 1.00 0.00 67 ALA A N 19
ATOM 27196 C CA . ALA A 1 67 ? 18.688 -2.842 19.130 1.00 0.00 67 ALA A CA 19
ATOM 27197 C C . ALA A 1 67 ? 19.433 -1.573 18.730 1.00 0.00 67 ALA A C 19
ATOM 27198 O O . ALA A 1 67 ? 19.579 -1.276 17.544 1.00 0.00 67 ALA A O 19
ATOM 27205 N N . ALA A 1 68 ? 19.902 -0.829 19.726 1.00 0.00 68 ALA A N 19
ATOM 27206 C CA . ALA A 1 68 ? 20.632 0.407 19.477 1.00 0.00 68 ALA A CA 19
ATOM 27207 C C . ALA A 1 68 ? 22.076 0.298 19.956 1.00 0.00 68 ALA A C 19
ATOM 27208 O O . ALA A 1 68 ? 22.460 0.862 20.980 1.00 0.00 68 ALA A O 19
ATOM 27215 N N . PRO A 1 69 ? 22.896 -0.446 19.199 1.00 0.00 69 PRO A N 19
ATOM 27216 C CA . PRO A 1 69 ? 24.311 -0.647 19.527 1.00 0.00 69 PRO A CA 19
ATOM 27217 C C . PRO A 1 69 ? 25.135 0.623 19.344 1.00 0.00 69 PRO A C 19
ATOM 27218 O O . PRO A 1 69 ? 24.682 1.605 18.757 1.00 0.00 69 PRO A O 19
ATOM 27229 N N . PRO A 1 70 ? 26.374 0.605 19.858 1.00 0.00 70 PRO A N 19
ATOM 27230 C CA . PRO A 1 70 ? 27.287 1.747 19.763 1.00 0.00 70 PRO A CA 19
ATOM 27231 C C . PRO A 1 70 ? 27.776 1.981 18.338 1.00 0.00 70 PRO A C 19
ATOM 27232 O O . PRO A 1 70 ? 27.600 1.146 17.450 1.00 0.00 70 PRO A O 19
ATOM 27243 N N . PRO A 1 71 ? 28.405 3.143 18.110 1.00 0.00 71 PRO A N 19
ATOM 27244 C CA . PRO A 1 71 ? 28.933 3.513 16.794 1.00 0.00 71 PRO A CA 19
ATOM 27245 C C . PRO A 1 71 ? 30.140 2.670 16.395 1.00 0.00 71 PRO A C 19
ATOM 27246 O O . PRO A 1 71 ? 30.468 1.687 17.059 1.00 0.00 71 PRO A O 19
ATOM 27257 N N . ALA A 1 72 ? 30.795 3.060 15.307 1.00 0.00 72 ALA A N 19
ATOM 27258 C CA . ALA A 1 72 ? 31.967 2.341 14.822 1.00 0.00 72 ALA A CA 19
ATOM 27259 C C . ALA A 1 72 ? 31.602 0.924 14.393 1.00 0.00 72 ALA A C 19
ATOM 27260 O O . ALA A 1 72 ? 30.519 0.430 14.706 1.00 0.00 72 ALA A O 19
ATOM 27267 N N . ALA A 1 73 ? 32.512 0.276 13.673 1.00 0.00 73 ALA A N 19
ATOM 27268 C CA . ALA A 1 73 ? 32.286 -1.085 13.202 1.00 0.00 73 ALA A CA 19
ATOM 27269 C C . ALA A 1 73 ? 33.604 -1.775 12.865 1.00 0.00 73 ALA A C 19
ATOM 27270 O O . ALA A 1 73 ? 34.680 -1.224 13.093 1.00 0.00 73 ALA A O 19
ATOM 27277 N N . GLY A 1 74 ? 33.511 -2.985 12.322 1.00 0.00 74 GLY A N 19
ATOM 27278 C CA . GLY A 1 74 ? 34.703 -3.731 11.964 1.00 0.00 74 GLY A CA 19
ATOM 27279 C C . GLY A 1 74 ? 35.285 -3.291 10.635 1.00 0.00 74 GLY A C 19
ATOM 27280 O O . GLY A 1 74 ? 34.693 -2.474 9.930 1.00 0.00 74 GLY A O 19
ATOM 27284 N N . GLY A 1 75 ? 36.449 -3.834 10.291 1.00 0.00 75 GLY A N 19
ATOM 27285 C CA . GLY A 1 75 ? 37.092 -3.479 9.039 1.00 0.00 75 GLY A CA 19
ATOM 27286 C C . GLY A 1 75 ? 37.697 -4.679 8.338 1.00 0.00 75 GLY A C 19
ATOM 27287 O O . GLY A 1 75 ? 38.821 -5.080 8.639 1.00 0.00 75 GLY A O 19
ATOM 27291 N N . SER A 1 76 ? 36.950 -5.255 7.401 1.00 0.00 76 SER A N 19
ATOM 27292 C CA . SER A 1 76 ? 37.418 -6.419 6.659 1.00 0.00 76 SER A CA 19
ATOM 27293 C C . SER A 1 76 ? 37.635 -7.607 7.592 1.00 0.00 76 SER A C 19
ATOM 27294 O O . SER A 1 76 ? 37.775 -7.457 8.807 1.00 0.00 76 SER A O 19
ATOM 27302 N N . PRO A 1 77 ? 37.665 -8.816 7.013 1.00 0.00 77 PRO A N 19
ATOM 27303 C CA . PRO A 1 77 ? 37.866 -10.053 7.773 1.00 0.00 77 PRO A CA 19
ATOM 27304 C C . PRO A 1 77 ? 39.283 -10.173 8.322 1.00 0.00 77 PRO A C 19
ATOM 27305 O O . PRO A 1 77 ? 39.545 -10.968 9.225 1.00 0.00 77 PRO A O 19
ATOM 27316 N N . SER A 1 78 ? 40.196 -9.378 7.771 1.00 0.00 78 SER A N 19
ATOM 27317 C CA . SER A 1 78 ? 41.588 -9.397 8.204 1.00 0.00 78 SER A CA 19
ATOM 27318 C C . SER A 1 78 ? 42.313 -8.131 7.759 1.00 0.00 78 SER A C 19
ATOM 27319 O O . SER A 1 78 ? 43.129 -8.144 6.837 1.00 0.00 78 SER A O 19
ATOM 27327 N N . PRO A 1 79 ? 42.009 -7.010 8.428 1.00 0.00 79 PRO A N 19
ATOM 27328 C CA . PRO A 1 79 ? 42.620 -5.713 8.120 1.00 0.00 79 PRO A CA 19
ATOM 27329 C C . PRO A 1 79 ? 44.094 -5.661 8.507 1.00 0.00 79 PRO A C 19
ATOM 27330 O O . PRO A 1 79 ? 44.606 -6.528 9.215 1.00 0.00 79 PRO A O 19
ATOM 27341 N N . PRO A 1 80 ? 44.795 -4.620 8.032 1.00 0.00 80 PRO A N 19
ATOM 27342 C CA . PRO A 1 80 ? 46.220 -4.430 8.316 1.00 0.00 80 PRO A CA 19
ATOM 27343 C C . PRO A 1 80 ? 46.476 -4.063 9.774 1.00 0.00 80 PRO A C 19
ATOM 27344 O O . PRO A 1 80 ? 45.540 -3.871 10.549 1.00 0.00 80 PRO A O 19
ATOM 27355 N N . ALA A 1 81 ? 47.750 -3.967 10.140 1.00 0.00 81 ALA A N 19
ATOM 27356 C CA . ALA A 1 81 ? 48.129 -3.621 11.504 1.00 0.00 81 ALA A CA 19
ATOM 27357 C C . ALA A 1 81 ? 47.624 -4.664 12.496 1.00 0.00 81 ALA A C 19
ATOM 27358 O O . ALA A 1 81 ? 46.515 -4.551 13.019 1.00 0.00 81 ALA A O 19
ATOM 27365 N N . ASP A 1 82 ? 48.443 -5.678 12.749 1.00 0.00 82 ASP A N 19
ATOM 27366 C CA . ASP A 1 82 ? 48.079 -6.741 13.678 1.00 0.00 82 ASP A CA 19
ATOM 27367 C C . ASP A 1 82 ? 49.317 -7.312 14.363 1.00 0.00 82 ASP A C 19
ATOM 27368 O O . ASP A 1 82 ? 49.568 -7.046 15.537 1.00 0.00 82 ASP A O 19
ATOM 27377 N N . GLY A 1 83 ? 50.089 -8.100 13.619 1.00 0.00 83 GLY A N 19
ATOM 27378 C CA . GLY A 1 83 ? 51.290 -8.697 14.171 1.00 0.00 83 GLY A CA 19
ATOM 27379 C C . GLY A 1 83 ? 51.026 -9.443 15.464 1.00 0.00 83 GLY A C 19
ATOM 27380 O O . GLY A 1 83 ? 49.875 -9.629 15.858 1.00 0.00 83 GLY A O 19
ATOM 27384 N N . GLY A 1 84 ? 52.095 -9.875 16.126 1.00 0.00 84 GLY A N 19
ATOM 27385 C CA . GLY A 1 84 ? 51.951 -10.603 17.374 1.00 0.00 84 GLY A CA 19
ATOM 27386 C C . GLY A 1 84 ? 51.019 -11.791 17.248 1.00 0.00 84 GLY A C 19
ATOM 27387 O O . GLY A 1 84 ? 49.929 -11.797 17.821 1.00 0.00 84 GLY A O 19
ATOM 27391 N N . SER A 1 85 ? 51.446 -12.799 16.495 1.00 0.00 85 SER A N 19
ATOM 27392 C CA . SER A 1 85 ? 50.640 -13.997 16.291 1.00 0.00 85 SER A CA 19
ATOM 27393 C C . SER A 1 85 ? 51.370 -14.999 15.402 1.00 0.00 85 SER A C 19
ATOM 27394 O O . SER A 1 85 ? 50.981 -15.256 14.263 1.00 0.00 85 SER A O 19
ATOM 27402 N N . PRO A 1 86 ? 52.455 -15.580 15.936 1.00 0.00 86 PRO A N 19
ATOM 27403 C CA . PRO A 1 86 ? 53.263 -16.564 15.210 1.00 0.00 86 PRO A CA 19
ATOM 27404 C C . PRO A 1 86 ? 52.530 -17.887 15.015 1.00 0.00 86 PRO A C 19
ATOM 27405 O O . PRO A 1 86 ? 51.489 -18.142 15.622 1.00 0.00 86 PRO A O 19
ATOM 27416 N N . PRO A 1 87 ? 53.083 -18.750 14.151 1.00 0.00 87 PRO A N 19
ATOM 27417 C CA . PRO A 1 87 ? 52.498 -20.062 13.857 1.00 0.00 87 PRO A CA 19
ATOM 27418 C C . PRO A 1 87 ? 52.608 -21.022 15.037 1.00 0.00 87 PRO A C 19
ATOM 27419 O O . PRO A 1 87 ? 53.324 -20.773 16.007 1.00 0.00 87 PRO A O 19
ATOM 27430 N N . PRO A 1 88 ? 51.882 -22.147 14.954 1.00 0.00 88 PRO A N 19
ATOM 27431 C CA . PRO A 1 88 ? 51.882 -23.168 16.006 1.00 0.00 88 PRO A CA 19
ATOM 27432 C C . PRO A 1 88 ? 53.209 -23.914 16.091 1.00 0.00 88 PRO A C 19
ATOM 27433 O O . PRO A 1 88 ? 54.062 -23.814 15.208 1.00 0.00 88 PRO A O 19
ATOM 27444 N N . PRO A 1 89 ? 53.391 -24.680 17.176 1.00 0.00 89 PRO A N 19
ATOM 27445 C CA . PRO A 1 89 ? 54.612 -25.459 17.401 1.00 0.00 89 PRO A CA 19
ATOM 27446 C C . PRO A 1 89 ? 54.739 -26.630 16.433 1.00 0.00 89 PRO A C 19
ATOM 27447 O O . PRO A 1 89 ? 55.794 -26.842 15.835 1.00 0.00 89 PRO A O 19
ATOM 27458 N N . ALA A 1 90 ? 53.657 -27.387 16.282 1.00 0.00 90 ALA A N 19
ATOM 27459 C CA . ALA A 1 90 ? 53.647 -28.536 15.385 1.00 0.00 90 ALA A CA 19
ATOM 27460 C C . ALA A 1 90 ? 52.276 -29.203 15.363 1.00 0.00 90 ALA A C 19
ATOM 27461 O O . ALA A 1 90 ? 52.167 -30.423 15.495 1.00 0.00 90 ALA A O 19
ATOM 27468 N N . ASP A 1 91 ? 51.234 -28.398 15.195 1.00 0.00 91 ASP A N 19
ATOM 27469 C CA . ASP A 1 91 ? 49.869 -28.911 15.156 1.00 0.00 91 ASP A CA 19
ATOM 27470 C C . ASP A 1 91 ? 49.441 -29.422 16.528 1.00 0.00 91 ASP A C 19
ATOM 27471 O O . ASP A 1 91 ? 48.679 -28.765 17.236 1.00 0.00 91 ASP A O 19
ATOM 27480 N N . GLY A 1 92 ? 49.936 -30.600 16.896 1.00 0.00 92 GLY A N 19
ATOM 27481 C CA . GLY A 1 92 ? 49.592 -31.180 18.181 1.00 0.00 92 GLY A CA 19
ATOM 27482 C C . GLY A 1 92 ? 48.095 -31.306 18.379 1.00 0.00 92 GLY A C 19
ATOM 27483 O O . GLY A 1 92 ? 47.321 -31.146 17.435 1.00 0.00 92 GLY A O 19
ATOM 27487 N N . GLY A 1 93 ? 47.684 -31.594 19.610 1.00 0.00 93 GLY A N 19
ATOM 27488 C CA . GLY A 1 93 ? 46.270 -31.738 19.905 1.00 0.00 93 GLY A CA 19
ATOM 27489 C C . GLY A 1 93 ? 45.775 -33.156 19.696 1.00 0.00 93 GLY A C 19
ATOM 27490 O O . GLY A 1 93 ? 46.452 -33.970 19.068 1.00 0.00 93 GLY A O 19
ATOM 27494 N N . SER A 1 94 ? 44.592 -33.452 20.224 1.00 0.00 94 SER A N 19
ATOM 27495 C CA . SER A 1 94 ? 44.010 -34.783 20.097 1.00 0.00 94 SER A CA 19
ATOM 27496 C C . SER A 1 94 ? 44.951 -35.844 20.659 1.00 0.00 94 SER A C 19
ATOM 27497 O O . SER A 1 94 ? 45.757 -36.438 19.942 1.00 0.00 94 SER A O 19
ATOM 27505 N N . PRO A 1 95 ? 44.848 -36.088 21.974 1.00 0.00 95 PRO A N 19
ATOM 27506 C CA . PRO A 1 95 ? 43.893 -35.387 22.837 1.00 0.00 95 PRO A CA 19
ATOM 27507 C C . PRO A 1 95 ? 44.262 -33.921 23.038 1.00 0.00 95 PRO A C 19
ATOM 27508 O O . PRO A 1 95 ? 45.396 -33.504 22.805 1.00 0.00 95 PRO A O 19
ATOM 27519 N N . PRO A 1 96 ? 43.282 -33.119 23.483 1.00 0.00 96 PRO A N 19
ATOM 27520 C CA . PRO A 1 96 ? 43.481 -31.688 23.727 1.00 0.00 96 PRO A CA 19
ATOM 27521 C C . PRO A 1 96 ? 44.378 -31.424 24.932 1.00 0.00 96 PRO A C 19
ATOM 27522 O O . PRO A 1 96 ? 43.895 -31.126 26.025 1.00 0.00 96 PRO A O 19
ATOM 27533 N N . VAL A 1 97 ? 45.686 -31.536 24.726 1.00 0.00 97 VAL A N 19
ATOM 27534 C CA . VAL A 1 97 ? 46.651 -31.308 25.795 1.00 0.00 97 VAL A CA 19
ATOM 27535 C C . VAL A 1 97 ? 47.800 -30.426 25.320 1.00 0.00 97 VAL A C 19
ATOM 27536 O O . VAL A 1 97 ? 48.318 -30.605 24.217 1.00 0.00 97 VAL A O 19
ATOM 27549 N N . ASP A 1 98 ? 48.195 -29.474 26.159 1.00 0.00 98 ASP A N 19
ATOM 27550 C CA . ASP A 1 98 ? 49.285 -28.565 25.825 1.00 0.00 98 ASP A CA 19
ATOM 27551 C C . ASP A 1 98 ? 49.758 -27.807 27.062 1.00 0.00 98 ASP A C 19
ATOM 27552 O O . ASP A 1 98 ? 48.969 -27.503 27.956 1.00 0.00 98 ASP A O 19
ATOM 27561 N N . GLY A 1 99 ? 51.052 -27.505 27.106 1.00 0.00 99 GLY A N 19
ATOM 27562 C CA . GLY A 1 99 ? 51.608 -26.787 28.238 1.00 0.00 99 GLY A CA 19
ATOM 27563 C C . GLY A 1 99 ? 52.894 -26.063 27.890 1.00 0.00 99 GLY A C 19
ATOM 27564 O O . GLY A 1 99 ? 52.989 -24.846 28.039 1.00 0.00 99 GLY A O 19
ATOM 27568 N N . GLY A 1 100 ? 53.888 -26.815 27.427 1.00 0.00 100 GLY A N 19
ATOM 27569 C CA . GLY A 1 100 ? 55.161 -26.221 27.066 1.00 0.00 100 GLY A CA 19
ATOM 27570 C C . GLY A 1 100 ? 55.398 -26.221 25.569 1.00 0.00 100 GLY A C 19
ATOM 27571 O O . GLY A 1 100 ? 54.912 -25.343 24.857 1.00 0.00 100 GLY A O 19
ATOM 27575 N N . SER A 1 101 ? 56.149 -27.208 25.091 1.00 0.00 101 SER A N 19
ATOM 27576 C CA . SER A 1 101 ? 56.454 -27.316 23.669 1.00 0.00 101 SER A CA 19
ATOM 27577 C C . SER A 1 101 ? 57.034 -26.008 23.137 1.00 0.00 101 SER A C 19
ATOM 27578 O O . SER A 1 101 ? 56.387 -25.269 22.396 1.00 0.00 101 SER A O 19
ATOM 27586 N N . PRO A 1 102 ? 58.285 -25.716 23.524 1.00 0.00 102 PRO A N 19
ATOM 27587 C CA . PRO A 1 102 ? 58.981 -24.498 23.099 1.00 0.00 102 PRO A CA 19
ATOM 27588 C C . PRO A 1 102 ? 59.341 -24.524 21.617 1.00 0.00 102 PRO A C 19
ATOM 27589 O O . PRO A 1 102 ? 59.247 -25.553 20.949 1.00 0.00 102 PRO A O 19
ATOM 27600 N N . PRO A 1 103 ? 59.763 -23.365 21.090 1.00 0.00 103 PRO A N 19
ATOM 27601 C CA . PRO A 1 103 ? 59.878 -22.133 21.876 1.00 0.00 103 PRO A CA 19
ATOM 27602 C C . PRO A 1 103 ? 58.517 -21.569 22.273 1.00 0.00 103 PRO A C 19
ATOM 27603 O O . PRO A 1 103 ? 57.475 -21.987 21.768 1.00 0.00 103 PRO A O 19
ATOM 27614 N N . PRO A 1 104 ? 58.525 -20.598 23.198 1.00 0.00 104 PRO A N 19
ATOM 27615 C CA . PRO A 1 104 ? 57.299 -19.956 23.682 1.00 0.00 104 PRO A CA 19
ATOM 27616 C C . PRO A 1 104 ? 56.649 -19.075 22.621 1.00 0.00 104 PRO A C 19
ATOM 27617 O O . PRO A 1 104 ? 57.240 -18.770 21.585 1.00 0.00 104 PRO A O 19
ATOM 27628 N N . PRO A 1 105 ? 55.402 -18.655 22.883 1.00 0.00 105 PRO A N 19
ATOM 27629 C CA . PRO A 1 105 ? 54.645 -17.802 21.962 1.00 0.00 105 PRO A CA 19
ATOM 27630 C C . PRO A 1 105 ? 55.210 -16.388 21.884 1.00 0.00 105 PRO A C 19
ATOM 27631 O O . PRO A 1 105 ? 56.268 -16.100 22.444 1.00 0.00 105 PRO A O 19
ATOM 27642 N N . SER A 1 106 ? 54.498 -15.508 21.187 1.00 0.00 106 SER A N 19
ATOM 27643 C CA . SER A 1 106 ? 54.931 -14.124 21.033 1.00 0.00 106 SER A CA 19
ATOM 27644 C C . SER A 1 106 ? 56.271 -14.052 20.306 1.00 0.00 106 SER A C 19
ATOM 27645 O O . SER A 1 106 ? 56.953 -15.063 20.134 1.00 0.00 106 SER A O 19
ATOM 27653 N N . THR A 1 107 ? 56.642 -12.849 19.881 1.00 0.00 107 THR A N 19
ATOM 27654 C CA . THR A 1 107 ? 57.899 -12.643 19.172 1.00 0.00 107 THR A CA 19
ATOM 27655 C C . THR A 1 107 ? 58.309 -11.174 19.195 1.00 0.00 107 THR A C 19
ATOM 27656 O O . THR A 1 107 ? 59.464 -10.846 19.468 1.00 0.00 107 THR A O 19
ATOM 27667 N N . HIS A 1 108 ? 57.355 -10.294 18.906 1.00 0.00 108 HIS A N 19
ATOM 27668 C CA . HIS A 1 108 ? 57.617 -8.860 18.895 1.00 0.00 108 HIS A CA 19
ATOM 27669 C C . HIS A 1 108 ? 58.932 -8.553 18.184 1.00 0.00 108 HIS A C 19
ATOM 27670 O O . HIS A 1 108 ? 59.217 -7.401 17.856 1.00 0.00 108 HIS A O 19
ATOM 27684 N N . ALA A 1 1 ? 0.770 2.146 1.241 1.00 0.00 1 ALA A N 20
ATOM 27685 C CA . ALA A 1 1 ? 1.376 1.593 2.445 1.00 0.00 1 ALA A CA 20
ATOM 27686 C C . ALA A 1 1 ? 2.623 0.783 2.110 1.00 0.00 1 ALA A C 20
ATOM 27687 O O . ALA A 1 1 ? 2.536 -0.300 1.532 1.00 0.00 1 ALA A O 20
ATOM 27694 N N . GLY A 1 2 ? 3.786 1.315 2.476 1.00 0.00 2 GLY A N 20
ATOM 27695 C CA . GLY A 1 2 ? 5.035 0.628 2.205 1.00 0.00 2 GLY A CA 20
ATOM 27696 C C . GLY A 1 2 ? 6.241 1.399 2.703 1.00 0.00 2 GLY A C 20
ATOM 27697 O O . GLY A 1 2 ? 6.242 1.905 3.825 1.00 0.00 2 GLY A O 20
ATOM 27701 N N . SER A 1 3 ? 7.271 1.487 1.868 1.00 0.00 3 SER A N 20
ATOM 27702 C CA . SER A 1 3 ? 8.492 2.197 2.232 1.00 0.00 3 SER A CA 20
ATOM 27703 C C . SER A 1 3 ? 9.175 1.529 3.422 1.00 0.00 3 SER A C 20
ATOM 27704 O O . SER A 1 3 ? 8.720 1.644 4.560 1.00 0.00 3 SER A O 20
ATOM 27712 N N . LYS A 1 4 ? 10.271 0.829 3.149 1.00 0.00 4 LYS A N 20
ATOM 27713 C CA . LYS A 1 4 ? 11.020 0.141 4.195 1.00 0.00 4 LYS A CA 20
ATOM 27714 C C . LYS A 1 4 ? 12.438 -0.175 3.730 1.00 0.00 4 LYS A C 20
ATOM 27715 O O . LYS A 1 4 ? 12.884 0.311 2.690 1.00 0.00 4 LYS A O 20
ATOM 27734 N N . LEU A 1 5 ? 13.141 -0.993 4.505 1.00 0.00 5 LEU A N 20
ATOM 27735 C CA . LEU A 1 5 ? 14.509 -1.375 4.172 1.00 0.00 5 LEU A CA 20
ATOM 27736 C C . LEU A 1 5 ? 14.683 -2.889 4.241 1.00 0.00 5 LEU A C 20
ATOM 27737 O O . LEU A 1 5 ? 14.048 -3.561 5.054 1.00 0.00 5 LEU A O 20
ATOM 27753 N N . CYS A 1 6 ? 15.547 -3.420 3.383 1.00 0.00 6 CYS A N 20
ATOM 27754 C CA . CYS A 1 6 ? 15.807 -4.854 3.346 1.00 0.00 6 CYS A CA 20
ATOM 27755 C C . CYS A 1 6 ? 17.281 -5.147 3.614 1.00 0.00 6 CYS A C 20
ATOM 27756 O O . CYS A 1 6 ? 18.152 -4.339 3.294 1.00 0.00 6 CYS A O 20
ATOM 27763 N N . GLU A 1 7 ? 17.550 -6.308 4.204 1.00 0.00 7 GLU A N 20
ATOM 27764 C CA . GLU A 1 7 ? 18.917 -6.706 4.515 1.00 0.00 7 GLU A CA 20
ATOM 27765 C C . GLU A 1 7 ? 19.137 -8.184 4.205 1.00 0.00 7 GLU A C 20
ATOM 27766 O O . GLU A 1 7 ? 18.288 -9.025 4.499 1.00 0.00 7 GLU A O 20
ATOM 27778 N N . LYS A 1 8 ? 20.284 -8.493 3.607 1.00 0.00 8 LYS A N 20
ATOM 27779 C CA . LYS A 1 8 ? 20.618 -9.868 3.257 1.00 0.00 8 LYS A CA 20
ATOM 27780 C C . LYS A 1 8 ? 21.767 -10.385 4.116 1.00 0.00 8 LYS A C 20
ATOM 27781 O O . LYS A 1 8 ? 22.616 -9.614 4.566 1.00 0.00 8 LYS A O 20
ATOM 27800 N N . THR A 1 9 ? 21.790 -11.695 4.340 1.00 0.00 9 THR A N 20
ATOM 27801 C CA . THR A 1 9 ? 22.835 -12.315 5.145 1.00 0.00 9 THR A CA 20
ATOM 27802 C C . THR A 1 9 ? 23.585 -13.377 4.350 1.00 0.00 9 THR A C 20
ATOM 27803 O O . THR A 1 9 ? 23.557 -14.559 4.693 1.00 0.00 9 THR A O 20
ATOM 27814 N N . SER A 1 10 ? 24.256 -12.949 3.285 1.00 0.00 10 SER A N 20
ATOM 27815 C CA . SER A 1 10 ? 25.012 -13.865 2.439 1.00 0.00 10 SER A CA 20
ATOM 27816 C C . SER A 1 10 ? 24.079 -14.832 1.717 1.00 0.00 10 SER A C 20
ATOM 27817 O O . SER A 1 10 ? 24.492 -15.910 1.290 1.00 0.00 10 SER A O 20
ATOM 27825 N N . LYS A 1 11 ? 22.816 -14.439 1.585 1.00 0.00 11 LYS A N 20
ATOM 27826 C CA . LYS A 1 11 ? 21.822 -15.269 0.915 1.00 0.00 11 LYS A CA 20
ATOM 27827 C C . LYS A 1 11 ? 22.334 -15.742 -0.442 1.00 0.00 11 LYS A C 20
ATOM 27828 O O . LYS A 1 11 ? 21.909 -16.780 -0.951 1.00 0.00 11 LYS A O 20
ATOM 27847 N N . THR A 1 12 ? 23.251 -14.975 -1.024 1.00 0.00 12 THR A N 20
ATOM 27848 C CA . THR A 1 12 ? 23.821 -15.316 -2.321 1.00 0.00 12 THR A CA 20
ATOM 27849 C C . THR A 1 12 ? 25.310 -14.995 -2.369 1.00 0.00 12 THR A C 20
ATOM 27850 O O . THR A 1 12 ? 25.879 -14.799 -3.443 1.00 0.00 12 THR A O 20
ATOM 27861 N N . TYR A 1 13 ? 25.937 -14.944 -1.199 1.00 0.00 13 TYR A N 20
ATOM 27862 C CA . TYR A 1 13 ? 27.361 -14.645 -1.107 1.00 0.00 13 TYR A CA 20
ATOM 27863 C C . TYR A 1 13 ? 28.167 -15.913 -0.840 1.00 0.00 13 TYR A C 20
ATOM 27864 O O . TYR A 1 13 ? 28.764 -16.486 -1.752 1.00 0.00 13 TYR A O 20
ATOM 27882 N N . SER A 1 14 ? 28.179 -16.345 0.416 1.00 0.00 14 SER A N 20
ATOM 27883 C CA . SER A 1 14 ? 28.914 -17.543 0.806 1.00 0.00 14 SER A CA 20
ATOM 27884 C C . SER A 1 14 ? 30.349 -17.491 0.291 1.00 0.00 14 SER A C 20
ATOM 27885 O O . SER A 1 14 ? 30.815 -16.454 -0.179 1.00 0.00 14 SER A O 20
ATOM 27893 N N . GLY A 1 15 ? 31.045 -18.620 0.383 1.00 0.00 15 GLY A N 20
ATOM 27894 C CA . GLY A 1 15 ? 32.420 -18.684 -0.076 1.00 0.00 15 GLY A CA 20
ATOM 27895 C C . GLY A 1 15 ? 33.371 -17.932 0.834 1.00 0.00 15 GLY A C 20
ATOM 27896 O O . GLY A 1 15 ? 33.202 -17.928 2.054 1.00 0.00 15 GLY A O 20
ATOM 27900 N N . LYS A 1 16 ? 34.376 -17.296 0.242 1.00 0.00 16 LYS A N 20
ATOM 27901 C CA . LYS A 1 16 ? 35.359 -16.537 1.007 1.00 0.00 16 LYS A CA 20
ATOM 27902 C C . LYS A 1 16 ? 34.690 -15.407 1.783 1.00 0.00 16 LYS A C 20
ATOM 27903 O O . LYS A 1 16 ? 33.464 -15.340 1.868 1.00 0.00 16 LYS A O 20
ATOM 27922 N N . CYS A 1 17 ? 35.504 -14.520 2.346 1.00 0.00 17 CYS A N 20
ATOM 27923 C CA . CYS A 1 17 ? 34.992 -13.392 3.114 1.00 0.00 17 CYS A CA 20
ATOM 27924 C C . CYS A 1 17 ? 35.859 -12.154 2.906 1.00 0.00 17 CYS A C 20
ATOM 27925 O O . CYS A 1 17 ? 37.003 -12.102 3.356 1.00 0.00 17 CYS A O 20
ATOM 27932 N N . ASP A 1 18 ? 35.305 -11.160 2.220 1.00 0.00 18 ASP A N 20
ATOM 27933 C CA . ASP A 1 18 ? 36.026 -9.921 1.953 1.00 0.00 18 ASP A CA 20
ATOM 27934 C C . ASP A 1 18 ? 35.099 -8.716 2.070 1.00 0.00 18 ASP A C 20
ATOM 27935 O O . ASP A 1 18 ? 33.881 -8.864 2.167 1.00 0.00 18 ASP A O 20
ATOM 27944 N N . ASN A 1 19 ? 35.683 -7.522 2.061 1.00 0.00 19 ASN A N 20
ATOM 27945 C CA . ASN A 1 19 ? 34.909 -6.291 2.168 1.00 0.00 19 ASN A CA 20
ATOM 27946 C C . ASN A 1 19 ? 34.351 -5.879 0.809 1.00 0.00 19 ASN A C 20
ATOM 27947 O O . ASN A 1 19 ? 33.138 -5.762 0.633 1.00 0.00 19 ASN A O 20
ATOM 27958 N N . LYS A 1 20 ? 35.244 -5.662 -0.150 1.00 0.00 20 LYS A N 20
ATOM 27959 C CA . LYS A 1 20 ? 34.843 -5.265 -1.494 1.00 0.00 20 LYS A CA 20
ATOM 27960 C C . LYS A 1 20 ? 34.105 -6.399 -2.199 1.00 0.00 20 LYS A C 20
ATOM 27961 O O . LYS A 1 20 ? 33.110 -6.173 -2.888 1.00 0.00 20 LYS A O 20
ATOM 27980 N N . LYS A 1 21 ? 34.597 -7.620 -2.020 1.00 0.00 21 LYS A N 20
ATOM 27981 C CA . LYS A 1 21 ? 33.984 -8.791 -2.635 1.00 0.00 21 LYS A CA 20
ATOM 27982 C C . LYS A 1 21 ? 32.544 -8.963 -2.162 1.00 0.00 21 LYS A C 20
ATOM 27983 O O . LYS A 1 21 ? 31.646 -9.236 -2.959 1.00 0.00 21 LYS A O 20
ATOM 28002 N N . CYS A 1 22 ? 32.331 -8.801 -0.860 1.00 0.00 22 CYS A N 20
ATOM 28003 C CA . CYS A 1 22 ? 31.000 -8.937 -0.280 1.00 0.00 22 CYS A CA 20
ATOM 28004 C C . CYS A 1 22 ? 30.094 -7.793 -0.723 1.00 0.00 22 CYS A C 20
ATOM 28005 O O . CYS A 1 22 ? 29.005 -8.018 -1.252 1.00 0.00 22 CYS A O 20
ATOM 28012 N N . ASP A 1 23 ? 30.550 -6.565 -0.503 1.00 0.00 23 ASP A N 20
ATOM 28013 C CA . ASP A 1 23 ? 29.782 -5.384 -0.881 1.00 0.00 23 ASP A CA 20
ATOM 28014 C C . ASP A 1 23 ? 29.386 -5.442 -2.353 1.00 0.00 23 ASP A C 20
ATOM 28015 O O . ASP A 1 23 ? 28.209 -5.326 -2.695 1.00 0.00 23 ASP A O 20
ATOM 28024 N N . LYS A 1 24 ? 30.376 -5.620 -3.220 1.00 0.00 24 LYS A N 20
ATOM 28025 C CA . LYS A 1 24 ? 30.133 -5.693 -4.656 1.00 0.00 24 LYS A CA 20
ATOM 28026 C C . LYS A 1 24 ? 29.116 -6.783 -4.981 1.00 0.00 24 LYS A C 20
ATOM 28027 O O . LYS A 1 24 ? 28.166 -6.557 -5.731 1.00 0.00 24 LYS A O 20
ATOM 28046 N N . LYS A 1 25 ? 29.320 -7.965 -4.410 1.00 0.00 25 LYS A N 20
ATOM 28047 C CA . LYS A 1 25 ? 28.420 -9.090 -4.635 1.00 0.00 25 LYS A CA 20
ATOM 28048 C C . LYS A 1 25 ? 26.999 -8.745 -4.202 1.00 0.00 25 LYS A C 20
ATOM 28049 O O . LYS A 1 25 ? 26.032 -9.070 -4.893 1.00 0.00 25 LYS A O 20
ATOM 28068 N N . CYS A 1 26 ? 26.878 -8.085 -3.056 1.00 0.00 26 CYS A N 20
ATOM 28069 C CA . CYS A 1 26 ? 25.575 -7.694 -2.531 1.00 0.00 26 CYS A CA 20
ATOM 28070 C C . CYS A 1 26 ? 24.796 -6.879 -3.559 1.00 0.00 26 CYS A C 20
ATOM 28071 O O . CYS A 1 26 ? 23.625 -7.153 -3.824 1.00 0.00 26 CYS A O 20
ATOM 28078 N N . ILE A 1 27 ? 25.455 -5.879 -4.134 1.00 0.00 27 ILE A N 20
ATOM 28079 C CA . ILE A 1 27 ? 24.825 -5.025 -5.134 1.00 0.00 27 ILE A CA 20
ATOM 28080 C C . ILE A 1 27 ? 24.808 -5.700 -6.501 1.00 0.00 27 ILE A C 20
ATOM 28081 O O . ILE A 1 27 ? 24.065 -5.295 -7.394 1.00 0.00 27 ILE A O 20
ATOM 28097 N N . GLU A 1 28 ? 25.630 -6.733 -6.655 1.00 0.00 28 GLU A N 20
ATOM 28098 C CA . GLU A 1 28 ? 25.708 -7.465 -7.914 1.00 0.00 28 GLU A CA 20
ATOM 28099 C C . GLU A 1 28 ? 24.579 -8.485 -8.021 1.00 0.00 28 GLU A C 20
ATOM 28100 O O . GLU A 1 28 ? 23.917 -8.588 -9.054 1.00 0.00 28 GLU A O 20
ATOM 28112 N N . TRP A 1 29 ? 24.365 -9.237 -6.947 1.00 0.00 29 TRP A N 20
ATOM 28113 C CA . TRP A 1 29 ? 23.316 -10.250 -6.920 1.00 0.00 29 TRP A CA 20
ATOM 28114 C C . TRP A 1 29 ? 22.119 -9.773 -6.105 1.00 0.00 29 TRP A C 20
ATOM 28115 O O . TRP A 1 29 ? 20.983 -9.811 -6.576 1.00 0.00 29 TRP A O 20
ATOM 28136 N N . GLU A 1 30 ? 22.383 -9.324 -4.882 1.00 0.00 30 GLU A N 20
ATOM 28137 C CA . GLU A 1 30 ? 21.325 -8.839 -4.003 1.00 0.00 30 GLU A CA 20
ATOM 28138 C C . GLU A 1 30 ? 20.972 -7.389 -4.323 1.00 0.00 30 GLU A C 20
ATOM 28139 O O . GLU A 1 30 ? 20.085 -6.802 -3.704 1.00 0.00 30 GLU A O 20
ATOM 28151 N N . LYS A 1 31 ? 21.674 -6.817 -5.296 1.00 0.00 31 LYS A N 20
ATOM 28152 C CA . LYS A 1 31 ? 21.437 -5.437 -5.701 1.00 0.00 31 LYS A CA 20
ATOM 28153 C C . LYS A 1 31 ? 21.252 -4.537 -4.483 1.00 0.00 31 LYS A C 20
ATOM 28154 O O . LYS A 1 31 ? 20.449 -3.605 -4.505 1.00 0.00 31 LYS A O 20
ATOM 28173 N N . ALA A 1 32 ? 22.001 -4.821 -3.423 1.00 0.00 32 ALA A N 20
ATOM 28174 C CA . ALA A 1 32 ? 21.922 -4.035 -2.199 1.00 0.00 32 ALA A CA 20
ATOM 28175 C C . ALA A 1 32 ? 22.659 -2.708 -2.349 1.00 0.00 32 ALA A C 20
ATOM 28176 O O . ALA A 1 32 ? 23.022 -2.313 -3.456 1.00 0.00 32 ALA A O 20
ATOM 28183 N N . GLN A 1 33 ? 22.874 -2.026 -1.229 1.00 0.00 33 GLN A N 20
ATOM 28184 C CA . GLN A 1 33 ? 23.566 -0.742 -1.238 1.00 0.00 33 GLN A CA 20
ATOM 28185 C C . GLN A 1 33 ? 24.933 -0.856 -0.572 1.00 0.00 33 GLN A C 20
ATOM 28186 O O . GLN A 1 33 ? 25.938 -0.388 -1.109 1.00 0.00 33 GLN A O 20
ATOM 28200 N N . HIS A 1 34 ? 24.965 -1.481 0.601 1.00 0.00 34 HIS A N 20
ATOM 28201 C CA . HIS A 1 34 ? 26.209 -1.657 1.340 1.00 0.00 34 HIS A CA 20
ATOM 28202 C C . HIS A 1 34 ? 26.325 -3.080 1.878 1.00 0.00 34 HIS A C 20
ATOM 28203 O O . HIS A 1 34 ? 25.320 -3.747 2.118 1.00 0.00 34 HIS A O 20
ATOM 28217 N N . GLY A 1 35 ? 27.560 -3.538 2.065 1.00 0.00 35 GLY A N 20
ATOM 28218 C CA . GLY A 1 35 ? 27.784 -4.879 2.572 1.00 0.00 35 GLY A CA 20
ATOM 28219 C C . GLY A 1 35 ? 28.779 -4.908 3.715 1.00 0.00 35 GLY A C 20
ATOM 28220 O O . GLY A 1 35 ? 29.421 -3.901 4.014 1.00 0.00 35 GLY A O 20
ATOM 28224 N N . ALA A 1 36 ? 28.906 -6.064 4.358 1.00 0.00 36 ALA A N 20
ATOM 28225 C CA . ALA A 1 36 ? 29.829 -6.220 5.475 1.00 0.00 36 ALA A CA 20
ATOM 28226 C C . ALA A 1 36 ? 30.218 -7.682 5.666 1.00 0.00 36 ALA A C 20
ATOM 28227 O O . ALA A 1 36 ? 29.555 -8.584 5.152 1.00 0.00 36 ALA A O 20
ATOM 28234 N N . CYS A 1 37 ? 31.297 -7.910 6.407 1.00 0.00 37 CYS A N 20
ATOM 28235 C CA . CYS A 1 37 ? 31.776 -9.263 6.665 1.00 0.00 37 CYS A CA 20
ATOM 28236 C C . CYS A 1 37 ? 32.074 -9.460 8.149 1.00 0.00 37 CYS A C 20
ATOM 28237 O O . CYS A 1 37 ? 32.609 -8.570 8.810 1.00 0.00 37 CYS A O 20
ATOM 28244 N N . HIS A 1 38 ? 31.723 -10.634 8.666 1.00 0.00 38 HIS A N 20
ATOM 28245 C CA . HIS A 1 38 ? 31.954 -10.949 10.071 1.00 0.00 38 HIS A CA 20
ATOM 28246 C C . HIS A 1 38 ? 32.240 -12.437 10.254 1.00 0.00 38 HIS A C 20
ATOM 28247 O O . HIS A 1 38 ? 31.509 -13.288 9.748 1.00 0.00 38 HIS A O 20
ATOM 28261 N N . LYS A 1 39 ? 33.310 -12.743 10.980 1.00 0.00 39 LYS A N 20
ATOM 28262 C CA . LYS A 1 39 ? 33.694 -14.127 11.231 1.00 0.00 39 LYS A CA 20
ATOM 28263 C C . LYS A 1 39 ? 33.257 -14.569 12.624 1.00 0.00 39 LYS A C 20
ATOM 28264 O O . LYS A 1 39 ? 33.521 -13.886 13.613 1.00 0.00 39 LYS A O 20
ATOM 28283 N N . ARG A 1 40 ? 32.589 -15.716 12.693 1.00 0.00 40 ARG A N 20
ATOM 28284 C CA . ARG A 1 40 ? 32.116 -16.249 13.965 1.00 0.00 40 ARG A CA 20
ATOM 28285 C C . ARG A 1 40 ? 31.384 -17.572 13.761 1.00 0.00 40 ARG A C 20
ATOM 28286 O O . ARG A 1 40 ? 31.171 -18.007 12.630 1.00 0.00 40 ARG A O 20
ATOM 28307 N N . GLU A 1 41 ? 31.002 -18.207 14.865 1.00 0.00 41 GLU A N 20
ATOM 28308 C CA . GLU A 1 41 ? 30.295 -19.481 14.807 1.00 0.00 41 GLU A CA 20
ATOM 28309 C C . GLU A 1 41 ? 31.099 -20.514 14.023 1.00 0.00 41 GLU A C 20
ATOM 28310 O O . GLU A 1 41 ? 31.017 -20.580 12.797 1.00 0.00 41 GLU A O 20
ATOM 28322 N N . ALA A 1 42 ? 31.877 -21.318 14.740 1.00 0.00 42 ALA A N 20
ATOM 28323 C CA . ALA A 1 42 ? 32.695 -22.349 14.113 1.00 0.00 42 ALA A CA 20
ATOM 28324 C C . ALA A 1 42 ? 33.628 -21.748 13.066 1.00 0.00 42 ALA A C 20
ATOM 28325 O O . ALA A 1 42 ? 34.064 -22.433 12.142 1.00 0.00 42 ALA A O 20
ATOM 28332 N N . GLY A 1 43 ? 33.930 -20.462 13.218 1.00 0.00 43 GLY A N 20
ATOM 28333 C CA . GLY A 1 43 ? 34.809 -19.791 12.279 1.00 0.00 43 GLY A CA 20
ATOM 28334 C C . GLY A 1 43 ? 34.150 -19.558 10.933 1.00 0.00 43 GLY A C 20
ATOM 28335 O O . GLY A 1 43 ? 34.822 -19.527 9.902 1.00 0.00 43 GLY A O 20
ATOM 28339 N N . LYS A 1 44 ? 32.832 -19.396 10.942 1.00 0.00 44 LYS A N 20
ATOM 28340 C CA . LYS A 1 44 ? 32.081 -19.166 9.713 1.00 0.00 44 LYS A CA 20
ATOM 28341 C C . LYS A 1 44 ? 31.893 -17.673 9.462 1.00 0.00 44 LYS A C 20
ATOM 28342 O O . LYS A 1 44 ? 31.339 -16.960 10.297 1.00 0.00 44 LYS A O 20
ATOM 28361 N N . GLU A 1 45 ? 32.356 -17.209 8.306 1.00 0.00 45 GLU A N 20
ATOM 28362 C CA . GLU A 1 45 ? 32.238 -15.801 7.946 1.00 0.00 45 GLU A CA 20
ATOM 28363 C C . GLU A 1 45 ? 30.921 -15.534 7.222 1.00 0.00 45 GLU A C 20
ATOM 28364 O O . GLU A 1 45 ? 30.586 -16.212 6.251 1.00 0.00 45 GLU A O 20
ATOM 28376 N N . SER A 1 46 ? 30.180 -14.541 7.702 1.00 0.00 46 SER A N 20
ATOM 28377 C CA . SER A 1 46 ? 28.898 -14.186 7.104 1.00 0.00 46 SER A CA 20
ATOM 28378 C C . SER A 1 46 ? 28.949 -12.785 6.502 1.00 0.00 46 SER A C 20
ATOM 28379 O O . SER A 1 46 ? 29.705 -11.927 6.959 1.00 0.00 46 SER A O 20
ATOM 28387 N N . CYS A 1 47 ? 28.138 -12.561 5.473 1.00 0.00 47 CYS A N 20
ATOM 28388 C CA . CYS A 1 47 ? 28.089 -11.265 4.806 1.00 0.00 47 CYS A CA 20
ATOM 28389 C C . CYS A 1 47 ? 26.754 -10.572 5.062 1.00 0.00 47 CYS A C 20
ATOM 28390 O O . CYS A 1 47 ? 25.690 -11.131 4.795 1.00 0.00 47 CYS A O 20
ATOM 28397 N N . PHE A 1 48 ? 26.818 -9.350 5.581 1.00 0.00 48 PHE A N 20
ATOM 28398 C CA . PHE A 1 48 ? 25.615 -8.580 5.874 1.00 0.00 48 PHE A CA 20
ATOM 28399 C C . PHE A 1 48 ? 25.464 -7.416 4.900 1.00 0.00 48 PHE A C 20
ATOM 28400 O O . PHE A 1 48 ? 26.377 -6.606 4.734 1.00 0.00 48 PHE A O 20
ATOM 28417 N N . CYS A 1 49 ? 24.304 -7.338 4.255 1.00 0.00 49 CYS A N 20
ATOM 28418 C CA . CYS A 1 49 ? 24.031 -6.275 3.296 1.00 0.00 49 CYS A CA 20
ATOM 28419 C C . CYS A 1 49 ? 22.708 -5.584 3.611 1.00 0.00 49 CYS A C 20
ATOM 28420 O O . CYS A 1 49 ? 21.777 -6.207 4.123 1.00 0.00 49 CYS A O 20
ATOM 28427 N N . TYR A 1 50 ? 22.632 -4.294 3.303 1.00 0.00 50 TYR A N 20
ATOM 28428 C CA . TYR A 1 50 ? 21.424 -3.518 3.556 1.00 0.00 50 TYR A CA 20
ATOM 28429 C C . TYR A 1 50 ? 21.146 -2.554 2.406 1.00 0.00 50 TYR A C 20
ATOM 28430 O O . TYR A 1 50 ? 22.059 -1.916 1.881 1.00 0.00 50 TYR A O 20
ATOM 28448 N N . PHE A 1 51 ? 19.879 -2.453 2.021 1.00 0.00 51 PHE A N 20
ATOM 28449 C CA . PHE A 1 51 ? 19.478 -1.567 0.934 1.00 0.00 51 PHE A CA 20
ATOM 28450 C C . PHE A 1 51 ? 18.049 -1.071 1.134 1.00 0.00 51 PHE A C 20
ATOM 28451 O O . PHE A 1 51 ? 17.245 -1.718 1.806 1.00 0.00 51 PHE A O 20
ATOM 28468 N N . ASP A 1 52 ? 17.741 0.080 0.547 1.00 0.00 52 ASP A N 20
ATOM 28469 C CA . ASP A 1 52 ? 16.410 0.663 0.660 1.00 0.00 52 ASP A CA 20
ATOM 28470 C C . ASP A 1 52 ? 15.388 -0.158 -0.120 1.00 0.00 52 ASP A C 20
ATOM 28471 O O . ASP A 1 52 ? 15.606 -0.496 -1.284 1.00 0.00 52 ASP A O 20
ATOM 28480 N N . CYS A 1 53 ? 14.273 -0.477 0.528 1.00 0.00 53 CYS A N 20
ATOM 28481 C CA . CYS A 1 53 ? 13.218 -1.261 -0.104 1.00 0.00 53 CYS A CA 20
ATOM 28482 C C . CYS A 1 53 ? 11.961 -0.419 -0.303 1.00 0.00 53 CYS A C 20
ATOM 28483 O O . CYS A 1 53 ? 11.694 0.508 0.461 1.00 0.00 53 CYS A O 20
ATOM 28490 N N . SER A 1 54 ? 11.193 -0.748 -1.337 1.00 0.00 54 SER A N 20
ATOM 28491 C CA . SER A 1 54 ? 9.966 -0.021 -1.640 1.00 0.00 54 SER A CA 20
ATOM 28492 C C . SER A 1 54 ? 10.277 1.396 -2.111 1.00 0.00 54 SER A C 20
ATOM 28493 O O . SER A 1 54 ? 10.187 1.702 -3.300 1.00 0.00 54 SER A O 20
ATOM 28501 N N . LYS A 1 55 ? 10.644 2.259 -1.169 1.00 0.00 55 LYS A N 20
ATOM 28502 C CA . LYS A 1 55 ? 10.970 3.644 -1.485 1.00 0.00 55 LYS A CA 20
ATOM 28503 C C . LYS A 1 55 ? 11.607 4.340 -0.286 1.00 0.00 55 LYS A C 20
ATOM 28504 O O . LYS A 1 55 ? 11.436 5.544 -0.092 1.00 0.00 55 LYS A O 20
ATOM 28523 N N . SER A 1 56 ? 12.342 3.576 0.515 1.00 0.00 56 SER A N 20
ATOM 28524 C CA . SER A 1 56 ? 13.002 4.119 1.696 1.00 0.00 56 SER A CA 20
ATOM 28525 C C . SER A 1 56 ? 13.953 5.250 1.315 1.00 0.00 56 SER A C 20
ATOM 28526 O O . SER A 1 56 ? 14.486 5.300 0.207 1.00 0.00 56 SER A O 20
ATOM 28534 N N . PRO A 1 57 ? 14.171 6.180 2.256 1.00 0.00 57 PRO A N 20
ATOM 28535 C CA . PRO A 1 57 ? 15.058 7.328 2.044 1.00 0.00 57 PRO A CA 20
ATOM 28536 C C . PRO A 1 57 ? 16.525 6.920 1.968 1.00 0.00 57 PRO A C 20
ATOM 28537 O O . PRO A 1 57 ? 16.895 5.784 2.267 1.00 0.00 57 PRO A O 20
ATOM 28548 N N . PRO A 1 58 ? 17.383 7.867 1.559 1.00 0.00 58 PRO A N 20
ATOM 28549 C CA . PRO A 1 58 ? 18.824 7.629 1.435 1.00 0.00 58 PRO A CA 20
ATOM 28550 C C . PRO A 1 58 ? 19.503 7.462 2.791 1.00 0.00 58 PRO A C 20
ATOM 28551 O O . PRO A 1 58 ? 20.188 8.365 3.268 1.00 0.00 58 PRO A O 20
ATOM 28562 N N . GLY A 1 59 ? 19.308 6.299 3.406 1.00 0.00 59 GLY A N 20
ATOM 28563 C CA . GLY A 1 59 ? 19.908 6.035 4.700 1.00 0.00 59 GLY A CA 20
ATOM 28564 C C . GLY A 1 59 ? 18.896 5.557 5.722 1.00 0.00 59 GLY A C 20
ATOM 28565 O O . GLY A 1 59 ? 17.956 6.277 6.059 1.00 0.00 59 GLY A O 20
ATOM 28569 N N . ALA A 1 60 ? 19.086 4.338 6.216 1.00 0.00 60 ALA A N 20
ATOM 28570 C CA . ALA A 1 60 ? 18.182 3.764 7.205 1.00 0.00 60 ALA A CA 20
ATOM 28571 C C . ALA A 1 60 ? 18.648 2.377 7.634 1.00 0.00 60 ALA A C 20
ATOM 28572 O O . ALA A 1 60 ? 19.733 1.931 7.261 1.00 0.00 60 ALA A O 20
ATOM 28579 N N . THR A 1 61 ? 17.820 1.698 8.422 1.00 0.00 61 THR A N 20
ATOM 28580 C CA . THR A 1 61 ? 18.147 0.362 8.905 1.00 0.00 61 THR A CA 20
ATOM 28581 C C . THR A 1 61 ? 17.125 -0.662 8.424 1.00 0.00 61 THR A C 20
ATOM 28582 O O . THR A 1 61 ? 15.996 -0.327 8.067 1.00 0.00 61 THR A O 20
ATOM 28593 N N . PRO A 1 62 ? 17.527 -1.942 8.416 1.00 0.00 62 PRO A N 20
ATOM 28594 C CA . PRO A 1 62 ? 16.660 -3.041 7.982 1.00 0.00 62 PRO A CA 20
ATOM 28595 C C . PRO A 1 62 ? 15.522 -3.303 8.963 1.00 0.00 62 PRO A C 20
ATOM 28596 O O . PRO A 1 62 ? 15.384 -2.606 9.968 1.00 0.00 62 PRO A O 20
ATOM 28607 N N . ALA A 1 63 ? 14.711 -4.312 8.665 1.00 0.00 63 ALA A N 20
ATOM 28608 C CA . ALA A 1 63 ? 13.587 -4.668 9.523 1.00 0.00 63 ALA A CA 20
ATOM 28609 C C . ALA A 1 63 ? 13.801 -6.031 10.171 1.00 0.00 63 ALA A C 20
ATOM 28610 O O . ALA A 1 63 ? 13.203 -7.033 9.778 1.00 0.00 63 ALA A O 20
ATOM 28617 N N . PRO A 1 64 ? 14.674 -6.073 11.188 1.00 0.00 64 PRO A N 20
ATOM 28618 C CA . PRO A 1 64 ? 14.987 -7.309 11.913 1.00 0.00 64 PRO A CA 20
ATOM 28619 C C . PRO A 1 64 ? 13.819 -7.792 12.766 1.00 0.00 64 PRO A C 20
ATOM 28620 O O . PRO A 1 64 ? 12.843 -7.075 12.988 1.00 0.00 64 PRO A O 20
ATOM 28631 N N . PRO A 1 65 ? 13.919 -9.035 13.258 1.00 0.00 65 PRO A N 20
ATOM 28632 C CA . PRO A 1 65 ? 12.880 -9.641 14.096 1.00 0.00 65 PRO A CA 20
ATOM 28633 C C . PRO A 1 65 ? 12.800 -8.997 15.476 1.00 0.00 65 PRO A C 20
ATOM 28634 O O . PRO A 1 65 ? 13.281 -9.555 16.462 1.00 0.00 65 PRO A O 20
ATOM 28645 N N . GLY A 1 66 ? 12.188 -7.818 15.539 1.00 0.00 66 GLY A N 20
ATOM 28646 C CA . GLY A 1 66 ? 12.056 -7.117 16.803 1.00 0.00 66 GLY A CA 20
ATOM 28647 C C . GLY A 1 66 ? 12.831 -5.815 16.828 1.00 0.00 66 GLY A C 20
ATOM 28648 O O . GLY A 1 66 ? 12.243 -4.734 16.802 1.00 0.00 66 GLY A O 20
ATOM 28652 N N . ALA A 1 67 ? 14.155 -5.918 16.881 1.00 0.00 67 ALA A N 20
ATOM 28653 C CA . ALA A 1 67 ? 15.012 -4.739 16.910 1.00 0.00 67 ALA A CA 20
ATOM 28654 C C . ALA A 1 67 ? 16.483 -5.131 16.991 1.00 0.00 67 ALA A C 20
ATOM 28655 O O . ALA A 1 67 ? 17.279 -4.461 17.648 1.00 0.00 67 ALA A O 20
ATOM 28662 N N . ALA A 1 68 ? 16.838 -6.222 16.320 1.00 0.00 68 ALA A N 20
ATOM 28663 C CA . ALA A 1 68 ? 18.214 -6.703 16.315 1.00 0.00 68 ALA A CA 20
ATOM 28664 C C . ALA A 1 68 ? 18.831 -6.588 14.926 1.00 0.00 68 ALA A C 20
ATOM 28665 O O . ALA A 1 68 ? 19.020 -7.579 14.220 1.00 0.00 68 ALA A O 20
ATOM 28672 N N . PRO A 1 69 ? 19.153 -5.350 14.521 1.00 0.00 69 PRO A N 20
ATOM 28673 C CA . PRO A 1 69 ? 19.754 -5.077 13.212 1.00 0.00 69 PRO A CA 20
ATOM 28674 C C . PRO A 1 69 ? 21.187 -5.588 13.114 1.00 0.00 69 PRO A C 20
ATOM 28675 O O . PRO A 1 69 ? 21.810 -5.955 14.110 1.00 0.00 69 PRO A O 20
ATOM 28686 N N . PRO A 1 70 ? 21.725 -5.612 11.885 1.00 0.00 70 PRO A N 20
ATOM 28687 C CA . PRO A 1 70 ? 23.092 -6.075 11.628 1.00 0.00 70 PRO A CA 20
ATOM 28688 C C . PRO A 1 70 ? 24.142 -5.114 12.175 1.00 0.00 70 PRO A C 20
ATOM 28689 O O . PRO A 1 70 ? 23.843 -3.982 12.556 1.00 0.00 70 PRO A O 20
ATOM 28700 N N . PRO A 1 71 ? 25.401 -5.573 12.216 1.00 0.00 71 PRO A N 20
ATOM 28701 C CA . PRO A 1 71 ? 26.521 -4.769 12.714 1.00 0.00 71 PRO A CA 20
ATOM 28702 C C . PRO A 1 71 ? 26.868 -3.615 11.779 1.00 0.00 71 PRO A C 20
ATOM 28703 O O . PRO A 1 71 ? 26.437 -3.587 10.627 1.00 0.00 71 PRO A O 20
ATOM 28714 N N . ALA A 1 72 ? 27.649 -2.666 12.283 1.00 0.00 72 ALA A N 20
ATOM 28715 C CA . ALA A 1 72 ? 28.055 -1.511 11.492 1.00 0.00 72 ALA A CA 20
ATOM 28716 C C . ALA A 1 72 ? 28.655 -1.943 10.158 1.00 0.00 72 ALA A C 20
ATOM 28717 O O . ALA A 1 72 ? 28.007 -1.848 9.116 1.00 0.00 72 ALA A O 20
ATOM 28724 N N . ALA A 1 73 ? 29.895 -2.417 10.198 1.00 0.00 73 ALA A N 20
ATOM 28725 C CA . ALA A 1 73 ? 30.581 -2.865 8.992 1.00 0.00 73 ALA A CA 20
ATOM 28726 C C . ALA A 1 73 ? 31.972 -3.399 9.318 1.00 0.00 73 ALA A C 20
ATOM 28727 O O . ALA A 1 73 ? 32.263 -4.574 9.100 1.00 0.00 73 ALA A O 20
ATOM 28734 N N . GLY A 1 74 ? 32.829 -2.527 9.841 1.00 0.00 74 GLY A N 20
ATOM 28735 C CA . GLY A 1 74 ? 34.179 -2.930 10.188 1.00 0.00 74 GLY A CA 20
ATOM 28736 C C . GLY A 1 74 ? 35.111 -2.921 8.992 1.00 0.00 74 GLY A C 20
ATOM 28737 O O . GLY A 1 74 ? 34.743 -3.364 7.905 1.00 0.00 74 GLY A O 20
ATOM 28741 N N . GLY A 1 75 ? 36.324 -2.413 9.193 1.00 0.00 75 GLY A N 20
ATOM 28742 C CA . GLY A 1 75 ? 37.292 -2.357 8.113 1.00 0.00 75 GLY A CA 20
ATOM 28743 C C . GLY A 1 75 ? 37.821 -3.726 7.736 1.00 0.00 75 GLY A C 20
ATOM 28744 O O . GLY A 1 75 ? 38.887 -4.136 8.195 1.00 0.00 75 GLY A O 20
ATOM 28748 N N . SER A 1 76 ? 37.073 -4.437 6.898 1.00 0.00 76 SER A N 20
ATOM 28749 C CA . SER A 1 76 ? 37.470 -5.772 6.464 1.00 0.00 76 SER A CA 20
ATOM 28750 C C . SER A 1 76 ? 37.533 -6.732 7.647 1.00 0.00 76 SER A C 20
ATOM 28751 O O . SER A 1 76 ? 37.621 -6.325 8.806 1.00 0.00 76 SER A O 20
ATOM 28759 N N . PRO A 1 77 ? 37.485 -8.039 7.350 1.00 0.00 77 PRO A N 20
ATOM 28760 C CA . PRO A 1 77 ? 37.535 -9.086 8.375 1.00 0.00 77 PRO A CA 20
ATOM 28761 C C . PRO A 1 77 ? 38.906 -9.186 9.036 1.00 0.00 77 PRO A C 20
ATOM 28762 O O . PRO A 1 77 ? 39.746 -9.986 8.625 1.00 0.00 77 PRO A O 20
ATOM 28773 N N . SER A 1 78 ? 39.125 -8.369 10.061 1.00 0.00 78 SER A N 20
ATOM 28774 C CA . SER A 1 78 ? 40.395 -8.363 10.776 1.00 0.00 78 SER A CA 20
ATOM 28775 C C . SER A 1 78 ? 41.536 -7.941 9.854 1.00 0.00 78 SER A C 20
ATOM 28776 O O . SER A 1 78 ? 41.430 -7.996 8.629 1.00 0.00 78 SER A O 20
ATOM 28784 N N . PRO A 1 79 ? 42.654 -7.510 10.457 1.00 0.00 79 PRO A N 20
ATOM 28785 C CA . PRO A 1 79 ? 43.836 -7.070 9.710 1.00 0.00 79 PRO A CA 20
ATOM 28786 C C . PRO A 1 79 ? 44.542 -8.226 9.010 1.00 0.00 79 PRO A C 20
ATOM 28787 O O . PRO A 1 79 ? 44.268 -9.399 9.266 1.00 0.00 79 PRO A O 20
ATOM 28798 N N . PRO A 1 80 ? 45.474 -7.891 8.106 1.00 0.00 80 PRO A N 20
ATOM 28799 C CA . PRO A 1 80 ? 46.240 -8.887 7.351 1.00 0.00 80 PRO A CA 20
ATOM 28800 C C . PRO A 1 80 ? 47.227 -9.648 8.230 1.00 0.00 80 PRO A C 20
ATOM 28801 O O . PRO A 1 80 ? 47.374 -9.350 9.415 1.00 0.00 80 PRO A O 20
ATOM 28812 N N . ALA A 1 81 ? 47.901 -10.631 7.642 1.00 0.00 81 ALA A N 20
ATOM 28813 C CA . ALA A 1 81 ? 48.875 -11.432 8.372 1.00 0.00 81 ALA A CA 20
ATOM 28814 C C . ALA A 1 81 ? 49.715 -12.277 7.419 1.00 0.00 81 ALA A C 20
ATOM 28815 O O . ALA A 1 81 ? 50.061 -13.417 7.727 1.00 0.00 81 ALA A O 20
ATOM 28822 N N . ASP A 1 82 ? 50.039 -11.709 6.263 1.00 0.00 82 ASP A N 20
ATOM 28823 C CA . ASP A 1 82 ? 50.839 -12.410 5.265 1.00 0.00 82 ASP A CA 20
ATOM 28824 C C . ASP A 1 82 ? 50.026 -13.514 4.594 1.00 0.00 82 ASP A C 20
ATOM 28825 O O . ASP A 1 82 ? 49.684 -13.418 3.417 1.00 0.00 82 ASP A O 20
ATOM 28834 N N . GLY A 1 83 ? 49.722 -14.562 5.354 1.00 0.00 83 GLY A N 20
ATOM 28835 C CA . GLY A 1 83 ? 48.953 -15.669 4.816 1.00 0.00 83 GLY A CA 20
ATOM 28836 C C . GLY A 1 83 ? 49.783 -16.928 4.657 1.00 0.00 83 GLY A C 20
ATOM 28837 O O . GLY A 1 83 ? 50.304 -17.205 3.577 1.00 0.00 83 GLY A O 20
ATOM 28841 N N . GLY A 1 84 ? 49.907 -17.693 5.737 1.00 0.00 84 GLY A N 20
ATOM 28842 C CA . GLY A 1 84 ? 50.682 -18.919 5.692 1.00 0.00 84 GLY A CA 20
ATOM 28843 C C . GLY A 1 84 ? 50.428 -19.810 6.892 1.00 0.00 84 GLY A C 20
ATOM 28844 O O . GLY A 1 84 ? 49.480 -20.595 6.901 1.00 0.00 84 GLY A O 20
ATOM 28848 N N . SER A 1 85 ? 51.279 -19.690 7.907 1.00 0.00 85 SER A N 20
ATOM 28849 C CA . SER A 1 85 ? 51.145 -20.495 9.115 1.00 0.00 85 SER A CA 20
ATOM 28850 C C . SER A 1 85 ? 52.004 -19.929 10.242 1.00 0.00 85 SER A C 20
ATOM 28851 O O . SER A 1 85 ? 52.996 -20.526 10.661 1.00 0.00 85 SER A O 20
ATOM 28859 N N . PRO A 1 86 ? 51.614 -18.749 10.747 1.00 0.00 86 PRO A N 20
ATOM 28860 C CA . PRO A 1 86 ? 52.333 -18.076 11.832 1.00 0.00 86 PRO A CA 20
ATOM 28861 C C . PRO A 1 86 ? 52.187 -18.804 13.164 1.00 0.00 86 PRO A C 20
ATOM 28862 O O . PRO A 1 86 ? 51.358 -19.702 13.320 1.00 0.00 86 PRO A O 20
ATOM 28873 N N . PRO A 1 87 ? 53.008 -18.410 14.148 1.00 0.00 87 PRO A N 20
ATOM 28874 C CA . PRO A 1 87 ? 52.988 -19.012 15.485 1.00 0.00 87 PRO A CA 20
ATOM 28875 C C . PRO A 1 87 ? 51.726 -18.656 16.262 1.00 0.00 87 PRO A C 20
ATOM 28876 O O . PRO A 1 87 ? 50.961 -17.770 15.879 1.00 0.00 87 PRO A O 20
ATOM 28887 N N . PRO A 1 88 ? 51.501 -19.359 17.382 1.00 0.00 88 PRO A N 20
ATOM 28888 C CA . PRO A 1 88 ? 50.332 -19.133 18.238 1.00 0.00 88 PRO A CA 20
ATOM 28889 C C . PRO A 1 88 ? 50.402 -17.799 18.973 1.00 0.00 88 PRO A C 20
ATOM 28890 O O . PRO A 1 88 ? 51.439 -17.136 19.010 1.00 0.00 88 PRO A O 20
ATOM 28901 N N . PRO A 1 89 ? 49.273 -17.393 19.573 1.00 0.00 89 PRO A N 20
ATOM 28902 C CA . PRO A 1 89 ? 49.181 -16.135 20.319 1.00 0.00 89 PRO A CA 20
ATOM 28903 C C . PRO A 1 89 ? 49.974 -16.174 21.621 1.00 0.00 89 PRO A C 20
ATOM 28904 O O . PRO A 1 89 ? 49.648 -16.929 22.536 1.00 0.00 89 PRO A O 20
ATOM 28915 N N . ALA A 1 90 ? 51.018 -15.354 21.696 1.00 0.00 90 ALA A N 20
ATOM 28916 C CA . ALA A 1 90 ? 51.857 -15.293 22.887 1.00 0.00 90 ALA A CA 20
ATOM 28917 C C . ALA A 1 90 ? 52.523 -16.638 23.159 1.00 0.00 90 ALA A C 20
ATOM 28918 O O . ALA A 1 90 ? 52.456 -17.552 22.336 1.00 0.00 90 ALA A O 20
ATOM 28925 N N . ASP A 1 91 ? 53.165 -16.751 24.316 1.00 0.00 91 ASP A N 20
ATOM 28926 C CA . ASP A 1 91 ? 53.844 -17.985 24.696 1.00 0.00 91 ASP A CA 20
ATOM 28927 C C . ASP A 1 91 ? 53.018 -18.769 25.711 1.00 0.00 91 ASP A C 20
ATOM 28928 O O . ASP A 1 91 ? 52.327 -18.187 26.546 1.00 0.00 91 ASP A O 20
ATOM 28937 N N . GLY A 1 92 ? 53.094 -20.094 25.632 1.00 0.00 92 GLY A N 20
ATOM 28938 C CA . GLY A 1 92 ? 52.348 -20.936 26.549 1.00 0.00 92 GLY A CA 20
ATOM 28939 C C . GLY A 1 92 ? 52.767 -20.736 27.992 1.00 0.00 92 GLY A C 20
ATOM 28940 O O . GLY A 1 92 ? 53.755 -20.058 28.270 1.00 0.00 92 GLY A O 20
ATOM 28944 N N . GLY A 1 93 ? 52.013 -21.327 28.913 1.00 0.00 93 GLY A N 20
ATOM 28945 C CA . GLY A 1 93 ? 52.326 -21.196 30.324 1.00 0.00 93 GLY A CA 20
ATOM 28946 C C . GLY A 1 93 ? 53.109 -22.381 30.856 1.00 0.00 93 GLY A C 20
ATOM 28947 O O . GLY A 1 93 ? 53.826 -22.264 31.850 1.00 0.00 93 GLY A O 20
ATOM 28951 N N . SER A 1 94 ? 52.971 -23.525 30.194 1.00 0.00 94 SER A N 20
ATOM 28952 C CA . SER A 1 94 ? 53.667 -24.737 30.609 1.00 0.00 94 SER A CA 20
ATOM 28953 C C . SER A 1 94 ? 53.229 -25.163 32.007 1.00 0.00 94 SER A C 20
ATOM 28954 O O . SER A 1 94 ? 53.842 -24.807 33.013 1.00 0.00 94 SER A O 20
ATOM 28962 N N . PRO A 1 95 ? 52.141 -25.945 32.072 1.00 0.00 95 PRO A N 20
ATOM 28963 C CA . PRO A 1 95 ? 51.402 -26.375 30.880 1.00 0.00 95 PRO A CA 20
ATOM 28964 C C . PRO A 1 95 ? 50.656 -25.224 30.214 1.00 0.00 95 PRO A C 20
ATOM 28965 O O . PRO A 1 95 ? 50.421 -24.175 30.814 1.00 0.00 95 PRO A O 20
ATOM 28976 N N . PRO A 1 96 ? 50.272 -25.423 28.945 1.00 0.00 96 PRO A N 20
ATOM 28977 C CA . PRO A 1 96 ? 49.545 -24.412 28.170 1.00 0.00 96 PRO A CA 20
ATOM 28978 C C . PRO A 1 96 ? 48.120 -24.212 28.672 1.00 0.00 96 PRO A C 20
ATOM 28979 O O . PRO A 1 96 ? 47.245 -25.046 28.439 1.00 0.00 96 PRO A O 20
ATOM 28990 N N . VAL A 1 97 ? 47.892 -23.100 29.364 1.00 0.00 97 VAL A N 20
ATOM 28991 C CA . VAL A 1 97 ? 46.571 -22.789 29.898 1.00 0.00 97 VAL A CA 20
ATOM 28992 C C . VAL A 1 97 ? 45.823 -21.823 28.986 1.00 0.00 97 VAL A C 20
ATOM 28993 O O . VAL A 1 97 ? 44.604 -21.913 28.836 1.00 0.00 97 VAL A O 20
ATOM 29006 N N . ASP A 1 98 ? 46.560 -20.900 28.378 1.00 0.00 98 ASP A N 20
ATOM 29007 C CA . ASP A 1 98 ? 45.967 -19.918 27.478 1.00 0.00 98 ASP A CA 20
ATOM 29008 C C . ASP A 1 98 ? 45.788 -20.500 26.080 1.00 0.00 98 ASP A C 20
ATOM 29009 O O . ASP A 1 98 ? 44.885 -20.106 25.343 1.00 0.00 98 ASP A O 20
ATOM 29018 N N . GLY A 1 99 ? 46.657 -21.440 25.720 1.00 0.00 99 GLY A N 20
ATOM 29019 C CA . GLY A 1 99 ? 46.579 -22.060 24.410 1.00 0.00 99 GLY A CA 20
ATOM 29020 C C . GLY A 1 99 ? 45.345 -22.926 24.251 1.00 0.00 99 GLY A C 20
ATOM 29021 O O . GLY A 1 99 ? 44.623 -23.173 25.216 1.00 0.00 99 GLY A O 20
ATOM 29025 N N . GLY A 1 100 ? 45.100 -23.387 23.028 1.00 0.00 100 GLY A N 20
ATOM 29026 C CA . GLY A 1 100 ? 43.943 -24.223 22.768 1.00 0.00 100 GLY A CA 20
ATOM 29027 C C . GLY A 1 100 ? 42.908 -23.528 21.906 1.00 0.00 100 GLY A C 20
ATOM 29028 O O . GLY A 1 100 ? 43.249 -22.870 20.924 1.00 0.00 100 GLY A O 20
ATOM 29032 N N . SER A 1 101 ? 41.639 -23.676 22.273 1.00 0.00 101 SER A N 20
ATOM 29033 C CA . SER A 1 101 ? 40.549 -23.062 21.523 1.00 0.00 101 SER A CA 20
ATOM 29034 C C . SER A 1 101 ? 40.523 -23.575 20.086 1.00 0.00 101 SER A C 20
ATOM 29035 O O . SER A 1 101 ? 40.873 -22.867 19.141 1.00 0.00 101 SER A O 20
ATOM 29043 N N . PRO A 1 102 ? 40.099 -24.836 19.916 1.00 0.00 102 PRO A N 20
ATOM 29044 C CA . PRO A 1 102 ? 40.016 -25.472 18.598 1.00 0.00 102 PRO A CA 20
ATOM 29045 C C . PRO A 1 102 ? 38.906 -24.879 17.737 1.00 0.00 102 PRO A C 20
ATOM 29046 O O . PRO A 1 102 ? 38.059 -24.121 18.209 1.00 0.00 102 PRO A O 20
ATOM 29057 N N . PRO A 1 103 ? 38.909 -25.231 16.442 1.00 0.00 103 PRO A N 20
ATOM 29058 C CA . PRO A 1 103 ? 39.912 -26.132 15.869 1.00 0.00 103 PRO A CA 20
ATOM 29059 C C . PRO A 1 103 ? 41.294 -25.491 15.798 1.00 0.00 103 PRO A C 20
ATOM 29060 O O . PRO A 1 103 ? 41.455 -24.284 15.979 1.00 0.00 103 PRO A O 20
ATOM 29071 N N . PRO A 1 104 ? 42.317 -26.316 15.530 1.00 0.00 104 PRO A N 20
ATOM 29072 C CA . PRO A 1 104 ? 43.704 -25.851 15.428 1.00 0.00 104 PRO A CA 20
ATOM 29073 C C . PRO A 1 104 ? 43.939 -24.996 14.187 1.00 0.00 104 PRO A C 20
ATOM 29074 O O . PRO A 1 104 ? 43.108 -24.933 13.281 1.00 0.00 104 PRO A O 20
ATOM 29085 N N . PRO A 1 105 ? 45.098 -24.322 14.144 1.00 0.00 105 PRO A N 20
ATOM 29086 C CA . PRO A 1 105 ? 45.469 -23.459 13.018 1.00 0.00 105 PRO A CA 20
ATOM 29087 C C . PRO A 1 105 ? 45.771 -24.255 11.753 1.00 0.00 105 PRO A C 20
ATOM 29088 O O . PRO A 1 105 ? 45.693 -25.483 11.747 1.00 0.00 105 PRO A O 20
ATOM 29099 N N . SER A 1 106 ? 46.117 -23.547 10.682 1.00 0.00 106 SER A N 20
ATOM 29100 C CA . SER A 1 106 ? 46.427 -24.187 9.410 1.00 0.00 106 SER A CA 20
ATOM 29101 C C . SER A 1 106 ? 45.275 -25.078 8.955 1.00 0.00 106 SER A C 20
ATOM 29102 O O . SER A 1 106 ? 45.366 -26.305 9.005 1.00 0.00 106 SER A O 20
ATOM 29110 N N . THR A 1 107 ? 44.191 -24.451 8.509 1.00 0.00 107 THR A N 20
ATOM 29111 C CA . THR A 1 107 ? 43.020 -25.185 8.045 1.00 0.00 107 THR A CA 20
ATOM 29112 C C . THR A 1 107 ? 43.387 -26.159 6.931 1.00 0.00 107 THR A C 20
ATOM 29113 O O . THR A 1 107 ? 44.024 -25.781 5.947 1.00 0.00 107 THR A O 20
ATOM 29124 N N . HIS A 1 108 ? 42.981 -27.414 7.091 1.00 0.00 108 HIS A N 20
ATOM 29125 C CA . HIS A 1 108 ? 43.266 -28.442 6.097 1.00 0.00 108 HIS A CA 20
ATOM 29126 C C . HIS A 1 108 ? 44.758 -28.492 5.779 1.00 0.00 108 HIS A C 20
ATOM 29127 O O . HIS A 1 108 ? 45.521 -29.189 6.449 1.00 0.00 108 HIS A O 20
#

CATH classification: 3.30.30.10

GO terms:
  GO:0140677 molecular function activator activity (F, EXP)

Organism: Artemisia vulgaris (NCBI:txid4220)

Radius of gyration: 21.58 Å; Cα contacts (8 Å, |Δi|>4): 134; chains: 1; bounding box: 64×39×44 Å